Protein AF-0000000070116468 (afdb_homodimer)

Structure (mmCIF, N/CA/C/O backbone):
data_AF-0000000070116468-model_v1
#
loop_
_entity.id
_entity.type
_entity.pdbx_description
1 polymer 'ATP/maltotriose-dependent transcriptional regulator MalT'
#
loop_
_atom_site.group_PDB
_atom_site.id
_atom_site.type_symbol
_atom_site.label_atom_id
_atom_site.label_alt_id
_atom_site.label_comp_id
_atom_site.label_asym_id
_atom_site.label_entity_id
_atom_site.label_seq_id
_atom_site.pdbx_PDB_ins_code
_atom_site.Cartn_x
_atom_site.Cartn_y
_atom_site.Cartn_z
_atom_site.occupancy
_atom_site.B_iso_or_equiv
_atom_site.auth_seq_id
_atom_site.auth_comp_id
_atom_site.auth_asym_id
_atom_site.auth_atom_id
_atom_site.pdbx_PDB_model_num
ATOM 1 N N . MET A 1 1 ? 16.938 20.469 -14.484 1 67.75 1 MET A N 1
ATOM 2 C CA . MET A 1 1 ? 17.562 19.625 -13.469 1 67.75 1 MET A CA 1
ATOM 3 C C . MET A 1 1 ? 17.484 18.156 -13.859 1 67.75 1 MET A C 1
ATOM 5 O O . MET A 1 1 ? 16.516 17.719 -14.477 1 67.75 1 MET A O 1
ATOM 9 N N . PRO A 1 2 ? 18.703 17.484 -13.68 1 82.94 2 PRO A N 1
ATOM 10 C CA . PRO A 1 2 ? 18.688 16.078 -14.086 1 82.94 2 PRO A CA 1
ATOM 11 C C . PRO A 1 2 ? 17.703 15.25 -13.266 1 82.94 2 PRO A C 1
ATOM 13 O O . PRO A 1 2 ? 17.297 15.656 -12.172 1 82.94 2 PRO A O 1
ATOM 16 N N . ILE A 1 3 ? 17.266 14.266 -13.914 1 84.81 3 ILE A N 1
ATOM 17 C CA . ILE A 1 3 ? 16.484 13.281 -13.172 1 84.81 3 ILE A CA 1
ATOM 18 C C . ILE A 1 3 ? 17.375 12.586 -12.148 1 84.81 3 ILE A C 1
ATOM 20 O O . ILE A 1 3 ? 18.484 12.125 -12.477 1 84.81 3 ILE A O 1
ATOM 24 N N . ARG A 1 4 ? 16.953 12.664 -10.984 1 88.38 4 ARG A N 1
ATOM 25 C CA . ARG A 1 4 ? 17.734 12.055 -9.914 1 88.38 4 ARG A CA 1
ATOM 26 C C . ARG A 1 4 ? 16.953 10.922 -9.242 1 88.38 4 ARG A C 1
ATOM 28 O O . ARG A 1 4 ? 15.742 11.031 -9.055 1 88.38 4 ARG A O 1
ATOM 35 N N . GLY A 1 5 ? 17.656 9.797 -8.977 1 87.31 5 GLY A N 1
ATOM 36 C CA . GLY A 1 5 ? 17.047 8.68 -8.266 1 87.31 5 GLY A CA 1
ATOM 37 C C . GLY A 1 5 ? 18 8.031 -7.266 1 87.31 5 GLY A C 1
ATOM 38 O O . GLY A 1 5 ? 19.141 7.73 -7.598 1 87.31 5 GLY A O 1
ATOM 39 N N . GLY A 1 6 ? 17.531 7.855 -6.012 1 85.31 6 GLY A N 1
ATOM 40 C CA . GLY A 1 6 ? 18.25 7.113 -4.988 1 85.31 6 GLY A CA 1
ATOM 41 C C . GLY A 1 6 ? 19.453 7.863 -4.441 1 85.31 6 GLY A C 1
ATOM 42 O O . GLY A 1 6 ? 20.156 7.352 -3.576 1 85.31 6 GLY A O 1
ATOM 43 N N . LEU A 1 7 ? 19.719 9.078 -4.926 1 87.62 7 LEU A N 1
ATOM 44 C CA . LEU A 1 7 ? 20.891 9.844 -4.52 1 87.62 7 LEU A CA 1
ATOM 45 C C . LEU A 1 7 ? 20.766 10.297 -3.066 1 87.62 7 LEU A C 1
ATOM 47 O O . LEU A 1 7 ? 19.766 10.906 -2.682 1 87.62 7 LEU A O 1
ATOM 51 N N . PRO A 1 8 ? 21.766 9.836 -2.244 1 85.44 8 PRO A N 1
ATOM 52 C CA . PRO A 1 8 ? 21.75 10.312 -0.86 1 85.44 8 PRO A CA 1
ATOM 53 C C . PRO A 1 8 ? 21.828 11.836 -0.757 1 85.44 8 PRO A C 1
ATOM 55 O O . PRO A 1 8 ? 22.281 12.5 -1.693 1 85.44 8 PRO A O 1
ATOM 58 N N . PRO A 1 9 ? 21.406 12.359 0.322 1 77.75 9 PRO A N 1
ATOM 59 C CA . PRO A 1 9 ? 21.5 13.812 0.491 1 77.75 9 PRO A CA 1
ATOM 60 C C . PRO A 1 9 ? 22.953 14.312 0.49 1 77.75 9 PRO A C 1
ATOM 62 O O . PRO A 1 9 ? 23.844 13.602 0.958 1 77.75 9 PRO A O 1
ATOM 65 N N . ARG A 1 10 ? 23.062 15.461 -0.061 1 84.38 10 ARG A N 1
ATOM 66 C CA . ARG A 1 10 ? 24.406 16.062 -0.109 1 84.38 10 ARG A CA 1
ATOM 67 C C . ARG A 1 10 ? 24.938 16.312 1.296 1 84.38 10 ARG A C 1
ATOM 69 O O . ARG A 1 10 ? 24.203 16.781 2.17 1 84.38 10 ARG A O 1
ATOM 76 N N . ASN A 1 11 ? 26.188 15.977 1.505 1 84.44 11 ASN A N 1
ATOM 77 C CA . ASN A 1 11 ? 26.828 16.25 2.781 1 84.44 11 ASN A CA 1
ATOM 78 C C . ASN A 1 11 ? 27.156 17.734 2.932 1 84.44 11 ASN A C 1
ATOM 80 O O . ASN A 1 11 ? 28.078 18.234 2.271 1 84.44 11 ASN A O 1
ATOM 84 N N . PRO A 1 12 ? 26.391 18.422 3.746 1 75.19 12 PRO A N 1
ATOM 85 C CA . PRO A 1 12 ? 26.641 19.859 3.891 1 75.19 12 PRO A CA 1
ATOM 86 C C . PRO A 1 12 ? 28.016 20.156 4.484 1 75.19 12 PRO A C 1
ATOM 88 O O . PRO A 1 12 ? 28.484 21.297 4.395 1 75.19 12 PRO A O 1
ATOM 91 N N . ARG A 1 13 ? 28.75 19.141 4.996 1 80.31 13 ARG A N 1
ATOM 92 C CA . ARG A 1 13 ? 30.031 19.359 5.664 1 80.31 13 ARG A CA 1
ATOM 93 C C . ARG A 1 13 ? 31.172 18.812 4.828 1 80.31 13 ARG A C 1
ATOM 95 O O . ARG A 1 13 ? 32.25 18.531 5.352 1 80.31 13 ARG A O 1
ATOM 102 N N . PHE A 1 14 ? 30.844 18.516 3.576 1 90.75 14 PHE A N 1
ATOM 103 C CA . PHE A 1 14 ? 31.906 18.016 2.705 1 90.75 14 PHE A CA 1
ATOM 104 C C . PHE A 1 14 ? 33.031 19.047 2.57 1 90.75 14 PHE A C 1
ATOM 106 O O . PHE A 1 14 ? 32.75 20.234 2.402 1 90.75 14 PHE A O 1
ATOM 113 N N . VAL A 1 15 ? 34.25 18.594 2.674 1 91.75 15 VAL A N 1
ATOM 114 C CA . VAL A 1 15 ? 35.375 19.531 2.635 1 91.75 15 VAL A CA 1
ATOM 115 C C . VAL A 1 15 ? 36.438 19.016 1.645 1 91.75 15 VAL A C 1
ATOM 117 O O . VAL A 1 15 ? 36.688 17.812 1.546 1 91.75 15 VAL A O 1
ATOM 120 N N . GLY A 1 16 ? 36.906 20.016 0.88 1 91.31 16 GLY A N 1
ATOM 121 C CA . GLY A 1 16 ? 38.125 19.797 0.096 1 91.31 16 GLY A CA 1
ATOM 122 C C . GLY A 1 16 ? 37.906 18.812 -1.039 1 91.31 16 GLY A C 1
ATOM 123 O O . GLY A 1 16 ? 36.875 18.828 -1.715 1 91.31 16 GLY A O 1
ATOM 124 N N . ARG A 1 17 ? 39.094 17.953 -1.432 1 93.81 17 ARG A N 1
ATOM 125 C CA . ARG A 1 17 ? 39.188 16.875 -2.406 1 93.81 17 ARG A CA 1
ATOM 126 C C . ARG A 1 17 ? 38.969 17.391 -3.824 1 93.81 17 ARG A C 1
ATOM 128 O O . ARG A 1 17 ? 38.469 16.672 -4.688 1 93.81 17 ARG A O 1
ATOM 135 N N . GLU A 1 18 ? 39.344 18.609 -4.02 1 94.56 18 GLU A N 1
ATOM 136 C CA . GLU A 1 18 ? 39.125 19.203 -5.332 1 94.56 18 GLU A CA 1
ATOM 137 C C . GLU A 1 18 ? 39.906 18.469 -6.414 1 94.56 18 GLU A C 1
ATOM 139 O O . GLU A 1 18 ? 39.375 18.234 -7.508 1 94.56 18 GLU A O 1
ATOM 144 N N . GLU A 1 19 ? 41.094 18.094 -6.074 1 94.44 19 GLU A N 1
ATOM 145 C CA . GLU A 1 19 ? 41.938 17.391 -7.043 1 94.44 19 GLU A CA 1
ATOM 146 C C . GLU A 1 19 ? 41.344 16.016 -7.367 1 94.44 19 GLU A C 1
ATOM 148 O O . GLU A 1 19 ? 41.344 15.594 -8.523 1 94.44 19 GLU A O 1
ATOM 153 N N . LEU A 1 20 ? 40.938 15.328 -6.363 1 95.5 20 LEU A N 1
ATOM 154 C CA . LEU A 1 20 ? 40.375 14 -6.57 1 95.5 20 LEU A CA 1
ATOM 155 C C . LEU A 1 20 ? 39.094 14.094 -7.414 1 95.5 20 LEU A C 1
ATOM 157 O O . LEU A 1 20 ? 38.844 13.242 -8.273 1 95.5 20 LEU A O 1
ATOM 161 N N . LEU A 1 21 ? 38.25 15.109 -7.117 1 96.69 21 LEU A N 1
ATOM 162 C CA . LEU A 1 21 ? 37.031 15.312 -7.875 1 96.69 21 LEU A CA 1
ATOM 163 C C . LEU A 1 21 ? 37.344 15.578 -9.344 1 96.69 21 LEU A C 1
ATOM 165 O O . LEU A 1 21 ? 36.625 15.062 -10.227 1 96.69 21 LEU A O 1
ATOM 169 N N . THR A 1 22 ? 38.375 16.312 -9.562 1 96.19 22 THR A N 1
ATOM 170 C CA . THR A 1 22 ? 38.812 16.594 -10.922 1 96.19 22 THR A CA 1
ATOM 171 C C . THR A 1 22 ? 39.312 15.328 -11.609 1 96.19 22 THR A C 1
ATOM 173 O O . THR A 1 22 ? 39.031 15.086 -12.781 1 96.19 22 THR A O 1
ATOM 176 N N . ARG A 1 23 ? 40 14.57 -10.914 1 96.56 23 ARG A N 1
ATOM 177 C CA . ARG A 1 23 ? 40.531 13.312 -11.445 1 96.56 23 ARG A CA 1
ATOM 178 C C . ARG A 1 23 ? 39.406 12.352 -11.781 1 96.56 23 ARG A C 1
ATOM 180 O O . ARG A 1 23 ? 39.438 11.656 -12.797 1 96.56 23 ARG A O 1
ATOM 187 N N . VAL A 1 24 ? 38.438 12.242 -10.875 1 97.06 24 VAL A N 1
ATOM 188 C CA . VAL A 1 24 ? 37.281 11.398 -11.125 1 97.06 24 VAL A CA 1
ATOM 189 C C . VAL A 1 24 ? 36.625 11.789 -12.445 1 97.06 24 VAL A C 1
ATOM 191 O O . VAL A 1 24 ? 36.344 10.938 -13.281 1 97.06 24 VAL A O 1
ATOM 194 N N . ARG A 1 25 ? 36.406 13.102 -12.578 1 95.5 25 ARG A N 1
ATOM 195 C CA . ARG A 1 25 ? 35.75 13.617 -13.781 1 95.5 25 ARG A CA 1
ATOM 196 C C . ARG A 1 25 ? 36.562 13.258 -15.023 1 95.5 25 ARG A C 1
ATOM 198 O O . ARG A 1 25 ? 36 12.844 -16.047 1 95.5 25 ARG A O 1
ATOM 205 N N . GLY A 1 26 ? 37.812 13.422 -14.93 1 95.06 26 GLY A N 1
ATOM 206 C CA . GLY A 1 26 ? 38.688 13.102 -16.047 1 95.06 26 GLY A CA 1
ATOM 207 C C . GLY A 1 26 ? 38.688 11.625 -16.406 1 95.06 26 GLY A C 1
ATOM 208 O O . GLY A 1 26 ? 38.594 11.273 -17.594 1 95.06 26 GLY A O 1
ATOM 209 N N . LEU A 1 27 ? 38.688 10.82 -15.461 1 95.62 27 LEU A N 1
ATOM 210 C CA . LEU A 1 27 ? 38.75 9.375 -15.68 1 95.62 27 LEU A CA 1
ATOM 211 C C . LEU A 1 27 ? 37.406 8.852 -16.219 1 95.62 27 LEU A C 1
ATOM 213 O O . LEU A 1 27 ? 37.406 7.91 -17.016 1 95.62 27 LEU A O 1
ATOM 217 N N . LEU A 1 28 ? 36.344 9.43 -15.781 1 95.31 28 LEU A N 1
ATOM 218 C CA . LEU A 1 28 ? 35 8.969 -16.172 1 95.31 28 LEU A CA 1
ATOM 219 C C . LEU A 1 28 ? 34.812 9.102 -17.672 1 95.31 28 LEU A C 1
ATOM 221 O O . LEU A 1 28 ? 34.031 8.367 -18.281 1 95.31 28 LEU A O 1
ATOM 225 N N . GLY A 1 29 ? 35.531 10 -18.281 1 91.38 29 GLY A N 1
ATOM 226 C CA . GLY A 1 29 ? 35.469 10.148 -19.719 1 91.38 29 GLY A CA 1
ATOM 227 C C . GLY A 1 29 ? 36.031 8.945 -20.469 1 91.38 29 GLY A C 1
ATOM 228 O O . GLY A 1 29 ? 35.688 8.727 -21.641 1 91.38 29 GLY A O 1
ATOM 229 N N . ASN A 1 30 ? 36.812 8.172 -19.781 1 90.75 30 ASN A N 1
ATOM 230 C CA . ASN A 1 30 ? 37.5 7.051 -20.406 1 90.75 30 ASN A CA 1
ATOM 231 C C . ASN A 1 30 ? 36.844 5.719 -20.031 1 90.75 30 ASN A C 1
ATOM 233 O O . ASN A 1 30 ? 37.312 4.66 -20.469 1 90.75 30 ASN A O 1
ATOM 237 N N . GLY A 1 31 ? 35.906 5.754 -19.188 1 90.81 31 GLY A N 1
ATOM 238 C CA . GLY A 1 31 ? 35.25 4.52 -18.75 1 90.81 31 GLY A CA 1
ATOM 239 C C . GLY A 1 31 ? 34.875 4.535 -17.281 1 90.81 31 GLY A C 1
ATOM 240 O O . GLY A 1 31 ? 34.938 5.574 -16.625 1 90.81 31 GLY A O 1
ATOM 241 N N . PRO A 1 32 ? 34.5 3.287 -16.859 1 93.75 32 PRO A N 1
ATOM 242 C CA . PRO A 1 32 ? 34.094 3.197 -15.469 1 93.75 32 PRO A CA 1
ATOM 243 C C . PRO A 1 32 ? 35.219 3.455 -14.492 1 93.75 32 PRO A C 1
ATOM 245 O O . PRO A 1 32 ? 36.375 3.098 -14.773 1 93.75 32 PRO A O 1
ATOM 248 N N . VAL A 1 33 ? 34.938 4.078 -13.398 1 95.88 33 VAL A N 1
ATOM 249 C CA . VAL A 1 33 ? 35.906 4.395 -12.359 1 95.88 33 VAL A CA 1
ATOM 250 C C . VAL A 1 33 ? 35.469 3.744 -11.047 1 95.88 33 VAL A C 1
ATOM 252 O O . VAL A 1 33 ? 34.281 3.74 -10.695 1 95.88 33 VAL A O 1
ATOM 255 N N . VAL A 1 34 ? 36.438 3.092 -10.344 1 95.19 34 VAL A N 1
ATOM 256 C CA . VAL A 1 34 ? 36.156 2.516 -9.031 1 95.19 34 VAL A CA 1
ATOM 257 C C . VAL A 1 34 ? 37 3.211 -7.969 1 95.19 34 VAL A C 1
ATOM 259 O O . VAL A 1 34 ? 38.219 3.346 -8.133 1 95.19 34 VAL A O 1
ATOM 262 N N . LEU A 1 35 ? 36.344 3.746 -6.98 1 95.56 35 LEU A N 1
ATOM 263 C CA . LEU A 1 35 ? 37.031 4.355 -5.836 1 95.56 35 LEU A CA 1
ATOM 264 C C . LEU A 1 35 ? 37.375 3.303 -4.789 1 95.56 35 LEU A C 1
ATOM 266 O O . LEU A 1 35 ? 36.5 2.645 -4.238 1 95.56 35 LEU A O 1
ATOM 270 N N . LEU A 1 36 ? 38.656 3.189 -4.523 1 92.81 36 LEU A N 1
ATOM 271 C CA . LEU A 1 36 ? 39.156 2.232 -3.545 1 92.81 36 LEU A CA 1
ATOM 272 C C . LEU A 1 36 ? 39.906 2.941 -2.439 1 92.81 36 LEU A C 1
ATOM 274 O O . LEU A 1 36 ? 40.406 4.051 -2.637 1 92.81 36 LEU A O 1
ATOM 278 N N . PRO A 1 37 ? 39.906 2.256 -1.253 1 89.06 37 PRO A N 1
ATOM 279 C CA . PRO A 1 37 ? 40.812 2.82 -0.243 1 89.06 37 PRO A CA 1
ATOM 280 C C . PRO A 1 37 ? 42.25 2.797 -0.674 1 89.06 37 PRO A C 1
ATOM 282 O O . PRO A 1 37 ? 42.688 1.862 -1.356 1 89.06 37 PRO A O 1
ATOM 285 N N . SER A 1 38 ? 42.969 3.762 -0.228 1 88.81 38 SER A N 1
ATOM 286 C CA . SER A 1 38 ? 44.406 3.795 -0.542 1 88.81 38 SER A CA 1
ATOM 287 C C . SER A 1 38 ? 45.125 2.631 0.11 1 88.81 38 SER A C 1
ATOM 289 O O . SER A 1 38 ? 44.719 2.146 1.168 1 88.81 38 SER A O 1
ATOM 291 N N . PRO A 1 39 ? 46.156 2.129 -0.491 1 85.06 39 PRO A N 1
ATOM 292 C CA . PRO A 1 39 ? 46.938 0.995 0.039 1 85.06 39 PRO A CA 1
ATOM 293 C C . PRO A 1 39 ? 47.406 1.229 1.465 1 85.06 39 PRO A C 1
ATOM 295 O O . PRO A 1 39 ? 47.562 0.276 2.232 1 85.06 39 PRO A O 1
ATOM 298 N N . ASP A 1 40 ? 47.594 2.463 1.826 1 83.38 40 ASP A N 1
ATOM 299 C CA . ASP A 1 40 ? 48.094 2.785 3.158 1 83.38 40 ASP A CA 1
ATOM 300 C C . ASP A 1 40 ? 46.969 2.717 4.199 1 83.38 40 ASP A C 1
ATOM 302 O O . ASP A 1 40 ? 47.25 2.684 5.402 1 83.38 40 ASP A O 1
ATOM 306 N N . HIS A 1 41 ? 45.812 2.625 3.736 1 83.5 41 HIS A N 1
ATOM 307 C CA . HIS A 1 41 ? 44.656 2.59 4.617 1 83.5 41 HIS A CA 1
ATOM 308 C C . HIS A 1 41 ? 43.625 1.574 4.133 1 83.5 41 HIS A C 1
ATOM 310 O O . HIS A 1 41 ? 42.531 1.945 3.742 1 83.5 41 HIS A O 1
ATOM 316 N N . GLN A 1 42 ? 43.906 0.465 4.379 1 78.12 42 GLN A N 1
ATOM 317 C CA . GLN A 1 42 ? 43.188 -0.621 3.744 1 78.12 42 GLN A CA 1
ATOM 318 C C . GLN A 1 42 ? 41.844 -0.865 4.453 1 78.12 42 GLN A C 1
ATOM 320 O O . GLN A 1 42 ? 40.938 -1.435 3.869 1 78.12 42 GLN A O 1
ATOM 325 N N . LEU A 1 43 ? 41.75 -0.362 5.695 1 78.31 43 LEU A N 1
ATOM 326 C CA . LEU A 1 43 ? 40.531 -0.604 6.449 1 78.31 43 LEU A CA 1
ATOM 327 C C . LEU A 1 43 ? 39.375 0.179 5.852 1 78.31 43 LEU A C 1
ATOM 329 O O . LEU A 1 43 ? 38.219 -0.207 6.016 1 78.31 43 LEU A O 1
ATOM 333 N N . GLY A 1 44 ? 39.719 1.248 5.195 1 83.19 44 GLY A N 1
ATOM 334 C CA . GLY A 1 44 ? 38.688 2.109 4.664 1 83.19 44 GLY A CA 1
ATOM 335 C C . GLY A 1 44 ? 38.375 3.293 5.559 1 83.19 44 GLY A C 1
ATOM 336 O O . GLY A 1 44 ? 39.219 3.725 6.344 1 83.19 44 GLY A O 1
ATOM 337 N N . GLY A 1 45 ? 37.219 3.967 5.316 1 88.62 45 GLY A N 1
ATOM 338 C CA . GLY A 1 45 ? 36.812 5.145 6.078 1 88.62 45 GLY A CA 1
ATOM 339 C C . GLY A 1 45 ? 37.438 6.426 5.559 1 88.62 45 GLY A C 1
ATOM 340 O O . GLY A 1 45 ? 37.562 7.402 6.297 1 88.62 45 GLY A O 1
ATOM 341 N N . THR A 1 46 ? 37.812 6.301 4.352 1 91.75 46 THR A N 1
ATOM 342 C CA . THR A 1 46 ? 38.562 7.43 3.779 1 91.75 46 THR A CA 1
ATOM 343 C C . THR A 1 46 ? 37.594 8.383 3.066 1 91.75 46 THR A C 1
ATOM 345 O O . THR A 1 46 ? 38.031 9.398 2.51 1 91.75 46 THR A O 1
ATOM 348 N N . GLY A 1 47 ? 36.312 8.078 2.998 1 91.88 47 GLY A N 1
ATOM 349 C CA . GLY A 1 47 ? 35.312 9.008 2.469 1 91.88 47 GLY A CA 1
ATOM 350 C C . GLY A 1 47 ? 34.969 8.742 1.015 1 91.88 47 GLY A C 1
ATOM 351 O O . GLY A 1 47 ? 34.531 9.648 0.305 1 91.88 47 GLY A O 1
ATOM 352 N N . ARG A 1 48 ? 35.188 7.547 0.529 1 93.5 48 ARG A N 1
ATOM 353 C CA . ARG A 1 48 ? 34.906 7.18 -0.858 1 93.5 48 ARG A CA 1
ATOM 354 C C . ARG A 1 48 ? 33.469 7.469 -1.23 1 93.5 48 ARG A C 1
ATOM 356 O O . ARG A 1 48 ? 33.188 8.062 -2.273 1 93.5 48 ARG A O 1
ATOM 363 N N . THR A 1 49 ? 32.5 7.039 -0.347 1 92.81 49 THR A N 1
ATOM 364 C CA . THR A 1 49 ? 31.078 7.238 -0.598 1 92.81 49 THR A CA 1
ATOM 365 C C . THR A 1 49 ? 30.75 8.727 -0.632 1 92.81 49 THR A C 1
ATOM 367 O O . THR A 1 49 ? 30 9.18 -1.512 1 92.81 49 THR A O 1
ATOM 370 N N . GLN A 1 50 ? 31.359 9.469 0.258 1 93.25 50 GLN A N 1
ATOM 371 C CA . GLN A 1 50 ? 31.109 10.906 0.311 1 93.25 50 GLN A CA 1
ATOM 372 C C . GLN A 1 50 ? 31.656 11.609 -0.919 1 93.25 50 GLN A C 1
ATOM 374 O O . GLN A 1 50 ? 31.078 12.578 -1.407 1 93.25 50 GLN A O 1
ATOM 379 N N . LEU A 1 51 ? 32.781 11.141 -1.346 1 95.69 51 LEU A N 1
ATOM 380 C CA . LEU A 1 51 ? 33.375 11.695 -2.555 1 95.69 51 LEU A CA 1
ATOM 381 C C . LEU A 1 51 ? 32.469 11.477 -3.76 1 95.69 51 LEU A C 1
ATOM 383 O O . LEU A 1 51 ? 32.281 12.383 -4.57 1 95.69 51 LEU A O 1
ATOM 387 N N . ALA A 1 52 ? 31.953 10.312 -3.867 1 96.56 52 ALA A N 1
ATOM 388 C CA . ALA A 1 52 ? 31.031 9.977 -4.961 1 96.56 52 ALA A CA 1
ATOM 389 C C . ALA A 1 52 ? 29.781 10.836 -4.898 1 96.56 52 ALA A C 1
ATOM 391 O O . ALA A 1 52 ? 29.297 11.312 -5.926 1 96.56 52 ALA A O 1
ATOM 392 N N . VAL A 1 53 ? 29.234 11.031 -3.717 1 94.38 53 VAL A N 1
ATOM 393 C CA . VAL A 1 53 ? 28.031 11.836 -3.52 1 94.38 53 VAL A CA 1
ATOM 394 C C . VAL A 1 53 ? 28.297 13.273 -3.939 1 94.38 53 VAL A C 1
ATOM 396 O O . VAL A 1 53 ? 27.516 13.875 -4.672 1 94.38 53 VAL A O 1
ATOM 399 N N . GLU A 1 54 ? 29.391 13.797 -3.502 1 95.25 54 GLU A N 1
ATOM 400 C CA . GLU A 1 54 ? 29.734 15.18 -3.83 1 95.25 54 GLU A CA 1
ATOM 401 C C . GLU A 1 54 ? 29.938 15.352 -5.332 1 95.25 54 GLU A C 1
ATOM 403 O O . GLU A 1 54 ? 29.5 16.359 -5.906 1 95.25 54 GLU A O 1
ATOM 408 N N . TYR A 1 55 ? 30.562 14.406 -5.91 1 96.69 55 TYR A N 1
ATOM 409 C CA . TYR A 1 55 ? 30.734 14.461 -7.359 1 96.69 55 TYR A CA 1
ATOM 410 C C . TYR A 1 55 ? 29.391 14.523 -8.07 1 96.69 55 TYR A C 1
ATOM 412 O O . TYR A 1 55 ? 29.203 15.336 -8.977 1 96.69 55 TYR A O 1
ATOM 420 N N . ALA A 1 56 ? 28.516 13.672 -7.719 1 95.06 56 ALA A N 1
ATOM 421 C CA . ALA A 1 56 ? 27.203 13.602 -8.344 1 95.06 56 ALA A CA 1
ATOM 422 C C . ALA A 1 56 ? 26.453 14.93 -8.234 1 95.06 56 ALA A C 1
ATOM 424 O O . ALA A 1 56 ? 25.812 15.367 -9.188 1 95.06 56 ALA A O 1
ATOM 425 N N . TYR A 1 57 ? 26.625 15.594 -7.113 1 90.69 57 TYR A N 1
ATOM 426 C CA . TYR A 1 57 ? 25.922 16.859 -6.906 1 90.69 57 TYR A CA 1
ATOM 427 C C . TYR A 1 57 ? 26.609 17.984 -7.656 1 90.69 57 TYR A C 1
ATOM 429 O O . TYR A 1 57 ? 25.953 18.812 -8.297 1 90.69 57 TYR A O 1
ATOM 437 N N . ARG A 1 58 ? 27.828 18.078 -7.66 1 93 58 ARG A N 1
ATOM 438 C CA . ARG A 1 58 ? 28.578 19.172 -8.281 1 93 58 ARG A CA 1
ATOM 439 C C . ARG A 1 58 ? 28.438 19.125 -9.797 1 93 58 ARG A C 1
ATOM 441 O O . ARG A 1 58 ? 28.406 20.172 -10.453 1 93 58 ARG A O 1
ATOM 448 N N . HIS A 1 59 ? 28.344 17.953 -10.273 1 94.06 59 HIS A N 1
ATOM 449 C CA . HIS A 1 59 ? 28.312 17.797 -11.727 1 94.06 59 HIS A CA 1
ATOM 450 C C . HIS A 1 59 ? 26.938 17.375 -12.211 1 94.06 59 HIS A C 1
ATOM 452 O O . HIS A 1 59 ? 26.797 16.859 -13.32 1 94.06 59 HIS A O 1
ATOM 458 N N . ALA A 1 60 ? 25.969 17.547 -11.414 1 90.25 60 ALA A N 1
ATOM 459 C CA . ALA A 1 60 ? 24.609 17.125 -11.727 1 90.25 60 ALA A CA 1
ATOM 460 C C . ALA A 1 60 ? 24.125 17.75 -13.039 1 90.25 60 ALA A C 1
ATOM 462 O O . ALA A 1 60 ? 23.422 17.094 -13.812 1 90.25 60 ALA A O 1
ATOM 463 N N . ASP A 1 61 ? 24.547 18.953 -13.328 1 89.44 61 ASP A N 1
ATOM 464 C CA . ASP A 1 61 ? 24.062 19.703 -14.484 1 89.44 61 ASP A CA 1
ATOM 465 C C . ASP A 1 61 ? 24.625 19.125 -15.781 1 89.44 61 ASP A C 1
ATOM 467 O O . ASP A 1 61 ? 24.094 19.406 -16.859 1 89.44 61 ASP A O 1
ATOM 471 N N . ALA A 1 62 ? 25.625 18.406 -15.656 1 93.19 62 ALA A N 1
ATOM 472 C CA . ALA A 1 62 ? 26.266 17.812 -16.844 1 93.19 62 ALA A CA 1
ATOM 473 C C . ALA A 1 62 ? 25.531 16.547 -17.281 1 93.19 62 ALA A C 1
ATOM 475 O O . ALA A 1 62 ? 25.75 16.047 -18.375 1 93.19 62 ALA A O 1
ATOM 476 N N . TYR A 1 63 ? 24.641 16.156 -16.5 1 94.69 63 TYR A N 1
ATOM 477 C CA . TYR A 1 63 ? 23.953 14.914 -16.797 1 94.69 63 TYR A CA 1
ATOM 478 C C . TYR A 1 63 ? 22.453 15.141 -16.938 1 94.69 63 TYR A C 1
ATOM 480 O O . TYR A 1 63 ? 21.922 16.172 -16.5 1 94.69 63 TYR A O 1
ATOM 488 N N . GLU A 1 64 ? 21.859 14.25 -17.594 1 94.44 64 GLU A N 1
ATOM 489 C CA . GLU A 1 64 ? 20.406 14.242 -17.703 1 94.44 64 GLU A CA 1
ATOM 490 C C . GLU A 1 64 ? 19.781 13.305 -16.672 1 94.44 64 GLU A C 1
ATOM 492 O O . GLU A 1 64 ? 18.625 13.469 -16.297 1 94.44 64 GLU A O 1
ATOM 497 N N . LEU A 1 65 ? 20.609 12.367 -16.328 1 94.56 65 LEU A N 1
ATOM 498 C CA . LEU A 1 65 ? 20.172 11.352 -15.391 1 94.56 65 LEU A CA 1
ATOM 499 C C . LEU A 1 65 ? 21.281 10.977 -14.422 1 94.56 65 LEU A C 1
ATOM 501 O O . LEU A 1 65 ? 22.406 10.719 -14.836 1 94.56 65 LEU A O 1
ATOM 505 N N . VAL A 1 66 ? 20.953 11.016 -13.141 1 95.44 66 VAL A N 1
ATOM 506 C CA . VAL A 1 66 ? 21.859 10.555 -12.086 1 95.44 66 VAL A CA 1
ATOM 507 C C . VAL A 1 66 ? 21.156 9.508 -11.227 1 95.44 66 VAL A C 1
ATOM 509 O O . VAL A 1 66 ? 20.141 9.805 -10.594 1 95.44 66 VAL A O 1
ATOM 512 N N . TRP A 1 67 ? 21.703 8.273 -11.203 1 94.75 67 TRP A N 1
ATOM 513 C CA . TRP A 1 67 ? 21.031 7.191 -10.492 1 94.75 67 TRP A CA 1
ATOM 514 C C . TRP A 1 67 ? 21.984 6.488 -9.539 1 94.75 67 TRP A C 1
ATOM 516 O O . TRP A 1 67 ? 23.078 6.07 -9.938 1 94.75 67 TRP A O 1
ATOM 526 N N . TRP A 1 68 ? 21.594 6.398 -8.258 1 94.94 68 TRP A N 1
ATOM 527 C CA . TRP A 1 68 ? 22.375 5.785 -7.188 1 94.94 68 TRP A CA 1
ATOM 528 C C . TRP A 1 68 ? 21.906 4.359 -6.914 1 94.94 68 TRP A C 1
ATOM 530 O O . TRP A 1 68 ? 20.734 4.137 -6.613 1 94.94 68 TRP A O 1
ATOM 540 N N . ILE A 1 69 ? 22.781 3.32 -6.969 1 94.69 69 ILE A N 1
ATOM 541 C CA . ILE A 1 69 ? 22.438 1.907 -6.879 1 94.69 69 ILE A CA 1
ATOM 542 C C . ILE A 1 69 ? 23.188 1.26 -5.719 1 94.69 69 ILE A C 1
ATOM 544 O O . ILE A 1 69 ? 24.406 1.06 -5.801 1 94.69 69 ILE A O 1
ATOM 548 N N . PRO A 1 70 ? 22.484 0.854 -4.641 1 91.56 70 PRO A N 1
ATOM 549 C CA . PRO A 1 70 ? 23.156 0.035 -3.625 1 91.56 70 PRO A CA 1
ATOM 550 C C . PRO A 1 70 ? 23.547 -1.343 -4.148 1 91.56 70 PRO A C 1
ATOM 552 O O . PRO A 1 70 ? 22.703 -2.109 -4.598 1 91.56 70 PRO A O 1
ATOM 555 N N . ALA A 1 71 ? 24.828 -1.675 -4.078 1 91.12 71 ALA A N 1
ATOM 556 C CA . ALA A 1 71 ? 25.297 -2.877 -4.758 1 91.12 71 ALA A CA 1
ATOM 557 C C . ALA A 1 71 ? 25.922 -3.855 -3.768 1 91.12 71 ALA A C 1
ATOM 559 O O . ALA A 1 71 ? 26.641 -4.785 -4.164 1 91.12 71 ALA A O 1
ATOM 560 N N . GLU A 1 72 ? 25.672 -3.641 -2.508 1 85.88 72 GLU A N 1
ATOM 561 C CA . GLU A 1 72 ? 26.203 -4.562 -1.515 1 85.88 72 GLU A CA 1
ATOM 562 C C . GLU A 1 72 ? 25.578 -5.945 -1.643 1 85.88 72 GLU A C 1
ATOM 564 O O . GLU A 1 72 ? 26.25 -6.961 -1.47 1 85.88 72 GLU A O 1
ATOM 569 N N . GLN A 1 73 ? 24.281 -5.895 -1.912 1 85.88 73 GLN A N 1
ATOM 570 C CA . GLN A 1 73 ? 23.531 -7.133 -2.125 1 85.88 73 GLN A CA 1
ATOM 571 C C . GLN A 1 73 ? 22.844 -7.129 -3.48 1 85.88 73 GLN A C 1
ATOM 573 O O . GLN A 1 73 ? 22.344 -6.094 -3.924 1 85.88 73 GLN A O 1
ATOM 578 N N . SER A 1 74 ? 22.75 -8.305 -4.016 1 85.81 74 SER A N 1
ATOM 579 C CA . SER A 1 74 ? 22.203 -8.43 -5.363 1 85.81 74 SER A CA 1
ATOM 580 C C . SER A 1 74 ? 20.75 -7.969 -5.414 1 85.81 74 SER A C 1
ATOM 582 O O . SER A 1 74 ? 20.344 -7.281 -6.352 1 85.81 74 SER A O 1
ATOM 584 N N . ALA A 1 75 ? 20.047 -8.383 -4.449 1 83.38 75 ALA A N 1
ATOM 585 C CA . ALA A 1 75 ? 18.609 -8.062 -4.461 1 83.38 75 ALA A CA 1
ATOM 586 C C . ALA A 1 75 ? 18.406 -6.551 -4.445 1 83.38 75 ALA A C 1
ATOM 588 O O . ALA A 1 75 ? 17.547 -6.031 -5.16 1 83.38 75 ALA A O 1
ATOM 589 N N . GLY A 1 76 ? 19.188 -5.887 -3.602 1 86.12 76 GLY A N 1
ATOM 590 C CA . GLY A 1 76 ? 19.078 -4.438 -3.551 1 86.12 76 GLY A CA 1
ATOM 591 C C . GLY A 1 76 ? 19.5 -3.764 -4.848 1 86.12 76 GLY A C 1
ATOM 592 O O . GLY A 1 76 ? 18.844 -2.816 -5.297 1 86.12 76 GLY A O 1
ATOM 593 N N . MET A 1 77 ? 20.469 -4.246 -5.434 1 90 77 MET A N 1
ATOM 594 C CA . MET A 1 77 ? 20.953 -3.73 -6.711 1 90 77 MET A CA 1
ATOM 595 C C . MET A 1 77 ? 19.906 -3.896 -7.801 1 90 77 MET A C 1
ATOM 597 O O . MET A 1 77 ? 19.594 -2.943 -8.516 1 90 77 MET A O 1
ATOM 601 N N . ARG A 1 78 ? 19.328 -5.039 -7.84 1 89.06 78 ARG A N 1
ATOM 602 C CA . ARG A 1 78 ? 18.328 -5.348 -8.852 1 89.06 78 ARG A CA 1
ATOM 603 C C . ARG A 1 78 ? 17.078 -4.473 -8.68 1 89.06 78 ARG A C 1
ATOM 605 O O . ARG A 1 78 ? 16.516 -3.994 -9.664 1 89.06 78 ARG A O 1
ATOM 612 N N . ALA A 1 79 ? 16.734 -4.273 -7.473 1 87.19 79 ALA A N 1
ATOM 613 C CA . ALA A 1 79 ? 15.578 -3.428 -7.184 1 87.19 79 ALA A CA 1
ATOM 614 C C . ALA A 1 79 ? 15.82 -1.993 -7.641 1 87.19 79 ALA A C 1
ATOM 616 O O . ALA A 1 79 ? 14.922 -1.356 -8.203 1 87.19 79 ALA A O 1
ATOM 617 N N . ALA A 1 80 ? 16.969 -1.469 -7.363 1 90 80 ALA A N 1
ATOM 618 C CA . ALA A 1 80 ? 17.312 -0.109 -7.773 1 90 80 ALA A CA 1
ATOM 619 C C . ALA A 1 80 ? 17.312 0.024 -9.297 1 90 80 ALA A C 1
ATOM 621 O O . ALA A 1 80 ? 16.844 1.03 -9.836 1 90 80 ALA A O 1
ATOM 622 N N . LEU A 1 81 ? 17.812 -0.946 -9.953 1 91.19 81 LEU A N 1
ATOM 623 C CA . LEU A 1 81 ? 17.844 -0.943 -11.406 1 91.19 81 LEU A CA 1
ATOM 624 C C . LEU A 1 81 ? 16.438 -1.035 -11.984 1 91.19 81 LEU A C 1
ATOM 626 O O . LEU A 1 81 ? 16.141 -0.429 -13.016 1 91.19 81 LEU A O 1
ATOM 630 N N . ALA A 1 82 ? 15.617 -1.781 -11.305 1 88.44 82 ALA A N 1
ATOM 631 C CA . ALA A 1 82 ? 14.219 -1.858 -11.719 1 88.44 82 ALA A CA 1
ATOM 632 C C . ALA A 1 82 ? 13.547 -0.493 -11.625 1 88.44 82 ALA A C 1
ATOM 634 O O . ALA A 1 82 ? 12.734 -0.137 -12.484 1 88.44 82 ALA A O 1
ATOM 635 N N . GLY A 1 83 ? 13.859 0.241 -10.578 1 88.25 83 GLY A N 1
ATOM 636 C CA . GLY A 1 83 ? 13.344 1.594 -10.453 1 88.25 83 GLY A CA 1
ATOM 637 C C . GLY A 1 83 ? 13.781 2.508 -11.578 1 88.25 83 GLY A C 1
ATOM 638 O O . GLY A 1 83 ? 13.016 3.367 -12.023 1 88.25 83 GLY A O 1
ATOM 639 N N . LEU A 1 84 ? 14.945 2.301 -12.047 1 91.81 84 LEU A N 1
ATOM 640 C CA . LEU A 1 84 ? 15.492 3.092 -13.141 1 91.81 84 LEU A CA 1
ATOM 641 C C . LEU A 1 84 ? 14.734 2.816 -14.445 1 91.81 84 LEU A C 1
ATOM 643 O O . LEU A 1 84 ? 14.586 3.711 -15.273 1 91.81 84 LEU A O 1
ATOM 647 N N . ALA A 1 85 ? 14.258 1.643 -14.57 1 90.5 85 ALA A N 1
ATOM 648 C CA . ALA A 1 85 ? 13.516 1.269 -15.773 1 90.5 85 ALA A CA 1
ATOM 649 C C . ALA A 1 85 ? 12.297 2.166 -15.969 1 90.5 85 ALA A C 1
ATOM 651 O O . ALA A 1 85 ? 11.984 2.57 -17.094 1 90.5 85 ALA A O 1
ATOM 652 N N . GLN A 1 86 ? 11.703 2.477 -14.906 1 84.75 86 GLN A N 1
ATOM 653 C CA . GLN A 1 86 ? 10.523 3.334 -14.961 1 84.75 86 GLN A CA 1
ATOM 654 C C . GLN A 1 86 ? 10.883 4.734 -15.453 1 84.75 86 GLN A C 1
ATOM 656 O O . GLN A 1 86 ? 10.156 5.32 -16.25 1 84.75 86 GLN A O 1
ATOM 661 N N . LYS A 1 87 ? 11.992 5.242 -15 1 86.19 87 LYS A N 1
ATOM 662 C CA . LYS A 1 87 ? 12.43 6.582 -15.383 1 86.19 87 LYS A CA 1
ATOM 663 C C . LYS A 1 87 ? 12.891 6.617 -16.844 1 86.19 87 LYS A C 1
ATOM 665 O O . LYS A 1 87 ? 12.852 7.672 -17.484 1 86.19 87 LYS A O 1
ATOM 670 N N . LEU A 1 88 ? 13.305 5.512 -17.297 1 90.81 88 LEU A N 1
ATOM 671 C CA . LEU A 1 88 ? 13.773 5.406 -18.672 1 90.81 88 LEU A CA 1
ATOM 672 C C . LEU A 1 88 ? 12.602 5.141 -19.625 1 90.81 88 LEU A C 1
ATOM 674 O O . LEU A 1 88 ? 12.789 5.082 -20.844 1 90.81 88 LEU A O 1
ATOM 678 N N . GLY A 1 89 ? 11.359 4.945 -19 1 84.62 89 GLY A N 1
ATOM 679 C CA . GLY A 1 89 ? 10.172 4.703 -19.797 1 84.62 89 GLY A CA 1
ATOM 680 C C . GLY A 1 89 ? 10.133 3.311 -20.406 1 84.62 89 GLY A C 1
ATOM 681 O O . GLY A 1 89 ? 9.547 3.104 -21.469 1 84.62 89 GLY A O 1
ATOM 682 N N . LEU A 1 90 ? 10.82 2.477 -19.766 1 84.94 90 LEU A N 1
ATOM 683 C CA . LEU A 1 90 ? 10.844 1.104 -20.266 1 84.94 90 LEU A CA 1
ATOM 684 C C . LEU A 1 90 ? 9.625 0.326 -19.781 1 84.94 90 LEU A C 1
ATOM 686 O O . LEU A 1 90 ? 9.172 0.524 -18.656 1 84.94 90 LEU A O 1
ATOM 690 N N . PRO A 1 91 ? 9.023 -0.371 -20.625 1 73.56 91 PRO A N 1
ATOM 691 C CA . PRO A 1 91 ? 7.863 -1.155 -20.188 1 73.56 91 PRO A CA 1
ATOM 692 C C . PRO A 1 91 ? 8.211 -2.146 -19.078 1 73.56 91 PRO A C 1
ATOM 694 O O . PRO A 1 91 ? 9.305 -2.723 -19.078 1 73.56 91 PRO A O 1
ATOM 697 N N . GLU A 1 92 ? 7.355 -2.127 -18.094 1 66.56 92 GLU A N 1
ATOM 698 C CA . GLU A 1 92 ? 7.559 -3.082 -17.016 1 66.56 92 GLU A CA 1
ATOM 699 C C . GLU A 1 92 ? 7.277 -4.512 -17.469 1 66.56 92 GLU A C 1
ATOM 701 O O . GLU A 1 92 ? 6.223 -4.789 -18.047 1 66.56 92 GLU A O 1
ATOM 706 N N . ALA A 1 93 ? 8.445 -5.344 -17.375 1 63.38 93 ALA A N 1
ATOM 707 C CA . ALA A 1 93 ? 8.297 -6.766 -17.688 1 63.38 93 ALA A CA 1
ATOM 708 C C . ALA A 1 93 ? 7.996 -7.574 -16.422 1 63.38 93 ALA A C 1
ATOM 710 O O . ALA A 1 93 ? 8.258 -7.121 -15.312 1 63.38 93 ALA A O 1
ATOM 711 N N . ARG A 1 94 ? 7.289 -8.68 -16.578 1 65 94 ARG A N 1
ATOM 712 C CA . ARG A 1 94 ? 7.059 -9.586 -15.453 1 65 94 ARG A CA 1
ATOM 713 C C . ARG A 1 94 ? 8.367 -10.172 -14.945 1 65 94 ARG A C 1
ATOM 715 O O . ARG A 1 94 ? 8.562 -10.328 -13.734 1 65 94 ARG A O 1
ATOM 722 N N . ASP A 1 95 ? 9.234 -10.43 -15.898 1 76.06 95 ASP A N 1
ATOM 723 C CA . ASP A 1 95 ? 10.57 -10.914 -15.562 1 76.06 95 ASP A CA 1
ATOM 724 C C . ASP A 1 95 ? 11.539 -9.758 -15.352 1 76.06 95 ASP A C 1
ATOM 726 O O . ASP A 1 95 ? 11.891 -9.047 -16.312 1 76.06 95 ASP A O 1
ATOM 730 N N . LEU A 1 96 ? 12.023 -9.664 -14.188 1 81.31 96 LEU A N 1
ATOM 731 C CA . LEU A 1 96 ? 12.906 -8.555 -13.828 1 81.31 96 LEU A CA 1
ATOM 732 C C . LEU A 1 96 ? 14.203 -8.609 -14.633 1 81.31 96 LEU A C 1
ATOM 734 O O . LEU A 1 96 ? 14.781 -7.574 -14.961 1 81.31 96 LEU A O 1
ATOM 738 N N . ASN A 1 97 ? 14.641 -9.781 -14.977 1 81 97 ASN A N 1
ATOM 739 C CA . ASN A 1 97 ? 15.875 -9.898 -15.75 1 81 97 ASN A CA 1
ATOM 740 C C . ASN A 1 97 ? 15.766 -9.211 -17.109 1 81 97 ASN A C 1
ATOM 742 O O . ASN A 1 97 ? 16.719 -8.57 -17.562 1 81 97 ASN A O 1
ATOM 746 N N . ARG A 1 98 ? 14.68 -9.289 -17.703 1 81.81 98 ARG A N 1
ATOM 747 C CA . ARG A 1 98 ? 14.453 -8.609 -18.969 1 81.81 98 ARG A CA 1
ATOM 748 C C . ARG A 1 98 ? 14.477 -7.094 -18.797 1 81.81 98 ARG A C 1
ATOM 750 O O . ARG A 1 98 ? 15.039 -6.375 -19.625 1 81.81 98 ARG A O 1
ATOM 757 N N . THR A 1 99 ? 13.852 -6.762 -17.719 1 85.75 99 THR A N 1
ATOM 758 C CA . THR A 1 99 ? 13.836 -5.336 -17.406 1 85.75 99 THR A CA 1
ATOM 759 C C . THR A 1 99 ? 15.25 -4.812 -17.188 1 85.75 99 THR A C 1
ATOM 761 O O . THR A 1 99 ? 15.602 -3.744 -17.688 1 85.75 99 THR A O 1
ATOM 764 N N . LEU A 1 100 ? 16.078 -5.547 -16.516 1 89.44 100 LEU A N 1
ATOM 765 C CA . LEU A 1 100 ? 17.438 -5.137 -16.203 1 89.44 100 LEU A CA 1
ATOM 766 C C . LEU A 1 100 ? 18.297 -5.113 -17.453 1 89.44 100 LEU A C 1
ATOM 768 O O . LEU A 1 100 ? 19.125 -4.219 -17.625 1 89.44 100 LEU A O 1
ATOM 772 N N . GLY A 1 101 ? 18.031 -6.086 -18.312 1 87.44 101 GLY A N 1
ATOM 773 C CA . GLY A 1 101 ? 18.719 -6.066 -19.594 1 87.44 101 GLY A CA 1
ATOM 774 C C . GLY A 1 101 ? 18.359 -4.863 -20.438 1 87.44 101 GLY A C 1
ATOM 775 O O . GLY A 1 101 ? 19.219 -4.254 -21.062 1 87.44 101 GLY A O 1
ATOM 776 N N . ALA A 1 102 ? 17.109 -4.535 -20.344 1 86.75 102 ALA A N 1
ATOM 777 C CA . ALA A 1 102 ? 16.625 -3.379 -21.094 1 86.75 102 ALA A CA 1
ATOM 778 C C . ALA A 1 102 ? 17.25 -2.088 -20.562 1 86.75 102 ALA A C 1
ATOM 780 O O . ALA A 1 102 ? 17.531 -1.166 -21.328 1 86.75 102 ALA A O 1
ATOM 781 N N . VAL A 1 103 ? 17.438 -2.027 -19.297 1 92.81 103 VAL A N 1
ATOM 782 C CA . VAL A 1 103 ? 18.047 -0.856 -18.672 1 92.81 103 VAL A CA 1
ATOM 783 C C . VAL A 1 103 ? 19.484 -0.705 -19.156 1 92.81 103 VAL A C 1
ATOM 785 O O . VAL A 1 103 ? 19.906 0.383 -19.562 1 92.81 103 VAL A O 1
ATOM 788 N N . ARG A 1 104 ? 20.234 -1.773 -19.109 1 92.25 104 ARG A N 1
ATOM 789 C CA . ARG A 1 104 ? 21.625 -1.764 -19.562 1 92.25 104 ARG A CA 1
ATOM 790 C C . ARG A 1 104 ? 21.719 -1.344 -21.031 1 92.25 104 ARG A C 1
ATOM 792 O O . ARG A 1 104 ? 22.547 -0.515 -21.391 1 92.25 104 ARG A O 1
ATOM 799 N N . ASP A 1 105 ? 20.797 -1.824 -21.781 1 91.38 105 ASP A N 1
ATOM 800 C CA . ASP A 1 105 ? 20.797 -1.522 -23.219 1 91.38 105 ASP A CA 1
ATOM 801 C C . ASP A 1 105 ? 20.438 -0.059 -23.469 1 91.38 105 ASP A C 1
ATOM 803 O O . ASP A 1 105 ? 21.062 0.601 -24.312 1 91.38 105 ASP A O 1
ATOM 807 N N . ALA A 1 106 ? 19.453 0.365 -22.797 1 92.88 106 ALA A N 1
ATOM 808 C CA . ALA A 1 106 ? 19.016 1.751 -22.938 1 92.88 106 ALA A CA 1
ATOM 809 C C . ALA A 1 106 ? 20.141 2.721 -22.594 1 92.88 106 ALA A C 1
ATOM 811 O O . ALA A 1 106 ? 20.375 3.695 -23.297 1 92.88 106 ALA A O 1
ATOM 812 N N . LEU A 1 107 ? 20.828 2.453 -21.547 1 94 107 LEU A N 1
ATOM 813 C CA . LEU A 1 107 ? 21.938 3.291 -21.109 1 94 107 LEU A CA 1
ATOM 814 C C . LEU A 1 107 ? 23.094 3.217 -22.109 1 94 107 LEU A C 1
ATOM 816 O O . LEU A 1 107 ? 23.734 4.227 -22.406 1 94 107 LEU A O 1
ATOM 820 N N . SER A 1 108 ? 23.312 2.072 -22.641 1 93.69 108 SER A N 1
ATOM 821 C CA . SER A 1 108 ? 24.391 1.874 -23.609 1 93.69 108 SER A CA 1
ATOM 822 C C . SER A 1 108 ? 24.125 2.609 -24.906 1 93.69 108 SER A C 1
ATOM 824 O O . SER A 1 108 ? 25.031 3.186 -25.516 1 93.69 108 SER A O 1
ATOM 826 N N . ARG A 1 109 ? 22.844 2.576 -25.219 1 91.94 109 ARG A N 1
ATOM 827 C CA . ARG A 1 109 ? 22.438 3.264 -26.438 1 91.94 109 ARG A CA 1
ATOM 828 C C . ARG A 1 109 ? 22.391 4.773 -26.234 1 91.94 109 ARG A C 1
ATOM 830 O O . ARG A 1 109 ? 22.547 5.543 -27.188 1 91.94 109 ARG A O 1
ATOM 837 N N . GLY A 1 110 ? 22.172 5.152 -25.047 1 92.75 110 GLY A N 1
ATOM 838 C CA . GLY A 1 110 ? 22.047 6.562 -24.703 1 92.75 110 GLY A CA 1
ATOM 839 C C . GLY A 1 110 ? 20.672 7.125 -25 1 92.75 110 GLY A C 1
ATOM 840 O O . GLY A 1 110 ? 20.531 8.281 -25.406 1 92.75 110 GLY A O 1
ATOM 841 N N . GLU A 1 111 ? 19.703 6.305 -25 1 90.06 111 GLU A N 1
ATOM 842 C CA . GLU A 1 111 ? 18.312 6.695 -25.219 1 90.06 111 GLU A CA 1
ATOM 843 C C . GLU A 1 111 ? 17.438 6.242 -24.062 1 90.06 111 GLU A C 1
ATOM 845 O O . GLU A 1 111 ? 17.469 5.078 -23.672 1 90.06 111 GLU A O 1
ATOM 850 N N . PRO A 1 112 ? 16.672 7.07 -23.531 1 91.94 112 PRO A N 1
ATOM 851 C CA . PRO A 1 112 ? 16.375 8.438 -23.969 1 91.94 112 PRO A CA 1
ATOM 852 C C . PRO A 1 112 ? 17.406 9.453 -23.5 1 91.94 112 PRO A C 1
ATOM 854 O O . PRO A 1 112 ? 17.375 10.609 -23.922 1 91.94 112 PRO A O 1
ATOM 857 N N . TYR A 1 113 ? 18.312 9.086 -22.672 1 92.75 113 TYR A N 1
ATOM 858 C CA . TYR A 1 113 ? 19.297 10.031 -22.141 1 92.75 113 TYR A CA 1
ATOM 859 C C . TYR A 1 113 ? 20.719 9.633 -22.562 1 92.75 113 TYR A C 1
ATOM 861 O O . TYR A 1 113 ? 21.156 8.523 -22.281 1 92.75 113 TYR A O 1
ATOM 869 N N . ARG A 1 114 ? 21.391 10.523 -23.094 1 92.5 114 ARG A N 1
ATOM 870 C CA . ARG A 1 114 ? 22.734 10.266 -23.578 1 92.5 114 ARG A CA 1
ATOM 871 C C . ARG A 1 114 ? 23.766 10.492 -22.469 1 92.5 114 ARG A C 1
ATOM 873 O O . ARG A 1 114 ? 24.734 9.75 -22.344 1 92.5 114 ARG A O 1
ATOM 880 N N . HIS A 1 115 ? 23.516 11.508 -21.703 1 94.56 115 HIS A N 1
ATOM 881 C CA . HIS A 1 115 ? 24.422 11.859 -20.625 1 94.56 115 HIS A CA 1
ATOM 882 C C . HIS A 1 115 ? 23.859 11.422 -19.266 1 94.56 115 HIS A C 1
ATOM 884 O O . HIS A 1 115 ? 23.094 12.156 -18.656 1 94.56 115 HIS A O 1
ATOM 890 N N . TRP A 1 116 ? 24.297 10.289 -18.844 1 95.94 116 TRP A N 1
ATOM 891 C CA . TRP A 1 116 ? 23.812 9.758 -17.578 1 95.94 116 TRP A CA 1
ATOM 892 C C . TRP A 1 116 ? 24.984 9.398 -16.656 1 95.94 116 TRP A C 1
ATOM 894 O O . TRP A 1 116 ? 26.109 9.195 -17.125 1 95.94 116 TRP A O 1
ATOM 904 N N . LEU A 1 117 ? 24.75 9.398 -15.328 1 96.81 117 LEU A N 1
ATOM 905 C CA . LEU A 1 117 ? 25.672 8.938 -14.297 1 96.81 117 LEU A CA 1
ATOM 906 C C . LEU A 1 117 ? 25.031 7.863 -13.43 1 96.81 117 LEU A C 1
ATOM 908 O O . LEU A 1 117 ? 23.969 8.094 -12.852 1 96.81 117 LEU A O 1
ATOM 912 N N . VAL A 1 118 ? 25.609 6.707 -13.453 1 96.19 118 VAL A N 1
ATOM 913 C CA . VAL A 1 118 ? 25.156 5.637 -12.562 1 96.19 118 VAL A CA 1
ATOM 914 C C . VAL A 1 118 ? 26.25 5.34 -11.531 1 96.19 118 VAL A C 1
ATOM 916 O O . VAL A 1 118 ? 27.406 5.156 -11.883 1 96.19 118 VAL A O 1
ATOM 919 N N . VAL A 1 119 ? 25.859 5.309 -10.266 1 96.75 119 VAL A N 1
ATOM 920 C CA . VAL A 1 119 ? 26.812 5.066 -9.18 1 96.75 119 VAL A CA 1
ATOM 921 C C . VAL A 1 119 ? 26.469 3.75 -8.484 1 96.75 119 VAL A C 1
ATOM 923 O O . VAL A 1 119 ? 25.375 3.584 -7.961 1 96.75 119 VAL A O 1
ATOM 926 N N . PHE A 1 120 ? 27.391 2.812 -8.508 1 95.75 120 PHE A N 1
ATOM 927 C CA . PHE A 1 120 ? 27.266 1.574 -7.746 1 95.75 120 PHE A CA 1
ATOM 928 C C . PHE A 1 120 ? 27.938 1.696 -6.391 1 95.75 120 PHE A C 1
ATOM 930 O O . PHE A 1 120 ? 29.172 1.725 -6.309 1 95.75 120 PHE A O 1
ATOM 937 N N . GLU A 1 121 ? 27.188 1.675 -5.379 1 93.19 121 GLU A N 1
ATOM 938 C CA . GLU A 1 121 ? 27.719 1.871 -4.031 1 93.19 121 GLU A CA 1
ATOM 939 C C . GLU A 1 121 ? 28.062 0.538 -3.375 1 93.19 121 GLU A C 1
ATOM 941 O O . GLU A 1 121 ? 27.234 -0.362 -3.307 1 93.19 121 GLU A O 1
ATOM 946 N N . ASN A 1 122 ? 29.188 0.417 -2.852 1 90.88 122 ASN A N 1
ATOM 947 C CA . ASN A 1 122 ? 29.672 -0.719 -2.072 1 90.88 122 ASN A CA 1
ATOM 948 C C . ASN A 1 122 ? 29.594 -2.018 -2.871 1 90.88 122 ASN A C 1
ATOM 950 O O . ASN A 1 122 ? 29.078 -3.021 -2.385 1 90.88 122 ASN A O 1
ATOM 954 N N . ALA A 1 123 ? 30.016 -1.899 -4.129 1 91.94 123 ALA A N 1
ATOM 955 C CA . ALA A 1 123 ? 30.109 -3.084 -4.98 1 91.94 123 ALA A CA 1
ATOM 956 C C . ALA A 1 123 ? 31.375 -3.877 -4.691 1 91.94 123 ALA A C 1
ATOM 958 O O . ALA A 1 123 ? 32.375 -3.756 -5.41 1 91.94 123 ALA A O 1
ATOM 959 N N . ASN A 1 124 ? 31.25 -4.77 -3.811 1 87.88 124 ASN A N 1
ATOM 960 C CA . ASN A 1 124 ? 32.438 -5.465 -3.354 1 87.88 124 ASN A CA 1
ATOM 961 C C . ASN A 1 124 ? 32.688 -6.738 -4.156 1 87.88 124 ASN A C 1
ATOM 963 O O . ASN A 1 124 ? 33.719 -7.402 -3.977 1 87.88 124 ASN A O 1
ATOM 967 N N . ARG A 1 125 ? 31.719 -7.066 -5.004 1 87.75 125 ARG A N 1
ATOM 968 C CA . ARG A 1 125 ? 31.891 -8.18 -5.934 1 87.75 125 ARG A CA 1
ATOM 969 C C . ARG A 1 125 ? 31.672 -7.727 -7.371 1 87.75 125 ARG A C 1
ATOM 971 O O . ARG A 1 125 ? 30.531 -7.742 -7.859 1 87.75 125 ARG A O 1
ATOM 978 N N . PRO A 1 126 ? 32.781 -7.551 -8.023 1 87.75 126 PRO A N 1
ATOM 979 C CA . PRO A 1 126 ? 32.625 -7.066 -9.398 1 87.75 126 PRO A CA 1
ATOM 980 C C . PRO A 1 126 ? 31.797 -8.008 -10.266 1 87.75 126 PRO A C 1
ATOM 982 O O . PRO A 1 126 ? 31.094 -7.562 -11.172 1 87.75 126 PRO A O 1
ATOM 985 N N . GLU A 1 127 ? 31.859 -9.281 -9.992 1 87.06 127 GLU A N 1
ATOM 986 C CA . GLU A 1 127 ? 31.156 -10.281 -10.781 1 87.06 127 GLU A CA 1
ATOM 987 C C . GLU A 1 127 ? 29.656 -10.055 -10.742 1 87.06 127 GLU A C 1
ATOM 989 O O . GLU A 1 127 ? 28.938 -10.383 -11.695 1 87.06 127 GLU A O 1
ATOM 994 N N . ASP A 1 128 ? 29.234 -9.461 -9.711 1 86.5 128 ASP A N 1
ATOM 995 C CA . ASP A 1 128 ? 27.812 -9.258 -9.523 1 86.5 128 ASP A CA 1
ATOM 996 C C . ASP A 1 128 ? 27.312 -8.062 -10.336 1 86.5 128 ASP A C 1
ATOM 998 O O . ASP A 1 128 ? 26.125 -7.984 -10.68 1 86.5 128 ASP A O 1
ATOM 1002 N N . ILE A 1 129 ? 28.156 -7.121 -10.664 1 88.31 129 ILE A N 1
ATOM 1003 C CA . ILE A 1 129 ? 27.703 -5.887 -11.289 1 88.31 129 ILE A CA 1
ATOM 1004 C C . ILE A 1 129 ? 28 -5.918 -12.789 1 88.31 129 ILE A C 1
ATOM 1006 O O . ILE A 1 129 ? 27.375 -5.195 -13.57 1 88.31 129 ILE A O 1
ATOM 1010 N N . MET A 1 130 ? 28.891 -6.773 -13.211 1 88 130 MET A N 1
ATOM 1011 C CA . MET A 1 130 ? 29.406 -6.809 -14.578 1 88 130 MET A CA 1
ATOM 1012 C C . MET A 1 130 ? 28.266 -6.98 -15.578 1 88 130 MET A C 1
ATOM 1014 O O . MET A 1 130 ? 28.219 -6.289 -16.594 1 88 130 MET A O 1
ATOM 1018 N N . PRO A 1 131 ? 27.297 -7.801 -15.227 1 86.81 131 PRO A N 1
ATOM 1019 C CA . PRO A 1 131 ? 26.219 -8.008 -16.203 1 86.81 131 PRO A CA 1
ATOM 1020 C C . PRO A 1 131 ? 25.375 -6.754 -16.406 1 86.81 131 PRO A C 1
ATOM 1022 O O . PRO A 1 131 ? 24.641 -6.664 -17.391 1 86.81 131 PRO A O 1
ATOM 1025 N N . TYR A 1 132 ? 25.516 -5.82 -15.562 1 89.06 132 TYR A N 1
ATOM 1026 C CA . TYR A 1 132 ? 24.625 -4.672 -15.602 1 89.06 132 TYR A CA 1
ATOM 1027 C C . TYR A 1 132 ? 25.375 -3.41 -16 1 89.06 132 TYR A C 1
ATOM 1029 O O . TYR A 1 132 ? 24.797 -2.328 -16.078 1 89.06 132 TYR A O 1
ATOM 1037 N N . LEU A 1 133 ? 26.656 -3.504 -16.312 1 90.12 133 LEU A N 1
ATOM 1038 C CA . LEU A 1 133 ? 27.484 -2.35 -16.672 1 90.12 133 LEU A CA 1
ATOM 1039 C C . LEU A 1 133 ? 27.219 -1.905 -18.094 1 90.12 133 LEU A C 1
ATOM 1041 O O . LEU A 1 133 ? 27.438 -2.668 -19.047 1 90.12 133 LEU A O 1
ATOM 1045 N N . PRO A 1 134 ? 26.75 -0.695 -18.234 1 90.44 134 PRO A N 1
ATOM 1046 C CA . PRO A 1 134 ? 26.516 -0.201 -19.594 1 90.44 134 PRO A CA 1
ATOM 1047 C C . PRO A 1 134 ? 27.812 0.238 -20.281 1 90.44 134 PRO A C 1
ATOM 1049 O O . PRO A 1 134 ? 28.797 0.54 -19.609 1 90.44 134 PRO A O 1
ATOM 1052 N N . SER A 1 135 ? 27.953 0.251 -21.734 1 80.62 135 SER A N 1
ATOM 1053 C CA . SER A 1 135 ? 29.125 0.665 -22.516 1 80.62 135 SER A CA 1
ATOM 1054 C C . SER A 1 135 ? 28.875 1.993 -23.219 1 80.62 135 SER A C 1
ATOM 1056 O O . SER A 1 135 ? 29.688 2.439 -24.016 1 80.62 135 SER A O 1
ATOM 1058 N N . GLY A 1 136 ? 27.891 2.805 -22.844 1 77.75 136 GLY A N 1
ATOM 1059 C CA . GLY A 1 136 ? 27.469 3.994 -23.562 1 77.75 136 GLY A CA 1
ATOM 1060 C C . GLY A 1 136 ? 28.219 5.246 -23.125 1 77.75 136 GLY A C 1
ATOM 1061 O O . GLY A 1 136 ? 29.312 5.164 -22.578 1 77.75 136 GLY A O 1
ATOM 1062 N N . ALA A 1 137 ? 27.797 6.383 -23.594 1 83.69 137 ALA A N 1
ATOM 1063 C CA . ALA A 1 137 ? 28.406 7.699 -23.406 1 83.69 137 ALA A CA 1
ATOM 1064 C C . ALA A 1 137 ? 28.234 8.18 -21.969 1 83.69 137 ALA A C 1
ATOM 1066 O O . ALA A 1 137 ? 28.828 9.172 -21.562 1 83.69 137 ALA A O 1
ATOM 1067 N N . GLY A 1 138 ? 27.531 7.402 -21.25 1 93.44 138 GLY A N 1
ATOM 1068 C CA . GLY A 1 138 ? 27.312 7.812 -19.875 1 93.44 138 GLY A CA 1
ATOM 1069 C C . GLY A 1 138 ? 28.453 7.41 -18.953 1 93.44 138 GLY A C 1
ATOM 1070 O O . GLY A 1 138 ? 29.516 6.977 -19.422 1 93.44 138 GLY A O 1
ATOM 1071 N N . HIS A 1 139 ? 28.406 7.719 -17.719 1 96 139 HIS A N 1
ATOM 1072 C CA . HIS A 1 139 ? 29.469 7.516 -16.75 1 96 139 HIS A CA 1
ATOM 1073 C C . HIS A 1 139 ? 29.047 6.52 -15.672 1 96 139 HIS A C 1
ATOM 1075 O O . HIS A 1 139 ? 27.906 6.523 -15.234 1 96 139 HIS A O 1
ATOM 1081 N N . VAL A 1 140 ? 30.016 5.652 -15.367 1 96.31 140 VAL A N 1
ATOM 1082 C CA . VAL A 1 140 ? 29.812 4.691 -14.289 1 96.31 140 VAL A CA 1
ATOM 1083 C C . VAL A 1 140 ? 30.828 4.918 -13.188 1 96.31 140 VAL A C 1
ATOM 1085 O O . VAL A 1 140 ? 32.031 4.859 -13.43 1 96.31 140 VAL A O 1
ATOM 1088 N N . LEU A 1 141 ? 30.312 5.18 -12.008 1 96.81 141 LEU A N 1
ATOM 1089 C CA . LEU A 1 141 ? 31.141 5.363 -10.828 1 96.81 141 LEU A CA 1
ATOM 1090 C C . LEU A 1 141 ? 30.859 4.285 -9.789 1 96.81 141 LEU A C 1
ATOM 1092 O O . LEU A 1 141 ? 29.703 3.971 -9.516 1 96.81 141 LEU A O 1
ATOM 1096 N N . VAL A 1 142 ? 31.938 3.621 -9.281 1 95.56 142 VAL A N 1
ATOM 1097 C CA . VAL A 1 142 ? 31.781 2.516 -8.344 1 95.56 142 VAL A CA 1
ATOM 1098 C C . VAL A 1 142 ? 32.562 2.811 -7.066 1 95.56 142 VAL A C 1
ATOM 1100 O O . VAL A 1 142 ? 33.656 3.361 -7.113 1 95.56 142 VAL A O 1
ATOM 1103 N N . THR A 1 143 ? 31.938 2.592 -5.906 1 94.56 143 THR A N 1
ATOM 1104 C CA . THR A 1 143 ? 32.688 2.562 -4.652 1 94.56 143 THR A CA 1
ATOM 1105 C C . THR A 1 143 ? 32.844 1.132 -4.145 1 94.56 143 THR A C 1
ATOM 1107 O O . THR A 1 143 ? 31.922 0.326 -4.258 1 94.56 143 THR A O 1
ATOM 1110 N N . SER A 1 144 ? 34 0.758 -3.738 1 92.38 144 SER A N 1
ATOM 1111 C CA . SER A 1 144 ? 34.281 -0.606 -3.293 1 92.38 144 SER A CA 1
ATOM 1112 C C . SER A 1 144 ? 35.406 -0.646 -2.256 1 92.38 144 SER A C 1
ATOM 1114 O O . SER A 1 144 ? 36.188 0.3 -2.145 1 92.38 144 SER A O 1
ATOM 1116 N N . ARG A 1 145 ? 35.406 -1.715 -1.403 1 86.31 145 ARG A N 1
ATOM 1117 C CA . ARG A 1 145 ? 36.531 -1.97 -0.474 1 86.31 145 ARG A CA 1
ATOM 1118 C C . ARG A 1 145 ? 37.375 -3.127 -0.956 1 86.31 145 ARG A C 1
ATOM 1120 O O . ARG A 1 145 ? 38.438 -3.396 -0.381 1 86.31 145 ARG A O 1
ATOM 1127 N N . ASN A 1 146 ? 36.906 -3.689 -2.023 1 84.56 146 ASN A N 1
ATOM 1128 C CA . ASN A 1 146 ? 37.562 -4.891 -2.516 1 84.56 146 ASN A CA 1
ATOM 1129 C C . ASN A 1 146 ? 38.688 -4.547 -3.5 1 84.56 146 ASN A C 1
ATOM 1131 O O . ASN A 1 146 ? 38.406 -3.996 -4.574 1 84.56 146 ASN A O 1
ATOM 1135 N N . PRO A 1 147 ? 39.781 -4.961 -3.17 1 79.94 147 PRO A N 1
ATOM 1136 C CA . PRO A 1 147 ? 40.906 -4.633 -4.07 1 79.94 147 PRO A CA 1
ATOM 1137 C C . PRO A 1 147 ? 40.906 -5.496 -5.332 1 79.94 147 PRO A C 1
ATOM 1139 O O . PRO A 1 147 ? 41.688 -5.234 -6.254 1 79.94 147 PRO A O 1
ATOM 1142 N N . ARG A 1 148 ? 40.031 -6.367 -5.551 1 78.44 148 ARG A N 1
ATOM 1143 C CA . ARG A 1 148 ? 40.031 -7.285 -6.684 1 78.44 148 ARG A CA 1
ATOM 1144 C C . ARG A 1 148 ? 39.562 -6.578 -7.957 1 78.44 148 ARG A C 1
ATOM 1146 O O . ARG A 1 148 ? 39.625 -7.156 -9.047 1 78.44 148 ARG A O 1
ATOM 1153 N N . TRP A 1 149 ? 39.156 -5.516 -7.773 1 84.56 149 TRP A N 1
ATOM 1154 C CA . TRP A 1 149 ? 38.781 -4.77 -8.977 1 84.56 149 TRP A CA 1
ATOM 1155 C C . TRP A 1 149 ? 39.969 -4.602 -9.898 1 84.56 149 TRP A C 1
ATOM 1157 O O . TRP A 1 149 ? 41.062 -4.238 -9.453 1 84.56 149 TRP A O 1
ATOM 1167 N N . THR A 1 150 ? 39.906 -5.188 -11.039 1 78.44 150 THR A N 1
ATOM 1168 C CA . THR A 1 150 ? 41 -5.125 -11.992 1 78.44 150 THR A CA 1
ATOM 1169 C C . THR A 1 150 ? 40.812 -3.934 -12.938 1 78.44 150 THR A C 1
ATOM 1171 O O . THR A 1 150 ? 39.719 -3.438 -13.125 1 78.44 150 THR A O 1
ATOM 1174 N N . ALA A 1 151 ? 41.875 -3.514 -13.398 1 77 151 ALA A N 1
ATOM 1175 C CA . ALA A 1 151 ? 41.906 -2.398 -14.344 1 77 151 ALA A CA 1
ATOM 1176 C C . ALA A 1 151 ? 41.125 -2.727 -15.602 1 77 151 ALA A C 1
ATOM 1178 O O . ALA A 1 151 ? 40.688 -1.825 -16.328 1 77 151 ALA A O 1
ATOM 1179 N N . GLU A 1 152 ? 40.875 -3.969 -15.68 1 78.94 152 GLU A N 1
ATOM 1180 C CA . GLU A 1 152 ? 40.125 -4.383 -16.875 1 78.94 152 GLU A CA 1
ATOM 1181 C C . GLU A 1 152 ? 38.656 -4.039 -16.75 1 78.94 152 GLU A C 1
ATOM 1183 O O . GLU A 1 152 ? 37.969 -3.781 -17.75 1 78.94 152 GLU A O 1
ATOM 1188 N N . VAL A 1 153 ? 38.25 -3.982 -15.57 1 81.38 153 VAL A N 1
ATOM 1189 C CA . VAL A 1 153 ? 36.844 -3.75 -15.359 1 81.38 153 VAL A CA 1
ATOM 1190 C C . VAL A 1 153 ? 36.562 -2.256 -15.172 1 81.38 153 VAL A C 1
ATOM 1192 O O . VAL A 1 153 ? 35.625 -1.71 -15.719 1 81.38 153 VAL A O 1
ATOM 1195 N N . ALA A 1 154 ? 37.469 -1.644 -14.383 1 90.19 154 ALA A N 1
ATOM 1196 C CA . ALA A 1 154 ? 37.281 -0.226 -14.078 1 90.19 154 ALA A CA 1
ATOM 1197 C C . ALA A 1 154 ? 38.625 0.415 -13.703 1 90.19 154 ALA A C 1
ATOM 1199 O O . ALA A 1 154 ? 39.531 -0.26 -13.195 1 90.19 154 ALA A O 1
ATOM 1200 N N . GLN A 1 155 ? 38.719 1.706 -14 1 93.19 155 GLN A N 1
ATOM 1201 C CA . GLN A 1 155 ? 39.875 2.48 -13.586 1 93.19 155 GLN A CA 1
ATOM 1202 C C . GLN A 1 155 ? 39.875 2.705 -12.078 1 93.19 155 GLN A C 1
ATOM 1204 O O . GLN A 1 155 ? 38.906 3.209 -11.516 1 93.19 155 GLN A O 1
ATOM 1209 N N . VAL A 1 156 ? 41.031 2.301 -11.523 1 93.44 156 VAL A N 1
ATOM 1210 C CA . VAL A 1 156 ? 41.125 2.373 -10.07 1 93.44 156 VAL A CA 1
ATOM 1211 C C . VAL A 1 156 ? 41.625 3.754 -9.641 1 93.44 156 VAL A C 1
ATOM 1213 O O . VAL A 1 156 ? 42.625 4.246 -10.164 1 93.44 156 VAL A O 1
ATOM 1216 N N . LEU A 1 157 ? 40.875 4.359 -8.781 1 94.75 157 LEU A N 1
ATOM 1217 C CA . LEU A 1 157 ? 41.312 5.613 -8.164 1 94.75 157 LEU A CA 1
ATOM 1218 C C . LEU A 1 157 ? 41.375 5.473 -6.645 1 94.75 157 LEU A C 1
ATOM 1220 O O . LEU A 1 157 ? 40.312 5.402 -5.977 1 94.75 157 LEU A O 1
ATOM 1224 N N . PRO A 1 158 ? 42.562 5.426 -6.062 1 93.94 158 PRO A N 1
ATOM 1225 C CA . PRO A 1 158 ? 42.688 5.352 -4.605 1 93.94 158 PRO A CA 1
ATOM 1226 C C . PRO A 1 158 ? 42.281 6.652 -3.912 1 93.94 158 PRO A C 1
ATOM 1228 O O . PRO A 1 158 ? 42.594 7.738 -4.395 1 93.94 158 PRO A O 1
ATOM 1231 N N . VAL A 1 159 ? 41.562 6.531 -2.895 1 95.25 159 VAL A N 1
ATOM 1232 C CA . VAL A 1 159 ? 41.125 7.684 -2.104 1 95.25 159 VAL A CA 1
ATOM 1233 C C . VAL A 1 159 ? 41.875 7.711 -0.779 1 95.25 159 VAL A C 1
ATOM 1235 O O . VAL A 1 159 ? 41.594 6.922 0.126 1 95.25 159 VAL A O 1
ATOM 1238 N N . PRO A 1 160 ? 42.75 8.586 -0.643 1 94.5 160 PRO A N 1
ATOM 1239 C CA . PRO A 1 160 ? 43.562 8.664 0.577 1 94.5 160 PRO A CA 1
ATOM 1240 C C . PRO A 1 160 ? 42.844 9.383 1.714 1 94.5 160 PRO A C 1
ATOM 1242 O O . PRO A 1 160 ? 41.719 9.844 1.541 1 94.5 160 PRO A O 1
ATOM 1245 N N . VAL A 1 161 ? 43.562 9.438 2.873 1 94.88 161 VAL A N 1
ATOM 1246 C CA . VAL A 1 161 ? 43.062 10.219 3.988 1 94.88 161 VAL A CA 1
ATOM 1247 C C . VAL A 1 161 ? 43.125 11.711 3.648 1 94.88 161 VAL A C 1
ATOM 1249 O O . VAL A 1 161 ? 43.594 12.086 2.584 1 94.88 161 VAL A O 1
ATOM 1252 N N . PHE A 1 162 ? 42.594 12.5 4.512 1 95.19 162 PHE A N 1
ATOM 1253 C CA . PHE A 1 162 ? 42.531 13.938 4.277 1 95.19 162 PHE A CA 1
ATOM 1254 C C . PHE A 1 162 ? 43.938 14.539 4.359 1 95.19 162 PHE A C 1
ATOM 1256 O O . PHE A 1 162 ? 44.781 14.055 5.105 1 95.19 162 PHE A O 1
ATOM 1263 N N . ASP A 1 163 ? 44.125 15.539 3.484 1 94.75 163 ASP A N 1
ATOM 1264 C CA . ASP A 1 163 ? 45.25 16.422 3.816 1 94.75 163 ASP A CA 1
ATOM 1265 C C . ASP A 1 163 ? 44.969 17.188 5.109 1 94.75 163 ASP A C 1
ATOM 1267 O O . ASP A 1 163 ? 43.812 17.359 5.504 1 94.75 163 ASP A O 1
ATOM 1271 N N . ARG A 1 164 ? 46.031 17.656 5.734 1 95.81 164 ARG A N 1
ATOM 1272 C CA . ARG A 1 164 ? 45.906 18.281 7.047 1 95.81 164 ARG A CA 1
ATOM 1273 C C . ARG A 1 164 ? 44.969 19.469 7 1 95.81 164 ARG A C 1
ATOM 1275 O O . ARG A 1 164 ? 44.156 19.656 7.898 1 95.81 164 ARG A O 1
ATOM 1282 N N . SER A 1 165 ? 45 20.234 5.973 1 95.25 165 SER A N 1
ATOM 1283 C CA . SER A 1 165 ? 44.125 21.391 5.844 1 95.25 165 SER A CA 1
ATOM 1284 C C . SER A 1 165 ? 42.656 21 5.777 1 95.25 165 SER A C 1
ATOM 1286 O O . SER A 1 165 ? 41.812 21.625 6.406 1 95.25 165 SER A O 1
ATOM 1288 N N . ASP A 1 166 ? 42.438 19.938 5.023 1 94.94 166 ASP A N 1
ATOM 1289 C CA . ASP A 1 166 ? 41.062 19.453 4.91 1 94.94 166 ASP A CA 1
ATOM 1290 C C . ASP A 1 166 ? 40.562 18.906 6.246 1 94.94 166 ASP A C 1
ATOM 1292 O O . ASP A 1 166 ? 39.406 19.078 6.598 1 94.94 166 ASP A O 1
ATOM 1296 N N . ALA A 1 167 ? 41.406 18.188 6.941 1 96.25 167 ALA A N 1
ATOM 1297 C CA . ALA A 1 167 ? 41.062 17.641 8.242 1 96.25 167 ALA A CA 1
ATOM 1298 C C . ALA A 1 167 ? 40.688 18.734 9.227 1 96.25 167 ALA A C 1
ATOM 1300 O O . ALA A 1 167 ? 39.688 18.625 9.945 1 96.25 167 ALA A O 1
ATOM 1301 N N . VAL A 1 168 ? 41.438 19.797 9.211 1 96 168 VAL A N 1
ATOM 1302 C CA . VAL A 1 168 ? 41.219 20.938 10.102 1 96 168 VAL A CA 1
ATOM 1303 C C . VAL A 1 168 ? 39.906 21.625 9.727 1 96 168 VAL A C 1
ATOM 1305 O O . VAL A 1 168 ? 39.125 21.984 10.602 1 96 168 VAL A O 1
ATOM 1308 N N . ASP A 1 169 ? 39.656 21.75 8.445 1 94.06 169 ASP A N 1
ATOM 1309 C CA . ASP A 1 169 ? 38.438 22.375 7.969 1 94.06 169 ASP A CA 1
ATOM 1310 C C . ASP A 1 169 ? 37.219 21.562 8.391 1 94.06 169 ASP A C 1
ATOM 1312 O O . ASP A 1 169 ? 36.188 22.141 8.781 1 94.06 169 ASP A O 1
ATOM 1316 N N . LEU A 1 170 ? 37.344 20.266 8.289 1 93.88 170 LEU A N 1
ATOM 1317 C CA . LEU A 1 170 ? 36.219 19.406 8.688 1 93.88 170 LEU A CA 1
ATOM 1318 C C . LEU A 1 170 ? 35.906 19.594 10.172 1 93.88 170 LEU A C 1
ATOM 1320 O O . LEU A 1 170 ? 34.75 19.734 10.547 1 93.88 170 LEU A O 1
ATOM 1324 N N . LEU A 1 171 ? 36.938 19.594 10.992 1 94.62 171 LEU A N 1
ATOM 1325 C CA . LEU A 1 171 ? 36.75 19.703 12.43 1 94.62 171 LEU A CA 1
ATOM 1326 C C . LEU A 1 171 ? 36.156 21.062 12.805 1 94.62 171 LEU A C 1
ATOM 1328 O O . LEU A 1 171 ? 35.281 21.141 13.656 1 94.62 171 LEU A O 1
ATOM 1332 N N . ARG A 1 172 ? 36.531 22.047 12.125 1 90.62 172 ARG A N 1
ATOM 1333 C CA . ARG A 1 172 ? 36.062 23.391 12.438 1 90.62 172 ARG A CA 1
ATOM 1334 C C . ARG A 1 172 ? 34.688 23.656 11.859 1 90.62 172 ARG A C 1
ATOM 1336 O O . ARG A 1 172 ? 33.969 24.531 12.328 1 90.62 172 ARG A O 1
ATOM 1343 N N . GLY A 1 173 ? 34.406 22.984 10.875 1 83.38 173 GLY A N 1
ATOM 1344 C CA . GLY A 1 173 ? 33.094 23.078 10.305 1 83.38 173 GLY A CA 1
ATOM 1345 C C . GLY A 1 173 ? 32 22.547 11.227 1 83.38 173 GLY A C 1
ATOM 1346 O O . GLY A 1 173 ? 30.859 23.031 11.195 1 83.38 173 GLY A O 1
ATOM 1347 N N . ARG A 1 174 ? 32.281 21.594 12.031 1 78.38 174 ARG A N 1
ATOM 1348 C CA . ARG A 1 174 ? 31.312 20.984 12.93 1 78.38 174 ARG A CA 1
ATOM 1349 C C . ARG A 1 174 ? 31.219 21.75 14.242 1 78.38 174 ARG A C 1
ATOM 1351 O O . ARG A 1 174 ? 30.141 21.844 14.836 1 78.38 174 ARG A O 1
ATOM 1358 N N . VAL A 1 175 ? 32.406 22.156 14.711 1 80.19 175 VAL A N 1
ATOM 1359 C CA . VAL A 1 175 ? 32.469 22.922 15.953 1 80.19 175 VAL A CA 1
ATOM 1360 C C . VAL A 1 175 ? 33.094 24.297 15.688 1 80.19 175 VAL A C 1
ATOM 1362 O O . VAL A 1 175 ? 34.312 24.453 15.68 1 80.19 175 VAL A O 1
ATOM 1365 N N . THR A 1 176 ? 32.25 25.234 15.586 1 76.75 176 THR A N 1
ATOM 1366 C CA . THR A 1 176 ? 32.688 26.562 15.148 1 76.75 176 THR A CA 1
ATOM 1367 C C . THR A 1 176 ? 33.625 27.188 16.172 1 76.75 176 THR A C 1
ATOM 1369 O O . THR A 1 176 ? 34.5 28 15.82 1 76.75 176 THR A O 1
ATOM 1372 N N . GLU A 1 177 ? 33.531 26.812 17.406 1 84.38 177 GLU A N 1
ATOM 1373 C CA . GLU A 1 177 ? 34.344 27.438 18.453 1 84.38 177 GLU A CA 1
ATOM 1374 C C . GLU A 1 177 ? 35.719 26.812 18.547 1 84.38 177 GLU A C 1
ATOM 1376 O O . GLU A 1 177 ? 36.594 27.297 19.281 1 84.38 177 GLU A O 1
ATOM 1381 N N . LEU A 1 178 ? 36.031 25.875 17.734 1 90.94 178 LEU A N 1
ATOM 1382 C CA . LEU A 1 178 ? 37.281 25.156 17.781 1 90.94 178 LEU A CA 1
ATOM 1383 C C . LEU A 1 178 ? 38.406 25.984 17.125 1 90.94 178 LEU A C 1
ATOM 1385 O O . LEU A 1 178 ? 38.281 26.391 15.969 1 90.94 178 LEU A O 1
ATOM 1389 N N . SER A 1 179 ? 39.469 26.234 17.828 1 94 179 SER A N 1
ATOM 1390 C CA . SER A 1 179 ? 40.594 26.969 17.281 1 94 179 SER A CA 1
ATOM 1391 C C . SER A 1 179 ? 41.344 26.141 16.234 1 94 179 SER A C 1
ATOM 1393 O O . SER A 1 179 ? 41.312 24.906 16.281 1 94 179 SER A O 1
ATOM 1395 N N . ALA A 1 180 ? 42.031 26.734 15.281 1 94.81 180 ALA A N 1
ATOM 1396 C CA . ALA A 1 180 ? 42.812 26.062 14.25 1 94.81 180 ALA A CA 1
ATOM 1397 C C . ALA A 1 180 ? 43.906 25.188 14.867 1 94.81 180 ALA A C 1
ATOM 1399 O O . ALA A 1 180 ? 44.219 24.109 14.359 1 94.81 180 ALA A O 1
ATOM 1400 N N . ALA A 1 181 ? 44.469 25.672 15.945 1 95.81 181 ALA A N 1
ATOM 1401 C CA . ALA A 1 181 ? 45.531 24.938 16.625 1 95.81 181 ALA A CA 1
ATOM 1402 C C . ALA A 1 181 ? 45 23.641 17.25 1 95.81 181 ALA A C 1
ATOM 1404 O O . ALA A 1 181 ? 45.656 22.594 17.141 1 95.81 181 ALA A O 1
ATOM 1405 N N . ASP A 1 182 ? 43.938 23.797 17.906 1 96.38 182 ASP A N 1
ATOM 1406 C CA . ASP A 1 182 ? 43.312 22.625 18.516 1 96.38 182 ASP A CA 1
ATOM 1407 C C . ASP A 1 182 ? 42.844 21.625 17.453 1 96.38 182 ASP A C 1
ATOM 1409 O O . ASP A 1 182 ? 42.969 20.406 17.641 1 96.38 182 ASP A O 1
ATOM 1413 N N . ALA A 1 183 ? 42.312 22.141 16.375 1 97.31 183 ALA A N 1
ATOM 1414 C CA . ALA A 1 183 ? 41.906 21.281 15.273 1 97.31 183 ALA A CA 1
ATOM 1415 C C . ALA A 1 183 ? 43.094 20.516 14.695 1 97.31 183 ALA A C 1
ATOM 1417 O O . ALA A 1 183 ? 42.969 19.344 14.336 1 97.31 183 ALA A O 1
ATOM 1418 N N . ASP A 1 184 ? 44.219 21.188 14.586 1 97.38 184 ASP A N 1
ATOM 1419 C CA . ASP A 1 184 ? 45.438 20.578 14.07 1 97.38 184 ASP A CA 1
ATOM 1420 C C . ASP A 1 184 ? 45.906 19.453 14.984 1 97.38 184 ASP A C 1
ATOM 1422 O O . ASP A 1 184 ? 46.344 18.391 14.516 1 97.38 184 ASP A O 1
ATOM 1426 N N . ARG A 1 185 ? 45.875 19.641 16.281 1 97.25 185 ARG A N 1
ATOM 1427 C CA . ARG A 1 185 ? 46.281 18.625 17.25 1 97.25 185 ARG A CA 1
ATOM 1428 C C . ARG A 1 185 ? 45.406 17.375 17.141 1 97.25 185 ARG A C 1
ATOM 1430 O O . ARG A 1 185 ? 45.906 16.25 17.156 1 97.25 185 ARG A O 1
ATOM 1437 N N . LEU A 1 186 ? 44.125 17.609 17.078 1 97.25 186 LEU A N 1
ATOM 1438 C CA . LEU A 1 186 ? 43.188 16.5 16.922 1 97.25 186 LEU A CA 1
ATOM 1439 C C . LEU A 1 186 ? 43.469 15.742 15.625 1 97.25 186 LEU A C 1
ATOM 1441 O O . LEU A 1 186 ? 43.5 14.508 15.617 1 97.25 186 LEU A O 1
ATOM 1445 N N . ALA A 1 187 ? 43.562 16.516 14.5 1 97.88 187 ALA A N 1
ATOM 1446 C CA . ALA A 1 187 ? 43.781 15.914 13.188 1 97.88 187 ALA A CA 1
ATOM 1447 C C . ALA A 1 187 ? 45.031 15.047 13.188 1 97.88 187 ALA A C 1
ATOM 1449 O O . ALA A 1 187 ? 45.062 13.953 12.617 1 97.88 187 ALA A O 1
ATOM 1450 N N . ASP A 1 188 ? 46 15.516 13.859 1 97.12 188 ASP A N 1
ATOM 1451 C CA . ASP A 1 188 ? 47.25 14.797 13.93 1 97.12 188 ASP A CA 1
ATOM 1452 C C . ASP A 1 188 ? 47.094 13.469 14.672 1 97.12 188 ASP A C 1
ATOM 1454 O O . ASP A 1 188 ? 47.531 12.422 14.188 1 97.12 188 ASP A O 1
ATOM 1458 N N . ARG A 1 189 ? 46.531 13.5 15.789 1 96.44 189 ARG A N 1
ATOM 1459 C CA . ARG A 1 189 ? 46.375 12.305 16.609 1 96.44 189 ARG A CA 1
ATOM 1460 C C . ARG A 1 189 ? 45.469 11.281 15.906 1 96.44 189 ARG A C 1
ATOM 1462 O O . ARG A 1 189 ? 45.656 10.078 16.062 1 96.44 189 ARG A O 1
ATOM 1469 N N . LEU A 1 190 ? 44.531 11.773 15.188 1 97.19 190 LEU A N 1
ATOM 1470 C CA . LEU A 1 190 ? 43.531 10.906 14.539 1 97.19 190 LEU A CA 1
ATOM 1471 C C . LEU A 1 190 ? 44.031 10.5 13.148 1 97.19 190 LEU A C 1
ATOM 1473 O O . LEU A 1 190 ? 43.312 9.797 12.43 1 97.19 190 LEU A O 1
ATOM 1477 N N . GLY A 1 191 ? 45.188 10.945 12.766 1 94.75 191 GLY A N 1
ATOM 1478 C CA . GLY A 1 191 ? 45.844 10.492 11.547 1 94.75 191 GLY A CA 1
ATOM 1479 C C . GLY A 1 191 ? 45.188 11.023 10.281 1 94.75 191 GLY A C 1
ATOM 1480 O O . GLY A 1 191 ? 45.281 10.406 9.219 1 94.75 191 GLY A O 1
ATOM 1481 N N . ASP A 1 192 ? 44.344 12.078 10.43 1 96.19 192 ASP A N 1
ATOM 1482 C CA . ASP A 1 192 ? 43.656 12.719 9.312 1 96.19 192 ASP A CA 1
ATOM 1483 C C . ASP A 1 192 ? 42.688 11.75 8.641 1 96.19 192 ASP A C 1
ATOM 1485 O O . ASP A 1 192 ? 42.375 11.883 7.449 1 96.19 192 ASP A O 1
ATOM 1489 N N . VAL A 1 193 ? 42.25 10.734 9.359 1 95.44 193 VAL A N 1
ATOM 1490 C CA . VAL A 1 193 ? 41.312 9.758 8.836 1 95.44 193 VAL A CA 1
ATOM 1491 C C . VAL A 1 193 ? 39.906 10.312 8.938 1 95.44 193 VAL A C 1
ATOM 1493 O O . VAL A 1 193 ? 39.406 10.57 10.039 1 95.44 193 VAL A O 1
ATOM 1496 N N . PRO A 1 194 ? 39.125 10.43 7.855 1 94.25 194 PRO A N 1
ATOM 1497 C CA . PRO A 1 194 ? 37.844 11.117 7.812 1 94.25 194 PRO A CA 1
ATOM 1498 C C . PRO A 1 194 ? 36.844 10.562 8.82 1 94.25 194 PRO A C 1
ATOM 1500 O O . PRO A 1 194 ? 36.25 11.312 9.594 1 94.25 194 PRO A O 1
ATOM 1503 N N . ILE A 1 195 ? 36.625 9.273 8.891 1 93.69 195 ILE A N 1
ATOM 1504 C CA . ILE A 1 195 ? 35.625 8.711 9.781 1 93.69 195 ILE A CA 1
ATOM 1505 C C . ILE A 1 195 ? 36 8.953 11.234 1 93.69 195 ILE A C 1
ATOM 1507 O O . ILE A 1 195 ? 35.156 9.18 12.086 1 93.69 195 ILE A O 1
ATOM 1511 N N . ALA A 1 196 ? 37.312 8.875 11.555 1 95.88 196 ALA A N 1
ATOM 1512 C CA . ALA A 1 196 ? 37.812 9.141 12.906 1 95.88 196 ALA A CA 1
ATOM 1513 C C . ALA A 1 196 ? 37.594 10.602 13.297 1 95.88 196 ALA A C 1
ATOM 1515 O O . ALA A 1 196 ? 37.188 10.891 14.422 1 95.88 196 ALA A O 1
ATOM 1516 N N . LEU A 1 197 ? 37.906 11.43 12.344 1 96.06 197 LEU A N 1
ATOM 1517 C CA . LEU A 1 197 ? 37.688 12.859 12.578 1 96.06 197 LEU A CA 1
ATOM 1518 C C . LEU A 1 197 ? 36.219 13.164 12.836 1 96.06 197 LEU A C 1
ATOM 1520 O O . LEU A 1 197 ? 35.906 13.93 13.742 1 96.06 197 LEU A O 1
ATOM 1524 N N . ASP A 1 198 ? 35.406 12.609 12.039 1 94 198 ASP A N 1
ATOM 1525 C CA . ASP A 1 198 ? 33.969 12.812 12.18 1 94 198 ASP A CA 1
ATOM 1526 C C . ASP A 1 198 ? 33.469 12.328 13.539 1 94 198 ASP A C 1
ATOM 1528 O O . ASP A 1 198 ? 32.656 12.992 14.188 1 94 198 ASP A O 1
ATOM 1532 N N . LEU A 1 199 ? 33.938 11.172 13.953 1 95.19 199 LEU A N 1
ATOM 1533 C CA . LEU A 1 199 ? 33.562 10.602 15.242 1 95.19 199 LEU A CA 1
ATOM 1534 C C . LEU A 1 199 ? 34 11.508 16.391 1 95.19 199 LEU A C 1
ATOM 1536 O O . LEU A 1 199 ? 33.25 11.773 17.312 1 95.19 199 LEU A O 1
ATOM 1540 N N . ALA A 1 200 ? 35.188 11.953 16.297 1 96 200 ALA A N 1
ATOM 1541 C CA . ALA A 1 200 ? 35.75 12.82 17.328 1 96 200 ALA A CA 1
ATOM 1542 C C . ALA A 1 200 ? 34.938 14.117 17.422 1 96 200 ALA A C 1
ATOM 1544 O O . ALA A 1 200 ? 34.625 14.57 18.531 1 96 200 ALA A O 1
ATOM 1545 N N . ALA A 1 201 ? 34.688 14.688 16.297 1 94.06 201 ALA A N 1
ATOM 1546 C CA . ALA A 1 201 ? 33.938 15.93 16.266 1 94.06 201 ALA A CA 1
ATOM 1547 C C . ALA A 1 201 ? 32.531 15.727 16.859 1 94.06 201 ALA A C 1
ATOM 1549 O O . ALA A 1 201 ? 32.062 16.562 17.625 1 94.06 201 ALA A O 1
ATOM 1550 N N . ALA A 1 202 ? 31.891 14.656 16.516 1 92.69 202 ALA A N 1
ATOM 1551 C CA . ALA A 1 202 ? 30.547 14.359 17 1 92.69 202 ALA A CA 1
ATOM 1552 C C . ALA A 1 202 ? 30.531 14.164 18.516 1 92.69 202 ALA A C 1
ATOM 1554 O O . ALA A 1 202 ? 29.672 14.703 19.203 1 92.69 202 ALA A O 1
ATOM 1555 N N . VAL A 1 203 ? 31.484 13.414 19.031 1 94.75 203 VAL A N 1
ATOM 1556 C CA . VAL A 1 203 ? 31.547 13.109 20.469 1 94.75 203 VAL A CA 1
ATOM 1557 C C . VAL A 1 203 ? 31.797 14.391 21.25 1 94.75 203 VAL A C 1
ATOM 1559 O O . VAL A 1 203 ? 31.188 14.625 22.297 1 94.75 203 VAL A O 1
ATOM 1562 N N . ARG A 1 204 ? 32.656 15.148 20.75 1 93.62 204 ARG A N 1
ATOM 1563 C CA . ARG A 1 204 ? 32.969 16.406 21.438 1 93.62 204 ARG A CA 1
ATOM 1564 C C . ARG A 1 204 ? 31.75 17.328 21.438 1 93.62 204 ARG A C 1
ATOM 1566 O O . ARG A 1 204 ? 31.469 17.984 22.438 1 93.62 204 ARG A O 1
ATOM 1573 N N . ALA A 1 205 ? 31.125 17.406 20.312 1 88.69 205 ALA A N 1
ATOM 1574 C CA . ALA A 1 205 ? 29.922 18.219 20.234 1 88.69 205 ALA A CA 1
ATOM 1575 C C . ALA A 1 205 ? 28.844 17.719 21.188 1 88.69 205 ALA A C 1
ATOM 1577 O O . ALA A 1 205 ? 28.141 18.5 21.812 1 88.69 205 ALA A O 1
ATOM 1578 N N . ALA A 1 206 ? 28.688 16.438 21.312 1 88.81 206 ALA A N 1
ATOM 1579 C CA . ALA A 1 206 ? 27.641 15.836 22.125 1 88.81 206 ALA A CA 1
ATOM 1580 C C . ALA A 1 206 ? 27.953 15.922 23.609 1 88.81 206 ALA A C 1
ATOM 1582 O O . ALA A 1 206 ? 27.062 16.094 24.438 1 88.81 206 ALA A O 1
ATOM 1583 N N . THR A 1 207 ? 29.203 15.789 23.984 1 91.62 207 THR A N 1
ATOM 1584 C CA . THR A 1 207 ? 29.594 15.711 25.391 1 91.62 207 THR A CA 1
ATOM 1585 C C . THR A 1 207 ? 30.078 17.062 25.891 1 91.62 207 THR A C 1
ATOM 1587 O O . THR A 1 207 ? 30.109 17.328 27.094 1 91.62 207 THR A O 1
ATOM 1590 N N . GLY A 1 208 ? 30.609 17.844 25 1 89 208 GLY A N 1
ATOM 1591 C CA . GLY A 1 208 ? 31.219 19.109 25.391 1 89 208 GLY A CA 1
ATOM 1592 C C . GLY A 1 208 ? 32.656 18.953 25.875 1 89 208 GLY A C 1
ATOM 1593 O O . GLY A 1 208 ? 33.219 19.891 26.422 1 89 208 GLY A O 1
ATOM 1594 N N . TRP A 1 209 ? 33.25 17.797 25.609 1 93.62 209 TRP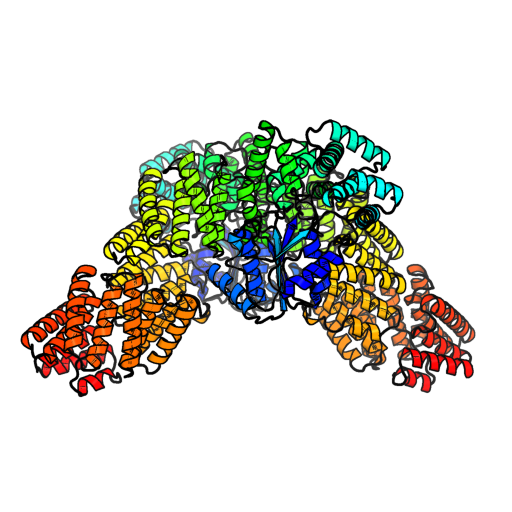 A N 1
ATOM 1595 C CA . TRP A 1 209 ? 34.625 17.578 26.047 1 93.62 209 TRP A CA 1
ATOM 1596 C C . TRP A 1 209 ? 35.562 18.578 25.391 1 93.62 209 TRP A C 1
ATOM 1598 O O . TRP A 1 209 ? 35.594 18.703 24.156 1 93.62 209 TRP A O 1
ATOM 1608 N N . PRO A 1 210 ? 36.406 19.281 26.188 1 94.44 210 PRO A N 1
ATOM 1609 C CA . PRO A 1 210 ? 37.469 20.062 25.562 1 94.44 210 PRO A CA 1
ATOM 1610 C C . PRO A 1 210 ? 38.5 19.203 24.859 1 94.44 210 PRO A C 1
ATOM 1612 O O . PRO A 1 210 ? 38.594 18 25.109 1 94.44 210 PRO A O 1
ATOM 1615 N N . VAL A 1 211 ? 39.312 19.766 23.953 1 96.62 211 VAL A N 1
ATOM 1616 C CA . VAL A 1 211 ? 40.25 19.031 23.109 1 96.62 211 VAL A CA 1
ATOM 1617 C C . VAL A 1 211 ? 41.25 18.297 23.984 1 96.62 211 VAL A C 1
ATOM 1619 O O . VAL A 1 211 ? 41.562 17.125 23.734 1 96.62 211 VAL A O 1
ATOM 1622 N N . ASP A 1 212 ? 41.719 18.891 25.094 1 96.69 212 ASP A N 1
ATOM 1623 C CA . ASP A 1 212 ? 42.719 18.281 25.984 1 96.69 212 ASP A CA 1
ATOM 1624 C C . ASP A 1 212 ? 42.156 17.047 26.672 1 96.69 212 ASP A C 1
ATOM 1626 O O . ASP A 1 212 ? 42.812 16.016 26.781 1 96.69 212 ASP A O 1
ATOM 1630 N N . GLU A 1 213 ? 40.969 17.188 27.031 1 97.19 213 GLU A N 1
ATOM 1631 C CA . GLU A 1 213 ? 40.312 16.047 27.688 1 97.19 213 GLU A CA 1
ATOM 1632 C C . GLU A 1 213 ? 40.094 14.898 26.703 1 97.19 213 GLU A C 1
ATOM 1634 O O . GLU A 1 213 ? 40.312 13.734 27.047 1 97.19 213 GLU A O 1
ATOM 1639 N N . TYR A 1 214 ? 39.625 15.227 25.516 1 97.56 214 TYR A N 1
ATOM 1640 C CA . TYR A 1 214 ? 39.438 14.195 24.5 1 97.56 214 TYR A CA 1
ATOM 1641 C C . TYR A 1 214 ? 40.719 13.469 24.188 1 97.56 214 TYR A C 1
ATOM 1643 O O . TYR A 1 214 ? 40.75 12.234 24.094 1 97.56 214 TYR A O 1
ATOM 1651 N N . LEU A 1 215 ? 41.844 14.188 24.031 1 97.94 215 LEU A N 1
ATOM 1652 C CA . LEU A 1 215 ? 43.125 13.602 23.688 1 97.94 215 LEU A CA 1
ATOM 1653 C C . LEU A 1 215 ? 43.656 12.758 24.828 1 97.94 215 LEU A C 1
ATOM 1655 O O . LEU A 1 215 ? 44.312 11.727 24.594 1 97.94 215 LEU A O 1
ATOM 1659 N N . ASP A 1 216 ? 43.406 13.18 26.047 1 97.81 216 ASP A N 1
ATOM 1660 C CA . ASP A 1 216 ? 43.781 12.367 27.203 1 97.81 216 ASP A CA 1
ATOM 1661 C C . ASP A 1 216 ? 43.062 11.023 27.203 1 97.81 216 ASP A C 1
ATOM 1663 O O . ASP A 1 216 ? 43.688 9.977 27.391 1 97.81 216 ASP A O 1
ATOM 1667 N N . ARG A 1 217 ? 41.75 11.102 26.969 1 97.5 217 ARG A N 1
ATOM 1668 C CA . ARG A 1 217 ? 40.969 9.891 26.891 1 97.5 217 ARG A CA 1
ATOM 1669 C C . ARG A 1 217 ? 41.406 9.008 25.719 1 97.5 217 ARG A C 1
ATOM 1671 O O . ARG A 1 217 ? 41.406 7.781 25.844 1 97.5 217 ARG A O 1
ATOM 1678 N N . TYR A 1 218 ? 41.719 9.672 24.594 1 97.88 218 TYR A N 1
ATOM 1679 C CA . TYR A 1 218 ? 42.188 8.961 23.406 1 97.88 218 TYR A CA 1
ATOM 1680 C C . TYR A 1 218 ? 43.438 8.164 23.719 1 97.88 218 TYR A C 1
ATOM 1682 O O . TYR A 1 218 ? 43.531 6.98 23.391 1 97.88 218 TYR A O 1
ATOM 1690 N N . ASP A 1 219 ? 44.344 8.773 24.406 1 97.25 219 ASP A N 1
ATOM 1691 C CA . ASP A 1 219 ? 45.625 8.148 24.703 1 97.25 219 ASP A CA 1
ATOM 1692 C C . ASP A 1 219 ? 45.469 7 25.703 1 97.25 219 ASP A C 1
ATOM 1694 O O . ASP A 1 219 ? 46.125 5.965 25.578 1 97.25 219 ASP A O 1
ATOM 1698 N N . ARG A 1 220 ? 44.656 7.164 26.625 1 96.75 220 ARG A N 1
ATOM 1699 C CA . ARG A 1 220 ? 44.406 6.109 27.609 1 96.75 220 ARG A CA 1
ATOM 1700 C C . ARG A 1 220 ? 43.781 4.887 26.938 1 96.75 220 ARG A C 1
ATOM 1702 O O . ARG A 1 220 ? 44.188 3.754 27.203 1 96.75 220 ARG A O 1
ATOM 1709 N N . ARG A 1 221 ? 42.781 5.195 26.047 1 95.75 221 ARG A N 1
ATOM 1710 C CA . ARG A 1 221 ? 42.125 4.098 25.344 1 95.75 221 ARG A CA 1
ATOM 1711 C C . ARG A 1 221 ? 43.094 3.412 24.375 1 95.75 221 ARG A C 1
ATOM 1713 O O . ARG A 1 221 ? 43.062 2.188 24.234 1 95.75 221 ARG A O 1
ATOM 1720 N N . ALA A 1 222 ? 43.875 4.16 23.719 1 96.44 222 ALA A N 1
ATOM 1721 C CA . ALA A 1 222 ? 44.875 3.613 22.781 1 96.44 222 ALA A CA 1
ATOM 1722 C C . ALA A 1 222 ? 45.844 2.68 23.5 1 96.44 222 ALA A C 1
ATOM 1724 O O . ALA A 1 222 ? 46.25 1.653 22.953 1 96.44 222 ALA A O 1
ATOM 1725 N N . ALA A 1 223 ? 46.156 2.992 24.688 1 95.62 223 ALA A N 1
ATOM 1726 C CA . ALA A 1 223 ? 47.094 2.215 25.484 1 95.62 223 ALA A CA 1
ATOM 1727 C C . ALA A 1 223 ? 46.5 0.866 25.875 1 95.62 223 ALA A C 1
ATOM 1729 O O . ALA A 1 223 ? 47.25 -0.099 26.094 1 95.62 223 ALA A O 1
ATOM 1730 N N . GLU A 1 224 ? 45.25 0.819 25.922 1 93.19 224 GLU A N 1
ATOM 1731 C CA . GLU A 1 224 ? 44.562 -0.397 26.344 1 93.19 224 GLU A CA 1
ATOM 1732 C C . GLU A 1 224 ? 44.406 -1.379 25.188 1 93.19 224 GLU A C 1
ATOM 1734 O O . GLU A 1 224 ? 44.125 -2.559 25.391 1 93.19 224 GLU A O 1
ATOM 1739 N N . LEU A 1 225 ? 44.625 -0.882 23.938 1 92.12 225 LEU A N 1
ATOM 1740 C CA . LEU A 1 225 ? 44.406 -1.704 22.75 1 92.12 225 LEU A CA 1
ATOM 1741 C C . LEU A 1 225 ? 45.719 -2.281 22.219 1 92.12 225 LEU A C 1
ATOM 1743 O O . LEU A 1 225 ? 46.75 -1.61 22.25 1 92.12 225 LEU A O 1
ATOM 1747 N N . ALA A 1 226 ? 45.656 -3.504 21.781 1 88.69 226 ALA A N 1
ATOM 1748 C CA . ALA A 1 226 ? 46.812 -4.133 21.172 1 88.69 226 ALA A CA 1
ATOM 1749 C C . ALA A 1 226 ? 47.188 -3.449 19.875 1 88.69 226 ALA A C 1
ATOM 1751 O O . ALA A 1 226 ? 48.375 -3.244 19.594 1 88.69 226 ALA A O 1
ATOM 1752 N N . PHE A 1 227 ? 46.156 -3.117 19.078 1 88.38 227 PHE A N 1
ATOM 1753 C CA . PHE A 1 227 ? 46.375 -2.432 17.812 1 88.38 227 PHE A CA 1
ATOM 1754 C C . PHE A 1 227 ? 45.531 -1.167 17.734 1 88.38 227 PHE A C 1
ATOM 1756 O O . PHE A 1 227 ? 44.469 -1.157 17.094 1 88.38 227 PHE A O 1
ATOM 1763 N N . PRO A 1 228 ? 46.031 -0.173 18.281 1 92.56 228 PRO A N 1
ATOM 1764 C CA . PRO A 1 228 ? 45.25 1.062 18.344 1 92.56 228 PRO A CA 1
ATOM 1765 C C . PRO A 1 228 ? 45.281 1.86 17.047 1 92.56 228 PRO A C 1
ATOM 1767 O O . PRO A 1 228 ? 46.156 2.688 16.844 1 92.56 228 PRO A O 1
ATOM 1770 N N . THR A 1 229 ? 44.312 1.658 16.188 1 91.62 229 THR A N 1
ATOM 1771 C CA . THR A 1 229 ? 44.156 2.527 15.039 1 91.62 229 THR A CA 1
ATOM 1772 C C . THR A 1 229 ? 43.25 3.721 15.383 1 91.62 229 THR A C 1
ATOM 1774 O O . THR A 1 229 ? 42.438 3.645 16.312 1 91.62 229 THR A O 1
ATOM 1777 N N . PRO A 1 230 ? 43.438 4.816 14.703 1 94.12 230 PRO A N 1
ATOM 1778 C CA . PRO A 1 230 ? 42.625 6 14.992 1 94.12 230 PRO A CA 1
ATOM 1779 C C . PRO A 1 230 ? 41.125 5.703 14.961 1 94.12 230 PRO A C 1
ATOM 1781 O O . PRO A 1 230 ? 40.375 6.191 15.812 1 94.12 230 PRO A O 1
ATOM 1784 N N . ILE A 1 231 ? 40.719 4.902 14.07 1 93.38 231 ILE A N 1
ATOM 1785 C CA . ILE A 1 231 ? 39.312 4.59 13.93 1 93.38 231 ILE A CA 1
ATOM 1786 C C . ILE A 1 231 ? 38.844 3.799 15.141 1 93.38 231 ILE A C 1
ATOM 1788 O O . ILE A 1 231 ? 37.781 4.098 15.711 1 93.38 231 ILE A O 1
ATOM 1792 N N . ARG A 1 232 ? 39.562 2.838 15.516 1 93.56 232 ARG A N 1
ATOM 1793 C CA . ARG A 1 232 ? 39.188 1.972 16.625 1 93.56 232 ARG A CA 1
ATOM 1794 C C . ARG A 1 232 ? 39.094 2.76 17.938 1 93.56 232 ARG A C 1
ATOM 1796 O O . ARG A 1 232 ? 38.156 2.557 18.719 1 93.56 232 ARG A O 1
ATOM 1803 N N . VAL A 1 233 ? 40.094 3.582 18.141 1 96.31 233 VAL A N 1
ATOM 1804 C CA . VAL A 1 233 ? 40.125 4.359 19.359 1 96.31 233 VAL A CA 1
ATOM 1805 C C . VAL A 1 233 ? 38.969 5.367 19.375 1 96.31 233 VAL A C 1
ATOM 1807 O O . VAL A 1 233 ? 38.25 5.484 20.359 1 96.31 233 VAL A O 1
ATOM 1810 N N . ALA A 1 234 ? 38.844 6.109 18.266 1 96.44 234 ALA A N 1
ATOM 1811 C CA . ALA A 1 234 ? 37.75 7.098 18.156 1 96.44 234 ALA A CA 1
ATOM 1812 C C . ALA A 1 234 ? 36.406 6.438 18.344 1 96.44 234 ALA A C 1
ATOM 1814 O O . ALA A 1 234 ? 35.531 6.98 19.016 1 96.44 234 ALA A O 1
ATOM 1815 N N . TRP A 1 235 ? 36.219 5.332 17.703 1 94.94 235 TRP A N 1
ATOM 1816 C CA . TRP A 1 235 ? 34.969 4.578 17.844 1 94.94 235 TRP A CA 1
ATOM 1817 C C . TRP A 1 235 ? 34.75 4.188 19.297 1 94.94 235 TRP A C 1
ATOM 1819 O O . TRP A 1 235 ? 33.625 4.336 19.812 1 94.94 235 TRP A O 1
ATOM 1829 N N . GLY A 1 236 ? 35.75 3.625 19.922 1 95.5 236 GLY A N 1
ATOM 1830 C CA . GLY A 1 236 ? 35.625 3.236 21.328 1 95.5 236 GLY A CA 1
ATOM 1831 C C . GLY A 1 236 ? 35.188 4.371 22.219 1 95.5 236 GLY A C 1
ATOM 1832 O O . GLY A 1 236 ? 34.344 4.18 23.094 1 95.5 236 GLY A O 1
ATOM 1833 N N . LEU A 1 237 ? 35.75 5.527 22.031 1 96.69 237 LEU A N 1
ATOM 1834 C CA . LEU A 1 237 ? 35.375 6.695 22.828 1 96.69 237 LEU A CA 1
ATOM 1835 C C . LEU A 1 237 ? 33.938 7.102 22.578 1 96.69 237 LEU A C 1
ATOM 1837 O O . LEU A 1 237 ? 33.219 7.461 23.516 1 96.69 237 LEU A O 1
ATOM 1841 N N . ALA A 1 238 ? 33.562 7.09 21.297 1 96.56 238 ALA A N 1
ATOM 1842 C CA . ALA A 1 238 ? 32.188 7.434 20.953 1 96.56 238 ALA A CA 1
ATOM 1843 C C . ALA A 1 238 ? 31.188 6.453 21.578 1 96.56 238 ALA A C 1
ATOM 1845 O O . ALA A 1 238 ? 30.172 6.863 22.156 1 96.56 238 ALA A O 1
ATOM 1846 N N . ALA A 1 239 ? 31.453 5.195 21.516 1 95.69 239 ALA A N 1
ATOM 1847 C CA . ALA A 1 239 ? 30.594 4.152 22.078 1 95.69 239 ALA A CA 1
ATOM 1848 C C . ALA A 1 239 ? 30.484 4.281 23.594 1 95.69 239 ALA A C 1
ATOM 1850 O O . ALA A 1 239 ? 29.406 4.109 24.156 1 95.69 239 ALA A O 1
ATOM 1851 N N . GLU A 1 240 ? 31.594 4.555 24.188 1 95.12 240 GLU A N 1
ATOM 1852 C CA . GLU A 1 240 ? 31.609 4.734 25.641 1 95.12 240 GLU A CA 1
ATOM 1853 C C . GLU A 1 240 ? 30.797 5.957 26.062 1 95.12 240 GLU A C 1
ATOM 1855 O O . GLU A 1 240 ? 30.062 5.91 27.047 1 95.12 240 GLU A O 1
ATOM 1860 N N . ALA A 1 241 ? 31 7.004 25.359 1 96.25 241 ALA A N 1
ATOM 1861 C CA . ALA A 1 241 ? 30.266 8.227 25.656 1 96.25 241 ALA A CA 1
ATOM 1862 C C . ALA A 1 241 ? 28.75 8 25.531 1 96.25 241 ALA A C 1
ATOM 1864 O O . ALA A 1 241 ? 27.984 8.469 26.359 1 96.25 241 ALA A O 1
ATOM 1865 N N . LEU A 1 242 ? 28.344 7.316 24.484 1 95.75 242 LEU A N 1
ATOM 1866 C CA . LEU A 1 242 ? 26.938 7.004 24.297 1 95.75 242 LEU A CA 1
ATOM 1867 C C . LEU A 1 242 ? 26.422 6.137 25.438 1 95.75 242 LEU A C 1
ATOM 1869 O O . LEU A 1 242 ? 25.312 6.363 25.953 1 95.75 242 LEU A O 1
ATOM 1873 N N . ASP A 1 243 ? 27.203 5.168 25.828 1 95.12 243 ASP A N 1
ATOM 1874 C CA . ASP A 1 243 ? 26.812 4.25 26.891 1 95.12 243 ASP A CA 1
ATOM 1875 C C . ASP A 1 243 ? 26.594 5 28.203 1 95.12 243 ASP A C 1
ATOM 1877 O O . ASP A 1 243 ? 25.672 4.684 28.953 1 95.12 243 ASP A O 1
ATOM 1881 N N . ARG A 1 244 ? 27.406 5.898 28.453 1 94.56 244 ARG A N 1
ATOM 1882 C CA . ARG A 1 244 ? 27.297 6.695 29.672 1 94.56 244 ARG A CA 1
ATOM 1883 C C . ARG A 1 244 ? 26.062 7.609 29.609 1 94.56 244 ARG A C 1
ATOM 1885 O O . ARG A 1 244 ? 25.359 7.77 30.609 1 94.56 244 ARG A O 1
ATOM 1892 N N . ALA A 1 245 ? 25.875 8.18 28.484 1 93.12 245 ALA A N 1
ATOM 1893 C CA . ALA A 1 245 ? 24.781 9.141 28.328 1 93.12 245 ALA A CA 1
ATOM 1894 C C . ALA A 1 245 ? 23.438 8.422 28.25 1 93.12 245 ALA A C 1
ATOM 1896 O O . ALA A 1 245 ? 22.438 8.891 28.812 1 93.12 245 ALA A O 1
ATOM 1897 N N . ALA A 1 246 ? 23.359 7.375 27.562 1 94.69 246 ALA A N 1
ATOM 1898 C CA . ALA A 1 246 ? 22.109 6.668 27.312 1 94.69 246 ALA A CA 1
ATOM 1899 C C . ALA A 1 246 ? 22.359 5.184 27.062 1 94.69 246 ALA A C 1
ATOM 1901 O O . ALA A 1 246 ? 22.359 4.73 25.906 1 94.69 246 ALA A O 1
ATOM 1902 N N . PRO A 1 247 ? 22.359 4.391 28.078 1 94.81 247 PRO A N 1
ATOM 1903 C CA . PRO A 1 247 ? 22.688 2.967 27.953 1 94.81 247 PRO A CA 1
ATOM 1904 C C . PRO A 1 247 ? 21.719 2.221 27.031 1 94.81 247 PRO A C 1
ATOM 1906 O O . PRO A 1 247 ? 22.141 1.342 26.266 1 94.81 247 PRO A O 1
ATOM 1909 N N . ALA A 1 248 ? 20.453 2.572 27.078 1 95.56 248 ALA A N 1
ATOM 1910 C CA . ALA A 1 248 ? 19.469 1.924 26.203 1 95.56 248 ALA A CA 1
ATOM 1911 C C . ALA A 1 248 ? 19.781 2.162 24.734 1 95.56 248 ALA A C 1
ATOM 1913 O O . ALA A 1 248 ? 19.594 1.275 23.906 1 95.56 248 ALA A O 1
ATOM 1914 N N . ASP A 1 249 ? 20.328 3.387 24.438 1 96.31 249 ASP A N 1
ATOM 1915 C CA . ASP A 1 249 ? 20.688 3.73 23.062 1 96.31 249 ASP A CA 1
ATOM 1916 C C . ASP A 1 249 ? 21.844 2.875 22.562 1 96.31 249 ASP A C 1
ATOM 1918 O O . ASP A 1 249 ? 21.891 2.498 21.391 1 96.31 249 ASP A O 1
ATOM 1922 N N . ARG A 1 250 ? 22.703 2.578 23.438 1 95.12 250 ARG A N 1
ATOM 1923 C CA . ARG A 1 250 ? 23.844 1.729 23.094 1 95.12 250 ARG A CA 1
ATOM 1924 C C . ARG A 1 250 ? 23.375 0.33 22.703 1 95.12 250 ARG A C 1
ATOM 1926 O O . ARG A 1 250 ? 23.859 -0.241 21.719 1 95.12 250 ARG A O 1
ATOM 1933 N N . VAL A 1 251 ? 22.516 -0.202 23.469 1 95.38 251 VAL A N 1
ATOM 1934 C CA . VAL A 1 251 ? 21.984 -1.528 23.172 1 95.38 251 VAL A CA 1
ATOM 1935 C C . VAL A 1 251 ? 21.25 -1.503 21.828 1 95.38 251 VAL A C 1
ATOM 1937 O O . VAL A 1 251 ? 21.391 -2.43 21.016 1 95.38 251 VAL A O 1
ATOM 1940 N N . LEU A 1 252 ? 20.438 -0.449 21.594 1 95.94 252 LEU A N 1
ATOM 1941 C CA . LEU A 1 252 ? 19.75 -0.298 20.328 1 95.94 252 LEU A CA 1
ATOM 1942 C C . LEU A 1 252 ? 20.75 -0.279 19.156 1 95.94 252 LEU A C 1
ATOM 1944 O O . LEU A 1 252 ? 20.5 -0.896 18.125 1 95.94 252 LEU A O 1
ATOM 1948 N N . LEU A 1 253 ? 21.828 0.431 19.344 1 96 253 LEU A N 1
ATOM 1949 C CA . LEU A 1 253 ? 22.875 0.477 18.328 1 96 253 LEU A CA 1
ATOM 1950 C C . LEU A 1 253 ? 23.484 -0.904 18.125 1 96 253 LEU A C 1
ATOM 1952 O O . LEU A 1 253 ? 23.75 -1.307 16.984 1 96 253 LEU A O 1
ATOM 1956 N N . GLU A 1 254 ? 23.703 -1.604 19.188 1 95.38 254 GLU A N 1
ATOM 1957 C CA . GLU A 1 254 ? 24.234 -2.957 19.094 1 95.38 254 GLU A CA 1
ATOM 1958 C C . GLU A 1 254 ? 23.328 -3.857 18.266 1 95.38 254 GLU A C 1
ATOM 1960 O O . GLU A 1 254 ? 23.797 -4.66 17.469 1 95.38 254 GLU A O 1
ATOM 1965 N N . LEU A 1 255 ? 22.047 -3.721 18.422 1 95.62 255 LEU A N 1
ATOM 1966 C CA . LEU A 1 255 ? 21.109 -4.484 17.625 1 95.62 255 LEU A CA 1
ATOM 1967 C C . LEU A 1 255 ? 21.281 -4.16 16.141 1 95.62 255 LEU A C 1
ATOM 1969 O O . LEU A 1 255 ? 21.25 -5.059 15.297 1 95.62 255 LEU A O 1
ATOM 1973 N N . CYS A 1 256 ? 21.531 -2.922 15.82 1 95.75 256 CYS A N 1
ATOM 1974 C CA . CYS A 1 256 ? 21.641 -2.457 14.445 1 95.75 256 CYS A CA 1
ATOM 1975 C C . CYS A 1 256 ? 22.891 -3.025 13.773 1 95.75 256 CYS A C 1
ATOM 1977 O O . CYS A 1 256 ? 22.953 -3.111 12.547 1 95.75 256 CYS A O 1
ATOM 1979 N N . THR A 1 257 ? 23.844 -3.438 14.57 1 92.81 257 THR A N 1
ATOM 1980 C CA . THR A 1 257 ? 25.109 -3.889 14 1 92.81 257 THR A CA 1
ATOM 1981 C C . THR A 1 257 ? 24.969 -5.289 13.414 1 92.81 257 THR A C 1
ATOM 1983 O O . THR A 1 257 ? 25.828 -5.734 12.648 1 92.81 257 THR A O 1
ATOM 1986 N N . PHE A 1 258 ? 23.891 -5.957 13.734 1 94.94 258 PHE A N 1
ATOM 1987 C CA . PHE A 1 258 ? 23.625 -7.281 13.18 1 94.94 258 PHE A CA 1
ATOM 1988 C C . PHE A 1 258 ? 22.844 -7.176 11.883 1 94.94 258 PHE A C 1
ATOM 1990 O O . PHE A 1 258 ? 22.547 -8.188 11.242 1 94.94 258 PHE A O 1
ATOM 1997 N N . LEU A 1 259 ? 22.484 -5.992 11.477 1 95 259 LEU A N 1
ATOM 1998 C CA . LEU A 1 259 ? 21.781 -5.723 10.234 1 95 259 LEU A CA 1
ATOM 1999 C C . LEU A 1 259 ? 22.734 -5.227 9.156 1 95 259 LEU A C 1
ATOM 2001 O O . LEU A 1 259 ? 23.906 -4.945 9.438 1 95 259 LEU A O 1
ATOM 2005 N N . ALA A 1 260 ? 22.266 -5.168 7.949 1 91.19 260 ALA A N 1
ATOM 2006 C CA . ALA A 1 260 ? 23.062 -4.707 6.824 1 91.19 260 ALA A CA 1
ATOM 2007 C C . ALA A 1 260 ? 23.266 -3.195 6.871 1 91.19 260 ALA A C 1
ATOM 2009 O O . ALA A 1 260 ? 22.672 -2.51 7.703 1 91.19 260 ALA A O 1
ATOM 2010 N N . SER A 1 261 ? 24.234 -2.738 6.027 1 87.94 261 SER A N 1
ATOM 2011 C CA . SER A 1 261 ? 24.453 -1.299 5.902 1 87.94 261 SER A CA 1
ATOM 2012 C C . SER A 1 261 ? 23.375 -0.658 5.027 1 87.94 261 SER A C 1
ATOM 2014 O O . SER A 1 261 ? 23.688 0.081 4.094 1 87.94 261 SER A O 1
ATOM 2016 N N . ALA A 1 262 ? 22.203 -1.123 5.195 1 89.06 262 ALA A N 1
ATOM 2017 C CA . ALA A 1 262 ? 21 -0.553 4.594 1 89.06 262 ALA A CA 1
ATOM 2018 C C . ALA A 1 262 ? 20.203 0.264 5.613 1 89.06 262 ALA A C 1
ATOM 2020 O O . ALA A 1 262 ? 20.391 0.105 6.824 1 89.06 262 ALA A O 1
ATOM 2021 N N . PRO A 1 263 ? 19.422 1.193 5.098 1 91.12 263 PRO A N 1
ATOM 2022 C CA . PRO A 1 263 ? 18.641 2.008 6.027 1 91.12 263 PRO A CA 1
ATOM 2023 C C . PRO A 1 263 ? 17.766 1.166 6.949 1 91.12 263 PRO A C 1
ATOM 2025 O O . PRO A 1 263 ? 17.125 0.204 6.496 1 91.12 263 PRO A O 1
ATOM 2028 N N . ILE A 1 264 ? 17.797 1.46 8.227 1 95.75 264 ILE A N 1
ATOM 2029 C CA . ILE A 1 264 ? 16.984 0.82 9.25 1 95.75 264 ILE A CA 1
ATOM 2030 C C . ILE A 1 264 ? 15.922 1.799 9.758 1 95.75 264 ILE A C 1
ATOM 2032 O O . ILE A 1 264 ? 16.234 2.734 10.5 1 95.75 264 ILE A O 1
ATOM 2036 N N . SER A 1 265 ? 14.711 1.589 9.359 1 95.38 265 SER A N 1
ATOM 2037 C CA . SER A 1 265 ? 13.641 2.498 9.766 1 95.38 265 SER A CA 1
ATOM 2038 C C . SER A 1 265 ? 13.312 2.35 11.242 1 95.38 265 SER A C 1
ATOM 2040 O O . SER A 1 265 ? 13.609 1.318 11.852 1 95.38 265 SER A O 1
ATOM 2042 N N . TRP A 1 266 ? 12.727 3.363 11.875 1 95.69 266 TRP A N 1
ATOM 2043 C CA . TRP A 1 266 ? 12.289 3.266 13.266 1 95.69 266 TRP A CA 1
ATOM 2044 C C . TRP A 1 266 ? 11.227 2.182 13.422 1 95.69 266 TRP A C 1
ATOM 2046 O O . TRP A 1 266 ? 11.141 1.538 14.469 1 95.69 266 TRP A O 1
ATOM 2056 N N . GLN A 1 267 ? 10.453 1.871 12.352 1 95.25 267 GLN A N 1
ATOM 2057 C CA . GLN A 1 267 ? 9.414 0.843 12.406 1 95.25 267 GLN A CA 1
ATOM 2058 C C . GLN A 1 267 ? 10.031 -0.543 12.586 1 95.25 267 GLN A C 1
ATOM 2060 O O . GLN A 1 267 ? 9.477 -1.383 13.305 1 95.25 267 GLN A O 1
ATOM 2065 N N . LEU A 1 268 ? 11.148 -0.713 11.883 1 94.94 268 LEU A N 1
ATOM 2066 C CA . LEU A 1 268 ? 11.828 -1.997 12.023 1 94.94 268 LEU A CA 1
ATOM 2067 C C . LEU A 1 268 ? 12.32 -2.195 13.453 1 94.94 268 LEU A C 1
ATOM 2069 O O . LEU A 1 268 ? 12.141 -3.27 14.031 1 94.94 268 LEU A O 1
ATOM 2073 N N . LEU A 1 269 ? 12.898 -1.158 14.047 1 96.5 269 LEU A N 1
ATOM 2074 C CA . LEU A 1 269 ? 13.352 -1.241 15.43 1 96.5 269 LEU A CA 1
ATOM 2075 C C . LEU A 1 269 ? 12.172 -1.363 16.391 1 96.5 269 LEU A C 1
ATOM 2077 O O . LEU A 1 269 ? 12.25 -2.072 17.391 1 96.5 269 LEU A O 1
ATOM 2081 N N . TRP A 1 270 ? 11.125 -0.679 16 1 96.12 270 TRP A N 1
ATOM 2082 C CA . TRP A 1 270 ? 9.898 -0.663 16.797 1 96.12 270 TRP A CA 1
ATOM 2083 C C . TRP A 1 270 ? 9.281 -2.055 16.859 1 96.12 270 TRP A C 1
ATOM 2085 O O . TRP A 1 270 ? 8.57 -2.375 17.812 1 96.12 270 TRP A O 1
ATOM 2095 N N . ALA A 1 271 ? 9.531 -2.936 15.914 1 95.38 271 ALA A N 1
ATOM 2096 C CA . ALA A 1 271 ? 8.984 -4.289 15.867 1 95.38 271 ALA A CA 1
ATOM 2097 C C . ALA A 1 271 ? 9.461 -5.109 17.062 1 95.38 271 ALA A C 1
ATOM 2099 O O . ALA A 1 271 ? 8.859 -6.133 17.406 1 95.38 271 ALA A O 1
ATOM 2100 N N . ALA A 1 272 ? 10.453 -4.664 17.781 1 95.25 272 ALA A N 1
ATOM 2101 C CA . ALA A 1 272 ? 10.984 -5.375 18.938 1 95.25 272 ALA A CA 1
ATOM 2102 C C . ALA A 1 272 ? 10.117 -5.129 20.172 1 95.25 272 ALA A C 1
ATOM 2104 O O . ALA A 1 272 ? 10.352 -5.715 21.234 1 95.25 272 ALA A O 1
ATOM 2105 N N . ARG A 1 273 ? 9.07 -4.363 20.078 1 93.88 273 ARG A N 1
ATOM 2106 C CA . ARG A 1 273 ? 8.328 -3.84 21.219 1 93.88 273 ARG A CA 1
ATOM 2107 C C . ARG A 1 273 ? 7.648 -4.965 21.984 1 93.88 273 ARG A C 1
ATOM 2109 O O . ARG A 1 273 ? 7.332 -4.812 23.172 1 93.88 273 ARG A O 1
ATOM 2116 N N . THR A 1 274 ? 7.379 -6.086 21.328 1 89 274 THR A N 1
ATOM 2117 C CA . THR A 1 274 ? 6.668 -7.156 22.016 1 89 274 THR A CA 1
ATOM 2118 C C . THR A 1 274 ? 7.629 -8.266 22.438 1 89 274 THR A C 1
ATOM 2120 O O . THR A 1 274 ? 7.207 -9.281 22.984 1 89 274 THR A O 1
ATOM 2123 N N . LEU A 1 275 ? 8.938 -8.102 22.156 1 92.56 275 LEU A N 1
ATOM 2124 C CA . LEU A 1 275 ? 9.938 -9.102 22.516 1 92.56 275 LEU A CA 1
ATOM 2125 C C . LEU A 1 275 ? 10.398 -8.914 23.953 1 92.56 275 LEU A C 1
ATOM 2127 O O . LEU A 1 275 ? 10.227 -7.844 24.547 1 92.56 275 LEU A O 1
ATOM 2131 N N . PRO A 1 276 ? 10.922 -10 24.516 1 90.75 276 PRO A N 1
ATOM 2132 C CA . PRO A 1 276 ? 11.523 -9.859 25.844 1 90.75 276 PRO A CA 1
ATOM 2133 C C . PRO A 1 276 ? 12.852 -9.125 25.812 1 90.75 276 PRO A C 1
ATOM 2135 O O . PRO A 1 276 ? 13.844 -9.641 25.281 1 90.75 276 PRO A O 1
ATOM 2138 N N . LEU A 1 277 ? 12.789 -7.895 26.203 1 93.81 277 LEU A N 1
ATOM 2139 C CA . LEU A 1 277 ? 13.977 -7.043 26.25 1 93.81 277 LEU A CA 1
ATOM 2140 C C . LEU A 1 277 ? 14.25 -6.562 27.672 1 93.81 277 LEU A C 1
ATOM 2142 O O . LEU A 1 277 ? 13.383 -6.668 28.547 1 93.81 277 LEU A O 1
ATOM 2146 N N . GLU A 1 278 ? 15.477 -6.152 27.828 1 92.38 278 GLU A N 1
ATOM 2147 C CA . GLU A 1 278 ? 15.758 -5.449 29.078 1 92.38 278 GLU A CA 1
ATOM 2148 C C . GLU A 1 278 ? 14.852 -4.227 29.234 1 92.38 278 GLU A C 1
ATOM 2150 O O . GLU A 1 278 ? 14.492 -3.582 28.25 1 92.38 278 GLU A O 1
ATOM 2155 N N . GLU A 1 279 ? 14.516 -3.953 30.406 1 92.38 279 GLU A N 1
ATOM 2156 C CA . GLU A 1 279 ? 13.477 -2.975 30.703 1 92.38 279 GLU A CA 1
ATOM 2157 C C . GLU A 1 279 ? 13.789 -1.622 30.062 1 92.38 279 GLU A C 1
ATOM 2159 O O . GLU A 1 279 ? 12.906 -0.972 29.5 1 92.38 279 GLU A O 1
ATOM 2164 N N . GLU A 1 280 ? 15.055 -1.219 30.141 1 91.44 280 GLU A N 1
ATOM 2165 C CA . GLU A 1 280 ? 15.406 0.103 29.625 1 91.44 280 GLU A CA 1
ATOM 2166 C C . GLU A 1 280 ? 15.234 0.167 28.109 1 91.44 280 GLU A C 1
ATOM 2168 O O . GLU A 1 280 ? 14.758 1.169 27.578 1 91.44 280 GLU A O 1
ATOM 2173 N N . VAL A 1 281 ? 15.594 -0.887 27.453 1 95.06 281 VAL A N 1
ATOM 2174 C CA . VAL A 1 281 ? 15.461 -0.955 26 1 95.06 281 VAL A CA 1
ATOM 2175 C C . VAL A 1 281 ? 13.984 -1.114 25.641 1 95.06 281 VAL A C 1
ATOM 2177 O O . VAL A 1 281 ? 13.516 -0.502 24.672 1 95.06 281 VAL A O 1
ATOM 2180 N N . ALA A 1 282 ? 13.297 -1.918 26.453 1 95.38 282 ALA A N 1
ATOM 2181 C CA . ALA A 1 282 ? 11.875 -2.141 26.219 1 95.38 282 ALA A CA 1
ATOM 2182 C C . ALA A 1 282 ? 11.094 -0.833 26.297 1 95.38 282 ALA A C 1
ATOM 2184 O O . ALA A 1 282 ? 10.242 -0.56 25.453 1 95.38 282 ALA A O 1
ATOM 2185 N N . ARG A 1 283 ? 11.414 -0.038 27.297 1 94.5 283 ARG A N 1
ATOM 2186 C CA . ARG A 1 283 ? 10.742 1.248 27.484 1 94.5 283 ARG A CA 1
ATOM 2187 C C . ARG A 1 283 ? 10.984 2.16 26.281 1 94.5 283 ARG A C 1
ATOM 2189 O O . ARG A 1 283 ? 10.102 2.932 25.891 1 94.5 283 ARG A O 1
ATOM 2196 N N . THR A 1 284 ? 12.125 2.045 25.672 1 95.44 284 THR A N 1
ATOM 2197 C CA . THR A 1 284 ? 12.5 2.895 24.547 1 95.44 284 THR A CA 1
ATOM 2198 C C . THR A 1 284 ? 11.742 2.49 23.297 1 95.44 284 THR A C 1
ATOM 2200 O O . THR A 1 284 ? 11.227 3.346 22.562 1 95.44 284 THR A O 1
ATOM 2203 N N . VAL A 1 285 ? 11.578 1.177 23.078 1 96.12 285 VAL A N 1
ATOM 2204 C CA . VAL A 1 285 ? 11.07 0.716 21.797 1 96.12 285 VAL A CA 1
ATOM 2205 C C . VAL A 1 285 ? 9.547 0.635 21.828 1 96.12 285 VAL A C 1
ATOM 2207 O O . VAL A 1 285 ? 8.891 0.524 20.797 1 96.12 285 VAL A O 1
ATOM 2210 N N . ARG A 1 286 ? 8.891 0.717 22.969 1 94.5 286 ARG A N 1
ATOM 2211 C CA . ARG A 1 286 ? 7.449 0.526 23.109 1 94.5 286 ARG A CA 1
ATOM 2212 C C . ARG A 1 286 ? 6.684 1.742 22.594 1 94.5 286 ARG A C 1
ATOM 2214 O O . ARG A 1 286 ? 5.531 1.624 22.172 1 94.5 286 ARG A O 1
ATOM 2221 N N . VAL A 1 287 ? 7.363 2.906 22.672 1 94.38 287 VAL A N 1
ATOM 2222 C CA . VAL A 1 287 ? 6.711 4.164 22.328 1 94.38 287 VAL A CA 1
ATOM 2223 C C . VAL A 1 287 ? 7.488 4.855 21.203 1 94.38 287 VAL A C 1
ATOM 2225 O O . VAL A 1 287 ? 8.695 5.059 21.312 1 94.38 287 VAL A O 1
ATOM 2228 N N . GLU A 1 288 ? 6.812 5.25 20.141 1 93.88 288 GLU A N 1
ATOM 2229 C CA . GLU A 1 288 ? 7.402 5.852 18.953 1 93.88 288 GLU A CA 1
ATOM 2230 C C . GLU A 1 288 ? 8.266 7.059 19.312 1 93.88 288 GLU A C 1
ATOM 2232 O O . GLU A 1 288 ? 9.406 7.168 18.875 1 93.88 288 GLU A O 1
ATOM 2237 N N . ARG A 1 289 ? 7.77 7.969 20.172 1 92.06 289 ARG A N 1
ATOM 2238 C CA . ARG A 1 289 ? 8.438 9.203 20.562 1 92.06 289 ARG A CA 1
ATOM 2239 C C . ARG A 1 289 ? 9.805 8.914 21.172 1 92.06 289 ARG A C 1
ATOM 2241 O O . ARG A 1 289 ? 10.797 9.539 20.797 1 92.06 289 ARG A O 1
ATOM 2248 N N . ARG A 1 290 ? 9.844 7.945 22.094 1 94.81 290 ARG A N 1
ATOM 2249 C CA . ARG A 1 290 ? 11.086 7.609 22.781 1 94.81 290 ARG A CA 1
ATOM 2250 C C . ARG A 1 290 ? 12.086 6.977 21.828 1 94.81 290 ARG A C 1
ATOM 2252 O O . ARG A 1 290 ? 13.281 7.266 21.891 1 94.81 290 ARG A O 1
ATOM 2259 N N . LEU A 1 291 ? 11.586 6.098 20.938 1 96.12 291 LEU A N 1
ATOM 2260 C CA . LEU A 1 291 ? 12.453 5.414 19.984 1 96.12 291 LEU A CA 1
ATOM 2261 C C . LEU A 1 291 ? 13.07 6.406 19.016 1 96.12 291 LEU A C 1
ATOM 2263 O O . LEU A 1 291 ? 14.273 6.352 18.734 1 96.12 291 LEU A O 1
ATOM 2267 N N . ARG A 1 292 ? 12.312 7.297 18.5 1 92.44 292 ARG A N 1
ATOM 2268 C CA . ARG A 1 292 ? 12.82 8.305 17.562 1 92.44 292 ARG A CA 1
ATOM 2269 C C . ARG A 1 292 ? 13.844 9.203 18.25 1 92.44 292 ARG A C 1
ATOM 2271 O O . ARG A 1 292 ? 14.852 9.57 17.641 1 92.44 292 ARG A O 1
ATOM 2278 N N . ALA A 1 293 ? 13.586 9.539 19.484 1 92.31 293 ALA A N 1
ATOM 2279 C CA . ALA A 1 293 ? 14.555 10.32 20.25 1 92.31 293 ALA A CA 1
ATOM 2280 C C . ALA A 1 293 ? 15.867 9.555 20.422 1 92.31 293 ALA A C 1
ATOM 2282 O O . ALA A 1 293 ? 16.953 10.141 20.344 1 92.31 293 ALA A O 1
ATOM 2283 N N . ALA A 1 294 ? 15.719 8.297 20.672 1 95.38 294 ALA A N 1
ATOM 2284 C CA . ALA A 1 294 ? 16.906 7.449 20.828 1 95.38 294 ALA A CA 1
ATOM 2285 C C . ALA A 1 294 ? 17.719 7.406 19.531 1 95.38 294 ALA A C 1
ATOM 2287 O O . ALA A 1 294 ? 18.938 7.508 19.562 1 95.38 294 ALA A O 1
ATOM 2288 N N . MET A 1 295 ? 17.094 7.23 18.422 1 95 295 MET A N 1
ATOM 2289 C CA . MET A 1 295 ? 17.766 7.199 17.125 1 95 295 MET A CA 1
ATOM 2290 C C . MET A 1 295 ? 18.531 8.5 16.875 1 95 295 MET A C 1
ATOM 2292 O O . MET A 1 295 ? 19.656 8.477 16.391 1 95 295 MET A O 1
ATOM 2296 N N . ARG A 1 296 ? 18 9.57 17.281 1 91.25 296 ARG A N 1
ATOM 2297 C CA . ARG A 1 296 ? 18.641 10.867 17.109 1 91.25 296 ARG A CA 1
ATOM 2298 C C . ARG A 1 296 ? 19.875 10.977 18 1 91.25 296 ARG A C 1
ATOM 2300 O O . ARG A 1 296 ? 20.891 11.555 17.594 1 91.25 296 ARG A O 1
ATOM 2307 N N . ARG A 1 297 ? 19.734 10.484 19.188 1 91.38 297 ARG A N 1
ATOM 2308 C CA . ARG A 1 297 ? 20.875 10.523 20.094 1 91.38 297 ARG A CA 1
ATOM 2309 C C . ARG A 1 297 ? 22.031 9.672 19.562 1 91.38 297 ARG A C 1
ATOM 2311 O O . ARG A 1 297 ? 23.188 10.078 19.625 1 91.38 297 ARG A O 1
ATOM 2318 N N . ILE A 1 298 ? 21.672 8.555 19.031 1 95.12 298 ILE A N 1
ATOM 2319 C CA . ILE A 1 298 ? 22.672 7.68 18.453 1 95.12 298 ILE A CA 1
ATOM 2320 C C . ILE A 1 298 ? 23.406 8.406 17.312 1 95.12 298 ILE A C 1
ATOM 2322 O O . ILE A 1 298 ? 24.625 8.383 17.234 1 95.12 298 ILE A O 1
ATOM 2326 N N . ALA A 1 299 ? 22.672 9.055 16.516 1 92.56 299 ALA A N 1
ATOM 2327 C CA . ALA A 1 299 ? 23.234 9.789 15.383 1 92.56 299 ALA A CA 1
ATOM 2328 C C . ALA A 1 299 ? 24.078 10.969 15.859 1 92.56 299 ALA A C 1
ATOM 2330 O O . ALA A 1 299 ? 25.078 11.312 15.234 1 92.56 299 ALA A O 1
ATOM 2331 N N . ARG A 1 300 ? 23.703 11.594 16.969 1 89.81 300 ARG A N 1
ATOM 2332 C CA . ARG A 1 300 ? 24.406 12.75 17.516 1 89.81 300 ARG A CA 1
ATOM 2333 C C . ARG A 1 300 ? 25.812 12.375 17.938 1 89.81 300 ARG A C 1
ATOM 2335 O O . ARG A 1 300 ? 26.734 13.195 17.875 1 89.81 300 ARG A O 1
ATOM 2342 N N . PHE A 1 301 ? 25.969 11.156 18.281 1 93.5 301 PHE A N 1
ATOM 2343 C CA . PHE A 1 301 ? 27.281 10.703 18.734 1 93.5 301 PHE A CA 1
ATOM 2344 C C . PHE A 1 301 ? 28.109 10.211 17.547 1 93.5 301 PHE A C 1
ATOM 2346 O O . PHE A 1 301 ? 29.234 9.742 17.734 1 93.5 301 PHE A O 1
ATOM 2353 N N . GLY A 1 302 ? 27.547 10.273 16.359 1 92.88 302 GLY A N 1
ATOM 2354 C CA . GLY A 1 302 ? 28.281 9.984 15.133 1 92.88 302 GLY A CA 1
ATOM 2355 C C . GLY A 1 302 ? 28.391 8.508 14.836 1 92.88 302 GLY A C 1
ATOM 2356 O O . GLY A 1 302 ? 29.125 8.094 13.938 1 92.88 302 GLY A O 1
ATOM 2357 N N . LEU A 1 303 ? 27.688 7.672 15.562 1 95.38 303 LEU A N 1
ATOM 2358 C CA . LEU A 1 303 ? 27.859 6.227 15.445 1 95.38 303 LEU A CA 1
ATOM 2359 C C . LEU A 1 303 ? 26.938 5.652 14.367 1 95.38 303 LEU A C 1
ATOM 2361 O O . LEU A 1 303 ? 27.109 4.504 13.953 1 95.38 303 LEU A O 1
ATOM 2365 N N . ALA A 1 304 ? 25.969 6.461 13.922 1 94.69 304 ALA A N 1
ATOM 2366 C CA . ALA A 1 304 ? 25.094 6.113 12.812 1 94.69 304 ALA A CA 1
ATOM 2367 C C . ALA A 1 304 ? 24.641 7.359 12.062 1 94.69 304 ALA A C 1
ATOM 2369 O O . ALA A 1 304 ? 24.641 8.461 12.617 1 94.69 304 ALA A O 1
ATOM 2370 N N . GLY A 1 305 ? 24.438 7.141 10.797 1 90.94 305 GLY A N 1
ATOM 2371 C CA . GLY A 1 305 ? 23.828 8.219 10.031 1 90.94 305 GLY A CA 1
ATOM 2372 C C . GLY A 1 305 ? 22.328 8.25 10.133 1 90.94 305 GLY A C 1
ATOM 2373 O O . GLY A 1 305 ? 21.672 7.199 10.195 1 90.94 305 GLY A O 1
ATOM 2374 N N . LEU A 1 306 ? 21.781 9.438 10.219 1 90.19 306 LEU A N 1
ATOM 2375 C CA . LEU A 1 306 ? 20.344 9.633 10.242 1 90.19 306 LEU A CA 1
ATOM 2376 C C . LEU A 1 306 ? 19.875 10.398 9 1 90.19 306 LEU A C 1
ATOM 2378 O O . LEU A 1 306 ? 20.484 11.391 8.609 1 90.19 306 LEU A O 1
ATOM 2382 N N . ASP A 1 307 ? 18.875 9.883 8.336 1 86.12 307 ASP A N 1
ATOM 2383 C CA . ASP A 1 307 ? 18.359 10.578 7.156 1 86.12 307 ASP A CA 1
ATOM 2384 C C . ASP A 1 307 ? 17.719 11.906 7.535 1 86.12 307 ASP A C 1
ATOM 2386 O O . ASP A 1 307 ? 17.359 12.117 8.695 1 86.12 307 ASP A O 1
ATOM 2390 N N . PRO A 1 308 ? 17.531 12.789 6.602 1 78 308 PRO A N 1
ATOM 2391 C CA . PRO A 1 308 ? 17.031 14.133 6.902 1 78 308 PRO A CA 1
ATOM 2392 C C . PRO A 1 308 ? 15.664 14.117 7.598 1 78 308 PRO A C 1
ATOM 2394 O O . PRO A 1 308 ? 15.391 14.977 8.438 1 78 308 PRO A O 1
ATOM 2397 N N . SER A 1 309 ? 14.883 13.117 7.305 1 78.94 309 SER A N 1
ATOM 2398 C CA . SER A 1 309 ? 13.562 13.031 7.926 1 78.94 309 SER A CA 1
ATOM 2399 C C . SER A 1 309 ? 13.648 12.453 9.328 1 78.94 309 SER A C 1
ATOM 2401 O O . SER A 1 309 ? 12.688 12.523 10.102 1 78.94 309 SER A O 1
ATOM 2403 N N . GLY A 1 310 ? 14.859 11.906 9.672 1 86.31 310 GLY A N 1
ATOM 2404 C CA . GLY A 1 310 ? 15.055 11.32 10.984 1 86.31 310 GLY A CA 1
ATOM 2405 C C . GLY A 1 310 ? 14.336 9.992 11.156 1 86.31 310 GLY A C 1
ATOM 2406 O O . GLY A 1 310 ? 14.062 9.578 12.281 1 86.31 310 GLY A O 1
ATOM 2407 N N . GLU A 1 311 ? 14.016 9.328 10.109 1 90 311 GLU A N 1
ATOM 2408 C CA . GLU A 1 311 ? 13.18 8.141 10.195 1 90 311 GLU A CA 1
ATOM 2409 C C . GLU A 1 311 ? 14.016 6.867 10.031 1 90 311 GLU A C 1
ATOM 2411 O O . GLU A 1 311 ? 13.562 5.777 10.383 1 90 311 GLU A O 1
ATOM 2416 N N . ARG A 1 312 ? 15.266 7.043 9.531 1 93.38 312 ARG A N 1
ATOM 2417 C CA . ARG A 1 312 ? 16.062 5.863 9.219 1 93.38 312 ARG A CA 1
ATOM 2418 C C . ARG A 1 312 ? 17.516 6.051 9.672 1 93.38 312 ARG A C 1
ATOM 2420 O O . ARG A 1 312 ? 18.094 7.113 9.461 1 93.38 312 ARG A O 1
ATOM 2427 N N . LEU A 1 313 ? 18.047 4.961 10.195 1 94.81 313 LEU A N 1
ATOM 2428 C CA . LEU A 1 313 ? 19.453 4.91 10.602 1 94.81 313 LEU A CA 1
ATOM 2429 C C . LEU A 1 313 ? 20.281 4.082 9.625 1 94.81 313 LEU A C 1
ATOM 2431 O O . LEU A 1 313 ? 19.781 3.115 9.047 1 94.81 313 LEU A O 1
ATOM 2435 N N . THR A 1 314 ? 21.453 4.477 9.398 1 92.56 314 THR A N 1
ATOM 2436 C CA . THR A 1 314 ? 22.406 3.674 8.648 1 92.56 314 THR A CA 1
ATOM 2437 C C . THR A 1 314 ? 23.719 3.523 9.422 1 92.56 314 THR A C 1
ATOM 2439 O O . THR A 1 314 ? 24.281 4.512 9.883 1 92.56 314 THR A O 1
ATOM 2442 N N . VAL A 1 315 ? 24.094 2.338 9.633 1 94.12 315 VAL A N 1
ATOM 2443 C CA . VAL A 1 315 ? 25.344 2.078 10.344 1 94.12 315 VAL A CA 1
ATOM 2444 C C . VAL A 1 315 ? 26.453 1.723 9.352 1 94.12 315 VAL A C 1
ATOM 2446 O O . VAL A 1 315 ? 26.281 0.808 8.539 1 94.12 315 VAL A O 1
ATOM 2449 N N . HIS A 1 316 ? 27.5 2.434 9.438 1 91.19 316 HIS A N 1
ATOM 2450 C CA . HIS A 1 316 ? 28.641 2.197 8.562 1 91.19 316 HIS A CA 1
ATOM 2451 C C . HIS A 1 316 ? 29.219 0.806 8.781 1 91.19 316 HIS A C 1
ATOM 2453 O O . HIS A 1 316 ? 29.312 0.336 9.914 1 91.19 316 HIS A O 1
ATOM 2459 N N . PRO A 1 317 ? 29.672 0.156 7.699 1 88.81 317 PRO A N 1
ATOM 2460 C CA . PRO A 1 317 ? 30.203 -1.204 7.812 1 88.81 317 PRO A CA 1
ATOM 2461 C C . PRO A 1 317 ? 31.359 -1.307 8.812 1 88.81 317 PRO A C 1
ATOM 2463 O O . PRO A 1 317 ? 31.453 -2.295 9.547 1 88.81 317 PRO A O 1
ATOM 2466 N N . LEU A 1 318 ? 32.156 -0.28 8.93 1 89.12 318 LEU A N 1
ATOM 2467 C CA . LEU A 1 318 ? 33.281 -0.29 9.844 1 89.12 318 LEU A CA 1
ATOM 2468 C C . LEU A 1 318 ? 32.812 -0.242 11.297 1 89.12 318 LEU A C 1
ATOM 2470 O O . LEU A 1 318 ? 33.406 -0.905 12.156 1 89.12 318 LEU A O 1
ATOM 2474 N N . ILE A 1 319 ? 31.828 0.537 11.469 1 91.88 319 ILE A N 1
ATOM 2475 C CA . ILE A 1 319 ? 31.266 0.637 12.812 1 91.88 319 ILE A CA 1
ATOM 2476 C C . ILE A 1 319 ? 30.609 -0.69 13.203 1 91.88 319 ILE A C 1
ATOM 2478 O O . ILE A 1 319 ? 30.797 -1.172 14.32 1 91.88 319 ILE A O 1
ATOM 2482 N N . ARG A 1 320 ? 29.938 -1.281 12.328 1 91.12 320 ARG A N 1
ATOM 2483 C CA . ARG A 1 320 ? 29.312 -2.588 12.547 1 91.12 320 ARG A CA 1
ATOM 2484 C C . ARG A 1 320 ? 30.375 -3.633 12.906 1 91.12 320 ARG A C 1
ATOM 2486 O O . ARG A 1 320 ? 30.188 -4.406 13.852 1 91.12 320 ARG A O 1
ATOM 2493 N N . GLY A 1 321 ? 31.484 -3.604 12.148 1 89.12 321 GLY A N 1
ATOM 2494 C CA . GLY A 1 321 ? 32.562 -4.555 12.391 1 89.12 321 GLY A CA 1
ATOM 2495 C C . GLY A 1 321 ? 33.219 -4.383 13.742 1 89.12 321 GLY A C 1
ATOM 2496 O O . GLY A 1 321 ? 33.562 -5.371 14.414 1 89.12 321 GLY A O 1
ATOM 2497 N N . MET A 1 322 ? 33.375 -3.186 14.156 1 90.62 322 MET A N 1
ATOM 2498 C CA . MET A 1 322 ? 34 -2.902 15.438 1 90.62 322 MET A CA 1
ATOM 2499 C C . MET A 1 322 ? 33.156 -3.387 16.594 1 90.62 322 MET A C 1
ATOM 2501 O O . MET A 1 322 ? 33.688 -3.945 17.562 1 90.62 322 MET A O 1
ATOM 2505 N N . PHE A 1 323 ? 31.891 -3.15 16.5 1 89.31 323 PHE A N 1
ATOM 2506 C CA . PHE A 1 323 ? 30.984 -3.637 17.547 1 89.31 323 PHE A CA 1
ATOM 2507 C C . PHE A 1 323 ? 31.016 -5.16 17.609 1 89.31 323 PHE A C 1
ATOM 2509 O O . PHE A 1 323 ? 31.016 -5.738 18.703 1 89.31 323 PHE A O 1
ATOM 2516 N N . GLY A 1 324 ? 31 -5.766 16.469 1 85.5 324 GLY A N 1
ATOM 2517 C CA . GLY A 1 324 ? 31.031 -7.219 16.422 1 85.5 324 GLY A CA 1
ATOM 2518 C C . GLY A 1 324 ? 32.25 -7.812 17.109 1 85.5 324 GLY A C 1
ATOM 2519 O O . GLY A 1 324 ? 32.156 -8.852 17.766 1 85.5 324 GLY A O 1
ATOM 2520 N N . GLN A 1 325 ? 33.344 -7.121 17.062 1 85.94 325 GLN A N 1
ATOM 2521 C CA . GLN A 1 325 ? 34.594 -7.609 17.641 1 85.94 325 GLN A CA 1
ATOM 2522 C C . GLN A 1 325 ? 34.625 -7.414 19.141 1 85.94 325 GLN A C 1
ATOM 2524 O O . GLN A 1 325 ? 35.312 -8.141 19.859 1 85.94 325 GLN A O 1
ATOM 2529 N N . GLU A 1 326 ? 33.875 -6.57 19.562 1 88.31 326 GLU A N 1
ATOM 2530 C CA . GLU A 1 326 ? 33.906 -6.23 20.984 1 88.31 326 GLU A CA 1
ATOM 2531 C C . GLU A 1 326 ? 32.938 -7.09 21.781 1 88.31 326 GLU A C 1
ATOM 2533 O O . GLU A 1 326 ? 33.125 -7.281 22.984 1 88.31 326 GLU A O 1
ATOM 2538 N N . LEU A 1 327 ? 31.969 -7.664 21.203 1 91.5 327 LEU A N 1
ATOM 2539 C CA . LEU A 1 327 ? 30.922 -8.398 21.906 1 91.5 327 LEU A CA 1
ATOM 2540 C C . LEU A 1 327 ? 31.406 -9.781 22.312 1 91.5 327 LEU A C 1
ATOM 2542 O O . LEU A 1 327 ? 32.125 -10.445 21.562 1 91.5 327 LEU A O 1
ATOM 2546 N N . SER A 1 328 ? 31.078 -10.164 23.547 1 93.19 328 SER A N 1
ATOM 2547 C CA . SER A 1 328 ? 31.312 -11.539 23.969 1 93.19 328 SER A CA 1
ATOM 2548 C C . SER A 1 328 ? 30.438 -12.508 23.172 1 93.19 328 SER A C 1
ATOM 2550 O O . SER A 1 328 ? 29.453 -12.102 22.562 1 93.19 328 SER A O 1
ATOM 2552 N N . SER A 1 329 ? 30.766 -13.75 23.234 1 93.75 329 SER A N 1
ATOM 2553 C CA . SER A 1 329 ? 30.016 -14.758 22.484 1 93.75 329 SER A CA 1
ATOM 2554 C C . SER A 1 329 ? 28.594 -14.875 23.016 1 93.75 329 SER A C 1
ATOM 2556 O O . SER A 1 329 ? 27.656 -15.031 22.234 1 93.75 329 SER A O 1
ATOM 2558 N N . GLN A 1 330 ? 28.484 -14.766 24.312 1 95 330 GLN A N 1
ATOM 2559 C CA . GLN A 1 330 ? 27.156 -14.883 24.922 1 95 330 GLN A CA 1
ATOM 2560 C C . GLN A 1 330 ? 26.266 -13.695 24.562 1 95 330 GLN A C 1
ATOM 2562 O O . GLN A 1 330 ? 25.109 -13.875 24.188 1 95 330 GLN A O 1
ATOM 2567 N N . ARG A 1 331 ? 26.812 -12.539 24.641 1 94.31 331 ARG A N 1
ATOM 2568 C CA . ARG A 1 331 ? 26.062 -11.336 24.312 1 94.31 331 ARG A CA 1
ATOM 2569 C C . ARG A 1 331 ? 25.719 -11.305 22.812 1 94.31 331 ARG A C 1
ATOM 2571 O O . ARG A 1 331 ? 24.625 -10.891 22.438 1 94.31 331 ARG A O 1
ATOM 2578 N N . HIS A 1 332 ? 26.703 -11.766 22.094 1 94.62 332 HIS A N 1
ATOM 2579 C CA . HIS A 1 332 ? 26.5 -11.844 20.656 1 94.62 332 HIS A CA 1
ATOM 2580 C C . HIS A 1 332 ? 25.297 -12.727 20.312 1 94.62 332 HIS A C 1
ATOM 2582 O O . HIS A 1 332 ? 24.406 -12.312 19.562 1 94.62 332 HIS A O 1
ATOM 2588 N N . ALA A 1 333 ? 25.25 -13.852 20.922 1 94.81 333 ALA A N 1
ATOM 2589 C CA . ALA A 1 333 ? 24.172 -14.797 20.656 1 94.81 333 ALA A CA 1
ATOM 2590 C C . ALA A 1 333 ? 22.828 -14.227 21.109 1 94.81 333 ALA A C 1
ATOM 2592 O O . ALA A 1 333 ? 21.812 -14.398 20.422 1 94.81 333 ALA A O 1
ATOM 2593 N N . GLY A 1 334 ? 22.859 -13.586 22.25 1 94.56 334 GLY A N 1
ATOM 2594 C CA . GLY A 1 334 ? 21.641 -12.977 22.75 1 94.56 334 GLY A CA 1
ATOM 2595 C C . GLY A 1 334 ? 21.109 -11.875 21.859 1 94.56 334 GLY A C 1
ATOM 2596 O O . GLY A 1 334 ? 19.906 -11.82 21.578 1 94.56 334 GLY A O 1
ATOM 2597 N N . LEU A 1 335 ? 21.953 -11 21.422 1 95.25 335 LEU A N 1
ATOM 2598 C CA . LEU A 1 335 ? 21.562 -9.898 20.547 1 95.25 335 LEU A CA 1
ATOM 2599 C C . LEU A 1 335 ? 21.094 -10.414 19.203 1 95.25 335 LEU A C 1
ATOM 2601 O O . LEU A 1 335 ? 20.125 -9.898 18.641 1 95.25 335 LEU A O 1
ATOM 2605 N N . LEU A 1 336 ? 21.797 -11.43 18.75 1 95.81 336 LEU A N 1
ATOM 2606 C CA . LEU A 1 336 ? 21.422 -12.016 17.469 1 95.81 336 LEU A CA 1
ATOM 2607 C C . LEU A 1 336 ? 20.016 -12.609 17.547 1 95.81 336 LEU A C 1
ATOM 2609 O O . LEU A 1 336 ? 19.219 -12.445 16.625 1 95.81 336 LEU A O 1
ATOM 2613 N N . ARG A 1 337 ? 19.734 -13.281 18.625 1 95.19 337 ARG A N 1
ATOM 2614 C CA . ARG A 1 337 ? 18.391 -13.836 18.828 1 95.19 337 ARG A CA 1
ATOM 2615 C C . ARG A 1 337 ? 17.344 -12.734 18.828 1 95.19 337 ARG A C 1
ATOM 2617 O O . ARG A 1 337 ? 16.266 -12.891 18.25 1 95.19 337 ARG A O 1
ATOM 2624 N N . THR A 1 338 ? 17.688 -11.672 19.453 1 95.62 338 THR A N 1
ATOM 2625 C CA . THR A 1 338 ? 16.766 -10.539 19.531 1 95.62 338 THR A CA 1
ATOM 2626 C C . THR A 1 338 ? 16.531 -9.938 18.156 1 95.62 338 THR A C 1
ATOM 2628 O O . THR A 1 338 ? 15.383 -9.641 17.781 1 95.62 338 THR A O 1
ATOM 2631 N N . VAL A 1 339 ? 17.578 -9.797 17.391 1 96.94 339 VAL A N 1
ATOM 2632 C CA . VAL A 1 339 ? 17.469 -9.195 16.062 1 96.94 339 VAL A CA 1
ATOM 2633 C C . VAL A 1 339 ? 16.625 -10.094 15.164 1 96.94 339 VAL A C 1
ATOM 2635 O O . VAL A 1 339 ? 15.781 -9.609 14.406 1 96.94 339 VAL A O 1
ATOM 2638 N N . ARG A 1 340 ? 16.875 -11.398 15.266 1 96.69 340 ARG A N 1
ATOM 2639 C CA . ARG A 1 340 ? 16.078 -12.336 14.477 1 96.69 340 ARG A CA 1
ATOM 2640 C C . ARG A 1 340 ? 14.602 -12.273 14.859 1 96.69 340 ARG A C 1
ATOM 2642 O O . ARG A 1 340 ? 13.727 -12.297 13.992 1 96.69 340 ARG A O 1
ATOM 2649 N N . GLY A 1 341 ? 14.383 -12.172 16.156 1 95.62 341 GLY A N 1
ATOM 2650 C CA . GLY A 1 341 ? 13.016 -12 16.625 1 95.62 341 GLY A CA 1
ATOM 2651 C C . GLY A 1 341 ? 12.383 -10.711 16.141 1 95.62 341 GLY A C 1
ATOM 2652 O O . GLY A 1 341 ? 11.203 -10.695 15.766 1 95.62 341 GLY A O 1
ATOM 2653 N N . MET A 1 342 ? 13.133 -9.672 16.141 1 96.44 342 MET A N 1
ATOM 2654 C CA . MET A 1 342 ? 12.68 -8.359 15.695 1 96.44 342 MET A CA 1
ATOM 2655 C C . MET A 1 342 ? 12.289 -8.383 14.219 1 96.44 342 MET A C 1
ATOM 2657 O O . MET A 1 342 ? 11.234 -7.879 13.844 1 96.44 342 MET A O 1
ATOM 2661 N N . LEU A 1 343 ? 13.148 -9.031 13.391 1 97 343 LEU A N 1
ATOM 2662 C CA . LEU A 1 343 ? 12.859 -9.148 11.969 1 97 343 LEU A CA 1
ATOM 2663 C C . LEU A 1 343 ? 11.609 -9.984 11.727 1 97 343 LEU A C 1
ATOM 2665 O O . LEU A 1 343 ? 10.758 -9.617 10.914 1 97 343 LEU A O 1
ATOM 2669 N N . ALA A 1 344 ? 11.477 -11.055 12.461 1 96.12 344 ALA A N 1
ATOM 2670 C CA . ALA A 1 344 ? 10.297 -11.914 12.336 1 96.12 344 ALA A CA 1
ATOM 2671 C C . ALA A 1 344 ? 9.031 -11.172 12.742 1 96.12 344 ALA A C 1
ATOM 2673 O O . ALA A 1 344 ? 7.98 -11.328 12.109 1 96.12 344 ALA A O 1
ATOM 2674 N N . ALA A 1 345 ? 9.133 -10.344 13.781 1 95.62 345 ALA A N 1
ATOM 2675 C CA . ALA A 1 345 ? 7.988 -9.586 14.273 1 95.62 345 ALA A CA 1
ATOM 2676 C C . ALA A 1 345 ? 7.555 -8.531 13.258 1 95.62 345 ALA A C 1
ATOM 2678 O O . ALA A 1 345 ? 6.379 -8.156 13.203 1 95.62 345 ALA A O 1
ATOM 2679 N N . ALA A 1 346 ? 8.492 -8.086 12.438 1 95.94 346 ALA A N 1
ATOM 2680 C CA . ALA A 1 346 ? 8.219 -7.027 11.469 1 95.94 346 ALA A CA 1
ATOM 2681 C C . ALA A 1 346 ? 7.562 -7.59 10.203 1 95.94 346 ALA A C 1
ATOM 2683 O O . ALA A 1 346 ? 7.129 -6.836 9.336 1 95.94 346 ALA A O 1
ATOM 2684 N N . ASP A 1 347 ? 7.457 -8.914 10.055 1 96.19 347 ASP A N 1
ATOM 2685 C CA . ASP A 1 347 ? 6.852 -9.57 8.898 1 96.19 347 ASP A CA 1
ATOM 2686 C C . ASP A 1 347 ? 5.359 -9.266 8.812 1 96.19 347 ASP A C 1
ATOM 2688 O O . ASP A 1 347 ? 4.594 -9.625 9.703 1 96.19 347 ASP A O 1
ATOM 2692 N N . PRO A 1 348 ? 4.891 -8.562 7.77 1 92.69 348 PRO A N 1
ATOM 2693 C CA . PRO A 1 348 ? 3.469 -8.219 7.684 1 92.69 348 PRO A CA 1
ATOM 2694 C C . PRO A 1 348 ? 2.596 -9.414 7.305 1 92.69 348 PRO A C 1
ATOM 2696 O O . PRO A 1 348 ? 1.372 -9.367 7.461 1 92.69 348 PRO A O 1
ATOM 2699 N N . GLY A 1 349 ? 3.197 -10.312 6.801 1 91.44 349 GLY A N 1
ATOM 2700 C CA . GLY A 1 349 ? 2.43 -11.461 6.363 1 91.44 349 GLY A CA 1
ATOM 2701 C C . GLY A 1 349 ? 1.879 -11.312 4.957 1 91.44 349 GLY A C 1
ATOM 2702 O O . GLY A 1 349 ? 1.795 -10.203 4.43 1 91.44 349 GLY A O 1
ATOM 2703 N N . ASP A 1 350 ? 1.784 -12.234 4.059 1 88.25 350 ASP A N 1
ATOM 2704 C CA . ASP A 1 350 ? 1.209 -12.375 2.725 1 88.25 350 ASP A CA 1
ATOM 2705 C C . ASP A 1 350 ? 2.066 -11.672 1.677 1 88.25 350 ASP A C 1
ATOM 2707 O O . ASP A 1 350 ? 1.657 -10.656 1.113 1 88.25 350 ASP A O 1
ATOM 2711 N N . PRO A 1 351 ? 3.131 -12.102 1.398 1 93.25 351 PRO A N 1
ATOM 2712 C CA . PRO A 1 351 ? 4.039 -11.508 0.415 1 93.25 351 PRO A CA 1
ATOM 2713 C C . PRO A 1 351 ? 3.408 -11.383 -0.97 1 93.25 351 PRO A C 1
ATOM 2715 O O . PRO A 1 351 ? 3.959 -10.711 -1.844 1 93.25 351 PRO A O 1
ATOM 2718 N N . ASP A 1 352 ? 2.211 -11.961 -1.224 1 88 352 ASP A N 1
ATOM 2719 C CA . ASP A 1 352 ? 1.553 -11.898 -2.523 1 88 352 ASP A CA 1
ATOM 2720 C C . ASP A 1 352 ? 0.744 -10.609 -2.666 1 88 352 ASP A C 1
ATOM 2722 O O . ASP A 1 352 ? 0.326 -10.25 -3.768 1 88 352 ASP A O 1
ATOM 2726 N N . ASN A 1 353 ? 0.565 -9.938 -1.512 1 85.62 353 ASN A N 1
ATOM 2727 C CA . ASN A 1 353 ? -0.127 -8.656 -1.508 1 85.62 353 ASN A CA 1
ATOM 2728 C C . ASN A 1 353 ? 0.846 -7.492 -1.683 1 85.62 353 ASN A C 1
ATOM 2730 O O . ASN A 1 353 ? 1.666 -7.227 -0.802 1 85.62 353 ASN A O 1
ATOM 2734 N N . PRO A 1 354 ? 0.692 -6.73 -2.773 1 87 354 PRO A N 1
ATOM 2735 C CA . PRO A 1 354 ? 1.632 -5.637 -3.027 1 87 354 PRO A CA 1
ATOM 2736 C C . PRO A 1 354 ? 1.581 -4.551 -1.951 1 87 354 PRO A C 1
ATOM 2738 O O . PRO A 1 354 ? 2.547 -3.805 -1.778 1 87 354 PRO A O 1
ATOM 2741 N N . ALA A 1 355 ? 0.508 -4.492 -1.214 1 84.69 355 ALA A N 1
ATOM 2742 C CA . ALA A 1 355 ? 0.354 -3.457 -0.193 1 84.69 355 ALA A CA 1
ATOM 2743 C C . ALA A 1 355 ? 1.418 -3.596 0.892 1 84.69 355 ALA A C 1
ATOM 2745 O O . ALA A 1 355 ? 1.784 -2.611 1.539 1 84.69 355 ALA A O 1
ATOM 2746 N N . GLY A 1 356 ? 1.959 -4.809 1.046 1 90.19 356 GLY A N 1
ATOM 2747 C CA . GLY A 1 356 ? 2.949 -5.031 2.086 1 90.19 356 GLY A CA 1
ATOM 2748 C C . GLY A 1 356 ? 4.371 -5.074 1.557 1 90.19 356 GLY A C 1
ATOM 2749 O O . GLY A 1 356 ? 5.312 -5.305 2.316 1 90.19 356 GLY A O 1
ATOM 2750 N N . TRP A 1 357 ? 4.566 -4.824 0.243 1 90.94 357 TRP A N 1
ATOM 2751 C CA . TRP A 1 357 ? 5.867 -5.004 -0.392 1 90.94 357 TRP A CA 1
ATOM 2752 C C . TRP A 1 357 ? 6.887 -4.012 0.16 1 90.94 357 TRP A C 1
ATOM 2754 O O . TRP A 1 357 ? 8.078 -4.312 0.228 1 90.94 357 TRP A O 1
ATOM 2764 N N . TYR A 1 358 ? 6.43 -2.812 0.569 1 88.5 358 TYR A N 1
ATOM 2765 C CA . TYR A 1 358 ? 7.348 -1.812 1.106 1 88.5 358 TYR A CA 1
ATOM 2766 C C . TYR A 1 358 ? 8.062 -2.34 2.342 1 88.5 358 TYR A C 1
ATOM 2768 O O . TYR A 1 358 ? 9.25 -2.068 2.541 1 88.5 358 TYR A O 1
ATOM 2776 N N . ARG A 1 359 ? 7.398 -3.145 3.146 1 93.44 359 ARG A N 1
ATOM 2777 C CA . ARG A 1 359 ? 7.992 -3.703 4.355 1 93.44 359 ARG A CA 1
ATOM 2778 C C . ARG A 1 359 ? 8.977 -4.82 4.02 1 93.44 359 ARG A C 1
ATOM 2780 O O . ARG A 1 359 ? 10.062 -4.895 4.602 1 93.44 359 ARG A O 1
ATOM 2787 N N . TYR A 1 360 ? 8.648 -5.656 3.1 1 94.44 360 TYR A N 1
ATOM 2788 C CA . TYR A 1 360 ? 9.555 -6.723 2.705 1 94.44 360 TYR A CA 1
ATOM 2789 C C . TYR A 1 360 ? 10.812 -6.156 2.049 1 94.44 360 TYR A C 1
ATOM 2791 O O . TYR A 1 360 ? 11.898 -6.707 2.201 1 94.44 360 TYR A O 1
ATOM 2799 N N . ALA A 1 361 ? 10.633 -5.066 1.293 1 90.69 361 ALA A N 1
ATOM 2800 C CA . ALA A 1 361 ? 11.781 -4.387 0.699 1 90.69 361 ALA A CA 1
ATOM 2801 C C . ALA A 1 361 ? 12.734 -3.881 1.776 1 90.69 361 ALA A C 1
ATOM 2803 O O . ALA A 1 361 ? 13.953 -3.852 1.571 1 90.69 361 ALA A O 1
ATOM 2804 N N . GLU A 1 362 ? 12.211 -3.535 2.867 1 92 362 GLU A N 1
ATOM 2805 C CA . GLU A 1 362 ? 13.016 -3.074 3.994 1 92 362 GLU A CA 1
ATOM 2806 C C . GLU A 1 362 ? 13.695 -4.242 4.703 1 92 362 GLU A C 1
ATOM 2808 O O . GLU A 1 362 ? 14.82 -4.109 5.195 1 92 362 GLU A O 1
ATOM 2813 N N . LEU A 1 363 ? 13.07 -5.398 4.77 1 95.38 363 LEU A N 1
ATOM 2814 C CA . LEU A 1 363 ? 13.531 -6.555 5.531 1 95.38 363 LEU A CA 1
ATOM 2815 C C . LEU A 1 363 ? 14.578 -7.34 4.75 1 95.38 363 LEU A C 1
ATOM 2817 O O . LEU A 1 363 ? 15.578 -7.777 5.316 1 95.38 363 LEU A O 1
ATOM 2821 N N . ALA A 1 364 ? 14.422 -7.449 3.482 1 92.5 364 ALA A N 1
ATOM 2822 C CA . ALA A 1 364 ? 15.164 -8.367 2.625 1 92.5 364 ALA A CA 1
ATOM 2823 C C . ALA A 1 364 ? 16.672 -8.117 2.717 1 92.5 364 ALA A C 1
ATOM 2825 O O . ALA A 1 364 ? 17.453 -9.062 2.846 1 92.5 364 ALA A O 1
ATOM 2826 N N . PRO A 1 365 ? 17.078 -6.848 2.791 1 90.5 365 PRO A N 1
ATOM 2827 C CA . PRO A 1 365 ? 18.531 -6.609 2.807 1 90.5 365 PRO A CA 1
ATOM 2828 C C . PRO A 1 365 ? 19.203 -7.129 4.078 1 90.5 365 PRO A C 1
ATOM 2830 O O . PRO A 1 365 ? 20.422 -7.312 4.105 1 90.5 365 PRO A O 1
ATOM 2833 N N . HIS A 1 366 ? 18.469 -7.371 5.109 1 94 366 HIS A N 1
ATOM 2834 C CA . HIS A 1 366 ? 19.047 -7.656 6.41 1 94 366 HIS A CA 1
ATOM 2835 C C . HIS A 1 366 ? 19.109 -9.156 6.676 1 94 366 HIS A C 1
ATOM 2837 O O . HIS A 1 366 ? 19.672 -9.594 7.68 1 94 366 HIS A O 1
ATOM 2843 N N . LEU A 1 367 ? 18.594 -10.031 5.801 1 93.56 367 LEU A N 1
ATOM 2844 C CA . LEU A 1 367 ? 18.438 -11.461 6.051 1 93.56 367 LEU A CA 1
ATOM 2845 C C . LEU A 1 367 ? 19.797 -12.141 6.137 1 93.56 367 LEU A C 1
ATOM 2847 O O . LEU A 1 367 ? 20 -13.016 6.98 1 93.56 367 LEU A O 1
ATOM 2851 N N . ILE A 1 368 ? 20.656 -11.656 5.289 1 87.38 368 ILE A N 1
ATOM 2852 C CA . ILE A 1 368 ? 21.938 -12.32 5.191 1 87.38 368 ILE A CA 1
ATOM 2853 C C . ILE A 1 368 ? 22.812 -11.953 6.391 1 87.38 368 ILE A C 1
ATOM 2855 O O . ILE A 1 368 ? 23.328 -12.828 7.082 1 87.38 368 ILE A O 1
ATOM 2859 N N . HIS A 1 369 ? 22.844 -10.688 6.73 1 88.62 369 HIS A N 1
ATOM 2860 C CA . HIS A 1 369 ? 23.734 -10.211 7.785 1 88.62 369 HIS A CA 1
ATOM 2861 C C . HIS A 1 369 ? 23.266 -10.68 9.156 1 88.62 369 HIS A C 1
ATOM 2863 O O . HIS A 1 369 ? 24.062 -10.898 10.062 1 88.62 369 HIS A O 1
ATOM 2869 N N . SER A 1 370 ? 22.016 -10.898 9.281 1 94.56 370 SER A N 1
ATOM 2870 C CA . SER A 1 370 ? 21.469 -11.398 10.539 1 94.56 370 SER A CA 1
ATOM 2871 C C . SER A 1 370 ? 21.484 -12.922 10.578 1 94.56 370 SER A C 1
ATOM 2873 O O . SER A 1 370 ? 21 -13.523 11.547 1 94.56 370 SER A O 1
ATOM 2875 N N . ASP A 1 371 ? 21.922 -13.578 9.539 1 94.31 371 ASP A N 1
ATOM 2876 C CA . ASP A 1 371 ? 21.906 -15.031 9.406 1 94.31 371 ASP A CA 1
ATOM 2877 C C . ASP A 1 371 ? 20.547 -15.602 9.773 1 94.31 371 ASP A C 1
ATOM 2879 O O . ASP A 1 371 ? 20.453 -16.5 10.617 1 94.31 371 ASP A O 1
ATOM 2883 N N . LEU A 1 372 ? 19.594 -15.047 9.25 1 94.88 372 LEU A N 1
ATOM 2884 C CA . LEU A 1 372 ? 18.234 -15.445 9.57 1 94.88 372 LEU A CA 1
ATOM 2885 C C . LEU A 1 372 ? 17.984 -16.906 9.188 1 94.88 372 LEU A C 1
ATOM 2887 O O . LEU A 1 372 ? 17.188 -17.594 9.82 1 94.88 372 LEU A O 1
ATOM 2891 N N . LEU A 1 373 ? 18.641 -17.453 8.156 1 94.12 373 LEU A N 1
ATOM 2892 C CA . LEU A 1 373 ? 18.5 -18.844 7.73 1 94.12 373 LEU A CA 1
ATOM 2893 C C . LEU A 1 373 ? 18.906 -19.797 8.852 1 94.12 373 LEU A C 1
ATOM 2895 O O . LEU A 1 373 ? 18.406 -20.922 8.922 1 94.12 373 LEU A O 1
ATOM 2899 N N . GLY A 1 374 ? 19.766 -19.281 9.68 1 93.44 374 GLY A N 1
ATOM 2900 C CA . GLY A 1 374 ? 20.234 -20.109 10.766 1 93.44 374 GLY A CA 1
ATOM 2901 C C . GLY A 1 374 ? 19.406 -19.969 12.031 1 93.44 374 GLY A C 1
ATOM 2902 O O . GLY A 1 374 ? 19.719 -20.562 13.055 1 93.44 374 GLY A O 1
ATOM 2903 N N . GLY A 1 375 ? 18.344 -19.219 11.914 1 92.75 375 GLY A N 1
ATOM 2904 C CA . GLY A 1 375 ? 17.516 -19 13.086 1 92.75 375 GLY A CA 1
ATOM 2905 C C . GLY A 1 375 ? 16.766 -20.234 13.531 1 92.75 375 GLY A C 1
ATOM 2906 O O . GLY A 1 375 ? 16.328 -21.031 12.703 1 92.75 375 GLY A O 1
ATOM 2907 N N . GLU A 1 376 ? 16.547 -20.375 14.82 1 91.19 376 GLU A N 1
ATOM 2908 C CA . GLU A 1 376 ? 15.891 -21.562 15.367 1 91.19 376 GLU A CA 1
ATOM 2909 C C . GLU A 1 376 ? 14.375 -21.375 15.422 1 91.19 376 GLU A C 1
ATOM 2911 O O . GLU A 1 376 ? 13.625 -22.344 15.312 1 91.19 376 GLU A O 1
ATOM 2916 N N . ALA A 1 377 ? 13.984 -20.203 15.578 1 93.69 377 ALA A N 1
ATOM 2917 C CA . ALA A 1 377 ? 12.562 -19.922 15.727 1 93.69 377 ALA A CA 1
ATOM 2918 C C . ALA A 1 377 ? 11.812 -20.141 14.414 1 93.69 377 ALA A C 1
ATOM 2920 O O . ALA A 1 377 ? 12.289 -19.734 13.352 1 93.69 377 ALA A O 1
ATOM 2921 N N . GLU A 1 378 ? 10.648 -20.781 14.43 1 94.94 378 GLU A N 1
ATOM 2922 C CA . GLU A 1 378 ? 9.867 -21.109 13.234 1 94.94 378 GLU A CA 1
ATOM 2923 C C . GLU A 1 378 ? 9.383 -19.844 12.539 1 94.94 378 GLU A C 1
ATOM 2925 O O . GLU A 1 378 ? 9.281 -19.797 11.305 1 94.94 378 GLU A O 1
ATOM 2930 N N . GLU A 1 379 ? 9.062 -18.812 13.367 1 94.31 379 GLU A N 1
ATOM 2931 C CA . GLU A 1 379 ? 8.578 -17.578 12.766 1 94.31 379 GLU A CA 1
ATOM 2932 C C . GLU A 1 379 ? 9.68 -16.875 11.977 1 94.31 379 GLU A C 1
ATOM 2934 O O . GLU A 1 379 ? 9.406 -16.156 11.008 1 94.31 379 GLU A O 1
ATOM 2939 N N . ALA A 1 380 ? 10.977 -17.078 12.383 1 95.62 380 ALA A N 1
ATOM 2940 C CA . ALA A 1 380 ? 12.102 -16.547 11.625 1 95.62 380 ALA A CA 1
ATOM 2941 C C . ALA A 1 380 ? 12.234 -17.25 10.273 1 95.62 380 ALA A C 1
ATOM 2943 O O . ALA A 1 380 ? 12.469 -16.609 9.25 1 95.62 380 ALA A O 1
ATOM 2944 N N . ARG A 1 381 ? 12.055 -18.531 10.32 1 96.5 381 ARG A N 1
ATOM 2945 C CA . ARG A 1 381 ? 12.141 -19.312 9.078 1 96.5 381 ARG A CA 1
ATOM 2946 C C . ARG A 1 381 ? 10.961 -18.984 8.164 1 96.5 381 ARG A C 1
ATOM 2948 O O . ARG A 1 381 ? 11.109 -18.969 6.938 1 96.5 381 ARG A O 1
ATOM 2955 N N . GLN A 1 382 ? 9.789 -18.719 8.75 1 96.56 382 GLN A N 1
ATOM 2956 C CA . GLN A 1 382 ? 8.641 -18.297 7.961 1 96.56 382 GLN A CA 1
ATOM 2957 C C . GLN A 1 382 ? 8.93 -16.984 7.238 1 96.56 382 GLN A C 1
ATOM 2959 O O . GLN A 1 382 ? 8.492 -16.781 6.102 1 96.56 382 GLN A O 1
ATOM 2964 N N . LEU A 1 383 ? 9.641 -16.078 7.891 1 96.88 383 LEU A N 1
ATOM 2965 C CA . LEU A 1 383 ? 10.016 -14.82 7.242 1 96.88 383 LEU A CA 1
ATOM 2966 C C . LEU A 1 383 ? 10.875 -15.086 6.012 1 96.88 383 LEU A C 1
ATOM 2968 O O . LEU A 1 383 ? 10.703 -14.43 4.98 1 96.88 383 LEU A O 1
ATOM 2972 N N . VAL A 1 384 ? 11.805 -16.047 6.125 1 97.5 384 VAL A N 1
ATOM 2973 C CA . VAL A 1 384 ? 12.641 -16.391 4.984 1 97.5 384 VAL A CA 1
ATOM 2974 C C . VAL A 1 384 ? 11.773 -16.859 3.824 1 97.5 384 VAL A C 1
ATOM 2976 O O . VAL A 1 384 ? 11.93 -16.406 2.691 1 97.5 384 VAL A O 1
ATOM 2979 N N . ILE A 1 385 ? 10.836 -17.719 4.105 1 97.38 385 ILE A N 1
ATOM 2980 C CA . ILE A 1 385 ? 9.922 -18.25 3.09 1 97.38 385 ILE A CA 1
ATOM 2981 C C . ILE A 1 385 ? 9.125 -17.094 2.477 1 97.38 385 ILE A C 1
ATOM 2983 O O . ILE A 1 385 ? 8.969 -17.031 1.255 1 97.38 385 ILE A O 1
ATOM 2987 N N . ASN A 1 386 ? 8.664 -16.188 3.303 1 97.44 386 ASN A N 1
ATOM 2988 C CA . ASN A 1 386 ? 7.902 -15.039 2.814 1 97.44 386 ASN A CA 1
ATOM 2989 C C . ASN A 1 386 ? 8.75 -14.133 1.927 1 97.44 386 ASN A C 1
ATOM 2991 O O . ASN A 1 386 ? 8.25 -13.562 0.956 1 97.44 386 ASN A O 1
ATOM 2995 N N . CYS A 1 387 ? 10.047 -14.016 2.258 1 97 387 CYS A N 1
ATOM 2996 C CA . CYS A 1 387 ? 10.93 -13.211 1.426 1 97 387 CYS A CA 1
ATOM 2997 C C . CYS A 1 387 ? 11.188 -13.891 0.086 1 97 387 CYS A C 1
ATOM 2999 O O . CYS A 1 387 ? 11.32 -13.219 -0.94 1 97 387 CYS A O 1
ATOM 3001 N N . ILE A 1 388 ? 11.266 -15.273 0.086 1 97.25 388 ILE A N 1
ATOM 3002 C CA . ILE A 1 388 ? 11.359 -16.031 -1.161 1 97.25 388 ILE A CA 1
ATOM 3003 C C . ILE A 1 388 ? 10.141 -15.719 -2.037 1 97.25 388 ILE A C 1
ATOM 3005 O O . ILE A 1 388 ? 10.289 -15.398 -3.219 1 97.25 388 ILE A O 1
ATOM 3009 N N . ARG A 1 389 ? 9.016 -15.727 -1.443 1 96.75 389 ARG A N 1
ATOM 3010 C CA . ARG A 1 389 ? 7.754 -15.469 -2.139 1 96.75 389 ARG A CA 1
ATOM 3011 C C . ARG A 1 389 ? 7.672 -14.023 -2.611 1 96.75 389 ARG A C 1
ATOM 3013 O O . ARG A 1 389 ? 7.18 -13.75 -3.709 1 96.75 389 ARG A O 1
ATOM 3020 N N . PHE A 1 390 ? 8.086 -13.102 -1.825 1 95.25 390 PHE A N 1
ATOM 3021 C CA . PHE A 1 390 ? 8.094 -11.688 -2.176 1 95.25 390 PHE A CA 1
ATOM 3022 C C . PHE A 1 390 ? 8.906 -11.453 -3.441 1 95.25 390 PHE A C 1
ATOM 3024 O O . PHE A 1 390 ? 8.43 -10.805 -4.379 1 95.25 390 PHE A O 1
ATOM 3031 N N . HIS A 1 391 ? 10.195 -12 -3.463 1 95.12 391 HIS A N 1
ATOM 3032 C CA . HIS A 1 391 ? 11.039 -11.852 -4.645 1 95.12 391 HIS A CA 1
ATOM 3033 C C . HIS A 1 391 ? 10.359 -12.422 -5.883 1 95.12 391 HIS A C 1
ATOM 3035 O O . HIS A 1 391 ? 10.383 -11.805 -6.949 1 95.12 391 HIS A O 1
ATOM 3041 N N . TYR A 1 392 ? 9.719 -13.539 -5.703 1 94 392 TYR A N 1
ATOM 3042 C CA . TYR A 1 392 ? 9.016 -14.188 -6.809 1 94 392 TYR A CA 1
ATOM 3043 C C . TYR A 1 392 ? 7.855 -13.32 -7.297 1 94 392 TYR A C 1
ATOM 3045 O O . TYR A 1 392 ? 7.707 -13.102 -8.5 1 94 392 TYR A O 1
ATOM 3053 N N . ALA A 1 393 ? 7.082 -12.805 -6.371 1 90.62 393 ALA A N 1
ATOM 3054 C CA . ALA A 1 393 ? 5.895 -12.016 -6.695 1 90.62 393 ALA A CA 1
ATOM 3055 C C . ALA A 1 393 ? 6.27 -10.719 -7.406 1 90.62 393 ALA A C 1
ATOM 3057 O O . ALA A 1 393 ? 5.531 -10.242 -8.266 1 90.62 393 ALA A O 1
ATOM 3058 N N . ARG A 1 394 ? 7.453 -10.258 -7.098 1 86.25 394 ARG A N 1
ATOM 3059 C CA . ARG A 1 394 ? 7.918 -9.016 -7.715 1 86.25 394 ARG A CA 1
ATOM 3060 C C . ARG A 1 394 ? 8.555 -9.289 -9.07 1 86.25 394 ARG A C 1
ATOM 3062 O O . ARG A 1 394 ? 9 -8.359 -9.75 1 86.25 394 ARG A O 1
ATOM 3069 N N . GLY A 1 395 ? 8.68 -10.531 -9.43 1 84 395 GLY A N 1
ATOM 3070 C CA . GLY A 1 395 ? 9.266 -10.906 -10.711 1 84 395 GLY A CA 1
ATOM 3071 C C . GLY A 1 395 ? 10.766 -11.109 -10.648 1 84 395 GLY A C 1
ATOM 3072 O O . GLY A 1 395 ? 11.414 -11.312 -11.68 1 84 395 GLY A O 1
ATOM 3073 N N . ASP A 1 396 ? 11.336 -10.953 -9.469 1 90.75 396 ASP A N 1
ATOM 3074 C CA . ASP A 1 396 ? 12.758 -11.219 -9.273 1 90.75 396 ASP A CA 1
ATOM 3075 C C . ASP A 1 396 ? 13.008 -12.711 -9.023 1 90.75 396 ASP A C 1
ATOM 3077 O O . ASP A 1 396 ? 13.438 -13.094 -7.93 1 90.75 396 ASP A O 1
ATOM 3081 N N . TYR A 1 397 ? 12.93 -13.492 -10.016 1 91.62 397 TYR A N 1
ATOM 3082 C CA . TYR A 1 397 ? 12.969 -14.945 -9.906 1 91.62 397 TYR A CA 1
ATOM 3083 C C . TYR A 1 397 ? 14.359 -15.422 -9.516 1 91.62 397 TYR A C 1
ATOM 3085 O O . TYR A 1 397 ? 14.508 -16.422 -8.805 1 91.62 397 TYR A O 1
ATOM 3093 N N . ASP A 1 398 ? 15.375 -14.703 -9.922 1 90 398 ASP A N 1
ATOM 3094 C CA . ASP A 1 398 ? 16.75 -15.094 -9.594 1 90 398 ASP A CA 1
ATOM 3095 C C . ASP A 1 398 ? 17.016 -14.953 -8.094 1 90 398 ASP A C 1
ATOM 3097 O O . ASP A 1 398 ? 17.547 -15.867 -7.469 1 90 398 ASP A O 1
ATOM 3101 N N . SER A 1 399 ? 16.641 -13.797 -7.578 1 92.38 399 SER A N 1
ATOM 3102 C CA . SER A 1 399 ? 16.812 -13.609 -6.141 1 92.38 399 SER A CA 1
ATOM 3103 C C . SER A 1 399 ? 15.984 -14.617 -5.348 1 92.38 399 SER A C 1
ATOM 3105 O O . SER A 1 399 ? 16.422 -15.109 -4.309 1 92.38 399 SER A O 1
ATOM 3107 N N . SER A 1 400 ? 14.758 -14.898 -5.84 1 95.75 400 SER A N 1
ATOM 3108 C CA . SER A 1 400 ? 13.914 -15.906 -5.211 1 95.75 400 SER A CA 1
ATOM 3109 C C . SER A 1 400 ? 14.586 -17.281 -5.215 1 95.75 400 SER A C 1
ATOM 3111 O O . SER A 1 400 ? 14.648 -17.953 -4.184 1 95.75 400 SER A O 1
ATOM 3113 N N . ARG A 1 401 ? 15.117 -17.672 -6.363 1 95.81 401 ARG A N 1
ATOM 3114 C CA . ARG A 1 401 ? 15.797 -18.953 -6.52 1 95.81 401 ARG A CA 1
ATOM 3115 C C . ARG A 1 401 ? 17 -19.047 -5.594 1 95.81 401 ARG A C 1
ATOM 3117 O O . ARG A 1 401 ? 17.188 -20.062 -4.906 1 95.81 401 ARG A O 1
ATOM 3124 N N . GLU A 1 402 ? 17.828 -18 -5.555 1 94.38 402 GLU A N 1
ATOM 3125 C CA . GLU A 1 402 ? 19.047 -18 -4.746 1 94.38 402 GLU A CA 1
ATOM 3126 C C . GLU A 1 402 ? 18.719 -18.141 -3.262 1 94.38 402 GLU A C 1
ATOM 3128 O O . GLU A 1 402 ? 19.328 -18.953 -2.564 1 94.38 402 GLU A O 1
ATOM 3133 N N . LEU A 1 403 ? 17.797 -17.375 -2.803 1 95.88 403 LEU A N 1
ATOM 3134 C CA . LEU A 1 403 ? 17.406 -17.422 -1.395 1 95.88 403 LEU A CA 1
ATOM 3135 C C . LEU A 1 403 ? 16.781 -18.766 -1.05 1 95.88 403 LEU A C 1
ATOM 3137 O O . LEU A 1 403 ? 17.094 -19.359 -0.014 1 95.88 403 LEU A O 1
ATOM 3141 N N . ALA A 1 404 ? 15.891 -19.234 -1.9 1 98 404 ALA A N 1
ATOM 3142 C CA . ALA A 1 404 ? 15.25 -20.531 -1.681 1 98 404 ALA A CA 1
ATOM 3143 C C . ALA A 1 404 ? 16.266 -21.656 -1.679 1 98 404 ALA A C 1
ATOM 3145 O O . ALA A 1 404 ? 16.203 -22.562 -0.838 1 98 404 ALA A O 1
ATOM 3146 N N . GLY A 1 405 ? 17.172 -21.609 -2.641 1 97.75 405 GLY A N 1
ATOM 3147 C CA . GLY A 1 405 ? 18.219 -22.609 -2.689 1 97.75 405 GLY A CA 1
ATOM 3148 C C . GLY A 1 405 ? 19.062 -22.656 -1.433 1 97.75 405 GLY A C 1
ATOM 3149 O O . GLY A 1 405 ? 19.328 -23.734 -0.893 1 97.75 405 GLY A O 1
ATOM 3150 N N . ALA A 1 406 ? 19.453 -21.469 -1.016 1 96.56 406 ALA A N 1
ATOM 3151 C CA . ALA A 1 406 ? 20.234 -21.375 0.215 1 96.56 406 ALA A CA 1
ATOM 3152 C C . ALA A 1 406 ? 19.453 -21.906 1.406 1 96.56 406 ALA A C 1
ATOM 3154 O O . ALA A 1 406 ? 20 -22.609 2.258 1 96.56 406 ALA A O 1
ATOM 3155 N N . ALA A 1 407 ? 18.188 -21.594 1.523 1 97.56 407 ALA A N 1
ATOM 3156 C CA . ALA A 1 407 ? 17.328 -22.047 2.615 1 97.56 407 ALA A CA 1
ATOM 3157 C C . ALA A 1 407 ? 17.188 -23.578 2.609 1 97.56 407 ALA A C 1
ATOM 3159 O O . ALA A 1 407 ? 17.391 -24.219 3.639 1 97.56 407 ALA A O 1
ATOM 3160 N N . VAL A 1 408 ? 16.922 -24.156 1.449 1 98.12 408 VAL A N 1
ATOM 3161 C CA . VAL A 1 408 ? 16.719 -25.609 1.332 1 98.12 408 VAL A CA 1
ATOM 3162 C C . VAL A 1 408 ? 18 -26.328 1.751 1 98.12 408 VAL A C 1
ATOM 3164 O O . VAL A 1 408 ? 17.953 -27.297 2.518 1 98.12 408 VAL A O 1
ATOM 3167 N N . THR A 1 409 ? 19.125 -25.828 1.269 1 97.44 409 THR A N 1
ATOM 3168 C CA . THR A 1 409 ? 20.406 -26.453 1.596 1 97.44 409 THR A CA 1
ATOM 3169 C C . THR A 1 409 ? 20.672 -26.391 3.098 1 97.44 409 THR A C 1
ATOM 3171 O O . THR A 1 409 ? 20.953 -27.422 3.725 1 97.44 409 THR A O 1
ATOM 3174 N N . ARG A 1 410 ? 20.516 -25.281 3.682 1 97.12 410 ARG A N 1
ATOM 3175 C CA . ARG A 1 410 ? 20.781 -25.078 5.102 1 97.12 410 ARG A CA 1
ATOM 3176 C C . ARG A 1 410 ? 19.812 -25.875 5.965 1 97.12 410 ARG A C 1
ATOM 3178 O O . ARG A 1 410 ? 20.203 -26.5 6.945 1 97.12 410 ARG A O 1
ATOM 3185 N N . TRP A 1 411 ? 18.547 -25.812 5.676 1 97.69 411 TRP A N 1
ATOM 3186 C CA . TRP A 1 411 ? 17.5 -26.422 6.512 1 97.69 411 TRP A CA 1
ATOM 3187 C C . TRP A 1 411 ? 17.484 -27.938 6.348 1 97.69 411 TRP A C 1
ATOM 3189 O O . TRP A 1 411 ? 17.156 -28.656 7.285 1 97.69 411 TRP A O 1
ATOM 3199 N N . ARG A 1 412 ? 17.781 -28.438 5.168 1 96.81 412 ARG A N 1
ATOM 3200 C CA . ARG A 1 412 ? 17.953 -29.875 5.012 1 96.81 412 ARG A CA 1
ATOM 3201 C C . ARG A 1 412 ? 19.016 -30.406 5.973 1 96.81 412 ARG A C 1
ATOM 3203 O O . ARG A 1 412 ? 18.828 -31.469 6.582 1 96.81 412 ARG A O 1
ATOM 3210 N N . ASP A 1 413 ? 20.031 -29.656 6.105 1 96.38 413 ASP A N 1
ATOM 3211 C CA . ASP A 1 413 ? 21.125 -30.062 6.984 1 96.38 413 ASP A CA 1
ATOM 3212 C C . ASP A 1 413 ? 20.75 -29.906 8.453 1 96.38 413 ASP A C 1
ATOM 3214 O O . ASP A 1 413 ? 21.031 -30.781 9.273 1 96.38 413 ASP A O 1
ATOM 3218 N N . ALA A 1 414 ? 20.094 -28.844 8.766 1 96.25 414 ALA A N 1
ATOM 3219 C CA . ALA A 1 414 ? 19.828 -28.5 10.164 1 96.25 414 ALA A CA 1
ATOM 3220 C C . ALA A 1 414 ? 18.578 -29.188 10.672 1 96.25 414 ALA A C 1
ATOM 3222 O O . ALA A 1 414 ? 18.516 -29.609 11.836 1 96.25 414 ALA A O 1
ATOM 3223 N N . LEU A 1 415 ? 17.516 -29.297 9.852 1 96.62 415 LEU A N 1
ATOM 3224 C CA . LEU A 1 415 ? 16.219 -29.75 10.305 1 96.62 415 LEU A CA 1
ATOM 3225 C C . LEU A 1 415 ? 15.883 -31.125 9.727 1 96.62 415 LEU A C 1
ATOM 3227 O O . LEU A 1 415 ? 15.062 -31.859 10.281 1 96.62 415 LEU A O 1
ATOM 3231 N N . GLY A 1 416 ? 16.453 -31.406 8.531 1 96.44 416 GLY A N 1
ATOM 3232 C CA . GLY A 1 416 ? 16.141 -32.656 7.832 1 96.44 416 GLY A CA 1
ATOM 3233 C C . GLY A 1 416 ? 15.352 -32.438 6.555 1 96.44 416 GLY A C 1
ATOM 3234 O O . GLY A 1 416 ? 14.781 -31.359 6.348 1 96.44 416 GLY A O 1
ATOM 3235 N N . GLU A 1 417 ? 15.242 -33.438 5.73 1 95 417 GLU A N 1
ATOM 3236 C CA . GLU A 1 417 ? 14.609 -33.406 4.414 1 95 417 GLU A CA 1
ATOM 3237 C C . GLU A 1 417 ? 13.086 -33.375 4.531 1 95 417 GLU A C 1
ATOM 3239 O O . GLU A 1 417 ? 12.406 -32.812 3.664 1 95 417 GLU A O 1
ATOM 3244 N N . SER A 1 418 ? 12.594 -33.906 5.566 1 96.75 418 SER A N 1
ATOM 3245 C CA . SER A 1 418 ? 11.148 -34.031 5.719 1 96.75 418 SER A CA 1
ATOM 3246 C C . SER A 1 418 ? 10.586 -32.938 6.605 1 96.75 418 SER A C 1
ATOM 3248 O O . SER A 1 418 ? 9.398 -32.906 6.918 1 96.75 418 SER A O 1
ATOM 3250 N N . ALA A 1 419 ? 11.516 -32.031 7.031 1 96.75 419 ALA A N 1
ATOM 3251 C CA . ALA A 1 419 ? 11.047 -30.938 7.898 1 96.75 419 ALA A CA 1
ATOM 3252 C C . ALA A 1 419 ? 10.07 -30.031 7.16 1 96.75 419 ALA A C 1
ATOM 3254 O O . ALA A 1 419 ? 10.25 -29.75 5.973 1 96.75 419 ALA A O 1
ATOM 3255 N N . GLU A 1 420 ? 9.062 -29.516 7.84 1 96.12 420 GLU A N 1
ATOM 3256 C CA . GLU A 1 420 ? 7.992 -28.703 7.27 1 96.12 420 GLU A CA 1
ATOM 3257 C C . GLU A 1 420 ? 8.555 -27.516 6.5 1 96.12 420 GLU A C 1
ATOM 3259 O O . GLU A 1 420 ? 8.172 -27.281 5.352 1 96.12 420 GLU A O 1
ATOM 3264 N N . GLN A 1 421 ? 9.523 -26.797 7.094 1 95.56 421 GLN A N 1
ATOM 3265 C CA . GLN A 1 421 ? 10.062 -25.594 6.473 1 95.56 421 GLN A CA 1
ATOM 3266 C C . GLN A 1 421 ? 10.914 -25.938 5.254 1 95.56 421 GLN A C 1
ATOM 3268 O O . GLN A 1 421 ? 10.922 -25.203 4.266 1 95.56 421 GLN A O 1
ATOM 3273 N N . THR A 1 422 ? 11.641 -27.062 5.324 1 97.62 422 THR A N 1
ATOM 3274 C CA . THR A 1 422 ? 12.422 -27.516 4.18 1 97.62 422 THR A CA 1
ATOM 3275 C C . THR A 1 422 ? 11.523 -27.812 2.986 1 97.62 422 THR A C 1
ATOM 3277 O O . THR A 1 422 ? 11.812 -27.391 1.864 1 97.62 422 THR A O 1
ATOM 3280 N N . LEU A 1 423 ? 10.438 -28.469 3.277 1 97.75 423 LEU A N 1
ATOM 3281 C CA . LEU A 1 423 ? 9.5 -28.859 2.225 1 97.75 423 LEU A CA 1
ATOM 3282 C C . LEU A 1 423 ? 8.828 -27.625 1.622 1 97.75 423 LEU A C 1
ATOM 3284 O O . LEU A 1 423 ? 8.648 -27.547 0.405 1 97.75 423 LEU A O 1
ATOM 3288 N N . LEU A 1 424 ? 8.438 -26.672 2.434 1 97 424 LEU A N 1
ATOM 3289 C CA . LEU A 1 424 ? 7.809 -25.453 1.942 1 97 424 LEU A CA 1
ATOM 3290 C C . LEU A 1 424 ? 8.773 -24.656 1.078 1 97 424 LEU A C 1
ATOM 3292 O O . LEU A 1 424 ? 8.406 -24.172 0.007 1 97 424 LEU A O 1
ATOM 3296 N N . ALA A 1 425 ? 10.062 -24.547 1.535 1 97.81 425 ALA A N 1
ATOM 3297 C CA . ALA A 1 425 ? 11.078 -23.828 0.762 1 97.81 425 ALA A CA 1
ATOM 3298 C C . ALA A 1 425 ? 11.352 -24.531 -0.566 1 97.81 425 ALA A C 1
ATOM 3300 O O . ALA A 1 425 ? 11.586 -23.875 -1.586 1 97.81 425 ALA A O 1
ATOM 3301 N N . SER A 1 426 ? 11.312 -25.875 -0.542 1 98.25 426 SER A N 1
ATOM 3302 C CA . SER A 1 426 ? 11.539 -26.656 -1.75 1 98.25 426 SER A CA 1
ATOM 3303 C C . SER A 1 426 ? 10.461 -26.391 -2.795 1 98.25 426 SER A C 1
ATOM 3305 O O . SER A 1 426 ? 10.758 -26.297 -3.988 1 98.25 426 SER A O 1
ATOM 3307 N N . PHE A 1 427 ? 9.281 -26.281 -2.381 1 97.19 427 PHE A N 1
ATOM 3308 C CA . PHE A 1 427 ? 8.18 -25.953 -3.277 1 97.19 427 PHE A CA 1
ATOM 3309 C C . PHE A 1 427 ? 8.422 -24.625 -3.969 1 97.19 427 PHE A C 1
ATOM 3311 O O . PHE A 1 427 ? 8.281 -24.516 -5.188 1 97.19 427 PHE A O 1
ATOM 3318 N N . HIS A 1 428 ? 8.789 -23.625 -3.217 1 97.44 428 HIS A N 1
ATOM 3319 C CA . HIS A 1 428 ? 9.023 -22.297 -3.779 1 97.44 428 HIS A CA 1
ATOM 3320 C C . HIS A 1 428 ? 10.273 -22.281 -4.648 1 97.44 428 HIS A C 1
ATOM 3322 O O . HIS A 1 428 ? 10.336 -21.547 -5.641 1 97.44 428 HIS A O 1
ATOM 3328 N N . LEU A 1 429 ? 11.273 -23.062 -4.238 1 98.12 429 LEU A N 1
ATOM 3329 C CA . LEU A 1 429 ? 12.461 -23.188 -5.07 1 98.12 429 LEU A CA 1
ATOM 3330 C C . LEU A 1 429 ? 12.109 -23.75 -6.449 1 98.12 429 LEU A C 1
ATOM 3332 O O . LEU A 1 429 ? 12.594 -23.25 -7.465 1 98.12 429 LEU A O 1
ATOM 3336 N N . ALA A 1 430 ? 11.234 -24.734 -6.441 1 97.44 430 ALA A N 1
ATOM 3337 C CA . ALA A 1 430 ? 10.805 -25.328 -7.707 1 97.44 430 ALA A CA 1
ATOM 3338 C C . ALA A 1 430 ? 10.109 -24.281 -8.586 1 97.44 430 ALA A C 1
ATOM 3340 O O . ALA A 1 430 ? 10.344 -24.234 -9.797 1 97.44 430 ALA A O 1
ATOM 3341 N N . ASN A 1 431 ? 9.281 -23.516 -8.008 1 94.56 431 ASN A N 1
ATOM 3342 C CA . ASN A 1 431 ? 8.625 -22.438 -8.742 1 94.56 431 ASN A CA 1
ATOM 3343 C C . ASN A 1 431 ? 9.641 -21.469 -9.352 1 94.56 431 ASN A C 1
ATOM 3345 O O . ASN A 1 431 ? 9.523 -21.078 -10.516 1 94.56 431 ASN A O 1
ATOM 3349 N N . ALA A 1 432 ? 10.633 -21.109 -8.547 1 94.88 432 ALA A N 1
ATOM 3350 C CA . ALA A 1 432 ? 11.656 -20.156 -9.008 1 94.88 432 ALA A CA 1
ATOM 3351 C C . ALA A 1 432 ? 12.508 -20.781 -10.117 1 94.88 432 ALA A C 1
ATOM 3353 O O . ALA A 1 432 ? 12.844 -20.094 -11.086 1 94.88 432 ALA A O 1
ATOM 3354 N N . LEU A 1 433 ? 12.828 -22.047 -9.93 1 94.56 433 LEU A N 1
ATOM 3355 C CA . LEU A 1 433 ? 13.594 -22.75 -10.953 1 94.56 433 LEU A CA 1
ATOM 3356 C C . LEU A 1 433 ? 12.844 -22.781 -12.273 1 94.56 433 LEU A C 1
ATOM 3358 O O . LEU A 1 433 ? 13.43 -22.516 -13.328 1 94.56 433 LEU A O 1
ATOM 3362 N N . ARG A 1 434 ? 11.609 -23.016 -12.25 1 88.75 434 ARG A N 1
ATOM 3363 C CA . ARG A 1 434 ? 10.789 -23.016 -13.453 1 88.75 434 ARG A CA 1
ATOM 3364 C C . ARG A 1 434 ? 10.773 -21.641 -14.109 1 88.75 434 ARG A C 1
ATOM 3366 O O . ARG A 1 434 ? 10.883 -21.531 -15.328 1 88.75 434 ARG A O 1
ATOM 3373 N N . ALA A 1 435 ? 10.664 -20.641 -13.289 1 82.88 435 ALA A N 1
ATOM 3374 C CA . ALA A 1 435 ? 10.562 -19.281 -13.789 1 82.88 435 ALA A CA 1
ATOM 3375 C C . ALA A 1 435 ? 11.844 -18.859 -14.492 1 82.88 435 ALA A C 1
ATOM 3377 O O . ALA A 1 435 ? 11.805 -18.062 -15.438 1 82.88 435 ALA A O 1
ATOM 3378 N N . VAL A 1 436 ? 12.977 -19.453 -14.07 1 85 436 VAL A N 1
ATOM 3379 C CA . VAL A 1 436 ? 14.242 -19.047 -14.688 1 85 436 VAL A CA 1
ATOM 3380 C C . VAL A 1 436 ? 14.609 -20.047 -15.789 1 85 436 VAL A C 1
ATOM 3382 O O . VAL A 1 436 ? 15.75 -20.062 -16.266 1 85 436 VAL A O 1
ATOM 3385 N N . GLY A 1 437 ? 13.695 -20.984 -16.188 1 77.12 437 GLY A N 1
ATOM 3386 C CA . GLY A 1 437 ? 13.867 -21.844 -17.344 1 77.12 437 GLY A CA 1
ATOM 3387 C C . GLY A 1 437 ? 14.477 -23.188 -17 1 77.12 437 GLY A C 1
ATOM 3388 O O . GLY A 1 437 ? 14.734 -24 -17.875 1 77.12 437 GLY A O 1
ATOM 3389 N N . ARG A 1 438 ? 14.758 -23.359 -15.727 1 89.19 438 ARG A N 1
ATOM 3390 C CA . ARG A 1 438 ? 15.281 -24.656 -15.305 1 89.19 438 ARG A CA 1
ATOM 3391 C C . ARG A 1 438 ? 14.148 -25.625 -14.969 1 89.19 438 ARG A C 1
ATOM 3393 O O . ARG A 1 438 ? 14.07 -26.125 -13.844 1 89.19 438 ARG A O 1
ATOM 3400 N N . THR A 1 439 ? 13.391 -25.984 -15.93 1 86.31 439 THR A N 1
ATOM 3401 C CA . THR A 1 439 ? 12.125 -26.688 -15.781 1 86.31 439 THR A CA 1
ATOM 3402 C C . THR A 1 439 ? 12.367 -28.141 -15.375 1 86.31 439 THR A C 1
ATOM 3404 O O . THR A 1 439 ? 11.602 -28.703 -14.594 1 86.31 439 THR A O 1
ATOM 3407 N N . ALA A 1 440 ? 13.469 -28.75 -15.875 1 87.94 440 ALA A N 1
ATOM 3408 C CA . ALA A 1 440 ? 13.758 -30.141 -15.547 1 87.94 440 ALA A CA 1
ATOM 3409 C C . ALA A 1 440 ? 14.094 -30.297 -14.062 1 87.94 440 ALA A C 1
ATOM 3411 O O . ALA A 1 440 ? 13.602 -31.219 -13.406 1 87.94 440 ALA A O 1
ATOM 3412 N N . GLU A 1 441 ? 14.914 -29.344 -13.648 1 93.81 441 GLU A N 1
ATOM 3413 C CA . GLU A 1 441 ? 15.266 -29.375 -12.234 1 93.81 441 GLU A CA 1
ATOM 3414 C C . GLU A 1 441 ? 14.031 -29.125 -11.359 1 93.81 441 GLU A C 1
ATOM 3416 O O . GLU A 1 441 ? 13.867 -29.781 -10.32 1 93.81 441 GLU A O 1
ATOM 3421 N N . ALA A 1 442 ? 13.195 -28.219 -11.766 1 95 442 ALA A N 1
ATOM 3422 C CA . ALA A 1 442 ? 11.961 -27.891 -11.055 1 95 442 ALA A CA 1
ATOM 3423 C C . ALA A 1 442 ? 11.055 -29.125 -10.961 1 95 442 ALA A C 1
ATOM 3425 O O . ALA A 1 442 ? 10.508 -29.422 -9.898 1 95 442 ALA A O 1
ATOM 3426 N N . ARG A 1 443 ? 10.953 -29.859 -12.016 1 93.56 443 ARG A N 1
ATOM 3427 C CA . ARG A 1 443 ? 10.094 -31.047 -12.086 1 93.56 443 ARG A CA 1
ATOM 3428 C C . ARG A 1 443 ? 10.578 -32.125 -11.125 1 93.56 443 ARG A C 1
ATOM 3430 O O . ARG A 1 443 ? 9.789 -32.688 -10.367 1 93.56 443 ARG A O 1
ATOM 3437 N N . ASN A 1 444 ? 11.836 -32.344 -11.18 1 95.69 444 ASN A N 1
ATOM 3438 C CA . ASN A 1 444 ? 12.398 -33.344 -10.305 1 95.69 444 ASN A CA 1
ATOM 3439 C C . ASN A 1 444 ? 12.219 -33 -8.828 1 95.69 444 ASN A C 1
ATOM 3441 O O . ASN A 1 444 ? 11.859 -33.844 -8.016 1 95.69 444 ASN A O 1
ATOM 3445 N N . LEU A 1 445 ? 12.477 -31.781 -8.578 1 96.94 445 LEU A N 1
ATOM 3446 C CA . LEU A 1 445 ? 12.32 -31.297 -7.203 1 96.94 445 LEU A CA 1
ATOM 3447 C C . LEU A 1 445 ? 10.867 -31.406 -6.754 1 96.94 445 LEU A C 1
ATOM 3449 O O . LEU A 1 445 ? 10.586 -31.828 -5.629 1 96.94 445 LEU A O 1
ATOM 3453 N N . ASN A 1 446 ? 9.93 -31.094 -7.613 1 96.94 446 ASN A N 1
ATOM 3454 C CA . ASN A 1 446 ? 8.508 -31.172 -7.293 1 96.94 446 ASN A CA 1
ATOM 3455 C C . ASN A 1 446 ? 8.07 -32.594 -7.016 1 96.94 446 ASN A C 1
ATOM 3457 O O . ASN A 1 446 ? 7.289 -32.844 -6.094 1 96.94 446 ASN A O 1
ATOM 3461 N N . LEU A 1 447 ? 8.555 -33.5 -7.781 1 95.69 447 LEU A N 1
ATOM 3462 C CA . LEU A 1 447 ? 8.188 -34.906 -7.605 1 95.69 447 LEU A CA 1
ATOM 3463 C C . LEU A 1 447 ? 8.672 -35.406 -6.254 1 95.69 447 LEU A C 1
ATOM 3465 O O . LEU A 1 447 ? 7.918 -36.094 -5.535 1 95.69 447 LEU A O 1
ATOM 3469 N N . HIS A 1 448 ? 9.875 -35.062 -6 1 96.31 448 HIS A N 1
ATOM 3470 C CA . HIS A 1 448 ? 10.438 -35.469 -4.723 1 96.31 448 HIS A CA 1
ATOM 3471 C C . HIS A 1 448 ? 9.703 -34.812 -3.555 1 96.31 448 HIS A C 1
ATOM 3473 O O . HIS A 1 448 ? 9.375 -35.5 -2.572 1 96.31 448 HIS A O 1
ATOM 3479 N N . THR A 1 449 ? 9.477 -33.562 -3.645 1 97.5 449 THR A N 1
ATOM 3480 C CA . THR A 1 449 ? 8.789 -32.812 -2.602 1 97.5 449 THR A CA 1
ATOM 3481 C C . THR A 1 449 ? 7.383 -33.344 -2.381 1 97.5 449 THR A C 1
ATOM 3483 O O . THR A 1 449 ? 6.953 -33.531 -1.239 1 97.5 449 THR A O 1
ATOM 3486 N N . LEU A 1 450 ? 6.656 -33.625 -3.479 1 97.38 450 LEU A N 1
ATOM 3487 C CA . LEU A 1 450 ? 5.297 -34.125 -3.389 1 97.38 450 LEU A CA 1
ATOM 3488 C C . LEU A 1 450 ? 5.273 -35.469 -2.658 1 97.38 450 LEU A C 1
ATOM 3490 O O . LEU A 1 450 ? 4.441 -35.688 -1.774 1 97.38 450 LEU A O 1
ATOM 3494 N N . ARG A 1 451 ? 6.18 -36.344 -3.012 1 96.56 451 ARG A N 1
ATOM 3495 C CA . ARG A 1 451 ? 6.25 -37.656 -2.377 1 96.56 451 ARG A CA 1
ATOM 3496 C C . ARG A 1 451 ? 6.477 -37.531 -0.874 1 96.56 451 ARG A C 1
ATOM 3498 O O . ARG A 1 451 ? 5.781 -38.188 -0.079 1 96.56 451 ARG A O 1
ATOM 3505 N N . THR A 1 452 ? 7.41 -36.688 -0.524 1 97.56 452 THR A N 1
ATOM 3506 C CA . THR A 1 452 ? 7.738 -36.5 0.885 1 97.56 452 THR A CA 1
ATOM 3507 C C . THR A 1 452 ? 6.578 -35.844 1.625 1 97.56 452 THR A C 1
ATOM 3509 O O . THR A 1 452 ? 6.277 -36.219 2.764 1 97.56 452 THR A O 1
ATOM 3512 N N . GLN A 1 453 ? 5.941 -34.844 1.036 1 97.5 453 GLN A N 1
ATOM 3513 C CA . GLN A 1 453 ? 4.805 -34.188 1.645 1 97.5 453 GLN A CA 1
ATOM 3514 C C . GLN A 1 453 ? 3.65 -35.156 1.889 1 97.5 453 GLN A C 1
ATOM 3516 O O . GLN A 1 453 ? 2.982 -35.062 2.924 1 97.5 453 GLN A O 1
ATOM 3521 N N . ARG A 1 454 ? 3.381 -36 0.956 1 96.56 454 ARG A N 1
ATOM 3522 C CA . ARG A 1 454 ? 2.318 -36.969 1.122 1 96.56 454 ARG A CA 1
ATOM 3523 C C . ARG A 1 454 ? 2.586 -37.875 2.328 1 96.56 454 ARG A C 1
ATOM 3525 O O . ARG A 1 454 ? 1.662 -38.219 3.062 1 96.56 454 ARG A O 1
ATOM 3532 N N . GLU A 1 455 ? 3.838 -38.125 2.553 1 96.44 455 GLU A N 1
ATOM 3533 C CA . GLU A 1 455 ? 4.23 -38.969 3.662 1 96.44 455 GLU A CA 1
ATOM 3534 C C . GLU A 1 455 ? 4.129 -38.25 4.996 1 96.44 455 GLU A C 1
ATOM 3536 O O . GLU A 1 455 ? 3.682 -38.812 5.992 1 96.44 455 GLU A O 1
ATOM 3541 N N . VAL A 1 456 ? 4.527 -37.031 4.953 1 95.75 456 VAL A N 1
ATOM 3542 C CA . VAL A 1 456 ? 4.711 -36.312 6.211 1 95.75 456 VAL A CA 1
ATOM 3543 C C . VAL A 1 456 ? 3.451 -35.5 6.539 1 95.75 456 VAL A C 1
ATOM 3545 O O . VAL A 1 456 ? 3 -35.5 7.684 1 95.75 456 VAL A O 1
ATOM 3548 N N . PHE A 1 457 ? 2.891 -34.75 5.555 1 93.94 457 PHE A N 1
ATOM 3549 C CA . PHE A 1 457 ? 1.749 -33.875 5.789 1 93.94 457 PHE A CA 1
ATOM 3550 C C . PHE A 1 457 ? 0.439 -34.625 5.547 1 93.94 457 PHE A C 1
ATOM 3552 O O . PHE A 1 457 ? -0.602 -34.25 6.09 1 93.94 457 PHE A O 1
ATOM 3559 N N . GLY A 1 458 ? 0.473 -35.656 4.711 1 94.5 458 GLY A N 1
ATOM 3560 C CA . GLY A 1 458 ? -0.734 -36.344 4.258 1 94.5 458 GLY A CA 1
ATOM 3561 C C . GLY A 1 458 ? -1.21 -35.844 2.9 1 94.5 458 GLY A C 1
ATOM 3562 O O . GLY A 1 458 ? -0.827 -34.781 2.451 1 94.5 458 GLY A O 1
ATOM 3563 N N . ALA A 1 459 ? -2.096 -36.531 2.229 1 93.88 459 ALA A N 1
ATOM 3564 C CA . ALA A 1 459 ? -2.537 -36.312 0.859 1 93.88 459 ALA A CA 1
ATOM 3565 C C . ALA A 1 459 ? -3.539 -35.156 0.805 1 93.88 459 ALA A C 1
ATOM 3567 O O . ALA A 1 459 ? -3.723 -34.531 -0.244 1 93.88 459 ALA A O 1
ATOM 3568 N N . ASP A 1 460 ? -4.09 -34.844 1.937 1 92.19 460 ASP A N 1
ATOM 3569 C CA . ASP A 1 460 ? -5.145 -33.812 1.956 1 92.19 460 ASP A CA 1
ATOM 3570 C C . ASP A 1 460 ? -4.605 -32.469 2.447 1 92.19 460 ASP A C 1
ATOM 3572 O O . ASP A 1 460 ? -5.355 -31.516 2.557 1 92.19 460 ASP A O 1
ATOM 3576 N N . ASP A 1 461 ? -3.316 -32.469 2.742 1 93.38 461 ASP A N 1
ATOM 3577 C CA . ASP A 1 461 ? -2.727 -31.219 3.211 1 93.38 461 ASP A CA 1
ATOM 3578 C C . ASP A 1 461 ? -2.639 -30.203 2.08 1 93.38 461 ASP A C 1
ATOM 3580 O O . ASP A 1 461 ? -2.311 -30.547 0.945 1 93.38 461 ASP A O 1
ATOM 3584 N N . GLU A 1 462 ? -2.904 -28.953 2.402 1 90.25 462 GLU A N 1
ATOM 3585 C CA . GLU A 1 462 ? -2.967 -27.906 1.389 1 90.25 462 GLU A CA 1
ATOM 3586 C C . GLU A 1 462 ? -1.624 -27.734 0.682 1 90.25 462 GLU A C 1
ATOM 3588 O O . GLU A 1 462 ? -1.58 -27.453 -0.518 1 90.25 462 GLU A O 1
ATOM 3593 N N . ALA A 1 463 ? -0.508 -27.859 1.421 1 93.44 463 ALA A N 1
ATOM 3594 C CA . ALA A 1 463 ? 0.812 -27.766 0.806 1 93.44 463 ALA A CA 1
ATOM 3595 C C . ALA A 1 463 ? 1.056 -28.906 -0.171 1 93.44 463 ALA A C 1
ATOM 3597 O O . ALA A 1 463 ? 1.638 -28.703 -1.239 1 93.44 463 ALA A O 1
ATOM 3598 N N . THR A 1 464 ? 0.607 -30.094 0.239 1 96.06 464 THR A N 1
ATOM 3599 C CA . THR A 1 464 ? 0.701 -31.266 -0.628 1 96.06 464 THR A CA 1
ATOM 3600 C C . THR A 1 464 ? -0.11 -31.062 -1.904 1 96.06 464 THR A C 1
ATOM 3602 O O . THR A 1 464 ? 0.375 -31.328 -3.004 1 96.06 464 THR A O 1
ATOM 3605 N N . LEU A 1 465 ? -1.269 -30.516 -1.706 1 95.12 465 LEU A N 1
ATOM 3606 C CA . LEU A 1 465 ? -2.16 -30.297 -2.84 1 95.12 465 LEU A CA 1
ATOM 3607 C C . LEU A 1 465 ? -1.589 -29.25 -3.779 1 95.12 465 LEU A C 1
ATOM 3609 O O . LEU A 1 465 ? -1.709 -29.359 -5 1 95.12 465 LEU A O 1
ATOM 3613 N N . ALA A 1 466 ? -0.987 -28.234 -3.246 1 94.25 466 ALA A N 1
ATOM 3614 C CA . ALA A 1 466 ? -0.364 -27.203 -4.059 1 94.25 466 ALA A CA 1
ATOM 3615 C C . ALA A 1 466 ? 0.78 -27.766 -4.895 1 94.25 466 ALA A C 1
ATOM 3617 O O . ALA A 1 466 ? 0.908 -27.453 -6.078 1 94.25 466 ALA A O 1
ATOM 3618 N N . THR A 1 467 ? 1.616 -28.562 -4.254 1 96.44 467 THR A N 1
ATOM 3619 C CA . THR A 1 467 ? 2.721 -29.203 -4.965 1 96.44 467 THR A CA 1
ATOM 3620 C C . THR A 1 467 ? 2.199 -30.156 -6.035 1 96.44 467 THR A C 1
ATOM 3622 O O . THR A 1 467 ? 2.76 -30.234 -7.129 1 96.44 467 THR A O 1
ATOM 3625 N N . ALA A 1 468 ? 1.103 -30.844 -5.727 1 96.5 468 ALA A N 1
ATOM 3626 C CA . ALA A 1 468 ? 0.486 -31.75 -6.695 1 96.5 468 ALA A CA 1
ATOM 3627 C C . ALA A 1 468 ? 0.019 -30.984 -7.934 1 96.5 468 ALA A C 1
ATOM 3629 O O . ALA A 1 468 ? 0.141 -31.484 -9.055 1 96.5 468 ALA A O 1
ATOM 3630 N N . ASN A 1 469 ? -0.518 -29.891 -7.699 1 94.62 469 ASN A N 1
ATOM 3631 C CA . ASN A 1 469 ? -0.926 -29.047 -8.812 1 94.62 469 ASN A CA 1
ATOM 3632 C C . ASN A 1 469 ? 0.26 -28.688 -9.703 1 94.62 469 ASN A C 1
ATOM 3634 O O . ASN A 1 469 ? 0.144 -28.672 -10.93 1 94.62 469 ASN A O 1
ATOM 3638 N N . SER A 1 470 ? 1.361 -28.375 -9.094 1 94.19 470 SER A N 1
ATOM 3639 C CA . SER A 1 470 ? 2.564 -28.031 -9.844 1 94.19 470 SER A CA 1
ATOM 3640 C C . SER A 1 470 ? 3.07 -29.219 -10.656 1 94.19 470 SER A C 1
ATOM 3642 O O . SER A 1 470 ? 3.512 -29.062 -11.797 1 94.19 470 SER A O 1
ATOM 3644 N N . VAL A 1 471 ? 3.002 -30.375 -10.086 1 95.38 471 VAL A N 1
ATOM 3645 C CA . VAL A 1 471 ? 3.432 -31.578 -10.773 1 95.38 471 VAL A CA 1
ATOM 3646 C C . VAL A 1 471 ? 2.529 -31.844 -11.977 1 95.38 471 VAL A C 1
ATOM 3648 O O . VAL A 1 471 ? 2.998 -32.281 -13.031 1 95.38 471 VAL A O 1
ATOM 3651 N N . GLY A 1 472 ? 1.242 -31.594 -11.773 1 94.81 472 GLY A N 1
ATOM 3652 C CA . GLY A 1 472 ? 0.335 -31.703 -12.906 1 94.81 472 GLY A CA 1
ATOM 3653 C C . GLY A 1 472 ? 0.743 -30.844 -14.086 1 94.81 472 GLY A C 1
ATOM 3654 O O . GLY A 1 472 ? 0.729 -31.297 -15.227 1 94.81 472 GLY A O 1
ATOM 3655 N N . GLY A 1 473 ? 1.103 -29.625 -13.836 1 92.69 473 GLY A N 1
ATOM 3656 C CA . GLY A 1 473 ? 1.594 -28.734 -14.883 1 92.69 473 GLY A CA 1
ATOM 3657 C C . GLY A 1 473 ? 2.861 -29.234 -15.547 1 92.69 473 GLY A C 1
ATOM 3658 O O . GLY A 1 473 ? 3.014 -29.125 -16.766 1 92.69 473 GLY A O 1
ATOM 3659 N N . ASP A 1 474 ? 3.756 -29.859 -14.742 1 92.06 474 ASP A N 1
ATOM 3660 C CA . ASP A 1 474 ? 4.996 -30.406 -15.266 1 92.06 474 ASP A CA 1
ATOM 3661 C C . ASP A 1 474 ? 4.715 -31.594 -16.203 1 92.06 474 ASP A C 1
ATOM 3663 O O . ASP A 1 474 ? 5.367 -31.734 -17.234 1 92.06 474 ASP A O 1
ATOM 3667 N N . LEU A 1 475 ? 3.775 -32.344 -15.828 1 93.56 475 LEU A N 1
ATOM 3668 C CA . LEU A 1 475 ? 3.42 -33.5 -16.641 1 93.56 475 LEU A CA 1
ATOM 3669 C C . LEU A 1 475 ? 2.842 -33.062 -17.984 1 93.56 475 LEU A C 1
ATOM 3671 O O . LEU A 1 475 ? 3.154 -33.656 -19.016 1 93.56 475 LEU A O 1
ATOM 3675 N N . ARG A 1 476 ? 2.041 -32.062 -17.984 1 93.31 476 ARG A N 1
ATOM 3676 C CA . ARG A 1 476 ? 1.511 -31.547 -19.234 1 93.31 476 ARG A CA 1
ATOM 3677 C C . ARG A 1 476 ? 2.635 -31.047 -20.141 1 93.31 476 ARG A C 1
ATOM 3679 O O . ARG A 1 476 ? 2.654 -31.344 -21.328 1 93.31 476 ARG A O 1
ATOM 3686 N N . MET A 1 477 ? 3.58 -30.422 -19.547 1 90.5 477 MET A N 1
ATOM 3687 C CA . MET A 1 477 ? 4.695 -29.875 -20.312 1 90.5 477 MET A CA 1
ATOM 3688 C C . MET A 1 477 ? 5.551 -31 -20.906 1 90.5 477 MET A C 1
ATOM 3690 O O . MET A 1 477 ? 6.148 -30.828 -21.969 1 90.5 477 MET A O 1
ATOM 3694 N N . GLN A 1 478 ? 5.418 -32.156 -20.312 1 91.56 478 GLN A N 1
ATOM 3695 C CA . GLN A 1 478 ? 6.203 -33.312 -20.781 1 91.56 478 GLN A CA 1
ATOM 3696 C C . GLN A 1 478 ? 5.422 -34.125 -21.797 1 91.56 478 GLN A C 1
ATOM 3698 O O . GLN A 1 478 ? 5.957 -35.062 -22.375 1 91.56 478 GLN A O 1
ATOM 3703 N N . GLY A 1 479 ? 4.262 -33.75 -21.953 1 93.38 479 GLY A N 1
ATOM 3704 C CA . GLY A 1 479 ? 3.445 -34.469 -22.906 1 93.38 479 GLY A CA 1
ATOM 3705 C C . GLY A 1 479 ? 2.746 -35.688 -22.312 1 93.38 479 GLY A C 1
ATOM 3706 O O . GLY A 1 479 ? 2.111 -36.469 -23.031 1 93.38 479 GLY A O 1
ATOM 3707 N N . HIS A 1 480 ? 2.898 -35.844 -21.031 1 94.25 480 HIS A N 1
ATOM 3708 C CA . HIS A 1 480 ? 2.217 -36.938 -20.359 1 94.25 480 HIS A CA 1
ATOM 3709 C C . HIS A 1 480 ? 0.805 -36.531 -19.938 1 94.25 480 HIS A C 1
ATOM 3711 O O . HIS A 1 480 ? 0.486 -36.5 -18.75 1 94.25 480 HIS A O 1
ATOM 3717 N N . PHE A 1 481 ? -0.033 -36.344 -20.891 1 96.44 481 PHE A N 1
ATOM 3718 C CA . PHE A 1 481 ? -1.347 -35.75 -20.688 1 96.44 481 PHE A CA 1
ATOM 3719 C C . PHE A 1 481 ? -2.242 -36.656 -19.859 1 96.44 481 PHE A C 1
ATOM 3721 O O . PHE A 1 481 ? -3.014 -36.156 -19.016 1 96.44 481 PHE A O 1
ATOM 3728 N N . GLY A 1 482 ? -2.164 -37.938 -20.047 1 95.44 482 GLY A N 1
ATOM 3729 C CA . GLY A 1 482 ? -2.969 -38.875 -19.281 1 95.44 482 GLY A CA 1
ATOM 3730 C C . GLY A 1 482 ? -2.662 -38.844 -17.797 1 95.44 482 GLY A C 1
ATOM 3731 O O . GLY A 1 482 ? -3.574 -38.844 -16.969 1 95.44 482 GLY A O 1
ATOM 3732 N N . GLN A 1 483 ? -1.391 -38.875 -17.516 1 95.62 483 GLN A N 1
ATOM 3733 C CA . GLN A 1 483 ? -0.967 -38.844 -16.125 1 95.62 483 GLN A CA 1
ATOM 3734 C C . GLN A 1 483 ? -1.363 -37.5 -15.469 1 95.62 483 GLN A C 1
ATOM 3736 O O . GLN A 1 483 ? -1.771 -37.469 -14.305 1 95.62 483 GLN A O 1
ATOM 3741 N N . ALA A 1 484 ? -1.219 -36.438 -16.219 1 96.56 484 ALA A N 1
ATOM 3742 C CA . ALA A 1 484 ? -1.625 -35.125 -15.711 1 96.56 484 ALA A CA 1
ATOM 3743 C C . ALA A 1 484 ? -3.113 -35.094 -15.383 1 96.56 484 ALA A C 1
ATOM 3745 O O . ALA A 1 484 ? -3.516 -34.594 -14.344 1 96.56 484 ALA A O 1
ATOM 3746 N N . ARG A 1 485 ? -3.932 -35.625 -16.25 1 97.31 485 ARG A N 1
ATOM 3747 C CA . ARG A 1 485 ? -5.375 -35.688 -16.062 1 97.31 485 ARG A CA 1
ATOM 3748 C C . ARG A 1 485 ? -5.727 -36.438 -14.766 1 97.31 485 ARG A C 1
ATOM 3750 O O . ARG A 1 485 ? -6.562 -35.969 -13.992 1 97.31 485 ARG A O 1
ATOM 3757 N N . GLN A 1 486 ? -5.066 -37.562 -14.57 1 97.19 486 GLN A N 1
ATOM 3758 C CA . GLN A 1 486 ? -5.336 -38.344 -13.375 1 97.19 486 GLN A CA 1
ATOM 3759 C C . GLN A 1 486 ? -4.984 -37.562 -12.109 1 97.19 486 GLN A C 1
ATOM 3761 O O . GLN A 1 486 ? -5.773 -37.531 -11.164 1 97.19 486 GLN A O 1
ATOM 3766 N N . LEU A 1 487 ? -3.867 -36.969 -12.117 1 96.5 487 LEU A N 1
ATOM 3767 C CA . LEU A 1 487 ? -3.402 -36.219 -10.961 1 96.5 487 LEU A CA 1
ATOM 3768 C C . LEU A 1 487 ? -4.285 -35 -10.703 1 96.5 487 LEU A C 1
ATOM 3770 O O . LEU A 1 487 ? -4.672 -34.75 -9.562 1 96.5 487 LEU A O 1
ATOM 3774 N N . ASP A 1 488 ? -4.598 -34.25 -11.734 1 96.88 488 ASP A N 1
ATOM 3775 C CA . ASP A 1 488 ? -5.402 -33.031 -11.602 1 96.88 488 ASP A CA 1
ATOM 3776 C C . ASP A 1 488 ? -6.832 -33.375 -11.172 1 96.88 488 ASP A C 1
ATOM 3778 O O . ASP A 1 488 ? -7.457 -32.625 -10.43 1 96.88 488 ASP A O 1
ATOM 3782 N N . ALA A 1 489 ? -7.336 -34.469 -11.648 1 97.38 489 ALA A N 1
ATOM 3783 C CA . ALA A 1 489 ? -8.664 -34.938 -11.242 1 97.38 489 ALA A CA 1
ATOM 3784 C C . ALA A 1 489 ? -8.703 -35.25 -9.758 1 97.38 489 ALA A C 1
ATOM 3786 O O . ALA A 1 489 ? -9.633 -34.875 -9.047 1 97.38 489 ALA A O 1
ATOM 3787 N N . ASP A 1 490 ? -7.684 -36 -9.367 1 96.75 490 ASP A N 1
ATOM 3788 C CA . ASP A 1 490 ? -7.578 -36.344 -7.953 1 96.75 490 ASP A CA 1
ATOM 3789 C C . ASP A 1 490 ? -7.469 -35.094 -7.086 1 96.75 490 ASP A C 1
ATOM 3791 O O . ASP A 1 490 ? -8.117 -34.969 -6.047 1 96.75 490 ASP A O 1
ATOM 3795 N N . ASN A 1 491 ? -6.664 -34.188 -7.48 1 96.12 491 ASN A N 1
ATOM 3796 C CA . ASN A 1 491 ? -6.473 -32.938 -6.754 1 96.12 491 ASN A CA 1
ATOM 3797 C C . ASN A 1 491 ? -7.773 -32.156 -6.641 1 96.12 491 ASN A C 1
ATOM 3799 O O . ASN A 1 491 ? -8.078 -31.609 -5.582 1 96.12 491 ASN A O 1
ATOM 3803 N N . LEU A 1 492 ? -8.523 -32.031 -7.75 1 96.62 492 LEU A N 1
ATOM 3804 C CA . LEU A 1 492 ? -9.789 -31.297 -7.758 1 96.62 492 LEU A CA 1
ATOM 3805 C C . LEU A 1 492 ? -10.773 -31.906 -6.77 1 96.62 492 LEU A C 1
ATOM 3807 O O . LEU A 1 492 ? -11.422 -31.172 -6.008 1 96.62 492 LEU A O 1
ATOM 3811 N N . VAL A 1 493 ? -10.828 -33.188 -6.762 1 95.31 493 VAL A N 1
ATOM 3812 C CA . VAL A 1 493 ? -11.75 -33.906 -5.867 1 95.31 493 VAL A CA 1
ATOM 3813 C C . VAL A 1 493 ? -11.406 -33.562 -4.418 1 95.31 493 VAL A C 1
ATOM 3815 O O . VAL A 1 493 ? -12.289 -33.281 -3.609 1 95.31 493 VAL A O 1
ATOM 3818 N N . ARG A 1 494 ? -10.203 -33.562 -4.105 1 93.38 494 ARG A N 1
ATOM 3819 C CA . ARG A 1 494 ? -9.75 -33.312 -2.744 1 93.38 494 ARG A CA 1
ATOM 3820 C C . ARG A 1 494 ? -10.016 -31.859 -2.352 1 93.38 494 ARG A C 1
ATOM 3822 O O . ARG A 1 494 ? -10.531 -31.594 -1.266 1 93.38 494 ARG A O 1
ATOM 3829 N N . TYR A 1 495 ? -9.703 -30.906 -3.229 1 92.12 495 TYR A N 1
ATOM 3830 C CA . TYR A 1 495 ? -9.945 -29.5 -2.936 1 92.12 495 TYR A CA 1
ATOM 3831 C C . TYR A 1 495 ? -11.43 -29.234 -2.711 1 92.12 495 TYR A C 1
ATOM 3833 O O . TYR A 1 495 ? -11.805 -28.516 -1.783 1 92.12 495 TYR A O 1
ATOM 3841 N N . ARG A 1 496 ? -12.258 -29.828 -3.578 1 89.31 496 ARG A N 1
ATOM 3842 C CA . ARG A 1 496 ? -13.695 -29.609 -3.453 1 89.31 496 ARG A CA 1
ATOM 3843 C C . ARG A 1 496 ? -14.219 -30.172 -2.141 1 89.31 496 ARG A C 1
ATOM 3845 O O . ARG A 1 496 ? -15.062 -29.562 -1.484 1 89.31 496 ARG A O 1
ATOM 3852 N N . ARG A 1 497 ? -13.68 -31.297 -1.807 1 84.31 497 ARG A N 1
ATOM 3853 C CA . ARG A 1 497 ? -14.117 -31.953 -0.575 1 84.31 497 ARG A CA 1
ATOM 3854 C C . ARG A 1 497 ? -13.688 -31.141 0.648 1 84.31 497 ARG A C 1
ATOM 3856 O O . ARG A 1 497 ? -14.469 -30.953 1.582 1 84.31 497 ARG A O 1
ATOM 3863 N N . LEU A 1 498 ? -12.477 -30.672 0.587 1 81.62 498 LEU A N 1
ATOM 3864 C CA . LEU A 1 498 ? -11.883 -30.031 1.754 1 81.62 498 LEU A CA 1
ATOM 3865 C C . LEU A 1 498 ? -12.336 -28.578 1.869 1 81.62 498 LEU A C 1
ATOM 3867 O O . LEU A 1 498 ? -12.531 -28.078 2.975 1 81.62 498 LEU A O 1
ATOM 3871 N N . PHE A 1 499 ? -12.508 -27.859 0.67 1 83.5 499 PHE A N 1
ATOM 3872 C CA . PHE A 1 499 ? -12.633 -26.406 0.74 1 83.5 499 PHE A CA 1
ATOM 3873 C C . PHE A 1 499 ? -13.906 -25.938 0.051 1 83.5 499 PHE A C 1
ATOM 3875 O O . PHE A 1 499 ? -14.312 -24.781 0.194 1 83.5 499 PHE A O 1
ATOM 3882 N N . GLY A 1 500 ? -14.578 -26.812 -0.639 1 79.44 500 GLY A N 1
ATOM 3883 C CA . GLY A 1 500 ? -15.812 -26.453 -1.319 1 79.44 500 GLY A CA 1
ATOM 3884 C C . GLY A 1 500 ? -15.625 -26.188 -2.801 1 79.44 500 GLY A C 1
ATOM 3885 O O . GLY A 1 500 ? -14.5 -25.953 -3.254 1 79.44 500 GLY A O 1
ATOM 3886 N N . GLU A 1 501 ? -16.625 -26.078 -3.516 1 83.88 501 GLU A N 1
ATOM 3887 C CA . GLU A 1 501 ? -16.625 -25.984 -4.973 1 83.88 501 GLU A CA 1
ATOM 3888 C C . GLU A 1 501 ? -16.234 -24.594 -5.441 1 83.88 501 GLU A C 1
ATOM 3890 O O . GLU A 1 501 ? -15.688 -24.438 -6.531 1 83.88 501 GLU A O 1
ATOM 3895 N N . SER A 1 502 ? -16.484 -23.641 -4.621 1 83.69 502 SER A N 1
ATOM 3896 C CA . SER A 1 502 ? -16.266 -22.266 -5.055 1 83.69 502 SER A CA 1
ATOM 3897 C C . SER A 1 502 ? -14.93 -21.719 -4.539 1 83.69 502 SER A C 1
ATOM 3899 O O . SER A 1 502 ? -14.602 -20.547 -4.742 1 83.69 502 SER A O 1
ATOM 3901 N N . PHE A 1 503 ? -14.203 -22.609 -3.846 1 85.75 503 PHE A N 1
ATOM 3902 C CA . PHE A 1 503 ? -12.891 -22.188 -3.363 1 85.75 503 PHE A CA 1
ATOM 3903 C C . PHE A 1 503 ? -11.977 -21.828 -4.527 1 85.75 503 PHE A C 1
ATOM 3905 O O . PHE A 1 503 ? -11.859 -22.578 -5.492 1 85.75 503 PHE A O 1
ATOM 3912 N N . PRO A 1 504 ? -11.297 -20.703 -4.469 1 85.12 504 PRO A N 1
ATOM 3913 C CA . PRO A 1 504 ? -10.547 -20.219 -5.617 1 85.12 504 PRO A CA 1
ATOM 3914 C C . PRO A 1 504 ? -9.516 -21.219 -6.129 1 85.12 504 PRO A C 1
ATOM 3916 O O . PRO A 1 504 ? -9.375 -21.406 -7.34 1 85.12 504 PRO A O 1
ATOM 3919 N N . THR A 1 505 ? -8.867 -21.953 -5.262 1 88.75 505 THR A N 1
ATOM 3920 C CA . THR A 1 505 ? -7.867 -22.906 -5.719 1 88.75 505 THR A CA 1
ATOM 3921 C C . THR A 1 505 ? -8.531 -24.141 -6.324 1 88.75 505 THR A C 1
ATOM 3923 O O . THR A 1 505 ? -7.992 -24.75 -7.25 1 88.75 505 THR A O 1
ATOM 3926 N N . ALA A 1 506 ? -9.695 -24.453 -5.781 1 92.06 506 ALA A N 1
ATOM 3927 C CA . ALA A 1 506 ? -10.453 -25.531 -6.422 1 92.06 506 ALA A CA 1
ATOM 3928 C C . ALA A 1 506 ? -10.82 -25.172 -7.855 1 92.06 506 ALA A C 1
ATOM 3930 O O . ALA A 1 506 ? -10.758 -26 -8.75 1 92.06 506 ALA A O 1
ATOM 3931 N N . LEU A 1 507 ? -11.172 -23.953 -8.008 1 92.62 507 LEU A N 1
ATOM 3932 C CA . LEU A 1 507 ? -11.531 -23.484 -9.336 1 92.62 507 LEU A CA 1
ATOM 3933 C C . LEU A 1 507 ? -10.32 -23.484 -10.258 1 92.62 507 LEU A C 1
ATOM 3935 O O . LEU A 1 507 ? -10.438 -23.781 -11.453 1 92.62 507 LEU A O 1
ATOM 3939 N N . ARG A 1 508 ? -9.164 -23.219 -9.727 1 91.62 508 ARG A N 1
ATOM 3940 C CA . ARG A 1 508 ? -7.938 -23.297 -10.516 1 91.62 508 ARG A CA 1
ATOM 3941 C C . ARG A 1 508 ? -7.621 -24.734 -10.891 1 91.62 508 ARG A C 1
ATOM 3943 O O . ARG A 1 508 ? -7.148 -25 -11.992 1 91.62 508 ARG A O 1
ATOM 3950 N N . CYS A 1 509 ? -7.871 -25.609 -9.953 1 94.56 509 CYS A N 1
ATOM 3951 C CA . CYS A 1 509 ? -7.684 -27.031 -10.242 1 94.56 509 CYS A CA 1
ATOM 3952 C C . CYS A 1 509 ? -8.656 -27.5 -11.328 1 94.56 509 CYS A C 1
ATOM 3954 O O . CYS A 1 509 ? -8.281 -28.281 -12.195 1 94.56 509 CYS A O 1
ATOM 3956 N N . ALA A 1 510 ? -9.852 -26.969 -11.227 1 96.19 510 ALA A N 1
ATOM 3957 C CA . ALA A 1 510 ? -10.836 -27.297 -12.258 1 96.19 510 ALA A CA 1
ATOM 3958 C C . ALA A 1 510 ? -10.367 -26.797 -13.625 1 96.19 510 ALA A C 1
ATOM 3960 O O . ALA A 1 510 ? -10.531 -27.484 -14.633 1 96.19 510 ALA A O 1
ATOM 3961 N N . ASN A 1 511 ? -9.875 -25.688 -13.625 1 94.81 511 ASN A N 1
ATOM 3962 C CA . ASN A 1 511 ? -9.305 -25.156 -14.852 1 94.81 511 ASN A CA 1
ATOM 3963 C C . ASN A 1 511 ? -8.18 -26.047 -15.383 1 94.81 511 ASN A C 1
ATOM 3965 O O . ASN A 1 511 ? -8.117 -26.312 -16.578 1 94.81 511 ASN A O 1
ATOM 3969 N N . ASN A 1 512 ? -7.293 -26.5 -14.539 1 95.25 512 ASN A N 1
ATOM 3970 C CA . ASN A 1 512 ? -6.203 -27.375 -14.953 1 95.25 512 ASN A CA 1
ATOM 3971 C C . ASN A 1 512 ? -6.727 -28.688 -15.531 1 95.25 512 ASN A C 1
ATOM 3973 O O . ASN A 1 512 ? -6.215 -29.172 -16.531 1 95.25 512 ASN A O 1
ATOM 3977 N N . LEU A 1 513 ? -7.695 -29.172 -14.859 1 97.12 513 LEU A N 1
ATOM 3978 C CA . LEU A 1 513 ? -8.289 -30.391 -15.383 1 97.12 513 LEU A CA 1
ATOM 3979 C C . LEU A 1 513 ? -8.93 -30.156 -16.75 1 97.12 513 LEU A C 1
ATOM 3981 O O . LEU A 1 513 ? -8.867 -31.016 -17.625 1 97.12 513 LEU A O 1
ATOM 3985 N N . GLY A 1 514 ? -9.562 -29 -16.875 1 97.25 514 GLY A N 1
ATOM 3986 C CA . GLY A 1 514 ? -10.078 -28.625 -18.188 1 97.25 514 GLY A CA 1
ATOM 3987 C C . GLY A 1 514 ? -9.008 -28.625 -19.266 1 97.25 514 GLY A C 1
ATOM 3988 O O . GLY A 1 514 ? -9.25 -29.094 -20.391 1 97.25 514 GLY A O 1
ATOM 3989 N N . ILE A 1 515 ? -7.859 -28.188 -18.984 1 96.5 515 ILE A N 1
ATOM 3990 C CA . ILE A 1 515 ? -6.73 -28.203 -19.906 1 96.5 515 ILE A CA 1
ATOM 3991 C C . ILE A 1 515 ? -6.363 -29.625 -20.266 1 96.5 515 ILE A C 1
ATOM 3993 O O . ILE A 1 515 ? -6.168 -29.953 -21.438 1 96.5 515 ILE A O 1
ATOM 3997 N N . ASP A 1 516 ? -6.297 -30.453 -19.281 1 97.31 516 ASP A N 1
ATOM 3998 C CA . ASP A 1 516 ? -5.965 -31.859 -19.516 1 97.31 516 ASP A CA 1
ATOM 3999 C C . ASP A 1 516 ? -6.949 -32.5 -20.484 1 97.31 516 ASP A C 1
ATOM 4001 O O . ASP A 1 516 ? -6.547 -33.219 -21.391 1 97.31 516 ASP A O 1
ATOM 4005 N N . LEU A 1 517 ? -8.18 -32.219 -20.234 1 97.69 517 LEU A N 1
ATOM 4006 C CA . LEU A 1 517 ? -9.219 -32.812 -21.078 1 97.69 517 LEU A CA 1
ATOM 4007 C C . LEU A 1 517 ? -9.078 -32.312 -22.516 1 97.69 517 LEU A C 1
ATOM 4009 O O . LEU A 1 517 ? -9.195 -33.125 -23.453 1 97.69 517 LEU A O 1
ATOM 4013 N N . ARG A 1 518 ? -8.781 -31.109 -22.688 1 96.5 518 ARG A N 1
ATOM 4014 C CA . ARG A 1 518 ? -8.547 -30.578 -24.016 1 96.5 518 ARG A CA 1
ATOM 4015 C C . ARG A 1 518 ? -7.328 -31.234 -24.672 1 96.5 518 ARG A C 1
ATOM 4017 O O . ARG A 1 518 ? -7.348 -31.562 -25.859 1 96.5 518 ARG A O 1
ATOM 4024 N N . LEU A 1 519 ? -6.305 -31.406 -23.891 1 96.81 519 LEU A N 1
ATOM 4025 C CA . LEU A 1 519 ? -5.066 -31.984 -24.406 1 96.81 519 LEU A CA 1
ATOM 4026 C C . LEU A 1 519 ? -5.27 -33.438 -24.797 1 96.81 519 LEU A C 1
ATOM 4028 O O . LEU A 1 519 ? -4.574 -33.969 -25.672 1 96.81 519 LEU A O 1
ATOM 4032 N N . LEU A 1 520 ? -6.25 -34.031 -24.219 1 96.38 520 LEU A N 1
ATOM 4033 C CA . LEU A 1 520 ? -6.562 -35.406 -24.531 1 96.38 520 LEU A CA 1
ATOM 4034 C C . LEU A 1 520 ? -7.637 -35.5 -25.609 1 96.38 520 LEU A C 1
ATOM 4036 O O . LEU A 1 520 ? -8.07 -36.594 -25.969 1 96.38 520 LEU A O 1
ATOM 4040 N N . GLY A 1 521 ? -8.102 -34.375 -26.062 1 95.12 521 GLY A N 1
ATOM 4041 C CA . GLY A 1 521 ? -9.07 -34.344 -27.141 1 95.12 521 GLY A CA 1
ATOM 4042 C C . GLY A 1 521 ? -10.508 -34.469 -26.672 1 95.12 521 GLY A C 1
ATOM 4043 O O . GLY A 1 521 ? -11.422 -34.625 -27.484 1 95.12 521 GLY A O 1
ATOM 4044 N N . ASP A 1 522 ? -10.727 -34.5 -25.406 1 96.06 522 ASP A N 1
ATOM 4045 C CA . ASP A 1 522 ? -12.07 -34.594 -24.844 1 96.06 522 ASP A CA 1
ATOM 4046 C C . ASP A 1 522 ? -12.68 -33.188 -24.641 1 96.06 522 ASP A C 1
ATOM 4048 O O . ASP A 1 522 ? -12.852 -32.75 -23.516 1 96.06 522 ASP A O 1
ATOM 4052 N N . PHE A 1 523 ? -13.141 -32.594 -25.719 1 96.75 523 PHE A N 1
ATOM 4053 C CA . PHE A 1 523 ? -13.656 -31.219 -25.688 1 96.75 523 PHE A CA 1
ATOM 4054 C C . PHE A 1 523 ? -15.023 -31.172 -25.016 1 96.75 523 PHE A C 1
ATOM 4056 O O . PHE A 1 523 ? -15.383 -30.172 -24.375 1 96.75 523 PHE A O 1
ATOM 4063 N N . ARG A 1 524 ? -15.797 -32.219 -25.062 1 95.81 524 ARG A N 1
ATOM 4064 C CA . ARG A 1 524 ? -17.109 -32.281 -24.422 1 95.81 524 ARG A CA 1
ATOM 4065 C C . ARG A 1 524 ? -16.953 -32.25 -22.906 1 95.81 524 ARG A C 1
ATOM 4067 O O . ARG A 1 524 ? -17.656 -31.5 -22.219 1 95.81 524 ARG A O 1
ATOM 4074 N N . GLY A 1 525 ? -16.078 -33.188 -22.469 1 96.56 525 GLY A N 1
ATOM 4075 C CA . GLY A 1 525 ? -15.805 -33.188 -21.031 1 96.56 525 GLY A CA 1
ATOM 4076 C C . GLY A 1 525 ? -15.25 -31.859 -20.531 1 96.56 525 GLY A C 1
ATOM 4077 O O . GLY A 1 525 ? -15.641 -31.375 -19.469 1 96.56 525 GLY A O 1
ATOM 4078 N N . ALA A 1 526 ? -14.352 -31.234 -21.281 1 97.81 526 ALA A N 1
ATOM 4079 C CA . ALA A 1 526 ? -13.773 -29.938 -20.922 1 97.81 526 ALA A CA 1
ATOM 4080 C C . ALA A 1 526 ? -14.852 -28.859 -20.859 1 97.81 526 ALA A C 1
ATOM 4082 O O . ALA A 1 526 ? -14.852 -28.031 -19.953 1 97.81 526 ALA A O 1
ATOM 4083 N N . ARG A 1 527 ? -15.758 -28.812 -21.828 1 97.31 527 ARG A N 1
ATOM 4084 C CA . ARG A 1 527 ? -16.828 -27.812 -21.875 1 97.31 527 ARG A CA 1
ATOM 4085 C C . ARG A 1 527 ? -17.703 -27.891 -20.641 1 97.31 527 ARG A C 1
ATOM 4087 O O . ARG A 1 527 ? -18.016 -26.859 -20.031 1 97.31 527 ARG A O 1
ATOM 4094 N N . ALA A 1 528 ? -18.062 -29.109 -20.25 1 97.19 528 ALA A N 1
ATOM 4095 C CA . ALA A 1 528 ? -18.906 -29.281 -19.078 1 97.19 528 ALA A CA 1
ATOM 4096 C C . ALA A 1 528 ? -18.234 -28.719 -17.828 1 97.19 528 ALA A C 1
ATOM 4098 O O . ALA A 1 528 ? -18.859 -28 -17.047 1 97.19 528 ALA A O 1
ATOM 4099 N N . LEU A 1 529 ? -17 -29.031 -17.688 1 97.31 529 LEU A N 1
ATOM 4100 C CA . LEU A 1 529 ? -16.25 -28.594 -16.516 1 97.31 529 LEU A CA 1
ATOM 4101 C C . LEU A 1 529 ? -16.031 -27.078 -16.547 1 97.31 529 LEU A C 1
ATOM 4103 O O . LEU A 1 529 ? -16.156 -26.406 -15.531 1 97.31 529 LEU A O 1
ATOM 4107 N N . ASP A 1 530 ? -15.664 -26.547 -17.703 1 97 530 ASP A N 1
ATOM 4108 C CA . ASP A 1 530 ? -15.352 -25.125 -17.844 1 97 530 ASP A CA 1
ATOM 4109 C C . ASP A 1 530 ? -16.609 -24.266 -17.656 1 97 530 ASP A C 1
ATOM 4111 O O . ASP A 1 530 ? -16.531 -23.156 -17.141 1 97 530 ASP A O 1
ATOM 4115 N N . GLU A 1 531 ? -17.734 -24.75 -18.109 1 96 531 GLU A N 1
ATOM 4116 C CA . GLU A 1 531 ? -18.984 -24.047 -17.875 1 96 531 GLU A CA 1
ATOM 4117 C C . GLU A 1 531 ? -19.297 -23.938 -16.391 1 96 531 GLU A C 1
ATOM 4119 O O . GLU A 1 531 ? -19.734 -22.875 -15.93 1 96 531 GLU A O 1
ATOM 4124 N N . GLN A 1 532 ? -19.078 -25.047 -15.734 1 94.31 532 GLN A N 1
ATOM 4125 C CA . GLN A 1 532 ? -19.281 -25.047 -14.289 1 94.31 532 GLN A CA 1
ATOM 4126 C C . GLN A 1 532 ? -18.328 -24.094 -13.594 1 94.31 532 GLN A C 1
ATOM 4128 O O . GLN A 1 532 ? -18.734 -23.328 -12.711 1 94.31 532 GLN A O 1
ATOM 4133 N N . THR A 1 533 ? -17.078 -24.172 -13.969 1 94.88 533 THR A N 1
ATOM 4134 C CA . THR A 1 533 ? -16.047 -23.312 -13.383 1 94.88 533 THR A CA 1
ATOM 4135 C C . THR A 1 533 ? -16.375 -21.844 -13.625 1 94.88 533 THR A C 1
ATOM 4137 O O . THR A 1 533 ? -16.234 -21.016 -12.727 1 94.88 533 THR A O 1
ATOM 4140 N N . LEU A 1 534 ? -16.844 -21.484 -14.789 1 92.81 534 LEU A N 1
ATOM 4141 C CA . LEU A 1 534 ? -17.219 -20.109 -15.133 1 92.81 534 LEU A CA 1
ATOM 4142 C C . LEU A 1 534 ? -18.359 -19.625 -14.258 1 92.81 534 LEU A C 1
ATOM 4144 O O . LEU A 1 534 ? -18.328 -18.5 -13.758 1 92.81 534 LEU A O 1
ATOM 4148 N N . ARG A 1 535 ? -19.297 -20.469 -14 1 87.94 535 ARG A N 1
ATOM 4149 C CA . ARG A 1 535 ? -20.438 -20.109 -13.172 1 87.94 535 ARG A CA 1
ATOM 4150 C C . ARG A 1 535 ? -20.016 -19.797 -11.742 1 87.94 535 ARG A C 1
ATOM 4152 O O . ARG A 1 535 ? -20.453 -18.812 -11.156 1 87.94 535 ARG A O 1
ATOM 4159 N N . HIS A 1 536 ? -19.172 -20.672 -11.258 1 87.88 536 HIS A N 1
ATOM 4160 C CA . HIS A 1 536 ? -18.703 -20.469 -9.891 1 87.88 536 HIS A CA 1
ATOM 4161 C C . HIS A 1 536 ? -17.875 -19.188 -9.781 1 87.88 536 HIS A C 1
ATOM 4163 O O . HIS A 1 536 ? -18.031 -18.438 -8.812 1 87.88 536 HIS A O 1
ATOM 4169 N N . ARG A 1 537 ? -16.953 -18.922 -10.734 1 88.94 537 ARG A N 1
ATOM 4170 C CA . ARG A 1 537 ? -16.109 -17.719 -10.695 1 88.94 537 ARG A CA 1
ATOM 4171 C C . ARG A 1 537 ? -16.953 -16.453 -10.805 1 88.94 537 ARG A C 1
ATOM 4173 O O . ARG A 1 537 ? -16.688 -15.453 -10.141 1 88.94 537 ARG A O 1
ATOM 4180 N N . GLN A 1 538 ? -18 -16.516 -11.641 1 81.06 538 GLN A N 1
ATOM 4181 C CA . GLN A 1 538 ? -18.891 -15.383 -11.797 1 81.06 538 GLN A CA 1
ATOM 4182 C C . GLN A 1 538 ? -19.641 -15.086 -10.508 1 81.06 538 GLN A C 1
ATOM 4184 O O . GLN A 1 538 ? -19.984 -13.93 -10.219 1 81.06 538 GLN A O 1
ATOM 4189 N N . ALA A 1 539 ? -19.797 -16.125 -9.727 1 74.06 539 ALA A N 1
ATOM 4190 C CA . ALA A 1 539 ? -20.547 -15.977 -8.477 1 74.06 539 ALA A CA 1
ATOM 4191 C C . ALA A 1 539 ? -19.656 -15.398 -7.371 1 74.06 539 ALA A C 1
ATOM 4193 O O . ALA A 1 539 ? -20.156 -14.734 -6.457 1 74.06 539 ALA A O 1
ATOM 4194 N N . VAL A 1 540 ? -18.438 -15.703 -7.477 1 74.88 540 VAL A N 1
ATOM 4195 C CA . VAL A 1 540 ? -17.625 -15.383 -6.309 1 74.88 540 VAL A CA 1
ATOM 4196 C C . VAL A 1 540 ? -16.688 -14.219 -6.629 1 74.88 540 VAL A C 1
ATOM 4198 O O . VAL A 1 540 ? -16.25 -13.5 -5.73 1 74.88 540 VAL A O 1
ATOM 4201 N N . LEU A 1 541 ? -16.312 -14 -7.879 1 75.88 541 LEU A N 1
ATOM 4202 C CA . LEU A 1 541 ? -15.344 -12.969 -8.242 1 75.88 541 LEU A CA 1
ATOM 4203 C C . LEU A 1 541 ? -16.062 -11.703 -8.719 1 75.88 541 LEU A C 1
ATOM 4205 O O . LEU A 1 541 ? -17.203 -11.766 -9.164 1 75.88 541 LEU A O 1
ATOM 4209 N N . LEU A 1 542 ? -15.406 -10.594 -8.594 1 63.78 542 LEU A N 1
ATOM 4210 C CA . LEU A 1 542 ? -15.914 -9.305 -9.062 1 63.78 542 LEU A CA 1
ATOM 4211 C C . LEU A 1 542 ? -16.016 -9.289 -10.586 1 63.78 542 LEU A C 1
ATOM 4213 O O . LEU A 1 542 ? -15.32 -10.047 -11.266 1 63.78 542 LEU A O 1
ATOM 4217 N N . ASP A 1 543 ? -16.828 -8.406 -10.984 1 63.78 543 ASP A N 1
ATOM 4218 C CA . ASP A 1 543 ? -16.969 -8.234 -12.422 1 63.78 543 ASP A CA 1
ATOM 4219 C C . ASP A 1 543 ? -15.656 -7.781 -13.062 1 63.78 543 ASP A C 1
ATOM 4221 O O . ASP A 1 543 ? -14.969 -6.918 -12.516 1 63.78 543 ASP A O 1
ATOM 4225 N N . GLY A 1 544 ? -15.336 -8.5 -14.117 1 71 544 GLY A N 1
ATOM 4226 C CA . GLY A 1 544 ? -14.133 -8.109 -14.836 1 71 544 GLY A CA 1
ATOM 4227 C C . GLY A 1 544 ? -12.883 -8.781 -14.32 1 71 544 GLY A C 1
ATOM 4228 O O . GLY A 1 544 ? -11.781 -8.523 -14.812 1 71 544 GLY A O 1
ATOM 4229 N N . HIS A 1 545 ? -13.094 -9.664 -13.391 1 80.44 545 HIS A N 1
ATOM 4230 C CA . HIS A 1 545 ? -11.922 -10.359 -12.883 1 80.44 545 HIS A CA 1
ATOM 4231 C C . HIS A 1 545 ? -11.227 -11.156 -13.984 1 80.44 545 HIS A C 1
ATOM 4233 O O . HIS A 1 545 ? -11.891 -11.828 -14.773 1 80.44 545 HIS A O 1
ATOM 4239 N N . PRO A 1 546 ? -9.914 -11.148 -14.07 1 81.56 546 PRO A N 1
ATOM 4240 C CA . PRO A 1 546 ? -9.18 -11.812 -15.156 1 81.56 546 PRO A CA 1
ATOM 4241 C C . PRO A 1 546 ? -9.43 -13.312 -15.203 1 81.56 546 PRO A C 1
ATOM 4243 O O . PRO A 1 546 ? -9.453 -13.906 -16.281 1 81.56 546 PRO A O 1
ATOM 4246 N N . GLU A 1 547 ? -9.664 -13.961 -14.039 1 87.31 547 GLU A N 1
ATOM 4247 C CA . GLU A 1 547 ? -9.867 -15.406 -14.023 1 87.31 547 GLU A CA 1
ATOM 4248 C C . GLU A 1 547 ? -11.211 -15.781 -14.648 1 87.31 547 GLU A C 1
ATOM 4250 O O . GLU A 1 547 ? -11.375 -16.891 -15.148 1 87.31 547 GLU A O 1
ATOM 4255 N N . THR A 1 548 ? -12.172 -14.844 -14.586 1 87.44 548 THR A N 1
ATOM 4256 C CA . THR A 1 548 ? -13.43 -15.07 -15.289 1 87.44 548 THR A CA 1
ATOM 4257 C C . THR A 1 548 ? -13.219 -15.055 -16.797 1 87.44 548 THR A C 1
ATOM 4259 O O . THR A 1 548 ? -13.805 -15.859 -17.531 1 87.44 548 THR A O 1
ATOM 4262 N N . TRP A 1 549 ? -12.352 -14.18 -17.219 1 88.12 549 TRP A N 1
ATOM 4263 C CA . TRP A 1 549 ? -12.008 -14.109 -18.641 1 88.12 549 TRP A CA 1
ATOM 4264 C C . TRP A 1 549 ? -11.266 -15.367 -19.078 1 88.12 549 TRP A C 1
ATOM 4266 O O . TRP A 1 549 ? -11.492 -15.875 -20.188 1 88.12 549 TRP A O 1
ATOM 4276 N N . ALA A 1 550 ? -10.414 -15.867 -18.219 1 89.75 550 ALA A N 1
ATOM 4277 C CA . ALA A 1 550 ? -9.703 -17.109 -18.516 1 89.75 550 ALA A CA 1
ATOM 4278 C C . ALA A 1 550 ? -10.68 -18.266 -18.719 1 89.75 550 ALA A C 1
ATOM 4280 O O . ALA A 1 550 ? -10.492 -19.109 -19.609 1 89.75 550 ALA A O 1
ATOM 4281 N N . SER A 1 551 ? -11.703 -18.25 -17.891 1 92.62 551 SER A N 1
ATOM 4282 C CA . SER A 1 551 ? -12.703 -19.297 -18 1 92.62 551 SER A CA 1
ATOM 4283 C C . SER A 1 551 ? -13.516 -19.172 -19.281 1 92.62 551 SER A C 1
ATOM 4285 O O . SER A 1 551 ? -13.875 -20.172 -19.906 1 92.62 551 SER A O 1
ATOM 4287 N N . ARG A 1 552 ? -13.773 -17.969 -19.703 1 92.94 552 ARG A N 1
ATOM 4288 C CA . ARG A 1 552 ? -14.477 -17.734 -20.969 1 92.94 552 ARG A CA 1
ATOM 4289 C C . ARG A 1 552 ? -13.633 -18.188 -22.156 1 92.94 552 ARG A C 1
ATOM 4291 O O . ARG A 1 552 ? -14.156 -18.781 -23.109 1 92.94 552 ARG A O 1
ATOM 4298 N N . ALA A 1 553 ? -12.414 -17.891 -22.078 1 92.88 553 ALA A N 1
ATOM 4299 C CA . ALA A 1 553 ? -11.5 -18.297 -23.141 1 92.88 553 ALA A CA 1
ATOM 4300 C C . ALA A 1 553 ? -11.398 -19.828 -23.203 1 92.88 553 ALA A C 1
ATOM 4302 O O . ALA A 1 553 ? -11.352 -20.391 -24.297 1 92.88 553 ALA A O 1
ATOM 4303 N N . ALA A 1 554 ? -11.336 -20.438 -22.031 1 95.12 554 ALA A N 1
ATOM 4304 C CA . ALA A 1 554 ? -11.297 -21.906 -21.984 1 95.12 554 ALA A CA 1
ATOM 4305 C C . ALA A 1 554 ? -12.555 -22.5 -22.609 1 95.12 554 ALA A C 1
ATOM 4307 O O . ALA A 1 554 ? -12.469 -23.438 -23.406 1 95.12 554 ALA A O 1
ATOM 4308 N N . LEU A 1 555 ? -13.633 -21.906 -22.266 1 95.94 555 LEU A N 1
ATOM 4309 C CA . LEU A 1 555 ? -14.891 -22.375 -22.828 1 95.94 555 LEU A CA 1
ATOM 4310 C C . LEU A 1 555 ? -14.93 -22.141 -24.344 1 95.94 555 LEU A C 1
ATOM 4312 O O . LEU A 1 555 ? -15.43 -23 -25.078 1 95.94 555 LEU A O 1
ATOM 4316 N N . ALA A 1 556 ? -14.422 -21.031 -24.75 1 95.94 556 ALA A N 1
ATOM 4317 C CA . ALA A 1 556 ? -14.344 -20.734 -26.172 1 95.94 556 ALA A CA 1
ATOM 4318 C C . ALA A 1 556 ? -13.531 -21.797 -26.906 1 95.94 556 ALA A C 1
ATOM 4320 O O . ALA A 1 556 ? -13.898 -22.219 -28.016 1 95.94 556 ALA A O 1
ATOM 4321 N N . TYR A 1 557 ? -12.477 -22.25 -26.375 1 96.75 557 TYR A N 1
ATOM 4322 C CA . TYR A 1 557 ? -11.656 -23.281 -27 1 96.75 557 TYR A CA 1
ATOM 4323 C C . TYR A 1 557 ? -12.422 -24.594 -27.109 1 96.75 557 TYR A C 1
ATOM 4325 O O . TYR A 1 557 ? -12.281 -25.328 -28.094 1 96.75 557 TYR A O 1
ATOM 4333 N N . ASP A 1 558 ? -13.125 -24.875 -26.078 1 97.31 558 ASP A N 1
ATOM 4334 C CA . ASP A 1 558 ? -13.922 -26.109 -26.094 1 97.31 558 ASP A CA 1
ATOM 4335 C C . ASP A 1 558 ? -14.945 -26.062 -27.234 1 97.31 558 ASP A C 1
ATOM 4337 O O . ASP A 1 558 ? -15.148 -27.062 -27.922 1 97.31 558 ASP A O 1
ATOM 4341 N N . LEU A 1 559 ? -15.562 -24.922 -27.359 1 96.81 559 LEU A N 1
ATOM 4342 C CA . LEU A 1 559 ? -16.531 -24.766 -28.438 1 96.81 559 LEU A CA 1
ATOM 4343 C C . LEU A 1 559 ? -15.852 -24.906 -29.797 1 96.81 559 LEU A C 1
ATOM 4345 O O . LEU A 1 559 ? -16.391 -25.531 -30.703 1 96.81 559 LEU A O 1
ATOM 4349 N N . PHE A 1 560 ? -14.719 -24.359 -29.891 1 96.62 560 PHE A N 1
ATOM 4350 C CA . PHE A 1 560 ? -13.93 -24.484 -31.109 1 96.62 560 PHE A CA 1
ATOM 4351 C C . PHE A 1 560 ? -13.656 -25.953 -31.438 1 96.62 560 PHE A C 1
ATOM 4353 O O . PHE A 1 560 ? -13.852 -26.391 -32.562 1 96.62 560 PHE A O 1
ATOM 4360 N N . GLY A 1 561 ? -13.195 -26.703 -30.422 1 96.19 561 GLY A N 1
ATOM 4361 C CA . GLY A 1 561 ? -12.891 -28.109 -30.609 1 96.19 561 GLY A CA 1
ATOM 4362 C C . GLY A 1 561 ? -14.102 -28.938 -30.984 1 96.19 561 GLY A C 1
ATOM 4363 O O . GLY A 1 561 ? -13.969 -29.969 -31.641 1 96.19 561 GLY A O 1
ATOM 4364 N N . LEU A 1 562 ? -15.234 -28.422 -30.609 1 95.88 562 LEU A N 1
ATOM 4365 C CA . LEU A 1 562 ? -16.484 -29.125 -30.906 1 95.88 562 LEU A CA 1
ATOM 4366 C C . LEU A 1 562 ? -17.062 -28.688 -32.25 1 95.88 562 LEU A C 1
ATOM 4368 O O . LEU A 1 562 ? -18.125 -29.156 -32.656 1 95.88 562 LEU A O 1
ATOM 4372 N N . GLY A 1 563 ? -16.391 -27.812 -32.906 1 94.88 563 GLY A N 1
ATOM 4373 C CA . GLY A 1 563 ? -16.797 -27.391 -34.219 1 94.88 563 GLY A CA 1
ATOM 4374 C C . GLY A 1 563 ? -17.797 -26.234 -34.188 1 94.88 563 GLY A C 1
ATOM 4375 O O . GLY A 1 563 ? -18.344 -25.859 -35.25 1 94.88 563 GLY A O 1
ATOM 4376 N N . ASP A 1 564 ? -18.109 -25.734 -33.062 1 94.81 564 ASP A N 1
ATOM 4377 C CA . ASP A 1 564 ? -19.016 -24.594 -32.906 1 94.81 564 ASP A CA 1
ATOM 4378 C C . ASP A 1 564 ? -18.25 -23.281 -33 1 94.81 564 ASP A C 1
ATOM 4380 O O . ASP A 1 564 ? -18.141 -22.562 -32 1 94.81 564 ASP A O 1
ATOM 4384 N N . TYR A 1 565 ? -17.875 -22.906 -34.188 1 94.19 565 TYR A N 1
ATOM 4385 C CA . TYR A 1 565 ? -17.016 -21.734 -34.375 1 94.19 565 TYR A CA 1
ATOM 4386 C C . TYR A 1 565 ? -17.797 -20.453 -34.125 1 94.19 565 TYR A C 1
ATOM 4388 O O . TYR A 1 565 ? -17.219 -19.453 -33.688 1 94.19 565 TYR A O 1
ATOM 4396 N N . ALA A 1 566 ? -19.078 -20.438 -34.344 1 91 566 ALA A N 1
ATOM 4397 C CA . ALA A 1 566 ? -19.922 -19.266 -34.062 1 91 566 ALA A CA 1
ATOM 4398 C C . ALA A 1 566 ? -20.031 -19.047 -32.531 1 91 566 ALA A C 1
ATOM 4400 O O . ALA A 1 566 ? -20.078 -17.891 -32.094 1 91 566 ALA A O 1
ATOM 4401 N N . GLY A 1 567 ? -20.094 -20.141 -31.859 1 93.56 567 GLY A N 1
ATOM 4402 C CA . GLY A 1 567 ? -20.188 -20.047 -30.406 1 93.56 567 GLY A CA 1
ATOM 4403 C C . GLY A 1 567 ? -18.969 -19.406 -29.766 1 93.56 567 GLY A C 1
ATOM 4404 O O . GLY A 1 567 ? -19.078 -18.766 -28.719 1 93.56 567 GLY A O 1
ATOM 4405 N N . VAL A 1 568 ? -17.766 -19.562 -30.391 1 94.81 568 VAL A N 1
ATOM 4406 C CA . VAL A 1 568 ? -16.531 -18.953 -29.906 1 94.81 568 VAL A CA 1
ATOM 4407 C C . VAL A 1 568 ? -16.688 -17.438 -29.828 1 94.81 568 VAL A C 1
ATOM 4409 O O . VAL A 1 568 ? -16.391 -16.828 -28.812 1 94.81 568 VAL A O 1
ATOM 4412 N N . ALA A 1 569 ? -17.203 -16.812 -30.859 1 89.44 569 ALA A N 1
ATOM 4413 C CA . ALA A 1 569 ? -17.406 -15.367 -30.922 1 89.44 569 ALA A CA 1
ATOM 4414 C C . ALA A 1 569 ? -18.406 -14.906 -29.875 1 89.44 569 ALA A C 1
ATOM 4416 O O . ALA A 1 569 ? -18.219 -13.867 -29.234 1 89.44 569 ALA A O 1
ATOM 4417 N N . ALA A 1 570 ? -19.375 -15.695 -29.688 1 90.94 570 ALA A N 1
ATOM 4418 C CA . ALA A 1 570 ? -20.453 -15.336 -28.75 1 90.94 570 ALA A CA 1
ATOM 4419 C C . ALA A 1 570 ? -19.953 -15.328 -27.312 1 90.94 570 ALA A C 1
ATOM 4421 O O . ALA A 1 570 ? -20.281 -14.43 -26.547 1 90.94 570 ALA A O 1
ATOM 4422 N N . VAL A 1 571 ? -19.156 -16.297 -26.969 1 91.69 571 VAL A N 1
ATOM 4423 C CA . VAL A 1 571 ? -18.672 -16.438 -25.609 1 91.69 571 VAL A CA 1
ATOM 4424 C C . VAL A 1 571 ? -17.656 -15.344 -25.297 1 91.69 571 VAL A C 1
ATOM 4426 O O . VAL A 1 571 ? -17.578 -14.867 -24.156 1 91.69 571 VAL A O 1
ATOM 4429 N N . LEU A 1 572 ? -16.875 -14.867 -26.281 1 89.94 572 LEU A N 1
ATOM 4430 C CA . LEU A 1 572 ? -15.805 -13.898 -26.047 1 89.94 572 LEU A CA 1
ATOM 4431 C C . LEU A 1 572 ? -16.312 -12.477 -26.25 1 89.94 572 LEU A C 1
ATOM 4433 O O . LEU A 1 572 ? -15.633 -11.516 -25.875 1 89.94 572 LEU A O 1
ATOM 4437 N N . ALA A 1 573 ? -17.5 -12.297 -26.734 1 82.88 573 ALA A N 1
ATOM 4438 C CA . ALA A 1 573 ? -18.031 -10.984 -27.094 1 82.88 573 ALA A CA 1
ATOM 4439 C C . ALA A 1 573 ? -18.297 -10.148 -25.844 1 82.88 573 ALA A C 1
ATOM 4441 O O . ALA A 1 573 ? -18.812 -10.656 -24.844 1 82.88 573 ALA A O 1
ATOM 4442 N N . GLY A 1 574 ? -17.906 -8.844 -25.891 1 71.31 574 GLY A N 1
ATOM 4443 C CA . GLY A 1 574 ? -18.328 -7.848 -24.906 1 71.31 574 GLY A CA 1
ATOM 4444 C C . GLY A 1 574 ? -17.5 -7.863 -23.641 1 71.31 574 GLY A C 1
ATOM 4445 O O . GLY A 1 574 ? -17.828 -7.176 -22.672 1 71.31 574 GLY A O 1
ATOM 4446 N N . HIS A 1 575 ? -16.422 -8.57 -23.609 1 67.94 575 HIS A N 1
ATOM 4447 C CA . HIS A 1 575 ? -15.781 -8.695 -22.312 1 67.94 575 HIS A CA 1
ATOM 4448 C C . HIS A 1 575 ? -14.312 -8.305 -22.375 1 67.94 575 HIS A C 1
ATOM 4450 O O . HIS A 1 575 ? -13.594 -8.383 -21.375 1 67.94 575 HIS A O 1
ATOM 4456 N N . ALA A 1 576 ? -13.852 -7.922 -23.516 1 67.25 576 ALA A N 1
ATOM 4457 C CA . ALA A 1 576 ? -12.422 -7.676 -23.703 1 67.25 576 ALA A CA 1
ATOM 4458 C C . ALA A 1 576 ? -12 -6.379 -23.016 1 67.25 576 ALA A C 1
ATOM 4460 O O . ALA A 1 576 ? -10.828 -6.211 -22.656 1 67.25 576 ALA A O 1
ATOM 4461 N N . GLU A 1 577 ? -12.922 -5.559 -22.672 1 66 577 GLU A N 1
ATOM 4462 C CA . GLU A 1 577 ? -12.578 -4.211 -22.234 1 66 577 GLU A CA 1
ATOM 4463 C C . GLU A 1 577 ? -12.031 -4.215 -20.812 1 66 577 GLU A C 1
ATOM 4465 O O . GLU A 1 577 ? -11.344 -3.279 -20.391 1 66 577 GLU A O 1
ATOM 4470 N N . HIS A 1 578 ? -12.195 -5.273 -20.172 1 68.5 578 HIS A N 1
ATOM 4471 C CA . HIS A 1 578 ? -11.867 -5.223 -18.75 1 68.5 578 HIS A CA 1
ATOM 4472 C C . HIS A 1 578 ? -10.461 -5.766 -18.5 1 68.5 578 HIS A C 1
ATOM 4474 O O . HIS A 1 578 ? -9.992 -5.758 -17.359 1 68.5 578 HIS A O 1
ATOM 4480 N N . VAL A 1 579 ? -9.82 -6.246 -19.531 1 76.38 579 VAL A N 1
ATOM 4481 C CA . VAL A 1 579 ? -8.492 -6.824 -19.359 1 76.38 579 VAL A CA 1
ATOM 4482 C C . VAL A 1 579 ? -7.488 -6.102 -20.25 1 76.38 579 VAL A C 1
ATOM 4484 O O . VAL A 1 579 ? -7.809 -5.73 -21.375 1 76.38 579 VAL A O 1
ATOM 4487 N N . ALA A 1 580 ? -6.355 -5.895 -19.734 1 74.31 580 ALA A N 1
ATOM 4488 C CA . ALA A 1 580 ? -5.301 -5.25 -20.5 1 74.31 580 ALA A CA 1
ATOM 4489 C C . ALA A 1 580 ? -5.004 -6.039 -21.781 1 74.31 580 ALA A C 1
ATOM 4491 O O . ALA A 1 580 ? -5.047 -7.27 -21.781 1 74.31 580 ALA A O 1
ATOM 4492 N N . GLU A 1 581 ? -4.664 -5.418 -22.812 1 77.62 581 GLU A N 1
ATOM 4493 C CA . GLU A 1 581 ? -4.473 -6.012 -24.125 1 77.62 581 GLU A CA 1
ATOM 4494 C C . GLU A 1 581 ? -3.322 -7.012 -24.125 1 77.62 581 GLU A C 1
ATOM 4496 O O . GLU A 1 581 ? -3.334 -7.984 -24.875 1 77.62 581 GLU A O 1
ATOM 4501 N N . ASP A 1 582 ? -2.422 -6.777 -23.312 1 79.25 582 ASP A N 1
ATOM 4502 C CA . ASP A 1 582 ? -1.255 -7.656 -23.328 1 79.25 582 ASP A CA 1
ATOM 4503 C C . ASP A 1 582 ? -1.358 -8.719 -22.234 1 79.25 582 ASP A C 1
ATOM 4505 O O . ASP A 1 582 ? -0.405 -9.461 -21.984 1 79.25 582 ASP A O 1
ATOM 4509 N N . HIS A 1 583 ? -2.525 -8.727 -21.594 1 82.44 583 HIS A N 1
ATOM 4510 C CA . HIS A 1 583 ? -2.727 -9.773 -20.609 1 82.44 583 HIS A CA 1
ATOM 4511 C C . HIS A 1 583 ? -2.77 -11.148 -21.266 1 82.44 583 HIS A C 1
ATOM 4513 O O . HIS A 1 583 ? -3.33 -11.305 -22.344 1 82.44 583 HIS A O 1
ATOM 4519 N N . PRO A 1 584 ? -2.184 -12.172 -20.672 1 82.75 584 PRO A N 1
ATOM 4520 C CA . PRO A 1 584 ? -2.135 -13.516 -21.266 1 82.75 584 PRO A CA 1
ATOM 4521 C C . PRO A 1 584 ? -3.51 -14.023 -21.688 1 82.75 584 PRO A C 1
ATOM 4523 O O . PRO A 1 584 ? -3.646 -14.617 -22.766 1 82.75 584 PRO A O 1
ATOM 4526 N N . PHE A 1 585 ? -4.523 -13.695 -20.906 1 85.88 585 PHE A N 1
ATOM 4527 C CA . PHE A 1 585 ? -5.859 -14.203 -21.203 1 85.88 585 PHE A CA 1
ATOM 4528 C C . PHE A 1 585 ? -6.461 -13.461 -22.391 1 85.88 585 PHE A C 1
ATOM 4530 O O . PHE A 1 585 ? -7.234 -14.039 -23.156 1 85.88 585 PHE A O 1
ATOM 4537 N N . ALA A 1 586 ? -6.027 -12.172 -22.562 1 85.69 586 ALA A N 1
ATOM 4538 C CA . ALA A 1 586 ? -6.438 -11.422 -23.75 1 85.69 586 ALA A CA 1
ATOM 4539 C C . ALA A 1 586 ? -5.777 -11.977 -25.016 1 85.69 586 ALA A C 1
ATOM 4541 O O . ALA A 1 586 ? -6.41 -12.055 -26.062 1 85.69 586 ALA A O 1
ATOM 4542 N N . LEU A 1 587 ? -4.582 -12.391 -24.906 1 88.75 587 LEU A N 1
ATOM 4543 C CA . LEU A 1 587 ? -3.848 -12.961 -26.031 1 88.75 587 LEU A CA 1
ATOM 4544 C C . LEU A 1 587 ? -4.422 -14.32 -26.438 1 88.75 587 LEU A C 1
ATOM 4546 O O . LEU A 1 587 ? -4.535 -14.625 -27.625 1 88.75 587 LEU A O 1
ATOM 4550 N N . TRP A 1 588 ? -4.758 -15.055 -25.422 1 90.5 588 TRP A N 1
ATOM 4551 C CA . TRP A 1 588 ? -5.387 -16.344 -25.688 1 90.5 588 TRP A CA 1
ATOM 4552 C C . TRP A 1 588 ? -6.715 -16.172 -26.406 1 90.5 588 TRP A C 1
ATOM 4554 O O . TRP A 1 588 ? -7.004 -16.891 -27.375 1 90.5 588 TRP A O 1
ATOM 4564 N N . ALA A 1 589 ? -7.492 -15.234 -25.922 1 91 589 ALA A N 1
ATOM 4565 C CA . ALA A 1 589 ? -8.773 -14.945 -26.562 1 91 589 ALA A CA 1
ATOM 4566 C C . ALA A 1 589 ? -8.562 -14.43 -27.984 1 91 589 ALA A C 1
ATOM 4568 O O . ALA A 1 589 ? -9.344 -14.758 -28.891 1 91 589 ALA A O 1
ATOM 4569 N N . GLY A 1 590 ? -7.551 -13.633 -28.172 1 92 590 GLY A N 1
ATOM 4570 C CA . GLY A 1 590 ? -7.215 -13.156 -29.5 1 92 590 GLY A CA 1
ATOM 4571 C C . GLY A 1 590 ? -6.859 -14.273 -30.469 1 92 590 GLY A C 1
ATOM 4572 O O . GLY A 1 590 ? -7.305 -14.281 -31.609 1 92 590 GLY A O 1
ATOM 4573 N N . ARG A 1 591 ? -6.094 -15.172 -30.016 1 94.19 591 ARG A N 1
ATOM 4574 C CA . ARG A 1 591 ? -5.738 -16.328 -30.828 1 94.19 591 ARG A CA 1
ATOM 4575 C C . ARG A 1 591 ? -6.98 -17.141 -31.203 1 94.19 591 ARG A C 1
ATOM 4577 O O . ARG A 1 591 ? -7.148 -17.516 -32.375 1 94.19 591 ARG A O 1
ATOM 4584 N N . LEU A 1 592 ? -7.852 -17.328 -30.281 1 94.94 592 LEU A N 1
ATOM 4585 C CA . LEU A 1 592 ? -9.07 -18.094 -30.516 1 94.94 592 LEU A CA 1
ATOM 4586 C C . LEU A 1 592 ? -9.969 -17.391 -31.531 1 94.94 592 LEU A C 1
ATOM 4588 O O . LEU A 1 592 ? -10.594 -18.031 -32.375 1 94.94 592 LEU A O 1
ATOM 4592 N N . THR A 1 593 ? -9.992 -16.109 -31.375 1 94.25 593 THR A N 1
ATOM 4593 C CA . THR A 1 593 ? -10.781 -15.32 -32.312 1 94.25 593 THR A CA 1
ATOM 4594 C C . THR A 1 593 ? -10.242 -15.484 -33.75 1 94.25 593 THR A C 1
ATOM 4596 O O . THR A 1 593 ? -11.023 -15.648 -34.688 1 94.25 593 THR A O 1
ATOM 4599 N N . ALA A 1 594 ? -8.953 -15.469 -33.844 1 95.38 594 ALA A N 1
ATOM 4600 C CA . ALA A 1 594 ? -8.336 -15.648 -35.156 1 95.38 594 ALA A CA 1
ATOM 4601 C C . ALA A 1 594 ? -8.602 -17.047 -35.688 1 95.38 594 ALA A C 1
ATOM 4603 O O . ALA A 1 594 ? -8.906 -17.219 -36.875 1 95.38 594 ALA A O 1
ATOM 4604 N N . MET A 1 595 ? -8.492 -18.047 -34.875 1 96.5 595 MET A N 1
ATOM 4605 C CA . MET A 1 595 ? -8.734 -19.438 -35.25 1 96.5 595 MET A CA 1
ATOM 4606 C C . MET A 1 595 ? -10.172 -19.625 -35.75 1 96.5 595 MET A C 1
ATOM 4608 O O . MET A 1 595 ? -10.406 -20.234 -36.781 1 96.5 595 MET A O 1
ATOM 4612 N N . ALA A 1 596 ? -11.086 -19.094 -34.969 1 96 596 ALA A N 1
ATOM 4613 C CA . ALA A 1 596 ? -12.5 -19.219 -35.312 1 96 596 ALA A CA 1
ATOM 4614 C C . ALA A 1 596 ? -12.805 -18.469 -36.625 1 96 596 ALA A C 1
ATOM 4616 O O . ALA A 1 596 ? -13.57 -18.953 -37.438 1 96 596 ALA A O 1
ATOM 4617 N N . ALA A 1 597 ? -12.227 -17.312 -36.75 1 95.44 597 ALA A N 1
ATOM 4618 C CA . ALA A 1 597 ? -12.422 -16.547 -37.969 1 95.44 597 ALA A CA 1
ATOM 4619 C C . ALA A 1 597 ? -11.914 -17.328 -39.188 1 95.44 597 ALA A C 1
ATOM 4621 O O . ALA A 1 597 ? -12.547 -17.312 -40.25 1 95.44 597 ALA A O 1
ATOM 4622 N N . HIS A 1 598 ? -10.789 -17.953 -39.062 1 95.5 598 HIS A N 1
ATOM 4623 C CA . HIS A 1 598 ? -10.219 -18.766 -40.125 1 95.5 598 HIS A CA 1
ATOM 4624 C C . HIS A 1 598 ? -11.164 -19.906 -40.5 1 95.5 598 HIS A C 1
ATOM 4626 O O . HIS A 1 598 ? -11.469 -20.078 -41.688 1 95.5 598 HIS A O 1
ATOM 4632 N N . ARG A 1 599 ? -11.648 -20.609 -39.531 1 95.06 599 ARG A N 1
ATOM 4633 C CA . ARG A 1 599 ? -12.508 -21.766 -39.781 1 95.06 599 ARG A CA 1
ATOM 4634 C C . ARG A 1 599 ? -13.852 -21.328 -40.344 1 95.06 599 ARG A C 1
ATOM 4636 O O . ARG A 1 599 ? -14.531 -22.094 -41.031 1 95.06 599 ARG A O 1
ATOM 4643 N N . ARG A 1 600 ? -14.195 -20.109 -40.031 1 93.88 600 ARG A N 1
ATOM 4644 C CA . ARG A 1 600 ? -15.445 -19.562 -40.562 1 93.88 600 ARG A CA 1
ATOM 4645 C C . ARG A 1 600 ? -15.242 -18.953 -41.938 1 93.88 600 ARG A C 1
ATOM 4647 O O . ARG A 1 600 ? -16.203 -18.562 -42.594 1 93.88 600 ARG A O 1
ATOM 4654 N N . GLY A 1 601 ? -14.031 -18.859 -42.406 1 92.62 601 GLY A N 1
ATOM 4655 C CA . GLY A 1 601 ? -13.734 -18.359 -43.719 1 92.62 601 GLY A CA 1
ATOM 4656 C C . GLY A 1 601 ? -13.781 -16.844 -43.812 1 92.62 601 GLY A C 1
ATOM 4657 O O . GLY A 1 601 ? -14.07 -16.281 -44.875 1 92.62 601 GLY A O 1
ATOM 4658 N N . LEU A 1 602 ? -13.516 -16.203 -42.688 1 93.25 602 LEU A N 1
ATOM 4659 C CA . LEU A 1 602 ? -13.562 -14.742 -42.656 1 93.25 602 LEU A CA 1
ATOM 4660 C C . LEU A 1 602 ? -12.25 -14.156 -43.188 1 93.25 602 LEU A C 1
ATOM 4662 O O . LEU A 1 602 ? -11.172 -14.664 -42.844 1 93.25 602 LEU A O 1
ATOM 4666 N N . PRO A 1 603 ? -12.297 -13.109 -43.969 1 89.88 603 PRO A N 1
ATOM 4667 C CA . PRO A 1 603 ? -11.102 -12.547 -44.594 1 89.88 603 PRO A CA 1
ATOM 4668 C C . PRO A 1 603 ? -10.133 -11.938 -43.594 1 89.88 603 PRO A C 1
ATOM 4670 O O . PRO A 1 603 ? -8.93 -11.875 -43.844 1 89.88 603 PRO A O 1
ATOM 4673 N N . GLU A 1 604 ? -10.641 -11.547 -42.469 1 93.69 604 GLU A N 1
ATOM 4674 C CA . GLU A 1 604 ? -9.797 -10.859 -41.5 1 93.69 604 GLU A CA 1
ATOM 4675 C C . GLU A 1 604 ? -8.961 -11.844 -40.688 1 93.69 604 GLU A C 1
ATOM 4677 O O . GLU A 1 604 ? -8.117 -11.445 -39.906 1 93.69 604 GLU A O 1
ATOM 4682 N N . ALA A 1 605 ? -9.141 -13.125 -40.875 1 95.25 605 ALA A N 1
ATOM 4683 C CA . ALA A 1 605 ? -8.508 -14.164 -40.062 1 95.25 605 ALA A CA 1
ATOM 4684 C C . ALA A 1 605 ? -6.988 -14.039 -40.094 1 95.25 605 ALA A C 1
ATOM 4686 O O . ALA A 1 605 ? -6.324 -14.117 -39.062 1 95.25 605 ALA A O 1
ATOM 4687 N N . ARG A 1 606 ? -6.398 -13.836 -41.281 1 95.62 606 ARG A N 1
ATOM 4688 C CA . ARG A 1 606 ? -4.949 -13.773 -41.438 1 95.62 606 ARG A CA 1
ATOM 4689 C C . ARG A 1 606 ? -4.363 -12.586 -40.688 1 95.62 606 ARG A C 1
ATOM 4691 O O . ARG A 1 606 ? -3.355 -12.719 -40 1 95.62 606 ARG A O 1
ATOM 4698 N N . GLU A 1 607 ? -5.039 -11.484 -40.812 1 96.19 607 GLU A N 1
ATOM 4699 C CA . GLU A 1 607 ? -4.57 -10.281 -40.156 1 96.19 607 GLU A CA 1
ATOM 4700 C C . GLU A 1 607 ? -4.656 -10.422 -38.625 1 96.19 607 GLU A C 1
ATOM 4702 O O . GLU A 1 607 ? -3.742 -10.016 -37.906 1 96.19 607 GLU A O 1
ATOM 4707 N N . LEU A 1 608 ? -5.734 -10.961 -38.156 1 95.5 608 LEU A N 1
ATOM 4708 C CA . LEU A 1 608 ? -5.918 -11.172 -36.719 1 95.5 608 LEU A CA 1
ATOM 4709 C C . LEU A 1 608 ? -4.859 -12.125 -36.156 1 95.5 608 LEU A C 1
ATOM 4711 O O . LEU A 1 608 ? -4.309 -11.891 -35.094 1 95.5 608 LEU A O 1
ATOM 4715 N N . ALA A 1 609 ? -4.574 -13.18 -36.906 1 96.88 609 ALA A N 1
ATOM 4716 C CA . ALA A 1 609 ? -3.59 -14.172 -36.5 1 96.88 609 ALA A CA 1
ATOM 4717 C C . ALA A 1 609 ? -2.189 -13.562 -36.438 1 96.88 609 ALA A C 1
ATOM 4719 O O . ALA A 1 609 ? -1.437 -13.812 -35.469 1 96.88 609 ALA A O 1
ATOM 4720 N N . ALA A 1 610 ? -1.845 -12.766 -37.438 1 96.19 610 ALA A N 1
ATOM 4721 C CA . ALA A 1 610 ? -0.531 -12.125 -37.5 1 96.19 610 ALA A CA 1
ATOM 4722 C C . ALA A 1 610 ? -0.355 -11.133 -36.344 1 96.19 610 ALA A C 1
ATOM 4724 O O . ALA A 1 610 ? 0.715 -11.055 -35.75 1 96.19 610 ALA A O 1
ATOM 4725 N N . ALA A 1 611 ? -1.391 -10.43 -36.125 1 95 611 ALA A N 1
ATOM 4726 C CA . ALA A 1 611 ? -1.352 -9.453 -35.031 1 95 611 ALA A CA 1
ATOM 4727 C C . ALA A 1 611 ? -1.193 -10.141 -33.688 1 95 611 ALA A C 1
ATOM 4729 O O . ALA A 1 611 ? -0.44 -9.68 -32.812 1 95 611 ALA A O 1
ATOM 4730 N N . THR A 1 612 ? -1.924 -11.172 -33.469 1 94.69 612 THR A N 1
ATOM 4731 C CA . THR A 1 612 ? -1.847 -11.914 -32.219 1 94.69 612 THR A CA 1
ATOM 4732 C C . THR A 1 612 ? -0.463 -12.531 -32.031 1 94.69 612 THR A C 1
ATOM 4734 O O . THR A 1 612 ? 0.074 -12.555 -30.922 1 94.69 612 THR A O 1
ATOM 4737 N N . LEU A 1 613 ? 0.132 -13.086 -33.094 1 96.06 613 LEU A N 1
ATOM 4738 C CA . LEU A 1 613 ? 1.463 -13.672 -33.031 1 96.06 613 LEU A CA 1
ATOM 4739 C C . LEU A 1 613 ? 2.504 -12.633 -32.625 1 96.06 613 LEU A C 1
ATOM 4741 O O . LEU A 1 613 ? 3.379 -12.898 -31.812 1 96.06 613 LEU A O 1
ATOM 4745 N N . ALA A 1 614 ? 2.361 -11.461 -33.188 1 94.12 614 ALA A N 1
ATOM 4746 C CA . ALA A 1 614 ? 3.273 -10.375 -32.844 1 94.12 614 ALA A CA 1
ATOM 4747 C C . ALA A 1 614 ? 3.156 -10 -31.375 1 94.12 614 ALA A C 1
ATOM 4749 O O . ALA A 1 614 ? 4.164 -9.773 -30.703 1 94.12 614 ALA A O 1
ATOM 4750 N N . ALA A 1 615 ? 1.949 -9.93 -30.922 1 90.94 615 ALA A N 1
ATOM 4751 C CA . ALA A 1 615 ? 1.705 -9.594 -29.516 1 90.94 615 ALA A CA 1
ATOM 4752 C C . ALA A 1 615 ? 2.246 -10.672 -28.594 1 90.94 615 ALA A C 1
ATOM 4754 O O . ALA A 1 615 ? 2.803 -10.367 -27.531 1 90.94 615 ALA A O 1
ATOM 4755 N N . CYS A 1 616 ? 2.1 -11.906 -28.938 1 91.62 616 CYS A N 1
ATOM 4756 C CA . CYS A 1 616 ? 2.613 -13.016 -28.141 1 91.62 616 CYS A CA 1
ATOM 4757 C C . CYS A 1 616 ? 4.137 -12.992 -28.094 1 91.62 616 CYS A C 1
ATOM 4759 O O . CYS A 1 616 ? 4.73 -13.234 -27.031 1 91.62 616 CYS A O 1
ATOM 4761 N N . ARG A 1 617 ? 4.746 -12.703 -29.203 1 89.75 617 ARG A N 1
ATOM 4762 C CA . ARG A 1 617 ? 6.203 -12.617 -29.25 1 89.75 617 ARG A CA 1
ATOM 4763 C C . ARG A 1 617 ? 6.715 -11.516 -28.328 1 89.75 617 ARG A C 1
ATOM 4765 O O . ARG A 1 617 ? 7.719 -11.703 -27.641 1 89.75 617 ARG A O 1
ATOM 4772 N N . GLN A 1 618 ? 5.961 -10.508 -28.391 1 81.69 618 GLN A N 1
ATOM 4773 C CA . GLN A 1 618 ? 6.34 -9.383 -27.547 1 81.69 618 GLN A CA 1
ATOM 4774 C C . GLN A 1 618 ? 6.18 -9.719 -26.078 1 81.69 618 GLN A C 1
ATOM 4776 O O . GLN A 1 618 ? 7.047 -9.398 -25.25 1 81.69 618 GLN A O 1
ATOM 4781 N N . ARG A 1 619 ? 5.176 -10.391 -25.75 1 79.06 619 ARG A N 1
ATOM 4782 C CA . ARG A 1 619 ? 4.84 -10.656 -24.344 1 79.06 619 ARG A CA 1
ATOM 4783 C C . ARG A 1 619 ? 5.617 -11.852 -23.812 1 79.06 619 ARG A C 1
ATOM 4785 O O . ARG A 1 619 ? 6.117 -11.82 -22.688 1 79.06 619 ARG A O 1
ATOM 4792 N N . PHE A 1 620 ? 5.734 -12.945 -24.578 1 81.12 620 PHE A N 1
ATOM 4793 C CA . PHE A 1 620 ? 6.211 -14.219 -24.047 1 81.12 620 PHE A CA 1
ATOM 4794 C C . PHE A 1 620 ? 7.586 -14.555 -24.609 1 81.12 620 PHE A C 1
ATOM 4796 O O . PHE A 1 620 ? 8.289 -15.414 -24.078 1 81.12 620 PHE A O 1
ATOM 4803 N N . GLY A 1 621 ? 7.988 -13.945 -25.734 1 81.31 621 GLY A N 1
ATOM 4804 C CA . GLY A 1 621 ? 9.234 -14.297 -26.391 1 81.31 621 GLY A CA 1
ATOM 4805 C C . GLY A 1 621 ? 9.055 -15.344 -27.469 1 81.31 621 GLY A C 1
ATOM 4806 O O . GLY A 1 621 ? 7.98 -15.93 -27.609 1 81.31 621 GLY A O 1
ATOM 4807 N N . ASP A 1 622 ? 10.102 -15.695 -28.141 1 87.12 622 ASP A N 1
ATOM 4808 C CA . ASP A 1 622 ? 10.055 -16.516 -29.359 1 87.12 622 ASP A CA 1
ATOM 4809 C C . ASP A 1 622 ? 10.031 -18 -29.016 1 87.12 622 ASP A C 1
ATOM 4811 O O . ASP A 1 622 ? 9.609 -18.828 -29.828 1 87.12 622 ASP A O 1
ATOM 4815 N N . LEU A 1 623 ? 10.43 -18.328 -27.844 1 86.81 623 LEU A N 1
ATOM 4816 C CA . LEU A 1 623 ? 10.57 -19.75 -27.516 1 86.81 623 LEU A CA 1
ATOM 4817 C C . LEU A 1 623 ? 9.438 -20.219 -26.609 1 86.81 623 LEU A C 1
ATOM 4819 O O . LEU A 1 623 ? 9.391 -21.391 -26.219 1 86.81 623 LEU A O 1
ATOM 4823 N N . SER A 1 624 ? 8.484 -19.312 -26.344 1 87.75 624 SER A N 1
ATOM 4824 C CA . SER A 1 624 ? 7.363 -19.703 -25.5 1 87.75 624 SER A CA 1
ATOM 4825 C C . SER A 1 624 ? 6.418 -20.641 -26.25 1 87.75 624 SER A C 1
ATOM 4827 O O . SER A 1 624 ? 6.164 -20.453 -27.438 1 87.75 624 SER A O 1
ATOM 4829 N N . VAL A 1 625 ? 5.934 -21.578 -25.531 1 91 625 VAL A N 1
ATOM 4830 C CA . VAL A 1 625 ? 5.035 -22.547 -26.141 1 91 625 VAL A CA 1
ATOM 4831 C C . VAL A 1 625 ? 3.785 -21.844 -26.656 1 91 625 VAL A C 1
ATOM 4833 O O . VAL A 1 625 ? 3.236 -22.219 -27.703 1 91 625 VAL A O 1
ATOM 4836 N N . ASP A 1 626 ? 3.328 -20.797 -25.969 1 91 626 ASP A N 1
ATOM 4837 C CA . ASP A 1 626 ? 2.162 -20.031 -26.406 1 91 626 ASP A CA 1
ATOM 4838 C C . ASP A 1 626 ? 2.441 -19.312 -27.719 1 91 626 ASP A C 1
ATOM 4840 O O . ASP A 1 626 ? 1.582 -19.25 -28.594 1 91 626 ASP A O 1
ATOM 4844 N N . THR A 1 627 ? 3.637 -18.812 -27.844 1 93.38 627 THR A N 1
ATOM 4845 C CA . THR A 1 627 ? 4.031 -18.156 -29.078 1 93.38 627 THR A CA 1
ATOM 4846 C C . THR A 1 627 ? 4.102 -19.172 -30.219 1 93.38 627 THR A C 1
ATOM 4848 O O . THR A 1 627 ? 3.604 -18.906 -31.328 1 93.38 627 THR A O 1
ATOM 4851 N N . LEU A 1 628 ? 4.641 -20.281 -29.922 1 95.81 628 LEU A N 1
ATOM 4852 C CA . LEU A 1 628 ? 4.805 -21.312 -30.953 1 95.81 628 LEU A CA 1
ATOM 4853 C C . LEU A 1 628 ? 3.451 -21.859 -31.391 1 95.81 628 LEU A C 1
ATOM 4855 O O . LEU A 1 628 ? 3.23 -22.109 -32.562 1 95.81 628 LEU A O 1
ATOM 4859 N N . ALA A 1 629 ? 2.596 -22.031 -30.391 1 96.19 629 ALA A N 1
ATOM 4860 C CA . ALA A 1 629 ? 1.24 -22.469 -30.719 1 96.19 629 ALA A CA 1
ATOM 4861 C C . ALA A 1 629 ? 0.515 -21.438 -31.578 1 96.19 629 ALA A C 1
ATOM 4863 O O . ALA A 1 629 ? -0.219 -21.797 -32.5 1 96.19 629 ALA A O 1
ATOM 4864 N N . THR A 1 630 ? 0.693 -20.219 -31.281 1 96.44 630 THR A N 1
ATOM 4865 C CA . THR A 1 630 ? 0.086 -19.141 -32.062 1 96.44 630 THR A CA 1
ATOM 4866 C C . THR A 1 630 ? 0.669 -19.094 -33.469 1 96.44 630 THR A C 1
ATOM 4868 O O . THR A 1 630 ? -0.041 -18.797 -34.438 1 96.44 630 THR A O 1
ATOM 4871 N N . ALA A 1 631 ? 1.946 -19.406 -33.594 1 97.44 631 ALA A N 1
ATOM 4872 C CA . ALA A 1 631 ? 2.59 -19.484 -34.875 1 97.44 631 ALA A CA 1
ATOM 4873 C C . ALA A 1 631 ? 1.956 -20.562 -35.75 1 97.44 631 ALA A C 1
ATOM 4875 O O . ALA A 1 631 ? 1.775 -20.391 -36.969 1 97.44 631 ALA A O 1
ATOM 4876 N N . VAL A 1 632 ? 1.68 -21.656 -35.156 1 97.38 632 VAL A N 1
ATOM 4877 C CA . VAL A 1 632 ? 1.038 -22.75 -35.875 1 97.38 632 VAL A CA 1
ATOM 4878 C C . VAL A 1 632 ? -0.319 -22.297 -36.406 1 97.38 632 VAL A C 1
ATOM 4880 O O . VAL A 1 632 ? -0.646 -22.531 -37.594 1 97.38 632 VAL A O 1
ATOM 4883 N N . SER A 1 633 ? -1.1 -21.641 -35.625 1 97.12 633 SER A N 1
ATOM 4884 C CA . SER A 1 633 ? -2.406 -21.141 -36.031 1 97.12 633 SER A CA 1
ATOM 4885 C C . SER A 1 633 ? -2.271 -20.078 -37.125 1 97.12 633 SER A C 1
ATOM 4887 O O . SER A 1 633 ? -3.088 -20.016 -38.031 1 97.12 633 SER A O 1
ATOM 4889 N N . SER A 1 634 ? -1.25 -19.297 -36.969 1 97.56 634 SER A N 1
ATOM 4890 C CA . SER A 1 634 ? -0.993 -18.266 -37.969 1 97.56 634 SER A CA 1
ATOM 4891 C C . SER A 1 634 ? -0.613 -18.906 -39.312 1 97.56 634 SER A C 1
ATOM 4893 O O . SER A 1 634 ? -0.958 -18.375 -40.375 1 97.56 634 SER A O 1
ATOM 4895 N N . ALA A 1 635 ? 0.136 -19.969 -39.281 1 97.62 635 ALA A N 1
ATOM 4896 C CA . ALA A 1 635 ? 0.518 -20.688 -40.469 1 97.62 635 ALA A CA 1
ATOM 4897 C C . ALA A 1 635 ? -0.708 -21.25 -41.188 1 97.62 635 ALA A C 1
ATOM 4899 O O . ALA A 1 635 ? -0.775 -21.266 -42.406 1 97.62 635 ALA A O 1
ATOM 4900 N N . ASN A 1 636 ? -1.667 -21.75 -40.469 1 96.75 636 ASN A N 1
ATOM 4901 C CA . ASN A 1 636 ? -2.914 -22.234 -41.062 1 96.75 636 ASN A CA 1
ATOM 4902 C C . ASN A 1 636 ? -3.631 -21.141 -41.844 1 96.75 636 ASN A C 1
ATOM 4904 O O . ASN A 1 636 ? -4.125 -21.375 -42.938 1 96.75 636 ASN A O 1
ATOM 4908 N N . CYS A 1 637 ? -3.693 -19.984 -41.219 1 96.19 637 CYS A N 1
ATOM 4909 C CA . CYS A 1 637 ? -4.336 -18.844 -41.875 1 96.19 637 CYS A CA 1
ATOM 4910 C C . CYS A 1 637 ? -3.578 -18.438 -43.125 1 96.19 637 CYS A C 1
ATOM 4912 O O . CYS A 1 637 ? -4.188 -18.125 -44.156 1 96.19 637 CYS A O 1
ATOM 4914 N N . ALA A 1 638 ? -2.244 -18.469 -43.031 1 96.62 638 ALA A N 1
ATOM 4915 C CA . ALA A 1 638 ? -1.417 -18.109 -44.188 1 96.62 638 ALA A CA 1
ATOM 4916 C C . ALA A 1 638 ? -1.611 -19.094 -45.344 1 96.62 638 ALA A C 1
ATOM 4918 O O . ALA A 1 638 ? -1.709 -18.688 -46.5 1 96.62 638 ALA A O 1
ATOM 4919 N N . ARG A 1 639 ? -1.59 -20.359 -45.062 1 95.31 639 ARG A N 1
ATOM 4920 C CA . ARG A 1 639 ? -1.821 -21.391 -46.062 1 95.31 639 ARG A CA 1
ATOM 4921 C C . ARG A 1 639 ? -3.17 -21.188 -46.75 1 95.31 639 ARG A C 1
ATOM 4923 O O . ARG A 1 639 ? -3.266 -21.266 -47.969 1 95.31 639 ARG A O 1
ATOM 4930 N N . ALA A 1 640 ? -4.227 -20.938 -45.969 1 92.81 640 ALA A N 1
ATOM 4931 C CA . ALA A 1 640 ? -5.574 -20.75 -46.5 1 92.81 640 ALA A CA 1
ATOM 4932 C C . ALA A 1 640 ? -5.652 -19.516 -47.375 1 92.81 640 ALA A C 1
ATOM 4934 O O . ALA A 1 640 ? -6.422 -19.484 -48.344 1 92.81 640 ALA A O 1
ATOM 4935 N N . ALA A 1 641 ? -4.82 -18.578 -47.031 1 92.5 641 ALA A N 1
ATOM 4936 C CA . ALA A 1 641 ? -4.793 -17.344 -47.812 1 92.5 641 ALA A CA 1
ATOM 4937 C C . ALA A 1 641 ? -3.916 -17.5 -49.062 1 92.5 641 ALA A C 1
ATOM 4939 O O . ALA A 1 641 ? -3.781 -16.562 -49.844 1 92.5 641 ALA A O 1
ATOM 4940 N N . GLY A 1 642 ? -3.256 -18.609 -49.25 1 91.81 642 GLY A N 1
ATOM 4941 C CA . GLY A 1 642 ? -2.473 -18.906 -50.438 1 91.81 642 GLY A CA 1
ATOM 4942 C C . GLY A 1 642 ? -1.003 -18.562 -50.281 1 91.81 642 GLY A C 1
ATOM 4943 O O . GLY A 1 642 ? -0.222 -18.719 -51.25 1 91.81 642 GLY A O 1
ATOM 4944 N N . ASP A 1 643 ? -0.659 -18.125 -49.156 1 95.94 643 ASP A N 1
ATOM 4945 C CA . ASP A 1 643 ? 0.746 -17.828 -48.906 1 95.94 643 ASP A CA 1
ATOM 4946 C C . ASP A 1 643 ? 1.484 -19.062 -48.406 1 95.94 643 ASP A C 1
ATOM 4948 O O . ASP A 1 643 ? 1.856 -19.141 -47.219 1 95.94 643 ASP A O 1
ATOM 4952 N N . LEU A 1 644 ? 1.801 -19.969 -49.281 1 96.69 644 LEU A N 1
ATOM 4953 C CA . LEU A 1 644 ? 2.381 -21.25 -48.938 1 96.69 644 LEU A CA 1
ATOM 4954 C C . LEU A 1 644 ? 3.811 -21.094 -48.438 1 96.69 644 LEU A C 1
ATOM 4956 O O . LEU A 1 644 ? 4.238 -21.797 -47.5 1 96.69 644 LEU A O 1
ATOM 4960 N N . ALA A 1 645 ? 4.516 -20.094 -48.969 1 96.88 645 ALA A N 1
ATOM 4961 C CA . ALA A 1 645 ? 5.891 -19.859 -48.531 1 96.88 645 ALA A CA 1
ATOM 4962 C C . ALA A 1 645 ? 5.934 -19.359 -47.094 1 96.88 645 ALA A C 1
ATOM 4964 O O . ALA A 1 645 ? 6.746 -19.828 -46.281 1 96.88 645 ALA A O 1
ATOM 4965 N N . GLY A 1 646 ? 5.086 -18.406 -46.844 1 96.81 646 GLY A N 1
ATOM 4966 C CA . GLY A 1 646 ? 5.016 -17.891 -45.5 1 96.81 646 GLY A CA 1
ATOM 4967 C C . GLY A 1 646 ? 4.586 -18.922 -44.469 1 96.81 646 GLY A C 1
ATOM 4968 O O . GLY A 1 646 ? 5.133 -18.984 -43.375 1 96.81 646 GLY A O 1
ATOM 4969 N N . ALA A 1 647 ? 3.594 -19.719 -44.844 1 97.75 647 ALA A N 1
ATOM 4970 C CA . ALA A 1 647 ? 3.119 -20.781 -43.969 1 97.75 647 ALA A CA 1
ATOM 4971 C C . ALA A 1 647 ? 4.23 -21.797 -43.688 1 97.75 647 ALA A C 1
ATOM 4973 O O . ALA A 1 647 ? 4.395 -22.25 -42.562 1 97.75 647 ALA A O 1
ATOM 4974 N N . HIS A 1 648 ? 4.957 -22.156 -44.719 1 97.5 648 HIS A N 1
ATOM 4975 C CA . HIS A 1 648 ? 6.055 -23.109 -44.594 1 97.5 648 HIS A CA 1
ATOM 4976 C C . HIS A 1 648 ? 7.129 -22.594 -43.656 1 97.5 648 HIS A C 1
ATOM 4978 O O . HIS A 1 648 ? 7.598 -23.328 -42.781 1 97.5 648 HIS A O 1
ATOM 4984 N N . GLU A 1 649 ? 7.469 -21.344 -43.75 1 97.62 649 GLU A N 1
ATOM 4985 C CA . GLU A 1 649 ? 8.492 -20.75 -42.906 1 97.62 649 GLU A CA 1
ATOM 4986 C C . GLU A 1 649 ? 8.047 -20.734 -41.438 1 97.62 649 GLU A C 1
ATOM 4988 O O . GLU A 1 649 ? 8.828 -21.078 -40.562 1 97.62 649 GLU A O 1
ATOM 4993 N N . LEU A 1 650 ? 6.848 -20.297 -41.219 1 97.44 650 LEU A N 1
ATOM 4994 C CA . LEU A 1 650 ? 6.309 -20.234 -39.875 1 97.44 650 LEU A CA 1
ATOM 4995 C C . LEU A 1 650 ? 6.328 -21.609 -39.219 1 97.44 650 LEU A C 1
ATOM 4997 O O . LEU A 1 650 ? 6.762 -21.75 -38.062 1 97.44 650 LEU A O 1
ATOM 5001 N N . LEU A 1 651 ? 5.914 -22.641 -39.938 1 97.75 651 LEU A N 1
ATOM 5002 C CA . LEU A 1 651 ? 5.801 -23.984 -39.375 1 97.75 651 LEU A CA 1
ATOM 5003 C C . LEU A 1 651 ? 7.176 -24.609 -39.219 1 97.75 651 LEU A C 1
ATOM 5005 O O . LEU A 1 651 ? 7.418 -25.344 -38.25 1 97.75 651 LEU A O 1
ATOM 5009 N N . GLU A 1 652 ? 8.031 -24.375 -40.156 1 97.44 652 GLU A N 1
ATOM 5010 C CA . GLU A 1 652 ? 9.383 -24.906 -40.062 1 97.44 652 GLU A CA 1
ATOM 5011 C C . GLU A 1 652 ? 10.07 -24.391 -38.781 1 97.44 652 GLU A C 1
ATOM 5013 O O . GLU A 1 652 ? 10.641 -25.172 -38.031 1 97.44 652 GLU A O 1
ATOM 5018 N N . ARG A 1 653 ? 9.969 -23.141 -38.594 1 96.88 653 ARG A N 1
ATOM 5019 C CA . ARG A 1 653 ? 10.555 -22.531 -37.406 1 96.88 653 ARG A CA 1
ATOM 5020 C C . ARG A 1 653 ? 9.891 -23.047 -36.125 1 96.88 653 ARG A C 1
ATOM 5022 O O . ARG A 1 653 ? 10.562 -23.328 -35.156 1 96.88 653 ARG A O 1
ATOM 5029 N N . ALA A 1 654 ? 8.555 -23.141 -36.188 1 97.06 654 ALA A N 1
ATOM 5030 C CA . ALA A 1 654 ? 7.816 -23.625 -35.031 1 97.06 654 ALA A CA 1
ATOM 5031 C C . ALA A 1 654 ? 8.211 -25.047 -34.688 1 97.06 654 ALA A C 1
ATOM 5033 O O . ALA A 1 654 ? 8.406 -25.391 -33.5 1 97.06 654 ALA A O 1
ATOM 5034 N N . VAL A 1 655 ? 8.336 -25.906 -35.688 1 97.31 655 VAL A N 1
ATOM 5035 C CA . VAL A 1 655 ? 8.68 -27.312 -35.469 1 97.31 655 VAL A CA 1
ATOM 5036 C C . VAL A 1 655 ? 10.078 -27.422 -34.875 1 97.31 655 VAL A C 1
ATOM 5038 O O . VAL A 1 655 ? 10.297 -28.156 -33.906 1 97.31 655 VAL A O 1
ATOM 5041 N N . ILE A 1 656 ? 11.016 -26.625 -35.344 1 96.69 656 ILE A N 1
ATOM 5042 C CA . ILE A 1 656 ? 12.391 -26.641 -34.875 1 96.69 656 ILE A CA 1
ATOM 5043 C C . ILE A 1 656 ? 12.422 -26.203 -33.406 1 96.69 656 ILE A C 1
ATOM 5045 O O . ILE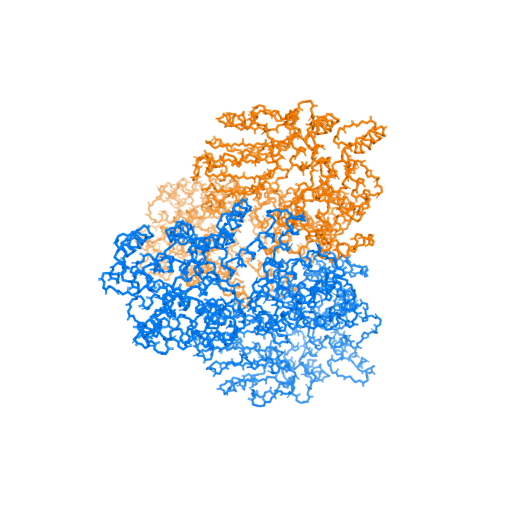 A 1 656 ? 13.07 -26.844 -32.594 1 96.69 656 ILE A O 1
ATOM 5049 N N . ARG A 1 657 ? 11.734 -25.188 -33.156 1 95.12 657 ARG A N 1
ATOM 5050 C CA . ARG A 1 657 ? 11.734 -24.625 -31.812 1 95.12 657 ARG A CA 1
ATOM 5051 C C . ARG A 1 657 ? 10.984 -25.531 -30.844 1 95.12 657 ARG A C 1
ATOM 5053 O O . ARG A 1 657 ? 11.375 -25.672 -29.688 1 95.12 657 ARG A O 1
ATOM 5060 N N . LEU A 1 658 ? 9.906 -26.172 -31.281 1 95.88 658 LEU A N 1
ATOM 5061 C CA . LEU A 1 658 ? 9.18 -27.109 -30.438 1 95.88 658 LEU A CA 1
ATOM 5062 C C . LEU A 1 658 ? 10.039 -28.328 -30.125 1 95.88 658 LEU A C 1
ATOM 5064 O O . LEU A 1 658 ? 10 -28.859 -29.016 1 95.88 658 LEU A O 1
ATOM 5068 N N . HIS A 1 659 ? 10.797 -28.75 -31.094 1 94.19 659 HIS A N 1
ATOM 5069 C CA . HIS A 1 659 ? 11.758 -29.812 -30.844 1 94.19 659 HIS A CA 1
ATOM 5070 C C . HIS A 1 659 ? 12.734 -29.453 -29.75 1 94.19 659 HIS A C 1
ATOM 5072 O O . HIS A 1 659 ? 13.047 -30.266 -28.875 1 94.19 659 HIS A O 1
ATOM 5078 N N . ALA A 1 660 ? 13.125 -28.219 -29.781 1 91.69 660 ALA A N 1
ATOM 5079 C CA . ALA A 1 660 ? 14.117 -27.75 -28.828 1 91.69 660 ALA A CA 1
ATOM 5080 C C . ALA A 1 660 ? 13.523 -27.609 -27.422 1 91.69 660 ALA A C 1
ATOM 5082 O O . ALA A 1 660 ? 14.18 -27.891 -26.422 1 91.69 660 ALA A O 1
ATOM 5083 N N . VAL A 1 661 ? 12.305 -27.172 -27.344 1 88.56 661 VAL A N 1
ATOM 5084 C CA . VAL A 1 661 ? 11.703 -26.797 -26.062 1 88.56 661 VAL A CA 1
ATOM 5085 C C . VAL A 1 661 ? 10.992 -28.016 -25.453 1 88.56 661 VAL A C 1
ATOM 5087 O O . VAL A 1 661 ? 11.047 -28.219 -24.25 1 88.56 661 VAL A O 1
ATOM 5090 N N . LEU A 1 662 ? 10.273 -28.844 -26.312 1 91.81 662 LEU A N 1
ATOM 5091 C CA . LEU A 1 662 ? 9.398 -29.875 -25.781 1 91.81 662 LEU A CA 1
ATOM 5092 C C . LEU A 1 662 ? 9.945 -31.266 -26.094 1 91.81 662 LEU A C 1
ATOM 5094 O O . LEU A 1 662 ? 9.594 -32.25 -25.422 1 91.81 662 LEU A O 1
ATOM 5098 N N . GLY A 1 663 ? 10.781 -31.391 -27.141 1 91.75 663 GLY A N 1
ATOM 5099 C CA . GLY A 1 663 ? 11.32 -32.688 -27.531 1 91.75 663 GLY A CA 1
ATOM 5100 C C . GLY A 1 663 ? 10.664 -33.25 -28.766 1 91.75 663 GLY A C 1
ATOM 5101 O O . GLY A 1 663 ? 9.625 -32.75 -29.219 1 91.75 663 GLY A O 1
ATOM 5102 N N . ASP A 1 664 ? 11.164 -34.344 -29.219 1 92.06 664 ASP A N 1
ATOM 5103 C CA . ASP A 1 664 ? 10.82 -34.875 -30.531 1 92.06 664 ASP A CA 1
ATOM 5104 C C . ASP A 1 664 ? 9.5 -35.656 -30.469 1 92.06 664 ASP A C 1
ATOM 5106 O O . ASP A 1 664 ? 8.727 -35.625 -31.438 1 92.06 664 ASP A O 1
ATOM 5110 N N . GLU A 1 665 ? 9.258 -36.25 -29.438 1 94.31 665 GLU A N 1
ATOM 5111 C CA . GLU A 1 665 ? 8.109 -37.156 -29.375 1 94.31 665 GLU A CA 1
ATOM 5112 C C . GLU A 1 665 ? 6.914 -36.469 -28.719 1 94.31 665 GLU A C 1
ATOM 5114 O O . GLU A 1 665 ? 5.852 -37.062 -28.562 1 94.31 665 GLU A O 1
ATOM 5119 N N . HIS A 1 666 ? 7.145 -35.188 -28.375 1 95.81 666 HIS A N 1
ATOM 5120 C CA . HIS A 1 666 ? 6.035 -34.469 -27.75 1 95.81 666 HIS A CA 1
ATOM 5121 C C . HIS A 1 666 ? 4.875 -34.312 -28.719 1 95.81 666 HIS A C 1
ATOM 5123 O O . HIS A 1 666 ? 5.082 -33.969 -29.891 1 95.81 666 HIS A O 1
ATOM 5129 N N . PRO A 1 667 ? 3.648 -34.469 -28.266 1 96.88 667 PRO A N 1
ATOM 5130 C CA . PRO A 1 667 ? 2.496 -34.375 -29.156 1 96.88 667 PRO A CA 1
ATOM 5131 C C . PRO A 1 667 ? 2.434 -33.062 -29.906 1 96.88 667 PRO A C 1
ATOM 5133 O O . PRO A 1 667 ? 2.01 -33 -31.062 1 96.88 667 PRO A O 1
ATOM 5136 N N . PHE A 1 668 ? 2.891 -31.969 -29.328 1 97.12 668 PHE A N 1
ATOM 5137 C CA . PHE A 1 668 ? 2.844 -30.656 -29.953 1 97.12 668 PHE A CA 1
ATOM 5138 C C . PHE A 1 668 ? 3.848 -30.578 -31.094 1 97.12 668 PHE A C 1
ATOM 5140 O O . PHE A 1 668 ? 3.559 -29.984 -32.156 1 97.12 668 PHE A O 1
ATOM 5147 N N . THR A 1 669 ? 4.996 -31.203 -30.844 1 97.25 669 THR A N 1
ATOM 5148 C CA . THR A 1 669 ? 6 -31.25 -31.906 1 97.25 669 THR A CA 1
ATOM 5149 C C . THR A 1 669 ? 5.5 -32.062 -33.094 1 97.25 669 THR A C 1
ATOM 5151 O O . THR A 1 669 ? 5.625 -31.641 -34.25 1 97.25 669 THR A O 1
ATOM 5154 N N . LEU A 1 670 ? 4.938 -33.156 -32.781 1 97.88 670 LEU A N 1
ATOM 5155 C CA . LEU A 1 670 ? 4.398 -34.031 -33.812 1 97.88 670 LEU A CA 1
ATOM 5156 C C . LEU A 1 670 ? 3.24 -33.344 -34.531 1 97.88 670 LEU A C 1
ATOM 5158 O O . LEU A 1 670 ? 3.174 -33.406 -35.75 1 97.88 670 LEU A O 1
ATOM 5162 N N . ALA A 1 671 ? 2.375 -32.719 -33.812 1 97.81 671 ALA A N 1
ATOM 5163 C CA . ALA A 1 671 ? 1.216 -32.031 -34.375 1 97.81 671 ALA A CA 1
ATOM 5164 C C . ALA A 1 671 ? 1.648 -30.906 -35.312 1 97.81 671 ALA A C 1
ATOM 5166 O O . ALA A 1 671 ? 1.093 -30.734 -36.406 1 97.81 671 ALA A O 1
ATOM 5167 N N . ALA A 1 672 ? 2.596 -30.156 -34.875 1 97.94 672 ALA A N 1
ATOM 5168 C CA . ALA A 1 672 ? 3.113 -29.062 -35.719 1 97.94 672 ALA A CA 1
ATOM 5169 C C . ALA A 1 672 ? 3.762 -29.625 -37 1 97.94 672 ALA A C 1
ATOM 5171 O O . ALA A 1 672 ? 3.652 -29.016 -38.062 1 97.94 672 ALA A O 1
ATOM 5172 N N . SER A 1 673 ? 4.402 -30.766 -36.906 1 98.12 673 SER A N 1
ATOM 5173 C CA . SER A 1 673 ? 5.004 -31.422 -38.062 1 98.12 673 SER A CA 1
ATOM 5174 C C . SER A 1 673 ? 3.939 -31.875 -39.031 1 98.12 673 SER A C 1
ATOM 5176 O O . SER A 1 673 ? 4.148 -31.828 -40.25 1 98.12 673 SER A O 1
ATOM 5178 N N . ALA A 1 674 ? 2.883 -32.344 -38.531 1 97.81 674 ALA A N 1
ATOM 5179 C CA . ALA A 1 674 ? 1.762 -32.688 -39.375 1 97.81 674 ALA A CA 1
ATOM 5180 C C . ALA A 1 674 ? 1.259 -31.469 -40.156 1 97.81 674 ALA A C 1
ATOM 5182 O O . ALA A 1 674 ? 0.875 -31.562 -41.312 1 97.81 674 ALA A O 1
ATOM 5183 N N . GLY A 1 675 ? 1.223 -30.344 -39.406 1 97.38 675 GLY A N 1
ATOM 5184 C CA . GLY A 1 675 ? 0.874 -29.094 -40.094 1 97.38 675 GLY A CA 1
ATOM 5185 C C . GLY A 1 675 ? 1.828 -28.719 -41.188 1 97.38 675 GLY A C 1
ATOM 5186 O O . GLY A 1 675 ? 1.403 -28.234 -42.25 1 97.38 675 GLY A O 1
ATOM 5187 N N . LEU A 1 676 ? 3.074 -28.969 -40.938 1 97.81 676 LEU A N 1
ATOM 5188 C CA . LEU A 1 676 ? 4.082 -28.719 -41.969 1 97.81 676 LEU A CA 1
ATOM 5189 C C . LEU A 1 676 ? 3.859 -29.609 -43.188 1 97.81 676 LEU A C 1
ATOM 5191 O O . LEU A 1 676 ? 3.979 -29.156 -44.312 1 97.81 676 LEU A O 1
ATOM 5195 N N . ALA A 1 677 ? 3.525 -30.875 -42.969 1 97.81 677 ALA A N 1
ATOM 5196 C CA . ALA A 1 677 ? 3.215 -31.797 -44.062 1 97.81 677 ALA A CA 1
ATOM 5197 C C . ALA A 1 677 ? 2.043 -31.281 -44.906 1 97.81 677 ALA A C 1
ATOM 5199 O O . ALA A 1 677 ? 2.023 -31.438 -46.125 1 97.81 677 ALA A O 1
ATOM 5200 N N . GLY A 1 678 ? 1.121 -30.703 -44.25 1 96.88 678 GLY A N 1
ATOM 5201 C CA . GLY A 1 678 ? -0.01 -30.109 -44.938 1 96.88 678 GLY A CA 1
ATOM 5202 C C . GLY A 1 678 ? 0.389 -29 -45.875 1 96.88 678 GLY A C 1
ATOM 5203 O O . GLY A 1 678 ? -0.148 -28.891 -47 1 96.88 678 GLY A O 1
ATOM 5204 N N . VAL A 1 679 ? 1.281 -28.172 -45.469 1 97.31 679 VAL A N 1
ATOM 5205 C CA . VAL A 1 679 ? 1.757 -27.078 -46.312 1 97.31 679 VAL A CA 1
ATOM 5206 C C . VAL A 1 679 ? 2.582 -27.625 -47.469 1 97.31 679 VAL A C 1
ATOM 5208 O O . VAL A 1 679 ? 2.463 -27.172 -48.594 1 97.31 679 VAL A O 1
ATOM 5211 N N . VAL A 1 680 ? 3.375 -28.656 -47.188 1 97.5 680 VAL A N 1
ATOM 5212 C CA . VAL A 1 680 ? 4.195 -29.312 -48.219 1 97.5 680 VAL A CA 1
ATOM 5213 C C . VAL A 1 680 ? 3.297 -29.984 -49.25 1 97.5 680 VAL A C 1
ATOM 5215 O O . VAL A 1 680 ? 3.568 -29.906 -50.469 1 97.5 680 VAL A O 1
ATOM 5218 N N . ARG A 1 681 ? 2.312 -30.578 -48.844 1 96.19 681 ARG A N 1
ATOM 5219 C CA . ARG A 1 681 ? 1.329 -31.188 -49.719 1 96.19 681 ARG A CA 1
ATOM 5220 C C . ARG A 1 681 ? 0.66 -30.125 -50.594 1 96.19 681 ARG A C 1
ATOM 5222 O O . ARG A 1 681 ? 0.478 -30.344 -51.812 1 96.19 681 ARG A O 1
ATOM 5229 N N . ALA A 1 682 ? 0.29 -28.984 -50 1 94.75 682 ALA A N 1
ATOM 5230 C CA . ALA A 1 682 ? -0.363 -27.906 -50.75 1 94.75 682 ALA A CA 1
ATOM 5231 C C . ALA A 1 682 ? 0.557 -27.328 -51.812 1 94.75 682 ALA A C 1
ATOM 5233 O O . ALA A 1 682 ? 0.087 -26.797 -52.812 1 94.75 682 ALA A O 1
ATOM 5234 N N . ALA A 1 683 ? 1.802 -27.531 -51.625 1 95.06 683 ALA A N 1
ATOM 5235 C CA . ALA A 1 683 ? 2.785 -27.062 -52.594 1 95.06 683 ALA A CA 1
ATOM 5236 C C . ALA A 1 683 ? 3.012 -28.094 -53.688 1 95.06 683 ALA A C 1
ATOM 5238 O O . ALA A 1 683 ? 3.844 -27.906 -54.562 1 95.06 683 ALA A O 1
ATOM 5239 N N . GLY A 1 684 ? 2.348 -29.25 -53.656 1 93.31 684 GLY A N 1
ATOM 5240 C CA . GLY A 1 684 ? 2.404 -30.266 -54.688 1 93.31 684 GLY A CA 1
ATOM 5241 C C . GLY A 1 684 ? 3.461 -31.328 -54.438 1 93.31 684 GLY A C 1
ATOM 5242 O O . GLY A 1 684 ? 3.674 -32.219 -55.281 1 93.31 684 GLY A O 1
ATOM 5243 N N . ARG A 1 685 ? 4.141 -31.266 -53.375 1 96 685 ARG A N 1
ATOM 5244 C CA . ARG A 1 685 ? 5.195 -32.219 -53.031 1 96 685 ARG A CA 1
ATOM 5245 C C . ARG A 1 685 ? 4.652 -33.375 -52.188 1 96 685 ARG A C 1
ATOM 5247 O O . ARG A 1 685 ? 5.062 -33.531 -51.031 1 96 685 ARG A O 1
ATOM 5254 N N . HIS A 1 686 ? 3.842 -34.25 -52.719 1 95.81 686 HIS A N 1
ATOM 5255 C CA . HIS A 1 686 ? 3.098 -35.281 -52.031 1 95.81 686 HIS A CA 1
ATOM 5256 C C . HIS A 1 686 ? 4.035 -36.375 -51.5 1 95.81 686 HIS A C 1
ATOM 5258 O O . HIS A 1 686 ? 3.779 -36.938 -50.438 1 95.81 686 HIS A O 1
ATOM 5264 N N . ALA A 1 687 ? 5.117 -36.625 -52.188 1 95.75 687 ALA A N 1
ATOM 5265 C CA . ALA A 1 687 ? 6.055 -37.625 -51.719 1 95.75 687 ALA A CA 1
ATOM 5266 C C . ALA A 1 687 ? 6.719 -37.219 -50.406 1 95.75 687 ALA A C 1
ATOM 5268 O O . ALA A 1 687 ? 6.859 -38.031 -49.5 1 95.75 687 ALA A O 1
ATOM 5269 N N . ASP A 1 688 ? 7.141 -35.969 -50.406 1 96.44 688 ASP A N 1
ATOM 5270 C CA . ASP A 1 688 ? 7.746 -35.438 -49.188 1 96.44 688 ASP A CA 1
ATOM 5271 C C . ASP A 1 688 ? 6.742 -35.406 -48.031 1 96.44 688 ASP A C 1
ATOM 5273 O O . ASP A 1 688 ? 7.074 -35.75 -46.906 1 96.44 688 ASP A O 1
ATOM 5277 N N . ALA A 1 689 ? 5.551 -34.938 -48.281 1 97.69 689 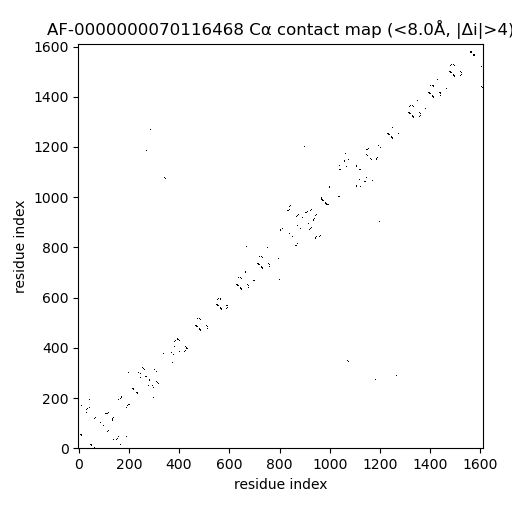ALA A N 1
ATOM 5278 C CA . ALA A 1 689 ? 4.488 -34.875 -47.281 1 97.69 689 ALA A CA 1
ATOM 5279 C C . ALA A 1 689 ? 4.176 -36.25 -46.719 1 97.69 689 ALA A C 1
ATOM 5281 O O . ALA A 1 689 ? 3.939 -36.406 -45.531 1 97.69 689 ALA A O 1
ATOM 5282 N N . ARG A 1 690 ? 4.145 -37.219 -47.594 1 97.12 690 ARG A N 1
ATOM 5283 C CA . ARG A 1 690 ? 3.891 -38.594 -47.188 1 97.12 690 ARG A CA 1
ATOM 5284 C C . ARG A 1 690 ? 4.934 -39.094 -46.188 1 97.12 690 ARG A C 1
ATOM 5286 O O . ARG A 1 690 ? 4.59 -39.688 -45.188 1 97.12 690 ARG A O 1
ATOM 5293 N N . THR A 1 691 ? 6.176 -38.781 -46.438 1 97.44 691 THR A N 1
ATOM 5294 C CA . THR A 1 691 ? 7.262 -39.188 -45.531 1 97.44 691 THR A CA 1
ATOM 5295 C C . THR A 1 691 ? 7.082 -38.594 -44.156 1 97.44 691 THR A C 1
ATOM 5297 O O . THR A 1 691 ? 7.211 -39.281 -43.156 1 97.44 691 THR A O 1
ATOM 5300 N N . ILE A 1 692 ? 6.754 -37.344 -44.094 1 97.56 692 ILE A N 1
ATOM 5301 C CA . ILE A 1 692 ? 6.547 -36.625 -42.844 1 97.56 692 ILE A CA 1
ATOM 5302 C C . ILE A 1 692 ? 5.34 -37.219 -42.125 1 97.56 692 ILE A C 1
ATOM 5304 O O . ILE A 1 692 ? 5.426 -37.594 -40.938 1 97.56 692 ILE A O 1
ATOM 5308 N N . ASP A 1 693 ? 4.266 -37.375 -42.844 1 97.81 693 ASP A N 1
ATOM 5309 C CA . ASP A 1 693 ? 3.006 -37.812 -42.25 1 97.81 693 ASP A CA 1
ATOM 5310 C C . ASP A 1 693 ? 3.111 -39.219 -41.719 1 97.81 693 ASP A C 1
ATOM 5312 O O . ASP A 1 693 ? 2.496 -39.562 -40.688 1 97.81 693 ASP A O 1
ATOM 5316 N N . GLU A 1 694 ? 3.779 -40.094 -42.406 1 97.62 694 GLU A N 1
ATOM 5317 C CA . GLU A 1 694 ? 3.932 -41.469 -41.938 1 97.62 694 GLU A CA 1
ATOM 5318 C C . GLU A 1 694 ? 4.672 -41.531 -40.625 1 97.62 694 GLU A C 1
ATOM 5320 O O . GLU A 1 694 ? 4.254 -42.25 -39.688 1 97.62 694 GLU A O 1
ATOM 5325 N N . GLU A 1 695 ? 5.695 -40.781 -40.531 1 97.25 695 GLU A N 1
ATOM 5326 C CA . GLU A 1 695 ? 6.457 -40.75 -39.281 1 97.25 695 GLU A CA 1
ATOM 5327 C C . GLU A 1 695 ? 5.637 -40.094 -38.156 1 97.25 695 GLU A C 1
ATOM 5329 O O . GLU A 1 695 ? 5.609 -40.625 -37.031 1 97.25 695 GLU A O 1
ATOM 5334 N N . VAL A 1 696 ? 5.023 -39 -38.469 1 98 696 VAL A N 1
ATOM 5335 C CA . VAL A 1 696 ? 4.254 -38.25 -37.5 1 98 696 VAL A CA 1
ATOM 5336 C C . VAL A 1 696 ? 3.064 -39.062 -37.031 1 98 696 VAL A C 1
ATOM 5338 O O . VAL A 1 696 ? 2.754 -39.094 -35.812 1 98 696 VAL A O 1
ATOM 5341 N N . LEU A 1 697 ? 2.348 -39.719 -37.938 1 98.06 697 LEU A N 1
ATOM 5342 C CA . LEU A 1 697 ? 1.19 -40.5 -37.562 1 98.06 697 LEU A CA 1
ATOM 5343 C C . LEU A 1 697 ? 1.584 -41.594 -36.562 1 98.06 697 LEU A C 1
ATOM 5345 O O . LEU A 1 697 ? 0.868 -41.844 -35.594 1 98.06 697 LEU A O 1
ATOM 5349 N N . GLY A 1 698 ? 2.717 -42.312 -36.844 1 97.38 698 GLY A N 1
ATOM 5350 C CA . GLY A 1 698 ? 3.223 -43.312 -35.875 1 97.38 698 GLY A CA 1
ATOM 5351 C C . GLY A 1 698 ? 3.494 -42.719 -34.5 1 97.38 698 GLY A C 1
ATOM 5352 O O . GLY A 1 698 ? 3.137 -43.312 -33.5 1 97.38 698 GLY A O 1
ATOM 5353 N N . GLY A 1 699 ? 4.129 -41.594 -34.5 1 97.25 699 GLY A N 1
ATOM 5354 C CA . GLY A 1 699 ? 4.422 -40.906 -33.25 1 97.25 699 GLY A CA 1
ATOM 5355 C C . GLY A 1 699 ? 3.176 -40.5 -32.5 1 97.25 699 GLY A C 1
ATOM 5356 O O . GLY A 1 699 ? 3.105 -40.656 -31.266 1 97.25 699 GLY A O 1
ATOM 5357 N N . LEU A 1 700 ? 2.18 -39.906 -33.188 1 97.69 700 LEU A N 1
ATOM 5358 C CA . LEU A 1 700 ? 0.941 -39.438 -32.562 1 97.69 700 LEU A CA 1
ATOM 5359 C C . LEU A 1 700 ? 0.158 -40.625 -32 1 97.69 700 LEU A C 1
ATOM 5361 O O . LEU A 1 700 ? -0.427 -40.531 -30.922 1 97.69 700 LEU A O 1
ATOM 5365 N N . ARG A 1 701 ? 0.105 -41.719 -32.688 1 97.25 701 ARG A N 1
ATOM 5366 C CA . ARG A 1 701 ? -0.578 -42.906 -32.219 1 97.25 701 ARG A CA 1
ATOM 5367 C C . ARG A 1 701 ? 0.057 -43.406 -30.922 1 97.25 701 ARG A C 1
ATOM 5369 O O . ARG A 1 701 ? -0.645 -43.875 -30.016 1 97.25 701 ARG A O 1
ATOM 5376 N N . ARG A 1 702 ? 1.364 -43.281 -30.797 1 95.69 702 ARG A N 1
ATOM 5377 C CA . ARG A 1 702 ? 2.074 -43.719 -29.609 1 95.69 702 ARG A CA 1
ATOM 5378 C C . ARG A 1 702 ? 1.868 -42.719 -28.469 1 95.69 702 ARG A C 1
ATOM 5380 O O . ARG A 1 702 ? 1.722 -43.125 -27.297 1 95.69 702 ARG A O 1
ATOM 5387 N N . SER A 1 703 ? 1.818 -41.5 -28.797 1 95 703 SER A N 1
ATOM 5388 C CA . SER A 1 703 ? 1.828 -40.438 -27.766 1 95 703 SER A CA 1
ATOM 5389 C C . SER A 1 703 ? 0.42 -40.156 -27.266 1 95 703 SER A C 1
ATOM 5391 O O . SER A 1 703 ? 0.196 -40.062 -26.047 1 95 703 SER A O 1
ATOM 5393 N N . VAL A 1 704 ? -0.601 -39.938 -28.172 1 95.75 704 VAL A N 1
ATOM 5394 C CA . VAL A 1 704 ? -1.921 -39.5 -27.719 1 95.75 704 VAL A CA 1
ATOM 5395 C C . VAL A 1 704 ? -2.977 -40.531 -28.172 1 95.75 704 VAL A C 1
ATOM 5397 O O . VAL A 1 704 ? -4.141 -40.406 -27.781 1 95.75 704 VAL A O 1
ATOM 5400 N N . GLY A 1 705 ? -2.625 -41.531 -29.031 1 95.38 705 GLY A N 1
ATOM 5401 C CA . GLY A 1 705 ? -3.557 -42.562 -29.422 1 95.38 705 GLY A CA 1
ATOM 5402 C C . GLY A 1 705 ? -4.156 -42.344 -30.797 1 95.38 705 GLY A C 1
ATOM 5403 O O . GLY A 1 705 ? -4.027 -41.25 -31.359 1 95.38 705 GLY A O 1
ATOM 5404 N N . ALA A 1 706 ? -4.895 -43.281 -31.266 1 96.69 706 ALA A N 1
ATOM 5405 C CA . ALA A 1 706 ? -5.391 -43.312 -32.656 1 96.69 706 ALA A CA 1
ATOM 5406 C C . ALA A 1 706 ? -6.641 -42.438 -32.781 1 96.69 706 ALA A C 1
ATOM 5408 O O . ALA A 1 706 ? -6.961 -42 -33.906 1 96.69 706 ALA A O 1
ATOM 5409 N N . ASP A 1 707 ? -7.297 -42.25 -31.734 1 96.81 707 ASP A N 1
ATOM 5410 C CA . ASP A 1 707 ? -8.578 -41.562 -31.797 1 96.81 707 ASP A CA 1
ATOM 5411 C C . ASP A 1 707 ? -8.406 -40.062 -31.531 1 96.81 707 ASP A C 1
ATOM 5413 O O . ASP A 1 707 ? -9.367 -39.281 -31.625 1 96.81 707 ASP A O 1
ATOM 5417 N N . HIS A 1 708 ? -7.211 -39.656 -31.234 1 97.31 708 HIS A N 1
ATOM 5418 C CA . HIS A 1 708 ? -6.977 -38.25 -30.891 1 97.31 708 HIS A CA 1
ATOM 5419 C C . HIS A 1 708 ? -7.176 -37.344 -32.094 1 97.31 708 HIS A C 1
ATOM 5421 O O . HIS A 1 708 ? -6.789 -37.719 -33.219 1 97.31 708 HIS A O 1
ATOM 5427 N N . PRO A 1 709 ? -7.66 -36.125 -31.922 1 96.75 709 PRO A N 1
ATOM 5428 C CA . PRO A 1 709 ? -7.887 -35.188 -33.031 1 96.75 709 PRO A CA 1
ATOM 5429 C C . PRO A 1 709 ? -6.613 -34.906 -33.844 1 96.75 709 PRO A C 1
ATOM 5431 O O . PRO A 1 709 ? -6.66 -34.781 -35.062 1 96.75 709 PRO A O 1
ATOM 5434 N N . PHE A 1 710 ? -5.457 -34.875 -33.219 1 97.44 710 PHE A N 1
ATOM 5435 C CA . PHE A 1 710 ? -4.195 -34.688 -33.938 1 97.44 710 PHE A CA 1
ATOM 5436 C C . PHE A 1 710 ? -3.916 -35.844 -34.875 1 97.44 710 PHE A C 1
ATOM 5438 O O . PHE A 1 710 ? -3.512 -35.625 -36.031 1 97.44 710 PHE A O 1
ATOM 5445 N N . THR A 1 711 ? -4.168 -37 -34.312 1 98.06 711 THR A N 1
ATOM 5446 C CA . THR A 1 711 ? -3.92 -38.219 -35.062 1 98.06 711 THR A CA 1
ATOM 5447 C C . THR A 1 711 ? -4.859 -38.312 -36.281 1 98.06 711 THR A C 1
ATOM 5449 O O . THR A 1 711 ? -4.438 -38.656 -37.375 1 98.06 711 THR A O 1
ATOM 5452 N N . LEU A 1 712 ? -6.074 -37.969 -36.031 1 98.06 712 LEU A N 1
ATOM 5453 C CA . LEU A 1 712 ? -7.07 -38.031 -37.094 1 98.06 712 LEU A CA 1
ATOM 5454 C C . LEU A 1 712 ? -6.75 -37.031 -38.219 1 98.06 712 LEU A C 1
ATOM 5456 O O . LEU A 1 712 ? -6.902 -37.344 -39.406 1 98.06 712 LEU A O 1
ATOM 5460 N N . SER A 1 713 ? -6.312 -35.906 -37.875 1 97.75 713 SER A N 1
ATOM 5461 C CA . SER A 1 713 ? -5.945 -34.906 -38.844 1 97.75 713 SER A CA 1
ATOM 5462 C C . SER A 1 713 ? -4.734 -35.344 -39.656 1 97.75 713 SER A C 1
ATOM 5464 O O . SER A 1 713 ? -4.707 -35.156 -40.875 1 97.75 713 SER A O 1
ATOM 5466 N N . CYS A 1 714 ? -3.754 -35.906 -39 1 98 714 CYS A N 1
ATOM 5467 C CA . CYS A 1 714 ? -2.572 -36.406 -39.688 1 98 714 CYS A CA 1
ATOM 5468 C C . CYS A 1 714 ? -2.939 -37.562 -40.625 1 98 714 CYS A C 1
ATOM 5470 O O . CYS A 1 714 ? -2.465 -37.625 -41.781 1 98 714 CYS A O 1
ATOM 5472 N N . ALA A 1 715 ? -3.814 -38.438 -40.156 1 98.31 715 ALA A N 1
ATOM 5473 C CA . ALA A 1 715 ? -4.262 -39.562 -40.969 1 98.31 715 ALA A CA 1
ATOM 5474 C C . ALA A 1 715 ? -5.004 -39.094 -42.219 1 98.31 715 ALA A C 1
ATOM 5476 O O . ALA A 1 715 ? -4.852 -39.688 -43.281 1 98.31 715 ALA A O 1
ATOM 5477 N N . ASN A 1 716 ? -5.828 -38.125 -42.062 1 97.88 716 ASN A N 1
ATOM 5478 C CA . ASN A 1 716 ? -6.523 -37.562 -43.219 1 97.88 716 ASN A CA 1
ATOM 5479 C C . ASN A 1 716 ? -5.543 -37.031 -44.281 1 97.88 716 ASN A C 1
ATOM 5481 O O . ASN A 1 716 ? -5.738 -37.25 -45.469 1 97.88 716 ASN A O 1
ATOM 5485 N N . GLY A 1 717 ? -4.512 -36.344 -43.844 1 97.31 717 GLY A N 1
ATOM 5486 C CA . GLY A 1 717 ? -3.484 -35.844 -44.719 1 97.31 717 GLY A CA 1
ATOM 5487 C C . GLY A 1 717 ? -2.701 -36.969 -45.406 1 97.31 717 GLY A C 1
ATOM 5488 O O . GLY A 1 717 ? -2.451 -36.906 -46.625 1 97.31 717 GLY A O 1
ATOM 5489 N N . LEU A 1 718 ? -2.361 -37.969 -44.656 1 97.94 718 LEU A N 1
ATOM 5490 C CA . LEU A 1 718 ? -1.604 -39.094 -45.188 1 97.94 718 LEU A CA 1
ATOM 5491 C C . LEU A 1 718 ? -2.418 -39.812 -46.25 1 97.94 718 LEU A C 1
ATOM 5493 O O . LEU A 1 718 ? -1.873 -40.25 -47.281 1 97.94 718 LEU A O 1
ATOM 5497 N N . ALA A 1 719 ? -3.719 -39.969 -46 1 97.5 719 ALA A N 1
ATOM 5498 C CA . ALA A 1 719 ? -4.582 -40.625 -47 1 97.5 719 ALA A CA 1
ATOM 5499 C C . ALA A 1 719 ? -4.543 -39.875 -48.312 1 97.5 719 ALA A C 1
ATOM 5501 O O . ALA A 1 719 ? -4.523 -40.5 -49.375 1 97.5 719 ALA A O 1
ATOM 5502 N N . ALA A 1 720 ? -4.531 -38.625 -48.281 1 96.31 720 ALA A N 1
ATOM 5503 C CA . ALA A 1 720 ? -4.445 -37.781 -49.469 1 96.31 720 ALA A CA 1
ATOM 5504 C C . ALA A 1 720 ? -3.113 -38 -50.188 1 96.31 720 ALA A C 1
ATOM 5506 O O . ALA A 1 720 ? -3.062 -38.062 -51.406 1 96.31 720 ALA A O 1
ATOM 5507 N N . ASP A 1 721 ? -2.09 -38.062 -49.438 1 96.56 721 ASP A N 1
ATOM 5508 C CA . ASP A 1 721 ? -0.76 -38.25 -50.031 1 96.56 721 ASP A CA 1
ATOM 5509 C C . ASP A 1 721 ? -0.629 -39.656 -50.656 1 96.56 721 ASP A C 1
ATOM 5511 O O . ASP A 1 721 ? -0.004 -39.781 -51.719 1 96.56 721 ASP A O 1
ATOM 5515 N N . LEU A 1 722 ? -1.164 -40.625 -50.031 1 96.62 722 LEU A N 1
ATOM 5516 C CA . LEU A 1 722 ? -1.132 -42 -50.562 1 96.62 722 LEU A CA 1
ATOM 5517 C C . LEU A 1 722 ? -1.899 -42.062 -51.875 1 96.62 722 LEU A C 1
ATOM 5519 O O . LEU A 1 722 ? -1.466 -42.75 -52.812 1 96.62 722 LEU A O 1
ATOM 5523 N N . PHE A 1 723 ? -3 -41.469 -51.906 1 94.88 723 PHE A N 1
ATOM 5524 C CA . PHE A 1 723 ? -3.777 -41.438 -53.125 1 94.88 723 PHE A CA 1
ATOM 5525 C C . PHE A 1 723 ? -2.979 -40.781 -54.25 1 94.88 723 PHE A C 1
ATOM 5527 O O . PHE A 1 723 ? -2.949 -41.312 -55.375 1 94.88 723 PHE A O 1
ATOM 5534 N N . ALA A 1 724 ? -2.332 -39.656 -53.969 1 94.31 724 ALA A N 1
ATOM 5535 C CA . ALA A 1 724 ? -1.528 -38.938 -54.969 1 94.31 724 ALA A CA 1
ATOM 5536 C C . ALA A 1 724 ? -0.34 -39.781 -55.406 1 94.31 724 ALA A C 1
ATOM 5538 O O . ALA A 1 724 ? 0.11 -39.656 -56.562 1 94.31 724 ALA A O 1
ATOM 5539 N N . ALA A 1 725 ? 0.082 -40.656 -54.594 1 92.94 725 ALA A N 1
ATOM 5540 C CA . ALA A 1 725 ? 1.221 -41.5 -54.906 1 92.94 725 ALA A CA 1
ATOM 5541 C C . ALA A 1 725 ? 0.777 -42.75 -55.656 1 92.94 725 ALA A C 1
ATOM 5543 O O . ALA A 1 725 ? 1.606 -43.594 -56.031 1 92.94 725 ALA A O 1
ATOM 5544 N N . GLY A 1 726 ? -0.536 -42.938 -55.875 1 91.75 726 GLY A N 1
ATOM 5545 C CA . GLY A 1 726 ? -1.057 -44.062 -56.656 1 91.75 726 GLY A CA 1
ATOM 5546 C C . GLY A 1 726 ? -1.392 -45.281 -55.812 1 91.75 726 GLY A C 1
ATOM 5547 O O . GLY A 1 726 ? -1.699 -46.344 -56.344 1 91.75 726 GLY A O 1
ATOM 5548 N N . GLU A 1 727 ? -1.297 -45.094 -54.562 1 94.44 727 GLU A N 1
ATOM 5549 C CA . GLU A 1 727 ? -1.652 -46.188 -53.688 1 94.44 727 GLU A CA 1
ATOM 5550 C C . GLU A 1 727 ? -3.113 -46.094 -53.25 1 94.44 727 GLU A C 1
ATOM 5552 O O . GLU A 1 727 ? -3.406 -45.969 -52.062 1 94.44 727 GLU A O 1
ATOM 5557 N N . ALA A 1 728 ? -3.973 -46.344 -54.094 1 92.19 728 ALA A N 1
ATOM 5558 C CA . ALA A 1 728 ? -5.395 -46.031 -53.969 1 92.19 728 ALA A CA 1
ATOM 5559 C C . ALA A 1 728 ? -6.055 -46.906 -52.906 1 92.19 728 ALA A C 1
ATOM 5561 O O . ALA A 1 728 ? -6.902 -46.438 -52.125 1 92.19 728 ALA A O 1
ATOM 5562 N N . GLN A 1 729 ? -5.625 -48.188 -52.875 1 94.5 729 GLN A N 1
ATOM 5563 C CA . GLN A 1 729 ? -6.262 -49.094 -51.938 1 94.5 729 GLN A CA 1
ATOM 5564 C C . GLN A 1 729 ? -5.898 -48.75 -50.5 1 94.5 729 GLN A C 1
ATOM 5566 O O . GLN A 1 729 ? -6.77 -48.688 -49.625 1 94.5 729 GLN A O 1
ATOM 5571 N N . ARG A 1 730 ? -4.652 -48.5 -50.281 1 95.25 730 ARG A N 1
ATOM 5572 C CA . ARG A 1 730 ? -4.207 -48.094 -48.969 1 95.25 730 ARG A CA 1
ATOM 5573 C C . ARG A 1 730 ? -4.82 -46.781 -48.531 1 95.25 730 ARG A C 1
ATOM 5575 O O . ARG A 1 730 ? -5.184 -46.594 -47.375 1 95.25 730 ARG A O 1
ATOM 5582 N N . ALA A 1 731 ? -4.848 -45.844 -49.406 1 96.25 731 ALA A N 1
ATOM 5583 C CA . ALA A 1 731 ? -5.453 -44.531 -49.156 1 96.25 731 ALA A CA 1
ATOM 5584 C C . ALA A 1 731 ? -6.914 -44.688 -48.75 1 96.25 731 ALA A C 1
ATOM 5586 O O . ALA A 1 731 ? -7.367 -44.031 -47.812 1 96.25 731 ALA A O 1
ATOM 5587 N N . ARG A 1 732 ? -7.641 -45.5 -49.469 1 96.38 732 ARG A N 1
ATOM 5588 C CA . ARG A 1 732 ? -9.062 -45.688 -49.188 1 96.38 732 ARG A CA 1
ATOM 5589 C C . ARG A 1 732 ? -9.281 -46.312 -47.812 1 96.38 732 ARG A C 1
ATOM 5591 O O . ARG A 1 732 ? -10.164 -45.875 -47.062 1 96.38 732 ARG A O 1
ATOM 5598 N N . GLU A 1 733 ? -8.461 -47.281 -47.469 1 97.38 733 GLU A N 1
ATOM 5599 C CA . GLU A 1 733 ? -8.578 -47.938 -46.188 1 97.38 733 GLU A CA 1
ATOM 5600 C C . GLU A 1 733 ? -8.312 -46.969 -45.031 1 97.38 733 GLU A C 1
ATOM 5602 O O . GLU A 1 733 ? -9.047 -46.938 -44.031 1 97.38 733 GLU A O 1
ATOM 5607 N N . LEU A 1 734 ? -7.289 -46.188 -45.219 1 97.69 734 LEU A N 1
ATOM 5608 C CA . LEU A 1 734 ? -6.941 -45.188 -44.188 1 97.69 734 LEU A CA 1
ATOM 5609 C C . LEU A 1 734 ? -8.016 -44.125 -44.062 1 97.69 734 LEU A C 1
ATOM 5611 O O . LEU A 1 734 ? -8.367 -43.688 -42.969 1 97.69 734 LEU A O 1
ATOM 5615 N N . ALA A 1 735 ? -8.492 -43.625 -45.156 1 97.56 735 ALA A N 1
ATOM 5616 C CA . ALA A 1 735 ? -9.539 -42.594 -45.188 1 97.56 735 ALA A CA 1
ATOM 5617 C C . ALA A 1 735 ? -10.82 -43.125 -44.531 1 97.56 735 ALA A C 1
ATOM 5619 O O . ALA A 1 735 ? -11.477 -42.406 -43.781 1 97.56 735 ALA A O 1
ATOM 5620 N N . ALA A 1 736 ? -11.172 -44.375 -44.844 1 97.56 736 ALA A N 1
ATOM 5621 C CA . ALA A 1 736 ? -12.367 -44.969 -44.25 1 97.56 736 ALA A CA 1
ATOM 5622 C C . ALA A 1 736 ? -12.234 -45.125 -42.75 1 97.56 736 ALA A C 1
ATOM 5624 O O . ALA A 1 736 ? -13.18 -44.875 -42 1 97.56 736 ALA A O 1
ATOM 5625 N N . ASP A 1 737 ? -11.117 -45.625 -42.375 1 98 737 ASP A N 1
ATOM 5626 C CA . ASP A 1 737 ? -10.859 -45.75 -40.938 1 98 737 ASP A CA 1
ATOM 5627 C C . ASP A 1 737 ? -10.898 -44.406 -40.219 1 98 737 ASP A C 1
ATOM 5629 O O . ASP A 1 737 ? -11.445 -44.281 -39.125 1 98 737 ASP A O 1
ATOM 5633 N N . THR A 1 738 ? -10.281 -43.375 -40.844 1 97.81 738 THR A N 1
ATOM 5634 C CA . THR A 1 738 ? -10.242 -42.031 -40.281 1 97.81 738 THR A CA 1
ATOM 5635 C C . THR A 1 738 ? -11.656 -41.469 -40.156 1 97.81 738 THR A C 1
ATOM 5637 O O . THR A 1 738 ? -11.992 -40.875 -39.125 1 97.81 738 THR A O 1
ATOM 5640 N N . LEU A 1 739 ? -12.453 -41.625 -41.156 1 97.56 739 LEU A N 1
ATOM 5641 C CA . LEU A 1 739 ? -13.828 -41.125 -41.125 1 97.56 739 LEU A CA 1
ATOM 5642 C C . LEU A 1 739 ? -14.617 -41.844 -40 1 97.56 739 LEU A C 1
ATOM 5644 O O . LEU A 1 739 ? -15.359 -41.188 -39.281 1 97.56 739 LEU A O 1
ATOM 5648 N N . ARG A 1 740 ? -14.469 -43.156 -39.844 1 97.25 740 ARG A N 1
ATOM 5649 C CA . ARG A 1 740 ? -15.172 -43.906 -38.812 1 97.25 740 ARG A CA 1
ATOM 5650 C C . ARG A 1 740 ? -14.812 -43.406 -37.438 1 97.25 740 ARG A C 1
ATOM 5652 O O . ARG A 1 740 ? -15.695 -43.156 -36.594 1 97.25 740 ARG A O 1
ATOM 5659 N N . ARG A 1 741 ? -13.602 -43.25 -37.188 1 97.19 741 ARG A N 1
ATOM 5660 C CA . ARG A 1 741 ? -13.133 -42.781 -35.875 1 97.19 741 ARG A CA 1
ATOM 5661 C C . ARG A 1 741 ? -13.578 -41.344 -35.625 1 97.19 741 ARG A C 1
ATOM 5663 O O . ARG A 1 741 ? -13.969 -41.031 -34.5 1 97.19 741 ARG A O 1
ATOM 5670 N N . SER A 1 742 ? -13.453 -40.5 -36.656 1 97.38 742 SER A N 1
ATOM 5671 C CA . SER A 1 742 ? -13.875 -39.094 -36.5 1 97.38 742 SER A CA 1
ATOM 5672 C C . SER A 1 742 ? -15.352 -39 -36.125 1 97.38 742 SER A C 1
ATOM 5674 O O . SER A 1 742 ? -15.734 -38.156 -35.312 1 97.38 742 SER A O 1
ATOM 5676 N N . ARG A 1 743 ? -16.188 -39.812 -36.719 1 96.25 743 ARG A N 1
ATOM 5677 C CA . ARG A 1 743 ? -17.609 -39.812 -36.406 1 96.25 743 ARG A CA 1
ATOM 5678 C C . ARG A 1 743 ? -17.859 -40.188 -34.938 1 96.25 743 ARG A C 1
ATOM 5680 O O . ARG A 1 743 ? -18.766 -39.625 -34.312 1 96.25 743 ARG A O 1
ATOM 5687 N N . VAL A 1 744 ? -17.047 -41.031 -34.469 1 94.88 744 VAL A N 1
ATOM 5688 C CA . VAL A 1 744 ? -17.219 -41.5 -33.094 1 94.88 744 VAL A CA 1
ATOM 5689 C C . VAL A 1 744 ? -16.719 -40.438 -32.125 1 94.88 744 VAL A C 1
ATOM 5691 O O . VAL A 1 744 ? -17.391 -40.125 -31.109 1 94.88 744 VAL A O 1
ATOM 5694 N N . VAL A 1 745 ? -15.609 -39.875 -32.438 1 94.38 745 VAL A N 1
ATOM 5695 C CA . VAL A 1 745 ? -14.922 -39 -31.5 1 94.38 745 VAL A CA 1
ATOM 5696 C C . VAL A 1 745 ? -15.5 -37.562 -31.609 1 94.38 745 VAL A C 1
ATOM 5698 O O . VAL A 1 745 ? -15.758 -36.938 -30.594 1 94.38 745 VAL A O 1
ATOM 5701 N N . ARG A 1 746 ? -15.68 -37.031 -32.844 1 94.5 746 ARG A N 1
ATOM 5702 C CA . ARG A 1 746 ? -16.078 -35.656 -33.062 1 94.5 746 ARG A CA 1
ATOM 5703 C C . ARG A 1 746 ? -17.578 -35.531 -33.281 1 94.5 746 ARG A C 1
ATOM 5705 O O . ARG A 1 746 ? -18.172 -34.5 -33 1 94.5 746 ARG A O 1
ATOM 5712 N N . GLY A 1 747 ? -18.156 -36.562 -33.812 1 92.75 747 GLY A N 1
ATOM 5713 C CA . GLY A 1 747 ? -19.547 -36.5 -34.25 1 92.75 747 GLY A CA 1
ATOM 5714 C C . GLY A 1 747 ? -19.719 -36.344 -35.75 1 92.75 747 GLY A C 1
ATOM 5715 O O . GLY A 1 747 ? -18.797 -35.875 -36.438 1 92.75 747 GLY A O 1
ATOM 5716 N N . ALA A 1 748 ? -20.828 -36.625 -36.219 1 91.38 748 ALA A N 1
ATOM 5717 C CA . ALA A 1 748 ? -21.109 -36.656 -37.656 1 91.38 748 ALA A CA 1
ATOM 5718 C C . ALA A 1 748 ? -21.203 -35.25 -38.219 1 91.38 748 ALA A C 1
ATOM 5720 O O . ALA A 1 748 ? -20.844 -35 -39.375 1 91.38 748 ALA A O 1
ATOM 5721 N N . ASP A 1 749 ? -21.609 -34.406 -37.406 1 91.19 749 ASP A N 1
ATOM 5722 C CA . ASP A 1 749 ? -21.875 -33.031 -37.906 1 91.19 749 ASP A CA 1
ATOM 5723 C C . ASP A 1 749 ? -20.641 -32.156 -37.75 1 91.19 749 ASP A C 1
ATOM 5725 O O . ASP A 1 749 ? -20.656 -30.984 -38.156 1 91.19 749 ASP A O 1
ATOM 5729 N N . HIS A 1 750 ? -19.594 -32.688 -37.188 1 95.38 750 HIS A N 1
ATOM 5730 C CA . HIS A 1 750 ? -18.375 -31.906 -37.031 1 95.38 750 HIS A CA 1
ATOM 5731 C C . HIS A 1 750 ? -17.766 -31.562 -38.406 1 95.38 750 HIS A C 1
ATOM 5733 O O . HIS A 1 750 ? -17.703 -32.438 -39.281 1 95.38 750 HIS A O 1
ATOM 5739 N N . PRO A 1 751 ? -17.297 -30.344 -38.594 1 95.38 751 PRO A N 1
ATOM 5740 C CA . PRO A 1 751 ? -16.766 -29.938 -39.875 1 95.38 751 PRO A CA 1
ATOM 5741 C C . PRO A 1 751 ? -15.625 -30.844 -40.344 1 95.38 751 PRO A C 1
ATOM 5743 O O . PRO A 1 751 ? -15.539 -31.172 -41.531 1 95.38 751 PRO A O 1
ATOM 5746 N N . ASP A 1 752 ? -14.773 -31.312 -39.531 1 96.62 752 ASP A N 1
ATOM 5747 C CA . ASP A 1 752 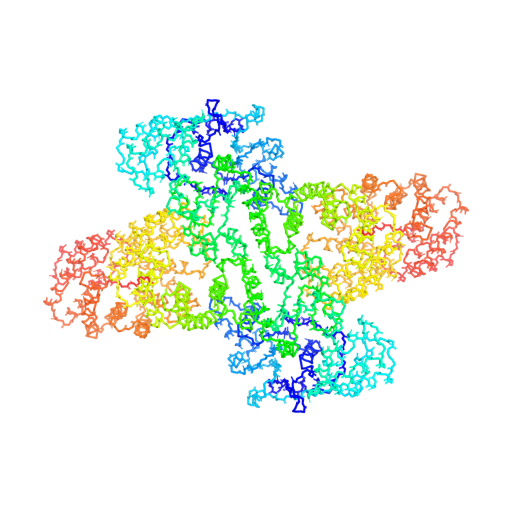? -13.656 -32.156 -39.906 1 96.62 752 ASP A CA 1
ATOM 5748 C C . ASP A 1 752 ? -14.133 -33.562 -40.281 1 96.62 752 ASP A C 1
ATOM 5750 O O . ASP A 1 752 ? -13.523 -34.219 -41.125 1 96.62 752 ASP A O 1
ATOM 5754 N N . THR A 1 753 ? -15.18 -33.969 -39.594 1 97.25 753 THR A N 1
ATOM 5755 C CA . THR A 1 753 ? -15.773 -35.25 -40.031 1 97.25 753 THR A CA 1
ATOM 5756 C C . THR A 1 753 ? -16.375 -35.125 -41.406 1 97.25 753 THR A C 1
ATOM 5758 O O . THR A 1 753 ? -16.219 -36.031 -42.25 1 97.25 753 THR A O 1
ATOM 5761 N N . ALA A 1 754 ? -17.016 -34.031 -41.688 1 96.69 754 ALA A N 1
ATOM 5762 C CA . ALA A 1 754 ? -17.562 -33.781 -43.031 1 96.69 754 ALA A CA 1
ATOM 5763 C C . ALA A 1 754 ? -16.469 -33.719 -44.062 1 96.69 754 ALA A C 1
ATOM 5765 O O . ALA A 1 754 ? -16.641 -34.219 -45.188 1 96.69 754 ALA A O 1
ATOM 5766 N N . ALA A 1 755 ? -15.367 -33.188 -43.719 1 96.69 755 ALA A N 1
ATOM 5767 C CA . ALA A 1 755 ? -14.227 -33.125 -44.625 1 96.69 755 ALA A CA 1
ATOM 5768 C C . ALA A 1 755 ? -13.688 -34.531 -44.938 1 96.69 755 ALA A C 1
ATOM 5770 O O . ALA A 1 755 ? -13.359 -34.844 -46.094 1 96.69 755 ALA A O 1
ATOM 5771 N N . CYS A 1 756 ? -13.594 -35.344 -43.906 1 97.19 756 CYS A N 1
ATOM 5772 C CA . CYS A 1 756 ? -13.148 -36.75 -44.125 1 97.19 756 CYS A CA 1
ATOM 5773 C C . CYS A 1 756 ? -14.117 -37.5 -45 1 97.19 756 CYS A C 1
ATOM 5775 O O . CYS A 1 756 ? -13.695 -38.281 -45.844 1 97.19 756 CYS A O 1
ATOM 5777 N N . ALA A 1 757 ? -15.359 -37.188 -44.812 1 97.25 757 ALA A N 1
ATOM 5778 C CA . ALA A 1 757 ? -16.375 -37.844 -45.656 1 97.25 757 ALA A CA 1
ATOM 5779 C C . ALA A 1 757 ? -16.234 -37.438 -47.094 1 97.25 757 ALA A C 1
ATOM 5781 O O . ALA A 1 757 ? -16.359 -38.25 -48 1 97.25 757 ALA A O 1
ATOM 5782 N N . TRP A 1 758 ? -16 -36.219 -47.375 1 96.88 758 TRP A N 1
ATOM 5783 C CA . TRP A 1 758 ? -15.766 -35.719 -48.719 1 96.88 758 TRP A CA 1
ATOM 5784 C C . TRP A 1 758 ? -14.57 -36.406 -49.375 1 96.88 758 TRP A C 1
ATOM 5786 O O . TRP A 1 758 ? -14.648 -36.875 -50.531 1 96.88 758 TRP A O 1
ATOM 5796 N N . ASN A 1 759 ? -13.492 -36.5 -48.594 1 96.62 759 ASN A N 1
ATOM 5797 C CA . ASN A 1 759 ? -12.258 -37.094 -49.125 1 96.62 759 ASN A CA 1
ATOM 5798 C C . ASN A 1 759 ? -12.445 -38.562 -49.469 1 96.62 759 ASN A C 1
ATOM 5800 O O . ASN A 1 759 ? -11.938 -39.031 -50.5 1 96.62 759 ASN A O 1
ATOM 5804 N N . LEU A 1 760 ? -13.133 -39.25 -48.594 1 96.56 760 LEU A N 1
ATOM 5805 C CA . LEU A 1 760 ? -13.398 -40.656 -48.875 1 96.56 760 LEU A CA 1
ATOM 5806 C C . LEU A 1 760 ? -14.289 -40.812 -50.125 1 96.56 760 LEU A C 1
ATOM 5808 O O . LEU A 1 760 ? -14.062 -41.688 -50.938 1 96.56 760 LEU A O 1
ATOM 5812 N N . ALA A 1 761 ? -15.32 -39.969 -50.219 1 95.88 761 ALA A N 1
ATOM 5813 C CA . ALA A 1 761 ? -16.234 -40 -51.375 1 95.88 761 ALA A CA 1
ATOM 5814 C C . ALA A 1 761 ? -15.477 -39.75 -52.688 1 95.88 761 ALA A C 1
ATOM 5816 O O . ALA A 1 761 ? -15.781 -40.375 -53.719 1 95.88 761 ALA A O 1
ATOM 5817 N N . LEU A 1 762 ? -14.562 -38.875 -52.625 1 93.69 762 LEU A N 1
ATOM 5818 C CA . LEU A 1 762 ? -13.734 -38.594 -53.781 1 93.69 762 LEU A CA 1
ATOM 5819 C C . LEU A 1 762 ? -12.883 -39.781 -54.156 1 93.69 762 LEU A C 1
ATOM 5821 O O . LEU A 1 762 ? -12.68 -40.062 -55.344 1 93.69 762 LEU A O 1
ATOM 5825 N N . THR A 1 763 ? -12.336 -40.406 -53.188 1 91.56 763 THR A N 1
ATOM 5826 C CA . THR A 1 763 ? -11.5 -41.594 -53.406 1 91.56 763 THR A CA 1
ATOM 5827 C C . THR A 1 763 ? -12.312 -42.719 -54 1 91.56 763 THR A C 1
ATOM 5829 O O . THR A 1 763 ? -11.836 -43.438 -54.906 1 91.56 763 THR A O 1
ATOM 5832 N N . ASP A 1 764 ? -13.594 -42.844 -53.656 1 92.62 764 ASP A N 1
ATOM 5833 C CA . ASP A 1 764 ? -14.445 -43.938 -54.094 1 92.62 764 ASP A CA 1
ATOM 5834 C C . ASP A 1 764 ? -15.125 -43.625 -55.406 1 92.62 764 ASP A C 1
ATOM 5836 O O . ASP A 1 764 ? -15.641 -44.531 -56.094 1 92.62 764 ASP A O 1
ATOM 5840 N N . GLY A 1 765 ? -15.141 -42.469 -55.781 1 89.56 765 GLY A N 1
ATOM 5841 C CA . GLY A 1 765 ? -15.859 -42.062 -56.969 1 89.56 765 GLY A CA 1
ATOM 5842 C C . GLY A 1 765 ? -17.359 -42.188 -56.844 1 89.56 765 GLY A C 1
ATOM 5843 O O . GLY A 1 765 ? -18.062 -42.406 -57.844 1 89.56 765 GLY A O 1
ATOM 5844 N N . ASP A 1 766 ? -17.812 -42.094 -55.688 1 92.12 766 ASP A N 1
ATOM 5845 C CA . ASP A 1 766 ? -19.234 -42.25 -55.375 1 92.12 766 ASP A CA 1
ATOM 5846 C C . ASP A 1 766 ? -19.953 -40.906 -55.406 1 92.12 766 ASP A C 1
ATOM 5848 O O . ASP A 1 766 ? -19.844 -40.125 -54.469 1 92.12 766 ASP A O 1
ATOM 5852 N N . ARG A 1 767 ? -20.844 -40.719 -56.375 1 92.94 767 ARG A N 1
ATOM 5853 C CA . ARG A 1 767 ? -21.516 -39.438 -56.562 1 92.94 767 ARG A CA 1
ATOM 5854 C C . ARG A 1 767 ? -22.516 -39.188 -55.469 1 92.94 767 ARG A C 1
ATOM 5856 O O . ARG A 1 767 ? -22.703 -38.031 -55.031 1 92.94 767 ARG A O 1
ATOM 5863 N N . ALA A 1 768 ? -23.156 -40.156 -54.938 1 94.06 768 ALA A N 1
ATOM 5864 C CA . ALA A 1 768 ? -24.141 -40.031 -53.875 1 94.06 768 ALA A CA 1
ATOM 5865 C C . ALA A 1 768 ? -23.469 -39.625 -52.562 1 94.06 768 ALA A C 1
ATOM 5867 O O . ALA A 1 768 ? -23.969 -38.781 -51.844 1 94.06 768 ALA A O 1
ATOM 5868 N N . ALA A 1 769 ? -22.406 -40.312 -52.312 1 94.81 769 ALA A N 1
ATOM 5869 C CA . ALA A 1 769 ? -21.656 -40.031 -51.094 1 94.81 769 ALA A CA 1
ATOM 5870 C C . ALA A 1 769 ? -21.078 -38.594 -51.156 1 94.81 769 ALA A C 1
ATOM 5872 O O . ALA A 1 769 ? -20.984 -37.938 -50.125 1 94.81 769 ALA A O 1
ATOM 5873 N N . ARG A 1 770 ? -20.688 -38.156 -52.312 1 95.19 770 ARG A N 1
ATOM 5874 C CA . ARG A 1 770 ? -20.172 -36.781 -52.469 1 95.19 770 ARG A CA 1
ATOM 5875 C C . ARG A 1 770 ? -21.266 -35.75 -52.156 1 95.19 770 ARG A C 1
ATOM 5877 O O . ARG A 1 770 ? -21 -34.75 -51.5 1 95.19 770 ARG A O 1
ATOM 5884 N N . GLN A 1 771 ? -22.469 -36 -52.594 1 94.69 771 GLN A N 1
ATOM 5885 C CA . GLN A 1 771 ? -23.578 -35.094 -52.375 1 94.69 771 GLN A CA 1
ATOM 5886 C C . GLN A 1 771 ? -23.906 -35.031 -50.875 1 94.69 771 GLN A C 1
ATOM 5888 O O . GLN A 1 771 ? -24.266 -33.969 -50.344 1 94.69 771 GLN A O 1
ATOM 5893 N N . GLN A 1 772 ? -23.844 -36.156 -50.25 1 94.81 772 GLN A N 1
ATOM 5894 C CA . GLN A 1 772 ? -24.094 -36.188 -48.812 1 94.81 772 GLN A CA 1
ATOM 5895 C C . GLN A 1 772 ? -23.031 -35.406 -48.031 1 94.81 772 GLN A C 1
ATOM 5897 O O . GLN A 1 772 ? -23.344 -34.688 -47.094 1 94.81 772 GLN A O 1
ATOM 5902 N N . ALA A 1 773 ? -21.797 -35.594 -48.406 1 95.12 773 ALA A N 1
ATOM 5903 C CA . ALA A 1 773 ? -20.688 -34.875 -47.75 1 95.12 773 ALA A CA 1
ATOM 5904 C C . ALA A 1 773 ? -20.844 -33.375 -47.969 1 95.12 773 ALA A C 1
ATOM 5906 O O . ALA A 1 773 ? -20.547 -32.594 -47.062 1 95.12 773 ALA A O 1
ATOM 5907 N N . LEU A 1 774 ? -21.266 -32.906 -49.156 1 94.62 774 LEU A N 1
ATOM 5908 C CA . LEU A 1 774 ? -21.484 -31.5 -49.469 1 94.62 774 LEU A CA 1
ATOM 5909 C C . LEU A 1 774 ? -22.594 -30.922 -48.594 1 94.62 774 LEU A C 1
ATOM 5911 O O . LEU A 1 774 ? -22.484 -29.781 -48.125 1 94.62 774 LEU A O 1
ATOM 5915 N N . ALA A 1 775 ? -23.609 -31.688 -48.312 1 94.56 775 ALA A N 1
ATOM 5916 C CA . ALA A 1 775 ? -24.703 -31.25 -47.469 1 94.56 775 ALA A CA 1
ATOM 5917 C C . ALA A 1 775 ? -24.234 -31.078 -46.031 1 94.56 775 ALA A C 1
ATOM 5919 O O . ALA A 1 775 ? -24.641 -30.141 -45.344 1 94.56 775 ALA A O 1
ATOM 5920 N N . ALA A 1 776 ? -23.406 -32 -45.594 1 94.31 776 ALA A N 1
ATOM 5921 C CA . ALA A 1 776 ? -22.844 -31.938 -44.25 1 94.31 776 ALA A CA 1
ATOM 5922 C C . ALA A 1 776 ? -21.953 -30.703 -44.125 1 94.31 776 ALA A C 1
ATOM 5924 O O . ALA A 1 776 ? -21.953 -30.047 -43.062 1 94.31 776 ALA A O 1
ATOM 5925 N N . LEU A 1 777 ? -21.156 -30.422 -45.125 1 94.94 777 LEU A N 1
ATOM 5926 C CA . LEU A 1 777 ? -20.297 -29.25 -45.125 1 94.94 777 LEU A CA 1
ATOM 5927 C C . LEU A 1 777 ? -21.125 -27.969 -45.125 1 94.94 777 LEU A C 1
ATOM 5929 O O . LEU A 1 777 ? -20.766 -27 -44.438 1 94.94 777 LEU A O 1
ATOM 5933 N N . ALA A 1 778 ? -22.203 -27.953 -45.812 1 93.69 778 ALA A N 1
ATOM 5934 C CA . ALA A 1 778 ? -23.078 -26.797 -45.844 1 93.69 778 ALA A CA 1
ATOM 5935 C C . ALA A 1 778 ? -23.719 -26.547 -44.5 1 93.69 778 ALA A C 1
ATOM 5937 O O . ALA A 1 778 ? -23.906 -25.391 -44.094 1 93.69 778 ALA A O 1
ATOM 5938 N N . LYS A 1 779 ? -24.078 -27.578 -43.844 1 91.06 779 LYS A N 1
ATOM 5939 C CA . LYS A 1 779 ? -24.641 -27.469 -42.5 1 91.06 779 LYS A CA 1
ATOM 5940 C C . LYS A 1 779 ? -23.625 -26.938 -41.531 1 91.06 779 LYS A C 1
ATOM 5942 O O . LYS A 1 779 ? -23.953 -26.125 -40.656 1 91.06 779 LYS A O 1
ATOM 5947 N N . ALA A 1 780 ? -22.375 -27.391 -41.656 1 90.25 780 ALA A N 1
ATOM 5948 C CA . ALA A 1 780 ? -21.328 -27.047 -40.719 1 90.25 780 ALA A CA 1
ATOM 5949 C C . ALA A 1 780 ? -20.828 -25.625 -40.938 1 90.25 780 ALA A C 1
ATOM 5951 O O . ALA A 1 780 ? -20.547 -24.906 -39.969 1 90.25 780 ALA A O 1
ATOM 5952 N N . TYR A 1 781 ? -20.578 -25.156 -42.219 1 90.56 781 TYR A N 1
ATOM 5953 C CA . TYR A 1 781 ? -19.906 -23.891 -42.531 1 90.56 781 TYR A CA 1
ATOM 5954 C C . TYR A 1 781 ? -20.891 -22.859 -43.062 1 90.56 781 TYR A C 1
ATOM 5956 O O . TYR A 1 781 ? -20.609 -21.656 -43 1 90.56 781 TYR A O 1
ATOM 5964 N N . GLY A 1 782 ? -21.984 -23.281 -43.625 1 86.56 782 GLY A N 1
ATOM 5965 C CA . GLY A 1 782 ? -22.859 -22.391 -44.375 1 86.56 782 GLY A CA 1
ATOM 5966 C C . GLY A 1 782 ? -22.516 -22.328 -45.844 1 86.56 782 GLY A C 1
ATOM 5967 O O . GLY A 1 782 ? -21.406 -22.656 -46.25 1 86.56 782 GLY A O 1
ATOM 5968 N N . ASP A 1 783 ? -23.312 -21.781 -46.781 1 83.94 783 ASP A N 1
ATOM 5969 C CA . ASP A 1 783 ? -23.219 -21.859 -48.219 1 83.94 783 ASP A CA 1
ATOM 5970 C C . ASP A 1 783 ? -22.172 -20.875 -48.781 1 83.94 783 ASP A C 1
ATOM 5972 O O . ASP A 1 783 ? -21.609 -21.094 -49.844 1 83.94 783 ASP A O 1
ATOM 5976 N N . GLY A 1 784 ? -21.859 -19.953 -48.031 1 85.88 784 GLY A N 1
ATOM 5977 C CA . GLY A 1 784 ? -20.938 -18.953 -48.562 1 85.88 784 GLY A CA 1
ATOM 5978 C C . GLY A 1 784 ? -19.5 -19.203 -48.125 1 85.88 784 GLY A C 1
ATOM 5979 O O . GLY A 1 784 ? -18.609 -18.406 -48.438 1 85.88 784 GLY A O 1
ATOM 5980 N N . HIS A 1 785 ? -19.188 -20.391 -47.656 1 92.06 785 HIS A N 1
ATOM 5981 C CA . HIS A 1 785 ? -17.859 -20.688 -47.156 1 92.06 785 HIS A CA 1
ATOM 5982 C C . HIS A 1 785 ? -16.891 -21.016 -48.281 1 92.06 785 HIS A C 1
ATOM 5984 O O . HIS A 1 785 ? -17.281 -21.656 -49.25 1 92.06 785 HIS A O 1
ATOM 5990 N N . PRO A 1 786 ? -15.609 -20.688 -48.156 1 90.81 786 PRO A N 1
ATOM 5991 C CA . PRO A 1 786 ? -14.609 -20.922 -49.188 1 90.81 786 PRO A CA 1
ATOM 5992 C C . PRO A 1 786 ? -14.375 -22.406 -49.469 1 90.81 786 PRO A C 1
ATOM 5994 O O . PRO A 1 786 ? -13.836 -22.766 -50.5 1 90.81 786 PRO A O 1
ATOM 5997 N N . VAL A 1 787 ? -14.805 -23.281 -48.625 1 92 787 VAL A N 1
ATOM 5998 C CA . VAL A 1 787 ? -14.602 -24.719 -48.75 1 92 787 VAL A CA 1
ATOM 5999 C C . VAL A 1 787 ? -15.312 -25.219 -50 1 92 787 VAL A C 1
ATOM 6001 O O . VAL A 1 787 ? -14.852 -26.172 -50.625 1 92 787 VAL A O 1
ATOM 6004 N N . PHE A 1 788 ? -16.297 -24.562 -50.438 1 93.31 788 PHE A N 1
ATOM 6005 C CA . PHE A 1 788 ? -17.094 -25.031 -51.562 1 93.31 788 PHE A CA 1
ATOM 6006 C C . PHE A 1 788 ? -16.406 -24.719 -52.906 1 93.31 788 PHE A C 1
ATOM 6008 O O . PHE A 1 788 ? -16.688 -25.344 -53.906 1 93.31 788 PHE A O 1
ATOM 6015 N N . ARG A 1 789 ? -15.492 -23.797 -52.875 1 92.25 789 ARG A N 1
ATOM 6016 C CA . ARG A 1 789 ? -14.641 -23.594 -54.031 1 92.25 789 ARG A CA 1
ATOM 6017 C C . ARG A 1 789 ? -13.727 -24.797 -54.25 1 92.25 789 ARG A C 1
ATOM 6019 O O . ARG A 1 789 ? -13.5 -25.219 -55.375 1 92.25 789 ARG A O 1
ATOM 6026 N N . ALA A 1 790 ? -13.242 -25.297 -53.219 1 92.06 790 ALA A N 1
ATOM 6027 C CA . ALA A 1 790 ? -12.359 -26.453 -53.281 1 92.06 790 ALA A CA 1
ATOM 6028 C C . ALA A 1 790 ? -13.125 -27.703 -53.688 1 92.06 790 ALA A C 1
ATOM 6030 O O . ALA A 1 790 ? -12.641 -28.484 -54.5 1 92.06 790 ALA A O 1
ATOM 6031 N N . THR A 1 791 ? -14.305 -27.875 -53.156 1 94.19 791 THR A N 1
ATOM 6032 C CA . THR A 1 791 ? -15.078 -29.062 -53.5 1 94.19 791 THR A CA 1
ATOM 6033 C C . THR A 1 791 ? -15.531 -29 -54.938 1 94.19 791 THR A C 1
ATOM 6035 O O . THR A 1 791 ? -15.586 -30.016 -55.625 1 94.19 791 THR A O 1
ATOM 6038 N N . ALA A 1 792 ? -15.836 -27.797 -55.406 1 93.31 792 ALA A N 1
ATOM 6039 C CA . ALA A 1 792 ? -16.234 -27.625 -56.812 1 93.31 792 ALA A CA 1
ATOM 6040 C C . ALA A 1 792 ? -15.086 -27.984 -57.75 1 93.31 792 ALA A C 1
ATOM 6042 O O . ALA A 1 792 ? -15.32 -28.5 -58.844 1 93.31 792 ALA A O 1
ATOM 6043 N N . ALA A 1 793 ? -13.945 -27.797 -57.312 1 93.25 793 ALA A N 1
ATOM 6044 C CA . ALA A 1 793 ? -12.758 -28.094 -58.094 1 93.25 793 ALA A CA 1
ATOM 6045 C C . ALA A 1 793 ? -12.344 -29.562 -57.938 1 93.25 793 ALA A C 1
ATOM 6047 O O . ALA A 1 793 ? -11.344 -30 -58.5 1 93.25 793 ALA A O 1
ATOM 6048 N N . GLY A 1 794 ? -13.062 -30.312 -57.156 1 91.31 794 GLY A N 1
ATOM 6049 C CA . GLY A 1 794 ? -12.766 -31.703 -56.906 1 91.31 794 GLY A CA 1
ATOM 6050 C C . GLY A 1 794 ? -11.516 -31.906 -56.094 1 91.31 794 GLY A C 1
ATOM 6051 O O . GLY A 1 794 ? -10.844 -32.938 -56.219 1 91.31 794 GLY A O 1
ATOM 6052 N N . GLN A 1 795 ? -11.227 -30.938 -55.281 1 92.44 795 GLN A N 1
ATOM 6053 C CA . GLN A 1 795 ? -10.016 -31 -54.469 1 92.44 795 GLN A CA 1
ATOM 6054 C C . GLN A 1 795 ? -10.305 -31.641 -53.125 1 92.44 795 GLN A C 1
ATOM 6056 O O . GLN A 1 795 ? -11.422 -31.531 -52.594 1 92.44 795 GLN A O 1
ATOM 6061 N N . ARG A 1 796 ? -9.32 -32.344 -52.594 1 94.44 796 ARG A N 1
ATOM 6062 C CA . ARG A 1 796 ? -9.43 -32.906 -51.25 1 94.44 796 ARG A CA 1
ATOM 6063 C C . ARG A 1 796 ? -9.312 -31.812 -50.188 1 94.44 796 ARG A C 1
ATOM 6065 O O . ARG A 1 796 ? -8.664 -30.797 -50.406 1 94.44 796 ARG A O 1
ATOM 6072 N N . LEU A 1 797 ? -9.953 -32.062 -49.062 1 95.19 797 LEU A N 1
ATOM 6073 C CA . LEU A 1 797 ? -10.016 -31.062 -48 1 95.19 797 LEU A CA 1
ATOM 6074 C C . LEU A 1 797 ? -9.039 -31.406 -46.875 1 95.19 797 LEU A C 1
ATOM 6076 O O . LEU A 1 797 ? -8.883 -32.594 -46.531 1 95.19 797 LEU A O 1
ATOM 6080 N N . GLU A 1 798 ? -8.344 -30.391 -46.406 1 94.25 798 GLU A N 1
ATOM 6081 C CA . GLU A 1 798 ? -7.445 -30.516 -45.25 1 94.25 798 GLU A CA 1
ATOM 6082 C C . GLU A 1 798 ? -8.188 -30.328 -43.938 1 94.25 798 GLU A C 1
ATOM 6084 O O . GLU A 1 798 ? -9.203 -29.625 -43.875 1 94.25 798 GLU A O 1
ATOM 6089 N N . THR A 1 799 ? -7.773 -30.984 -42.875 1 95.12 799 THR A N 1
ATOM 6090 C CA . THR A 1 799 ? -8.203 -30.734 -41.531 1 95.12 799 THR A CA 1
ATOM 6091 C C . THR A 1 799 ? -7.07 -30.141 -40.688 1 95.12 799 THR A C 1
ATOM 6093 O O . THR A 1 799 ? -6.117 -30.844 -40.344 1 95.12 799 THR A O 1
ATOM 6096 N N . ASP A 1 800 ? -7.156 -28.891 -40.344 1 93.31 800 ASP A N 1
ATOM 6097 C CA . ASP A 1 800 ? -6.082 -28.141 -39.688 1 93.31 800 ASP A CA 1
ATOM 6098 C C . ASP A 1 800 ? -5.91 -28.562 -38.25 1 93.31 800 ASP A C 1
ATOM 6100 O O . ASP A 1 800 ? -6.871 -28.984 -37.594 1 93.31 800 ASP A O 1
ATOM 6104 N N . ILE A 1 801 ? -4.707 -28.406 -37.75 1 94.69 801 ILE A N 1
ATOM 6105 C CA . ILE A 1 801 ? -4.379 -28.703 -36.375 1 94.69 801 ILE A CA 1
ATOM 6106 C C . ILE A 1 801 ? -4.051 -27.406 -35.625 1 94.69 801 ILE A C 1
ATOM 6108 O O . ILE A 1 801 ? -3.279 -26.578 -36.125 1 94.69 801 ILE A O 1
ATOM 6112 N N . ASP A 1 802 ? -4.668 -27.172 -34.531 1 95.5 802 ASP A N 1
ATOM 6113 C CA . ASP A 1 802 ? -4.352 -26.094 -33.594 1 95.5 802 ASP A CA 1
ATOM 6114 C C . ASP A 1 802 ? -3.961 -26.641 -32.219 1 95.5 802 ASP A C 1
ATOM 6116 O O . ASP A 1 802 ? -4.539 -27.641 -31.766 1 95.5 802 ASP A O 1
ATOM 6120 N N . LEU A 1 803 ? -2.971 -26.062 -31.641 1 95.5 803 LEU A N 1
ATOM 6121 C CA . LEU A 1 803 ? -2.451 -26.547 -30.375 1 95.5 803 LEU A CA 1
ATOM 6122 C C . LEU A 1 803 ? -3.115 -25.828 -29.203 1 95.5 803 LEU A C 1
ATOM 6124 O O . LEU A 1 803 ? -3.064 -24.594 -29.109 1 95.5 803 LEU A O 1
ATOM 6128 N N . PRO A 1 804 ? -3.76 -26.562 -28.266 1 93.44 804 PRO A N 1
ATOM 6129 C CA . PRO A 1 804 ? -4.34 -25.922 -27.078 1 93.44 804 PRO A CA 1
ATOM 6130 C C . PRO A 1 804 ? -3.279 -25.406 -26.109 1 93.44 804 PRO A C 1
ATOM 6132 O O . PRO A 1 804 ? -2.117 -25.812 -26.188 1 93.44 804 PRO A O 1
ATOM 6135 N N . PRO A 1 805 ? -3.709 -24.469 -25.203 1 88.62 805 PRO A N 1
ATOM 6136 C CA . PRO A 1 805 ? -2.756 -24.031 -24.188 1 88.62 805 PRO A CA 1
ATOM 6137 C C . PRO A 1 805 ? -2.369 -25.156 -23.219 1 88.62 805 PRO A C 1
ATOM 6139 O O . PRO A 1 805 ? -3.201 -26 -22.891 1 88.62 805 PRO A O 1
ATOM 6142 N N . LEU A 1 806 ? -1.08 -25.094 -22.891 1 86.5 806 LEU A N 1
ATOM 6143 C CA . LEU A 1 806 ? -0.575 -26.109 -21.969 1 86.5 806 LEU A CA 1
ATOM 6144 C C . LEU A 1 806 ? -0.743 -25.656 -20.516 1 86.5 806 LEU A C 1
ATOM 6146 O O . LEU A 1 806 ? 0.206 -25.156 -19.906 1 86.5 806 LEU A O 1
ATOM 6150 N N . MET B 1 1 ? -25.125 -5.836 -15.281 1 68.19 1 MET B N 1
ATOM 6151 C CA . MET B 1 1 ? -25.047 -6.188 -13.867 1 68.19 1 MET B CA 1
ATOM 6152 C C . MET B 1 1 ? -24.828 -4.949 -13.008 1 68.19 1 MET B C 1
ATOM 6154 O O . MET B 1 1 ? -24.141 -4.008 -13.438 1 68.19 1 MET B O 1
ATOM 6158 N N . PRO B 1 2 ? -25.656 -4.922 -11.898 1 82.88 2 PRO B N 1
ATOM 6159 C CA . PRO B 1 2 ? -25.5 -3.725 -11.062 1 82.88 2 PRO B CA 1
ATOM 6160 C C . PRO B 1 2 ? -24.109 -3.602 -10.453 1 82.88 2 PRO B C 1
ATOM 6162 O O . PRO B 1 2 ? -23.375 -4.59 -10.383 1 82.88 2 PRO B O 1
ATOM 6165 N N . ILE B 1 3 ? -23.812 -2.406 -10.234 1 84.75 3 ILE B N 1
ATOM 6166 C CA . ILE B 1 3 ? -22.609 -2.168 -9.461 1 84.75 3 ILE B CA 1
ATOM 6167 C C . ILE B 1 3 ? -22.781 -2.699 -8.039 1 84.75 3 ILE B C 1
ATOM 6169 O O . ILE B 1 3 ? -23.797 -2.416 -7.387 1 84.75 3 ILE B O 1
ATOM 6173 N N . ARG B 1 4 ? -21.922 -3.521 -7.703 1 88.38 4 ARG B N 1
ATOM 6174 C CA . ARG B 1 4 ? -22 -4.105 -6.371 1 88.38 4 ARG B CA 1
ATOM 6175 C C . ARG B 1 4 ? -20.781 -3.725 -5.531 1 88.38 4 ARG B C 1
ATOM 6177 O O . ARG B 1 4 ? -19.656 -3.674 -6.039 1 88.38 4 ARG B O 1
ATOM 6184 N N . GLY B 1 5 ? -21.031 -3.371 -4.258 1 87.31 5 GLY B N 1
ATOM 6185 C CA . GLY B 1 5 ? -19.953 -3.074 -3.324 1 87.31 5 GLY B CA 1
ATOM 6186 C C . GLY B 1 5 ? -20.203 -3.627 -1.934 1 87.31 5 GLY B C 1
ATOM 6187 O O . GLY B 1 5 ? -21.281 -3.441 -1.369 1 87.31 5 GLY B O 1
ATOM 6188 N N . GLY B 1 6 ? -19.203 -4.352 -1.378 1 85.38 6 GLY B N 1
ATOM 6189 C CA . GLY B 1 6 ? -19.219 -4.812 0.001 1 85.38 6 GLY B CA 1
ATOM 6190 C C . GLY B 1 6 ? -20.203 -5.953 0.233 1 85.38 6 GLY B C 1
ATOM 6191 O O . GLY B 1 6 ? -20.328 -6.445 1.355 1 85.38 6 GLY B O 1
ATOM 6192 N N . LEU B 1 7 ? -20.906 -6.406 -0.799 1 87.69 7 LEU B N 1
ATOM 6193 C CA . LEU B 1 7 ? -21.922 -7.449 -0.663 1 87.69 7 LEU B CA 1
ATOM 6194 C C . LEU B 1 7 ? -21.281 -8.789 -0.333 1 87.69 7 LEU B C 1
ATOM 6196 O O . LEU B 1 7 ? -20.375 -9.242 -1.039 1 87.69 7 LEU B O 1
ATOM 6200 N N . PRO B 1 8 ? -21.703 -9.344 0.855 1 85.5 8 PRO B N 1
ATOM 6201 C CA . PRO B 1 8 ? -21.188 -10.68 1.181 1 85.5 8 PRO B CA 1
ATOM 6202 C C . PRO B 1 8 ? -21.531 -11.719 0.125 1 85.5 8 PRO B C 1
ATOM 6204 O O . PRO B 1 8 ? -22.484 -11.539 -0.641 1 85.5 8 PRO B O 1
ATOM 6207 N N . PRO B 1 9 ? -20.812 -12.766 0.076 1 77.88 9 PRO B N 1
ATOM 6208 C CA . PRO B 1 9 ? -21.141 -13.828 -0.88 1 77.88 9 PRO B CA 1
ATOM 6209 C C . PRO B 1 9 ? -22.5 -14.445 -0.618 1 77.88 9 PRO B C 1
ATOM 6211 O O . PRO B 1 9 ? -22.938 -14.555 0.536 1 77.88 9 PRO B O 1
ATOM 6214 N N . ARG B 1 10 ? -23.125 -14.781 -1.7 1 84.88 10 ARG B N 1
ATOM 6215 C CA . ARG B 1 10 ? -24.438 -15.406 -1.588 1 84.88 10 ARG B CA 1
ATOM 6216 C C . ARG B 1 10 ? -24.344 -16.734 -0.846 1 84.88 10 ARG B C 1
ATOM 6218 O O . ARG B 1 10 ? -23.422 -17.516 -1.075 1 84.88 10 ARG B O 1
ATOM 6225 N N . ASN B 1 11 ? -25.25 -16.953 0.058 1 84.81 11 ASN B N 1
ATOM 6226 C CA . ASN B 1 11 ? -25.328 -18.234 0.774 1 84.81 11 ASN B CA 1
ATOM 6227 C C . ASN B 1 11 ? -25.875 -19.344 -0.114 1 84.81 11 ASN B C 1
ATOM 6229 O O . ASN B 1 11 ? -27.062 -19.359 -0.423 1 84.81 11 ASN B O 1
ATOM 6233 N N . PRO B 1 12 ? -24.984 -20.219 -0.573 1 75.31 12 PRO B N 1
ATOM 6234 C CA . PRO B 1 12 ? -25.453 -21.266 -1.466 1 75.31 12 PRO B CA 1
ATOM 6235 C C . PRO B 1 12 ? -26.469 -22.203 -0.796 1 75.31 12 PRO B C 1
ATOM 6237 O O . PRO B 1 12 ? -27.172 -22.953 -1.479 1 75.31 12 PRO B O 1
ATOM 6240 N N . ARG B 1 13 ? -26.656 -22.109 0.55 1 80.38 13 ARG B N 1
ATOM 6241 C CA . ARG B 1 13 ? -27.531 -23.031 1.281 1 80.38 13 ARG B CA 1
ATOM 6242 C C . ARG B 1 13 ? -28.781 -22.297 1.777 1 80.38 13 ARG B C 1
ATOM 6244 O O . ARG B 1 13 ? -29.438 -22.766 2.713 1 80.38 13 ARG B O 1
ATOM 6251 N N . PHE B 1 14 ? -28.969 -21.109 1.215 1 90.88 14 PHE B N 1
ATOM 6252 C CA . PHE B 1 14 ? -30.172 -20.375 1.615 1 90.88 14 PHE B CA 1
ATOM 6253 C C . PHE B 1 14 ? -31.422 -21.156 1.274 1 90.88 14 PHE B C 1
ATOM 6255 O O . PHE B 1 14 ? -31.531 -21.734 0.185 1 90.88 14 PHE B O 1
ATOM 6262 N N . VAL B 1 15 ? -32.375 -21.234 2.207 1 91.81 15 VAL B N 1
ATOM 6263 C CA . VAL B 1 15 ? -33.562 -22.031 1.992 1 91.81 15 VAL B CA 1
ATOM 6264 C C . VAL B 1 15 ? -34.812 -21.188 2.33 1 91.81 15 VAL B C 1
ATOM 6266 O O . VAL B 1 15 ? -34.781 -20.406 3.285 1 91.81 15 VAL B O 1
ATOM 6269 N N . GLY B 1 16 ? -35.781 -21.344 1.401 1 91.38 16 GLY B N 1
ATOM 6270 C CA . GLY B 1 16 ? -37.125 -20.891 1.694 1 91.38 16 GLY B CA 1
ATOM 6271 C C . GLY B 1 16 ? -37.219 -19.375 1.784 1 91.38 16 GLY B C 1
ATOM 6272 O O . GLY B 1 16 ? -36.625 -18.656 0.984 1 91.38 16 GLY B O 1
ATOM 6273 N N . ARG B 1 17 ? -38.25 -18.797 2.734 1 93.88 17 ARG B N 1
ATOM 6274 C CA . ARG B 1 17 ? -38.5 -17.406 3.1 1 93.88 17 ARG B CA 1
ATOM 6275 C C . ARG B 1 17 ? -39.062 -16.625 1.915 1 93.88 17 ARG B C 1
ATOM 6277 O O . ARG B 1 17 ? -38.812 -15.43 1.792 1 93.88 17 ARG B O 1
ATOM 6284 N N . GLU B 1 18 ? -39.719 -17.328 1.076 1 94.56 18 GLU B N 1
ATOM 6285 C CA . GLU B 1 18 ? -40.25 -16.688 -0.121 1 94.56 18 GLU B CA 1
ATOM 6286 C C . GLU B 1 18 ? -41.219 -15.578 0.239 1 94.56 18 GLU B C 1
ATOM 6288 O O . GLU B 1 18 ? -41.188 -14.492 -0.355 1 94.56 18 GLU B O 1
ATOM 6293 N N . GLU B 1 19 ? -42.031 -15.859 1.194 1 94.38 19 GLU B N 1
ATOM 6294 C CA . GLU B 1 19 ? -43.031 -14.875 1.609 1 94.38 19 GLU B CA 1
ATOM 6295 C C . GLU B 1 19 ? -42.375 -13.641 2.223 1 94.38 19 GLU B C 1
ATOM 6297 O O . GLU B 1 19 ? -42.781 -12.508 1.962 1 94.38 19 GLU B O 1
ATOM 6302 N N . LEU B 1 20 ? -41.438 -13.883 3.066 1 95.5 20 LEU B N 1
ATOM 6303 C CA . LEU B 1 20 ? -40.719 -12.773 3.701 1 95.5 20 LEU B CA 1
ATOM 6304 C C . LEU B 1 20 ? -40 -11.922 2.664 1 95.5 20 LEU B C 1
ATOM 6306 O O . LEU B 1 20 ? -40 -10.688 2.77 1 95.5 20 LEU B O 1
ATOM 6310 N N . LEU B 1 21 ? -39.375 -12.594 1.682 1 96.69 21 LEU B N 1
ATOM 6311 C CA . LEU B 1 21 ? -38.656 -11.883 0.619 1 96.69 21 LEU B CA 1
ATOM 6312 C C . LEU B 1 21 ? -39.625 -11.016 -0.18 1 96.69 21 LEU B C 1
ATOM 6314 O O . LEU B 1 21 ? -39.312 -9.883 -0.538 1 96.69 21 LEU B O 1
ATOM 6318 N N . THR B 1 22 ? -40.812 -11.539 -0.386 1 96.19 22 THR B N 1
ATOM 6319 C CA . THR B 1 22 ? -41.844 -10.789 -1.09 1 96.19 22 THR B CA 1
ATOM 6320 C C . THR B 1 22 ? -42.281 -9.594 -0.258 1 96.19 22 THR B C 1
ATOM 6322 O O . THR B 1 22 ? -42.5 -8.5 -0.792 1 96.19 22 THR B O 1
ATOM 6325 N N . ARG B 1 23 ? -42.438 -9.789 0.967 1 96.56 23 ARG B N 1
ATOM 6326 C CA . ARG B 1 23 ? -42.844 -8.719 1.866 1 96.56 23 ARG B CA 1
ATOM 6327 C C . ARG B 1 23 ? -41.781 -7.621 1.929 1 96.56 23 ARG B C 1
ATOM 6329 O O . ARG B 1 23 ? -42.125 -6.434 1.96 1 96.56 23 ARG B O 1
ATOM 6336 N N . VAL B 1 24 ? -40.531 -8.031 2.043 1 97.12 24 VAL B N 1
ATOM 6337 C CA . VAL B 1 24 ? -39.469 -7.055 2.045 1 97.12 24 VAL B CA 1
ATOM 6338 C C . VAL B 1 24 ? -39.562 -6.172 0.802 1 97.12 24 VAL B C 1
ATOM 6340 O O . VAL B 1 24 ? -39.469 -4.945 0.899 1 97.12 24 VAL B O 1
ATOM 6343 N N . ARG B 1 25 ? -39.688 -6.836 -0.349 1 95.5 25 ARG B N 1
ATOM 6344 C CA . ARG B 1 25 ? -39.75 -6.117 -1.614 1 95.5 25 ARG B CA 1
ATOM 6345 C C . ARG B 1 25 ? -40.938 -5.137 -1.612 1 95.5 25 ARG B C 1
ATOM 6347 O O . ARG B 1 25 ? -40.781 -3.994 -2.057 1 95.5 25 ARG B O 1
ATOM 6354 N N . GLY B 1 26 ? -42.031 -5.586 -1.138 1 95.06 26 GLY B N 1
ATOM 6355 C CA . GLY B 1 26 ? -43.219 -4.734 -1.072 1 95.06 26 GLY B CA 1
ATOM 6356 C C . GLY B 1 26 ? -43.031 -3.539 -0.157 1 95.06 26 GLY B C 1
ATOM 6357 O O . GLY B 1 26 ? -43.406 -2.418 -0.512 1 95.06 26 GLY B O 1
ATOM 6358 N N . LEU B 1 27 ? -42.469 -3.746 0.924 1 95.56 27 LEU B N 1
ATOM 6359 C CA . LEU B 1 27 ? -42.281 -2.695 1.921 1 95.56 27 LEU B CA 1
ATOM 6360 C C . LEU B 1 27 ? -41.25 -1.673 1.462 1 95.56 27 LEU B C 1
ATOM 6362 O O . LEU B 1 27 ? -41.375 -0.483 1.76 1 95.56 27 LEU B O 1
ATOM 6366 N N . LEU B 1 28 ? -40.25 -2.133 0.771 1 95.31 28 LEU B N 1
ATOM 6367 C CA . LEU B 1 28 ? -39.156 -1.26 0.337 1 95.31 28 LEU B CA 1
ATOM 6368 C C . LEU B 1 28 ? -39.656 -0.179 -0.607 1 95.31 28 LEU B C 1
ATOM 6370 O O . LEU B 1 28 ? -39.094 0.902 -0.699 1 95.31 28 LEU B O 1
ATOM 6374 N N . GLY B 1 29 ? -40.75 -0.445 -1.259 1 91.44 29 GLY B N 1
ATOM 6375 C CA . GLY B 1 29 ? -41.344 0.555 -2.121 1 91.44 29 GLY B CA 1
ATOM 6376 C C . GLY B 1 29 ? -41.906 1.746 -1.357 1 91.44 29 GLY B C 1
ATOM 6377 O O . GLY B 1 29 ? -42.062 2.828 -1.923 1 91.44 29 GLY B O 1
ATOM 6378 N N . ASN B 1 30 ? -42.125 1.539 -0.082 1 90.62 30 ASN B N 1
ATOM 6379 C CA . ASN B 1 30 ? -42.75 2.574 0.734 1 90.62 30 ASN B CA 1
ATOM 6380 C C . ASN B 1 30 ? -41.719 3.258 1.646 1 90.62 30 ASN B C 1
ATOM 6382 O O . ASN B 1 30 ? -42.094 4.168 2.4 1 90.62 30 ASN B O 1
ATOM 6386 N N . GLY B 1 31 ? -40.531 2.812 1.638 1 90.75 31 GLY B N 1
ATOM 6387 C CA . GLY B 1 31 ? -39.531 3.398 2.494 1 90.75 31 GLY B CA 1
ATOM 6388 C C . GLY B 1 31 ? -38.562 2.377 3.047 1 90.75 31 GLY B C 1
ATOM 6389 O O . GLY B 1 31 ? -38.562 1.219 2.625 1 90.75 31 GLY B O 1
ATOM 6390 N N . PRO B 1 32 ? -37.75 2.916 4.02 1 93.69 32 PRO B N 1
ATOM 6391 C CA . PRO B 1 32 ? -36.781 2.016 4.605 1 93.69 32 PRO B CA 1
ATOM 6392 C C . PRO B 1 32 ? -37.406 0.875 5.402 1 93.69 32 PRO B C 1
ATOM 6394 O O . PRO B 1 32 ? -38.438 1.058 6.023 1 93.69 32 PRO B O 1
ATOM 6397 N N . VAL B 1 33 ? -36.781 -0.254 5.348 1 95.88 33 VAL B N 1
ATOM 6398 C CA . VAL B 1 33 ? -37.25 -1.442 6.055 1 95.88 33 VAL B CA 1
ATOM 6399 C C . VAL B 1 33 ? -36.156 -1.932 7.012 1 95.88 33 VAL B C 1
ATOM 6401 O O . VAL B 1 33 ? -35 -1.935 6.672 1 95.88 33 VAL B O 1
ATOM 6404 N N . VAL B 1 34 ? -36.562 -2.262 8.273 1 95.19 34 VAL B N 1
ATOM 6405 C CA . VAL B 1 34 ? -35.625 -2.824 9.234 1 95.19 34 VAL B CA 1
ATOM 6406 C C . VAL B 1 34 ? -36.062 -4.238 9.617 1 95.19 34 VAL B C 1
ATOM 6408 O O . VAL B 1 34 ? -37.219 -4.465 9.969 1 95.19 34 VAL B O 1
ATOM 6411 N N . LEU B 1 35 ? -35.156 -5.168 9.43 1 95.56 35 LEU B N 1
ATOM 6412 C CA . LEU B 1 35 ? -35.375 -6.551 9.836 1 95.56 35 LEU B CA 1
ATOM 6413 C C . LEU B 1 35 ? -35 -6.754 11.297 1 95.56 35 LEU B C 1
ATOM 6415 O O . LEU B 1 35 ? -33.844 -6.559 11.68 1 95.56 35 LEU B O 1
ATOM 6419 N N . LEU B 1 36 ? -35.969 -7.156 12.07 1 92.88 36 LEU B N 1
ATOM 6420 C CA . LEU B 1 36 ? -35.781 -7.398 13.492 1 92.88 36 LEU B CA 1
ATOM 6421 C C . LEU B 1 36 ? -36.125 -8.836 13.852 1 92.88 36 LEU B C 1
ATOM 6423 O O . LEU B 1 36 ? -36.875 -9.492 13.141 1 92.88 36 LEU B O 1
ATOM 6427 N N . PRO B 1 37 ? -35.438 -9.297 14.945 1 89.19 37 PRO B N 1
ATOM 6428 C CA . PRO B 1 37 ? -35.906 -10.602 15.422 1 89.19 37 PRO B CA 1
ATOM 6429 C C . PRO B 1 37 ? -37.375 -10.578 15.859 1 89.19 37 PRO B C 1
ATOM 6431 O O . PRO B 1 37 ? -37.844 -9.578 16.406 1 89.19 37 PRO B O 1
ATOM 6434 N N . SER B 1 38 ? -38 -11.672 15.672 1 89.06 38 SER B N 1
ATOM 6435 C CA . SER B 1 38 ? -39.375 -11.766 16.109 1 89.06 38 SER B CA 1
ATOM 6436 C C . SER B 1 38 ? -39.5 -11.688 17.625 1 89.06 38 SER B C 1
ATOM 6438 O O . SER B 1 38 ? -38.562 -12.086 18.344 1 89.06 38 SER B O 1
ATOM 6440 N N . PRO B 1 39 ? -40.562 -11.148 18.156 1 85.12 39 PRO B N 1
ATOM 6441 C CA . PRO B 1 39 ? -40.75 -11 19.594 1 85.12 39 PRO B CA 1
ATOM 6442 C C . PRO B 1 39 ? -40.594 -12.32 20.344 1 85.12 39 PRO B C 1
ATOM 6444 O O . PRO B 1 39 ? -40.188 -12.328 21.516 1 85.12 39 PRO B O 1
ATOM 6447 N N . ASP B 1 40 ? -40.844 -13.398 19.688 1 83.5 40 ASP B N 1
ATOM 6448 C CA . ASP B 1 40 ? -40.781 -14.703 20.328 1 83.5 40 ASP B CA 1
ATOM 6449 C C . ASP B 1 40 ? -39.344 -15.203 20.406 1 83.5 40 ASP B C 1
ATOM 6451 O O . ASP B 1 40 ? -39.031 -16.141 21.141 1 83.5 40 ASP B O 1
ATOM 6455 N N . HIS B 1 41 ? -38.5 -14.547 19.75 1 83.69 41 HIS B N 1
ATOM 6456 C CA . HIS B 1 41 ? -37.094 -14.938 19.703 1 83.69 41 HIS B CA 1
ATOM 6457 C C . HIS B 1 41 ? -36.188 -13.711 19.781 1 83.69 41 HIS B C 1
ATOM 6459 O O . HIS B 1 41 ? -35.469 -13.414 18.812 1 83.69 41 HIS B O 1
ATOM 6465 N N . GLN B 1 42 ? -36.094 -13.258 20.844 1 78.56 42 GLN B N 1
ATOM 6466 C CA . GLN B 1 42 ? -35.5 -11.945 21.016 1 78.56 42 GLN B CA 1
ATOM 6467 C C . GLN B 1 42 ? -33.969 -12.031 20.969 1 78.56 42 GLN B C 1
ATOM 6469 O O . GLN B 1 42 ? -33.281 -11.039 20.703 1 78.56 42 GLN B O 1
ATOM 6474 N N . LEU B 1 43 ? -33.438 -13.266 21.188 1 78.56 43 LEU B N 1
ATOM 6475 C CA . LEU B 1 43 ? -32 -13.406 21.203 1 78.56 43 LEU B CA 1
ATOM 6476 C C . LEU B 1 43 ? -31.406 -13.195 19.812 1 78.56 43 LEU B C 1
ATOM 6478 O O . LEU B 1 43 ? -30.234 -12.805 19.688 1 78.56 43 LEU B O 1
ATOM 6482 N N . GLY B 1 44 ? -32.219 -13.453 18.828 1 83.75 44 GLY B N 1
ATOM 6483 C CA . GLY B 1 44 ? -31.734 -13.367 17.469 1 83.75 44 GLY B CA 1
ATOM 6484 C C . GLY B 1 44 ? -31.328 -14.711 16.891 1 83.75 44 GLY B C 1
ATOM 6485 O O . GLY B 1 44 ? -31.828 -15.75 17.328 1 83.75 44 GLY B O 1
ATOM 6486 N N . GLY B 1 45 ? -30.578 -14.703 15.766 1 88.94 45 GLY B N 1
ATOM 6487 C CA . GLY B 1 45 ? -30.156 -15.922 15.094 1 88.94 45 GLY B CA 1
ATOM 6488 C C . GLY B 1 45 ? -31.219 -16.469 14.148 1 88.94 45 GLY B C 1
ATOM 6489 O O . GLY B 1 45 ? -31.234 -17.672 13.852 1 88.94 45 GLY B O 1
ATOM 6490 N N . THR B 1 46 ? -32.062 -15.57 13.805 1 91.88 46 THR B N 1
ATOM 6491 C CA . THR B 1 46 ? -33.188 -16 12.992 1 91.88 46 THR B CA 1
ATOM 6492 C C . THR B 1 46 ? -32.875 -15.859 11.508 1 91.88 46 THR B C 1
ATOM 6494 O O . THR B 1 46 ? -33.719 -16.172 10.656 1 91.88 46 THR B O 1
ATOM 6497 N N . GLY B 1 47 ? -31.703 -15.336 11.133 1 92.06 47 GLY B N 1
ATOM 6498 C CA . GLY B 1 47 ? -31.281 -15.312 9.742 1 92.06 47 GLY B CA 1
ATOM 6499 C C . GLY B 1 47 ? -31.547 -13.984 9.062 1 92.06 47 GLY B C 1
ATOM 6500 O O . GLY B 1 47 ? -31.672 -13.922 7.832 1 92.06 47 GLY B O 1
ATOM 6501 N N . ARG B 1 48 ? -31.688 -12.906 9.812 1 93.62 48 ARG B N 1
ATOM 6502 C CA . ARG B 1 48 ? -31.984 -11.578 9.273 1 93.62 48 ARG B CA 1
ATOM 6503 C C . ARG B 1 48 ? -30.953 -11.164 8.242 1 93.62 48 ARG B C 1
ATOM 6505 O O . ARG B 1 48 ? -31.297 -10.695 7.152 1 93.62 48 ARG B O 1
ATOM 6512 N N . THR B 1 49 ? -29.625 -11.344 8.586 1 92.94 49 THR B N 1
ATOM 6513 C CA . THR B 1 49 ? -28.547 -10.969 7.691 1 92.94 49 THR B CA 1
ATOM 6514 C C . THR B 1 49 ? -28.578 -11.805 6.41 1 92.94 49 THR B C 1
ATOM 6516 O O . THR B 1 49 ? -28.422 -11.266 5.312 1 92.94 49 THR B O 1
ATOM 6519 N N . GLN B 1 50 ? -28.891 -13.07 6.57 1 93.31 50 GLN B N 1
ATOM 6520 C CA . GLN B 1 50 ? -28.953 -13.953 5.41 1 93.31 50 GLN B CA 1
ATOM 6521 C C . GLN B 1 50 ? -30.125 -13.602 4.512 1 93.31 50 GLN B C 1
ATOM 6523 O O . GLN B 1 50 ? -30.047 -13.711 3.287 1 93.31 50 GLN B O 1
ATOM 6528 N N . LEU B 1 51 ? -31.203 -13.227 5.141 1 95.69 51 LEU B N 1
ATOM 6529 C CA . LEU B 1 51 ? -32.375 -12.805 4.383 1 95.69 51 LEU B CA 1
ATOM 6530 C C . LEU B 1 51 ? -32.062 -11.562 3.551 1 95.69 51 LEU B C 1
ATOM 6532 O O . LEU B 1 51 ? -32.438 -11.484 2.381 1 95.69 51 LEU B O 1
ATOM 6536 N N . ALA B 1 52 ? -31.391 -10.641 4.133 1 96.56 52 ALA B N 1
ATOM 6537 C CA . ALA B 1 52 ? -31 -9.422 3.439 1 96.56 52 ALA B CA 1
ATOM 6538 C C . ALA B 1 52 ? -30.062 -9.719 2.279 1 96.56 52 ALA B C 1
ATOM 6540 O O . ALA B 1 52 ? -30.203 -9.148 1.195 1 96.56 52 ALA B O 1
ATOM 6541 N N . VAL B 1 53 ? -29.109 -10.609 2.484 1 94.38 53 VAL B N 1
ATOM 6542 C CA . VAL B 1 53 ? -28.156 -11 1.455 1 94.38 53 VAL B CA 1
ATOM 6543 C C . VAL B 1 53 ? -28.891 -11.648 0.283 1 94.38 53 VAL B C 1
ATOM 6545 O O . VAL B 1 53 ? -28.656 -11.297 -0.876 1 94.38 53 VAL B O 1
ATOM 6548 N N . GLU B 1 54 ? -29.766 -12.539 0.589 1 95.25 54 GLU B N 1
ATOM 6549 C CA . GLU B 1 54 ? -30.5 -13.234 -0.454 1 95.25 54 GLU B CA 1
ATOM 6550 C C . GLU B 1 54 ? -31.375 -12.266 -1.25 1 95.25 54 GLU B C 1
ATOM 6552 O O . GLU B 1 54 ? -31.469 -12.367 -2.475 1 95.25 54 GLU B O 1
ATOM 6557 N N . TYR B 1 55 ? -31.969 -11.375 -0.555 1 96.69 55 TYR B N 1
ATOM 6558 C CA . TYR B 1 55 ? -32.781 -10.359 -1.241 1 96.69 55 TYR B CA 1
ATOM 6559 C C . TYR B 1 55 ? -31.922 -9.578 -2.236 1 96.69 55 TYR B C 1
ATOM 6561 O O . TYR B 1 55 ? -32.344 -9.367 -3.381 1 96.69 55 TYR B O 1
ATOM 6569 N N . ALA B 1 56 ? -30.812 -9.117 -1.806 1 95.06 56 ALA B N 1
ATOM 6570 C CA . ALA B 1 56 ? -29.922 -8.32 -2.639 1 95.06 56 ALA B CA 1
ATOM 6571 C C . ALA B 1 56 ? -29.531 -9.07 -3.902 1 95.06 56 ALA B C 1
ATOM 6573 O O . ALA B 1 56 ? -29.469 -8.492 -4.988 1 95.06 56 ALA B O 1
ATOM 6574 N N . TYR B 1 57 ? -29.312 -10.359 -3.768 1 90.81 57 TYR B N 1
ATOM 6575 C CA . TYR B 1 57 ? -28.891 -11.156 -4.914 1 90.81 57 TYR B CA 1
ATOM 6576 C C . TYR B 1 57 ? -30.078 -11.453 -5.836 1 90.81 57 TYR B C 1
ATOM 6578 O O . TYR B 1 57 ? -29.953 -11.344 -7.059 1 90.81 57 TYR B O 1
ATOM 6586 N N . ARG B 1 58 ? -31.141 -11.766 -5.371 1 93.12 58 ARG B N 1
ATOM 6587 C CA . ARG B 1 58 ? -32.312 -12.148 -6.168 1 93.12 58 ARG B CA 1
ATOM 6588 C C . ARG B 1 58 ? -32.844 -10.961 -6.965 1 93.12 58 ARG B C 1
ATOM 6590 O O . ARG B 1 58 ? -33.344 -11.125 -8.078 1 93.12 58 ARG B O 1
ATOM 6597 N N . HIS B 1 59 ? -32.719 -9.836 -6.355 1 94.06 59 HIS B N 1
ATOM 6598 C CA . HIS B 1 59 ? -33.281 -8.648 -6.984 1 94.06 59 HIS B CA 1
ATOM 6599 C C . HIS B 1 59 ? -32.188 -7.719 -7.508 1 94.06 59 HIS B C 1
ATOM 6601 O O . HIS B 1 59 ? -32.438 -6.535 -7.738 1 94.06 59 HIS B O 1
ATOM 6607 N N . ALA B 1 60 ? -31.047 -8.227 -7.672 1 90.31 60 ALA B N 1
ATOM 6608 C CA . ALA B 1 60 ? -29.906 -7.43 -8.102 1 90.31 60 ALA B CA 1
ATOM 6609 C C . ALA B 1 60 ? -30.188 -6.734 -9.43 1 90.31 60 ALA B C 1
ATOM 6611 O O . ALA B 1 60 ? -29.781 -5.594 -9.641 1 90.31 60 ALA B O 1
ATOM 6612 N N . ASP B 1 61 ? -30.938 -7.355 -10.305 1 89.5 61 ASP B N 1
ATOM 6613 C CA . ASP B 1 61 ? -31.172 -6.855 -11.656 1 89.5 61 ASP B CA 1
ATOM 6614 C C . ASP B 1 61 ? -32.094 -5.645 -11.625 1 89.5 61 ASP B C 1
ATOM 6616 O O . ASP B 1 61 ? -32.188 -4.883 -12.594 1 89.5 61 ASP B O 1
ATOM 6620 N N . ALA B 1 62 ? -32.781 -5.5 -10.578 1 93.19 62 ALA B N 1
ATOM 6621 C CA . ALA B 1 62 ? -33.719 -4.383 -10.445 1 93.19 62 ALA B CA 1
ATOM 6622 C C . ALA B 1 62 ? -33 -3.104 -10.039 1 93.19 62 ALA B C 1
ATOM 6624 O O . ALA B 1 62 ? -33.562 -2.012 -10.109 1 93.19 62 ALA B O 1
ATOM 6625 N N . TYR B 1 63 ? -31.812 -3.252 -9.75 1 94.69 63 TYR B N 1
ATOM 6626 C CA . TYR B 1 63 ? -31.047 -2.104 -9.258 1 94.69 63 TYR B CA 1
ATOM 6627 C C . TYR B 1 63 ? -29.859 -1.816 -10.156 1 94.69 63 TYR B C 1
ATOM 6629 O O . TYR B 1 63 ? -29.438 -2.678 -10.93 1 94.69 63 TYR B O 1
ATOM 6637 N N . GLU B 1 64 ? -29.438 -0.641 -10.078 1 94.44 64 GLU B N 1
ATOM 6638 C CA . GLU B 1 64 ? -28.203 -0.236 -10.758 1 94.44 64 GLU B CA 1
ATOM 6639 C C . GLU B 1 64 ? -27.016 -0.276 -9.812 1 94.44 64 GLU B C 1
ATOM 6641 O O . GLU B 1 64 ? -25.859 -0.4 -10.258 1 94.44 64 GLU B O 1
ATOM 6646 N N . LEU B 1 65 ? -27.375 -0.133 -8.578 1 94.56 65 LEU B N 1
ATOM 6647 C CA . LEU B 1 65 ? -26.359 -0.098 -7.539 1 94.56 65 LEU B CA 1
ATOM 6648 C C . LEU B 1 65 ? -26.828 -0.834 -6.289 1 94.56 65 LEU B C 1
ATOM 6650 O O . LEU B 1 65 ? -27.953 -0.609 -5.816 1 94.56 65 LEU B O 1
ATOM 6654 N N . VAL B 1 66 ? -26 -1.753 -5.812 1 95.44 66 VAL B N 1
ATOM 6655 C CA . VAL B 1 66 ? -26.234 -2.443 -4.551 1 95.44 66 VAL B CA 1
ATOM 6656 C C . VAL B 1 66 ? -25.016 -2.281 -3.643 1 95.44 66 VAL B C 1
ATOM 6658 O O . VAL B 1 66 ? -23.906 -2.717 -3.988 1 95.44 66 VAL B O 1
ATOM 6661 N N . TRP B 1 67 ? -25.203 -1.649 -2.475 1 94.75 67 TRP B N 1
ATOM 6662 C CA . TRP B 1 67 ? -24.078 -1.349 -1.601 1 94.75 67 TRP B CA 1
ATOM 6663 C C . TRP B 1 67 ? -24.344 -1.835 -0.18 1 94.75 67 TRP B C 1
ATOM 6665 O O . TRP B 1 67 ? -25.375 -1.511 0.41 1 94.75 67 TRP B O 1
ATOM 6675 N N . TRP B 1 68 ? -23.422 -2.648 0.361 1 94.94 68 TRP B N 1
ATOM 6676 C CA . TRP B 1 68 ? -23.5 -3.236 1.694 1 94.94 68 TRP B CA 1
ATOM 6677 C C . TRP B 1 68 ? -22.656 -2.447 2.691 1 94.94 68 TRP B C 1
ATOM 6679 O O . TRP B 1 68 ? -21.453 -2.281 2.498 1 94.94 68 TRP B O 1
ATOM 6689 N N . ILE B 1 69 ? -23.219 -1.944 3.822 1 94.69 69 ILE B N 1
ATOM 6690 C CA . ILE B 1 69 ? -22.562 -1.053 4.773 1 94.69 69 ILE B CA 1
ATOM 6691 C C . ILE B 1 69 ? -22.578 -1.681 6.164 1 94.69 69 ILE B C 1
ATOM 6693 O O . ILE B 1 69 ? -23.641 -1.77 6.801 1 94.69 69 ILE B O 1
ATOM 6697 N N . PRO B 1 70 ? -21.422 -2.094 6.707 1 91.56 70 PRO B N 1
ATOM 6698 C CA . PRO B 1 70 ? -21.375 -2.488 8.117 1 91.56 70 PRO B CA 1
ATOM 6699 C C . PRO B 1 70 ? -21.656 -1.322 9.062 1 91.56 70 PRO B C 1
ATOM 6701 O O . PRO B 1 70 ? -20.922 -0.323 9.047 1 91.56 70 PRO B O 1
ATOM 6704 N N . ALA B 1 71 ? -22.656 -1.432 9.891 1 91.12 71 ALA B N 1
ATOM 6705 C CA . ALA B 1 71 ? -23.109 -0.275 10.664 1 91.12 71 ALA B CA 1
ATOM 6706 C C . ALA B 1 71 ? -23.016 -0.539 12.164 1 91.12 71 ALA B C 1
ATOM 6708 O O . ALA B 1 71 ? -23.594 0.189 12.969 1 91.12 71 ALA B O 1
ATOM 6709 N N . GLU B 1 72 ? -22.281 -1.565 12.516 1 85.88 72 GLU B N 1
ATOM 6710 C CA . GLU B 1 72 ? -22.109 -1.85 13.938 1 85.88 72 GLU B CA 1
ATOM 6711 C C . GLU B 1 72 ? -21.312 -0.75 14.633 1 85.88 72 GLU B C 1
ATOM 6713 O O . GLU B 1 72 ? -21.609 -0.387 15.773 1 85.88 72 GLU B O 1
ATOM 6718 N N . GLN B 1 73 ? -20.312 -0.302 13.891 1 85.81 73 GLN B N 1
ATOM 6719 C CA . GLN B 1 73 ? -19.484 0.794 14.391 1 85.81 73 GLN B CA 1
ATOM 6720 C C . GLN B 1 73 ? -19.469 1.962 13.406 1 85.81 73 GLN B C 1
ATOM 6722 O O . GLN B 1 73 ? -19.469 1.759 12.195 1 85.81 73 GLN B O 1
ATOM 6727 N N . SER B 1 74 ? -19.375 3.113 13.984 1 85.75 74 SER B N 1
ATOM 6728 C CA . SER B 1 74 ? -19.469 4.32 13.172 1 85.75 74 SER B CA 1
ATOM 6729 C C . SER B 1 74 ? -18.312 4.395 12.164 1 85.75 74 SER B C 1
ATOM 6731 O O . SER B 1 74 ? -18.531 4.762 11.008 1 85.75 74 SER B O 1
ATOM 6733 N N . ALA B 1 75 ? -17.188 4.086 12.641 1 83.25 75 ALA B N 1
ATOM 6734 C CA . ALA B 1 75 ? -16.031 4.203 11.766 1 83.25 75 ALA B CA 1
ATOM 6735 C C . ALA B 1 75 ? -16.156 3.293 10.547 1 83.25 75 ALA B C 1
ATOM 6737 O O . ALA B 1 75 ? -15.836 3.693 9.43 1 83.25 75 ALA B O 1
ATOM 6738 N N . GLY B 1 76 ? -16.625 2.072 10.82 1 86.06 76 GLY B N 1
ATOM 6739 C CA . GLY B 1 76 ? -16.828 1.147 9.719 1 86.06 76 GLY B CA 1
ATOM 6740 C C . GLY B 1 76 ? -17.891 1.607 8.742 1 86.06 76 GLY B C 1
ATOM 6741 O O . GLY B 1 76 ? -17.734 1.492 7.527 1 86.06 76 GLY B O 1
ATOM 6742 N N . MET B 1 77 ? -18.891 2.143 9.234 1 90.06 77 MET B N 1
ATOM 6743 C CA . MET B 1 77 ? -19.984 2.67 8.422 1 90.06 77 MET B CA 1
ATOM 6744 C C . MET B 1 77 ? -19.516 3.818 7.547 1 90.06 77 MET B C 1
ATOM 6746 O O . MET B 1 77 ? -19.75 3.828 6.34 1 90.06 77 MET B O 1
ATOM 6750 N N . ARG B 1 78 ? -18.781 4.691 8.133 1 89 78 ARG B N 1
ATOM 6751 C CA . ARG B 1 78 ? -18.281 5.863 7.418 1 89 78 ARG B CA 1
ATOM 6752 C C . ARG B 1 78 ? -17.312 5.453 6.312 1 89 78 ARG B C 1
ATOM 6754 O O . ARG B 1 78 ? -17.344 6.016 5.215 1 89 78 ARG B O 1
ATOM 6761 N N . ALA B 1 79 ? -16.516 4.5 6.609 1 87.12 79 ALA B N 1
ATOM 6762 C CA . ALA B 1 79 ? -15.562 4.004 5.617 1 87.12 79 ALA B CA 1
ATOM 6763 C C . ALA B 1 79 ? -16.281 3.398 4.418 1 87.12 79 ALA B C 1
ATOM 6765 O O . ALA B 1 79 ? -15.891 3.617 3.271 1 87.12 79 ALA B O 1
ATOM 6766 N N . ALA B 1 80 ? -17.281 2.611 4.668 1 90.06 80 ALA B N 1
ATOM 6767 C CA . ALA B 1 80 ? -18.062 1.994 3.594 1 90.06 80 ALA B CA 1
ATOM 6768 C C . ALA B 1 80 ? -18.75 3.051 2.736 1 90.06 80 ALA B C 1
ATOM 6770 O O . ALA B 1 80 ? -18.797 2.932 1.51 1 90.06 80 ALA B O 1
ATOM 6771 N N . LEU B 1 81 ? -19.266 4.047 3.35 1 91.19 81 LEU B N 1
ATOM 6772 C CA . LEU B 1 81 ? -19.922 5.129 2.635 1 91.19 81 LEU B CA 1
ATOM 6773 C C . LEU B 1 81 ? -18.922 5.926 1.803 1 91.19 81 LEU B C 1
ATOM 6775 O O . LEU B 1 81 ? -19.25 6.383 0.706 1 91.19 81 LEU B O 1
ATOM 6779 N N . ALA B 1 82 ? -17.766 6.062 2.348 1 88.38 82 ALA B N 1
ATOM 6780 C CA . ALA B 1 82 ? -16.703 6.723 1.59 1 88.38 82 ALA B CA 1
ATOM 6781 C C . ALA B 1 82 ? -16.375 5.949 0.317 1 88.38 82 ALA B C 1
ATOM 6783 O O . ALA B 1 82 ? -16.109 6.543 -0.731 1 88.38 82 ALA B O 1
ATOM 6784 N N . GLY B 1 83 ? -16.344 4.629 0.43 1 88.25 83 GLY B N 1
ATOM 6785 C CA . GLY B 1 83 ? -16.125 3.805 -0.748 1 88.25 83 GLY B CA 1
ATOM 6786 C C . GLY B 1 83 ? -17.203 3.98 -1.803 1 88.25 83 GLY B C 1
ATOM 6787 O O . GLY B 1 83 ? -16.906 3.945 -3.002 1 88.25 83 GLY B O 1
ATOM 6788 N N . LEU B 1 84 ? -18.375 4.203 -1.374 1 91.88 84 LEU B N 1
ATOM 6789 C CA . LEU B 1 84 ? -19.5 4.41 -2.271 1 91.88 84 LEU B CA 1
ATOM 6790 C C . LEU B 1 84 ? -19.359 5.719 -3.041 1 91.88 84 LEU B C 1
ATOM 6792 O O . LEU B 1 84 ? -19.781 5.816 -4.195 1 91.88 84 LEU B O 1
ATOM 6796 N N . ALA B 1 85 ? -18.734 6.652 -2.43 1 90.5 85 ALA B N 1
ATOM 6797 C CA . ALA B 1 85 ? -18.531 7.949 -3.072 1 90.5 85 ALA B CA 1
ATOM 6798 C C . ALA B 1 85 ? -17.75 7.801 -4.371 1 90.5 85 ALA B C 1
ATOM 6800 O O . ALA B 1 85 ? -18.062 8.453 -5.371 1 90.5 85 ALA B O 1
ATOM 6801 N N . GLN B 1 86 ? -16.828 6.945 -4.324 1 84.88 86 GLN B N 1
ATOM 6802 C CA . GLN B 1 86 ? -16 6.711 -5.508 1 84.88 86 GLN B CA 1
ATOM 6803 C C . GLN B 1 86 ? -16.828 6.121 -6.645 1 84.88 86 GLN B C 1
ATOM 6805 O O . GLN B 1 86 ? -16.672 6.516 -7.801 1 84.88 86 GLN B O 1
ATOM 6810 N N . LYS B 1 87 ? -17.734 5.219 -6.324 1 86.12 87 LYS B N 1
ATOM 6811 C CA . LYS B 1 87 ? -18.562 4.57 -7.324 1 86.12 87 LYS B CA 1
ATOM 6812 C C . LYS B 1 87 ? -19.609 5.535 -7.883 1 86.12 87 LYS B C 1
ATOM 6814 O O . LYS B 1 87 ? -20.078 5.363 -9.008 1 86.12 87 LYS B O 1
ATOM 6819 N N . LEU B 1 88 ? -19.938 6.48 -7.094 1 90.81 88 LEU B N 1
ATOM 6820 C CA . LEU B 1 88 ? -20.922 7.477 -7.508 1 90.81 88 LEU B CA 1
ATOM 6821 C C . LEU B 1 88 ? -20.25 8.602 -8.289 1 90.81 88 LEU B C 1
ATOM 6823 O O . LEU B 1 88 ? -20.922 9.516 -8.773 1 90.81 88 LEU B O 1
ATOM 6827 N N . GLY B 1 89 ? -18.844 8.531 -8.375 1 84.81 89 GLY B N 1
ATOM 6828 C CA . GLY B 1 89 ? -18.094 9.539 -9.117 1 84.81 89 GLY B CA 1
ATOM 6829 C C . GLY B 1 89 ? -18.031 10.867 -8.391 1 84.81 89 GLY B C 1
ATOM 6830 O O . GLY B 1 89 ? -17.938 11.922 -9.023 1 84.81 89 GLY B O 1
ATOM 6831 N N . LEU B 1 90 ? -18.172 10.766 -7.148 1 85.06 90 LEU B N 1
ATOM 6832 C CA . LEU B 1 90 ? -18.109 11.992 -6.359 1 85.06 90 LEU B CA 1
ATOM 6833 C C . LEU B 1 90 ? -16.672 12.383 -6.066 1 85.06 90 LEU B C 1
ATOM 6835 O O . LEU B 1 90 ? -15.82 11.516 -5.84 1 85.06 90 LEU B O 1
ATOM 6839 N N . PRO B 1 91 ? -16.359 13.586 -6.238 1 73.44 91 PRO B N 1
ATOM 6840 C CA . PRO B 1 91 ? -14.984 14 -5.93 1 73.44 91 PRO B CA 1
ATOM 6841 C C . PRO B 1 91 ? -14.594 13.711 -4.484 1 73.44 91 PRO B C 1
ATOM 6843 O O . PRO B 1 91 ? -15.422 13.844 -3.578 1 73.44 91 PRO B O 1
ATOM 6846 N N . GLU B 1 92 ? -13.43 13.133 -4.379 1 66.69 92 GLU B N 1
ATOM 6847 C CA . GLU B 1 92 ? -12.922 12.875 -3.033 1 66.69 92 GLU B CA 1
ATOM 6848 C C . GLU B 1 92 ? -12.57 14.18 -2.318 1 66.69 92 GLU B C 1
ATOM 6850 O O . GLU B 1 92 ? -11.82 15 -2.848 1 66.69 92 GLU B O 1
ATOM 6855 N N . ALA B 1 93 ? -13.359 14.383 -1.132 1 63.16 93 ALA B N 1
ATOM 6856 C CA . ALA B 1 93 ? -13.062 15.539 -0.294 1 63.16 93 ALA B CA 1
ATOM 6857 C C . ALA B 1 93 ? -12.07 15.18 0.808 1 63.16 93 ALA B C 1
ATOM 6859 O O . ALA B 1 93 ? -11.898 14 1.135 1 63.16 93 ALA B O 1
ATOM 6860 N N . ARG B 1 94 ? -11.289 16.125 1.244 1 65 94 ARG B N 1
ATOM 6861 C CA . ARG B 1 94 ? -10.391 15.914 2.377 1 65 94 ARG B CA 1
ATOM 6862 C C . ARG B 1 94 ? -11.18 15.617 3.648 1 65 94 ARG B C 1
ATOM 6864 O O . ARG B 1 94 ? -10.781 14.773 4.449 1 65 94 ARG B O 1
ATOM 6871 N N . ASP B 1 95 ? -12.305 16.312 3.738 1 75.75 95 ASP B N 1
ATOM 6872 C CA . ASP B 1 95 ? -13.211 16.062 4.855 1 75.75 95 ASP B CA 1
ATOM 6873 C C . ASP B 1 95 ? -14.219 14.977 4.516 1 75.75 95 ASP B C 1
ATOM 6875 O O . ASP B 1 95 ? -15.094 15.172 3.67 1 75.75 95 ASP B O 1
ATOM 6879 N N . LEU B 1 96 ? -14.148 13.93 5.23 1 80.88 96 LEU B N 1
ATOM 6880 C CA . LEU B 1 96 ? -15.008 12.781 4.969 1 80.88 96 LEU B CA 1
ATOM 6881 C C . LEU B 1 96 ? -16.469 13.133 5.172 1 80.88 96 LEU B C 1
ATOM 6883 O O . LEU B 1 96 ? -17.344 12.602 4.477 1 80.88 96 LEU B O 1
ATOM 6887 N N . ASN B 1 97 ? -16.75 14.031 6.07 1 80.88 97 ASN B N 1
ATOM 6888 C CA . ASN B 1 97 ? -18.141 14.414 6.316 1 80.88 97 ASN B CA 1
ATOM 6889 C C . ASN B 1 97 ? -18.781 15.016 5.074 1 80.88 97 ASN B C 1
ATOM 6891 O O . ASN B 1 97 ? -19.953 14.75 4.785 1 80.88 97 ASN B O 1
ATOM 6895 N N . ARG B 1 98 ? -18.094 15.758 4.367 1 81.81 98 ARG B N 1
ATOM 6896 C CA . ARG B 1 98 ? -18.594 16.328 3.123 1 81.81 98 ARG B CA 1
ATOM 6897 C C . ARG B 1 98 ? -18.859 15.25 2.086 1 81.81 98 ARG B C 1
ATOM 6899 O O . ARG B 1 98 ? -19.875 15.297 1.378 1 81.81 98 ARG B O 1
ATOM 6906 N N . THR B 1 99 ? -17.922 14.367 2.094 1 85.81 99 THR B N 1
ATOM 6907 C CA . THR B 1 99 ? -18.078 13.242 1.176 1 85.81 99 THR B CA 1
ATOM 6908 C C . THR B 1 99 ? -19.344 12.445 1.51 1 85.81 99 THR B C 1
ATOM 6910 O O . THR B 1 99 ? -20.094 12.078 0.615 1 85.81 99 THR B O 1
ATOM 6913 N N . LEU B 1 100 ? -19.594 12.211 2.76 1 89.5 100 LEU B N 1
ATOM 6914 C CA . LEU B 1 100 ? -20.75 11.422 3.203 1 89.5 100 LEU B CA 1
ATOM 6915 C C . LEU B 1 100 ? -22.047 12.164 2.932 1 89.5 100 LEU B C 1
ATOM 6917 O O . LEU B 1 100 ? -23.047 11.547 2.541 1 89.5 100 LEU B O 1
ATOM 6921 N N . GLY B 1 101 ? -21.969 13.469 3.127 1 87.38 101 GLY B N 1
ATOM 6922 C CA . GLY B 1 101 ? -23.125 14.273 2.77 1 87.38 101 GLY B CA 1
ATOM 6923 C C . GLY B 1 101 ? -23.453 14.234 1.287 1 87.38 101 GLY B C 1
ATOM 6924 O O . GLY B 1 101 ? -24.609 14.125 0.899 1 87.38 101 GLY B O 1
ATOM 6925 N N . ALA B 1 102 ? -22.391 14.219 0.553 1 86.69 102 ALA B N 1
ATOM 6926 C CA . ALA B 1 102 ? -22.562 14.156 -0.897 1 86.69 102 ALA B CA 1
ATOM 6927 C C . ALA B 1 102 ? -23.141 12.82 -1.329 1 86.69 102 ALA B C 1
ATOM 6929 O O . ALA B 1 102 ? -23.922 12.75 -2.275 1 86.69 102 ALA B O 1
ATOM 6930 N N . VAL B 1 103 ? -22.781 11.797 -0.666 1 92.75 103 VAL B N 1
ATOM 6931 C CA . VAL B 1 103 ? -23.297 10.469 -0.965 1 92.75 103 VAL B CA 1
ATOM 6932 C C . VAL B 1 103 ? -24.797 10.422 -0.688 1 92.75 103 VAL B C 1
ATOM 6934 O O . VAL B 1 103 ? -25.562 9.953 -1.526 1 92.75 103 VAL B O 1
ATOM 6937 N N . ARG B 1 104 ? -25.188 10.883 0.469 1 92.12 104 ARG B N 1
ATOM 6938 C CA . ARG B 1 104 ? -26.594 10.922 0.84 1 92.12 104 ARG B CA 1
ATOM 6939 C C . ARG B 1 104 ? -27.406 11.734 -0.163 1 92.12 104 ARG B C 1
ATOM 6941 O O . ARG B 1 104 ? -28.484 11.305 -0.602 1 92.12 104 ARG B O 1
ATOM 6948 N N . ASP B 1 105 ? -26.844 12.805 -0.575 1 91.31 105 ASP B N 1
ATOM 6949 C CA . ASP B 1 105 ? -27.531 13.688 -1.514 1 91.31 105 ASP B CA 1
ATOM 6950 C C . ASP B 1 105 ? -27.641 13.039 -2.891 1 91.31 105 ASP B C 1
ATOM 6952 O O . ASP B 1 105 ? -28.688 13.117 -3.533 1 91.31 105 ASP B O 1
ATOM 6956 N N . ALA B 1 106 ? -26.578 12.477 -3.309 1 92.94 106 ALA B N 1
ATOM 6957 C CA . ALA B 1 106 ? -26.562 11.82 -4.613 1 92.94 106 ALA B CA 1
ATOM 6958 C C . ALA B 1 106 ? -27.594 10.703 -4.672 1 92.94 106 ALA B C 1
ATOM 6960 O O . ALA B 1 106 ? -28.328 10.578 -5.656 1 92.94 106 ALA B O 1
ATOM 6961 N N . LEU B 1 107 ? -27.688 9.938 -3.656 1 94 107 LEU B N 1
ATOM 6962 C CA . LEU B 1 107 ? -28.656 8.852 -3.588 1 94 107 LEU B CA 1
ATOM 6963 C C . LEU B 1 107 ? -30.078 9.398 -3.527 1 94 107 LEU B C 1
ATOM 6965 O O . LEU B 1 107 ? -30.984 8.836 -4.145 1 94 107 LEU B O 1
ATOM 6969 N N . SER B 1 108 ? -30.25 10.461 -2.832 1 93.62 108 SER B N 1
ATOM 6970 C CA . SER B 1 108 ? -31.562 11.07 -2.693 1 93.62 108 SER B CA 1
ATOM 6971 C C . SER B 1 108 ? -32.062 11.648 -4.02 1 93.62 108 SER B C 1
ATOM 6973 O O . SER B 1 108 ? -33.219 11.539 -4.355 1 93.62 108 SER B O 1
ATOM 6975 N N . ARG B 1 109 ? -31.062 12.18 -4.711 1 91.94 109 ARG B N 1
ATOM 6976 C CA . ARG B 1 109 ? -31.391 12.75 -6.012 1 91.94 109 ARG B CA 1
ATOM 6977 C C . ARG B 1 109 ? -31.578 11.664 -7.059 1 91.94 109 ARG B C 1
ATOM 6979 O O . ARG B 1 109 ? -32.312 11.852 -8.039 1 91.94 109 ARG B O 1
ATOM 6986 N N . GLY B 1 110 ? -30.953 10.578 -6.84 1 92.81 110 GLY B N 1
ATOM 6987 C CA . GLY B 1 110 ? -31.016 9.469 -7.781 1 92.81 110 GLY B CA 1
ATOM 6988 C C . GLY B 1 110 ? -30.047 9.633 -8.945 1 92.81 110 GLY B C 1
ATOM 6989 O O . GLY B 1 110 ? -30.359 9.242 -10.078 1 92.81 110 GLY B O 1
ATOM 6990 N N . GLU B 1 111 ? -29.031 10.367 -8.75 1 90.19 111 GLU B N 1
ATOM 6991 C CA . GLU B 1 111 ? -28 10.586 -9.758 1 90.19 111 GLU B CA 1
ATOM 6992 C C . GLU B 1 111 ? -26.625 10.195 -9.234 1 90.19 111 GLU B C 1
ATOM 6994 O O . GLU B 1 111 ? -26.219 10.609 -8.148 1 90.19 111 GLU B O 1
ATOM 6999 N N . PRO B 1 112 ? -25.922 9.445 -9.906 1 92 112 PRO B N 1
ATOM 7000 C CA . PRO B 1 112 ? -26.141 8.977 -11.281 1 92 112 PRO B CA 1
ATOM 7001 C C . PRO B 1 112 ? -27.062 7.766 -11.352 1 92 112 PRO B C 1
ATOM 7003 O O . PRO B 1 112 ? -27.484 7.363 -12.438 1 92 112 PRO B O 1
ATOM 7006 N N . TYR B 1 113 ? -27.422 7.164 -10.273 1 92.81 113 TYR B N 1
ATOM 7007 C CA . TYR B 1 113 ? -28.25 5.969 -10.289 1 92.81 113 TYR B CA 1
ATOM 7008 C C . TYR B 1 113 ? -29.578 6.219 -9.586 1 92.81 113 TYR B C 1
ATOM 7010 O O . TYR B 1 113 ? -29.609 6.605 -8.414 1 92.81 113 TYR B O 1
ATOM 7018 N N . ARG B 1 114 ? -30.594 5.926 -10.227 1 92.56 114 ARG B N 1
ATOM 7019 C CA . ARG B 1 114 ? -31.938 6.148 -9.68 1 92.56 114 ARG B CA 1
ATOM 7020 C C . ARG B 1 114 ? -32.406 4.953 -8.852 1 92.56 114 ARG B C 1
ATOM 7022 O O . ARG B 1 114 ? -33.031 5.117 -7.812 1 92.56 114 ARG B O 1
ATOM 7029 N N . HIS B 1 115 ? -32.062 3.811 -9.344 1 94.5 115 HIS B N 1
ATOM 7030 C CA . HIS B 1 115 ? -32.469 2.582 -8.672 1 94.5 115 HIS B CA 1
ATOM 7031 C C . HIS B 1 115 ? -31.297 1.961 -7.914 1 94.5 115 HIS B C 1
ATOM 7033 O O . HIS B 1 115 ? -30.516 1.216 -8.492 1 94.5 115 HIS B O 1
ATOM 7039 N N . TRP B 1 116 ? -31.25 2.252 -6.664 1 95.94 116 TRP B N 1
ATOM 7040 C CA . TRP B 1 116 ? -30.156 1.734 -5.844 1 95.94 116 TRP B CA 1
ATOM 7041 C C . TRP B 1 116 ? -30.703 1.024 -4.605 1 95.94 116 TRP B C 1
ATOM 7043 O O . TRP B 1 116 ? -31.844 1.257 -4.199 1 95.94 116 TRP B O 1
ATOM 7053 N N . LEU B 1 117 ? -29.906 0.078 -4.043 1 96.81 117 LEU B N 1
ATOM 7054 C CA . LEU B 1 117 ? -30.172 -0.605 -2.779 1 96.81 117 LEU B CA 1
ATOM 7055 C C . LEU B 1 117 ? -28.984 -0.443 -1.827 1 96.81 117 LEU B C 1
ATOM 7057 O O . LEU B 1 117 ? -27.859 -0.79 -2.172 1 96.81 117 LEU B O 1
ATOM 7061 N N . VAL B 1 118 ? -29.25 0.171 -0.722 1 96.19 118 VAL B N 1
ATOM 7062 C CA . VAL B 1 118 ? -28.25 0.273 0.33 1 96.19 118 VAL B CA 1
ATOM 7063 C C . VAL B 1 118 ? -28.672 -0.552 1.54 1 96.19 118 VAL B C 1
ATOM 7065 O O . VAL B 1 118 ? -29.812 -0.431 2.01 1 96.19 118 VAL B O 1
ATOM 7068 N N . VAL B 1 119 ? -27.781 -1.393 2.037 1 96.75 119 VAL B N 1
ATOM 7069 C CA . VAL B 1 119 ? -28.078 -2.258 3.174 1 96.75 119 VAL B CA 1
ATOM 7070 C C . VAL B 1 119 ? -27.203 -1.884 4.3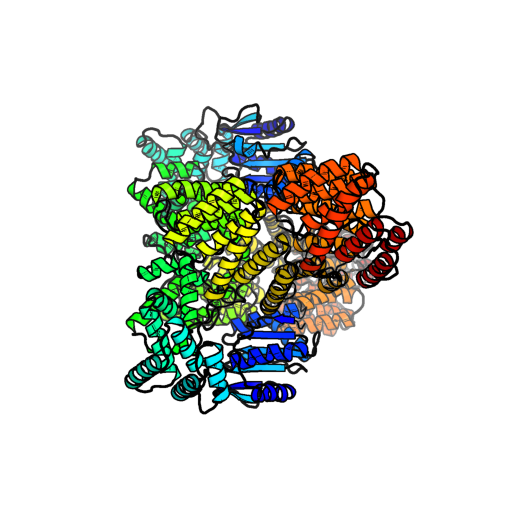59 1 96.75 119 VAL B C 1
ATOM 7072 O O . VAL B 1 119 ? -25.969 -1.925 4.262 1 96.75 119 VAL B O 1
ATOM 7075 N N . PHE B 1 120 ? -27.812 -1.487 5.445 1 95.75 120 PHE B N 1
ATOM 7076 C CA . PHE B 1 120 ? -27.094 -1.254 6.695 1 95.75 120 PHE B CA 1
ATOM 7077 C C . PHE B 1 120 ? -27.125 -2.496 7.578 1 95.75 120 PHE B C 1
ATOM 7079 O O . PHE B 1 120 ? -28.172 -2.842 8.133 1 95.75 120 PHE B O 1
ATOM 7086 N N . GLU B 1 121 ? -26.016 -3.072 7.77 1 93.25 121 GLU B N 1
ATOM 7087 C CA . GLU B 1 121 ? -25.938 -4.32 8.523 1 93.25 121 GLU B CA 1
ATOM 7088 C C . GLU B 1 121 ? -25.656 -4.059 10 1 93.25 121 GLU B C 1
ATOM 7090 O O . GLU B 1 121 ? -24.703 -3.367 10.344 1 93.25 121 GLU B O 1
ATOM 7095 N N . ASN B 1 122 ? -26.375 -4.613 10.844 1 90.94 122 ASN B N 1
ATOM 7096 C CA . ASN B 1 122 ? -26.219 -4.59 12.289 1 90.94 122 ASN B CA 1
ATOM 7097 C C . ASN B 1 122 ? -26.219 -3.166 12.836 1 90.94 122 ASN B C 1
ATOM 7099 O O . ASN B 1 122 ? -25.312 -2.783 13.594 1 90.94 122 ASN B O 1
ATOM 7103 N N . ALA B 1 123 ? -27.156 -2.387 12.305 1 91.94 123 ALA B N 1
ATOM 7104 C CA . ALA B 1 123 ? -27.344 -1.026 12.805 1 91.94 123 ALA B CA 1
ATOM 7105 C C . ALA B 1 123 ? -28.156 -1.024 14.102 1 91.94 123 ALA B C 1
ATOM 7107 O O . ALA B 1 123 ? -29.375 -0.782 14.086 1 91.94 123 ALA B O 1
ATOM 7108 N N . ASN B 1 124 ? -27.484 -1.095 15.156 1 87.81 124 ASN B N 1
ATOM 7109 C CA . ASN B 1 124 ? -28.172 -1.263 16.422 1 87.81 124 ASN B CA 1
ATOM 7110 C C . ASN B 1 124 ? -28.469 0.081 17.094 1 87.81 124 ASN B C 1
ATOM 7112 O O . ASN B 1 124 ? -29.141 0.138 18.125 1 87.81 124 ASN B O 1
ATOM 7116 N N . ARG B 1 125 ? -27.906 1.133 16.484 1 87.81 125 ARG B N 1
ATOM 7117 C CA . ARG B 1 125 ? -28.234 2.484 16.938 1 87.81 125 ARG B CA 1
ATOM 7118 C C . ARG B 1 125 ? -28.766 3.334 15.781 1 87.81 125 ARG B C 1
ATOM 7120 O O . ARG B 1 125 ? -27.984 3.953 15.055 1 87.81 125 ARG B O 1
ATOM 7127 N N . PRO B 1 126 ? -30.047 3.469 15.805 1 87.75 126 PRO B N 1
ATOM 7128 C CA . PRO B 1 126 ? -30.625 4.227 14.688 1 87.75 126 PRO B CA 1
ATOM 7129 C C . PRO B 1 126 ? -30.078 5.652 14.602 1 87.75 126 PRO B C 1
ATOM 7131 O O . PRO B 1 126 ? -29.953 6.199 13.508 1 87.75 126 PRO B O 1
ATOM 7134 N N . GLU B 1 127 ? -29.734 6.219 15.719 1 86.94 127 GLU B N 1
ATOM 7135 C CA . GLU B 1 127 ? -29.25 7.59 15.766 1 86.94 127 GLU B CA 1
ATOM 7136 C C . GLU B 1 127 ? -27.969 7.746 14.953 1 86.94 127 GLU B C 1
ATOM 7138 O O . GLU B 1 127 ? -27.688 8.82 14.414 1 86.94 127 GLU B O 1
ATOM 7143 N N . ASP B 1 128 ? -27.281 6.688 14.844 1 86.25 128 ASP B N 1
ATOM 7144 C CA . ASP B 1 128 ? -25.984 6.734 14.156 1 86.25 128 ASP B CA 1
ATOM 7145 C C . ASP B 1 128 ? -26.172 6.703 12.641 1 86.25 128 ASP B C 1
ATOM 7147 O O . ASP B 1 128 ? -25.312 7.16 11.891 1 86.25 128 ASP B O 1
ATOM 7151 N N . ILE B 1 129 ? -27.266 6.184 12.141 1 88.25 129 ILE B N 1
ATOM 7152 C CA . ILE B 1 129 ? -27.406 5.977 10.703 1 88.25 129 ILE B CA 1
ATOM 7153 C C . ILE B 1 129 ? -28.312 7.055 10.117 1 88.25 129 ILE B C 1
ATOM 7155 O O . ILE B 1 129 ? -28.266 7.324 8.914 1 88.25 129 ILE B O 1
ATOM 7159 N N . MET B 1 130 ? -29.094 7.703 10.938 1 87.88 130 MET B N 1
ATOM 7160 C CA . MET B 1 130 ? -30.125 8.641 10.5 1 87.88 130 MET B CA 1
ATOM 7161 C C . MET B 1 130 ? -29.531 9.75 9.641 1 87.88 130 MET B C 1
ATOM 7163 O O . MET B 1 130 ? -30.094 10.094 8.602 1 87.88 130 MET B O 1
ATOM 7167 N N . PRO B 1 131 ? -28.344 10.211 10 1 86.75 131 PRO B N 1
ATOM 7168 C CA . PRO B 1 131 ? -27.781 11.297 9.203 1 86.75 131 PRO B CA 1
ATOM 7169 C C . PRO B 1 131 ? -27.406 10.867 7.789 1 86.75 131 PRO B C 1
ATOM 7171 O O . PRO B 1 131 ? -27.219 11.711 6.91 1 86.75 131 PRO B O 1
ATOM 7174 N N . TYR B 1 132 ? -27.375 9.602 7.574 1 88.88 132 TYR B N 1
ATOM 7175 C CA . TYR B 1 132 ? -26.875 9.117 6.297 1 88.88 132 TYR B CA 1
ATOM 7176 C C . TYR B 1 132 ? -27.984 8.469 5.477 1 88.88 132 TYR B C 1
ATOM 7178 O O . TYR B 1 132 ? -27.734 7.977 4.371 1 88.88 132 TYR B O 1
ATOM 7186 N N . LEU B 1 133 ? -29.203 8.477 5.953 1 89.94 133 LEU B N 1
ATOM 7187 C CA . LEU B 1 133 ? -30.328 7.836 5.273 1 89.94 133 LEU B CA 1
ATOM 7188 C C . LEU B 1 133 ? -30.812 8.695 4.109 1 89.94 133 LEU B C 1
ATOM 7190 O O . LEU B 1 133 ? -31.25 9.828 4.309 1 89.94 133 LEU B O 1
ATOM 7194 N N . PRO B 1 134 ? -30.719 8.133 2.939 1 90.25 134 PRO B N 1
ATOM 7195 C CA . PRO B 1 134 ? -31.219 8.891 1.793 1 90.25 134 PRO B CA 1
ATOM 7196 C C . PRO B 1 134 ? -32.75 8.859 1.684 1 90.25 134 PRO B C 1
ATOM 7198 O O . PRO B 1 134 ? -33.375 7.957 2.229 1 90.25 134 PRO B O 1
ATOM 7201 N N . SER B 1 135 ? -33.5 9.898 1 1 80.38 135 SER B N 1
ATOM 7202 C CA . SER B 1 135 ? -34.938 9.977 0.816 1 80.38 135 SER B CA 1
ATOM 7203 C C . SER B 1 135 ? -35.344 9.727 -0.639 1 80.38 135 SER B C 1
ATOM 7205 O O . SER B 1 135 ? -36.5 9.875 -1.011 1 80.38 135 SER B O 1
ATOM 7207 N N . GLY B 1 136 ? -34.469 9.164 -1.48 1 77.56 136 GLY B N 1
ATOM 7208 C CA . GLY B 1 136 ? -34.688 9.055 -2.914 1 77.56 136 GLY B CA 1
ATOM 7209 C C . GLY B 1 136 ? -35.438 7.785 -3.309 1 77.56 136 GLY B C 1
ATOM 7210 O O . GLY B 1 136 ? -36.125 7.176 -2.486 1 77.56 136 GLY B O 1
ATOM 7211 N N . ALA B 1 137 ? -35.531 7.508 -4.566 1 83.69 137 ALA B N 1
ATOM 7212 C CA . ALA B 1 137 ? -36.25 6.41 -5.199 1 83.69 137 ALA B CA 1
ATOM 7213 C C . ALA B 1 137 ? -35.562 5.07 -4.914 1 83.69 137 ALA B C 1
ATOM 7215 O O . ALA B 1 137 ? -36.156 4.012 -5.191 1 83.69 137 ALA B O 1
ATOM 7216 N N . GLY B 1 138 ? -34.469 5.16 -4.289 1 93.44 138 GLY B N 1
ATOM 7217 C CA . GLY B 1 138 ? -33.781 3.916 -4 1 93.44 138 GLY B CA 1
ATOM 7218 C C . GLY B 1 138 ? -34.281 3.23 -2.744 1 93.44 138 GLY B C 1
ATOM 7219 O O . GLY B 1 138 ? -35.312 3.617 -2.189 1 93.44 138 GLY B O 1
ATOM 7220 N N . HIS B 1 139 ? -33.781 2.125 -2.387 1 96 139 HIS B N 1
ATOM 7221 C CA . HIS B 1 139 ? -34.25 1.295 -1.283 1 96 139 HIS B CA 1
ATOM 7222 C C . HIS B 1 139 ? -33.188 1.203 -0.181 1 96 139 HIS B C 1
ATOM 7224 O O . HIS B 1 139 ? -32 1.123 -0.464 1 96 139 HIS B O 1
ATOM 7230 N N . VAL B 1 140 ? -33.719 1.302 1.04 1 96.31 140 VAL B N 1
ATOM 7231 C CA . VAL B 1 140 ? -32.844 1.146 2.205 1 96.31 140 VAL B CA 1
ATOM 7232 C C . VAL B 1 140 ? -33.312 -0.048 3.037 1 96.31 140 VAL B C 1
ATOM 7234 O O . VAL B 1 140 ? -34.469 -0.091 3.484 1 96.31 140 VAL B O 1
ATOM 7237 N N . LEU B 1 141 ? -32.406 -0.978 3.209 1 96.81 141 LEU B N 1
ATOM 7238 C CA . LEU B 1 141 ? -32.656 -2.162 4.023 1 96.81 141 LEU B CA 1
ATOM 7239 C C . LEU B 1 141 ? -31.719 -2.201 5.223 1 96.81 141 LEU B C 1
ATOM 7241 O O . LEU B 1 141 ? -30.516 -1.956 5.086 1 96.81 141 LEU B O 1
ATOM 7245 N N . VAL B 1 142 ? -32.281 -2.402 6.43 1 95.62 142 VAL B N 1
ATOM 7246 C CA . VAL B 1 142 ? -31.5 -2.379 7.66 1 95.62 142 VAL B CA 1
ATOM 7247 C C . VAL B 1 142 ? -31.688 -3.693 8.414 1 95.62 142 VAL B C 1
ATOM 7249 O O . VAL B 1 142 ? -32.781 -4.242 8.461 1 95.62 142 VAL B O 1
ATOM 7252 N N . THR B 1 143 ? -30.594 -4.289 8.891 1 94.56 143 THR B N 1
ATOM 7253 C CA . THR B 1 143 ? -30.688 -5.375 9.859 1 94.56 143 THR B CA 1
ATOM 7254 C C . THR B 1 143 ? -30.297 -4.891 11.25 1 94.56 143 THR B C 1
ATOM 7256 O O . THR B 1 143 ? -29.359 -4.098 11.398 1 94.56 143 THR B O 1
ATOM 7259 N N . SER B 1 144 ? -31.047 -5.211 12.25 1 92.44 144 SER B N 1
ATOM 7260 C CA . SER B 1 144 ? -30.781 -4.75 13.609 1 92.44 144 SER B CA 1
ATOM 7261 C C . SER B 1 144 ? -31.297 -5.742 14.641 1 92.44 144 SER B C 1
ATOM 7263 O O . SER B 1 144 ? -32.156 -6.586 14.336 1 92.44 144 SER B O 1
ATOM 7265 N N . ARG B 1 145 ? -30.719 -5.723 15.883 1 86.44 145 ARG B N 1
ATOM 7266 C CA . ARG B 1 145 ? -31.203 -6.496 17.016 1 86.44 145 ARG B CA 1
ATOM 7267 C C . ARG B 1 145 ? -31.922 -5.602 18.031 1 86.44 145 ARG B C 1
ATOM 7269 O O . ARG B 1 145 ? -32.531 -6.094 18.984 1 86.44 145 ARG B O 1
ATOM 7276 N N . ASN B 1 146 ? -31.844 -4.336 17.703 1 84.69 146 ASN B N 1
ATOM 7277 C CA . ASN B 1 146 ? -32.375 -3.365 18.641 1 84.69 146 ASN B CA 1
ATOM 7278 C C . ASN B 1 146 ? -33.875 -3.084 18.375 1 84.69 146 ASN B C 1
ATOM 7280 O O . ASN B 1 146 ? -34.219 -2.557 17.328 1 84.69 146 ASN B O 1
ATOM 7284 N N . PRO B 1 147 ? -34.594 -3.334 19.344 1 80.06 147 PRO B N 1
ATOM 7285 C CA . PRO B 1 147 ? -36.031 -3.105 19.125 1 80.06 147 PRO B CA 1
ATOM 7286 C C . PRO B 1 147 ? -36.406 -1.624 19.156 1 80.06 147 PRO B C 1
ATOM 7288 O O . PRO B 1 147 ? -37.562 -1.263 18.844 1 80.06 147 PRO B O 1
ATOM 7291 N N . ARG B 1 148 ? -35.531 -0.715 19.328 1 78.62 148 ARG B N 1
ATOM 7292 C CA . ARG B 1 148 ? -35.812 0.71 19.453 1 78.62 148 ARG B CA 1
ATOM 7293 C C . ARG B 1 148 ? -36.125 1.322 18.094 1 78.62 148 ARG B C 1
ATOM 7295 O O . ARG B 1 148 ? -36.531 2.488 18 1 78.62 148 ARG B O 1
ATOM 7302 N N . TRP B 1 149 ? -35.906 0.606 17.188 1 84.56 149 TRP B N 1
ATOM 7303 C CA . TRP B 1 149 ? -36.281 1.115 15.867 1 84.56 149 TRP B CA 1
ATOM 7304 C C . TRP B 1 149 ? -37.781 1.434 15.805 1 84.56 149 TRP B C 1
ATOM 7306 O O . TRP B 1 149 ? -38.594 0.632 16.234 1 84.56 149 TRP B O 1
ATOM 7316 N N . THR B 1 150 ? -38.062 2.676 15.641 1 78.44 150 THR B N 1
ATOM 7317 C CA . THR B 1 150 ? -39.469 3.105 15.586 1 78.44 150 THR B CA 1
ATOM 7318 C C . THR B 1 150 ? -40 3.105 14.156 1 78.44 150 THR B C 1
ATOM 7320 O O . THR B 1 150 ? -39.219 3.182 13.203 1 78.44 150 THR B O 1
ATOM 7323 N N . ALA B 1 151 ? -41.188 2.957 14.062 1 76.69 151 ALA B N 1
ATOM 7324 C CA . ALA B 1 151 ? -41.875 2.961 12.766 1 76.69 151 ALA B CA 1
ATOM 7325 C C . ALA B 1 151 ? -41.656 4.285 12.039 1 76.69 151 ALA B C 1
ATOM 7327 O O . ALA B 1 151 ? -41.812 4.359 10.812 1 76.69 151 ALA B O 1
ATOM 7328 N N . GLU B 1 152 ? -41.219 5.168 12.828 1 78.75 152 GLU B N 1
ATOM 7329 C CA . GLU B 1 152 ? -41 6.48 12.227 1 78.75 152 GLU B CA 1
ATOM 7330 C C . GLU B 1 152 ? -39.719 6.5 11.391 1 78.75 152 GLU B C 1
ATOM 7332 O O . GLU B 1 152 ? -39.625 7.238 10.406 1 78.75 152 GLU B O 1
ATOM 7337 N N . VAL B 1 153 ? -38.875 5.672 11.758 1 81.25 153 VAL B N 1
ATOM 7338 C CA . VAL B 1 153 ? -37.594 5.684 11.07 1 81.25 153 VAL B CA 1
ATOM 7339 C C . VAL B 1 153 ? -37.625 4.664 9.93 1 81.25 153 VAL B C 1
ATOM 7341 O O . VAL B 1 153 ? -37.125 4.945 8.836 1 81.25 153 VAL B O 1
ATOM 7344 N N . ALA B 1 154 ? -38.188 3.498 10.25 1 90.06 154 ALA B N 1
ATOM 7345 C CA . ALA B 1 154 ? -38.219 2.418 9.266 1 90.06 154 ALA B CA 1
ATOM 7346 C C . ALA B 1 154 ? -39.344 1.447 9.555 1 90.06 154 ALA B C 1
ATOM 7348 O O . ALA B 1 154 ? -39.75 1.285 10.711 1 90.06 154 ALA B O 1
ATOM 7349 N N . GLN B 1 155 ? -39.844 0.854 8.477 1 93.19 155 GLN B N 1
ATOM 7350 C CA . GLN B 1 155 ? -40.844 -0.192 8.609 1 93.19 155 GLN B CA 1
ATOM 7351 C C . GLN B 1 155 ? -40.25 -1.466 9.195 1 93.19 155 GLN B C 1
ATOM 7353 O O . GLN B 1 155 ? -39.25 -1.989 8.68 1 93.19 155 GLN B O 1
ATOM 7358 N N . VAL B 1 156 ? -40.938 -1.881 10.281 1 93.5 156 VAL B N 1
ATOM 7359 C CA . VAL B 1 156 ? -40.375 -3.031 10.992 1 93.5 156 VAL B CA 1
ATOM 7360 C C . VAL B 1 156 ? -40.938 -4.32 10.383 1 93.5 156 VAL B C 1
ATOM 7362 O O . VAL B 1 156 ? -42.125 -4.461 10.195 1 93.5 156 VAL B O 1
ATOM 7365 N N . LEU B 1 157 ? -40.031 -5.188 10.047 1 94.81 157 LEU B N 1
ATOM 7366 C CA . LEU B 1 157 ? -40.406 -6.523 9.602 1 94.81 157 LEU B CA 1
ATOM 7367 C C . LEU B 1 157 ? -39.781 -7.59 10.484 1 94.81 157 LEU B C 1
ATOM 7369 O O . LEU B 1 157 ? -38.562 -7.82 10.422 1 94.81 157 LEU B O 1
ATOM 7373 N N . PRO B 1 158 ? -40.531 -8.258 11.328 1 94 158 PRO B N 1
ATOM 7374 C CA . PRO B 1 158 ? -40 -9.328 12.172 1 94 158 PRO B CA 1
ATOM 7375 C C . PRO B 1 158 ? -39.625 -10.578 11.367 1 94 158 PRO B C 1
ATOM 7377 O O . PRO B 1 158 ? -40.375 -10.969 10.453 1 94 158 PRO B O 1
ATOM 7380 N N . VAL B 1 159 ? -38.531 -11.102 11.648 1 95.31 159 VAL B N 1
ATOM 7381 C CA . VAL B 1 159 ? -38.062 -12.32 11 1 95.31 159 VAL B CA 1
ATOM 7382 C C . VAL B 1 159 ? -38.156 -13.492 11.969 1 95.31 159 VAL B C 1
ATOM 7384 O O . VAL B 1 159 ? -37.344 -13.617 12.883 1 95.31 159 VAL B O 1
ATOM 7387 N N . PRO B 1 160 ? -39.062 -14.336 11.766 1 94.56 160 PRO B N 1
ATOM 7388 C CA . PRO B 1 160 ? -39.25 -15.469 12.664 1 94.56 160 PRO B CA 1
ATOM 7389 C C . PRO B 1 160 ? -38.281 -16.625 12.375 1 94.56 160 PRO B C 1
ATOM 7391 O O . PRO B 1 160 ? -37.469 -16.531 11.461 1 94.56 160 PRO B O 1
ATOM 7394 N N . VAL B 1 161 ? -38.406 -17.688 13.227 1 94.94 161 VAL B N 1
ATOM 7395 C CA . VAL B 1 161 ? -37.625 -18.891 12.969 1 94.94 161 VAL B CA 1
ATOM 7396 C C . VAL B 1 161 ? -38.156 -19.578 11.711 1 94.94 161 VAL B C 1
ATOM 7398 O O . VAL B 1 161 ? -39.125 -19.125 11.117 1 94.94 161 VAL B O 1
ATOM 7401 N N . PHE B 1 162 ? -37.5 -20.594 11.32 1 95.25 162 PHE B N 1
ATOM 7402 C CA . PHE B 1 162 ? -37.875 -21.312 10.109 1 95.25 162 PHE B CA 1
ATOM 7403 C C . PHE B 1 162 ? -39.188 -22.062 10.305 1 95.25 162 PHE B C 1
ATOM 7405 O O . PHE B 1 162 ? -39.5 -22.5 11.414 1 95.25 162 PHE B O 1
ATOM 7412 N N . ASP B 1 163 ? -39.969 -22.078 9.203 1 94.88 163 ASP B N 1
ATOM 7413 C CA . ASP B 1 163 ? -41 -23.109 9.188 1 94.88 163 ASP B CA 1
ATOM 7414 C C . ASP B 1 163 ? -40.344 -24.5 9.148 1 94.88 163 ASP B C 1
ATOM 7416 O O . ASP B 1 163 ? -39.219 -24.656 8.711 1 94.88 163 ASP B O 1
ATOM 7420 N N . ARG B 1 164 ? -41.094 -25.484 9.586 1 95.88 164 ARG B N 1
ATOM 7421 C CA . ARG B 1 164 ? -40.562 -26.844 9.719 1 95.88 164 ARG B CA 1
ATOM 7422 C C . ARG B 1 164 ? -40.031 -27.344 8.391 1 95.88 164 ARG B C 1
ATOM 7424 O O . ARG B 1 164 ? -38.938 -27.953 8.344 1 95.88 164 ARG B O 1
ATOM 7431 N N . SER B 1 165 ? -40.656 -27.047 7.32 1 95.25 165 SER B N 1
ATOM 7432 C CA . SER B 1 165 ? -40.219 -27.5 6.004 1 95.25 165 SER B CA 1
ATOM 7433 C C . SER B 1 165 ? -38.875 -26.875 5.629 1 95.25 165 SER B C 1
ATOM 7435 O O . SER B 1 165 ? -38 -27.562 5.098 1 95.25 165 SER B O 1
ATOM 7437 N N . ASP B 1 166 ? -38.75 -25.609 5.938 1 95.06 166 ASP B N 1
ATOM 7438 C CA . ASP B 1 166 ? -37.5 -24.922 5.656 1 95.06 166 ASP B CA 1
ATOM 7439 C C . ASP B 1 166 ? -36.375 -25.469 6.512 1 95.06 166 ASP B C 1
ATOM 7441 O O . ASP B 1 166 ? -35.25 -25.594 6.043 1 95.06 166 ASP B O 1
ATOM 7445 N N . ALA B 1 167 ? -36.656 -25.734 7.766 1 96.25 167 ALA B N 1
ATOM 7446 C CA . ALA B 1 167 ? -35.656 -26.281 8.68 1 96.25 167 ALA B CA 1
ATOM 7447 C C . ALA B 1 167 ? -35.156 -27.625 8.188 1 96.25 167 ALA B C 1
ATOM 7449 O O . ALA B 1 167 ? -33.938 -27.875 8.188 1 96.25 167 ALA B O 1
ATOM 7450 N N . VAL B 1 168 ? -36.062 -28.453 7.711 1 96.06 168 VAL B N 1
ATOM 7451 C CA . VAL B 1 168 ? -35.719 -29.781 7.203 1 96.06 168 VAL B CA 1
ATOM 7452 C C . VAL B 1 168 ? -34.875 -29.641 5.93 1 96.06 168 VAL B C 1
ATOM 7454 O O . VAL B 1 168 ? -33.875 -30.359 5.75 1 96.06 168 VAL B O 1
ATOM 7457 N N . ASP B 1 169 ? -35.25 -28.703 5.086 1 94.12 169 ASP B N 1
ATOM 7458 C CA . ASP B 1 169 ? -34.531 -28.469 3.842 1 94.12 169 ASP B CA 1
ATOM 7459 C C . ASP B 1 169 ? -33.094 -28.016 4.121 1 94.12 169 ASP B C 1
ATOM 7461 O O . ASP B 1 169 ? -32.156 -28.438 3.439 1 94.12 169 ASP B O 1
ATOM 7465 N N . LEU B 1 170 ? -32.969 -27.156 5.113 1 93.94 170 LEU B N 1
ATOM 7466 C CA . LEU B 1 170 ? -31.641 -26.672 5.465 1 93.94 170 LEU B CA 1
ATOM 7467 C C . LEU B 1 170 ? -30.75 -27.828 5.93 1 93.94 170 LEU B C 1
ATOM 7469 O O . LEU B 1 170 ? -29.609 -27.938 5.492 1 93.94 170 LEU B O 1
ATOM 7473 N N . LEU B 1 171 ? -31.281 -28.656 6.773 1 94.69 171 LEU B N 1
ATOM 7474 C CA . LEU B 1 171 ? -30.531 -29.781 7.332 1 94.69 171 LEU B CA 1
ATOM 7475 C C . LEU B 1 171 ? -30.141 -30.766 6.242 1 94.69 171 LEU B C 1
ATOM 7477 O O . LEU B 1 171 ? -29 -31.266 6.215 1 94.69 171 LEU B O 1
ATOM 7481 N N . ARG B 1 172 ? -30.969 -30.953 5.324 1 90.75 172 ARG B N 1
ATOM 7482 C CA . ARG B 1 172 ? -30.719 -31.938 4.27 1 90.75 172 ARG B CA 1
ATOM 7483 C C . ARG B 1 172 ? -29.812 -31.359 3.184 1 90.75 172 ARG B C 1
ATOM 7485 O O . ARG B 1 172 ? -29.172 -32.094 2.443 1 90.75 172 ARG B O 1
ATOM 7492 N N . GLY B 1 173 ? -29.875 -30.141 3.092 1 83.38 173 GLY B N 1
ATOM 7493 C CA . GLY B 1 173 ? -28.969 -29.5 2.15 1 83.38 173 GLY B CA 1
ATOM 7494 C C . GLY B 1 173 ? -27.516 -29.625 2.531 1 83.38 173 GLY B C 1
ATOM 7495 O O . GLY B 1 173 ? -26.641 -29.656 1.66 1 83.38 173 GLY B O 1
ATOM 7496 N N . ARG B 1 174 ? -27.203 -29.703 3.768 1 78.62 174 ARG B N 1
ATOM 7497 C CA . ARG B 1 174 ? -25.828 -29.781 4.246 1 78.62 174 ARG B CA 1
ATOM 7498 C C . ARG B 1 174 ? -25.344 -31.234 4.289 1 78.62 174 ARG B C 1
ATOM 7500 O O . ARG B 1 174 ? -24.172 -31.5 4.027 1 78.62 174 ARG B O 1
ATOM 7507 N N . VAL B 1 175 ? -26.281 -32.062 4.758 1 80.38 175 VAL B N 1
ATOM 7508 C CA . VAL B 1 175 ? -25.969 -33.5 4.832 1 80.38 175 VAL B CA 1
ATOM 7509 C C . VAL B 1 175 ? -26.906 -34.281 3.936 1 80.38 175 VAL B C 1
ATOM 7511 O O . VAL B 1 175 ? -28.016 -34.656 4.348 1 80.38 175 VAL B O 1
ATOM 7514 N N . THR B 1 176 ? -26.438 -34.625 2.828 1 76.94 176 THR B N 1
ATOM 7515 C CA . THR B 1 176 ? -27.281 -35.219 1.799 1 76.94 176 THR B CA 1
ATOM 7516 C C . THR B 1 176 ? -27.797 -36.594 2.24 1 76.94 176 THR B C 1
ATOM 7518 O O . THR B 1 176 ? -28.875 -37 1.834 1 76.94 176 THR B O 1
ATOM 7521 N N . GLU B 1 177 ? -27.094 -37.25 3.09 1 84.56 177 GLU B N 1
ATOM 7522 C CA . GLU B 1 177 ? -27.469 -38.594 3.492 1 84.56 177 GLU B CA 1
ATOM 7523 C C . GLU B 1 177 ? -28.516 -38.594 4.613 1 84.56 177 GLU B C 1
ATOM 7525 O O . GLU B 1 177 ? -29.062 -39.625 4.98 1 84.56 177 GLU B O 1
ATOM 7530 N N . LEU B 1 178 ? -28.922 -37.438 5.043 1 91.12 178 LEU B N 1
ATOM 7531 C CA . LEU B 1 178 ? -29.859 -37.312 6.16 1 91.12 178 LEU B CA 1
ATOM 7532 C C . LEU B 1 178 ? -31.281 -37.562 5.703 1 91.12 178 LEU B C 1
ATOM 7534 O O . LEU B 1 178 ? -31.766 -36.938 4.762 1 91.12 178 LEU B O 1
ATOM 7538 N N . SER B 1 179 ? -31.969 -38.469 6.328 1 94.06 179 SER B N 1
ATOM 7539 C CA . SER B 1 179 ? -33.344 -38.781 5.988 1 94.06 179 SER B CA 1
ATOM 7540 C C . SER B 1 179 ? -34.281 -37.625 6.418 1 94.06 179 SER B C 1
ATOM 7542 O O . SER B 1 179 ? -33.969 -36.875 7.34 1 94.06 179 SER B O 1
ATOM 7544 N N . ALA B 1 180 ? -35.438 -37.438 5.801 1 94.81 180 ALA B N 1
ATOM 7545 C CA . ALA B 1 180 ? -36.438 -36.406 6.137 1 94.81 180 ALA B CA 1
ATOM 7546 C C . ALA B 1 180 ? -36.906 -36.562 7.57 1 94.81 180 ALA B C 1
ATOM 7548 O O . ALA B 1 180 ? -37.188 -35.594 8.266 1 94.81 180 ALA B O 1
ATOM 7549 N N . ALA B 1 181 ? -37.062 -37.812 7.996 1 95.81 181 ALA B N 1
ATOM 7550 C CA . ALA B 1 181 ? -37.531 -38.094 9.352 1 95.81 181 ALA B CA 1
ATOM 7551 C C . ALA B 1 181 ? -36.5 -37.625 10.391 1 95.81 181 ALA B C 1
ATOM 7553 O O . ALA B 1 181 ? -36.875 -37.031 11.406 1 95.81 181 ALA B O 1
ATOM 7554 N N . ASP B 1 182 ? -35.312 -38 10.133 1 96.44 182 ASP B N 1
ATOM 7555 C CA . ASP B 1 182 ? -34.25 -37.594 11.047 1 96.44 182 ASP B CA 1
ATOM 7556 C C . ASP B 1 182 ? -34.094 -36.062 11.07 1 96.44 182 ASP B C 1
ATOM 7558 O O . ASP B 1 182 ? -33.844 -35.469 12.125 1 96.44 182 ASP B O 1
ATOM 7562 N N . ALA B 1 183 ? -34.188 -35.469 9.906 1 97.38 183 ALA B N 1
ATOM 7563 C CA . ALA B 1 183 ? -34.125 -34 9.82 1 97.38 183 ALA B CA 1
ATOM 7564 C C . ALA B 1 183 ? -35.25 -33.344 10.625 1 97.38 183 ALA B C 1
ATOM 7566 O O . ALA B 1 183 ? -35.031 -32.312 11.266 1 97.38 183 ALA B O 1
ATOM 7567 N N . ASP B 1 184 ? -36.406 -33.938 10.562 1 97.44 184 ASP B N 1
ATOM 7568 C CA . ASP B 1 184 ? -37.562 -33.406 11.297 1 97.44 184 ASP B CA 1
ATOM 7569 C C . ASP B 1 184 ? -37.344 -33.5 12.805 1 97.44 184 ASP B C 1
ATOM 7571 O O . ASP B 1 184 ? -37.688 -32.594 13.547 1 97.44 184 ASP B O 1
ATOM 7575 N N . ARG B 1 185 ? -36.812 -34.594 13.305 1 97.25 185 ARG B N 1
ATOM 7576 C CA . ARG B 1 185 ? -36.5 -34.781 14.727 1 97.25 185 ARG B CA 1
ATOM 7577 C C . ARG B 1 185 ? -35.5 -33.719 15.219 1 97.25 185 ARG B C 1
ATOM 7579 O O . ARG B 1 185 ? -35.688 -33.125 16.281 1 97.25 185 ARG B O 1
ATOM 7586 N N . LEU B 1 186 ? -34.469 -33.531 14.453 1 97.31 186 LEU B N 1
ATOM 7587 C CA . LEU B 1 186 ? -33.469 -32.531 14.797 1 97.31 186 LEU B CA 1
ATOM 7588 C C . LEU B 1 186 ? -34.094 -31.141 14.836 1 97.31 186 LEU B C 1
ATOM 7590 O O . LEU B 1 186 ? -33.875 -30.375 15.766 1 97.31 186 LEU B O 1
ATOM 7594 N N . ALA B 1 187 ? -34.875 -30.812 13.742 1 97.88 187 ALA B N 1
ATOM 7595 C CA . ALA B 1 187 ? -35.5 -29.5 13.633 1 97.88 187 ALA B CA 1
ATOM 7596 C C . ALA B 1 187 ? -36.406 -29.234 14.828 1 97.88 187 ALA B C 1
ATOM 7598 O O . ALA B 1 187 ? -36.438 -28.125 15.367 1 97.88 187 ALA B O 1
ATOM 7599 N N . ASP B 1 188 ? -37.062 -30.219 15.234 1 97.12 188 ASP B N 1
ATOM 7600 C CA . ASP B 1 188 ? -37.969 -30.109 16.359 1 97.12 188 ASP B CA 1
ATOM 7601 C C . ASP B 1 188 ? -37.219 -29.797 17.656 1 97.12 188 ASP B C 1
ATOM 7603 O O . ASP B 1 188 ? -37.562 -28.875 18.375 1 97.12 188 ASP B O 1
ATOM 7607 N N . ARG B 1 189 ? -36.25 -30.531 17.938 1 96.5 189 ARG B N 1
ATOM 7608 C CA . ARG B 1 189 ? -35.469 -30.359 19.156 1 96.5 189 ARG B CA 1
ATOM 7609 C C . ARG B 1 189 ? -34.781 -29 19.188 1 96.5 189 ARG B C 1
ATOM 7611 O O . ARG B 1 189 ? -34.625 -28.391 20.25 1 96.5 189 ARG B O 1
ATOM 7618 N N . LEU B 1 190 ? -34.375 -28.562 18.047 1 97.25 190 LEU B N 1
ATOM 7619 C CA . LEU B 1 190 ? -33.625 -27.312 17.938 1 97.25 190 LEU B CA 1
ATOM 7620 C C . LEU B 1 190 ? -34.531 -26.125 17.75 1 97.25 190 LEU B C 1
ATOM 7622 O O . LEU B 1 190 ? -34.094 -24.984 17.609 1 97.25 190 LEU B O 1
ATOM 7626 N N . GLY B 1 191 ? -35.812 -26.375 17.734 1 94.88 191 GLY B N 1
ATOM 7627 C CA . GLY B 1 191 ? -36.844 -25.312 17.75 1 94.88 191 GLY B CA 1
ATOM 7628 C C . GLY B 1 191 ? -36.938 -24.562 16.438 1 94.88 191 GLY B C 1
ATOM 7629 O O . GLY B 1 191 ? -37.344 -23.406 16.406 1 94.88 191 GLY B O 1
ATOM 7630 N N . ASP B 1 192 ? -36.344 -25.156 15.359 1 96.25 192 ASP B N 1
ATOM 7631 C CA . ASP B 1 192 ? -36.375 -24.562 14.023 1 96.25 192 ASP B CA 1
ATOM 7632 C C . ASP B 1 192 ? -35.625 -23.25 13.984 1 96.25 192 ASP B C 1
ATOM 7634 O O . ASP B 1 192 ? -35.906 -22.375 13.164 1 96.25 192 ASP B O 1
ATOM 7638 N N . VAL B 1 193 ? -34.719 -23.047 14.922 1 95.44 193 VAL B N 1
ATOM 7639 C CA . VAL B 1 193 ? -33.906 -21.844 14.977 1 95.44 193 VAL B CA 1
ATOM 7640 C C . VAL B 1 193 ? -32.75 -21.953 13.992 1 95.44 193 VAL B C 1
ATOM 7642 O O . VAL B 1 193 ? -31.891 -22.828 14.125 1 95.44 193 VAL B O 1
ATOM 7645 N N . PRO B 1 194 ? -32.594 -21.047 13.031 1 94.38 194 PRO B N 1
ATOM 7646 C CA . PRO B 1 194 ? -31.625 -21.172 11.93 1 94.38 194 PRO B CA 1
ATOM 7647 C C . PRO B 1 194 ? -30.188 -21.359 12.414 1 94.38 194 PRO B C 1
ATOM 7649 O O . PRO B 1 194 ? -29.5 -22.281 11.984 1 94.38 194 PRO B O 1
ATOM 7652 N N . ILE B 1 195 ? -29.672 -20.562 13.312 1 93.88 195 ILE B N 1
ATOM 7653 C CA . ILE B 1 195 ? -28.281 -20.656 13.742 1 93.88 195 ILE B CA 1
ATOM 7654 C C . ILE B 1 195 ? -28.047 -21.984 14.461 1 93.88 195 ILE B C 1
ATOM 7656 O O . ILE B 1 195 ? -26.984 -22.578 14.336 1 93.88 195 ILE B O 1
ATOM 7660 N N . ALA B 1 196 ? -29.047 -22.453 15.242 1 95.94 196 ALA B N 1
ATOM 7661 C CA . ALA B 1 196 ? -28.938 -23.734 15.93 1 95.94 196 ALA B CA 1
ATOM 7662 C C . ALA B 1 196 ? -28.891 -24.891 14.938 1 95.94 196 ALA B C 1
ATOM 7664 O O . ALA B 1 196 ? -28.109 -25.844 15.102 1 95.94 196 ALA B O 1
ATOM 7665 N N . LEU B 1 197 ? -29.766 -24.766 13.977 1 96.12 197 LEU B N 1
ATOM 7666 C CA . LEU B 1 197 ? -29.797 -25.797 12.938 1 96.12 197 LEU B CA 1
ATOM 7667 C C . LEU B 1 197 ? -28.469 -25.859 12.188 1 96.12 197 LEU B C 1
ATOM 7669 O O . LEU B 1 197 ? -27.953 -26.938 11.93 1 96.12 197 LEU B O 1
ATOM 7673 N N . ASP B 1 198 ? -27.984 -24.734 11.852 1 94.06 198 ASP B N 1
ATOM 7674 C CA . ASP B 1 198 ? -26.703 -24.656 11.141 1 94.06 198 ASP B CA 1
ATOM 7675 C C . ASP B 1 198 ? -25.578 -25.25 11.969 1 94.06 198 ASP B C 1
ATOM 7677 O O . ASP B 1 198 ? -24.734 -25.984 11.445 1 94.06 198 ASP B O 1
ATOM 7681 N N . LEU B 1 199 ? -25.531 -24.938 13.25 1 95.25 199 LEU B N 1
ATOM 7682 C CA . LEU B 1 199 ? -24.531 -25.484 14.156 1 95.25 199 LEU B CA 1
ATOM 7683 C C . LEU B 1 199 ? -24.625 -27 14.242 1 95.25 199 LEU B C 1
ATOM 7685 O O . LEU B 1 199 ? -23.609 -27.703 14.18 1 95.25 199 LEU B O 1
ATOM 7689 N N . ALA B 1 200 ? -25.797 -27.469 14.383 1 96.12 200 ALA B N 1
ATOM 7690 C CA . ALA B 1 200 ? -26.016 -28.906 14.484 1 96.12 200 ALA B CA 1
ATOM 7691 C C . ALA B 1 200 ? -25.547 -29.625 13.211 1 96.12 200 ALA B C 1
ATOM 7693 O O . ALA B 1 200 ? -24.891 -30.656 13.281 1 96.12 200 ALA B O 1
ATOM 7694 N N . ALA B 1 201 ? -25.953 -29.062 12.117 1 94.19 201 ALA B N 1
ATOM 7695 C CA . ALA B 1 201 ? -25.562 -29.656 10.836 1 94.19 201 ALA B CA 1
ATOM 7696 C C . ALA B 1 201 ? -24.047 -29.656 10.68 1 94.19 201 ALA B C 1
ATOM 7698 O O . ALA B 1 201 ? -23.469 -30.656 10.219 1 94.19 201 ALA B O 1
ATOM 7699 N N . ALA B 1 202 ? -23.406 -28.609 11.023 1 92.81 202 ALA B N 1
ATOM 7700 C CA . ALA B 1 202 ? -21.953 -28.484 10.898 1 92.81 202 ALA B CA 1
ATOM 7701 C C . ALA B 1 202 ? -21.234 -29.484 11.789 1 92.81 202 ALA B C 1
ATOM 7703 O O . ALA B 1 202 ? -20.297 -30.156 11.359 1 92.81 202 ALA B O 1
ATOM 7704 N N . VAL B 1 203 ? -21.672 -29.625 13.023 1 94.88 203 VAL B N 1
ATOM 7705 C CA . VAL B 1 203 ? -21.031 -30.516 13.992 1 94.88 203 VAL B CA 1
ATOM 7706 C C . VAL B 1 203 ? -21.188 -31.969 13.539 1 94.88 203 VAL B C 1
ATOM 7708 O O . VAL B 1 203 ? -20.234 -32.75 13.609 1 94.88 203 VAL B O 1
ATOM 7711 N N . ARG B 1 204 ? -22.328 -32.25 13.094 1 93.75 204 ARG B N 1
ATOM 7712 C CA . ARG B 1 204 ? -22.562 -33.625 12.633 1 93.75 204 ARG B CA 1
ATOM 7713 C C . ARG B 1 204 ? -21.719 -33.938 11.406 1 93.75 204 ARG B C 1
ATOM 7715 O O . ARG B 1 204 ? -21.172 -35.031 11.289 1 93.75 204 ARG B O 1
ATOM 7722 N N . ALA B 1 205 ? -21.672 -33 10.516 1 88.69 205 ALA B N 1
ATOM 7723 C CA . ALA B 1 205 ? -20.844 -33.188 9.336 1 88.69 205 ALA B CA 1
ATOM 7724 C C . ALA B 1 205 ? -19.375 -33.344 9.719 1 88.69 205 ALA B C 1
ATOM 7726 O O . ALA B 1 205 ? -18.656 -34.156 9.133 1 88.69 205 ALA B O 1
ATOM 7727 N N . ALA B 1 206 ? -18.906 -32.625 10.672 1 88.88 206 ALA B N 1
ATOM 7728 C CA . ALA B 1 206 ? -17.5 -32.625 11.062 1 88.88 206 ALA B CA 1
ATOM 7729 C C . ALA B 1 206 ? -17.141 -33.844 11.875 1 88.88 206 ALA B C 1
ATOM 7731 O O . ALA B 1 206 ? -16.031 -34.375 11.766 1 88.88 206 ALA B O 1
ATOM 7732 N N . THR B 1 207 ? -18.047 -34.312 12.719 1 91.69 207 THR B N 1
ATOM 7733 C CA . THR B 1 207 ? -17.75 -35.406 13.641 1 91.69 207 THR B CA 1
ATOM 7734 C C . THR B 1 207 ? -18.266 -36.75 13.094 1 91.69 207 THR B C 1
ATOM 7736 O O . THR B 1 207 ? -17.812 -37.812 13.516 1 91.69 207 THR B O 1
ATOM 7739 N N . GLY B 1 208 ? -19.281 -36.656 12.297 1 89.06 208 GLY B N 1
ATOM 7740 C CA . GLY B 1 208 ? -19.922 -37.875 11.82 1 89.06 208 GLY B CA 1
ATOM 7741 C C . GLY B 1 208 ? -20.906 -38.469 12.805 1 89.06 208 GLY B C 1
ATOM 7742 O O . GLY B 1 208 ? -21.391 -39.594 12.625 1 89.06 208 GLY B O 1
ATOM 7743 N N . TRP B 1 209 ? -21.312 -37.688 13.805 1 93.69 209 TRP B N 1
ATOM 7744 C CA . TRP B 1 209 ? -22.266 -38.156 14.781 1 93.69 209 TRP B CA 1
ATOM 7745 C C . TRP B 1 209 ? -23.594 -38.5 14.125 1 93.69 209 TRP B C 1
ATOM 7747 O O . TRP B 1 209 ? -24.188 -37.656 13.43 1 93.69 209 TRP B O 1
ATOM 7757 N N . PRO B 1 210 ? -24.125 -39.719 14.352 1 94.44 210 PRO B N 1
ATOM 7758 C CA . PRO B 1 210 ? -25.5 -39.969 13.922 1 94.44 210 PRO B CA 1
ATOM 7759 C C . PRO B 1 210 ? -26.531 -39.125 14.672 1 94.44 210 PRO B C 1
ATOM 7761 O O . PRO B 1 210 ? -26.219 -38.562 15.734 1 94.44 210 PRO B O 1
ATOM 7764 N N . VAL B 1 211 ? -27.734 -38.969 14.164 1 96.62 211 VAL B N 1
ATOM 7765 C CA . VAL B 1 211 ? -28.781 -38.094 14.695 1 96.62 211 VAL B CA 1
ATOM 7766 C C . VAL B 1 211 ? -29.109 -38.5 16.125 1 96.62 211 VAL B C 1
ATOM 7768 O O . VAL B 1 211 ? -29.234 -37.656 17.016 1 96.62 211 VAL B O 1
ATOM 7771 N N . ASP B 1 212 ? -29.172 -39.812 16.438 1 96.75 212 ASP B N 1
ATOM 7772 C CA . ASP B 1 212 ? -29.5 -40.312 17.781 1 96.75 212 ASP B CA 1
ATOM 7773 C C . ASP B 1 212 ? -28.438 -39.938 18.797 1 96.75 212 ASP B C 1
ATOM 7775 O O . ASP B 1 212 ? -28.766 -39.531 19.906 1 96.75 212 ASP B O 1
ATOM 7779 N N . GLU B 1 213 ? -27.281 -40.031 18.344 1 97.25 213 GLU B N 1
ATOM 7780 C CA . GLU B 1 213 ? -26.188 -39.656 19.234 1 97.25 213 GLU B CA 1
ATOM 7781 C C . GLU B 1 213 ? -26.172 -38.156 19.516 1 97.25 213 GLU B C 1
ATOM 7783 O O . GLU B 1 213 ? -25.953 -37.719 20.656 1 97.25 213 GLU B O 1
ATOM 7788 N N . TYR B 1 214 ? -26.344 -37.375 18.469 1 97.62 214 TYR B N 1
ATOM 7789 C CA . TYR B 1 214 ? -26.391 -35.906 18.641 1 97.62 214 TYR B CA 1
ATOM 7790 C C . TYR B 1 214 ? -27.5 -35.531 19.609 1 97.62 214 TYR B C 1
ATOM 7792 O O . TYR B 1 214 ? -27.297 -34.688 20.5 1 97.62 214 TYR B O 1
ATOM 7800 N N . LEU B 1 215 ? -28.688 -36.094 19.469 1 97.94 215 LEU B N 1
ATOM 7801 C CA . LEU B 1 215 ? -29.844 -35.75 20.297 1 97.94 215 LEU B CA 1
ATOM 7802 C C . LEU B 1 215 ? -29.625 -36.188 21.75 1 97.94 215 LEU B C 1
ATOM 7804 O O . LEU B 1 215 ? -30.062 -35.5 22.688 1 97.94 215 LEU B O 1
ATOM 7808 N N . ASP B 1 216 ? -28.953 -37.312 21.922 1 97.81 216 ASP B N 1
ATOM 7809 C CA . ASP B 1 216 ? -28.609 -37.75 23.281 1 97.81 216 ASP B CA 1
ATOM 7810 C C . ASP B 1 216 ? -27.688 -36.75 23.953 1 97.81 216 ASP B C 1
ATOM 7812 O O . ASP B 1 216 ? -27.906 -36.375 25.109 1 97.81 216 ASP B O 1
ATOM 7816 N N . ARG B 1 217 ? -26.672 -36.344 23.203 1 97.5 217 ARG B N 1
ATOM 7817 C CA . ARG B 1 217 ? -25.734 -35.344 23.719 1 97.5 217 ARG B CA 1
ATOM 7818 C C . ARG B 1 217 ? -26.438 -34.031 24 1 97.5 217 ARG B C 1
ATOM 7820 O O . ARG B 1 217 ? -26.141 -33.344 24.984 1 97.5 217 ARG B O 1
ATOM 7827 N N . TYR B 1 218 ? -27.359 -33.656 23.078 1 97.88 218 TYR B N 1
ATOM 7828 C CA . TYR B 1 218 ? -28.141 -32.438 23.219 1 97.88 218 TYR B CA 1
ATOM 7829 C C . TYR B 1 218 ? -28.922 -32.438 24.531 1 97.88 218 TYR B C 1
ATOM 7831 O O . TYR B 1 218 ? -28.891 -31.469 25.297 1 97.88 218 TYR B O 1
ATOM 7839 N N . ASP B 1 219 ? -29.547 -33.531 24.812 1 97.25 219 ASP B N 1
ATOM 7840 C CA . ASP B 1 219 ? -30.391 -33.656 25.984 1 97.25 219 ASP B CA 1
ATOM 7841 C C . ASP B 1 219 ? -29.562 -33.625 27.266 1 97.25 219 ASP B C 1
ATOM 7843 O O . ASP B 1 219 ? -29.969 -33.031 28.266 1 97.25 219 ASP B O 1
ATOM 7847 N N . ARG B 1 220 ? -28.5 -34.25 27.266 1 96.62 220 ARG B N 1
ATOM 7848 C CA . ARG B 1 220 ? -27.609 -34.281 28.422 1 96.62 220 ARG B CA 1
ATOM 7849 C C . ARG B 1 220 ? -27.094 -32.875 28.734 1 96.62 220 ARG B C 1
ATOM 7851 O O . ARG B 1 220 ? -27.078 -32.438 29.891 1 96.62 220 ARG B O 1
ATOM 7858 N N . ARG B 1 221 ? -26.672 -32.188 27.609 1 95.75 221 ARG B N 1
ATOM 7859 C CA . ARG B 1 221 ? -26.172 -30.828 27.797 1 95.75 221 ARG B CA 1
ATOM 7860 C C . ARG B 1 221 ? -27.281 -29.891 28.25 1 95.75 221 ARG B C 1
ATOM 7862 O O . ARG B 1 221 ? -27.062 -29.016 29.094 1 95.75 221 ARG B O 1
ATOM 7869 N N . ALA B 1 222 ? -28.438 -30.016 27.703 1 96.44 222 ALA B N 1
ATOM 7870 C CA . ALA B 1 222 ? -29.578 -29.203 28.094 1 96.44 222 ALA B CA 1
ATOM 7871 C C . ALA B 1 222 ? -29.906 -29.359 29.578 1 96.44 222 ALA B C 1
ATOM 7873 O O . ALA B 1 222 ? -30.281 -28.391 30.234 1 96.44 222 ALA B O 1
ATOM 7874 N N . ALA B 1 223 ? -29.719 -30.516 30.062 1 95.56 223 ALA B N 1
ATOM 7875 C CA . ALA B 1 223 ? -30.031 -30.828 31.453 1 95.56 223 ALA B CA 1
ATOM 7876 C C . ALA B 1 223 ? -29.047 -30.141 32.406 1 95.56 223 ALA B C 1
ATOM 7878 O O . ALA B 1 223 ? -29.375 -29.875 33.562 1 95.56 223 ALA B O 1
ATOM 7879 N N . GLU B 1 224 ? -27.922 -29.875 31.906 1 93.25 224 GLU B N 1
ATOM 7880 C CA . GLU B 1 224 ? -26.875 -29.281 32.719 1 93.25 224 GLU B CA 1
ATOM 7881 C C . GLU B 1 224 ? -27.047 -27.766 32.812 1 93.25 224 GLU B C 1
ATOM 7883 O O . GLU B 1 224 ? -26.438 -27.125 33.688 1 93.25 224 GLU B O 1
ATOM 7888 N N . LEU B 1 225 ? -27.891 -27.188 31.922 1 92.19 225 LEU B N 1
ATOM 7889 C CA . LEU B 1 225 ? -28.016 -25.734 31.844 1 92.19 225 LEU B CA 1
ATOM 7890 C C . LEU B 1 225 ? -29.266 -25.266 32.594 1 92.19 225 LEU B C 1
ATOM 7892 O O . LEU B 1 225 ? -30.297 -25.938 32.562 1 92.19 225 LEU B O 1
ATOM 7896 N N . ALA B 1 226 ? -29.141 -24.156 33.25 1 88.62 226 ALA B N 1
ATOM 7897 C CA . ALA B 1 226 ? -30.281 -23.562 33.938 1 88.62 226 ALA B CA 1
ATOM 7898 C C . ALA B 1 226 ? -31.344 -23.109 32.938 1 88.62 226 ALA B C 1
ATOM 7900 O O . ALA B 1 226 ? -32.531 -23.281 33.156 1 88.62 226 ALA B O 1
ATOM 7901 N N . PHE B 1 227 ? -30.859 -22.484 31.828 1 88.44 227 PHE B N 1
ATOM 7902 C CA . PHE B 1 227 ? -31.734 -22.016 30.781 1 88.44 227 PHE B CA 1
ATOM 7903 C C . PHE B 1 227 ? -31.312 -22.562 29.422 1 88.44 227 PHE B C 1
ATOM 7905 O O . PHE B 1 227 ? -30.672 -21.875 28.641 1 88.44 227 PHE B O 1
ATOM 7912 N N . PRO B 1 228 ? -31.75 -23.703 29.188 1 92.56 228 PRO B N 1
ATOM 7913 C CA . PRO B 1 228 ? -31.297 -24.359 27.953 1 92.56 228 PRO B CA 1
ATOM 7914 C C . PRO B 1 228 ? -32.062 -23.891 26.719 1 92.56 228 PRO B C 1
ATOM 7916 O O . PRO B 1 228 ? -33.156 -24.406 26.422 1 92.56 228 PRO B O 1
ATOM 7919 N N . THR B 1 229 ? -31.562 -22.938 26.016 1 91.75 229 THR B N 1
ATOM 7920 C CA . THR B 1 229 ? -32.094 -22.578 24.719 1 91.75 229 THR B CA 1
ATOM 7921 C C . THR B 1 229 ? -31.438 -23.391 23.609 1 91.75 229 THR B C 1
ATOM 7923 O O . THR B 1 229 ? -30.312 -23.859 23.766 1 91.75 229 THR B O 1
ATOM 7926 N N . PRO B 1 230 ? -32.125 -23.594 22.516 1 94.19 230 PRO B N 1
ATOM 7927 C CA . PRO B 1 230 ? -31.547 -24.375 21.422 1 94.19 230 PRO B CA 1
ATOM 7928 C C . PRO B 1 230 ? -30.188 -23.828 20.969 1 94.19 230 PRO B C 1
ATOM 7930 O O . PRO B 1 230 ? -29.266 -24.609 20.703 1 94.19 230 PRO B O 1
ATOM 7933 N N . ILE B 1 231 ? -30.047 -22.578 20.953 1 93.44 231 ILE B N 1
ATOM 7934 C CA . ILE B 1 231 ? -28.812 -21.969 20.5 1 93.44 231 ILE B CA 1
ATOM 7935 C C . ILE B 1 231 ? -27.688 -22.281 21.5 1 93.44 231 ILE B C 1
ATOM 7937 O O . ILE B 1 231 ? -26.594 -22.672 21.094 1 93.44 231 ILE B O 1
ATOM 7941 N N . ARG B 1 232 ? -27.953 -22.125 22.719 1 93.62 232 ARG B N 1
ATOM 7942 C CA . ARG B 1 232 ? -26.938 -22.328 23.75 1 93.62 232 ARG B CA 1
ATOM 7943 C C . ARG B 1 232 ? -26.469 -23.781 23.766 1 93.62 232 ARG B C 1
ATOM 7945 O O . ARG B 1 232 ? -25.266 -24.047 23.922 1 93.62 232 ARG B O 1
ATOM 7952 N N . VAL B 1 233 ? -27.422 -24.656 23.688 1 96.38 233 VAL B N 1
ATOM 7953 C CA . VAL B 1 233 ? -27.078 -26.078 23.734 1 96.38 233 VAL B CA 1
ATOM 7954 C C . VAL B 1 233 ? -26.297 -26.469 22.484 1 96.38 233 VAL B C 1
ATOM 7956 O O . VAL B 1 233 ? -25.25 -27.125 22.578 1 96.38 233 VAL B O 1
ATOM 7959 N N . ALA B 1 234 ? -26.828 -26.062 21.312 1 96.44 234 ALA B N 1
ATOM 7960 C CA . ALA B 1 234 ? -26.141 -26.375 20.062 1 96.44 234 ALA B CA 1
ATOM 7961 C C . ALA B 1 234 ? -24.734 -25.797 20.047 1 96.44 234 ALA B C 1
ATOM 7963 O O . ALA B 1 234 ? -23.797 -26.453 19.594 1 96.44 234 ALA B O 1
ATOM 7964 N N . TRP B 1 235 ? -24.625 -24.594 20.484 1 95 235 TRP B N 1
ATOM 7965 C CA . TRP B 1 235 ? -23.312 -23.953 20.578 1 95 235 TRP B CA 1
ATOM 7966 C C . TRP B 1 235 ? -22.391 -24.75 21.484 1 95 235 TRP B C 1
ATOM 7968 O O . TRP B 1 235 ? -21.219 -24.969 21.141 1 95 235 TRP B O 1
ATOM 7978 N N . GLY B 1 236 ? -22.875 -25.094 22.656 1 95.56 236 GLY B N 1
ATOM 7979 C CA . GLY B 1 236 ? -22.078 -25.859 23.594 1 95.56 236 GLY B CA 1
ATOM 7980 C C . GLY B 1 236 ? -21.531 -27.156 23 1 95.56 236 GLY B C 1
ATOM 7981 O O . GLY B 1 236 ? -20.375 -27.5 23.203 1 95.56 236 GLY B O 1
ATOM 7982 N N . LEU B 1 237 ? -22.359 -27.859 22.281 1 96.75 237 LEU B N 1
ATOM 7983 C CA . LEU B 1 237 ? -21.953 -29.109 21.641 1 96.75 237 LEU B CA 1
ATOM 7984 C C . LEU B 1 237 ? -20.891 -28.859 20.578 1 96.75 237 LEU B C 1
ATOM 7986 O O . LEU B 1 237 ? -19.938 -29.625 20.469 1 96.75 237 LEU B O 1
ATOM 7990 N N . ALA B 1 238 ? -21.109 -27.797 19.797 1 96.69 238 ALA B N 1
ATOM 7991 C CA . ALA B 1 238 ? -20.141 -27.453 18.766 1 96.69 238 ALA B CA 1
ATOM 7992 C C . ALA B 1 238 ? -18.781 -27.094 19.375 1 96.69 238 ALA B C 1
ATOM 7994 O O . ALA B 1 238 ? -17.75 -27.562 18.906 1 96.69 238 ALA B O 1
ATOM 7995 N N . ALA B 1 239 ? -18.781 -26.328 20.406 1 95.75 239 ALA B N 1
ATOM 7996 C CA . ALA B 1 239 ? -17.562 -25.906 21.094 1 95.75 239 ALA B CA 1
ATOM 7997 C C . ALA B 1 239 ? -16.828 -27.094 21.703 1 95.75 239 ALA B C 1
ATOM 7999 O O . ALA B 1 239 ? -15.594 -27.188 21.625 1 95.75 239 ALA B O 1
ATOM 8000 N N . GLU B 1 240 ? -17.578 -27.953 22.266 1 95.12 240 GLU B N 1
ATOM 8001 C CA . GLU B 1 240 ? -17.016 -29.156 22.859 1 95.12 240 GLU B CA 1
ATOM 8002 C C . GLU B 1 240 ? -16.391 -30.062 21.797 1 95.12 240 GLU B C 1
ATOM 8004 O O . GLU B 1 240 ? -15.305 -30.609 22 1 95.12 240 GLU B O 1
ATOM 8009 N N . ALA B 1 241 ? -17.094 -30.234 20.75 1 96.31 241 ALA B N 1
ATOM 8010 C CA . ALA B 1 241 ? -16.594 -31.062 19.672 1 96.31 241 ALA B CA 1
ATOM 8011 C C . ALA B 1 241 ? -15.281 -30.5 19.109 1 96.31 241 ALA B C 1
ATOM 8013 O O . ALA B 1 241 ? -14.344 -31.25 18.844 1 96.31 241 ALA B O 1
ATOM 8014 N N . LEU B 1 242 ? -15.227 -29.203 18.938 1 95.81 242 LEU B N 1
ATOM 8015 C CA . LEU B 1 242 ? -14.008 -28.562 18.453 1 95.81 242 LEU B CA 1
ATOM 8016 C C . LEU B 1 242 ? -12.867 -28.75 19.453 1 95.81 242 LEU B C 1
ATOM 8018 O O . LEU B 1 242 ? -11.734 -29.047 19.047 1 95.81 242 LEU B O 1
ATOM 8022 N N . ASP B 1 243 ? -13.18 -28.609 20.703 1 95.19 243 ASP B N 1
ATOM 8023 C CA . ASP B 1 243 ? -12.172 -28.75 21.766 1 95.19 243 ASP B CA 1
ATOM 8024 C C . ASP B 1 243 ? -11.57 -30.156 21.75 1 95.19 243 ASP B C 1
ATOM 8026 O O . ASP B 1 243 ? -10.367 -30.312 21.969 1 95.19 243 ASP B O 1
ATOM 8030 N N . ARG B 1 244 ? -12.367 -31.078 21.547 1 94.62 244 ARG B N 1
ATOM 8031 C CA . ARG B 1 244 ? -11.914 -32.469 21.516 1 94.62 244 ARG B CA 1
ATOM 8032 C C . ARG B 1 244 ? -11.07 -32.719 20.266 1 94.62 244 ARG B C 1
ATOM 8034 O O . ARG B 1 244 ? -10.055 -33.406 20.344 1 94.62 244 ARG B O 1
ATOM 8041 N N . ALA B 1 245 ? -11.516 -32.188 19.188 1 93.12 245 ALA B N 1
ATOM 8042 C CA . ALA B 1 245 ? -10.836 -32.438 17.922 1 93.12 245 ALA B CA 1
ATOM 8043 C C . ALA B 1 245 ? -9.539 -31.641 17.828 1 93.12 245 ALA B C 1
ATOM 8045 O O . ALA B 1 245 ? -8.531 -32.156 17.328 1 93.12 245 ALA B O 1
ATOM 8046 N N . ALA B 1 246 ? -9.547 -30.453 18.234 1 94.69 246 ALA B N 1
ATOM 8047 C CA . ALA B 1 246 ? -8.406 -29.547 18.094 1 94.69 246 ALA B CA 1
ATOM 8048 C C . ALA B 1 246 ? -8.414 -28.5 19.188 1 94.69 246 ALA B C 1
ATOM 8050 O O . ALA B 1 246 ? -8.805 -27.344 18.953 1 94.69 246 ALA B O 1
ATOM 8051 N N . PRO B 1 247 ? -7.797 -28.75 20.297 1 94.81 247 PRO B N 1
ATOM 8052 C CA . PRO B 1 247 ? -7.824 -27.844 21.438 1 94.81 247 PRO B CA 1
ATOM 8053 C C . PRO B 1 247 ? -7.223 -26.469 21.125 1 94.81 247 PRO B C 1
ATOM 8055 O O . PRO B 1 247 ? -7.727 -25.438 21.578 1 94.81 247 PRO B O 1
ATOM 8058 N N . ALA B 1 248 ? -6.168 -26.453 20.312 1 95.56 248 ALA B N 1
ATOM 8059 C CA . ALA B 1 248 ? -5.543 -25.188 19.938 1 95.56 248 ALA B CA 1
ATOM 8060 C C . ALA B 1 248 ? -6.52 -24.297 19.172 1 95.56 248 ALA B C 1
ATOM 8062 O O . ALA B 1 248 ? -6.523 -23.078 19.328 1 95.56 248 ALA B O 1
ATOM 8063 N N . ASP B 1 249 ? -7.402 -24.953 18.344 1 96.31 249 ASP B N 1
ATOM 8064 C CA . ASP B 1 249 ? -8.391 -24.219 17.562 1 96.31 249 ASP B CA 1
ATOM 8065 C C . ASP B 1 249 ? -9.43 -23.562 18.453 1 96.31 249 ASP B C 1
ATOM 8067 O O . ASP B 1 249 ? -9.898 -22.469 18.172 1 96.31 249 ASP B O 1
ATOM 8071 N N . ARG B 1 250 ? -9.719 -24.234 19.5 1 95.12 250 ARG B N 1
ATOM 8072 C CA . ARG B 1 250 ? -10.68 -23.688 20.453 1 95.12 250 ARG B CA 1
ATOM 8073 C C . ARG B 1 250 ? -10.133 -22.422 21.109 1 95.12 250 ARG B C 1
ATOM 8075 O O . ARG B 1 250 ? -10.859 -21.438 21.266 1 95.12 250 ARG B O 1
ATOM 8082 N N . VAL B 1 251 ? -8.93 -22.469 21.5 1 95.38 251 VAL B N 1
ATOM 8083 C CA . VAL B 1 251 ? -8.312 -21.297 22.109 1 95.38 251 VAL B CA 1
ATOM 8084 C C . VAL B 1 251 ? -8.266 -20.156 21.109 1 95.38 251 VAL B C 1
ATOM 8086 O O . VAL B 1 251 ? -8.523 -19 21.469 1 95.38 251 VAL B O 1
ATOM 8089 N N . LEU B 1 252 ? -7.887 -20.469 19.859 1 96 252 LEU B N 1
ATOM 8090 C CA . LEU B 1 252 ? -7.871 -19.453 18.797 1 96 252 LEU B CA 1
ATOM 8091 C C . LEU B 1 252 ? -9.242 -18.812 18.641 1 96 252 LEU B C 1
ATOM 8093 O O . LEU B 1 252 ? -9.352 -17.594 18.484 1 96 252 LEU B O 1
ATOM 8097 N N . LEU B 1 253 ? -10.273 -19.625 18.672 1 96 253 LEU B N 1
ATOM 8098 C CA . LEU B 1 253 ? -11.641 -19.125 18.594 1 96 253 LEU B CA 1
ATOM 8099 C C . LEU B 1 253 ? -11.969 -18.234 19.797 1 96 253 LEU B C 1
ATOM 8101 O O . LEU B 1 253 ? -12.602 -17.188 19.641 1 96 253 LEU B O 1
ATOM 8105 N N . GLU B 1 254 ? -11.531 -18.641 20.953 1 95.44 254 GLU B N 1
ATOM 8106 C CA . GLU B 1 254 ? -11.742 -17.844 22.156 1 95.44 254 GLU B CA 1
ATOM 8107 C C . GLU B 1 254 ? -11.109 -16.469 22.016 1 95.44 254 GLU B C 1
ATOM 8109 O O . GLU B 1 254 ? -11.695 -15.461 22.422 1 95.44 254 GLU B O 1
ATOM 8114 N N . LEU B 1 255 ? -9.953 -16.391 21.438 1 95.69 255 LEU B N 1
ATOM 8115 C CA . LEU B 1 255 ? -9.32 -15.109 21.188 1 95.69 255 LEU B CA 1
ATOM 8116 C C . LEU B 1 255 ? -10.18 -14.234 20.281 1 95.69 255 LEU B C 1
ATOM 8118 O O . LEU B 1 255 ? -10.328 -13.039 20.531 1 95.69 255 LEU B O 1
ATOM 8122 N N . CYS B 1 256 ? -10.812 -14.828 19.312 1 95.81 256 CYS B N 1
ATOM 8123 C CA . CYS B 1 256 ? -11.617 -14.109 18.328 1 95.81 256 CYS B CA 1
ATOM 8124 C C . CYS B 1 256 ? -12.867 -13.523 18.953 1 95.81 256 CYS B C 1
ATOM 8126 O O . CYS B 1 256 ? -13.445 -12.562 18.438 1 95.81 256 CYS B O 1
ATOM 8128 N N . THR B 1 257 ? -13.266 -14.07 20.078 1 92.88 257 THR B N 1
ATOM 8129 C CA . THR B 1 257 ? -14.523 -13.633 20.688 1 92.88 257 THR B CA 1
ATOM 8130 C C . THR B 1 257 ? -14.352 -12.281 21.375 1 92.88 257 THR B C 1
ATOM 8132 O O . THR B 1 257 ? -15.336 -11.617 21.703 1 92.88 257 THR B O 1
ATOM 8135 N N . PHE B 1 258 ? -13.117 -11.875 21.578 1 94.94 258 PHE B N 1
ATOM 8136 C CA . PHE B 1 258 ? -12.836 -10.578 22.172 1 94.94 258 PHE B CA 1
ATOM 8137 C C . PHE B 1 258 ? -12.742 -9.492 21.094 1 94.94 258 PHE B C 1
ATOM 8139 O O . PHE B 1 258 ? -12.539 -8.32 21.406 1 94.94 258 PHE B O 1
ATOM 8146 N N . LEU B 1 259 ? -12.875 -9.859 19.859 1 95 259 LEU B N 1
ATOM 8147 C CA . LEU B 1 259 ? -12.859 -8.938 18.734 1 95 259 LEU B CA 1
ATOM 8148 C C . LEU B 1 259 ? -14.273 -8.648 18.234 1 95 259 LEU B C 1
ATOM 8150 O O . LEU B 1 259 ? -15.234 -9.289 18.688 1 95 259 LEU B O 1
ATOM 8154 N N . ALA B 1 260 ? -14.391 -7.68 17.375 1 91.31 260 ALA B N 1
ATOM 8155 C CA . ALA B 1 260 ? -15.695 -7.301 16.828 1 91.31 260 ALA B CA 1
ATOM 8156 C C . ALA B 1 260 ? -16.172 -8.328 15.805 1 91.31 260 ALA B C 1
ATOM 8158 O O . ALA B 1 260 ? -15.438 -9.25 15.453 1 91.31 260 ALA B O 1
ATOM 8159 N N . SER B 1 261 ? -17.5 -8.203 15.469 1 87.94 261 SER B N 1
ATOM 8160 C CA . SER B 1 261 ? -18.047 -9.055 14.422 1 87.94 261 SER B CA 1
ATOM 8161 C C . SER B 1 261 ? -17.625 -8.578 13.031 1 87.94 261 SER B C 1
ATOM 8163 O O . SER B 1 261 ? -18.469 -8.422 12.148 1 87.94 261 SER B O 1
ATOM 8165 N N . ALA B 1 262 ? -16.438 -8.117 12.961 1 89.06 262 ALA B N 1
ATOM 8166 C CA . ALA B 1 262 ? -15.773 -7.766 11.703 1 89.06 262 ALA B CA 1
ATOM 8167 C C . ALA B 1 262 ? -14.82 -8.875 11.258 1 89.06 262 ALA B C 1
ATOM 8169 O O . ALA B 1 262 ? -14.422 -9.719 12.062 1 89.06 262 ALA B O 1
ATOM 8170 N N . PRO B 1 263 ? -14.57 -8.906 9.961 1 91.12 263 PRO B N 1
ATOM 8171 C CA . PRO B 1 263 ? -13.656 -9.938 9.469 1 91.12 263 PRO B CA 1
ATOM 8172 C C . PRO B 1 263 ? -12.297 -9.914 10.172 1 91.12 263 PRO B C 1
ATOM 8174 O O . PRO B 1 263 ? -11.734 -8.836 10.398 1 91.12 263 PRO B O 1
ATOM 8177 N N . ILE B 1 264 ? -11.836 -11.055 10.602 1 95.75 264 ILE B N 1
ATOM 8178 C CA . ILE B 1 264 ? -10.539 -11.25 11.234 1 95.75 264 ILE B CA 1
ATOM 8179 C C . ILE B 1 264 ? -9.609 -12 10.289 1 95.75 264 ILE B C 1
ATOM 8181 O O . ILE B 1 264 ? -9.766 -13.211 10.094 1 95.75 264 ILE B O 1
ATOM 8185 N N . SER B 1 265 ? -8.68 -11.312 9.719 1 95.44 265 SER B N 1
ATOM 8186 C CA . SER B 1 265 ? -7.77 -11.945 8.773 1 95.44 265 SER B CA 1
ATOM 8187 C C . SER B 1 265 ? -6.805 -12.898 9.477 1 95.44 265 SER B C 1
ATOM 8189 O O . SER B 1 265 ? -6.566 -12.766 10.68 1 95.44 265 SER B O 1
ATOM 8191 N N . TRP B 1 266 ? -6.234 -13.867 8.781 1 95.69 266 TRP B N 1
ATOM 8192 C CA . TRP B 1 266 ? -5.223 -14.75 9.352 1 95.69 266 TRP B CA 1
ATOM 8193 C C . TRP B 1 266 ? -3.99 -13.961 9.773 1 95.69 266 TRP B C 1
ATOM 8195 O O . TRP B 1 266 ? -3.314 -14.32 10.742 1 95.69 266 TRP B O 1
ATOM 8205 N N . GLN B 1 267 ? -3.719 -12.805 9.141 1 95.31 267 GLN B N 1
ATOM 8206 C CA . GLN B 1 267 ? -2.566 -11.977 9.477 1 95.31 267 GLN B CA 1
ATOM 8207 C C . GLN B 1 267 ? -2.715 -11.375 10.875 1 95.31 267 GLN B C 1
ATOM 8209 O O . GLN B 1 267 ? -1.736 -11.266 11.617 1 95.31 267 GLN B O 1
ATOM 8214 N N . LEU B 1 268 ? -3.965 -10.984 11.141 1 94.88 268 LEU B N 1
ATOM 8215 C CA . LEU B 1 268 ? -4.211 -10.438 12.469 1 94.88 268 LEU B CA 1
ATOM 8216 C C . LEU B 1 268 ? -3.971 -11.492 13.547 1 94.88 268 LEU B C 1
ATOM 8218 O O . LEU B 1 268 ? -3.326 -11.219 14.562 1 94.88 268 LEU B O 1
ATOM 8222 N N . LEU B 1 269 ? -4.445 -12.703 13.312 1 96.56 269 LEU B N 1
ATOM 8223 C CA . LEU B 1 269 ? -4.223 -13.789 14.266 1 96.56 269 LEU B CA 1
ATOM 8224 C C . LEU B 1 269 ? -2.748 -14.172 14.312 1 96.56 269 LEU B C 1
ATOM 8226 O O . LEU B 1 269 ? -2.225 -14.508 15.383 1 96.56 269 LEU B O 1
ATOM 8230 N N . TRP B 1 270 ? -2.146 -14.094 13.156 1 96.12 270 TRP B N 1
ATOM 8231 C CA . TRP B 1 270 ? -0.736 -14.43 13 1 96.12 270 TRP B CA 1
ATOM 8232 C C . TRP B 1 270 ? 0.145 -13.484 13.812 1 96.12 270 TRP B C 1
ATOM 8234 O O . TRP B 1 270 ? 1.253 -13.844 14.211 1 96.12 270 TRP B O 1
ATOM 8244 N N . ALA B 1 271 ? -0.305 -12.273 14.117 1 95.38 271 ALA B N 1
ATOM 8245 C CA . ALA B 1 271 ? 0.452 -11.281 14.875 1 95.38 271 ALA B CA 1
ATOM 8246 C C . ALA B 1 271 ? 0.736 -11.766 16.281 1 95.38 271 ALA B C 1
ATOM 8248 O O . ALA B 1 271 ? 1.631 -11.25 16.969 1 95.38 271 ALA B O 1
ATOM 8249 N N . ALA B 1 272 ? 0.08 -12.797 16.734 1 95.25 272 ALA B N 1
ATOM 8250 C CA . ALA B 1 272 ? 0.281 -13.344 18.078 1 95.25 272 ALA B CA 1
ATOM 8251 C C . ALA B 1 272 ? 1.521 -14.227 18.141 1 95.25 272 ALA B C 1
ATOM 8253 O O . ALA B 1 272 ? 1.903 -14.711 19.203 1 95.25 272 ALA B O 1
ATOM 8254 N N . ARG B 1 273 ? 2.23 -14.406 17.047 1 93.94 273 ARG B N 1
ATOM 8255 C CA . ARG B 1 273 ? 3.262 -15.43 16.906 1 93.94 273 ARG B CA 1
ATOM 8256 C C . ARG B 1 273 ? 4.441 -15.148 17.828 1 93.94 273 ARG B C 1
ATOM 8258 O O . ARG B 1 273 ? 5.203 -16.062 18.156 1 93.94 273 ARG B O 1
ATOM 8265 N N . THR B 1 274 ? 4.625 -13.883 18.234 1 88.94 274 THR B N 1
ATOM 8266 C CA . THR B 1 274 ? 5.781 -13.57 19.062 1 88.94 274 THR B CA 1
ATOM 8267 C C . THR B 1 274 ? 5.371 -13.406 20.516 1 88.94 274 THR B C 1
ATOM 8269 O O . THR B 1 274 ? 6.203 -13.094 21.375 1 88.94 274 THR B O 1
ATOM 8272 N N . LEU B 1 275 ? 4.078 -13.602 20.844 1 92.56 275 LEU B N 1
ATOM 8273 C CA . LEU B 1 275 ? 3.572 -13.461 22.203 1 92.56 275 LEU B CA 1
ATOM 8274 C C . LEU B 1 275 ? 3.762 -14.758 22.984 1 92.56 275 LEU B C 1
ATOM 8276 O O . LEU B 1 275 ? 3.936 -15.828 22.391 1 92.56 275 LEU B O 1
ATOM 8280 N N . PRO B 1 276 ? 3.789 -14.594 24.297 1 90.62 276 PRO B N 1
ATOM 8281 C CA . PRO B 1 276 ? 3.818 -15.812 25.125 1 90.62 276 PRO B CA 1
ATOM 8282 C C . PRO B 1 276 ? 2.479 -16.547 25.141 1 90.62 276 PRO B C 1
ATOM 8284 O O . PRO B 1 276 ? 1.503 -16.047 25.703 1 90.62 276 PRO B O 1
ATOM 8287 N N . LEU B 1 277 ? 2.436 -17.594 24.391 1 93.75 277 LEU B N 1
ATOM 8288 C CA . LEU B 1 277 ? 1.235 -18.422 24.297 1 93.75 277 LEU B CA 1
ATOM 8289 C C . LEU B 1 277 ? 1.515 -19.844 24.75 1 93.75 277 LEU B C 1
ATOM 8291 O O . LEU B 1 277 ? 2.674 -20.25 24.891 1 93.75 277 LEU B O 1
ATOM 8295 N N . GLU B 1 278 ? 0.426 -20.484 25.062 1 92.25 278 GLU B N 1
ATOM 8296 C CA . GLU B 1 278 ? 0.572 -21.906 25.281 1 92.25 278 GLU B CA 1
ATOM 8297 C C . GLU B 1 278 ? 1.159 -22.594 24.047 1 92.25 278 GLU B C 1
ATOM 8299 O O . GLU B 1 278 ? 0.899 -22.188 22.922 1 92.25 278 GLU B O 1
ATOM 8304 N N . GLU B 1 279 ? 1.895 -23.578 24.266 1 92.25 279 GLU B N 1
ATOM 8305 C CA . GLU B 1 279 ? 2.717 -24.188 23.219 1 92.25 279 GLU B CA 1
ATOM 8306 C C . GLU B 1 279 ? 1.866 -24.625 22.031 1 92.25 279 GLU B C 1
ATOM 8308 O O . GLU B 1 279 ? 2.248 -24.422 20.875 1 92.25 279 GLU B O 1
ATOM 8313 N N . GLU B 1 280 ? 0.711 -25.203 22.328 1 91.44 280 GLU B N 1
ATOM 8314 C CA . GLU B 1 280 ? -0.11 -25.719 21.234 1 91.44 280 GLU B CA 1
ATOM 8315 C C . GLU B 1 280 ? -0.64 -24.594 20.359 1 91.44 280 GLU B C 1
ATOM 8317 O O . GLU B 1 280 ? -0.674 -24.719 19.141 1 91.44 280 GLU B O 1
ATOM 8322 N N . VAL B 1 281 ? -1.005 -23.516 20.984 1 95 281 VAL B N 1
ATOM 8323 C CA . VAL B 1 281 ? -1.506 -22.359 20.25 1 95 281 VAL B CA 1
ATOM 8324 C C . VAL B 1 281 ? -0.349 -21.656 19.547 1 95 281 VAL B C 1
ATOM 8326 O O . VAL B 1 281 ? -0.49 -21.219 18.391 1 95 281 VAL B O 1
ATOM 8329 N N . ALA B 1 282 ? 0.785 -21.625 20.25 1 95.31 282 ALA B N 1
ATOM 8330 C CA . ALA B 1 282 ? 1.974 -21 19.688 1 95.31 282 ALA B CA 1
ATOM 8331 C C . ALA B 1 282 ? 2.404 -21.703 18.391 1 95.31 282 ALA B C 1
ATOM 8333 O O . ALA B 1 282 ? 2.719 -21.047 17.406 1 95.31 282 ALA B O 1
ATOM 8334 N N . ARG B 1 283 ? 2.389 -23.016 18.438 1 94.38 283 ARG B N 1
ATOM 8335 C CA . ARG B 1 283 ? 2.768 -23.812 17.266 1 94.38 283 ARG B CA 1
ATOM 8336 C C . ARG B 1 283 ? 1.837 -23.531 16.094 1 94.38 283 ARG B C 1
ATOM 8338 O O . ARG B 1 283 ? 2.27 -23.531 14.938 1 94.38 283 ARG B O 1
ATOM 8345 N N . THR B 1 284 ? 0.605 -23.25 16.375 1 95.5 284 THR B N 1
ATOM 8346 C CA . THR B 1 284 ? -0.402 -23.031 15.352 1 95.5 284 THR B CA 1
ATOM 8347 C C . THR B 1 284 ? -0.204 -21.656 14.695 1 95.5 284 THR B C 1
ATOM 8349 O O . THR B 1 284 ? -0.25 -21.547 13.469 1 95.5 284 THR B O 1
ATOM 8352 N N . VAL B 1 285 ? 0.14 -20.641 15.492 1 96.06 285 VAL B N 1
ATOM 8353 C CA . VAL B 1 285 ? 0.125 -19.281 14.977 1 96.06 285 VAL B CA 1
ATOM 8354 C C . VAL B 1 285 ? 1.493 -18.938 14.398 1 96.06 285 VAL B C 1
ATOM 8356 O O . VAL B 1 285 ? 1.637 -17.938 13.68 1 96.06 285 VAL B O 1
ATOM 8359 N N . ARG B 1 286 ? 2.537 -19.688 14.609 1 94.38 286 ARG B N 1
ATOM 8360 C CA . ARG B 1 286 ? 3.898 -19.359 14.188 1 94.38 286 ARG B CA 1
ATOM 8361 C C . ARG B 1 286 ? 4.074 -19.578 12.688 1 94.38 286 ARG B C 1
ATOM 8363 O O . ARG B 1 286 ? 4.914 -18.922 12.062 1 94.38 286 ARG B O 1
ATOM 8370 N N . VAL B 1 287 ? 3.268 -20.516 12.156 1 94.25 287 VAL B N 1
ATOM 8371 C CA . VAL B 1 287 ? 3.406 -20.891 10.758 1 94.25 287 VAL B CA 1
ATOM 8372 C C . VAL B 1 287 ? 2.088 -20.656 10.023 1 94.25 287 VAL B C 1
ATOM 8374 O O . VAL B 1 287 ? 1.036 -21.141 10.453 1 94.25 287 VAL B O 1
ATOM 8377 N N . GLU B 1 288 ? 2.123 -19.969 8.906 1 93.88 288 GLU B N 1
ATOM 8378 C CA . GLU B 1 288 ? 0.956 -19.578 8.125 1 93.88 288 GLU B CA 1
ATOM 8379 C C . GLU B 1 288 ? 0.098 -20.781 7.77 1 93.88 288 GLU B C 1
ATOM 8381 O O . GLU B 1 288 ? -1.118 -20.766 7.969 1 93.88 288 GLU B O 1
ATOM 8386 N N . ARG B 1 289 ? 0.703 -21.891 7.305 1 91.94 289 ARG B N 1
ATOM 8387 C CA . ARG B 1 289 ? 0.02 -23.094 6.867 1 91.94 289 ARG B CA 1
ATOM 8388 C C . ARG B 1 289 ? -0.848 -23.672 7.98 1 91.94 289 ARG B C 1
ATOM 8390 O O . ARG B 1 289 ? -2.014 -24 7.762 1 91.94 289 ARG B O 1
ATOM 8397 N N . ARG B 1 290 ? -0.262 -23.766 9.18 1 94.75 290 ARG B N 1
ATOM 8398 C CA . ARG B 1 290 ? -0.97 -24.344 10.32 1 94.75 290 ARG B CA 1
ATOM 8399 C C . ARG B 1 290 ? -2.125 -23.453 10.758 1 94.75 290 ARG B C 1
ATOM 8401 O O . ARG B 1 290 ? -3.205 -23.953 11.094 1 94.75 290 ARG B O 1
ATOM 8408 N N . LEU B 1 291 ? -1.891 -22.141 10.75 1 96.06 291 LEU B N 1
ATOM 8409 C CA . LEU B 1 291 ? -2.914 -21.188 11.164 1 96.06 291 LEU B CA 1
ATOM 8410 C C . LEU B 1 291 ? -4.098 -21.203 10.203 1 96.06 291 LEU B C 1
ATOM 8412 O O . LEU B 1 291 ? -5.254 -21.234 10.641 1 96.06 291 LEU B O 1
ATOM 8416 N N . ARG B 1 292 ? -3.848 -21.203 8.945 1 92.44 292 ARG B N 1
ATOM 8417 C CA . ARG B 1 292 ? -4.914 -21.25 7.953 1 92.44 292 ARG B CA 1
ATOM 8418 C C . ARG B 1 292 ? -5.711 -22.547 8.07 1 92.44 292 ARG B C 1
ATOM 8420 O O . ARG B 1 292 ? -6.938 -22.547 7.934 1 92.44 292 ARG B O 1
ATOM 8427 N N . ALA B 1 293 ? -5.016 -23.641 8.328 1 92.31 293 ALA B N 1
ATOM 8428 C CA . ALA B 1 293 ? -5.699 -24.906 8.539 1 92.31 293 ALA B CA 1
ATOM 8429 C C . ALA B 1 293 ? -6.598 -24.844 9.773 1 92.31 293 ALA B C 1
ATOM 8431 O O . ALA B 1 293 ? -7.707 -25.391 9.766 1 92.31 293 ALA B O 1
ATOM 8432 N N . ALA B 1 294 ? -6.094 -24.203 10.773 1 95.38 294 ALA B N 1
ATOM 8433 C CA . ALA B 1 294 ? -6.875 -24.047 12 1 95.38 294 ALA B CA 1
ATOM 8434 C C . ALA B 1 294 ? -8.141 -23.234 11.75 1 95.38 294 ALA B C 1
ATOM 8436 O O . ALA B 1 294 ? -9.219 -23.578 12.219 1 95.38 294 ALA B O 1
ATOM 8437 N N . MET B 1 295 ? -8.039 -22.156 11.055 1 95 295 MET B N 1
ATOM 8438 C CA . MET B 1 295 ? -9.188 -21.312 10.727 1 95 295 MET B CA 1
ATOM 8439 C C . MET B 1 295 ? -10.242 -22.109 9.961 1 95 295 MET B C 1
ATOM 8441 O O . MET B 1 295 ? -11.438 -21.984 10.234 1 95 295 MET B O 1
ATOM 8445 N N . ARG B 1 296 ? -9.836 -22.953 9.125 1 91.31 296 ARG B N 1
ATOM 8446 C CA . ARG B 1 296 ? -10.758 -23.781 8.359 1 91.31 296 ARG B CA 1
ATOM 8447 C C . ARG B 1 296 ? -11.469 -24.797 9.25 1 91.31 296 ARG B C 1
ATOM 8449 O O . ARG B 1 296 ? -12.656 -25.078 9.062 1 91.31 296 ARG B O 1
ATOM 8456 N N . ARG B 1 297 ? -10.719 -25.344 10.156 1 91.44 297 ARG B N 1
ATOM 8457 C CA . ARG B 1 297 ? -11.328 -26.297 11.078 1 91.44 297 ARG B CA 1
ATOM 8458 C C . ARG B 1 297 ? -12.375 -25.625 11.953 1 91.44 297 ARG B C 1
ATOM 8460 O O . ARG B 1 297 ? -13.453 -26.172 12.18 1 91.44 297 ARG B O 1
ATOM 8467 N N . ILE B 1 298 ? -12.055 -24.438 12.367 1 95.19 298 ILE B N 1
ATOM 8468 C CA . ILE B 1 298 ? -13 -23.672 13.172 1 95.19 298 ILE B CA 1
ATOM 8469 C C . ILE B 1 298 ? -14.281 -23.438 12.383 1 95.19 298 ILE B C 1
ATOM 8471 O O . ILE B 1 298 ? -15.383 -23.641 12.898 1 95.19 298 ILE B O 1
ATOM 8475 N N . ALA B 1 299 ? -14.133 -23.078 11.172 1 92.62 299 ALA B N 1
ATOM 8476 C CA . ALA B 1 299 ? -15.273 -22.812 10.305 1 92.62 299 ALA B CA 1
ATOM 8477 C C . ALA B 1 299 ? -16.062 -24.094 10.023 1 92.62 299 ALA B C 1
ATOM 8479 O O . ALA B 1 299 ? -17.281 -24.062 9.898 1 92.62 299 ALA B O 1
ATOM 8480 N N . ARG B 1 300 ? -15.391 -25.25 9.945 1 89.88 300 ARG B N 1
ATOM 8481 C CA . ARG B 1 300 ? -16.016 -26.531 9.664 1 89.88 300 ARG B CA 1
ATOM 8482 C C . ARG B 1 300 ? -16.984 -26.922 10.781 1 89.88 300 ARG B C 1
ATOM 8484 O O . ARG B 1 300 ? -17.984 -27.594 10.531 1 89.88 300 ARG B O 1
ATOM 8491 N N . PHE B 1 301 ? -16.688 -26.453 11.922 1 93.69 301 PHE B N 1
ATOM 8492 C CA . PHE B 1 301 ? -17.547 -26.781 13.055 1 93.69 301 PHE B CA 1
ATOM 8493 C C . PHE B 1 301 ? -18.672 -25.766 13.203 1 93.69 301 PHE B C 1
ATOM 8495 O O . PHE B 1 301 ? -19.469 -25.844 14.133 1 93.69 301 PHE B O 1
ATOM 8502 N N . GLY B 1 302 ? -18.734 -24.797 12.32 1 92.94 302 GLY B N 1
ATOM 8503 C CA . GLY B 1 302 ? -19.844 -23.859 12.242 1 92.94 302 GLY B CA 1
ATOM 8504 C C . GLY B 1 302 ? -19.734 -22.734 13.25 1 92.94 302 GLY B C 1
ATOM 8505 O O . GLY B 1 302 ? -20.688 -21.953 13.422 1 92.94 302 GLY B O 1
ATOM 8506 N N . LEU B 1 303 ? -18.625 -22.594 13.93 1 95.44 303 LEU B N 1
ATOM 8507 C CA . LEU B 1 303 ? -18.5 -21.641 15.031 1 95.44 303 LEU B CA 1
ATOM 8508 C C . LEU B 1 303 ? -18.047 -20.281 14.523 1 95.44 303 LEU B C 1
ATOM 8510 O O . LEU B 1 303 ? -18.125 -19.281 15.25 1 95.44 303 LEU B O 1
ATOM 8514 N N . ALA B 1 304 ? -17.578 -20.234 13.273 1 94.75 304 ALA B N 1
ATOM 8515 C CA . ALA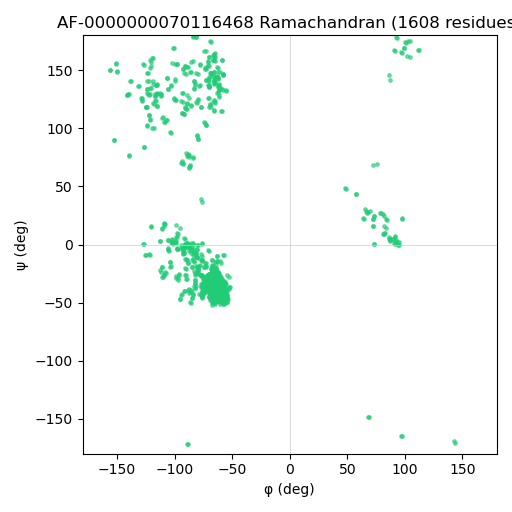 B 1 304 ? -17.219 -19 12.594 1 94.75 304 ALA B CA 1
ATOM 8516 C C . ALA B 1 304 ? -17.422 -19.125 11.086 1 94.75 304 ALA B C 1
ATOM 8518 O O . ALA B 1 304 ? -17.422 -20.219 10.539 1 94.75 304 ALA B O 1
ATOM 8519 N N . GLY B 1 305 ? -17.75 -17.984 10.531 1 91.06 305 GLY B N 1
ATOM 8520 C CA . GLY B 1 305 ? -17.781 -17.953 9.078 1 91.06 305 GLY B CA 1
ATOM 8521 C C . GLY B 1 305 ? -16.422 -17.719 8.445 1 91.06 305 GLY B C 1
ATOM 8522 O O . GLY B 1 305 ? -15.609 -16.984 8.984 1 91.06 305 GLY B O 1
ATOM 8523 N N . LEU B 1 306 ? -16.188 -18.422 7.359 1 90.19 306 LEU B N 1
ATOM 8524 C CA . LEU B 1 306 ? -14.953 -18.25 6.594 1 90.19 306 LEU B CA 1
ATOM 8525 C C . LEU B 1 306 ? -15.258 -17.703 5.203 1 90.19 306 LEU B C 1
ATOM 8527 O O . LEU B 1 306 ? -16.172 -18.172 4.531 1 90.19 306 LEU B O 1
ATOM 8531 N N . ASP B 1 307 ? -14.562 -16.656 4.816 1 86.25 307 ASP B N 1
ATOM 8532 C CA . ASP B 1 307 ? -14.789 -16.094 3.488 1 86.25 307 ASP B CA 1
ATOM 8533 C C . ASP B 1 307 ? -14.344 -17.078 2.398 1 86.25 307 ASP B C 1
ATOM 8535 O O . ASP B 1 307 ? -13.57 -17.984 2.662 1 86.25 307 ASP B O 1
ATOM 8539 N N . PRO B 1 308 ? -14.773 -16.891 1.19 1 78.06 308 PRO B N 1
ATOM 8540 C CA . PRO B 1 308 ? -14.5 -17.844 0.116 1 78.06 308 PRO B CA 1
ATOM 8541 C C . PRO B 1 308 ? -13 -18.062 -0.113 1 78.06 308 PRO B C 1
ATOM 8543 O O . PRO B 1 308 ? -12.578 -19.156 -0.461 1 78.06 308 PRO B O 1
ATOM 8546 N N . SER B 1 309 ? -12.227 -17.047 0.14 1 79.25 309 SER B N 1
ATOM 8547 C CA . SER B 1 309 ? -10.789 -17.172 -0.062 1 79.25 309 SER B CA 1
ATOM 8548 C C . SER B 1 309 ? -10.125 -17.875 1.114 1 79.25 309 SER B C 1
ATOM 8550 O O . SER B 1 309 ? -8.969 -18.281 1.025 1 79.25 309 SER B O 1
ATOM 8552 N N . GLY B 1 310 ? -10.914 -18.047 2.223 1 86.56 310 GLY B N 1
ATOM 8553 C CA . GLY B 1 310 ? -10.383 -18.703 3.408 1 86.56 310 GLY B CA 1
ATOM 8554 C C . GLY B 1 310 ? -9.391 -17.844 4.172 1 86.56 310 GLY B C 1
ATOM 8555 O O . GLY B 1 310 ? -8.57 -18.359 4.934 1 86.56 310 GLY B O 1
ATOM 8556 N N . GLU B 1 311 ? -9.43 -16.562 4.004 1 90.19 311 GLU B N 1
ATOM 8557 C CA . GLU B 1 311 ? -8.406 -15.695 4.574 1 90.19 311 GLU B CA 1
ATOM 8558 C C . GLU B 1 311 ? -8.93 -14.961 5.801 1 90.19 311 GLU B C 1
ATOM 8560 O O . GLU B 1 311 ? -8.141 -14.445 6.602 1 90.19 311 GLU B O 1
ATOM 8565 N N . ARG B 1 312 ? -10.273 -14.977 5.969 1 93.44 312 ARG B N 1
ATOM 8566 C CA . ARG B 1 312 ? -10.852 -14.18 7.047 1 93.44 312 ARG B CA 1
ATOM 8567 C C . ARG B 1 312 ? -11.961 -14.953 7.762 1 93.44 312 ARG B C 1
ATOM 8569 O O . ARG B 1 312 ? -12.797 -15.586 7.117 1 93.44 312 ARG B O 1
ATOM 8576 N N . LEU B 1 313 ? -11.969 -14.781 9.078 1 94.88 313 LEU B N 1
ATOM 8577 C CA . LEU B 1 313 ? -13 -15.359 9.93 1 94.88 313 LEU B CA 1
ATOM 8578 C C . LEU B 1 313 ? -13.969 -14.289 10.422 1 94.88 313 LEU B C 1
ATOM 8580 O O . LEU B 1 313 ? -13.57 -13.141 10.641 1 94.88 313 LEU B O 1
ATOM 8584 N N . THR B 1 314 ? -15.172 -14.617 10.523 1 92.62 314 THR B N 1
ATOM 8585 C CA . THR B 1 314 ? -16.156 -13.766 11.172 1 92.62 314 THR B CA 1
ATOM 8586 C C . THR B 1 314 ? -16.938 -14.531 12.242 1 92.62 314 THR B C 1
ATOM 8588 O O . THR B 1 314 ? -17.453 -15.625 11.977 1 92.62 314 THR B O 1
ATOM 8591 N N . VAL B 1 315 ? -16.906 -14.039 13.406 1 94.19 315 VAL B N 1
ATOM 8592 C CA . VAL B 1 315 ? -17.641 -14.688 14.5 1 94.19 315 VAL B CA 1
ATOM 8593 C C . VAL B 1 315 ? -18.953 -13.953 14.75 1 94.19 315 VAL B C 1
ATOM 8595 O O . VAL B 1 315 ? -18.969 -12.742 14.961 1 94.19 315 VAL B O 1
ATOM 8598 N N . HIS B 1 316 ? -19.984 -14.688 14.719 1 91.25 316 HIS B N 1
ATOM 8599 C CA . HIS B 1 316 ? -21.312 -14.133 14.961 1 91.25 316 HIS B CA 1
ATOM 8600 C C . HIS B 1 316 ? -21.422 -13.555 16.359 1 91.25 316 HIS B C 1
ATOM 8602 O O . HIS B 1 316 ? -20.891 -14.125 17.328 1 91.25 316 HIS B O 1
ATOM 8608 N N . PRO B 1 317 ? -22.141 -12.438 16.5 1 88.81 317 PRO B N 1
ATOM 8609 C CA . PRO B 1 317 ? -22.266 -11.781 17.812 1 88.81 317 PRO B CA 1
ATOM 8610 C C . PRO B 1 317 ? -22.797 -12.719 18.891 1 88.81 317 PRO B C 1
ATOM 8612 O O . PRO B 1 317 ? -22.359 -12.664 20.047 1 88.81 317 PRO B O 1
ATOM 8615 N N . LEU B 1 318 ? -23.656 -13.617 18.531 1 89.25 318 LEU B N 1
ATOM 8616 C CA . LEU B 1 318 ? -24.25 -14.547 19.484 1 89.25 318 LEU B CA 1
ATOM 8617 C C . LEU B 1 318 ? -23.219 -15.562 19.969 1 89.25 318 LEU B C 1
ATOM 8619 O O . LEU B 1 318 ? -23.203 -15.914 21.156 1 89.25 318 LEU B O 1
ATOM 8623 N N . ILE B 1 319 ? -22.453 -15.961 19.047 1 91.94 319 ILE B N 1
ATOM 8624 C CA . ILE B 1 319 ? -21.391 -16.906 19.391 1 91.94 319 ILE B CA 1
ATOM 8625 C C . ILE B 1 319 ? -20.375 -16.234 20.297 1 91.94 319 ILE B C 1
ATOM 8627 O O . ILE B 1 319 ? -19.938 -16.797 21.297 1 91.94 319 ILE B O 1
ATOM 8631 N N . ARG B 1 320 ? -20.031 -15.055 20 1 91.19 320 ARG B N 1
ATOM 8632 C CA . ARG B 1 320 ? -19.109 -14.266 20.812 1 91.19 320 ARG B CA 1
ATOM 8633 C C . ARG B 1 320 ? -19.641 -14.109 22.234 1 91.19 320 ARG B C 1
ATOM 8635 O O . ARG B 1 320 ? -18.906 -14.289 23.203 1 91.19 320 ARG B O 1
ATOM 8642 N N . GLY B 1 321 ? -20.953 -13.797 22.328 1 89.25 321 GLY B N 1
ATOM 8643 C CA . GLY B 1 321 ? -21.578 -13.617 23.625 1 89.25 321 GLY B CA 1
ATOM 8644 C C . GLY B 1 321 ? -21.594 -14.883 24.469 1 89.25 321 GLY B C 1
ATOM 8645 O O . GLY B 1 321 ? -21.375 -14.836 25.672 1 89.25 321 GLY B O 1
ATOM 8646 N N . MET B 1 322 ? -21.812 -15.977 23.859 1 90.69 322 MET B N 1
ATOM 8647 C CA . MET B 1 322 ? -21.875 -17.25 24.562 1 90.69 322 MET B CA 1
ATOM 8648 C C . MET B 1 322 ? -20.516 -17.641 25.125 1 90.69 322 MET B C 1
ATOM 8650 O O . MET B 1 322 ? -20.406 -18.125 26.25 1 90.69 322 MET B O 1
ATOM 8654 N N . PHE B 1 323 ? -19.5 -17.438 24.344 1 89.44 323 PHE B N 1
ATOM 8655 C CA . PHE B 1 323 ? -18.156 -17.734 24.828 1 89.44 323 PHE B CA 1
ATOM 8656 C C . PHE B 1 323 ? -17.812 -16.828 26 1 89.44 323 PHE B C 1
ATOM 8658 O O . PHE B 1 323 ? -17.203 -17.281 26.984 1 89.44 323 PHE B O 1
ATOM 8665 N N . GLY B 1 324 ? -18.156 -15.586 25.875 1 85.81 324 GLY B N 1
ATOM 8666 C CA . GLY B 1 324 ? -17.891 -14.648 26.953 1 85.81 324 GLY B CA 1
ATOM 8667 C C . GLY B 1 324 ? -18.516 -15.055 28.266 1 85.81 324 GLY B C 1
ATOM 8668 O O . GLY B 1 324 ? -17.906 -14.883 29.328 1 85.81 324 GLY B O 1
ATOM 8669 N N . GLN B 1 325 ? -19.641 -15.688 28.219 1 86.06 325 GLN B N 1
ATOM 8670 C CA . GLN B 1 325 ? -20.375 -16.078 29.422 1 86.06 325 GLN B CA 1
ATOM 8671 C C . GLN B 1 325 ? -19.797 -17.344 30.047 1 86.06 325 GLN B C 1
ATOM 8673 O O . GLN B 1 325 ? -19.938 -17.562 31.25 1 86.06 325 GLN B O 1
ATOM 8678 N N . GLU B 1 326 ? -19.141 -18.016 29.281 1 88.44 326 GLU B N 1
ATOM 8679 C CA . GLU B 1 326 ? -18.641 -19.297 29.75 1 88.44 326 GLU B CA 1
ATOM 8680 C C . GLU B 1 326 ? -17.25 -19.156 30.375 1 88.44 326 GLU B C 1
ATOM 8682 O O . GLU B 1 326 ? -16.844 -19.984 31.188 1 88.44 326 GLU B O 1
ATOM 8687 N N . LEU B 1 327 ? -16.531 -18.141 30.094 1 91.62 327 LEU B N 1
ATOM 8688 C CA . LEU B 1 327 ? -15.156 -17.984 30.531 1 91.62 327 LEU B CA 1
ATOM 8689 C C . LEU B 1 327 ? -15.102 -17.547 32 1 91.62 327 LEU B C 1
ATOM 8691 O O . LEU B 1 327 ? -15.914 -16.719 32.438 1 91.62 327 LEU B O 1
ATOM 8695 N N . SER B 1 328 ? -14.188 -18.156 32.75 1 93.25 328 SER B N 1
ATOM 8696 C CA . SER B 1 328 ? -13.906 -17.656 34.094 1 93.25 328 SER B CA 1
ATOM 8697 C C . SER B 1 328 ? -13.273 -16.266 34.031 1 93.25 328 SER B C 1
ATOM 8699 O O . SER B 1 328 ? -12.773 -15.844 33 1 93.25 328 SER B O 1
ATOM 8701 N N . SER B 1 329 ? -13.273 -15.609 35.125 1 93.75 329 SER B N 1
ATOM 8702 C CA . SER B 1 329 ? -12.719 -14.258 35.188 1 93.75 329 SER B CA 1
ATOM 8703 C C . SER B 1 329 ? -11.219 -14.273 34.906 1 93.75 329 SER B C 1
ATOM 8705 O O . SER B 1 329 ? -10.703 -13.383 34.25 1 93.75 329 SER B O 1
ATOM 8707 N N . GLN B 1 330 ? -10.57 -15.289 35.438 1 94.94 330 GLN B N 1
ATOM 8708 C CA . GLN B 1 330 ? -9.125 -15.383 35.25 1 94.94 330 GLN B CA 1
ATOM 8709 C C . GLN B 1 330 ? -8.773 -15.664 33.812 1 94.94 330 GLN B C 1
ATOM 8711 O O . GLN B 1 330 ? -7.879 -15.023 33.25 1 94.94 330 GLN B O 1
ATOM 8716 N N . ARG B 1 331 ? -9.469 -16.562 33.219 1 94.38 331 ARG B N 1
ATOM 8717 C CA . ARG B 1 331 ? -9.219 -16.891 31.828 1 94.38 331 ARG B CA 1
ATOM 8718 C C . ARG B 1 331 ? -9.586 -15.734 30.906 1 94.38 331 ARG B C 1
ATOM 8720 O O . ARG B 1 331 ? -8.883 -15.461 29.938 1 94.38 331 ARG B O 1
ATOM 8727 N N . HIS B 1 332 ? -10.656 -15.117 31.312 1 94.62 332 HIS B N 1
ATOM 8728 C CA . HIS B 1 332 ? -11.086 -13.945 30.562 1 94.62 332 HIS B CA 1
ATOM 8729 C C . HIS B 1 332 ? -9.992 -12.883 30.531 1 94.62 332 HIS B C 1
ATOM 8731 O O . HIS B 1 332 ? -9.633 -12.375 29.469 1 94.62 332 HIS B O 1
ATOM 8737 N N . ALA B 1 333 ? -9.445 -12.617 31.656 1 94.81 333 ALA B N 1
ATOM 8738 C CA . ALA B 1 333 ? -8.398 -11.602 31.766 1 94.81 333 ALA B CA 1
ATOM 8739 C C . ALA B 1 333 ? -7.16 -12 30.969 1 94.81 333 ALA B C 1
ATOM 8741 O O . ALA B 1 333 ? -6.535 -11.164 30.312 1 94.81 333 ALA B O 1
ATOM 8742 N N . GLY B 1 334 ? -6.84 -13.258 31.078 1 94.56 334 GLY B N 1
ATOM 8743 C CA . GLY B 1 334 ? -5.684 -13.75 30.344 1 94.56 334 GLY B CA 1
ATOM 8744 C C . GLY B 1 334 ? -5.852 -13.664 28.828 1 94.56 334 GLY B C 1
ATOM 8745 O O . GLY B 1 334 ? -4.941 -13.219 28.125 1 94.56 334 GLY B O 1
ATOM 8746 N N . LEU B 1 335 ? -6.977 -14.07 28.328 1 95.31 335 LEU B N 1
ATOM 8747 C CA . LEU B 1 335 ? -7.25 -14.023 26.906 1 95.31 335 LEU B CA 1
ATOM 8748 C C . LEU B 1 335 ? -7.316 -12.586 26.406 1 95.31 335 LEU B C 1
ATOM 8750 O O . LEU B 1 335 ? -6.824 -12.273 25.328 1 95.31 335 LEU B O 1
ATOM 8754 N N . LEU B 1 336 ? -7.906 -11.773 27.25 1 95.81 336 LEU B N 1
ATOM 8755 C CA . LEU B 1 336 ? -8 -10.367 26.891 1 95.81 336 LEU B CA 1
ATOM 8756 C C . LEU B 1 336 ? -6.617 -9.742 26.766 1 95.81 336 LEU B C 1
ATOM 8758 O O . LEU B 1 336 ? -6.363 -8.977 25.828 1 95.81 336 LEU B O 1
ATOM 8762 N N . ARG B 1 337 ? -5.746 -10.07 27.656 1 95.12 337 ARG B N 1
ATOM 8763 C CA . ARG B 1 337 ? -4.371 -9.578 27.594 1 95.12 337 ARG B CA 1
ATOM 8764 C C . ARG B 1 337 ? -3.686 -10.047 26.312 1 95.12 337 ARG B C 1
ATOM 8766 O O . ARG B 1 337 ? -2.973 -9.273 25.672 1 95.12 337 ARG B O 1
ATOM 8773 N N . THR B 1 338 ? -3.949 -11.25 25.969 1 95.62 338 THR B N 1
ATOM 8774 C CA . THR B 1 338 ? -3.361 -11.82 24.766 1 95.62 338 THR B CA 1
ATOM 8775 C C . THR B 1 338 ? -3.887 -11.109 23.531 1 95.62 338 THR B C 1
ATOM 8777 O O . THR B 1 338 ? -3.117 -10.773 22.625 1 95.62 338 THR B O 1
ATOM 8780 N N . VAL B 1 339 ? -5.164 -10.852 23.5 1 96.94 339 VAL B N 1
ATOM 8781 C CA . VAL B 1 339 ? -5.781 -10.211 22.344 1 96.94 339 VAL B CA 1
ATOM 8782 C C . VAL B 1 339 ? -5.246 -8.789 22.203 1 96.94 339 VAL B C 1
ATOM 8784 O O . VAL B 1 339 ? -4.941 -8.344 21.094 1 96.94 339 VAL B O 1
ATOM 8787 N N . ARG B 1 340 ? -5.129 -8.102 23.344 1 96.75 340 ARG B N 1
ATOM 8788 C CA . ARG B 1 340 ? -4.582 -6.75 23.312 1 96.75 340 ARG B CA 1
ATOM 8789 C C . ARG B 1 340 ? -3.139 -6.754 22.812 1 96.75 340 ARG B C 1
ATOM 8791 O O . ARG B 1 340 ? -2.75 -5.902 22.016 1 96.75 340 ARG B O 1
ATOM 8798 N N . GLY B 1 341 ? -2.402 -7.738 23.281 1 95.62 341 GLY B N 1
ATOM 8799 C CA . GLY B 1 341 ? -1.042 -7.898 22.781 1 95.62 341 GLY B CA 1
ATOM 8800 C C . GLY B 1 341 ? -0.977 -8.211 21.297 1 95.62 341 GLY B C 1
ATOM 8801 O O . GLY B 1 341 ? -0.119 -7.684 20.594 1 95.62 341 GLY B O 1
ATOM 8802 N N . MET B 1 342 ? -1.865 -9.016 20.844 1 96.44 342 MET B N 1
ATOM 8803 C CA . MET B 1 342 ? -1.948 -9.406 19.438 1 96.44 342 MET B CA 1
ATOM 8804 C C . MET B 1 342 ? -2.25 -8.203 18.562 1 96.44 342 MET B C 1
ATOM 8806 O O . MET B 1 342 ? -1.597 -7.996 17.531 1 96.44 342 MET B O 1
ATOM 8810 N N . LEU B 1 343 ? -3.219 -7.359 19.016 1 97 343 LEU B N 1
ATOM 8811 C CA . LEU B 1 343 ? -3.568 -6.156 18.266 1 97 343 LEU B CA 1
ATOM 8812 C C . LEU B 1 343 ? -2.396 -5.184 18.219 1 97 343 LEU B C 1
ATOM 8814 O O . LEU B 1 343 ? -2.096 -4.613 17.172 1 97 343 LEU B O 1
ATOM 8818 N N . ALA B 1 344 ? -1.719 -5.035 19.328 1 96.19 344 ALA B N 1
ATOM 8819 C CA . ALA B 1 344 ? -0.562 -4.145 19.391 1 96.19 344 ALA B CA 1
ATOM 8820 C C . ALA B 1 344 ? 0.561 -4.641 18.484 1 96.19 344 ALA B C 1
ATOM 8822 O O . ALA B 1 344 ? 1.229 -3.842 17.828 1 96.19 344 ALA B O 1
ATOM 8823 N N . ALA B 1 345 ? 0.744 -5.957 18.422 1 95.62 345 ALA B N 1
ATOM 8824 C CA . ALA B 1 345 ? 1.79 -6.555 17.594 1 95.62 345 ALA B CA 1
ATOM 8825 C C . ALA B 1 345 ? 1.493 -6.359 16.109 1 95.62 345 ALA B C 1
ATOM 8827 O O . ALA B 1 345 ? 2.412 -6.293 15.297 1 95.62 345 ALA B O 1
ATOM 8828 N N . ALA B 1 346 ? 0.219 -6.227 15.789 1 95.94 346 ALA B N 1
ATOM 8829 C CA . ALA B 1 346 ? -0.198 -6.102 14.398 1 95.94 346 ALA B CA 1
ATOM 8830 C C . ALA B 1 346 ? -0.058 -4.664 13.906 1 95.94 346 ALA B C 1
ATOM 8832 O O . ALA B 1 346 ? -0.227 -4.387 12.719 1 95.94 346 ALA B O 1
ATOM 8833 N N . ASP B 1 347 ? 0.258 -3.697 14.766 1 96.19 347 ASP B N 1
ATOM 8834 C CA . ASP B 1 347 ? 0.424 -2.289 14.422 1 96.19 347 ASP B CA 1
ATOM 8835 C C . ASP B 1 347 ? 1.624 -2.092 13.492 1 96.19 347 ASP B C 1
ATOM 8837 O O . ASP B 1 347 ? 2.762 -2.365 13.883 1 96.19 347 ASP B O 1
ATOM 8841 N N . PRO B 1 348 ? 1.427 -1.646 12.242 1 92.75 348 PRO B N 1
ATOM 8842 C CA . PRO B 1 348 ? 2.557 -1.482 11.328 1 92.75 348 PRO B CA 1
ATOM 8843 C C . PRO B 1 348 ? 3.406 -0.256 11.656 1 92.75 348 PRO B C 1
ATOM 8845 O O . PRO B 1 348 ? 4.531 -0.131 11.156 1 92.75 348 PRO B O 1
ATOM 8848 N N . GLY B 1 349 ? 2.84 0.564 12.344 1 91.69 349 GLY B N 1
ATOM 8849 C CA . GLY B 1 349 ? 3.553 1.795 12.648 1 91.69 349 GLY B CA 1
ATOM 8850 C C . GLY B 1 349 ? 3.387 2.861 11.586 1 91.69 349 GLY B C 1
ATOM 8851 O O . GLY B 1 349 ? 3 2.561 10.453 1 91.69 349 GLY B O 1
ATOM 8852 N N . ASP B 1 350 ? 3.336 4.133 11.789 1 88.38 350 ASP B N 1
ATOM 8853 C CA . ASP B 1 350 ? 3.295 5.332 10.969 1 88.38 350 ASP B CA 1
ATOM 8854 C C . ASP B 1 350 ? 1.936 5.488 10.289 1 88.38 350 ASP B C 1
ATOM 8856 O O . ASP B 1 350 ? 1.831 5.383 9.062 1 88.38 350 ASP B O 1
ATOM 8860 N N . PRO B 1 351 ? 0.965 5.734 10.953 1 93.25 351 PRO B N 1
ATOM 8861 C CA . PRO B 1 351 ? -0.385 5.898 10.406 1 93.25 351 PRO B CA 1
ATOM 8862 C C . PRO B 1 351 ? -0.467 7 9.352 1 93.25 351 PRO B C 1
ATOM 8864 O O . PRO B 1 351 ? -1.473 7.109 8.648 1 93.25 351 PRO B O 1
ATOM 8867 N N . ASP B 1 352 ? 0.581 7.824 9.148 1 87.94 352 ASP B N 1
ATOM 8868 C CA . ASP B 1 352 ? 0.573 8.906 8.164 1 87.94 352 ASP B CA 1
ATOM 8869 C C . ASP B 1 352 ? 0.934 8.383 6.777 1 87.94 352 ASP B C 1
ATOM 8871 O O . ASP B 1 352 ? 0.736 9.078 5.777 1 87.94 352 ASP B O 1
ATOM 8875 N N . ASN B 1 353 ? 1.443 7.133 6.77 1 85.56 353 ASN B N 1
ATOM 8876 C CA . ASN B 1 353 ? 1.768 6.48 5.504 1 85.56 353 ASN B CA 1
ATOM 8877 C C . ASN B 1 353 ? 0.589 5.668 4.973 1 85.56 353 ASN B C 1
ATOM 8879 O O . ASN B 1 353 ? 0.202 4.664 5.574 1 85.56 353 ASN B O 1
ATOM 8883 N N . PRO B 1 354 ? 0.082 6.043 3.793 1 87 354 PRO B N 1
ATOM 8884 C CA . PRO B 1 354 ? -1.089 5.34 3.26 1 87 354 PRO B CA 1
ATOM 8885 C C . PRO B 1 354 ? -0.809 3.869 2.961 1 87 354 PRO B C 1
ATOM 8887 O O . PRO B 1 354 ? -1.737 3.059 2.908 1 87 354 PRO B O 1
ATOM 8890 N N . ALA B 1 355 ? 0.433 3.516 2.805 1 84.69 355 ALA B N 1
ATOM 8891 C CA . ALA B 1 355 ? 0.789 2.139 2.469 1 84.69 355 ALA B CA 1
ATOM 8892 C C . ALA B 1 355 ? 0.361 1.177 3.572 1 84.69 355 ALA B C 1
ATOM 8894 O O . ALA B 1 355 ? 0.098 0 3.312 1 84.69 355 ALA B O 1
ATOM 8895 N N . GLY B 1 356 ? 0.223 1.691 4.797 1 90.19 356 GLY B N 1
ATOM 8896 C CA . GLY B 1 356 ? -0.14 0.832 5.914 1 90.19 356 GLY B CA 1
ATOM 8897 C C . GLY B 1 356 ? -1.602 0.945 6.305 1 90.19 356 GLY B C 1
ATOM 8898 O O . GLY B 1 356 ? -2.043 0.317 7.27 1 90.19 356 GLY B O 1
ATOM 8899 N N . TRP B 1 357 ? -2.404 1.731 5.543 1 90.88 357 TRP B N 1
ATOM 8900 C CA . TRP B 1 357 ? -3.777 2.035 5.934 1 90.88 357 TRP B CA 1
ATOM 8901 C C . TRP B 1 357 ? -4.641 0.777 5.906 1 90.88 357 TRP B C 1
ATOM 8903 O O . TRP B 1 357 ? -5.586 0.65 6.688 1 90.88 357 TRP B O 1
ATOM 8913 N N . TYR B 1 358 ? -4.316 -0.183 5.012 1 88.44 358 TYR B N 1
ATOM 8914 C CA . TYR B 1 358 ? -5.098 -1.412 4.93 1 88.44 358 TYR B CA 1
ATOM 8915 C C . TYR B 1 358 ? -5.07 -2.166 6.254 1 88.44 358 TYR B C 1
ATOM 8917 O O . TYR B 1 358 ? -6.074 -2.744 6.668 1 88.44 358 TYR B O 1
ATOM 8925 N N . ARG B 1 359 ? -3.967 -2.111 6.969 1 93.5 359 ARG B N 1
ATOM 8926 C CA . ARG B 1 359 ? -3.836 -2.799 8.25 1 93.5 359 ARG B CA 1
ATOM 8927 C C . ARG B 1 359 ? -4.602 -2.064 9.344 1 93.5 359 ARG B C 1
ATOM 8929 O O . ARG B 1 359 ? -5.277 -2.691 10.164 1 93.5 359 ARG B O 1
ATOM 8936 N N . TYR B 1 360 ? -4.535 -0.783 9.375 1 94.38 360 TYR B N 1
ATOM 8937 C CA . TYR B 1 360 ? -5.273 -0.02 10.375 1 94.38 360 TYR B CA 1
ATOM 8938 C C . TYR B 1 360 ? -6.773 -0.161 10.172 1 94.38 360 TYR B C 1
ATOM 8940 O O . TYR B 1 360 ? -7.543 -0.171 11.141 1 94.38 360 TYR B O 1
ATOM 8948 N N . ALA B 1 361 ? -7.188 -0.237 8.898 1 90.62 361 ALA B N 1
ATOM 8949 C CA . ALA B 1 361 ? -8.594 -0.472 8.594 1 90.62 361 ALA B CA 1
ATOM 8950 C C . ALA B 1 361 ? -9.07 -1.806 9.172 1 90.62 361 ALA B C 1
ATOM 8952 O O . ALA B 1 361 ? -10.227 -1.94 9.578 1 90.62 361 ALA B O 1
ATOM 8953 N N . GLU B 1 362 ? -8.203 -2.723 9.234 1 91.94 362 GLU B N 1
ATOM 8954 C CA . GLU B 1 362 ? -8.508 -4.031 9.805 1 91.94 362 GLU B CA 1
ATOM 8955 C C . GLU B 1 362 ? -8.539 -3.979 11.328 1 91.94 362 GLU B C 1
ATOM 8957 O O . GLU B 1 362 ? -9.328 -4.684 11.961 1 91.94 362 GLU B O 1
ATOM 8962 N N . LEU B 1 363 ? -7.719 -3.166 11.953 1 95.38 363 LEU B N 1
ATOM 8963 C CA . LEU B 1 363 ? -7.531 -3.113 13.398 1 95.38 363 LEU B CA 1
ATOM 8964 C C . LEU B 1 363 ? -8.617 -2.264 14.055 1 95.38 363 LEU B C 1
ATOM 8966 O O . LEU B 1 363 ? -9.148 -2.633 15.102 1 95.38 363 LEU B O 1
ATOM 8970 N N . ALA B 1 364 ? -9.016 -1.205 13.438 1 92.44 364 ALA B N 1
ATOM 8971 C CA . ALA B 1 364 ? -9.828 -0.145 14.023 1 92.44 364 ALA B CA 1
ATOM 8972 C C . ALA B 1 364 ? -11.156 -0.697 14.539 1 92.44 364 ALA B C 1
ATOM 8974 O O . ALA B 1 364 ? -11.578 -0.376 15.648 1 92.44 364 ALA B O 1
ATOM 8975 N N . PRO B 1 365 ? -11.766 -1.643 13.812 1 90.44 365 PRO B N 1
ATOM 8976 C CA . PRO B 1 365 ? -13.07 -2.121 14.273 1 90.44 365 PRO B CA 1
ATOM 8977 C C . PRO B 1 365 ? -12.984 -2.895 15.586 1 90.44 365 PRO B C 1
ATOM 8979 O O . PRO B 1 365 ? -13.992 -3.064 16.266 1 90.44 365 PRO B O 1
ATOM 8982 N N . HIS B 1 366 ? -11.844 -3.35 15.961 1 94 366 HIS B N 1
ATOM 8983 C CA . HIS B 1 366 ? -11.719 -4.277 17.078 1 94 366 HIS B CA 1
ATOM 8984 C C . HIS B 1 366 ? -11.328 -3.551 18.359 1 94 366 HIS B C 1
ATOM 8986 O O . HIS B 1 366 ? -11.289 -4.156 19.438 1 94 366 HIS B O 1
ATOM 8992 N N . LEU B 1 367 ? -11.07 -2.24 18.344 1 93.5 367 LEU B N 1
ATOM 8993 C CA . LEU B 1 367 ? -10.516 -1.5 19.484 1 93.5 367 LEU B CA 1
ATOM 8994 C C . LEU B 1 367 ? -11.508 -1.43 20.625 1 93.5 367 LEU B C 1
ATOM 8996 O O . LEU B 1 367 ? -11.133 -1.561 21.797 1 93.5 367 LEU B O 1
ATOM 9000 N N . ILE B 1 368 ? -12.727 -1.295 20.219 1 87.31 368 ILE B N 1
ATOM 9001 C CA . ILE B 1 368 ? -13.75 -1.081 21.234 1 87.31 368 ILE B CA 1
ATOM 9002 C C . ILE B 1 368 ? -14.062 -2.4 21.938 1 87.31 368 ILE B C 1
ATOM 9004 O O . ILE B 1 368 ? -14.016 -2.48 23.172 1 87.31 368 ILE B O 1
ATOM 9008 N N . HIS B 1 369 ? -14.234 -3.451 21.172 1 88.69 369 HIS B N 1
ATOM 9009 C CA . HIS B 1 369 ? -14.648 -4.734 21.734 1 88.69 369 HIS B CA 1
ATOM 9010 C C . HIS B 1 369 ? -13.531 -5.363 22.562 1 88.69 369 HIS B C 1
ATOM 9012 O O . HIS B 1 369 ? -13.797 -6.082 23.516 1 88.69 369 HIS B O 1
ATOM 9018 N N . SER B 1 370 ? -12.344 -5.043 22.234 1 94.69 370 SER B N 1
ATOM 9019 C CA . SER B 1 370 ? -11.211 -5.559 23 1 94.69 370 SER B CA 1
ATOM 9020 C C . SER B 1 370 ? -10.867 -4.641 24.172 1 94.69 370 SER B C 1
ATOM 9022 O O . SER B 1 370 ? -9.898 -4.887 24.891 1 94.69 370 SER B O 1
ATOM 9024 N N . ASP B 1 371 ? -11.562 -3.543 24.328 1 94.31 371 ASP B N 1
ATOM 9025 C CA . ASP B 1 371 ? -11.289 -2.533 25.344 1 94.31 371 ASP B CA 1
ATOM 9026 C C . ASP B 1 371 ? -9.812 -2.152 25.359 1 94.31 371 ASP B C 1
ATOM 9028 O O . ASP B 1 371 ? -9.172 -2.193 26.406 1 94.31 371 ASP B O 1
ATOM 9032 N N . LEU B 1 372 ? -9.336 -1.908 24.266 1 94.88 372 LEU B N 1
ATOM 9033 C CA . LEU B 1 372 ? -7.922 -1.597 24.125 1 94.88 372 LEU B CA 1
ATOM 9034 C C . LEU B 1 372 ? -7.559 -0.346 24.922 1 94.88 372 LEU B C 1
ATOM 9036 O O . LEU B 1 372 ? -6.43 -0.218 25.406 1 94.88 372 LEU B O 1
ATOM 9040 N N . LEU B 1 373 ? -8.453 0.626 25.094 1 94.19 373 LEU B N 1
ATOM 9041 C CA . LEU B 1 373 ? -8.219 1.847 25.859 1 94.19 373 LEU B CA 1
ATOM 9042 C C . LEU B 1 373 ? -7.871 1.522 27.312 1 94.19 373 LEU B C 1
ATOM 9044 O O . LEU B 1 373 ? -7.16 2.285 27.969 1 94.19 373 LEU B O 1
ATOM 9048 N N . GLY B 1 374 ? -8.391 0.395 27.719 1 93.5 374 GLY B N 1
ATOM 9049 C CA . GLY B 1 374 ? -8.141 0.004 29.094 1 93.5 374 GLY B CA 1
ATOM 9050 C C . GLY B 1 374 ? -6.895 -0.851 29.25 1 93.5 374 GLY B C 1
ATOM 9051 O O . GLY B 1 374 ? -6.594 -1.313 30.359 1 93.5 374 GLY B O 1
ATOM 9052 N N . GLY B 1 375 ? -6.188 -1.018 28.172 1 92.88 375 GLY B N 1
ATOM 9053 C CA . GLY B 1 375 ? -4.996 -1.851 28.219 1 92.88 375 GLY B CA 1
ATOM 9054 C C . GLY B 1 375 ? -3.881 -1.24 29.047 1 92.88 375 GLY B C 1
ATOM 9055 O O . GLY B 1 375 ? -3.684 -0.023 29.031 1 92.88 375 GLY B O 1
ATOM 9056 N N . GLU B 1 376 ? -3.088 -2.066 29.703 1 91.19 376 GLU B N 1
ATOM 9057 C CA . GLU B 1 376 ? -2.018 -1.595 30.562 1 91.19 376 GLU B CA 1
ATOM 9058 C C . GLU B 1 376 ? -0.713 -1.418 29.797 1 91.19 376 GLU B C 1
ATOM 9060 O O . GLU B 1 376 ? 0.113 -0.572 30.141 1 91.19 376 GLU B O 1
ATOM 9065 N N . ALA B 1 377 ? -0.563 -2.189 28.812 1 93.75 377 ALA B N 1
ATOM 9066 C CA . ALA B 1 377 ? 0.689 -2.166 28.062 1 93.75 377 ALA B CA 1
ATOM 9067 C C . ALA B 1 377 ? 0.814 -0.881 27.25 1 93.75 377 ALA B C 1
ATOM 9069 O O . ALA B 1 377 ? -0.15 -0.442 26.625 1 93.75 377 ALA B O 1
ATOM 9070 N N . GLU B 1 378 ? 1.978 -0.241 27.219 1 95 378 GLU B N 1
ATOM 9071 C CA . GLU B 1 378 ? 2.207 1.025 26.531 1 95 378 GLU B CA 1
ATOM 9072 C C . GLU B 1 378 ? 2.049 0.869 25.031 1 95 378 GLU B C 1
ATOM 9074 O O . GLU B 1 378 ? 1.589 1.789 24.344 1 95 378 GLU B O 1
ATOM 9079 N N . GLU B 1 379 ? 2.469 -0.332 24.531 1 94.31 379 GLU B N 1
ATOM 9080 C CA . GLU B 1 379 ? 2.357 -0.543 23.094 1 94.31 379 GLU B CA 1
ATOM 9081 C C . GLU B 1 379 ? 0.897 -0.635 22.656 1 94.31 379 GLU B C 1
ATOM 9083 O O . GLU B 1 379 ? 0.56 -0.303 21.516 1 94.31 379 GLU B O 1
ATOM 9088 N N . ALA B 1 380 ? -0.012 -1.099 23.578 1 95.62 380 ALA B N 1
ATOM 9089 C CA . ALA B 1 380 ? -1.443 -1.109 23.297 1 95.62 380 ALA B CA 1
ATOM 9090 C C . ALA B 1 380 ? -1.996 0.31 23.203 1 95.62 380 ALA B C 1
ATOM 9092 O O . ALA B 1 380 ? -2.785 0.624 22.312 1 95.62 380 ALA B O 1
ATOM 9093 N N . ARG B 1 381 ? -1.548 1.125 24.109 1 96.56 381 ARG B N 1
ATOM 9094 C CA . ARG B 1 381 ? -1.994 2.514 24.109 1 96.56 381 ARG B CA 1
ATOM 9095 C C . ARG B 1 381 ? -1.438 3.26 22.891 1 96.56 381 ARG B C 1
ATOM 9097 O O . ARG B 1 381 ? -2.109 4.129 22.328 1 96.56 381 ARG B O 1
ATOM 9104 N N . GLN B 1 382 ? -0.213 2.916 22.484 1 96.62 382 GLN B N 1
ATOM 9105 C CA . GLN B 1 382 ? 0.353 3.492 21.266 1 96.62 382 GLN B CA 1
ATOM 9106 C C . GLN B 1 382 ? -0.499 3.148 20.047 1 96.62 382 GLN B C 1
ATOM 9108 O O . GLN B 1 382 ? -0.661 3.973 19.141 1 96.62 382 GLN B O 1
ATOM 9113 N N . LEU B 1 383 ? -1.033 1.931 20 1 96.88 383 LEU B N 1
ATOM 9114 C CA . LEU B 1 383 ? -1.915 1.55 18.906 1 96.88 383 LEU B CA 1
ATOM 9115 C C . LEU B 1 383 ? -3.146 2.449 18.859 1 96.88 383 LEU B C 1
ATOM 9117 O O . LEU B 1 383 ? -3.594 2.846 17.781 1 96.88 383 LEU B O 1
ATOM 9121 N N . VAL B 1 384 ? -3.701 2.756 20.031 1 97.5 384 VAL B N 1
ATOM 9122 C CA . VAL B 1 384 ? -4.855 3.646 20.094 1 97.5 384 VAL B CA 1
ATOM 9123 C C . VAL B 1 384 ? -4.5 5 19.484 1 97.5 384 VAL B C 1
ATOM 9125 O O . VAL B 1 384 ? -5.234 5.527 18.656 1 97.5 384 VAL B O 1
ATOM 9128 N N . ILE B 1 385 ? -3.373 5.543 19.875 1 97.44 385 ILE B N 1
ATOM 9129 C CA . ILE B 1 385 ? -2.908 6.824 19.359 1 97.44 385 ILE B CA 1
ATOM 9130 C C . ILE B 1 385 ? -2.73 6.738 17.844 1 97.44 385 ILE B C 1
ATOM 9132 O O . ILE B 1 385 ? -3.137 7.645 17.109 1 97.44 385 ILE B O 1
ATOM 9136 N N . ASN B 1 386 ? -2.168 5.648 17.375 1 97.44 386 ASN B N 1
ATOM 9137 C CA . ASN B 1 386 ? -1.96 5.465 15.938 1 97.44 386 ASN B CA 1
ATOM 9138 C C . ASN B 1 386 ? -3.285 5.375 15.188 1 97.44 386 ASN B C 1
ATOM 9140 O O . ASN B 1 386 ? -3.395 5.855 14.055 1 97.44 386 ASN B O 1
ATOM 9144 N N . CYS B 1 387 ? -4.297 4.777 15.82 1 97 387 CYS B N 1
ATOM 9145 C CA . CYS B 1 387 ? -5.605 4.703 15.188 1 97 387 CYS B CA 1
ATOM 9146 C C . CYS B 1 387 ? -6.27 6.074 15.141 1 97 387 CYS B C 1
ATOM 9148 O O . CYS B 1 387 ? -6.973 6.395 14.188 1 97 387 CYS B O 1
ATOM 9150 N N . ILE B 1 388 ? -6.039 6.926 16.219 1 97.19 388 ILE B N 1
ATOM 9151 C CA . ILE B 1 388 ? -6.496 8.312 16.203 1 97.19 388 ILE B CA 1
ATOM 9152 C C . ILE B 1 388 ? -5.887 9.039 15.008 1 97.19 388 ILE B C 1
ATOM 9154 O O . ILE B 1 388 ? -6.598 9.688 14.234 1 97.19 388 ILE B O 1
ATOM 9158 N N . ARG B 1 389 ? -4.633 8.836 14.805 1 96.69 389 ARG B N 1
ATOM 9159 C CA . ARG B 1 389 ? -3.891 9.477 13.727 1 96.69 389 ARG B CA 1
ATOM 9160 C C . ARG B 1 389 ? -4.34 8.945 12.367 1 96.69 389 ARG B C 1
ATOM 9162 O O . ARG B 1 389 ? -4.449 9.703 11.406 1 96.69 389 ARG B O 1
ATOM 9169 N N . PHE B 1 390 ? -4.57 7.695 12.25 1 95.25 390 PHE B N 1
ATOM 9170 C CA . PHE B 1 390 ? -5.039 7.074 11.016 1 95.25 390 PHE B CA 1
ATOM 9171 C C . PHE B 1 390 ? -6.355 7.695 10.562 1 95.25 390 PHE B C 1
ATOM 9173 O O . PHE B 1 390 ? -6.492 8.094 9.406 1 95.25 390 PHE B O 1
ATOM 9180 N N . HIS B 1 391 ? -7.367 7.766 11.539 1 95.06 391 HIS B N 1
ATOM 9181 C CA . HIS B 1 391 ? -8.648 8.375 11.203 1 95.06 391 HIS B CA 1
ATOM 9182 C C . HIS B 1 391 ? -8.469 9.805 10.719 1 95.06 391 HIS B C 1
ATOM 9184 O O . HIS B 1 391 ? -9.094 10.219 9.734 1 95.06 391 HIS B O 1
ATOM 9190 N N . TYR B 1 392 ? -7.594 10.516 11.359 1 93.88 392 TYR B N 1
ATOM 9191 C CA . TYR B 1 392 ? -7.324 11.898 10.992 1 93.88 392 TYR B CA 1
ATOM 9192 C C . TYR B 1 392 ? -6.711 11.977 9.594 1 93.88 392 TYR B C 1
ATOM 9194 O O . TYR B 1 392 ? -7.156 12.773 8.766 1 93.88 392 TYR B O 1
ATOM 9202 N N . ALA B 1 393 ? -5.742 11.125 9.328 1 90.5 393 ALA B N 1
ATOM 9203 C CA . ALA B 1 393 ? -5.02 11.133 8.062 1 90.5 393 ALA B CA 1
ATOM 9204 C C . ALA B 1 393 ? -5.941 10.773 6.898 1 90.5 393 ALA B C 1
ATOM 9206 O O . ALA B 1 393 ? -5.777 11.289 5.785 1 90.5 393 ALA B O 1
ATOM 9207 N N . ARG B 1 394 ? -6.941 10 7.215 1 86.12 394 ARG B N 1
ATOM 9208 C CA . ARG B 1 394 ? -7.883 9.586 6.184 1 86.12 394 ARG B CA 1
ATOM 9209 C C . ARG B 1 394 ? -8.977 10.633 5.984 1 86.12 394 ARG B C 1
ATOM 9211 O O . ARG B 1 394 ? -9.859 10.461 5.145 1 86.12 394 ARG B O 1
ATOM 9218 N N . GLY B 1 395 ? -8.977 11.648 6.797 1 83.88 395 GLY B N 1
ATOM 9219 C CA . GLY B 1 395 ? -9.961 12.719 6.695 1 83.88 395 GLY B CA 1
ATOM 9220 C C . GLY B 1 395 ? -11.195 12.477 7.543 1 83.88 395 GLY B C 1
ATOM 9221 O O . GLY B 1 395 ? -12.164 13.234 7.469 1 83.88 395 GLY B O 1
ATOM 9222 N N . ASP B 1 396 ? -11.211 11.367 8.258 1 90.69 396 ASP B N 1
ATOM 9223 C CA . ASP B 1 396 ? -12.312 11.086 9.172 1 90.69 396 ASP B CA 1
ATOM 9224 C C . ASP B 1 396 ? -12.086 11.766 10.523 1 90.69 396 ASP B C 1
ATOM 9226 O O . ASP B 1 396 ? -11.906 11.094 11.539 1 90.69 396 ASP B O 1
ATOM 9230 N N . TYR B 1 397 ? -12.281 13.023 10.578 1 91.5 397 TYR B N 1
ATOM 9231 C CA . TYR B 1 397 ? -11.953 13.836 11.742 1 91.5 397 TYR B CA 1
ATOM 9232 C C . TYR B 1 397 ? -12.898 13.539 12.898 1 91.5 397 TYR B C 1
ATOM 9234 O O . TYR B 1 397 ? -12.492 13.594 14.07 1 91.5 397 TYR B O 1
ATOM 9242 N N . ASP B 1 398 ? -14.117 13.172 12.609 1 90 398 ASP B N 1
ATOM 9243 C CA . ASP B 1 398 ? -15.086 12.867 13.656 1 90 398 ASP B CA 1
ATOM 9244 C C . ASP B 1 398 ? -14.695 11.602 14.414 1 90 398 ASP B C 1
ATOM 9246 O O . ASP B 1 398 ? -14.688 11.586 15.648 1 90 398 ASP B O 1
ATOM 9250 N N . SER B 1 399 ? -14.391 10.578 13.641 1 92.31 399 SER B N 1
ATOM 9251 C CA . SER B 1 399 ? -13.953 9.344 14.297 1 92.31 399 SER B CA 1
ATOM 9252 C C . SER B 1 399 ? -12.672 9.562 15.086 1 92.31 399 SER B C 1
ATOM 9254 O O . SER B 1 399 ? -12.492 8.992 16.156 1 92.31 399 SER B O 1
ATOM 9256 N N . SER B 1 400 ? -11.758 10.367 14.508 1 95.69 400 SER B N 1
ATOM 9257 C CA . SER B 1 400 ? -10.523 10.703 15.211 1 95.69 400 SER B CA 1
ATOM 9258 C C . SER B 1 400 ? -10.812 11.414 16.531 1 95.69 400 SER B C 1
ATOM 9260 O O . SER B 1 400 ? -10.273 11.047 17.562 1 95.69 400 SER B O 1
ATOM 9262 N N . ARG B 1 401 ? -11.688 12.406 16.484 1 95.75 401 ARG B N 1
ATOM 9263 C CA . ARG B 1 401 ? -12.07 13.18 17.672 1 95.75 401 ARG B CA 1
ATOM 9264 C C . ARG B 1 401 ? -12.695 12.289 18.734 1 95.75 401 ARG B C 1
ATOM 9266 O O . ARG B 1 401 ? -12.336 12.359 19.906 1 95.75 401 ARG B O 1
ATOM 9273 N N . GLU B 1 402 ? -13.625 11.422 18.328 1 94.31 402 GLU B N 1
ATOM 9274 C CA . GLU B 1 402 ? -14.336 10.555 19.25 1 94.31 402 GLU B CA 1
ATOM 9275 C C . GLU B 1 402 ? -13.375 9.594 19.953 1 94.31 402 GLU B C 1
ATOM 9277 O O . GLU B 1 402 ? -13.422 9.453 21.188 1 94.31 402 GLU B O 1
ATOM 9282 N N . LEU B 1 403 ? -12.539 8.969 19.188 1 95.88 403 LEU B N 1
ATOM 9283 C CA . LEU B 1 403 ? -11.578 8.031 19.766 1 95.88 403 LEU B CA 1
ATOM 9284 C C . LEU B 1 403 ? -10.586 8.75 20.672 1 95.88 403 LEU B C 1
ATOM 9286 O O . LEU B 1 403 ? -10.273 8.273 21.766 1 95.88 403 LEU B O 1
ATOM 9290 N N . ALA B 1 404 ? -10.078 9.875 20.219 1 98 404 ALA B N 1
ATOM 9291 C CA . ALA B 1 404 ? -9.133 10.664 21 1 98 404 ALA B CA 1
ATOM 9292 C C . ALA B 1 404 ? -9.773 11.148 22.297 1 98 404 ALA B C 1
ATOM 9294 O O . ALA B 1 404 ? -9.156 11.094 23.375 1 98 404 ALA B O 1
ATOM 9295 N N . GLY B 1 405 ? -10.992 11.641 22.188 1 97.75 405 GLY B N 1
ATOM 9296 C CA . GLY B 1 405 ? -11.711 12.078 23.359 1 97.75 405 GLY B CA 1
ATOM 9297 C C . GLY B 1 405 ? -11.898 10.977 24.391 1 97.75 405 GLY B C 1
ATOM 9298 O O . GLY B 1 405 ? -11.664 11.188 25.578 1 97.75 405 GLY B O 1
ATOM 9299 N N . ALA B 1 406 ? -12.312 9.836 23.891 1 96.56 406 ALA B N 1
ATOM 9300 C CA . ALA B 1 406 ? -12.477 8.688 24.766 1 96.56 406 ALA B CA 1
ATOM 9301 C C . ALA B 1 406 ? -11.156 8.305 25.422 1 96.56 406 ALA B C 1
ATOM 9303 O O . ALA B 1 406 ? -11.109 7.98 26.609 1 96.56 406 ALA B O 1
ATOM 9304 N N . ALA B 1 407 ? -10.07 8.289 24.703 1 97.56 407 ALA B N 1
ATOM 9305 C CA . ALA B 1 407 ? -8.742 7.945 25.203 1 97.56 407 ALA B CA 1
ATOM 9306 C C . ALA B 1 407 ? -8.297 8.93 26.281 1 97.56 407 ALA B C 1
ATOM 9308 O O . ALA B 1 407 ? -7.875 8.523 27.375 1 97.56 407 ALA B O 1
ATOM 9309 N N . VAL B 1 408 ? -8.438 10.234 26.031 1 98.12 408 VAL B N 1
ATOM 9310 C CA . VAL B 1 408 ? -8.008 11.266 26.969 1 98.12 408 VAL B CA 1
ATOM 9311 C C . VAL B 1 408 ? -8.781 11.133 28.281 1 98.12 408 VAL B C 1
ATOM 9313 O O . VAL B 1 408 ? -8.195 11.164 29.359 1 98.12 408 VAL B O 1
ATOM 9316 N N . THR B 1 409 ? -10.086 10.922 28.141 1 97.44 409 THR B N 1
ATOM 9317 C CA . THR B 1 409 ? -10.914 10.789 29.328 1 97.44 409 THR B CA 1
ATOM 9318 C C . THR B 1 409 ? -10.5 9.57 30.156 1 97.44 409 THR B C 1
ATOM 9320 O O . THR B 1 409 ? -10.258 9.68 31.359 1 97.44 409 THR B O 1
ATOM 9323 N N . ARG B 1 410 ? -10.352 8.477 29.547 1 97.12 410 ARG B N 1
ATOM 9324 C CA . ARG B 1 410 ? -10.016 7.23 30.219 1 97.12 410 ARG B CA 1
ATOM 9325 C C . ARG B 1 410 ? -8.609 7.289 30.812 1 97.12 410 ARG B C 1
ATOM 9327 O O . ARG B 1 410 ? -8.391 6.859 31.953 1 97.12 410 ARG B O 1
ATOM 9334 N N . TRP B 1 411 ? -7.648 7.746 30.078 1 97.75 411 TRP B N 1
ATOM 9335 C CA . TRP B 1 411 ? -6.25 7.723 30.5 1 97.75 411 TRP B CA 1
ATOM 9336 C C . TRP B 1 411 ? -5.973 8.797 31.547 1 97.75 411 TRP B C 1
ATOM 9338 O O . TRP B 1 411 ? -5.109 8.625 32.406 1 97.75 411 TRP B O 1
ATOM 9348 N N . ARG B 1 412 ? -6.641 9.93 31.453 1 96.81 412 ARG B N 1
ATOM 9349 C CA . ARG B 1 412 ? -6.543 10.914 32.531 1 96.81 412 ARG B CA 1
ATOM 9350 C C . ARG B 1 412 ? -6.926 10.305 33.875 1 96.81 412 ARG B C 1
ATOM 9352 O O . ARG B 1 412 ? -6.266 10.555 34.875 1 96.81 412 ARG B O 1
ATOM 9359 N N . ASP B 1 413 ? -7.922 9.5 33.812 1 96.44 413 ASP B N 1
ATOM 9360 C CA . ASP B 1 413 ? -8.406 8.859 35.031 1 96.44 413 ASP B CA 1
ATOM 9361 C C . ASP B 1 413 ? -7.465 7.746 35.469 1 96.44 413 ASP B C 1
ATOM 9363 O O . ASP B 1 413 ? -7.164 7.621 36.656 1 96.44 413 ASP B O 1
ATOM 9367 N N . ALA B 1 414 ? -6.992 7 34.562 1 96.31 414 ALA B N 1
ATOM 9368 C CA . ALA B 1 414 ? -6.234 5.793 34.875 1 96.31 414 ALA B CA 1
ATOM 9369 C C . ALA B 1 414 ? -4.758 6.113 35.125 1 96.31 414 ALA B C 1
ATOM 9371 O O . ALA B 1 414 ? -4.109 5.512 35.969 1 96.31 414 ALA B O 1
ATOM 9372 N N . LEU B 1 415 ? -4.184 7.016 34.312 1 96.69 415 LEU B N 1
ATOM 9373 C CA . LEU B 1 415 ? -2.742 7.246 34.312 1 96.69 415 LEU B CA 1
ATOM 9374 C C . LEU B 1 415 ? -2.41 8.609 34.906 1 96.69 415 LEU B C 1
ATOM 9376 O O . LEU B 1 415 ? -1.293 8.828 35.375 1 96.69 415 LEU B O 1
ATOM 9380 N N . GLY B 1 416 ? -3.367 9.562 34.781 1 96.5 416 GLY B N 1
ATOM 9381 C CA . GLY B 1 416 ? -3.131 10.93 35.219 1 96.5 416 GLY B CA 1
ATOM 9382 C C . GLY B 1 416 ? -3.043 11.922 34.094 1 96.5 416 GLY B C 1
ATOM 9383 O O . GLY B 1 416 ? -2.857 11.531 32.938 1 96.5 416 GLY B O 1
ATOM 9384 N N . GLU B 1 417 ? -3.088 13.195 34.375 1 95.06 417 GLU B N 1
ATOM 9385 C CA . GLU B 1 417 ? -3.121 14.281 33.406 1 95.06 417 GLU B CA 1
ATOM 9386 C C . GLU B 1 417 ? -1.749 14.508 32.781 1 95.06 417 GLU B C 1
ATOM 9388 O O . GLU B 1 417 ? -1.649 14.953 31.625 1 95.06 417 GLU B O 1
ATOM 9393 N N . SER B 1 418 ? -0.746 14.18 33.5 1 96.81 418 SER B N 1
ATOM 9394 C CA . SER B 1 418 ? 0.611 14.461 33.031 1 96.81 418 SER B CA 1
ATOM 9395 C C . SER B 1 418 ? 1.245 13.227 32.406 1 96.81 418 SER B C 1
ATOM 9397 O O . SER B 1 418 ? 2.42 13.25 32.031 1 96.81 418 SER B O 1
ATOM 9399 N N . ALA B 1 419 ? 0.429 12.141 32.344 1 96.81 419 ALA B N 1
ATOM 9400 C CA . ALA B 1 419 ? 0.979 10.914 31.75 1 96.81 419 ALA B CA 1
ATOM 9401 C C . ALA B 1 419 ? 1.31 11.117 30.281 1 96.81 419 ALA B C 1
ATOM 9403 O O . ALA B 1 419 ? 0.574 11.789 29.547 1 96.81 419 ALA B O 1
ATOM 9404 N N . GLU B 1 420 ? 2.375 10.5 29.797 1 96.25 420 GLU B N 1
ATOM 9405 C CA . GLU B 1 420 ? 2.885 10.656 28.438 1 96.25 420 GLU B CA 1
ATOM 9406 C C . GLU B 1 420 ? 1.798 10.367 27.406 1 96.25 420 GLU B C 1
ATOM 9408 O O . GLU B 1 420 ? 1.578 11.156 26.484 1 96.25 420 GLU B O 1
ATOM 9413 N N . GLN B 1 421 ? 1.057 9.266 27.594 1 95.69 421 GLN B N 1
ATOM 9414 C CA . GLN B 1 421 ? 0.054 8.859 26.609 1 95.69 421 GLN B CA 1
ATOM 9415 C C . GLN B 1 421 ? -1.146 9.805 26.625 1 95.69 421 GLN B C 1
ATOM 9417 O O . GLN B 1 421 ? -1.748 10.07 25.594 1 95.69 421 GLN B O 1
ATOM 9422 N N . THR B 1 422 ? -1.508 10.297 27.828 1 97.69 422 THR B N 1
ATOM 9423 C CA . THR B 1 422 ? -2.594 11.266 27.938 1 97.69 422 THR B CA 1
ATOM 9424 C C . THR B 1 422 ? -2.26 12.539 27.172 1 97.69 422 THR B C 1
ATOM 9426 O O . THR B 1 422 ? -3.094 13.055 26.422 1 97.69 422 THR B O 1
ATOM 9429 N N . LEU B 1 423 ? -1.042 12.977 27.328 1 97.75 423 LEU B N 1
ATOM 9430 C CA . LEU B 1 423 ? -0.602 14.203 26.688 1 97.75 423 LEU B CA 1
ATOM 9431 C C . LEU B 1 423 ? -0.545 14.039 25.172 1 97.75 423 LEU B C 1
ATOM 9433 O O . LEU B 1 423 ? -0.944 14.93 24.422 1 97.75 423 LEU B O 1
ATOM 9437 N N . LEU B 1 424 ? -0.064 12.906 24.688 1 97.06 424 LEU B N 1
ATOM 9438 C CA . LEU B 1 424 ? 0.004 12.648 23.25 1 97.06 424 LEU B CA 1
ATOM 9439 C C . LEU B 1 424 ? -1.394 12.578 22.641 1 97.06 424 LEU B C 1
ATOM 9441 O O . LEU B 1 424 ? -1.641 13.156 21.594 1 97.06 424 LEU B O 1
ATOM 9445 N N . ALA B 1 425 ? -2.334 11.891 23.359 1 97.81 425 ALA B N 1
ATOM 9446 C CA . ALA B 1 425 ? -3.713 11.805 22.875 1 97.81 425 ALA B CA 1
ATOM 9447 C C . ALA B 1 425 ? -4.371 13.188 22.859 1 97.81 425 ALA B C 1
ATOM 9449 O O . ALA B 1 425 ? -5.164 13.492 21.969 1 97.81 425 ALA B O 1
ATOM 9450 N N . SER B 1 426 ? -4.047 14.008 23.859 1 98.31 426 SER B N 1
ATOM 9451 C CA . SER B 1 426 ? -4.602 15.352 23.953 1 98.31 426 SER B CA 1
ATOM 9452 C C . SER B 1 426 ? -4.176 16.203 22.766 1 98.31 426 SER B C 1
ATOM 9454 O O . SER B 1 426 ? -4.973 16.969 22.219 1 98.31 426 SER B O 1
ATOM 9456 N N . PHE B 1 427 ? -2.98 16.094 22.359 1 97.25 427 PHE B N 1
ATOM 9457 C CA . PHE B 1 427 ? -2.482 16.797 21.188 1 97.25 427 PHE B CA 1
ATOM 9458 C C . PHE B 1 427 ? -3.291 16.422 19.953 1 97.25 427 PHE B C 1
ATOM 9460 O O . PHE B 1 427 ? -3.721 17.297 19.203 1 97.25 427 PHE B O 1
ATOM 9467 N N . HIS B 1 428 ? -3.51 15.156 19.734 1 97.5 428 HIS B N 1
ATOM 9468 C CA . HIS B 1 428 ? -4.246 14.695 18.562 1 97.5 428 HIS B CA 1
ATOM 9469 C C . HIS B 1 428 ? -5.723 15.062 18.672 1 97.5 428 HIS B C 1
ATOM 9471 O O . HIS B 1 428 ? -6.371 15.344 17.656 1 97.5 428 HIS B O 1
ATOM 9477 N N . LEU B 1 429 ? -6.242 15.039 19.906 1 98.12 429 LEU B N 1
ATOM 9478 C CA . LEU B 1 429 ? -7.613 15.484 20.109 1 98.12 429 LEU B CA 1
ATOM 9479 C C . LEU B 1 429 ? -7.781 16.938 19.672 1 98.12 429 LEU B C 1
ATOM 9481 O O . LEU B 1 429 ? -8.758 17.281 19 1 98.12 429 LEU B O 1
ATOM 9485 N N . ALA B 1 430 ? -6.797 17.734 20.047 1 97.44 430 ALA B N 1
ATOM 9486 C CA . ALA B 1 430 ? -6.848 19.156 19.672 1 97.44 430 ALA B CA 1
ATOM 9487 C C . ALA B 1 430 ? -6.848 19.312 18.156 1 97.44 430 ALA B C 1
ATOM 9489 O O . ALA B 1 430 ? -7.59 20.125 17.609 1 97.44 430 ALA B O 1
ATOM 9490 N N . ASN B 1 431 ? -6.047 18.578 17.484 1 94.56 431 ASN B N 1
ATOM 9491 C CA . ASN B 1 431 ? -6.035 18.594 16.031 1 94.56 431 ASN B CA 1
ATOM 9492 C C . ASN B 1 431 ? -7.398 18.219 15.445 1 94.56 431 ASN B C 1
ATOM 9494 O O . ASN B 1 431 ? -7.883 18.891 14.531 1 94.56 431 ASN B O 1
ATOM 9498 N N . ALA B 1 432 ? -7.992 17.172 16 1 94.88 432 ALA B N 1
ATOM 9499 C CA . ALA B 1 432 ? -9.289 16.719 15.516 1 94.88 432 ALA B CA 1
ATOM 9500 C C . ALA B 1 432 ? -10.375 17.75 15.797 1 94.88 432 ALA B C 1
ATOM 9502 O O . ALA B 1 432 ? -11.25 17.984 14.953 1 94.88 432 ALA B O 1
ATOM 9503 N N . LEU B 1 433 ? -10.305 18.328 16.984 1 94.5 433 LEU B N 1
ATOM 9504 C CA . LEU B 1 433 ? -11.258 19.375 17.344 1 94.5 433 LEU B CA 1
ATOM 9505 C C . LEU B 1 433 ? -11.18 20.547 16.375 1 94.5 433 LEU B C 1
ATOM 9507 O O . LEU B 1 433 ? -12.203 21.047 15.914 1 94.5 433 LEU B O 1
ATOM 9511 N N . ARG B 1 434 ? -10.039 20.938 16.031 1 88.75 434 ARG B N 1
ATOM 9512 C CA . ARG B 1 434 ? -9.844 22.016 15.078 1 88.75 434 ARG B CA 1
ATOM 9513 C C . ARG B 1 434 ? -10.414 21.656 13.711 1 88.75 434 ARG B C 1
ATOM 9515 O O . ARG B 1 434 ? -11.07 22.484 13.062 1 88.75 434 ARG B O 1
ATOM 9522 N N . ALA B 1 435 ? -10.18 20.438 13.32 1 82.75 435 ALA B N 1
ATOM 9523 C CA . ALA B 1 435 ? -10.609 19.984 12 1 82.75 435 ALA B CA 1
ATOM 9524 C C . ALA B 1 435 ? -12.125 19.969 11.891 1 82.75 435 ALA B C 1
ATOM 9526 O O . ALA B 1 435 ? -12.68 20.188 10.812 1 82.75 435 ALA B O 1
ATOM 9527 N N . VAL B 1 436 ? -12.805 19.781 13.047 1 84.94 436 VAL B N 1
ATOM 9528 C CA . VAL B 1 436 ? -14.258 19.719 12.992 1 84.94 436 VAL B CA 1
ATOM 9529 C C . VAL B 1 436 ? -14.852 21.078 13.344 1 84.94 436 VAL B C 1
ATOM 9531 O O . VAL B 1 436 ? -16.047 21.203 13.617 1 84.94 436 VAL B O 1
ATOM 9534 N N . GLY B 1 437 ? -14.023 22.156 13.461 1 77.19 437 GLY B N 1
ATOM 9535 C CA . GLY B 1 437 ? -14.484 23.531 13.602 1 77.19 437 GLY B CA 1
ATOM 9536 C C . GLY B 1 437 ? -14.57 23.984 15.055 1 77.19 437 GLY B C 1
ATOM 9537 O O . GLY B 1 437 ? -14.992 25.109 15.336 1 77.19 437 GLY B O 1
ATOM 9538 N N . ARG B 1 438 ? -14.227 23.078 15.93 1 89.25 438 ARG B N 1
ATOM 9539 C CA . ARG B 1 438 ? -14.219 23.453 17.344 1 89.25 438 ARG B CA 1
ATOM 9540 C C . ARG B 1 438 ? -12.875 24.047 17.734 1 89.25 438 ARG B C 1
ATOM 9542 O O . ARG B 1 438 ? -12.203 23.547 18.641 1 89.25 438 ARG B O 1
ATOM 9549 N N . THR B 1 439 ? -12.555 25.172 17.203 1 86.62 439 THR B N 1
ATOM 9550 C CA . THR B 1 439 ? -11.227 25.781 17.25 1 86.62 439 THR B CA 1
ATOM 9551 C C . THR B 1 439 ? -10.938 26.328 18.641 1 86.62 439 THR B C 1
ATOM 9553 O O . THR B 1 439 ? -9.805 26.266 19.125 1 86.62 439 THR B O 1
ATOM 9556 N N . ALA B 1 440 ? -11.984 26.844 19.344 1 88.25 440 ALA B N 1
ATOM 9557 C CA . ALA B 1 440 ? -11.789 27.406 20.672 1 88.25 440 ALA B CA 1
ATOM 9558 C C . ALA B 1 440 ? -11.398 26.312 21.672 1 88.25 440 ALA B C 1
ATOM 9560 O O . ALA B 1 440 ? -10.484 26.5 22.484 1 88.25 440 ALA B O 1
ATOM 9561 N N . GLU B 1 441 ? -12.148 25.219 21.531 1 94 441 GLU B N 1
ATOM 9562 C CA . GLU B 1 441 ? -11.828 24.094 22.391 1 94 441 GLU B CA 1
ATOM 9563 C C . GLU B 1 441 ? -10.422 23.562 22.125 1 94 441 GLU B C 1
ATOM 9565 O O . GLU B 1 441 ? -9.688 23.234 23.047 1 94 441 GLU B O 1
ATOM 9570 N N . ALA B 1 442 ? -10.07 23.469 20.859 1 95.12 442 ALA B N 1
ATOM 9571 C CA . ALA B 1 442 ? -8.75 23.016 20.438 1 95.12 442 ALA B CA 1
ATOM 9572 C C . ALA B 1 442 ? -7.648 23.906 21 1 95.12 442 ALA B C 1
ATOM 9574 O O . ALA B 1 442 ? -6.641 23.406 21.516 1 95.12 442 ALA B O 1
ATOM 9575 N N . ARG B 1 443 ? -7.859 25.188 20.984 1 93.81 443 ARG B N 1
ATOM 9576 C CA . ARG B 1 443 ? -6.883 26.156 21.469 1 93.81 443 ARG B CA 1
ATOM 9577 C C . ARG B 1 443 ? -6.652 26.016 22.969 1 93.81 443 ARG B C 1
ATOM 9579 O O . ARG B 1 443 ? -5.508 25.969 23.422 1 93.81 443 ARG B O 1
ATOM 9586 N N . ASN B 1 444 ? -7.719 25.906 23.641 1 95.75 444 ASN B N 1
ATOM 9587 C CA . ASN B 1 444 ? -7.609 25.766 25.094 1 95.75 444 ASN B CA 1
ATOM 9588 C C . ASN B 1 444 ? -6.891 24.469 25.469 1 95.75 444 ASN B C 1
ATOM 9590 O O . ASN B 1 444 ? -6.039 24.469 26.359 1 95.75 444 ASN B O 1
ATOM 9594 N N . LEU B 1 445 ? -7.266 23.469 24.797 1 97 445 LEU B N 1
ATOM 9595 C CA . LEU B 1 445 ? -6.637 22.172 25.047 1 97 445 LEU B CA 1
ATOM 9596 C C . LEU B 1 445 ? -5.148 22.219 24.719 1 97 445 LEU B C 1
ATOM 9598 O O . LEU B 1 445 ? -4.32 21.703 25.469 1 97 445 LEU B O 1
ATOM 9602 N N . ASN B 1 446 ? -4.777 22.875 23.656 1 97 446 ASN B N 1
ATOM 9603 C CA . ASN B 1 446 ? -3.383 22.984 23.25 1 97 446 ASN B CA 1
ATOM 9604 C C . ASN B 1 446 ? -2.562 23.766 24.266 1 97 446 ASN B C 1
ATOM 9606 O O . ASN B 1 446 ? -1.428 23.406 24.578 1 97 446 ASN B O 1
ATOM 9610 N N . LEU B 1 447 ? -3.121 24.797 24.766 1 95.75 447 LEU B N 1
ATOM 9611 C CA . LEU B 1 447 ? -2.416 25.625 25.75 1 95.75 447 LEU B CA 1
ATOM 9612 C C . LEU B 1 447 ? -2.133 24.828 27.016 1 95.75 447 LEU B C 1
ATOM 9614 O O . LEU B 1 447 ? -1.02 24.875 27.547 1 95.75 447 LEU B O 1
ATOM 9618 N N . HIS B 1 448 ? -3.158 24.156 27.406 1 96.31 448 HIS B N 1
ATOM 9619 C CA . HIS B 1 448 ? -3.002 23.328 28.594 1 96.31 448 HIS B CA 1
ATOM 9620 C C . HIS B 1 448 ? -1.993 22.203 28.375 1 96.31 448 HIS B C 1
ATOM 9622 O O . HIS B 1 448 ? -1.13 21.969 29.219 1 96.31 448 HIS B O 1
ATOM 9628 N N . THR B 1 449 ? -2.105 21.531 27.281 1 97.56 449 THR B N 1
ATOM 9629 C CA . THR B 1 449 ? -1.214 20.438 26.938 1 97.56 449 THR B CA 1
ATOM 9630 C C . THR B 1 449 ? 0.23 20.906 26.844 1 97.56 449 THR B C 1
ATOM 9632 O O . THR B 1 449 ? 1.145 20.266 27.344 1 97.56 449 THR B O 1
ATOM 9635 N N . LEU B 1 450 ? 0.437 22.062 26.172 1 97.44 450 LEU B N 1
ATOM 9636 C CA . LEU B 1 450 ? 1.776 22.625 26.016 1 97.44 450 LEU B CA 1
ATOM 9637 C C . LEU B 1 450 ? 2.408 22.906 27.375 1 97.44 450 LEU B C 1
ATOM 9639 O O . LEU B 1 450 ? 3.568 22.562 27.609 1 97.44 450 LEU B O 1
ATOM 9643 N N . ARG B 1 451 ? 1.657 23.531 28.25 1 96.56 451 ARG B N 1
ATOM 9644 C CA . ARG B 1 451 ? 2.158 23.859 29.578 1 96.56 451 ARG B CA 1
ATOM 9645 C C . ARG B 1 451 ? 2.588 22.609 30.328 1 96.56 451 ARG B C 1
ATOM 9647 O O . ARG B 1 451 ? 3.68 22.562 30.906 1 96.56 451 ARG B O 1
ATOM 9654 N N . THR B 1 452 ? 1.744 21.609 30.281 1 97.62 452 THR B N 1
ATOM 9655 C CA . THR B 1 452 ? 2.029 20.359 30.984 1 97.62 452 THR B CA 1
ATOM 9656 C C . THR B 1 452 ? 3.219 19.641 30.359 1 97.62 452 THR B C 1
ATOM 9658 O O . THR B 1 452 ? 4.059 19.094 31.062 1 97.62 452 THR B O 1
ATOM 9661 N N . GLN B 1 453 ? 3.299 19.609 29.047 1 97.56 453 GLN B N 1
ATOM 9662 C CA . GLN B 1 453 ? 4.406 18.969 28.344 1 97.56 453 GLN B CA 1
ATOM 9663 C C . GLN B 1 453 ? 5.734 19.641 28.672 1 97.56 453 GLN B C 1
ATOM 9665 O O . GLN B 1 453 ? 6.75 18.969 28.844 1 97.56 453 GLN B O 1
ATOM 9670 N N . ARG B 1 454 ? 5.75 20.938 28.719 1 96.62 454 ARG B N 1
ATOM 9671 C CA . ARG B 1 454 ? 6.969 21.656 29.078 1 96.62 454 ARG B CA 1
ATOM 9672 C C . ARG B 1 454 ? 7.457 21.25 30.469 1 96.62 454 ARG B C 1
ATOM 9674 O O . ARG B 1 454 ? 8.664 21.125 30.703 1 96.62 454 ARG B O 1
ATOM 9681 N N . GLU B 1 455 ? 6.52 20.969 31.312 1 96.5 455 GLU B N 1
ATOM 9682 C CA . GLU B 1 455 ? 6.852 20.578 32.688 1 96.5 455 GLU B CA 1
ATOM 9683 C C . GLU B 1 455 ? 7.359 19.141 32.75 1 96.5 455 GLU B C 1
ATOM 9685 O O . GLU B 1 455 ? 8.312 18.859 33.469 1 96.5 455 GLU B O 1
ATOM 9690 N N . VAL B 1 456 ? 6.723 18.328 31.984 1 95.88 456 VAL B N 1
ATOM 9691 C CA . VAL B 1 456 ? 6.949 16.891 32.156 1 95.88 456 VAL B CA 1
ATOM 9692 C C . VAL B 1 456 ? 8.016 16.422 31.172 1 95.88 456 VAL B C 1
ATOM 9694 O O . VAL B 1 456 ? 8.906 15.656 31.531 1 95.88 456 VAL B O 1
ATOM 9697 N N . PHE B 1 457 ? 7.91 16.812 29.875 1 94.06 457 PHE B N 1
ATOM 9698 C CA . PHE B 1 457 ? 8.82 16.344 28.828 1 94.06 457 PHE B CA 1
ATOM 9699 C C . PHE B 1 457 ? 10.016 17.266 28.703 1 94.06 457 PHE B C 1
ATOM 9701 O O . PHE B 1 457 ? 11.086 16.859 28.234 1 94.06 457 PHE B O 1
ATOM 9708 N N . GLY B 1 458 ? 9.852 18.547 29.078 1 94.62 458 GLY B N 1
ATOM 9709 C CA . GLY B 1 458 ? 10.852 19.562 28.828 1 94.62 458 GLY B CA 1
ATOM 9710 C C . GLY B 1 458 ? 10.57 20.391 27.578 1 94.62 458 GLY B C 1
ATOM 9711 O O . GLY B 1 458 ? 9.805 19.969 26.719 1 94.62 458 GLY B O 1
ATOM 9712 N N . ALA B 1 459 ? 11.195 21.516 27.391 1 93.94 459 ALA B N 1
ATOM 9713 C CA . ALA B 1 459 ? 10.93 22.484 26.328 1 93.94 459 ALA B CA 1
ATOM 9714 C C . ALA B 1 459 ? 11.531 22.031 25 1 93.94 459 ALA B C 1
ATOM 9716 O O . ALA B 1 459 ? 11.102 22.469 23.938 1 93.94 459 ALA B O 1
ATOM 9717 N N . ASP B 1 460 ? 12.438 21.109 25.094 1 92.31 460 ASP B N 1
ATOM 9718 C CA . ASP B 1 460 ? 13.141 20.688 23.875 1 92.31 460 ASP B CA 1
ATOM 9719 C C . ASP B 1 460 ? 12.602 19.359 23.359 1 92.31 460 ASP B C 1
ATOM 9721 O O . ASP B 1 460 ? 13.094 18.844 22.359 1 92.31 460 ASP B O 1
ATOM 9725 N N . ASP B 1 461 ? 11.602 18.859 24.047 1 93.44 461 ASP B N 1
ATOM 9726 C CA . ASP B 1 461 ? 11.023 17.609 23.609 1 93.44 461 ASP B CA 1
ATOM 9727 C C . ASP B 1 461 ? 10.227 17.797 22.312 1 93.44 461 ASP B C 1
ATOM 9729 O O . ASP B 1 461 ? 9.523 18.797 22.156 1 93.44 461 ASP B O 1
ATOM 9733 N N . GLU B 1 462 ? 10.32 16.812 21.422 1 90.38 462 GLU B N 1
ATOM 9734 C CA . GLU B 1 462 ? 9.703 16.938 20.109 1 90.38 462 GLU B CA 1
ATOM 9735 C C . GLU B 1 462 ? 8.188 17.078 20.219 1 90.38 462 GLU B C 1
ATOM 9737 O O . GLU B 1 462 ? 7.562 17.781 19.422 1 90.38 462 GLU B O 1
ATOM 9742 N N . ALA B 1 463 ? 7.562 16.359 21.172 1 93.56 463 ALA B N 1
ATOM 9743 C CA . ALA B 1 463 ? 6.117 16.469 21.359 1 93.56 463 ALA B CA 1
ATOM 9744 C C . ALA B 1 463 ? 5.73 17.859 21.844 1 93.56 463 ALA B C 1
ATOM 9746 O O . ALA B 1 463 ? 4.711 18.406 21.406 1 93.56 463 ALA B O 1
ATOM 9747 N N . THR B 1 464 ? 6.562 18.391 22.75 1 96.12 464 THR B N 1
ATOM 9748 C CA . THR B 1 464 ? 6.359 19.75 23.234 1 96.12 464 THR B CA 1
ATOM 9749 C C . THR B 1 464 ? 6.465 20.766 22.094 1 96.12 464 THR B C 1
ATOM 9751 O O . THR B 1 464 ? 5.617 21.641 21.953 1 96.12 464 THR B O 1
ATOM 9754 N N . LEU B 1 465 ? 7.449 20.531 21.281 1 95.19 465 LEU B N 1
ATOM 9755 C CA . LEU B 1 465 ? 7.684 21.438 20.156 1 95.19 465 LEU B CA 1
ATOM 9756 C C . LEU B 1 465 ? 6.547 21.359 19.141 1 95.19 465 LEU B C 1
ATOM 9758 O O . LEU B 1 465 ? 6.145 22.375 18.578 1 95.19 465 LEU B O 1
ATOM 9762 N N . ALA B 1 466 ? 6.031 20.203 18.922 1 94.25 466 ALA B N 1
ATOM 9763 C CA . ALA B 1 466 ? 4.906 20.031 18 1 94.25 466 ALA B CA 1
ATOM 9764 C C . ALA B 1 466 ? 3.666 20.75 18.516 1 94.25 466 ALA B C 1
ATOM 9766 O O . ALA B 1 466 ? 2.967 21.406 17.734 1 94.25 466 ALA B O 1
ATOM 9767 N N . THR B 1 467 ? 3.393 20.594 19.797 1 96.5 467 THR B N 1
ATOM 9768 C CA . THR B 1 467 ? 2.254 21.281 20.406 1 96.5 467 THR B CA 1
ATOM 9769 C C . THR B 1 467 ? 2.449 22.797 20.359 1 96.5 467 THR B C 1
ATOM 9771 O O . THR B 1 467 ? 1.499 23.547 20.109 1 96.5 467 THR B O 1
ATOM 9774 N N . ALA B 1 468 ? 3.688 23.234 20.547 1 96.56 468 ALA B N 1
ATOM 9775 C CA . ALA B 1 468 ? 3.996 24.656 20.469 1 96.56 468 ALA B CA 1
ATOM 9776 C C . ALA B 1 468 ? 3.697 25.219 19.078 1 96.56 468 ALA B C 1
ATOM 9778 O O . ALA B 1 468 ? 3.209 26.328 18.938 1 96.56 468 ALA B O 1
ATOM 9779 N N . ASN B 1 469 ? 4.027 24.469 18.141 1 94.69 469 ASN B N 1
ATOM 9780 C CA . ASN B 1 469 ? 3.707 24.859 16.766 1 94.69 469 ASN B CA 1
ATOM 9781 C C . ASN B 1 469 ? 2.205 25.047 16.578 1 94.69 469 ASN B C 1
ATOM 9783 O O . ASN B 1 469 ? 1.769 25.984 15.906 1 94.69 469 ASN B O 1
ATOM 9787 N N . SER B 1 470 ? 1.443 24.156 17.125 1 94.25 470 SER B N 1
ATOM 9788 C CA . SER B 1 470 ? -0.009 24.234 17.031 1 94.25 470 SER B CA 1
ATOM 9789 C C . SER B 1 470 ? -0.543 25.484 17.734 1 94.25 470 SER B C 1
ATOM 9791 O O . SER B 1 470 ? -1.463 26.141 17.234 1 94.25 470 SER B O 1
ATOM 9793 N N . VAL B 1 471 ? 0.02 25.797 18.844 1 95.44 471 VAL B N 1
ATOM 9794 C CA . VAL B 1 471 ? -0.391 26.969 19.609 1 95.44 471 VAL B CA 1
ATOM 9795 C C . VAL B 1 471 ? -0.071 28.234 18.812 1 95.44 471 VAL B C 1
ATOM 9797 O O . VAL B 1 471 ? -0.846 29.188 18.812 1 95.44 471 VAL B O 1
ATOM 9800 N N . GLY B 1 472 ? 1.084 28.203 18.156 1 94.94 472 GLY B N 1
ATOM 9801 C CA . GLY B 1 472 ? 1.406 29.312 17.281 1 94.94 472 GLY B CA 1
ATOM 9802 C C . GLY B 1 472 ? 0.345 29.578 16.234 1 94.94 472 GLY B C 1
ATOM 9803 O O . GLY B 1 472 ? -0.041 30.719 16 1 94.94 472 GLY B O 1
ATOM 9804 N N . GLY B 1 473 ? -0.133 28.562 15.594 1 92.88 473 GLY B N 1
ATOM 9805 C CA . GLY B 1 473 ? -1.21 28.672 14.625 1 92.88 473 GLY B CA 1
ATOM 9806 C C . GLY B 1 473 ? -2.498 29.203 15.227 1 92.88 473 GLY B C 1
ATOM 9807 O O . GLY B 1 473 ? -3.189 30.016 14.602 1 92.88 473 GLY B O 1
ATOM 9808 N N . ASP B 1 474 ? -2.791 28.797 16.469 1 92.31 474 ASP B N 1
ATOM 9809 C CA . ASP B 1 474 ? -3.982 29.266 17.172 1 92.31 474 ASP B CA 1
ATOM 9810 C C . ASP B 1 474 ? -3.891 30.766 17.469 1 92.31 474 ASP B C 1
ATOM 9812 O O . ASP B 1 474 ? -4.879 31.484 17.344 1 92.31 474 ASP B O 1
ATOM 9816 N N . LEU B 1 475 ? -2.746 31.172 17.812 1 93.62 475 LEU B N 1
ATOM 9817 C CA . LEU B 1 475 ? -2.535 32.562 18.125 1 93.62 475 LEU B CA 1
ATOM 9818 C C . LEU B 1 475 ? -2.711 33.438 16.875 1 93.62 475 LEU B C 1
ATOM 9820 O O . LEU B 1 475 ? -3.307 34.531 16.938 1 93.62 475 LEU B O 1
ATOM 9824 N N . ARG B 1 476 ? -2.225 32.969 15.773 1 93.5 476 ARG B N 1
ATOM 9825 C CA . ARG B 1 476 ? -2.424 33.719 14.523 1 93.5 476 ARG B CA 1
ATOM 9826 C C . ARG B 1 476 ? -3.908 33.812 14.188 1 93.5 476 ARG B C 1
ATOM 9828 O O . ARG B 1 476 ? -4.383 34.906 13.82 1 93.5 476 ARG B O 1
ATOM 9835 N N . MET B 1 477 ? -4.609 32.781 14.43 1 90.56 477 MET B N 1
ATOM 9836 C CA . MET B 1 477 ? -6.039 32.781 14.125 1 90.56 477 MET B CA 1
ATOM 9837 C C . MET B 1 477 ? -6.797 33.75 15.047 1 90.56 477 MET B C 1
ATOM 9839 O O . MET B 1 477 ? -7.816 34.312 14.648 1 90.56 477 MET B O 1
ATOM 9843 N N . GLN B 1 478 ? -6.176 34.031 16.156 1 91.69 478 GLN B N 1
ATOM 9844 C CA . GLN B 1 478 ? -6.812 34.938 17.125 1 91.69 478 GLN B CA 1
ATOM 9845 C C . GLN B 1 478 ? -6.395 36.375 16.891 1 91.69 478 GLN B C 1
ATOM 9847 O O . GLN B 1 478 ? -6.906 37.281 17.547 1 91.69 478 GLN B O 1
ATOM 9852 N N . GLY B 1 479 ? -5.523 36.531 16.016 1 93.44 479 GLY B N 1
ATOM 9853 C CA . GLY B 1 479 ? -5.074 37.875 15.734 1 93.44 479 GLY B CA 1
ATOM 9854 C C . GLY B 1 479 ? -3.939 38.344 16.625 1 93.44 479 GLY B C 1
ATOM 9855 O O . GLY B 1 479 ? -3.525 39.5 16.578 1 93.44 479 GLY B O 1
ATOM 9856 N N . HIS B 1 480 ? -3.482 37.438 17.453 1 94.31 480 HIS B N 1
ATOM 9857 C CA . HIS B 1 480 ? -2.35 37.781 18.312 1 94.31 480 HIS B CA 1
ATOM 9858 C C . HIS B 1 480 ? -1.026 37.531 17.609 1 94.31 480 HIS B C 1
ATOM 9860 O O . HIS B 1 480 ? -0.234 36.688 18.047 1 94.31 480 HIS B O 1
ATOM 9866 N N . PHE B 1 481 ? -0.751 38.281 16.625 1 96.44 481 PHE B N 1
ATOM 9867 C CA . PHE B 1 481 ? 0.348 38.031 15.695 1 96.44 481 PHE B CA 1
ATOM 9868 C C . PHE B 1 481 ? 1.691 38.188 16.406 1 96.44 481 PHE B C 1
ATOM 9870 O O . PHE B 1 481 ? 2.623 37.406 16.125 1 96.44 481 PHE B O 1
ATOM 9877 N N . GLY B 1 482 ? 1.825 39.125 17.312 1 95.38 482 GLY B N 1
ATOM 9878 C CA . GLY B 1 482 ? 3.066 39.312 18.031 1 95.38 482 GLY B CA 1
ATOM 9879 C C . GLY B 1 482 ? 3.441 38.125 18.906 1 95.38 482 GLY B C 1
ATOM 9880 O O . GLY B 1 482 ? 4.598 37.688 18.906 1 95.38 482 GLY B O 1
ATOM 9881 N N . GLN B 1 483 ? 2.459 37.625 19.609 1 95.62 483 GLN B N 1
ATOM 9882 C CA . GLN B 1 483 ? 2.688 36.469 20.453 1 95.62 483 GLN B CA 1
ATOM 9883 C C . GLN B 1 483 ? 3.029 35.25 19.609 1 95.62 483 GLN B C 1
ATOM 9885 O O . GLN B 1 483 ? 3.887 34.438 20 1 95.62 483 GLN B O 1
ATOM 9890 N N . ALA B 1 484 ? 2.348 35.094 18.516 1 96.62 484 ALA B N 1
ATOM 9891 C CA . ALA B 1 484 ? 2.637 33.969 17.594 1 96.62 484 ALA B CA 1
ATOM 9892 C C . ALA B 1 484 ? 4.074 34.031 17.094 1 96.62 484 ALA B C 1
ATOM 9894 O O . ALA B 1 484 ? 4.766 33.031 17.047 1 96.62 484 ALA B O 1
ATOM 9895 N N . ARG B 1 485 ? 4.523 35.219 16.703 1 97.31 485 ARG B N 1
ATOM 9896 C CA . ARG B 1 485 ? 5.883 35.406 16.219 1 97.31 485 ARG B CA 1
ATOM 9897 C C . ARG B 1 485 ? 6.91 35 17.25 1 97.31 485 ARG B C 1
ATOM 9899 O O . ARG B 1 485 ? 7.883 34.312 16.938 1 97.31 485 ARG B O 1
ATOM 9906 N N . GLN B 1 486 ? 6.664 35.406 18.484 1 97.19 486 GLN B N 1
ATOM 9907 C CA . GLN B 1 486 ? 7.594 35.062 19.562 1 97.19 486 GLN B CA 1
ATOM 9908 C C . GLN B 1 486 ? 7.672 33.562 19.766 1 97.19 486 GLN B C 1
ATOM 9910 O O . GLN B 1 486 ? 8.766 33 19.859 1 97.19 486 GLN B O 1
ATOM 9915 N N . LEU B 1 487 ? 6.566 32.938 19.797 1 96.56 487 LEU B N 1
ATOM 9916 C CA . LEU B 1 487 ? 6.504 31.516 20.016 1 96.56 487 LEU B CA 1
ATOM 9917 C C . LEU B 1 487 ? 7.121 30.75 18.844 1 96.56 487 LEU B C 1
ATOM 9919 O O . LEU B 1 487 ? 7.898 29.812 19.047 1 96.56 487 LEU B O 1
ATOM 9923 N N . ASP B 1 488 ? 6.773 31.109 17.625 1 96.88 488 ASP B N 1
ATOM 9924 C CA . ASP B 1 488 ? 7.273 30.422 16.438 1 96.88 488 ASP B CA 1
ATOM 9925 C C . ASP B 1 488 ? 8.781 30.625 16.281 1 96.88 488 ASP B C 1
ATOM 9927 O O . ASP B 1 488 ? 9.484 29.734 15.805 1 96.88 488 ASP B O 1
ATOM 9931 N N . ALA B 1 489 ? 9.258 31.781 16.656 1 97.38 489 ALA B N 1
ATOM 9932 C CA . ALA B 1 489 ? 10.695 32.062 16.609 1 97.38 489 ALA B CA 1
ATOM 9933 C C . ALA B 1 489 ? 11.445 31.156 17.594 1 97.38 489 ALA B C 1
ATOM 9935 O O . ALA B 1 489 ? 12.484 30.578 17.234 1 97.38 489 ALA B O 1
ATOM 9936 N N . ASP B 1 490 ? 10.891 31.094 18.766 1 96.69 490 ASP B N 1
ATOM 9937 C CA . ASP B 1 490 ? 11.492 30.219 19.781 1 96.69 490 ASP B CA 1
ATOM 9938 C C . ASP B 1 490 ? 11.5 28.766 19.312 1 96.69 490 ASP B C 1
ATOM 9940 O O . ASP B 1 490 ? 12.5 28.062 19.469 1 96.69 490 ASP B O 1
ATOM 9944 N N . ASN B 1 491 ? 10.438 28.344 18.812 1 96.06 491 ASN B N 1
ATOM 9945 C CA . ASN B 1 491 ? 10.312 26.969 18.312 1 96.06 491 ASN B CA 1
ATOM 9946 C C . ASN B 1 491 ? 11.328 26.672 17.219 1 96.06 491 ASN B C 1
ATOM 9948 O O . ASN B 1 491 ? 11.938 25.609 17.203 1 96.06 491 ASN B O 1
ATOM 9952 N N . LEU B 1 492 ? 11.477 27.594 16.234 1 96.56 492 LEU B N 1
ATOM 9953 C CA . LEU B 1 492 ? 12.406 27.406 15.133 1 96.56 492 LEU B CA 1
ATOM 9954 C C . LEU B 1 492 ? 13.836 27.266 15.648 1 96.56 492 LEU B C 1
ATOM 9956 O O . LEU B 1 492 ? 14.57 26.375 15.203 1 96.56 492 LEU B O 1
ATOM 9960 N N . VAL B 1 493 ? 14.172 28.078 16.594 1 95.31 493 VAL B N 1
ATOM 9961 C CA . VAL B 1 493 ? 15.516 28.047 17.172 1 95.31 493 VAL B CA 1
ATOM 9962 C C . VAL B 1 493 ? 15.781 26.688 17.797 1 95.31 493 VAL B C 1
ATOM 9964 O O . VAL B 1 493 ? 16.844 26.094 17.594 1 95.31 493 VAL B O 1
ATOM 9967 N N . ARG B 1 494 ? 14.859 26.188 18.484 1 93.44 494 ARG B N 1
ATOM 9968 C CA . ARG B 1 494 ? 15 24.891 19.156 1 93.44 494 ARG B CA 1
ATOM 9969 C C . ARG B 1 494 ? 15.094 23.75 18.141 1 93.44 494 ARG B C 1
ATOM 9971 O O . ARG B 1 494 ? 15.953 22.891 18.25 1 93.44 494 ARG B O 1
ATOM 9978 N N . TYR B 1 495 ? 14.219 23.75 17.125 1 92.06 495 TYR B N 1
ATOM 9979 C CA . TYR B 1 495 ? 14.258 22.703 16.109 1 92.06 495 TYR B CA 1
ATOM 9980 C C . TYR B 1 495 ? 15.594 22.703 15.383 1 92.06 495 TYR B C 1
ATOM 9982 O O . TYR B 1 495 ? 16.172 21.641 15.141 1 92.06 495 TYR B O 1
ATOM 9990 N N . ARG B 1 496 ? 16.062 23.891 15.031 1 89.25 496 ARG B N 1
ATOM 9991 C CA . ARG B 1 496 ? 17.328 23.984 14.312 1 89.25 496 ARG B CA 1
ATOM 9992 C C . ARG B 1 496 ? 18.484 23.469 15.156 1 89.25 496 ARG B C 1
ATOM 9994 O O . ARG B 1 496 ? 19.375 22.781 14.656 1 89.25 496 ARG B O 1
ATOM 10001 N N . ARG B 1 497 ? 18.406 23.812 16.391 1 84.31 497 ARG B N 1
ATOM 10002 C CA . ARG B 1 497 ? 19.469 23.391 17.297 1 84.31 497 ARG B CA 1
ATOM 10003 C C . ARG B 1 497 ? 19.453 21.875 17.5 1 84.31 497 ARG B C 1
ATOM 10005 O O . ARG B 1 497 ? 20.5 21.219 17.484 1 84.31 497 ARG B O 1
ATOM 10012 N N . LEU B 1 498 ? 18.266 21.359 17.641 1 81.69 498 LEU B N 1
ATOM 10013 C CA . LEU B 1 498 ? 18.125 19.953 18.016 1 81.69 498 LEU B CA 1
ATOM 10014 C C . LEU B 1 498 ? 18.25 19.062 16.781 1 81.69 498 LEU B C 1
ATOM 10016 O O . LEU B 1 498 ? 18.797 17.953 16.859 1 81.69 498 LEU B O 1
ATOM 10020 N N . PHE B 1 499 ? 17.719 19.531 15.562 1 83.38 499 PHE B N 1
ATOM 10021 C CA . PHE B 1 499 ? 17.547 18.609 14.453 1 83.38 499 PHE B CA 1
ATOM 10022 C C . PHE B 1 499 ? 18.25 19.109 13.203 1 83.38 499 PHE B C 1
ATOM 10024 O O . PHE B 1 499 ? 18.422 18.359 12.234 1 83.38 499 PHE B O 1
ATOM 10031 N N . GLY B 1 500 ? 18.734 20.328 13.227 1 79.25 500 GLY B N 1
ATOM 10032 C CA . GLY B 1 500 ? 19.422 20.875 12.078 1 79.25 500 GLY B CA 1
ATOM 10033 C C . GLY B 1 500 ? 18.562 21.781 11.227 1 79.25 500 GLY B C 1
ATOM 10034 O O . GLY B 1 500 ? 17.328 21.719 11.312 1 79.25 500 GLY B O 1
ATOM 10035 N N . GLU B 1 501 ? 19.094 22.469 10.344 1 83.62 501 GLU B N 1
ATOM 10036 C CA . GLU B 1 501 ? 18.438 23.5 9.555 1 83.62 501 GLU B CA 1
ATOM 10037 C C . GLU B 1 501 ? 17.594 22.891 8.438 1 83.62 501 GLU B C 1
ATOM 10039 O O . GLU B 1 501 ? 16.594 23.484 8.016 1 83.62 501 GLU B O 1
ATOM 10044 N N . SER B 1 502 ? 17.953 21.734 8.039 1 83.62 502 SER B N 1
ATOM 10045 C CA . SER B 1 502 ? 17.266 21.156 6.887 1 83.62 502 SER B CA 1
ATOM 10046 C C . SER B 1 502 ? 16.203 20.141 7.324 1 83.62 502 SER B C 1
ATOM 10048 O O . SER B 1 502 ? 15.586 19.484 6.484 1 83.62 502 SER B O 1
ATOM 10050 N N . PHE B 1 503 ? 16.062 20.016 8.641 1 85.62 503 PHE B N 1
ATOM 10051 C CA . PHE B 1 503 ? 15.047 19.109 9.141 1 85.62 503 PHE B CA 1
ATOM 10052 C C . PHE B 1 503 ? 13.656 19.547 8.68 1 85.62 503 PHE B C 1
ATOM 10054 O O . PHE B 1 503 ? 13.305 20.719 8.82 1 85.62 503 PHE B O 1
ATOM 10061 N N . PRO B 1 504 ? 12.852 18.672 8.18 1 84.94 504 PRO B N 1
ATOM 10062 C CA . PRO B 1 504 ? 11.578 19.047 7.559 1 84.94 504 PRO B CA 1
ATOM 10063 C C . PRO B 1 504 ? 10.68 19.844 8.508 1 84.94 504 PRO B C 1
ATOM 10065 O O . PRO B 1 504 ? 10.07 20.828 8.102 1 84.94 504 PRO B O 1
ATOM 10068 N N . THR B 1 505 ? 10.648 19.5 9.766 1 88.62 505 THR B N 1
ATOM 10069 C CA . THR B 1 505 ? 9.781 20.219 10.688 1 88.62 505 THR B CA 1
ATOM 10070 C C . THR B 1 505 ? 10.367 21.594 11.016 1 88.62 505 THR B C 1
ATOM 10072 O O . THR B 1 505 ? 9.625 22.547 11.25 1 88.62 505 THR B O 1
ATOM 10075 N N . ALA B 1 506 ? 11.695 21.641 11.031 1 92 506 ALA B N 1
ATOM 10076 C CA . ALA B 1 506 ? 12.312 22.953 11.188 1 92 506 ALA B CA 1
ATOM 10077 C C . ALA B 1 506 ? 11.93 23.875 10.039 1 92 506 ALA B C 1
ATOM 10079 O O . ALA B 1 506 ? 11.664 25.062 10.25 1 92 506 ALA B O 1
ATOM 10080 N N . LEU B 1 507 ? 11.898 23.312 8.898 1 92.56 507 LEU B N 1
ATOM 10081 C CA . LEU B 1 507 ? 11.531 24.094 7.723 1 92.56 507 LEU B CA 1
ATOM 10082 C C . LEU B 1 507 ? 10.07 24.516 7.789 1 92.56 507 LEU B C 1
ATOM 10084 O O . LEU B 1 507 ? 9.719 25.625 7.367 1 92.56 507 LEU B O 1
ATOM 10088 N N . ARG B 1 508 ? 9.242 23.719 8.359 1 91.56 508 ARG B N 1
ATOM 10089 C CA . ARG B 1 508 ? 7.84 24.078 8.562 1 91.56 508 ARG B CA 1
ATOM 10090 C C . ARG B 1 508 ? 7.715 25.188 9.594 1 91.56 508 ARG B C 1
ATOM 10092 O O . ARG B 1 508 ? 6.879 26.094 9.453 1 91.56 508 ARG B O 1
ATOM 10099 N N . CYS B 1 509 ? 8.531 25.094 10.602 1 94.44 509 CYS B N 1
ATOM 10100 C CA . CYS B 1 509 ? 8.547 26.156 11.602 1 94.44 509 CYS B CA 1
ATOM 10101 C C . CYS B 1 509 ? 9.031 27.469 10.992 1 94.44 509 CYS B C 1
ATOM 10103 O O . CYS B 1 509 ? 8.5 28.531 11.32 1 94.44 509 CYS B O 1
ATOM 10105 N N . ALA B 1 510 ? 10 27.328 10.133 1 96.19 510 ALA B N 1
ATOM 10106 C CA . ALA B 1 510 ? 10.477 28.516 9.43 1 96.19 510 ALA B CA 1
ATOM 10107 C C . ALA B 1 510 ? 9.367 29.141 8.586 1 96.19 510 ALA B C 1
ATOM 10109 O O . ALA B 1 510 ? 9.227 30.359 8.531 1 96.19 510 ALA B O 1
ATOM 10110 N N . ASN B 1 511 ? 8.695 28.328 7.969 1 94.81 511 ASN B N 1
ATOM 10111 C CA . ASN B 1 511 ? 7.543 28.797 7.203 1 94.81 511 ASN B CA 1
ATOM 10112 C C . ASN B 1 511 ? 6.527 29.5 8.094 1 94.81 511 ASN B C 1
ATOM 10114 O O . ASN B 1 511 ? 6 30.562 7.727 1 94.81 511 ASN B O 1
ATOM 10118 N N . ASN B 1 512 ? 6.223 28.953 9.234 1 95.31 512 ASN B N 1
ATOM 10119 C CA . ASN B 1 512 ? 5.277 29.578 10.164 1 95.31 512 ASN B CA 1
ATOM 10120 C C . ASN B 1 512 ? 5.77 30.953 10.625 1 95.31 512 ASN B C 1
ATOM 10122 O O . ASN B 1 512 ? 4.984 31.891 10.711 1 95.31 512 ASN B O 1
ATOM 10126 N N . LEU B 1 513 ? 7.004 30.953 10.906 1 97.19 513 LEU B N 1
ATOM 10127 C CA . LEU B 1 513 ? 7.562 32.25 11.305 1 97.19 513 LEU B CA 1
ATOM 10128 C C . LEU B 1 513 ? 7.477 33.25 10.164 1 97.19 513 LEU B C 1
ATOM 10130 O O . LEU B 1 513 ? 7.23 34.438 10.398 1 97.19 513 LEU B O 1
ATOM 10134 N N . GLY B 1 514 ? 7.719 32.781 8.961 1 97.25 514 GLY B N 1
ATOM 10135 C CA . GLY B 1 514 ? 7.516 33.625 7.809 1 97.25 514 GLY B CA 1
ATOM 10136 C C . GLY B 1 514 ? 6.117 34.219 7.73 1 97.25 514 GLY B C 1
ATOM 10137 O O . GLY B 1 514 ? 5.941 35.406 7.426 1 97.25 514 GLY B O 1
ATOM 10138 N N . ILE B 1 515 ? 5.141 33.469 8.055 1 96.56 515 ILE B N 1
ATOM 10139 C CA . ILE B 1 515 ? 3.752 33.906 8.086 1 96.56 515 ILE B CA 1
ATOM 10140 C C . ILE B 1 515 ? 3.584 35 9.141 1 96.56 515 ILE B C 1
ATOM 10142 O O . ILE B 1 515 ? 2.975 36.031 8.883 1 96.56 515 ILE B O 1
ATOM 10146 N N . ASP B 1 516 ? 4.137 34.781 10.281 1 97.31 516 ASP B N 1
ATOM 10147 C CA . ASP B 1 516 ? 4.051 35.75 11.359 1 97.31 516 ASP B CA 1
ATOM 10148 C C . ASP B 1 516 ? 4.625 37.094 10.93 1 97.31 516 ASP B C 1
ATOM 10150 O O . ASP B 1 516 ? 4.031 38.125 11.195 1 97.31 516 ASP B O 1
ATOM 10154 N N . LEU B 1 517 ? 5.746 37 10.297 1 97.69 517 LEU B N 1
ATOM 10155 C CA . LEU B 1 517 ? 6.41 38.219 9.875 1 97.69 517 LEU B CA 1
ATOM 10156 C C . LEU B 1 517 ? 5.559 38.969 8.859 1 97.69 517 LEU B C 1
ATOM 10158 O O . LEU B 1 517 ? 5.43 40.188 8.945 1 97.69 517 LEU B O 1
ATOM 10162 N N . ARG B 1 518 ? 4.961 38.25 7.996 1 96.56 518 ARG B N 1
ATOM 10163 C CA . ARG B 1 518 ? 4.055 38.875 7.031 1 96.56 518 ARG B CA 1
ATOM 10164 C C . ARG B 1 518 ? 2.854 39.5 7.734 1 96.56 518 ARG B C 1
ATOM 10166 O O . ARG B 1 518 ? 2.42 40.594 7.379 1 96.56 518 ARG B O 1
ATOM 10173 N N . LEU B 1 519 ? 2.336 38.812 8.695 1 96.81 519 LEU B N 1
ATOM 10174 C CA . LEU B 1 519 ? 1.158 39.312 9.414 1 96.81 519 LEU B CA 1
ATOM 10175 C C . LEU B 1 519 ? 1.48 40.562 10.227 1 96.81 519 LEU B C 1
ATOM 10177 O O . LEU B 1 519 ? 0.599 41.375 10.477 1 96.81 519 LEU B O 1
ATOM 10181 N N . LEU B 1 520 ? 2.709 40.688 10.523 1 96.44 520 LEU B N 1
ATOM 10182 C CA . LEU B 1 520 ? 3.152 41.844 11.273 1 96.44 520 LEU B CA 1
ATOM 10183 C C . LEU B 1 520 ? 3.635 42.969 10.336 1 96.44 520 LEU B C 1
ATOM 10185 O O . LEU B 1 520 ? 4.098 44 10.797 1 96.44 520 LEU B O 1
ATOM 10189 N N . GLY B 1 521 ? 3.6 42.688 9.062 1 95.12 521 GLY B N 1
ATOM 10190 C CA . GLY B 1 521 ? 3.963 43.688 8.07 1 95.12 521 GLY B CA 1
ATOM 10191 C C . GLY B 1 521 ? 5.453 43.75 7.777 1 95.12 521 GLY B C 1
ATOM 10192 O O . GLY B 1 521 ? 5.934 44.656 7.09 1 95.12 521 GLY B O 1
ATOM 10193 N N . ASP B 1 522 ? 6.199 42.844 8.336 1 96.06 522 ASP B N 1
ATOM 10194 C CA . ASP B 1 522 ? 7.637 42.781 8.086 1 96.06 522 ASP B CA 1
ATOM 10195 C C . ASP B 1 522 ? 7.953 41.875 6.887 1 96.06 522 ASP B C 1
ATOM 10197 O O . ASP B 1 522 ? 8.492 40.781 7.043 1 96.06 522 ASP B O 1
ATOM 10201 N N . PHE B 1 523 ? 7.762 42.406 5.691 1 96.81 523 PHE B N 1
ATOM 10202 C CA . PHE B 1 523 ? 7.93 41.656 4.461 1 96.81 523 PHE B CA 1
ATOM 10203 C C . PHE B 1 523 ? 9.406 41.406 4.168 1 96.81 523 PHE B C 1
ATOM 10205 O O . PHE B 1 523 ? 9.773 40.406 3.576 1 96.81 523 PHE B O 1
ATOM 10212 N N . ARG B 1 524 ? 10.289 42.281 4.59 1 95.81 524 ARG B N 1
ATOM 10213 C CA . ARG B 1 524 ? 11.727 42.125 4.383 1 95.81 524 ARG B CA 1
ATOM 10214 C C . ARG B 1 524 ? 12.258 40.938 5.188 1 95.81 524 ARG B C 1
ATOM 10216 O O . ARG B 1 524 ? 13 40.094 4.664 1 95.81 524 ARG B O 1
ATOM 10223 N N . GLY B 1 525 ? 11.867 41 6.477 1 96.56 525 GLY B N 1
ATOM 10224 C CA . GLY B 1 525 ? 12.258 39.875 7.301 1 96.56 525 GLY B CA 1
ATOM 10225 C C . GLY B 1 525 ? 11.711 38.531 6.801 1 96.56 525 GLY B C 1
ATOM 10226 O O . GLY B 1 525 ? 12.414 37.531 6.805 1 96.56 525 GLY B O 1
ATOM 10227 N N . ALA B 1 526 ? 10.461 38.5 6.352 1 97.81 526 ALA B N 1
ATOM 10228 C CA . ALA B 1 526 ? 9.836 37.312 5.812 1 97.81 526 ALA B CA 1
ATOM 10229 C C . ALA B 1 526 ? 10.562 36.812 4.562 1 97.81 526 ALA B C 1
ATOM 10231 O O . ALA B 1 526 ? 10.781 35.625 4.395 1 97.81 526 ALA B O 1
ATOM 10232 N N . ARG B 1 527 ? 10.922 37.719 3.658 1 97.31 527 ARG B N 1
ATOM 10233 C CA . ARG B 1 527 ? 11.609 37.375 2.422 1 97.31 527 ARG B CA 1
ATOM 10234 C C . ARG B 1 527 ? 12.93 36.656 2.709 1 97.31 527 ARG B C 1
ATOM 10236 O O . ARG B 1 527 ? 13.242 35.625 2.102 1 97.31 527 ARG B O 1
ATOM 10243 N N . ALA B 1 528 ? 13.68 37.219 3.658 1 97.19 528 ALA B N 1
ATOM 10244 C CA . ALA B 1 528 ? 14.977 36.625 4.004 1 97.19 528 ALA B CA 1
ATOM 10245 C C . ALA B 1 528 ? 14.805 35.188 4.5 1 97.19 528 ALA B C 1
ATOM 10247 O O . ALA B 1 528 ? 15.539 34.281 4.074 1 97.19 528 ALA B O 1
ATOM 10248 N N . LEU B 1 529 ? 13.875 35.031 5.344 1 97.31 529 LEU B N 1
ATOM 10249 C CA . LEU B 1 529 ? 13.625 33.688 5.918 1 97.31 529 LEU B CA 1
ATOM 10250 C C . LEU B 1 529 ? 13.078 32.75 4.867 1 97.31 529 LEU B C 1
ATOM 10252 O O . LEU B 1 529 ? 13.492 31.578 4.805 1 97.31 529 LEU B O 1
ATOM 10256 N N . ASP B 1 530 ? 12.148 33.188 4.062 1 97.06 530 ASP B N 1
ATOM 10257 C CA . ASP B 1 530 ? 11.508 32.344 3.064 1 97.06 530 ASP B CA 1
ATOM 10258 C C . ASP B 1 530 ? 12.492 31.938 1.963 1 97.06 530 ASP B C 1
ATOM 10260 O O . ASP B 1 530 ? 12.406 30.844 1.417 1 97.06 530 ASP B O 1
ATOM 10264 N N . GLU B 1 531 ? 13.383 32.812 1.619 1 96.06 531 GLU B N 1
ATOM 10265 C CA . GLU B 1 531 ? 14.422 32.5 0.65 1 96.06 531 GLU B CA 1
ATOM 10266 C C . GLU B 1 531 ? 15.32 31.359 1.166 1 96.06 531 GLU B C 1
ATOM 10268 O O . GLU B 1 531 ? 15.672 30.453 0.419 1 96.06 531 GLU B O 1
ATOM 10273 N N . GLN B 1 532 ? 15.664 31.531 2.426 1 94.38 532 GLN B N 1
ATOM 10274 C CA . GLN B 1 532 ? 16.484 30.484 3.051 1 94.38 532 GLN B CA 1
ATOM 10275 C C . GLN B 1 532 ? 15.734 29.156 3.098 1 94.38 532 GLN B C 1
ATOM 10277 O O . GLN B 1 532 ? 16.297 28.109 2.787 1 94.38 532 GLN B O 1
ATOM 10282 N N . THR B 1 533 ? 14.5 29.203 3.514 1 94.81 533 THR B N 1
ATOM 10283 C CA . THR B 1 533 ? 13.672 28.016 3.602 1 94.81 533 THR B CA 1
ATOM 10284 C C . THR B 1 533 ? 13.531 27.344 2.236 1 94.81 533 THR B C 1
ATOM 10286 O O . THR B 1 533 ? 13.625 26.125 2.123 1 94.81 533 THR B O 1
ATOM 10289 N N . LEU B 1 534 ? 13.344 28.094 1.185 1 92.81 534 LEU B N 1
ATOM 10290 C CA . LEU B 1 534 ? 13.219 27.578 -0.174 1 92.81 534 LEU B CA 1
ATOM 10291 C C . LEU B 1 534 ? 14.5 26.875 -0.607 1 92.81 534 LEU B C 1
ATOM 10293 O O . LEU B 1 534 ? 14.445 25.781 -1.185 1 92.81 534 LEU B O 1
ATOM 10297 N N . ARG B 1 535 ? 15.609 27.406 -0.25 1 87.94 535 ARG B N 1
ATOM 10298 C CA . ARG B 1 535 ? 16.891 26.812 -0.608 1 87.94 535 ARG B CA 1
ATOM 10299 C C . ARG B 1 535 ? 17.078 25.453 0.065 1 87.94 535 ARG B C 1
ATOM 10301 O O . ARG B 1 535 ? 17.5 24.5 -0.574 1 87.94 535 ARG B O 1
ATOM 10308 N N . HIS B 1 536 ? 16.75 25.453 1.32 1 87.81 536 HIS B N 1
ATOM 10309 C CA . HIS B 1 536 ? 16.891 24.203 2.057 1 87.81 536 HIS B CA 1
ATOM 10310 C C . HIS B 1 536 ? 15.938 23.125 1.505 1 87.81 536 HIS B C 1
ATOM 10312 O O . HIS B 1 536 ? 16.328 21.969 1.357 1 87.81 536 HIS B O 1
ATOM 10318 N N . ARG B 1 537 ? 14.656 23.469 1.233 1 88.81 537 ARG B N 1
ATOM 10319 C CA . ARG B 1 537 ? 13.688 22.516 0.718 1 88.81 537 ARG B CA 1
ATOM 10320 C C . ARG B 1 537 ? 14.102 22 -0.657 1 88.81 537 ARG B C 1
ATOM 10322 O O . ARG B 1 537 ? 13.938 20.812 -0.958 1 88.81 537 ARG B O 1
ATOM 10329 N N . GLN B 1 538 ? 14.664 22.906 -1.478 1 81.06 538 GLN B N 1
ATOM 10330 C CA . GLN B 1 538 ? 15.125 22.5 -2.803 1 81.06 538 GLN B CA 1
ATOM 10331 C C . GLN B 1 538 ? 16.281 21.516 -2.707 1 81.06 538 GLN B C 1
ATOM 10333 O O . GLN B 1 538 ? 16.453 20.656 -3.578 1 81.06 538 GLN B O 1
ATOM 10338 N N . ALA B 1 539 ? 16.969 21.609 -1.609 1 73.94 539 ALA B N 1
ATOM 10339 C CA . ALA B 1 539 ? 18.141 20.75 -1.423 1 73.94 539 ALA B CA 1
ATOM 10340 C C . ALA B 1 539 ? 17.719 19.359 -0.924 1 73.94 539 ALA B C 1
ATOM 10342 O O . ALA B 1 539 ? 18.406 18.375 -1.186 1 73.94 539 ALA B O 1
ATOM 10343 N N . VAL B 1 540 ? 16.672 19.359 -0.217 1 74.81 540 VAL B N 1
ATOM 10344 C CA . VAL B 1 540 ? 16.406 18.109 0.48 1 74.81 540 VAL B CA 1
ATOM 10345 C C . VAL B 1 540 ? 15.195 17.422 -0.146 1 74.81 540 VAL B C 1
ATOM 10347 O O . VAL B 1 540 ? 15.047 16.203 -0.051 1 74.81 540 VAL B O 1
ATOM 10350 N N . LEU B 1 541 ? 14.281 18.141 -0.766 1 75.88 541 LEU B N 1
ATOM 10351 C CA . LEU B 1 541 ? 13.055 17.562 -1.305 1 75.88 541 LEU B CA 1
ATOM 10352 C C . LEU B 1 541 ? 13.195 17.297 -2.799 1 75.88 541 LEU B C 1
ATOM 10354 O O . LEU B 1 541 ? 14.016 17.922 -3.473 1 75.88 541 LEU B O 1
ATOM 10358 N N . LEU B 1 542 ? 12.438 16.375 -3.297 1 63.62 542 LEU B N 1
ATOM 10359 C CA . LEU B 1 542 ? 12.398 16.031 -4.715 1 63.62 542 LEU B CA 1
ATOM 10360 C C . LEU B 1 542 ? 11.812 17.188 -5.527 1 63.62 542 LEU B C 1
ATOM 10362 O O . LEU B 1 542 ? 11.07 18.016 -4.996 1 63.62 542 LEU B O 1
ATOM 10366 N N . ASP B 1 543 ? 12.148 17.125 -6.738 1 63.84 543 ASP B N 1
ATOM 10367 C CA . ASP B 1 543 ? 11.602 18.125 -7.645 1 63.84 543 ASP B CA 1
ATOM 10368 C C . ASP B 1 543 ? 10.086 18.016 -7.73 1 63.84 543 ASP B C 1
ATOM 10370 O O . ASP B 1 543 ? 9.531 16.922 -7.809 1 63.84 543 ASP B O 1
ATOM 10374 N N . GLY B 1 544 ? 9.492 19.188 -7.566 1 71.12 544 GLY B N 1
ATOM 10375 C CA . GLY B 1 544 ? 8.039 19.219 -7.695 1 71.12 544 GLY B CA 1
ATOM 10376 C C . GLY B 1 544 ? 7.32 18.969 -6.383 1 71.12 544 GLY B C 1
ATOM 10377 O O . GLY B 1 544 ? 6.09 18.938 -6.344 1 71.12 544 GLY B O 1
ATOM 10378 N N . HIS B 1 545 ? 8.109 18.875 -5.359 1 80.38 545 HIS B N 1
ATOM 10379 C CA . HIS B 1 545 ? 7.457 18.672 -4.07 1 80.38 545 HIS B CA 1
ATOM 10380 C C . HIS B 1 545 ? 6.547 19.844 -3.723 1 80.38 545 HIS B C 1
ATOM 10382 O O . HIS B 1 545 ? 6.926 21 -3.898 1 80.38 545 HIS B O 1
ATOM 10388 N N . PRO B 1 546 ? 5.359 19.609 -3.197 1 81.5 546 PRO B N 1
ATOM 10389 C CA . PRO B 1 546 ? 4.391 20.672 -2.92 1 81.5 546 PRO B CA 1
ATOM 10390 C C . PRO B 1 546 ? 4.914 21.703 -1.921 1 81.5 546 PRO B C 1
ATOM 10392 O O . PRO B 1 546 ? 4.594 22.891 -2.025 1 81.5 546 PRO B O 1
ATOM 10395 N N . GLU B 1 547 ? 5.773 21.281 -0.964 1 87.19 547 GLU B N 1
ATOM 10396 C CA . GLU B 1 547 ? 6.277 22.219 0.039 1 87.19 547 GLU B CA 1
ATOM 10397 C C . GLU B 1 547 ? 7.258 23.219 -0.574 1 87.19 547 GLU B C 1
ATOM 10399 O O . GLU B 1 547 ? 7.422 24.328 -0.066 1 87.19 547 GLU B O 1
ATOM 10404 N N . THR B 1 548 ? 7.906 22.797 -1.662 1 87.44 548 THR B N 1
ATOM 10405 C CA . THR B 1 548 ? 8.75 23.734 -2.391 1 87.44 548 THR B CA 1
ATOM 10406 C C . THR B 1 548 ? 7.906 24.812 -3.064 1 87.44 548 THR B C 1
ATOM 10408 O O . THR B 1 548 ? 8.281 25.984 -3.078 1 87.44 548 THR B O 1
ATOM 10411 N N . TRP B 1 549 ? 6.773 24.391 -3.543 1 88.19 549 TRP B N 1
ATOM 10412 C CA . TRP B 1 549 ? 5.844 25.328 -4.152 1 88.19 549 TRP B CA 1
ATOM 10413 C C . TRP B 1 549 ? 5.277 26.297 -3.111 1 88.19 549 TRP B C 1
ATOM 10415 O O . TRP B 1 549 ? 5.102 27.484 -3.381 1 88.19 549 TRP B O 1
ATOM 10425 N N . ALA B 1 550 ? 5.012 25.766 -1.943 1 89.75 550 ALA B N 1
ATOM 10426 C CA . ALA B 1 550 ? 4.531 26.609 -0.853 1 89.75 550 ALA B CA 1
ATOM 10427 C C . ALA B 1 550 ? 5.551 27.688 -0.505 1 89.75 550 ALA B C 1
ATOM 10429 O O . ALA B 1 550 ? 5.18 28.844 -0.233 1 89.75 550 ALA B O 1
ATOM 10430 N N . SER B 1 551 ? 6.801 27.281 -0.536 1 92.62 551 SER B N 1
ATOM 10431 C CA . SER B 1 551 ? 7.855 28.234 -0.233 1 92.62 551 SER B CA 1
ATOM 10432 C C . SER B 1 551 ? 7.977 29.297 -1.328 1 92.62 551 SER B C 1
ATOM 10434 O O . SER B 1 551 ? 8.234 30.469 -1.044 1 92.62 551 SER B O 1
ATOM 10436 N N . ARG B 1 552 ? 7.746 28.922 -2.559 1 92.94 552 ARG B N 1
ATOM 10437 C CA . ARG B 1 552 ? 7.762 29.875 -3.66 1 92.94 552 ARG B CA 1
ATOM 10438 C C . ARG B 1 552 ? 6.605 30.859 -3.549 1 92.94 552 ARG B C 1
ATOM 10440 O O . ARG B 1 552 ? 6.773 32.062 -3.805 1 92.94 552 ARG B O 1
ATOM 10447 N N . ALA B 1 553 ? 5.512 30.344 -3.201 1 92.94 553 ALA B N 1
ATOM 10448 C CA . ALA B 1 553 ? 4.344 31.203 -3.021 1 92.94 553 ALA B CA 1
ATOM 10449 C C . ALA B 1 553 ? 4.559 32.188 -1.869 1 92.94 553 ALA B C 1
ATOM 10451 O O . ALA B 1 553 ? 4.164 33.344 -1.957 1 92.94 553 ALA B O 1
ATOM 10452 N N . ALA B 1 554 ? 5.148 31.688 -0.796 1 95.19 554 ALA B N 1
ATOM 10453 C CA . ALA B 1 554 ? 5.453 32.562 0.34 1 95.19 554 ALA B CA 1
ATOM 10454 C C . ALA B 1 554 ? 6.41 33.656 -0.063 1 95.19 554 ALA B C 1
ATOM 10456 O O . ALA B 1 554 ? 6.188 34.844 0.269 1 95.19 554 ALA B O 1
ATOM 10457 N N . LEU B 1 555 ? 7.367 33.281 -0.814 1 96 555 LEU B N 1
ATOM 10458 C CA . LEU B 1 555 ? 8.32 34.281 -1.301 1 96 555 LEU B CA 1
ATOM 10459 C C . LEU B 1 555 ? 7.645 35.281 -2.232 1 96 555 LEU B C 1
ATOM 10461 O O . LEU B 1 555 ? 7.938 36.469 -2.188 1 96 555 LEU B O 1
ATOM 10465 N N . ALA B 1 556 ? 6.777 34.75 -3.045 1 96 556 ALA B N 1
ATOM 10466 C CA . ALA B 1 556 ? 6.023 35.625 -3.943 1 96 556 ALA B CA 1
ATOM 10467 C C . ALA B 1 556 ? 5.223 36.656 -3.16 1 96 556 ALA B C 1
ATOM 10469 O O . ALA B 1 556 ? 5.152 37.844 -3.555 1 96 556 ALA B O 1
ATOM 10470 N N . TYR B 1 557 ? 4.629 36.312 -2.096 1 96.81 557 TYR B N 1
ATOM 10471 C CA . TYR B 1 557 ? 3.867 37.25 -1.281 1 96.81 557 TYR B CA 1
ATOM 10472 C C . TYR B 1 557 ? 4.773 38.312 -0.683 1 96.81 557 TYR B C 1
ATOM 10474 O O . TYR B 1 557 ? 4.379 39.5 -0.563 1 96.81 557 TYR B O 1
ATOM 10482 N N . ASP B 1 558 ? 5.898 37.875 -0.255 1 97.31 558 ASP B N 1
ATOM 10483 C CA . ASP B 1 558 ? 6.855 38.844 0.299 1 97.31 558 ASP B CA 1
ATOM 10484 C C . ASP B 1 558 ? 7.25 39.875 -0.738 1 97.31 558 ASP B C 1
ATOM 10486 O O . ASP B 1 558 ? 7.336 41.062 -0.425 1 97.31 558 ASP B O 1
ATOM 10490 N N . LEU B 1 559 ? 7.484 39.406 -1.924 1 96.88 559 LEU B N 1
ATOM 10491 C CA . LEU B 1 559 ? 7.824 40.312 -3.004 1 96.88 559 LEU B CA 1
ATOM 10492 C C . LEU B 1 559 ? 6.668 41.281 -3.281 1 96.88 559 LEU B C 1
ATOM 10494 O O . LEU B 1 559 ? 6.887 42.469 -3.5 1 96.88 559 LEU B O 1
ATOM 10498 N N . PHE B 1 560 ? 5.523 40.781 -3.24 1 96.62 560 PHE B N 1
ATOM 10499 C CA . PHE B 1 560 ? 4.328 41.594 -3.41 1 96.62 560 PHE B CA 1
ATOM 10500 C C . PHE B 1 560 ? 4.266 42.688 -2.35 1 96.62 560 PHE B C 1
ATOM 10502 O O . PHE B 1 560 ? 4.035 43.844 -2.668 1 96.62 560 PHE B O 1
ATOM 10509 N N . GLY B 1 561 ? 4.469 42.281 -1.088 1 96.19 561 GLY B N 1
ATOM 10510 C CA . GLY B 1 561 ? 4.43 43.25 0.014 1 96.19 561 GLY B CA 1
ATOM 10511 C C . GLY B 1 561 ? 5.504 44.312 -0.08 1 96.19 561 GLY B C 1
ATOM 10512 O O . GLY B 1 561 ? 5.328 45.406 0.423 1 96.19 561 GLY B O 1
ATOM 10513 N N . LEU B 1 562 ? 6.535 43.938 -0.782 1 95.94 562 LEU B N 1
ATOM 10514 C CA . LEU B 1 562 ? 7.648 44.875 -0.933 1 95.94 562 LEU B CA 1
ATOM 10515 C C . LEU B 1 562 ? 7.473 45.75 -2.178 1 95.94 562 LEU B C 1
ATOM 10517 O O . LEU B 1 562 ? 8.336 46.562 -2.498 1 95.94 562 LEU B O 1
ATOM 10521 N N . GLY B 1 563 ? 6.406 45.531 -2.873 1 94.88 563 GLY B N 1
ATOM 10522 C CA . GLY B 1 563 ? 6.094 46.344 -4.035 1 94.88 563 GLY B CA 1
ATOM 10523 C C . GLY B 1 563 ? 6.723 45.844 -5.312 1 94.88 563 GLY B C 1
ATOM 10524 O O . GLY B 1 563 ? 6.672 46.5 -6.348 1 94.88 563 GLY B O 1
ATOM 10525 N N . ASP B 1 564 ? 7.383 44.719 -5.262 1 94.81 564 ASP B N 1
ATOM 10526 C CA . ASP B 1 564 ? 7.984 44.125 -6.445 1 94.81 564 ASP B CA 1
ATOM 10527 C C . ASP B 1 564 ? 6.996 43.188 -7.145 1 94.81 564 ASP B C 1
ATOM 10529 O O . ASP B 1 564 ? 7.168 41.969 -7.129 1 94.81 564 ASP B O 1
ATOM 10533 N N . TYR B 1 565 ? 6.062 43.75 -7.84 1 94.31 565 TYR B N 1
ATOM 10534 C CA . TYR B 1 565 ? 4.973 43 -8.445 1 94.31 565 TYR B CA 1
ATOM 10535 C C . TYR B 1 565 ? 5.477 42.156 -9.625 1 94.31 565 TYR B C 1
ATOM 10537 O O . TYR B 1 565 ? 4.953 41.094 -9.891 1 94.31 565 TYR B O 1
ATOM 10545 N N . ALA B 1 566 ? 6.504 42.594 -10.289 1 91.12 566 ALA B N 1
ATOM 10546 C CA . ALA B 1 566 ? 7.105 41.844 -11.383 1 91.12 566 ALA B CA 1
ATOM 10547 C C . ALA B 1 566 ? 7.816 40.594 -10.867 1 91.12 566 ALA B C 1
ATOM 10549 O O . ALA B 1 566 ? 7.801 39.531 -11.516 1 91.12 566 ALA B O 1
ATOM 10550 N N . GLY B 1 567 ? 8.43 40.781 -9.742 1 93.69 567 GLY B N 1
ATOM 10551 C CA . GLY B 1 567 ? 9.125 39.656 -9.125 1 93.69 567 GLY B CA 1
ATOM 10552 C C . GLY B 1 567 ? 8.203 38.5 -8.758 1 93.69 567 GLY B C 1
ATOM 10553 O O . GLY B 1 567 ? 8.617 37.344 -8.758 1 93.69 567 GLY B O 1
ATOM 10554 N N . VAL B 1 568 ? 6.902 38.781 -8.43 1 94.94 568 VAL B N 1
ATOM 10555 C CA . VAL B 1 568 ? 5.914 37.781 -8.094 1 94.94 568 VAL B CA 1
ATOM 10556 C C . VAL B 1 568 ? 5.758 36.812 -9.266 1 94.94 568 VAL B C 1
ATOM 10558 O O . VAL B 1 568 ? 5.816 35.594 -9.078 1 94.94 568 VAL B O 1
ATOM 10561 N N . ALA B 1 569 ? 5.625 37.312 -10.477 1 89.56 569 ALA B N 1
ATOM 10562 C CA . ALA B 1 569 ? 5.457 36.469 -11.672 1 89.56 569 ALA B CA 1
ATOM 10563 C C . ALA B 1 569 ? 6.695 35.625 -11.93 1 89.56 569 ALA B C 1
ATOM 10565 O O . ALA B 1 569 ? 6.586 34.469 -12.297 1 89.56 569 ALA B O 1
ATOM 10566 N N . ALA B 1 570 ? 7.805 36.188 -11.672 1 90.94 570 ALA B N 1
ATOM 10567 C CA . ALA B 1 570 ? 9.062 35.5 -11.938 1 90.94 570 ALA B CA 1
ATOM 10568 C C . ALA B 1 570 ? 9.25 34.312 -11.008 1 90.94 570 ALA B C 1
ATOM 10570 O O . ALA B 1 570 ? 9.695 33.25 -11.438 1 90.94 570 ALA B O 1
ATOM 10571 N N . VAL B 1 571 ? 8.914 34.5 -9.766 1 91.81 571 VAL B N 1
ATOM 10572 C CA . VAL B 1 571 ? 9.125 33.469 -8.766 1 91.81 571 VAL B CA 1
ATOM 10573 C C . VAL B 1 571 ? 8.141 32.312 -8.992 1 91.81 571 VAL B C 1
ATOM 10575 O O . VAL B 1 571 ? 8.461 31.156 -8.742 1 91.81 571 VAL B O 1
ATOM 10578 N N . LEU B 1 572 ? 6.922 32.594 -9.492 1 89.94 572 LEU B N 1
ATOM 10579 C CA . LEU B 1 572 ? 5.879 31.578 -9.648 1 89.94 572 LEU B CA 1
ATOM 10580 C C . LEU B 1 572 ? 5.926 30.953 -11.039 1 89.94 572 LEU B C 1
ATOM 10582 O O . LEU B 1 572 ? 5.289 29.922 -11.281 1 89.94 572 LEU B O 1
ATOM 10586 N N . ALA B 1 573 ? 6.715 31.453 -11.922 1 83 573 ALA B N 1
ATOM 10587 C CA . ALA B 1 573 ? 6.754 31 -13.312 1 83 573 ALA B CA 1
ATOM 10588 C C . ALA B 1 573 ? 7.344 29.609 -13.422 1 83 573 ALA B C 1
ATOM 10590 O O . ALA B 1 573 ? 8.336 29.281 -12.766 1 83 573 ALA B O 1
ATOM 10591 N N . GLY B 1 574 ? 6.703 28.734 -14.273 1 71.38 574 GLY B N 1
ATOM 10592 C CA . GLY B 1 574 ? 7.281 27.484 -14.711 1 71.38 574 GLY B CA 1
ATOM 10593 C C . GLY B 1 574 ? 7.113 26.359 -13.703 1 71.38 574 GLY B C 1
ATOM 10594 O O . GLY B 1 574 ? 7.668 25.281 -13.875 1 71.38 574 GLY B O 1
ATOM 10595 N N . HIS B 1 575 ? 6.344 26.547 -12.688 1 68 575 HIS B N 1
ATOM 10596 C CA . HIS B 1 575 ? 6.379 25.5 -11.664 1 68 575 HIS B CA 1
ATOM 10597 C C . HIS B 1 575 ? 4.977 24.984 -11.352 1 68 575 HIS B C 1
ATOM 10599 O O . HIS B 1 575 ? 4.809 24.125 -10.492 1 68 575 HIS B O 1
ATOM 10605 N N . ALA B 1 576 ? 3.996 25.5 -12 1 67.38 576 ALA B N 1
ATOM 10606 C CA . ALA B 1 576 ? 2.615 25.172 -11.664 1 67.38 576 ALA B CA 1
ATOM 10607 C C . ALA B 1 576 ? 2.26 23.75 -12.117 1 67.38 576 ALA B C 1
ATOM 10609 O O . ALA B 1 576 ? 1.357 23.125 -11.555 1 67.38 576 ALA B O 1
ATOM 10610 N N . GLU B 1 577 ? 3.053 23.203 -12.953 1 66 577 GLU B N 1
ATOM 10611 C CA . GLU B 1 577 ? 2.648 21.953 -13.609 1 66 577 GLU B CA 1
ATOM 10612 C C . GLU B 1 577 ? 2.781 20.766 -12.664 1 66 577 GLU B C 1
ATOM 10614 O O . GLU B 1 577 ? 2.148 19.734 -12.867 1 66 577 GLU B O 1
ATOM 10619 N N . HIS B 1 578 ? 3.43 20.969 -11.625 1 68.56 578 HIS B N 1
ATOM 10620 C CA . HIS B 1 578 ? 3.736 19.797 -10.812 1 68.56 578 HIS B CA 1
ATOM 10621 C C . HIS B 1 578 ? 2.742 19.641 -9.664 1 68.56 578 HIS B C 1
ATOM 10623 O O . HIS B 1 578 ? 2.816 18.672 -8.906 1 68.56 578 HIS B O 1
ATOM 10629 N N . VAL B 1 579 ? 1.822 20.594 -9.555 1 76.75 579 VAL B N 1
ATOM 10630 C CA . VAL B 1 579 ? 0.867 20.531 -8.453 1 76.75 579 VAL B CA 1
ATOM 10631 C C . VAL B 1 579 ? -0.558 20.547 -9 1 76.75 579 VAL B C 1
ATOM 10633 O O . VAL B 1 579 ? -0.848 21.234 -9.977 1 76.75 579 VAL B O 1
ATOM 10636 N N . ALA B 1 580 ? -1.38 19.781 -8.406 1 74.31 580 ALA B N 1
ATOM 10637 C CA . ALA B 1 580 ? -2.781 19.734 -8.82 1 74.31 580 ALA B CA 1
ATOM 10638 C C . ALA B 1 580 ? -3.422 21.125 -8.734 1 74.31 580 ALA B C 1
ATOM 10640 O O . ALA B 1 580 ? -3.119 21.891 -7.82 1 74.31 580 ALA B O 1
ATOM 10641 N N . GLU B 1 581 ? -4.289 21.438 -9.562 1 77.69 581 GLU B N 1
ATOM 10642 C CA . GLU B 1 581 ? -4.895 22.766 -9.695 1 77.69 581 GLU B CA 1
ATOM 10643 C C . GLU B 1 581 ? -5.684 23.125 -8.438 1 77.69 581 GLU B C 1
ATOM 10645 O O . GLU B 1 581 ? -5.789 24.312 -8.094 1 77.69 581 GLU B O 1
ATOM 10650 N N . ASP B 1 582 ? -6.176 22.172 -7.832 1 79.31 582 ASP B N 1
ATOM 10651 C CA . ASP B 1 582 ? -7.008 22.469 -6.672 1 79.31 582 ASP B CA 1
ATOM 10652 C C . ASP B 1 582 ? -6.211 22.328 -5.375 1 79.31 582 ASP B C 1
ATOM 10654 O O . ASP B 1 582 ? -6.777 22.406 -4.281 1 79.31 582 ASP B O 1
ATOM 10658 N N . HIS B 1 583 ? -4.918 22.109 -5.555 1 82.62 583 HIS B N 1
ATOM 10659 C CA . HIS B 1 583 ? -4.082 22.062 -4.359 1 82.62 583 HIS B CA 1
ATOM 10660 C C . HIS B 1 583 ? -4.035 23.422 -3.67 1 82.62 583 HIS B C 1
ATOM 10662 O O . HIS B 1 583 ? -3.982 24.469 -4.336 1 82.62 583 HIS B O 1
ATOM 10668 N N . PRO B 1 584 ? -4.062 23.5 -2.357 1 82.88 584 PRO B N 1
ATOM 10669 C CA . PRO B 1 584 ? -4.074 24.766 -1.623 1 82.88 584 PRO B CA 1
ATOM 10670 C C . PRO B 1 584 ? -2.943 25.703 -2.047 1 82.88 584 PRO B C 1
ATOM 10672 O O . PRO B 1 584 ? -3.156 26.906 -2.188 1 82.88 584 PRO B O 1
ATOM 10675 N N . PHE B 1 585 ? -1.783 25.125 -2.346 1 86 585 PHE B N 1
ATOM 10676 C CA . PHE B 1 585 ? -0.637 25.953 -2.699 1 86 585 PHE B CA 1
ATOM 10677 C C . PHE B 1 585 ? -0.792 26.531 -4.105 1 86 585 PHE B C 1
ATOM 10679 O O . PHE B 1 585 ? -0.324 27.625 -4.387 1 86 585 PHE B O 1
ATOM 10686 N N . ALA B 1 586 ? -1.529 25.766 -4.965 1 85.88 586 ALA B N 1
ATOM 10687 C CA . ALA B 1 586 ? -1.847 26.266 -6.297 1 85.88 586 ALA B CA 1
ATOM 10688 C C . ALA B 1 586 ? -2.852 27.406 -6.219 1 85.88 586 ALA B C 1
ATOM 10690 O O . ALA B 1 586 ? -2.74 28.391 -6.957 1 85.88 586 ALA B O 1
ATOM 10691 N N . LEU B 1 587 ? -3.764 27.344 -5.34 1 88.88 587 LEU B N 1
ATOM 10692 C CA . LEU B 1 587 ? -4.77 28.375 -5.156 1 88.88 587 LEU B CA 1
ATOM 10693 C C . LEU B 1 587 ? -4.145 29.641 -4.582 1 88.88 587 LEU B C 1
ATOM 10695 O O . LEU B 1 587 ? -4.496 30.75 -4.988 1 88.88 587 LEU B O 1
ATOM 10699 N N . TRP B 1 588 ? -3.25 29.422 -3.67 1 90.62 588 TRP B N 1
ATOM 10700 C CA . TRP B 1 588 ? -2.533 30.547 -3.102 1 90.62 588 TRP B CA 1
ATOM 10701 C C . TRP B 1 588 ? -1.73 31.281 -4.172 1 90.62 588 TRP B C 1
ATOM 10703 O O . TRP B 1 588 ? -1.737 32.531 -4.23 1 90.62 588 TRP B O 1
ATOM 10713 N N . ALA B 1 589 ? -1.049 30.5 -4.973 1 91 589 ALA B N 1
ATOM 10714 C CA . ALA B 1 589 ? -0.273 31.078 -6.062 1 91 589 ALA B CA 1
ATOM 10715 C C . ALA B 1 589 ? -1.183 31.781 -7.066 1 91 589 ALA B C 1
ATOM 10717 O O . ALA B 1 589 ? -0.827 32.844 -7.609 1 91 589 ALA B O 1
ATOM 10718 N N . GLY B 1 590 ? -2.322 31.203 -7.312 1 92.12 590 GLY B N 1
ATOM 10719 C CA . GLY B 1 590 ? -3.299 31.844 -8.188 1 92.12 590 GLY B CA 1
ATOM 10720 C C . GLY B 1 590 ? -3.789 33.188 -7.672 1 92.12 590 GLY B C 1
ATOM 10721 O O . GLY B 1 590 ? -3.902 34.125 -8.438 1 92.12 590 GLY B O 1
ATOM 10722 N N . ARG B 1 591 ? -4.055 33.219 -6.438 1 94.25 591 ARG B N 1
ATOM 10723 C CA . ARG B 1 591 ? -4.465 34.5 -5.816 1 94.25 591 ARG B CA 1
ATOM 10724 C C . ARG B 1 591 ? -3.371 35.531 -5.945 1 94.25 591 ARG B C 1
ATOM 10726 O O . ARG B 1 591 ? -3.648 36.688 -6.309 1 94.25 591 ARG B O 1
ATOM 10733 N N . LEU B 1 592 ? -2.168 35.156 -5.711 1 95 592 LEU B N 1
ATOM 10734 C CA . LEU B 1 592 ? -1.042 36.094 -5.785 1 95 592 LEU B CA 1
ATOM 10735 C C . LEU B 1 592 ? -0.85 36.594 -7.211 1 95 592 LEU B C 1
ATOM 10737 O O . LEU B 1 592 ? -0.536 37.75 -7.418 1 95 592 LEU B O 1
ATOM 10741 N N . THR B 1 593 ? -1.046 35.688 -8.109 1 94.44 593 THR B N 1
ATOM 10742 C CA . THR B 1 593 ? -0.945 36.094 -9.516 1 94.44 593 THR B CA 1
ATOM 10743 C C . THR B 1 593 ? -1.993 37.125 -9.867 1 94.44 593 THR B C 1
ATOM 10745 O O . THR B 1 593 ? -1.691 38.125 -10.547 1 94.44 593 THR B O 1
ATOM 10748 N N . ALA B 1 594 ? -3.164 36.906 -9.359 1 95.56 594 ALA B N 1
ATOM 10749 C CA . ALA B 1 594 ? -4.234 37.875 -9.602 1 95.56 594 ALA B CA 1
ATOM 10750 C C . ALA B 1 594 ? -3.936 39.219 -8.938 1 95.56 594 ALA B C 1
ATOM 10752 O O . ALA B 1 594 ? -4.148 40.281 -9.531 1 95.56 594 ALA B O 1
ATOM 10753 N N . MET B 1 595 ? -3.473 39.188 -7.746 1 96.56 595 MET B N 1
ATOM 10754 C CA . MET B 1 595 ? -3.117 40.406 -6.996 1 96.56 595 MET B CA 1
ATOM 10755 C C . MET B 1 595 ? -2.035 41.188 -7.719 1 96.56 595 MET B C 1
ATOM 10757 O O . MET B 1 595 ? -2.156 42.406 -7.887 1 96.56 595 MET B O 1
ATOM 10761 N N . ALA B 1 596 ? -1.013 40.469 -8.125 1 96.12 596 ALA B N 1
ATOM 10762 C CA . ALA B 1 596 ? 0.094 41.125 -8.82 1 96.12 596 ALA B CA 1
ATOM 10763 C C . ALA B 1 596 ? -0.363 41.688 -10.164 1 96.12 596 ALA B C 1
ATOM 10765 O O . ALA B 1 596 ? 0.045 42.812 -10.539 1 96.12 596 ALA B O 1
ATOM 10766 N N . ALA B 1 597 ? -1.188 40.969 -10.852 1 95.56 597 ALA B N 1
ATOM 10767 C CA . ALA B 1 597 ? -1.726 41.438 -12.117 1 95.56 597 ALA B CA 1
ATOM 10768 C C . ALA B 1 597 ? -2.529 42.719 -11.914 1 95.56 597 ALA B C 1
ATOM 10770 O O . ALA B 1 597 ? -2.439 43.656 -12.727 1 95.56 597 ALA B O 1
ATOM 10771 N N . HIS B 1 598 ? -3.307 42.781 -10.883 1 95.62 598 HIS B N 1
ATOM 10772 C CA . HIS B 1 598 ? -4.09 43.969 -10.547 1 95.62 598 HIS B CA 1
ATOM 10773 C C . HIS B 1 598 ? -3.193 45.156 -10.305 1 95.62 598 HIS B C 1
ATOM 10775 O O . HIS B 1 598 ? -3.4 46.219 -10.891 1 95.62 598 HIS B O 1
ATOM 10781 N N . ARG B 1 599 ? -2.182 44.969 -9.492 1 95.19 599 ARG B N 1
ATOM 10782 C CA . ARG B 1 599 ? -1.298 46.062 -9.133 1 95.19 599 ARG B CA 1
ATOM 10783 C C . ARG B 1 599 ? -0.463 46.5 -10.336 1 95.19 599 ARG B C 1
ATOM 10785 O O . ARG B 1 599 ? -0.005 47.656 -10.391 1 95.19 599 ARG B O 1
ATOM 10792 N N . ARG B 1 600 ? -0.293 45.594 -11.242 1 94 600 ARG B N 1
ATOM 10793 C CA . ARG B 1 600 ? 0.45 45.938 -12.453 1 94 600 ARG B CA 1
ATOM 10794 C C . ARG B 1 600 ? -0.463 46.531 -13.508 1 94 600 ARG B C 1
ATOM 10796 O O . ARG B 1 600 ? 0.004 47 -14.555 1 94 600 ARG B O 1
ATOM 10803 N N . GLY B 1 601 ? -1.733 46.562 -13.273 1 92.75 601 GLY B N 1
ATOM 10804 C CA . GLY B 1 601 ? -2.686 47.188 -14.18 1 92.75 601 GLY B CA 1
ATOM 10805 C C . GLY B 1 601 ? -3.02 46.312 -15.375 1 92.75 601 GLY B C 1
ATOM 10806 O O . GLY B 1 601 ? -3.357 46.812 -16.453 1 92.75 601 GLY B O 1
ATOM 10807 N N . LEU B 1 602 ? -2.9 45.031 -15.195 1 93.38 602 LEU B N 1
ATOM 10808 C CA . LEU B 1 602 ? -3.172 44.094 -16.297 1 93.38 602 LEU B CA 1
ATOM 10809 C C . LEU B 1 602 ? -4.668 43.812 -16.422 1 93.38 602 LEU B C 1
ATOM 10811 O O . LEU B 1 602 ? -5.355 43.656 -15.406 1 93.38 602 LEU B O 1
ATOM 10815 N N . PRO B 1 603 ? -5.199 43.781 -17.609 1 90 603 PRO B N 1
ATOM 10816 C CA . PRO B 1 603 ? -6.641 43.656 -17.828 1 90 603 PRO B CA 1
ATOM 10817 C C . PRO B 1 603 ? -7.184 42.312 -17.359 1 90 603 PRO B C 1
ATOM 10819 O O . PRO B 1 603 ? -8.367 42.188 -17.016 1 90 603 PRO B O 1
ATOM 10822 N N . GLU B 1 604 ? -6.332 41.344 -17.328 1 93.81 604 GLU B N 1
ATOM 10823 C CA . GLU B 1 604 ? -6.797 40 -17 1 93.81 604 GLU B CA 1
ATOM 10824 C C . GLU B 1 604 ? -6.961 39.812 -15.492 1 93.81 604 GLU B C 1
ATOM 10826 O O . GLU B 1 604 ? -7.445 38.781 -15.031 1 93.81 604 GLU B O 1
ATOM 10831 N N . ALA B 1 605 ? -6.598 40.781 -14.695 1 95.38 605 ALA B N 1
ATOM 10832 C CA . ALA B 1 605 ? -6.57 40.688 -13.242 1 95.38 605 ALA B CA 1
ATOM 10833 C C . ALA B 1 605 ? -7.941 40.281 -12.695 1 95.38 605 ALA B C 1
ATOM 10835 O O . ALA B 1 605 ? -8.047 39.406 -11.828 1 95.38 605 ALA B O 1
ATOM 10836 N N . ARG B 1 606 ? -9.008 40.938 -13.164 1 95.69 606 ARG B N 1
ATOM 10837 C CA . ARG B 1 606 ? -10.359 40.688 -12.664 1 95.69 606 ARG B CA 1
ATOM 10838 C C . ARG B 1 606 ? -10.805 39.25 -12.93 1 95.69 606 ARG B C 1
ATOM 10840 O O . ARG B 1 606 ? -11.352 38.594 -12.039 1 95.69 606 ARG B O 1
ATOM 10847 N N . GLU B 1 607 ? -10.516 38.844 -14.109 1 96.25 607 GLU B N 1
ATOM 10848 C CA . GLU B 1 607 ? -10.898 37.469 -14.484 1 96.25 607 GLU B CA 1
ATOM 10849 C C . GLU B 1 607 ? -10.125 36.438 -13.656 1 96.25 607 GLU B C 1
ATOM 10851 O O . GLU B 1 607 ? -10.703 35.438 -13.203 1 96.25 607 GLU B O 1
ATOM 10856 N N . LEU B 1 608 ? -8.859 36.625 -13.492 1 95.69 608 LEU B N 1
ATOM 10857 C CA . LEU B 1 608 ? -8.023 35.75 -12.703 1 95.69 608 LEU B CA 1
ATOM 10858 C C . LEU B 1 608 ? -8.508 35.688 -11.258 1 95.69 608 LEU B C 1
ATOM 10860 O O . LEU B 1 608 ? -8.562 34.625 -10.656 1 95.69 608 LEU B O 1
ATOM 10864 N N . ALA B 1 609 ? -8.844 36.844 -10.703 1 96.94 609 ALA B N 1
ATOM 10865 C CA . ALA B 1 609 ? -9.297 36.938 -9.312 1 96.94 609 ALA B CA 1
ATOM 10866 C C . ALA B 1 609 ? -10.625 36.188 -9.133 1 96.94 609 ALA B C 1
ATOM 10868 O O . ALA B 1 609 ? -10.812 35.469 -8.148 1 96.94 609 ALA B O 1
ATOM 10869 N N . ALA B 1 610 ? -11.539 36.375 -10.086 1 96.25 610 ALA B N 1
ATOM 10870 C CA . ALA B 1 610 ? -12.852 35.75 -10.016 1 96.25 610 ALA B CA 1
ATOM 10871 C C . ALA B 1 610 ? -12.727 34.219 -10.117 1 96.25 610 ALA B C 1
ATOM 10873 O O . ALA B 1 610 ? -13.414 33.5 -9.406 1 96.25 610 ALA B O 1
ATOM 10874 N N . ALA B 1 611 ? -11.875 33.844 -10.984 1 95.12 611 ALA B N 1
ATOM 10875 C CA . ALA B 1 611 ? -11.648 32.406 -11.164 1 95.12 611 ALA B CA 1
ATOM 10876 C C . ALA B 1 611 ? -11.047 31.781 -9.906 1 95.12 611 ALA B C 1
ATOM 10878 O O . ALA B 1 611 ? -11.438 30.688 -9.5 1 95.12 611 ALA B O 1
ATOM 10879 N N . THR B 1 612 ? -10.094 32.438 -9.344 1 94.81 612 THR B N 1
ATOM 10880 C CA . THR B 1 612 ? -9.453 31.922 -8.133 1 94.81 612 THR B CA 1
ATOM 10881 C C . THR B 1 612 ? -10.445 31.875 -6.977 1 94.81 612 THR B C 1
ATOM 10883 O O . THR B 1 612 ? -10.43 30.938 -6.176 1 94.81 612 THR B O 1
ATOM 10886 N N . LEU B 1 613 ? -11.305 32.906 -6.828 1 96.19 613 LEU B N 1
ATOM 10887 C CA . LEU B 1 613 ? -12.312 32.938 -5.77 1 96.19 613 LEU B CA 1
ATOM 10888 C C . LEU B 1 613 ? -13.281 31.75 -5.906 1 96.19 613 LEU B C 1
ATOM 10890 O O . LEU B 1 613 ? -13.625 31.109 -4.91 1 96.19 613 LEU B O 1
ATOM 10894 N N . ALA B 1 614 ? -13.648 31.469 -7.113 1 94.25 614 ALA B N 1
ATOM 10895 C CA . ALA B 1 614 ? -14.539 30.344 -7.367 1 94.25 614 ALA B CA 1
ATOM 10896 C C . ALA B 1 614 ? -13.875 29.031 -6.969 1 94.25 614 ALA B C 1
ATOM 10898 O O . ALA B 1 614 ? -14.516 28.156 -6.363 1 94.25 614 ALA B O 1
ATOM 10899 N N . ALA B 1 615 ? -12.641 28.906 -7.324 1 91.06 615 ALA B N 1
ATOM 10900 C CA . ALA B 1 615 ? -11.898 27.688 -6.992 1 91.06 615 ALA B CA 1
ATOM 10901 C C . ALA B 1 615 ? -11.727 27.547 -5.48 1 91.06 615 ALA B C 1
ATOM 10903 O O . ALA B 1 615 ? -11.82 26.438 -4.941 1 91.06 615 ALA B O 1
ATOM 10904 N N . CYS B 1 616 ? -11.477 28.625 -4.789 1 91.69 616 CYS B N 1
ATOM 10905 C CA . CYS B 1 616 ? -11.336 28.594 -3.338 1 91.69 616 CYS B CA 1
ATOM 10906 C C . CYS B 1 616 ? -12.648 28.219 -2.664 1 91.69 616 CYS B C 1
ATOM 10908 O O . CYS B 1 616 ? -12.656 27.453 -1.7 1 91.69 616 CYS B O 1
ATOM 10910 N N . ARG B 1 617 ? -13.727 28.734 -3.164 1 89.88 617 ARG B N 1
ATOM 10911 C CA . ARG B 1 617 ? -15.039 28.406 -2.617 1 89.88 617 ARG B CA 1
ATOM 10912 C C . ARG B 1 617 ? -15.328 26.906 -2.76 1 89.88 617 ARG B C 1
ATOM 10914 O O . ARG B 1 617 ? -15.859 26.281 -1.842 1 89.88 617 ARG B O 1
ATOM 10921 N N . GLN B 1 618 ? -14.914 26.5 -3.883 1 81.94 618 GLN B N 1
ATOM 10922 C CA . GLN B 1 618 ? -15.125 25.078 -4.145 1 81.94 618 GLN B CA 1
ATOM 10923 C C . GLN B 1 618 ? -14.266 24.219 -3.229 1 81.94 618 GLN B C 1
ATOM 10925 O O . GLN B 1 618 ? -14.742 23.203 -2.689 1 81.94 618 GLN B O 1
ATOM 10930 N N . ARG B 1 619 ? -13.102 24.594 -3.002 1 78.94 619 ARG B N 1
ATOM 10931 C CA . ARG B 1 619 ? -12.141 23.781 -2.26 1 78.94 619 ARG B CA 1
ATOM 10932 C C . ARG B 1 619 ? -12.32 23.969 -0.755 1 78.94 619 ARG B C 1
ATOM 10934 O O . ARG B 1 619 ? -12.273 22.984 -0.002 1 78.94 619 ARG B O 1
ATOM 10941 N N . PHE B 1 620 ? -12.523 25.203 -0.265 1 81.31 620 PHE B N 1
ATOM 10942 C CA . PHE B 1 620 ? -12.43 25.5 1.162 1 81.31 620 PHE B CA 1
ATOM 10943 C C . PHE B 1 620 ? -13.797 25.828 1.739 1 81.31 620 PHE B C 1
ATOM 10945 O O . PHE B 1 620 ? -13.992 25.797 2.957 1 81.31 620 PHE B O 1
ATOM 10952 N N . GLY B 1 621 ? -14.773 26.188 0.897 1 81.38 621 GLY B N 1
ATOM 10953 C CA . GLY B 1 621 ? -16.062 26.641 1.375 1 81.38 621 GLY B CA 1
ATOM 10954 C C . GLY B 1 621 ? -16.156 28.141 1.549 1 81.38 621 GLY B C 1
ATOM 10955 O O . GLY B 1 621 ? -15.148 28.844 1.451 1 81.38 621 GLY B O 1
ATOM 10956 N N . ASP B 1 622 ? -17.281 28.641 1.938 1 87.25 622 ASP B N 1
ATOM 10957 C CA . ASP B 1 622 ? -17.594 30.062 1.934 1 87.25 622 ASP B CA 1
ATOM 10958 C C . ASP B 1 622 ? -17.094 30.734 3.211 1 87.25 622 ASP B C 1
ATOM 10960 O O . ASP B 1 622 ? -16.906 31.953 3.242 1 87.25 622 ASP B O 1
ATOM 10964 N N . LEU B 1 623 ? -16.859 29.969 4.211 1 87 623 LEU B N 1
ATOM 10965 C CA . LEU B 1 623 ? -16.531 30.578 5.496 1 87 623 LEU B CA 1
ATOM 10966 C C . LEU B 1 623 ? -15.055 30.438 5.809 1 87 623 LEU B C 1
ATOM 10968 O O . LEU B 1 623 ? -14.586 30.891 6.855 1 87 623 LEU B O 1
ATOM 10972 N N . SER B 1 624 ? -14.297 29.875 4.84 1 87.81 624 SER B N 1
ATOM 10973 C CA . SER B 1 624 ? -12.867 29.75 5.07 1 87.81 624 SER B CA 1
ATOM 10974 C C . SER B 1 624 ? -12.156 31.094 4.988 1 87.81 624 SER B C 1
ATOM 10976 O O . SER B 1 624 ? -12.5 31.922 4.145 1 87.81 624 SER B O 1
ATOM 10978 N N . VAL B 1 625 ? -11.219 31.25 5.84 1 91.12 625 VAL B N 1
ATOM 10979 C CA . VAL B 1 625 ? -10.484 32.531 5.867 1 91.12 625 VAL B CA 1
ATOM 10980 C C . VAL B 1 625 ? -9.781 32.719 4.531 1 91.12 625 VAL B C 1
ATOM 10982 O O . VAL B 1 625 ? -9.672 33.875 4.055 1 91.12 625 VAL B O 1
ATOM 10985 N N . ASP B 1 626 ? -9.305 31.656 3.891 1 91.06 626 ASP B N 1
ATOM 10986 C CA . ASP B 1 626 ? -8.641 31.766 2.594 1 91.06 626 ASP B CA 1
ATOM 10987 C C . ASP B 1 626 ? -9.617 32.219 1.517 1 91.06 626 ASP B C 1
ATOM 10989 O O . ASP B 1 626 ? -9.266 33.062 0.663 1 91.06 626 ASP B O 1
ATOM 10993 N N . THR B 1 627 ? -10.828 31.766 1.615 1 93.44 627 THR B N 1
ATOM 10994 C CA . THR B 1 627 ? -11.859 32.188 0.681 1 93.44 627 THR B CA 1
ATOM 10995 C C . THR B 1 627 ? -12.195 33.656 0.894 1 93.44 627 THR B C 1
ATOM 10997 O O . THR B 1 627 ? -12.305 34.438 -0.068 1 93.44 627 THR B O 1
ATOM 11000 N N . LEU B 1 628 ? -12.289 34.031 2.115 1 95.88 628 LEU B N 1
ATOM 11001 C CA . LEU B 1 628 ? -12.656 35.406 2.441 1 95.88 628 LEU B CA 1
ATOM 11002 C C . LEU B 1 628 ? -11.539 36.344 2.055 1 95.88 628 LEU B C 1
ATOM 11004 O O . LEU B 1 628 ? -11.812 37.469 1.56 1 95.88 628 LEU B O 1
ATOM 11008 N N . ALA B 1 629 ? -10.336 35.906 2.301 1 96.25 629 ALA B N 1
ATOM 11009 C CA . ALA B 1 629 ? -9.195 36.719 1.883 1 96.25 629 ALA B CA 1
ATOM 11010 C C . ALA B 1 629 ? -9.156 36.875 0.365 1 96.25 629 ALA B C 1
ATOM 11012 O O . ALA B 1 629 ? -8.844 37.938 -0.148 1 96.25 629 ALA B O 1
ATOM 11013 N N . THR B 1 630 ? -9.453 35.844 -0.332 1 96.44 630 THR B N 1
ATOM 11014 C CA . THR B 1 630 ? -9.5 35.906 -1.789 1 96.44 630 THR B CA 1
ATOM 11015 C C . THR B 1 630 ? -10.633 36.812 -2.27 1 96.44 630 THR B C 1
ATOM 11017 O O . THR B 1 630 ? -10.492 37.5 -3.283 1 96.44 630 THR B O 1
ATOM 11020 N N . ALA B 1 631 ? -11.727 36.812 -1.527 1 97.44 631 ALA B N 1
ATOM 11021 C CA . ALA B 1 631 ? -12.844 37.688 -1.843 1 97.44 631 ALA B CA 1
ATOM 11022 C C . ALA B 1 631 ? -12.43 39.156 -1.735 1 97.44 631 ALA B C 1
ATOM 11024 O O . ALA B 1 631 ? -12.836 40 -2.551 1 97.44 631 ALA B O 1
ATOM 11025 N N . VAL B 1 632 ? -11.688 39.469 -0.747 1 97.44 632 VAL B N 1
ATOM 11026 C CA . VAL B 1 632 ? -11.203 40.812 -0.563 1 97.44 632 VAL B CA 1
ATOM 11027 C C . VAL B 1 632 ? -10.352 41.219 -1.761 1 97.44 632 VAL B C 1
ATOM 11029 O O . VAL B 1 632 ? -10.523 42.312 -2.309 1 97.44 632 VAL B O 1
ATOM 11032 N N . SER B 1 633 ? -9.461 40.375 -2.193 1 97.12 633 SER B N 1
ATOM 11033 C CA . SER B 1 633 ? -8.609 40.656 -3.344 1 97.12 633 SER B CA 1
ATOM 11034 C C . SER B 1 633 ? -9.438 40.781 -4.621 1 97.12 633 SER B C 1
ATOM 11036 O O . SER B 1 633 ? -9.141 41.625 -5.477 1 97.12 633 SER B O 1
ATOM 11038 N N . SER B 1 634 ? -10.438 39.969 -4.699 1 97.56 634 SER B N 1
ATOM 11039 C CA . SER B 1 634 ? -11.328 40.031 -5.855 1 97.56 634 SER B CA 1
ATOM 11040 C C . SER B 1 634 ? -12.102 41.344 -5.883 1 97.56 634 SER B C 1
ATOM 11042 O O . SER B 1 634 ? -12.375 41.906 -6.953 1 97.56 634 SER B O 1
ATOM 11044 N N . ALA B 1 635 ? -12.5 41.812 -4.738 1 97.62 635 ALA B N 1
ATOM 11045 C CA . ALA B 1 635 ? -13.203 43.094 -4.633 1 97.62 635 ALA B CA 1
ATOM 11046 C C . ALA B 1 635 ? -12.312 44.25 -5.09 1 97.62 635 ALA B C 1
ATOM 11048 O O . ALA B 1 635 ? -12.789 45.188 -5.73 1 97.62 635 ALA B O 1
ATOM 11049 N N . ASN B 1 636 ? -11.055 44.219 -4.766 1 96.81 636 ASN B N 1
ATOM 11050 C CA . ASN B 1 636 ? -10.109 45.219 -5.234 1 96.81 636 ASN B CA 1
ATOM 11051 C C . ASN B 1 636 ? -10.062 45.281 -6.758 1 96.81 636 ASN B C 1
ATOM 11053 O O . ASN B 1 636 ? -10.062 46.375 -7.344 1 96.81 636 ASN B O 1
ATOM 11057 N N . CYS B 1 637 ? -10 44.125 -7.348 1 96.25 637 CYS B N 1
ATOM 11058 C CA . CYS B 1 637 ? -9.977 44.031 -8.805 1 96.25 637 CYS B CA 1
ATOM 11059 C C . CYS B 1 637 ? -11.273 44.562 -9.406 1 96.25 637 CYS B C 1
ATOM 11061 O O . CYS B 1 637 ? -11.258 45.281 -10.414 1 96.25 637 CYS B O 1
ATOM 11063 N N . ALA B 1 638 ? -12.398 44.25 -8.766 1 96.62 638 ALA B N 1
ATOM 11064 C CA . ALA B 1 638 ? -13.695 44.688 -9.242 1 96.62 638 ALA B CA 1
ATOM 11065 C C . ALA B 1 638 ? -13.812 46.219 -9.164 1 96.62 638 ALA B C 1
ATOM 11067 O O . ALA B 1 638 ? -14.32 46.844 -10.086 1 96.62 638 ALA B O 1
ATOM 11068 N N . ARG B 1 639 ? -13.43 46.781 -8.07 1 95.31 639 ARG B N 1
ATOM 11069 C CA . ARG B 1 639 ? -13.438 48.219 -7.898 1 95.31 639 ARG B CA 1
ATOM 11070 C C . ARG B 1 639 ? -12.602 48.906 -8.977 1 95.31 639 ARG B C 1
ATOM 11072 O O . ARG B 1 639 ? -13.031 49.906 -9.57 1 95.31 639 ARG B O 1
ATOM 11079 N N . ALA B 1 640 ? -11.398 48.406 -9.234 1 92.75 640 ALA B N 1
ATOM 11080 C CA . ALA B 1 640 ? -10.492 48.969 -10.219 1 92.75 640 ALA B CA 1
ATOM 11081 C C . ALA B 1 640 ? -11.086 48.875 -11.625 1 92.75 640 ALA B C 1
ATOM 11083 O O . ALA B 1 640 ? -10.836 49.75 -12.461 1 92.75 640 ALA B O 1
ATOM 11084 N N . ALA B 1 641 ? -11.859 47.875 -11.789 1 92.5 641 ALA B N 1
ATOM 11085 C CA . ALA B 1 641 ? -12.492 47.688 -13.094 1 92.5 641 ALA B CA 1
ATOM 11086 C C . ALA B 1 641 ? -13.766 48.5 -13.211 1 92.5 641 ALA B C 1
ATOM 11088 O O . ALA B 1 641 ? -14.438 48.5 -14.25 1 92.5 641 ALA B O 1
ATOM 11089 N N . GLY B 1 642 ? -14.18 49.219 -12.188 1 91.81 642 GLY B N 1
ATOM 11090 C CA . GLY B 1 642 ? -15.312 50.125 -12.219 1 91.81 642 GLY B CA 1
ATOM 11091 C C . GLY B 1 642 ? -16.609 49.469 -11.758 1 91.81 642 GLY B C 1
ATOM 11092 O O . GLY B 1 642 ? -17.672 50.094 -11.773 1 91.81 642 GLY B O 1
ATOM 11093 N N . ASP B 1 643 ? -16.516 48.281 -11.375 1 95.94 643 ASP B N 1
ATOM 11094 C CA . ASP B 1 643 ? -17.688 47.594 -10.852 1 95.94 643 ASP B CA 1
ATOM 11095 C C . ASP B 1 643 ? -17.844 47.812 -9.352 1 95.94 643 ASP B C 1
ATOM 11097 O O . ASP B 1 643 ? -17.641 46.906 -8.555 1 95.94 643 ASP B O 1
ATOM 11101 N N . LEU B 1 644 ? -18.312 48.969 -8.984 1 96.69 644 LEU B N 1
ATOM 11102 C CA . LEU B 1 644 ? -18.391 49.375 -7.586 1 96.69 644 LEU B CA 1
ATOM 11103 C C . LEU B 1 644 ? -19.453 48.594 -6.84 1 96.69 644 LEU B C 1
ATOM 11105 O O . LEU B 1 644 ? -19.281 48.25 -5.668 1 96.69 644 LEU B O 1
ATOM 11109 N N . ALA B 1 645 ? -20.516 48.219 -7.543 1 96.88 645 ALA B N 1
ATOM 11110 C CA . ALA B 1 645 ? -21.578 47.469 -6.906 1 96.88 645 ALA B CA 1
ATOM 11111 C C . ALA B 1 645 ? -21.094 46.062 -6.547 1 96.88 645 ALA B C 1
ATOM 11113 O O . ALA B 1 645 ? -21.359 45.562 -5.441 1 96.88 645 ALA B O 1
ATOM 11114 N N . GLY B 1 646 ? -20.469 45.469 -7.52 1 96.81 646 GLY B N 1
ATOM 11115 C CA . GLY B 1 646 ? -19.938 44.125 -7.27 1 96.81 646 GLY B CA 1
ATOM 11116 C C . GLY B 1 646 ? -18.891 44.125 -6.172 1 96.81 646 GLY B C 1
ATOM 11117 O O . GLY B 1 646 ? -18.875 43.219 -5.336 1 96.81 646 GLY B O 1
ATOM 11118 N N . ALA B 1 647 ? -18 45.094 -6.176 1 97.81 647 ALA B N 1
ATOM 11119 C CA . ALA B 1 647 ? -16.969 45.219 -5.145 1 97.81 647 ALA B CA 1
ATOM 11120 C C . ALA B 1 647 ? -17.609 45.375 -3.764 1 97.81 647 ALA B C 1
ATOM 11122 O O . ALA B 1 647 ? -17.156 44.781 -2.789 1 97.81 647 ALA B O 1
ATOM 11123 N N . HIS B 1 648 ? -18.609 46.25 -3.691 1 97.5 648 HIS B N 1
ATOM 11124 C CA . HIS B 1 648 ? -19.312 46.5 -2.436 1 97.5 648 HIS B CA 1
ATOM 11125 C C . HIS B 1 648 ? -19.953 45.219 -1.885 1 97.5 648 HIS B C 1
ATOM 11127 O O . HIS B 1 648 ? -19.812 44.938 -0.696 1 97.5 648 HIS B O 1
ATOM 11133 N N . GLU B 1 649 ? -20.562 44.469 -2.73 1 97.62 649 GLU B N 1
ATOM 11134 C CA . GLU B 1 649 ? -21.203 43.219 -2.314 1 97.62 649 GLU B CA 1
ATOM 11135 C C . GLU B 1 649 ? -20.188 42.219 -1.792 1 97.62 649 GLU B C 1
ATOM 11137 O O . GLU B 1 649 ? -20.406 41.594 -0.752 1 97.62 649 GLU B O 1
ATOM 11142 N N . LEU B 1 650 ? -19.141 42.031 -2.533 1 97.5 650 LEU B N 1
ATOM 11143 C CA . LEU B 1 650 ? -18.094 41.094 -2.141 1 97.5 650 LEU B CA 1
ATOM 11144 C C . LEU B 1 650 ? -17.531 41.469 -0.772 1 97.5 650 LEU B C 1
ATOM 11146 O O . LEU B 1 650 ? -17.375 40.594 0.091 1 97.5 650 LEU B O 1
ATOM 11150 N N . LEU B 1 651 ? -17.25 42.75 -0.538 1 97.81 651 LEU B N 1
ATOM 11151 C CA . LEU B 1 651 ? -16.625 43.188 0.699 1 97.81 651 LEU B CA 1
ATOM 11152 C C . LEU B 1 651 ? -17.609 43.156 1.858 1 97.81 651 LEU B C 1
ATOM 11154 O O . LEU B 1 651 ? -17.25 42.812 2.988 1 97.81 651 LEU B O 1
ATOM 11158 N N . GLU B 1 652 ? -18.812 43.531 1.578 1 97.44 652 GLU B N 1
ATOM 11159 C CA . GLU B 1 652 ? -19.828 43.469 2.627 1 97.44 652 GLU B CA 1
ATOM 11160 C C . GLU B 1 652 ? -20 42.062 3.166 1 97.44 652 GLU B C 1
ATOM 11162 O O . GLU B 1 652 ? -19.984 41.844 4.379 1 97.44 652 GLU B O 1
ATOM 11167 N N . ARG B 1 653 ? -20.094 41.156 2.275 1 96.88 653 ARG B N 1
ATOM 11168 C CA . ARG B 1 653 ? -20.234 39.75 2.664 1 96.88 653 ARG B CA 1
ATOM 11169 C C . ARG B 1 653 ? -18.984 39.281 3.391 1 96.88 653 ARG B C 1
ATOM 11171 O O . ARG B 1 653 ? -19.078 38.531 4.387 1 96.88 653 ARG B O 1
ATOM 11178 N N . ALA B 1 654 ? -17.812 39.656 2.85 1 97.12 654 ALA B N 1
ATOM 11179 C CA . ALA B 1 654 ? -16.562 39.219 3.467 1 97.12 654 ALA B CA 1
ATOM 11180 C C . ALA B 1 654 ? -16.438 39.781 4.887 1 97.12 654 ALA B C 1
ATOM 11182 O O . ALA B 1 654 ? -16.031 39.062 5.801 1 97.12 654 ALA B O 1
ATOM 11183 N N . VAL B 1 655 ? -16.797 41.031 5.094 1 97.31 655 VAL B N 1
ATOM 11184 C CA . VAL B 1 655 ? -16.703 41.688 6.398 1 97.31 655 VAL B CA 1
ATOM 11185 C C . VAL B 1 655 ? -17.641 41 7.387 1 97.31 655 VAL B C 1
ATOM 11187 O O . VAL B 1 655 ? -17.25 40.688 8.508 1 97.31 655 VAL B O 1
ATOM 11190 N N . ILE B 1 656 ? -18.828 40.656 6.961 1 96.69 656 ILE B N 1
ATOM 11191 C CA . ILE B 1 656 ? -19.812 40 7.809 1 96.69 656 ILE B CA 1
ATOM 11192 C C . ILE B 1 656 ? -19.297 38.625 8.219 1 96.69 656 ILE B C 1
ATOM 11194 O O . ILE B 1 656 ? -19.359 38.25 9.398 1 96.69 656 ILE B O 1
ATOM 11198 N N . ARG B 1 657 ? -18.828 37.969 7.285 1 95.19 657 ARG B N 1
ATOM 11199 C CA . ARG B 1 657 ? -18.359 36.594 7.531 1 95.19 657 ARG B CA 1
ATOM 11200 C C . ARG B 1 657 ? -17.094 36.594 8.367 1 95.19 657 ARG B C 1
ATOM 11202 O O . ARG B 1 657 ? -16.891 35.719 9.211 1 95.19 657 ARG B O 1
ATOM 11209 N N . LEU B 1 658 ? -16.188 37.562 8.148 1 96 658 LEU B N 1
ATOM 11210 C CA . LEU B 1 658 ? -14.984 37.656 8.961 1 96 658 LEU B CA 1
ATOM 11211 C C . LEU B 1 658 ? -15.336 38 10.406 1 96 658 LEU B C 1
ATOM 11213 O O . LEU B 1 658 ? -14.695 37.5 11.336 1 96 658 LEU B O 1
ATOM 11217 N N . HIS B 1 659 ? -16.328 38.812 10.578 1 94.25 659 HIS B N 1
ATOM 11218 C CA . HIS B 1 659 ? -16.812 39.094 11.922 1 94.25 659 HIS B CA 1
ATOM 11219 C C . HIS B 1 659 ? -17.281 37.844 12.617 1 94.25 659 HIS B C 1
ATOM 11221 O O . HIS B 1 659 ? -16.984 37.625 13.805 1 94.25 659 HIS B O 1
ATOM 11227 N N . ALA B 1 660 ? -17.891 37 11.852 1 91.75 660 ALA B N 1
ATOM 11228 C CA . ALA B 1 660 ? -18.438 35.781 12.398 1 91.75 660 ALA B CA 1
ATOM 11229 C C . ALA B 1 660 ? -17.344 34.781 12.727 1 91.75 660 ALA B C 1
ATOM 11231 O O . ALA B 1 660 ? -17.422 34.062 13.727 1 91.75 660 ALA B O 1
ATOM 11232 N N . VAL B 1 661 ? -16.328 34.688 11.914 1 88.69 661 VAL B N 1
ATOM 11233 C CA . VAL B 1 661 ? -15.336 33.625 12.008 1 88.69 661 VAL B CA 1
ATOM 11234 C C . VAL B 1 661 ? -14.188 34.094 12.906 1 88.69 661 VAL B C 1
ATOM 11236 O O . VAL B 1 661 ? -13.656 33.312 13.695 1 88.69 661 VAL B O 1
ATOM 11239 N N . LEU B 1 662 ? -13.758 35.406 12.797 1 92 662 LEU B N 1
ATOM 11240 C CA . LEU B 1 662 ? -12.531 35.844 13.453 1 92 662 LEU B CA 1
ATOM 11241 C C . LEU B 1 662 ? -12.844 36.844 14.578 1 92 662 LEU B C 1
ATOM 11243 O O . LEU B 1 662 ? -12.031 37.031 15.492 1 92 662 LEU B O 1
ATOM 11247 N N . GLY B 1 663 ? -14.008 37.5 14.531 1 91.88 663 GLY B N 1
ATOM 11248 C CA . GLY B 1 663 ? -14.367 38.5 15.539 1 91.88 663 GLY B CA 1
ATOM 11249 C C . GLY B 1 663 ? -14.211 39.938 15.062 1 91.88 663 GLY B C 1
ATOM 11250 O O . GLY B 1 663 ? -13.617 40.188 14.008 1 91.88 663 GLY B O 1
ATOM 11251 N N . ASP B 1 664 ? -14.602 40.844 15.867 1 92.06 664 ASP B N 1
ATOM 11252 C CA . ASP B 1 664 ? -14.758 42.219 15.477 1 92.06 664 ASP B CA 1
ATOM 11253 C C . ASP B 1 664 ? -13.414 42.969 15.508 1 92.06 664 ASP B C 1
ATOM 11255 O O . ASP B 1 664 ? -13.164 43.844 14.68 1 92.06 664 ASP B O 1
ATOM 11259 N N . GLU B 1 665 ? -12.617 42.594 16.375 1 94.31 665 GLU B N 1
ATOM 11260 C CA . GLU B 1 665 ? -11.391 43.375 16.562 1 94.31 665 GLU B CA 1
ATOM 11261 C C . GLU B 1 665 ? -10.211 42.719 15.852 1 94.31 665 GLU B C 1
ATOM 11263 O O . GLU B 1 665 ? -9.086 43.188 15.922 1 94.31 665 GLU B O 1
ATOM 11268 N N . HIS B 1 666 ? -10.539 41.594 15.172 1 95.88 666 HIS B N 1
ATOM 11269 C CA . HIS B 1 666 ? -9.453 40.938 14.461 1 95.88 666 HIS B CA 1
ATOM 11270 C C . HIS B 1 666 ? -8.906 41.812 13.336 1 95.88 666 HIS B C 1
ATOM 11272 O O . HIS B 1 666 ? -9.672 42.438 12.602 1 95.88 666 HIS B O 1
ATOM 11278 N N . PRO B 1 667 ? -7.598 41.844 13.164 1 96.88 667 PRO B N 1
ATOM 11279 C CA . PRO B 1 667 ? -7.004 42.719 12.148 1 96.88 667 PRO B CA 1
ATOM 11280 C C . PRO B 1 667 ? -7.566 42.438 10.75 1 96.88 667 PRO B C 1
ATOM 11282 O O . PRO B 1 667 ? -7.715 43.375 9.961 1 96.88 667 PRO B O 1
ATOM 11285 N N . PHE B 1 668 ? -7.941 41.25 10.422 1 97.19 668 PHE B N 1
ATOM 11286 C CA . PHE B 1 668 ? -8.461 40.906 9.102 1 97.19 668 PHE B CA 1
ATOM 11287 C C . PHE B 1 668 ? -9.859 41.5 8.906 1 97.19 668 PHE B C 1
ATOM 11289 O O . PHE B 1 668 ? -10.188 41.969 7.82 1 97.19 668 PHE B O 1
ATOM 11296 N N . THR B 1 669 ? -10.617 41.438 10.016 1 97.31 669 THR B N 1
ATOM 11297 C CA . THR B 1 669 ? -11.945 42.031 9.953 1 97.31 669 THR B CA 1
ATOM 11298 C C . THR B 1 669 ? -11.844 43.562 9.758 1 97.31 669 THR B C 1
ATOM 11300 O O . THR B 1 669 ? -12.555 44.125 8.922 1 97.31 669 THR B O 1
ATOM 11303 N N . LEU B 1 670 ? -10.977 44.125 10.492 1 97.88 670 LEU B N 1
ATOM 11304 C CA . LEU B 1 670 ? -10.766 45.562 10.398 1 97.88 670 LEU B CA 1
ATOM 11305 C C . LEU B 1 670 ? -10.227 45.938 9.031 1 97.88 670 LEU B C 1
ATOM 11307 O O . LEU B 1 670 ? -10.695 46.906 8.422 1 97.88 670 LEU B O 1
ATOM 11311 N N . ALA B 1 671 ? -9.297 45.188 8.531 1 97.81 671 ALA B N 1
ATOM 11312 C CA . ALA B 1 671 ? -8.688 45.438 7.234 1 97.81 671 ALA B CA 1
ATOM 11313 C C . ALA B 1 671 ? -9.711 45.344 6.113 1 97.81 671 ALA B C 1
ATOM 11315 O O . ALA B 1 671 ? -9.734 46.156 5.199 1 97.81 671 ALA B O 1
ATOM 11316 N N . ALA B 1 672 ? -10.516 44.344 6.164 1 97.94 672 ALA B N 1
ATOM 11317 C CA . ALA B 1 672 ? -11.57 44.188 5.164 1 97.94 672 ALA B CA 1
ATOM 11318 C C . ALA B 1 672 ? -12.57 45.344 5.23 1 97.94 672 ALA B C 1
ATOM 11320 O O . ALA B 1 672 ? -13.07 45.781 4.199 1 97.94 672 ALA B O 1
ATOM 11321 N N . SER B 1 673 ? -12.836 45.844 6.418 1 98.12 673 SER B N 1
ATOM 11322 C CA . SER B 1 673 ? -13.727 46.969 6.598 1 98.12 673 SER B CA 1
ATOM 11323 C C . SER B 1 673 ? -13.125 48.25 5.988 1 98.12 673 SER B C 1
ATOM 11325 O O . SER B 1 673 ? -13.852 49.062 5.438 1 98.12 673 SER B O 1
ATOM 11327 N N . ALA B 1 674 ? -11.867 48.375 6.148 1 97.88 674 ALA B N 1
ATOM 11328 C CA . ALA B 1 674 ? -11.195 49.5 5.484 1 97.88 674 ALA B CA 1
ATOM 11329 C C . ALA B 1 674 ? -11.352 49.406 3.971 1 97.88 674 ALA B C 1
ATOM 11331 O O . ALA B 1 674 ? -11.508 50.406 3.297 1 97.88 674 ALA B O 1
ATOM 11332 N N . GLY B 1 675 ? -11.258 48.156 3.459 1 97.44 675 GLY B N 1
ATOM 11333 C CA . GLY B 1 675 ? -11.516 47.969 2.043 1 97.44 675 GLY B CA 1
ATOM 11334 C C . GLY B 1 675 ? -12.914 48.344 1.624 1 97.44 675 GLY B C 1
ATOM 11335 O O . GLY B 1 675 ? -13.109 48.938 0.552 1 97.44 675 GLY B O 1
ATOM 11336 N N . LEU B 1 676 ? -13.828 48.062 2.479 1 97.88 676 LEU B N 1
ATOM 11337 C CA . LEU B 1 676 ? -15.211 48.438 2.219 1 97.88 676 LEU B CA 1
ATOM 11338 C C . LEU B 1 676 ? -15.352 49.969 2.189 1 97.88 676 LEU B C 1
ATOM 11340 O O . LEU B 1 676 ? -16.062 50.5 1.336 1 97.88 676 LEU B O 1
ATOM 11344 N N . ALA B 1 677 ? -14.695 50.656 3.094 1 97.81 677 ALA B N 1
ATOM 11345 C CA . ALA B 1 677 ? -14.703 52.125 3.107 1 97.81 677 ALA B CA 1
ATOM 11346 C C . ALA B 1 677 ? -14.148 52.688 1.801 1 97.81 677 ALA B C 1
ATOM 11348 O O . ALA B 1 677 ? -14.633 53.719 1.308 1 97.81 677 ALA B O 1
ATOM 11349 N N . GLY B 1 678 ? -13.195 52.031 1.295 1 96.94 678 GLY B N 1
ATOM 11350 C CA . GLY B 1 678 ? -12.641 52.438 0.014 1 96.94 678 GLY B CA 1
ATOM 11351 C C . GLY B 1 678 ? -13.641 52.375 -1.121 1 96.94 678 GLY B C 1
ATOM 11352 O O . GLY B 1 678 ? -13.672 53.25 -1.986 1 96.94 678 GLY B O 1
ATOM 11353 N N . VAL B 1 679 ? -14.422 51.344 -1.151 1 97.31 679 VAL B N 1
ATOM 11354 C CA . VAL B 1 679 ? -15.438 51.188 -2.184 1 97.31 679 VAL B CA 1
ATOM 11355 C C . VAL B 1 679 ? -16.547 52.219 -1.982 1 97.31 679 VAL B C 1
ATOM 11357 O O . VAL B 1 679 ? -17.031 52.812 -2.949 1 97.31 679 VAL B O 1
ATOM 11360 N N . VAL B 1 680 ? -16.891 52.5 -0.728 1 97.5 680 VAL B N 1
ATOM 11361 C CA . VAL B 1 680 ? -17.906 53.469 -0.382 1 97.5 680 VAL B CA 1
ATOM 11362 C C . VAL B 1 680 ? -17.422 54.875 -0.796 1 97.5 680 VAL B C 1
ATOM 11364 O O . VAL B 1 680 ? -18.203 55.656 -1.334 1 97.5 680 VAL B O 1
ATOM 11367 N N . ARG B 1 681 ? -16.266 55.125 -0.56 1 96.19 681 ARG B N 1
ATOM 11368 C CA . ARG B 1 681 ? -15.656 56.406 -0.976 1 96.19 681 ARG B CA 1
ATOM 11369 C C . ARG B 1 681 ? -15.68 56.531 -2.494 1 96.19 681 ARG B C 1
ATOM 11371 O O . ARG B 1 681 ? -15.992 57.625 -3.014 1 96.19 681 ARG B O 1
ATOM 11378 N N . ALA B 1 682 ? -15.352 55.5 -3.221 1 94.81 682 ALA B N 1
ATOM 11379 C CA . ALA B 1 682 ? -15.328 55.5 -4.68 1 94.81 682 ALA B CA 1
ATOM 11380 C C . ALA B 1 682 ? -16.734 55.75 -5.246 1 94.81 682 ALA B C 1
ATOM 11382 O O . ALA B 1 682 ? -16.875 56.281 -6.348 1 94.81 682 ALA B O 1
ATOM 11383 N N . ALA B 1 683 ? -17.688 55.469 -4.461 1 95.06 683 ALA B N 1
ATOM 11384 C CA . ALA B 1 683 ? -19.062 55.688 -4.867 1 95.06 683 ALA B CA 1
ATOM 11385 C C . ALA B 1 683 ? -19.516 57.094 -4.527 1 95.06 683 ALA B C 1
ATOM 11387 O O . ALA B 1 683 ? -20.672 57.469 -4.746 1 95.06 683 ALA B O 1
ATOM 11388 N N . GLY B 1 684 ? -18.672 57.938 -3.943 1 93.38 684 GLY B N 1
ATOM 11389 C CA . GLY B 1 684 ? -18.938 59.344 -3.672 1 93.38 684 GLY B CA 1
ATOM 11390 C C . GLY B 1 684 ? -19.531 59.594 -2.293 1 93.38 684 GLY B C 1
ATOM 11391 O O . GLY B 1 684 ? -19.891 60.719 -1.95 1 93.38 684 GLY B O 1
ATOM 11392 N N . ARG B 1 685 ? -19.656 58.594 -1.508 1 95.94 685 ARG B N 1
ATOM 11393 C CA . ARG B 1 685 ? -20.234 58.719 -0.17 1 95.94 685 ARG B CA 1
ATOM 11394 C C . ARG B 1 685 ? -19.141 58.906 0.879 1 95.94 685 ARG B C 1
ATOM 11396 O O . ARG B 1 685 ? -18.969 58.062 1.758 1 95.94 685 ARG B O 1
ATOM 11403 N N . HIS B 1 686 ? -18.469 60.031 0.921 1 95.94 686 HIS B N 1
ATOM 11404 C CA . HIS B 1 686 ? -17.297 60.312 1.729 1 95.94 686 HIS B CA 1
ATOM 11405 C C . HIS B 1 686 ? -17.641 60.375 3.213 1 95.94 686 HIS B C 1
ATOM 11407 O O . HIS B 1 686 ? -16.828 60 4.062 1 95.94 686 HIS B O 1
ATOM 11413 N N . ALA B 1 687 ? -18.844 60.812 3.523 1 95.81 687 ALA B N 1
ATOM 11414 C CA . ALA B 1 687 ? -19.25 60.906 4.926 1 95.81 687 ALA B CA 1
ATOM 11415 C C . ALA B 1 687 ? -19.344 59.5 5.555 1 95.81 687 ALA B C 1
ATOM 11417 O O . ALA B 1 687 ? -18.891 59.281 6.68 1 95.81 687 ALA B O 1
ATOM 11418 N N . ASP B 1 688 ? -19.969 58.625 4.805 1 96.5 688 ASP B N 1
ATOM 11419 C CA . ASP B 1 688 ? -20.094 57.25 5.277 1 96.5 688 ASP B CA 1
ATOM 11420 C C . ASP B 1 688 ? -18.719 56.594 5.387 1 96.5 688 ASP B C 1
ATOM 11422 O O . ASP B 1 688 ? -18.438 55.875 6.363 1 96.5 688 ASP B O 1
ATOM 11426 N N . ALA B 1 689 ? -17.891 56.719 4.391 1 97.69 689 ALA B N 1
ATOM 11427 C CA . ALA B 1 689 ? -16.547 56.188 4.375 1 97.69 689 ALA B CA 1
ATOM 11428 C C . ALA B 1 689 ? -15.727 56.688 5.555 1 97.69 689 ALA B C 1
ATOM 11430 O O . ALA B 1 689 ? -14.961 55.938 6.168 1 97.69 689 ALA B O 1
ATOM 11431 N N . ARG B 1 690 ? -15.867 57.969 5.84 1 97.12 690 ARG B N 1
ATOM 11432 C CA . ARG B 1 690 ? -15.164 58.562 6.965 1 97.12 690 ARG B CA 1
ATOM 11433 C C . ARG B 1 690 ? -15.531 57.906 8.273 1 97.12 690 ARG B C 1
ATOM 11435 O O . ARG B 1 690 ? -14.664 57.594 9.094 1 97.12 690 ARG B O 1
ATOM 11442 N N . THR B 1 691 ? -16.797 57.625 8.484 1 97.5 691 THR B N 1
ATOM 11443 C CA . THR B 1 691 ? -17.266 56.969 9.703 1 97.5 691 THR B CA 1
ATOM 11444 C C . THR B 1 691 ? -16.641 55.594 9.852 1 97.5 691 THR B C 1
ATOM 11446 O O . THR B 1 691 ? -16.156 55.219 10.93 1 97.5 691 THR B O 1
ATOM 11449 N N . ILE B 1 692 ? -16.594 54.844 8.789 1 97.56 692 ILE B N 1
ATOM 11450 C CA . ILE B 1 692 ? -16.031 53.5 8.805 1 97.56 692 ILE B CA 1
ATOM 11451 C C . ILE B 1 692 ? -14.523 53.594 9.078 1 97.56 692 ILE B C 1
ATOM 11453 O O . ILE B 1 692 ? -14.008 52.906 9.969 1 97.56 692 ILE B O 1
ATOM 11457 N N . ASP B 1 693 ? -13.867 54.438 8.367 1 97.81 693 ASP B N 1
ATOM 11458 C CA . ASP B 1 693 ? -12.414 54.531 8.438 1 97.81 693 ASP B CA 1
ATOM 11459 C C . ASP B 1 693 ? -11.969 55 9.82 1 97.81 693 ASP B C 1
ATOM 11461 O O . ASP B 1 693 ? -10.914 54.594 10.312 1 97.81 693 ASP B O 1
ATOM 11465 N N . GLU B 1 694 ? -12.656 55.938 10.414 1 97.62 694 GLU B N 1
ATOM 11466 C CA . GLU B 1 694 ? -12.289 56.438 11.742 1 97.62 694 GLU B CA 1
ATOM 11467 C C . GLU B 1 694 ? -12.344 55.312 12.773 1 97.62 694 GLU B C 1
ATOM 11469 O O . GLU B 1 694 ? -11.422 55.156 13.586 1 97.62 694 GLU B O 1
ATOM 11474 N N . GLU B 1 695 ? -13.359 54.531 12.711 1 97.31 695 GLU B N 1
ATOM 11475 C CA . GLU B 1 695 ? -13.492 53.406 13.617 1 97.31 695 GLU B CA 1
ATOM 11476 C C . GLU B 1 695 ? -12.422 52.344 13.344 1 97.31 695 GLU B C 1
ATOM 11478 O O . GLU B 1 695 ? -11.797 51.844 14.273 1 97.31 695 GLU B O 1
ATOM 11483 N N . VAL B 1 696 ? -12.266 52.031 12.102 1 98 696 VAL B N 1
ATOM 11484 C CA . VAL B 1 696 ? -11.336 51 11.68 1 98 696 VAL B CA 1
ATOM 11485 C C . VAL B 1 696 ? -9.906 51.406 12.016 1 98 696 VAL B C 1
ATOM 11487 O O . VAL B 1 696 ? -9.117 50.594 12.492 1 98 696 VAL B O 1
ATOM 11490 N N . LEU B 1 697 ? -9.547 52.625 11.727 1 98.06 697 LEU B N 1
ATOM 11491 C CA . LEU B 1 697 ? -8.195 53.125 12.008 1 98.06 697 LEU B CA 1
ATOM 11492 C C . LEU B 1 697 ? -7.875 52.969 13.492 1 98.06 697 LEU B C 1
ATOM 11494 O O . LEU B 1 697 ? -6.77 52.562 13.859 1 98.06 697 LEU B O 1
ATOM 11498 N N . GLY B 1 698 ? -8.812 53.375 14.398 1 97.44 698 GLY B N 1
ATOM 11499 C CA . GLY B 1 698 ? -8.625 53.156 15.828 1 97.44 698 GLY B CA 1
ATOM 11500 C C . GLY B 1 698 ? -8.391 51.719 16.188 1 97.44 698 GLY B C 1
ATOM 11501 O O . GLY B 1 698 ? -7.508 51.406 16.984 1 97.44 698 GLY B O 1
ATOM 11502 N N . GLY B 1 699 ? -9.195 50.844 15.617 1 97.25 699 GLY B N 1
ATOM 11503 C CA . GLY B 1 699 ? -9.055 49.438 15.852 1 97.25 699 GLY B CA 1
ATOM 11504 C C . GLY B 1 699 ? -7.719 48.875 15.383 1 97.25 699 GLY B C 1
ATOM 11505 O O . GLY B 1 699 ? -7.09 48.062 16.078 1 97.25 699 GLY B O 1
ATOM 11506 N N . LEU B 1 700 ? -7.289 49.25 14.148 1 97.69 700 LEU B N 1
ATOM 11507 C CA . LEU B 1 700 ? -6.031 48.75 13.586 1 97.69 700 LEU B CA 1
ATOM 11508 C C . LEU B 1 700 ? -4.844 49.25 14.406 1 97.69 700 LEU B C 1
ATOM 11510 O O . LEU B 1 700 ? -3.881 48.5 14.617 1 97.69 700 LEU B O 1
ATOM 11514 N N . ARG B 1 701 ? -4.859 50.469 14.859 1 97.25 701 ARG B N 1
ATOM 11515 C CA . ARG B 1 701 ? -3.791 50.969 15.703 1 97.25 701 ARG B CA 1
ATOM 11516 C C . ARG B 1 701 ? -3.674 50.188 17 1 97.25 701 ARG B C 1
ATOM 11518 O O . ARG B 1 701 ? -2.566 49.938 17.484 1 97.25 701 ARG B O 1
ATOM 11525 N N . ARG B 1 702 ? -4.797 49.719 17.516 1 95.69 702 ARG B N 1
ATOM 11526 C CA . ARG B 1 702 ? -4.801 48.938 18.75 1 95.69 702 ARG B CA 1
ATOM 11527 C C . ARG B 1 702 ? -4.336 47.5 18.484 1 95.69 702 ARG B C 1
ATOM 11529 O O . ARG B 1 702 ? -3.613 46.938 19.281 1 95.69 702 ARG B O 1
ATOM 11536 N N . SER B 1 703 ? -4.707 47 17.375 1 95 703 SER B N 1
ATOM 11537 C CA . SER B 1 703 ? -4.5 45.594 17.094 1 95 703 SER B CA 1
ATOM 11538 C C . SER B 1 703 ? -3.109 45.344 16.516 1 95 703 SER B C 1
ATOM 11540 O O . SER B 1 703 ? -2.406 44.438 16.953 1 95 703 SER B O 1
ATOM 11542 N N . VAL B 1 704 ? -2.662 46.094 15.469 1 95.75 704 VAL B N 1
ATOM 11543 C CA . VAL B 1 704 ? -1.411 45.781 14.789 1 95.75 704 VAL B CA 1
ATOM 11544 C C . VAL B 1 704 ? -0.467 47 14.859 1 95.75 704 VAL B C 1
ATOM 11546 O O . VAL B 1 704 ? 0.7 46.875 14.469 1 95.75 704 VAL B O 1
ATOM 11549 N N . GLY B 1 705 ? -0.929 48.156 15.344 1 95.31 705 GLY B N 1
ATOM 11550 C CA . GLY B 1 705 ? -0.061 49.312 15.523 1 95.31 705 GLY B CA 1
ATOM 11551 C C . GLY B 1 705 ? -0.182 50.344 14.414 1 95.31 705 GLY B C 1
ATOM 11552 O O . GLY B 1 705 ? -0.78 50.062 13.367 1 95.31 705 GLY B O 1
ATOM 11553 N N . ALA B 1 706 ? 0.455 51.438 14.539 1 96.62 706 ALA B N 1
ATOM 11554 C CA . ALA B 1 706 ? 0.3 52.594 13.664 1 96.62 706 ALA B CA 1
ATOM 11555 C C . ALA B 1 706 ? 1.142 52.469 12.398 1 96.62 706 ALA B C 1
ATOM 11557 O O . ALA B 1 706 ? 0.845 53.062 11.375 1 96.62 706 ALA B O 1
ATOM 11558 N N . ASP B 1 707 ? 2.133 51.688 12.508 1 96.75 707 ASP B N 1
ATOM 11559 C CA . ASP B 1 707 ? 3.076 51.562 11.398 1 96.75 707 ASP B CA 1
ATOM 11560 C C . ASP B 1 707 ? 2.717 50.406 10.484 1 96.75 707 ASP B C 1
ATOM 11562 O O . ASP B 1 707 ? 3.359 50.188 9.453 1 96.75 707 ASP B O 1
ATOM 11566 N N . HIS B 1 708 ? 1.717 49.656 10.836 1 97.38 708 HIS B N 1
ATOM 11567 C CA . HIS B 1 708 ? 1.359 48.469 10.055 1 97.38 708 HIS B CA 1
ATOM 11568 C C . HIS B 1 708 ? 0.805 48.875 8.688 1 97.38 708 HIS B C 1
ATOM 11570 O O . HIS B 1 708 ? 0.059 49.844 8.57 1 97.38 708 HIS B O 1
ATOM 11576 N N . PRO B 1 709 ? 1.041 48.062 7.645 1 96.81 709 PRO B N 1
ATOM 11577 C CA . PRO B 1 709 ? 0.551 48.406 6.305 1 96.81 709 PRO B CA 1
ATOM 11578 C C . PRO B 1 709 ? -0.969 48.531 6.25 1 96.81 709 PRO B C 1
ATOM 11580 O O . PRO B 1 709 ? -1.489 49.406 5.531 1 96.81 709 PRO B O 1
ATOM 11583 N N . PHE B 1 710 ? -1.73 47.812 7.02 1 97.44 710 PHE B N 1
ATOM 11584 C CA . PHE B 1 710 ? -3.182 47.938 7.078 1 97.44 710 PHE B CA 1
ATOM 11585 C C . PHE B 1 710 ? -3.582 49.312 7.605 1 97.44 710 PHE B C 1
ATOM 11587 O O . PHE B 1 710 ? -4.48 49.969 7.055 1 97.44 710 PHE B O 1
ATOM 11594 N N . THR B 1 711 ? -2.863 49.656 8.656 1 98.06 711 THR B N 1
ATOM 11595 C CA . THR B 1 711 ? -3.145 50.938 9.297 1 98.06 711 THR B CA 1
ATOM 11596 C C . THR B 1 711 ? -2.828 52.094 8.359 1 98.06 711 THR B C 1
ATOM 11598 O O . THR B 1 711 ? -3.602 53.062 8.266 1 98.06 711 THR B O 1
ATOM 11601 N N . LEU B 1 712 ? -1.744 51.969 7.684 1 98.06 712 LEU B N 1
ATOM 11602 C CA . LEU B 1 712 ? -1.322 53.031 6.77 1 98.06 712 LEU B CA 1
ATOM 11603 C C . LEU B 1 712 ? -2.305 53.188 5.613 1 98.06 712 LEU B C 1
ATOM 11605 O O . LEU B 1 712 ? -2.619 54.312 5.195 1 98.06 712 LEU B O 1
ATOM 11609 N N . SER B 1 713 ? -2.783 52.125 5.129 1 97.75 713 SER B N 1
ATOM 11610 C CA . SER B 1 713 ? -3.754 52.156 4.043 1 97.75 713 SER B CA 1
ATOM 11611 C C . SER B 1 713 ? -5.07 52.781 4.492 1 97.75 713 SER B C 1
ATOM 11613 O O . SER B 1 713 ? -5.664 53.562 3.771 1 97.75 713 SER B O 1
ATOM 11615 N N . CYS B 1 714 ? -5.512 52.406 5.668 1 98 714 CYS B N 1
ATOM 11616 C CA . CYS B 1 714 ? -6.73 53 6.223 1 98 714 CYS B CA 1
ATOM 11617 C C . CYS B 1 714 ? -6.57 54.5 6.453 1 98 714 CYS B C 1
ATOM 11619 O O . CYS B 1 714 ? -7.469 55.281 6.137 1 98 714 CYS B O 1
ATOM 11621 N N . ALA B 1 715 ? -5.41 54.875 6.961 1 98.31 715 ALA B N 1
ATOM 11622 C CA . ALA B 1 715 ? -5.125 56.281 7.223 1 98.31 715 ALA B CA 1
ATOM 11623 C C . ALA B 1 715 ? -5.121 57.094 5.93 1 98.31 715 ALA B C 1
ATOM 11625 O O . ALA B 1 715 ? -5.594 58.25 5.902 1 98.31 715 ALA B O 1
ATOM 11626 N N . ASN B 1 716 ? -4.559 56.562 4.922 1 97.94 716 ASN B N 1
ATOM 11627 C CA . ASN B 1 716 ? -4.578 57.219 3.617 1 97.94 716 ASN B CA 1
ATOM 11628 C C . ASN B 1 716 ? -6.004 57.469 3.137 1 97.94 716 ASN B C 1
ATOM 11630 O O . ASN B 1 716 ? -6.309 58.531 2.625 1 97.94 716 ASN B O 1
ATOM 11634 N N . GLY B 1 717 ? -6.863 56.469 3.277 1 97.38 717 GLY B N 1
ATOM 11635 C CA . GLY B 1 717 ? -8.258 56.625 2.906 1 97.38 717 GLY B CA 1
ATOM 11636 C C . GLY B 1 717 ? -9 57.656 3.742 1 97.38 717 GLY B C 1
ATOM 11637 O O . GLY B 1 717 ? -9.75 58.469 3.207 1 97.38 717 GLY B O 1
ATOM 11638 N N . LEU B 1 718 ? -8.734 57.625 5.027 1 97.94 718 LEU B N 1
ATOM 11639 C CA . LEU B 1 718 ? -9.391 58.562 5.922 1 97.94 718 LEU B CA 1
ATOM 11640 C C . LEU B 1 718 ? -8.984 60 5.594 1 97.94 718 LEU B C 1
ATOM 11642 O O . LEU B 1 718 ? -9.812 60.906 5.652 1 97.94 718 LEU B O 1
ATOM 11646 N N . ALA B 1 719 ? -7.711 60.219 5.277 1 97.5 719 ALA B N 1
ATOM 11647 C CA . ALA B 1 719 ? -7.25 61.531 4.891 1 97.5 719 ALA B CA 1
ATOM 11648 C C . ALA B 1 719 ? -8.023 62.062 3.686 1 97.5 719 ALA B C 1
ATOM 11650 O O . ALA B 1 719 ? -8.375 63.25 3.627 1 97.5 719 ALA B O 1
ATOM 11651 N N . ALA B 1 720 ? -8.281 61.219 2.768 1 96.38 720 ALA B N 1
ATOM 11652 C CA . ALA B 1 720 ? -9.062 61.594 1.588 1 96.38 720 ALA B CA 1
ATOM 11653 C C . ALA B 1 720 ? -10.492 61.969 1.967 1 96.38 720 ALA B C 1
ATOM 11655 O O . ALA B 1 720 ? -11.055 62.938 1.432 1 96.38 720 ALA B O 1
ATOM 11656 N N . ASP B 1 721 ? -11.039 61.25 2.838 1 96.62 721 ASP B N 1
ATOM 11657 C CA . ASP B 1 721 ? -12.414 61.5 3.279 1 96.62 721 ASP B CA 1
ATOM 11658 C C . ASP B 1 721 ? -12.5 62.812 4.059 1 96.62 721 ASP B C 1
ATOM 11660 O O . ASP B 1 721 ? -13.469 63.562 3.914 1 96.62 721 ASP B O 1
ATOM 11664 N N . LEU B 1 722 ? -11.539 63.062 4.875 1 96.69 722 LEU B N 1
ATOM 11665 C CA . LEU B 1 722 ? -11.508 64.312 5.641 1 96.69 722 LEU B CA 1
ATOM 11666 C C . LEU B 1 722 ? -11.391 65.5 4.715 1 96.69 722 LEU B C 1
ATOM 11668 O O . LEU B 1 722 ? -12.023 66.562 4.949 1 96.69 722 LEU B O 1
ATOM 11672 N N . PHE B 1 723 ? -10.57 65.375 3.768 1 94.94 723 PHE B N 1
ATOM 11673 C CA . PHE B 1 723 ? -10.438 66.5 2.791 1 94.94 723 PHE B CA 1
ATOM 11674 C C . PHE B 1 723 ? -11.766 66.75 2.096 1 94.94 723 PHE B C 1
ATOM 11676 O O . PHE B 1 723 ? -12.164 67.875 1.937 1 94.94 723 PHE B O 1
ATOM 11683 N N . ALA B 1 724 ? -12.445 65.688 1.67 1 94.31 724 ALA B N 1
ATOM 11684 C CA . ALA B 1 724 ? -13.734 65.812 0.993 1 94.31 724 ALA B CA 1
ATOM 11685 C C . ALA B 1 724 ? -14.789 66.438 1.918 1 94.31 724 ALA B C 1
ATOM 11687 O O . ALA B 1 724 ? -15.703 67.125 1.46 1 94.31 724 ALA B O 1
ATOM 11688 N N . ALA B 1 725 ? -14.617 66.25 3.158 1 93.06 725 ALA B N 1
ATOM 11689 C CA . ALA B 1 725 ? -15.555 66.75 4.152 1 93.06 725 ALA B CA 1
ATOM 11690 C C . ALA B 1 725 ? -15.227 68.188 4.52 1 93.06 725 ALA B C 1
ATOM 11692 O O . ALA B 1 725 ? -15.945 68.812 5.305 1 93.06 725 ALA B O 1
ATOM 11693 N N . GLY B 1 726 ? -14.133 68.75 3.982 1 91.81 726 GLY B N 1
ATOM 11694 C CA . GLY B 1 726 ? -13.781 70.125 4.195 1 91.81 726 GLY B CA 1
ATOM 11695 C C . GLY B 1 726 ? -12.859 70.375 5.383 1 91.81 726 GLY B C 1
ATOM 11696 O O . GLY B 1 726 ? -12.594 71.5 5.781 1 91.81 726 GLY B O 1
ATOM 11697 N N . GLU B 1 727 ? -12.438 69.312 5.906 1 94.5 727 GLU B N 1
ATOM 11698 C CA . GLU B 1 727 ? -11.5 69.375 7.023 1 94.5 727 GLU B CA 1
ATOM 11699 C C . GLU B 1 727 ? -10.055 69.312 6.535 1 94.5 727 GLU B C 1
ATOM 11701 O O . GLU B 1 727 ? -9.312 68.438 6.902 1 94.5 727 GLU B O 1
ATOM 11706 N N . ALA B 1 728 ? -9.625 70.312 5.914 1 92.19 728 ALA B N 1
ATOM 11707 C CA . ALA B 1 728 ? -8.398 70.312 5.129 1 92.19 728 ALA B CA 1
ATOM 11708 C C . ALA B 1 728 ? -7.168 70.188 6.027 1 92.19 728 ALA B C 1
ATOM 11710 O O . ALA B 1 728 ? -6.195 69.562 5.688 1 92.19 728 ALA B O 1
ATOM 11711 N N . GLN B 1 729 ? -7.254 70.875 7.184 1 94.38 729 GLN B N 1
ATOM 11712 C CA . GLN B 1 729 ? -6.09 70.875 8.062 1 94.38 729 GLN B CA 1
ATOM 11713 C C . GLN B 1 729 ? -5.855 69.5 8.672 1 94.38 729 GLN B C 1
ATOM 11715 O O . GLN B 1 729 ? -4.727 69 8.68 1 94.38 729 GLN B O 1
ATOM 11720 N N . ARG B 1 730 ? -6.914 68.938 9.117 1 95.25 730 ARG B N 1
ATOM 11721 C CA . ARG B 1 730 ? -6.805 67.625 9.688 1 95.25 730 ARG B CA 1
ATOM 11722 C C . ARG B 1 730 ? -6.371 66.562 8.633 1 95.25 730 ARG B C 1
ATOM 11724 O O . ARG B 1 730 ? -5.586 65.688 8.922 1 95.25 730 ARG B O 1
ATOM 11731 N N . ALA B 1 731 ? -6.93 66.688 7.504 1 96.25 731 ALA B N 1
ATOM 11732 C CA . ALA B 1 731 ? -6.582 65.812 6.375 1 96.25 731 ALA B CA 1
ATOM 11733 C C . ALA B 1 731 ? -5.094 65.875 6.051 1 96.25 731 ALA B C 1
ATOM 11735 O O . ALA B 1 731 ? -4.43 64.875 5.832 1 96.25 731 ALA B O 1
ATOM 11736 N N . ARG B 1 732 ? -4.594 67.125 5.98 1 96.44 732 ARG B N 1
ATOM 11737 C CA . ARG B 1 732 ? -3.195 67.312 5.645 1 96.44 732 ARG B CA 1
ATOM 11738 C C . ARG B 1 732 ? -2.271 66.75 6.695 1 96.44 732 ARG B C 1
ATOM 11740 O O . ARG B 1 732 ? -1.265 66.125 6.355 1 96.44 732 ARG B O 1
ATOM 11747 N N . GLU B 1 733 ? -2.617 66.875 7.961 1 97.38 733 GLU B N 1
ATOM 11748 C CA . GLU B 1 733 ? -1.804 66.375 9.047 1 97.38 733 GLU B CA 1
ATOM 11749 C C . GLU B 1 733 ? -1.757 64.812 9 1 97.38 733 GLU B C 1
ATOM 11751 O O . GLU B 1 733 ? -0.69 64.25 9.148 1 97.38 733 GLU B O 1
ATOM 11756 N N . LEU B 1 734 ? -2.895 64.25 8.766 1 97.69 734 LEU B N 1
ATOM 11757 C CA . LEU B 1 734 ? -2.967 62.781 8.688 1 97.69 734 LEU B CA 1
ATOM 11758 C C . LEU B 1 734 ? -2.213 62.281 7.469 1 97.69 734 LEU B C 1
ATOM 11760 O O . LEU B 1 734 ? -1.517 61.25 7.551 1 97.69 734 LEU B O 1
ATOM 11764 N N . ALA B 1 735 ? -2.375 62.906 6.348 1 97.62 735 ALA B N 1
ATOM 11765 C CA . ALA B 1 735 ? -1.688 62.5 5.117 1 97.62 735 ALA B CA 1
ATOM 11766 C C . ALA B 1 735 ? -0.174 62.594 5.277 1 97.62 735 ALA B C 1
ATOM 11768 O O . ALA B 1 735 ? 0.57 61.719 4.824 1 97.62 735 ALA B O 1
ATOM 11769 N N . ALA B 1 736 ? 0.265 63.688 5.906 1 97.56 736 ALA B N 1
ATOM 11770 C CA . ALA B 1 736 ? 1.693 63.906 6.125 1 97.56 736 ALA B CA 1
ATOM 11771 C C . ALA B 1 736 ? 2.27 62.844 7.051 1 97.56 736 ALA B C 1
ATOM 11773 O O . ALA B 1 736 ? 3.365 62.344 6.809 1 97.56 736 ALA B O 1
ATOM 11774 N N . ASP B 1 737 ? 1.566 62.625 8.086 1 98 737 ASP B N 1
ATOM 11775 C CA . ASP B 1 737 ? 1.996 61.562 9.016 1 98 737 ASP B CA 1
ATOM 11776 C C . ASP B 1 737 ? 2.039 60.219 8.336 1 98 737 ASP B C 1
ATOM 11778 O O . ASP B 1 737 ? 2.973 59.438 8.555 1 98 737 ASP B O 1
ATOM 11782 N N . THR B 1 738 ? 1.009 59.875 7.531 1 97.81 738 THR B N 1
ATOM 11783 C CA . THR B 1 738 ? 0.928 58.625 6.812 1 97.81 738 THR B CA 1
ATOM 11784 C C . THR B 1 738 ? 2.096 58.469 5.844 1 97.81 738 THR B C 1
ATOM 11786 O O . THR B 1 738 ? 2.709 57.406 5.758 1 97.81 738 THR B O 1
ATOM 11789 N N . LEU B 1 739 ? 2.381 59.5 5.113 1 97.62 739 LEU B N 1
ATOM 11790 C CA . LEU B 1 739 ? 3.494 59.469 4.172 1 97.62 739 LEU B CA 1
ATOM 11791 C C . LEU B 1 739 ? 4.816 59.25 4.898 1 97.62 739 LEU B C 1
ATOM 11793 O O . LEU B 1 739 ? 5.648 58.438 4.457 1 97.62 739 LEU B O 1
ATOM 11797 N N . ARG B 1 740 ? 5.047 59.906 6.027 1 97.25 740 ARG B N 1
ATOM 11798 C CA . ARG B 1 740 ? 6.273 59.781 6.809 1 97.25 740 ARG B CA 1
ATOM 11799 C C . ARG B 1 740 ? 6.461 58.344 7.277 1 97.25 740 ARG B C 1
ATOM 11801 O O . ARG B 1 740 ? 7.539 57.75 7.121 1 97.25 740 ARG B O 1
ATOM 11808 N N . ARG B 1 741 ? 5.473 57.781 7.809 1 97.25 741 ARG B N 1
ATOM 11809 C CA . ARG B 1 741 ? 5.527 56.406 8.312 1 97.25 741 ARG B CA 1
ATOM 11810 C C . ARG B 1 741 ? 5.719 55.438 7.168 1 97.25 741 ARG B C 1
ATOM 11812 O O . ARG B 1 741 ? 6.477 54.469 7.301 1 97.25 741 ARG B O 1
ATOM 11819 N N . SER B 1 742 ? 4.98 55.625 6.062 1 97.38 742 SER B N 1
ATOM 11820 C CA . SER B 1 742 ? 5.102 54.75 4.906 1 97.38 742 SER B CA 1
ATOM 11821 C C . SER B 1 742 ? 6.531 54.719 4.371 1 97.38 742 SER B C 1
ATOM 11823 O O . SER B 1 742 ? 7.043 53.656 3.992 1 97.38 742 SER B O 1
ATOM 11825 N N . ARG B 1 743 ? 7.188 55.844 4.328 1 96.25 743 ARG B N 1
ATOM 11826 C CA . ARG B 1 743 ? 8.57 55.938 3.861 1 96.25 743 ARG B CA 1
ATOM 11827 C C . ARG B 1 743 ? 9.5 55.125 4.746 1 96.25 743 ARG B C 1
ATOM 11829 O O . ARG B 1 743 ? 10.438 54.5 4.25 1 96.25 743 ARG B O 1
ATOM 11836 N N . VAL B 1 744 ? 9.195 55.125 5.996 1 94.88 744 VAL B N 1
ATOM 11837 C CA . VAL B 1 744 ? 10.047 54.406 6.953 1 94.88 744 VAL B CA 1
ATOM 11838 C C . VAL B 1 744 ? 9.805 52.906 6.852 1 94.88 744 VAL B C 1
ATOM 11840 O O . VAL B 1 744 ? 10.75 52.125 6.832 1 94.88 744 VAL B O 1
ATOM 11843 N N . VAL B 1 745 ? 8.562 52.562 6.75 1 94.31 745 VAL B N 1
ATOM 11844 C CA . VAL B 1 745 ? 8.18 51.156 6.852 1 94.31 745 VAL B CA 1
ATOM 11845 C C . VAL B 1 745 ? 8.328 50.469 5.488 1 94.31 745 VAL B C 1
ATOM 11847 O O . VAL B 1 745 ? 8.852 49.375 5.395 1 94.31 745 VAL B O 1
ATOM 11850 N N . ARG B 1 746 ? 7.828 51.125 4.391 1 94.5 746 ARG B N 1
ATOM 11851 C CA . ARG B 1 746 ? 7.777 50.5 3.07 1 94.5 746 ARG B CA 1
ATOM 11852 C C . ARG B 1 746 ? 8.969 50.906 2.221 1 94.5 746 ARG B C 1
ATOM 11854 O O . ARG B 1 746 ? 9.406 50.188 1.335 1 94.5 746 ARG B O 1
ATOM 11861 N N . GLY B 1 747 ? 9.461 52.094 2.461 1 92.94 747 GLY B N 1
ATOM 11862 C CA . GLY B 1 747 ? 10.484 52.656 1.608 1 92.94 747 GLY B CA 1
ATOM 11863 C C . GLY B 1 747 ? 9.938 53.719 0.671 1 92.94 747 GLY B C 1
ATOM 11864 O O . GLY B 1 747 ? 8.742 53.75 0.386 1 92.94 747 GLY B O 1
ATOM 11865 N N . ALA B 1 748 ? 10.766 54.5 0.164 1 91.38 748 ALA B N 1
ATOM 11866 C CA . ALA B 1 748 ? 10.391 55.656 -0.649 1 91.38 748 ALA B CA 1
ATOM 11867 C C . ALA B 1 748 ? 9.914 55.219 -2.031 1 91.38 748 ALA B C 1
ATOM 11869 O O . ALA B 1 748 ? 9.047 55.875 -2.625 1 91.38 748 ALA B O 1
ATOM 11870 N N . ASP B 1 749 ? 10.43 54.188 -2.439 1 91.19 749 ASP B N 1
ATOM 11871 C CA . ASP B 1 749 ? 10.156 53.75 -3.811 1 91.19 749 ASP 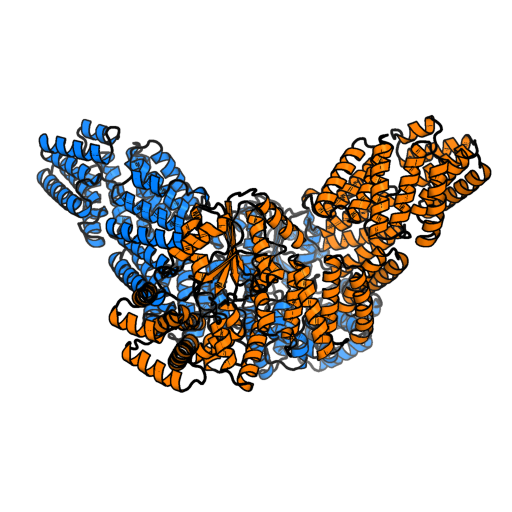B CA 1
ATOM 11872 C C . ASP B 1 749 ? 8.953 52.812 -3.867 1 91.19 749 ASP B C 1
ATOM 11874 O O . ASP B 1 749 ? 8.539 52.406 -4.949 1 91.19 749 ASP B O 1
ATOM 11878 N N . HIS B 1 750 ? 8.406 52.5 -2.727 1 95.5 750 HIS B N 1
ATOM 11879 C CA . HIS B 1 750 ? 7.234 51.625 -2.715 1 95.5 750 HIS B CA 1
ATOM 11880 C C . HIS B 1 750 ? 6.039 52.312 -3.379 1 95.5 750 HIS B C 1
ATOM 11882 O O . HIS B 1 750 ? 5.773 53.5 -3.135 1 95.5 750 HIS B O 1
ATOM 11888 N N . PRO B 1 751 ? 5.277 51.594 -4.176 1 95.44 751 PRO B N 1
ATOM 11889 C CA . PRO B 1 751 ? 4.152 52.188 -4.891 1 95.44 751 PRO B CA 1
ATOM 11890 C C . PRO B 1 751 ? 3.15 52.875 -3.955 1 95.44 751 PRO B C 1
ATOM 11892 O O . PRO B 1 751 ? 2.629 53.938 -4.27 1 95.44 751 PRO B O 1
ATOM 11895 N N . ASP B 1 752 ? 2.883 52.344 -2.83 1 96.69 752 ASP B N 1
ATOM 11896 C CA . ASP B 1 752 ? 1.921 52.906 -1.893 1 96.69 752 ASP B CA 1
ATOM 11897 C C . ASP B 1 752 ? 2.473 54.188 -1.244 1 96.69 752 ASP B C 1
ATOM 11899 O O . ASP B 1 752 ? 1.713 55.094 -0.9 1 96.69 752 ASP B O 1
ATOM 11903 N N . THR B 1 753 ? 3.771 54.156 -1.049 1 97.25 753 THR B N 1
ATOM 11904 C CA . THR B 1 753 ? 4.391 55.406 -0.561 1 97.25 753 THR B CA 1
ATOM 11905 C C . THR B 1 753 ? 4.273 56.5 -1.599 1 97.25 753 THR B C 1
ATOM 11907 O O . THR B 1 753 ? 3.977 57.656 -1.257 1 97.25 753 THR B O 1
ATOM 11910 N N . ALA B 1 754 ? 4.473 56.156 -2.844 1 96.75 754 ALA B N 1
ATOM 11911 C CA . ALA B 1 754 ? 4.324 57.125 -3.928 1 96.75 754 ALA B CA 1
ATOM 11912 C C . ALA B 1 754 ? 2.891 57.625 -4.008 1 96.75 754 ALA B C 1
ATOM 11914 O O . ALA B 1 754 ? 2.666 58.812 -4.285 1 96.75 754 ALA B O 1
ATOM 11915 N N . ALA B 1 755 ? 1.972 56.812 -3.756 1 96.69 755 ALA B N 1
ATOM 11916 C CA . ALA B 1 755 ? 0.565 57.188 -3.756 1 96.69 755 ALA B CA 1
ATOM 11917 C C . ALA B 1 755 ? 0.27 58.188 -2.625 1 96.69 755 ALA B C 1
ATOM 11919 O O . ALA B 1 755 ? -0.452 59.156 -2.818 1 96.69 755 ALA B O 1
ATOM 11920 N N . CYS B 1 756 ? 0.807 57.906 -1.461 1 97.25 756 CYS B N 1
ATOM 11921 C CA . CYS B 1 756 ? 0.638 58.812 -0.33 1 97.25 756 CYS B CA 1
ATOM 11922 C C . CYS B 1 756 ? 1.258 60.188 -0.625 1 97.25 756 CYS B C 1
ATOM 11924 O O . CYS B 1 756 ? 0.69 61.219 -0.271 1 97.25 756 CYS B O 1
ATOM 11926 N N . ALA B 1 757 ? 2.352 60.125 -1.297 1 97.31 757 ALA B N 1
ATOM 11927 C CA . ALA B 1 757 ? 3.02 61.344 -1.668 1 97.31 757 ALA B CA 1
ATOM 11928 C C . ALA B 1 757 ? 2.166 62.156 -2.637 1 97.31 757 ALA B C 1
ATOM 11930 O O . ALA B 1 757 ? 2.066 63.406 -2.51 1 97.31 757 ALA B O 1
ATOM 11931 N N . TRP B 1 758 ? 1.59 61.594 -3.572 1 96.94 758 TRP B N 1
ATOM 11932 C CA . TRP B 1 758 ? 0.692 62.219 -4.523 1 96.94 758 TRP B CA 1
ATOM 11933 C C . TRP B 1 758 ? -0.484 62.875 -3.801 1 96.94 758 TRP B C 1
ATOM 11935 O O . TRP B 1 758 ? -0.821 64.062 -4.066 1 96.94 758 TRP B O 1
ATOM 11945 N N . ASN B 1 759 ? -1.078 62.125 -2.896 1 96.69 759 ASN B N 1
ATOM 11946 C CA . ASN B 1 759 ? -2.25 62.625 -2.18 1 96.69 759 ASN B CA 1
ATOM 11947 C C . ASN B 1 759 ? -1.913 63.844 -1.324 1 96.69 759 ASN B C 1
ATOM 11949 O O . ASN B 1 759 ? -2.697 64.75 -1.251 1 96.69 759 ASN B O 1
ATOM 11953 N N . LEU B 1 760 ? -0.793 63.75 -0.684 1 96.62 760 LEU B N 1
ATOM 11954 C CA . LEU B 1 760 ? -0.379 64.875 0.122 1 96.62 760 LEU B CA 1
ATOM 11955 C C . LEU B 1 760 ? -0.097 66.125 -0.759 1 96.62 760 LEU B C 1
ATOM 11957 O O . LEU B 1 760 ? -0.467 67.25 -0.413 1 96.62 760 LEU B O 1
ATOM 11961 N N . ALA B 1 761 ? 0.574 65.875 -1.893 1 95.94 761 ALA B N 1
ATOM 11962 C CA . ALA B 1 761 ? 0.875 67 -2.818 1 95.94 761 ALA B CA 1
ATOM 11963 C C . ALA B 1 761 ? -0.406 67.625 -3.326 1 95.94 761 ALA B C 1
ATOM 11965 O O . ALA B 1 761 ? -0.454 68.875 -3.516 1 95.94 761 ALA B O 1
ATOM 11966 N N . LEU B 1 762 ? -1.378 66.875 -3.568 1 93.75 762 LEU B N 1
ATOM 11967 C CA . LEU B 1 762 ? -2.674 67.375 -4 1 93.75 762 LEU B CA 1
ATOM 11968 C C . LEU B 1 762 ? -3.316 68.25 -2.908 1 93.75 762 LEU B C 1
ATOM 11970 O O . LEU B 1 762 ? -3.945 69.25 -3.195 1 93.75 762 LEU B O 1
ATOM 11974 N N . THR B 1 763 ? -3.217 67.75 -1.714 1 91.69 763 THR B N 1
ATOM 11975 C CA . THR B 1 763 ? -3.785 68.5 -0.576 1 91.69 763 THR B CA 1
ATOM 11976 C C . THR B 1 763 ? -3.088 69.812 -0.377 1 91.69 763 THR B C 1
ATOM 11978 O O . THR B 1 763 ? -3.738 70.812 -0.08 1 91.69 763 THR B O 1
ATOM 11981 N N . ASP B 1 764 ? -1.805 69.875 -0.662 1 92.69 764 ASP B N 1
ATOM 11982 C CA . ASP B 1 764 ? -1.002 71.125 -0.423 1 92.69 764 ASP B CA 1
ATOM 11983 C C . ASP B 1 764 ? -1.056 72.062 -1.621 1 92.69 764 ASP B C 1
ATOM 11985 O O . ASP B 1 764 ? -0.694 73.25 -1.51 1 92.69 764 ASP B O 1
ATOM 11989 N N . GLY B 1 765 ? -1.443 71.625 -2.697 1 89.62 765 GLY B N 1
ATOM 11990 C CA . GLY B 1 765 ? -1.428 72.375 -3.912 1 89.62 765 GLY B CA 1
ATOM 11991 C C . GLY B 1 765 ? -0.027 72.688 -4.406 1 89.62 765 GLY B C 1
ATOM 11992 O O . GLY B 1 765 ? 0.201 73.75 -5.035 1 89.62 765 GLY B O 1
ATOM 11993 N N . ASP B 1 766 ? 0.853 71.875 -4.086 1 92.19 766 ASP B N 1
ATOM 11994 C CA . ASP B 1 766 ? 2.26 72.062 -4.434 1 92.19 766 ASP B CA 1
ATOM 11995 C C . ASP B 1 766 ? 2.584 71.375 -5.77 1 92.19 766 ASP B C 1
ATOM 11997 O O . ASP B 1 766 ? 2.711 70.188 -5.848 1 92.19 766 ASP B O 1
ATOM 12001 N N . ARG B 1 767 ? 2.887 72.188 -6.785 1 93 767 ARG B N 1
ATOM 12002 C CA . ARG B 1 767 ? 3.109 71.688 -8.133 1 93 767 ARG B CA 1
ATOM 12003 C C . ARG B 1 767 ? 4.422 70.938 -8.211 1 93 767 ARG B C 1
ATOM 12005 O O . ARG B 1 767 ? 4.516 69.938 -8.922 1 93 767 ARG B O 1
ATOM 12012 N N . ALA B 1 768 ? 5.41 71.312 -7.496 1 94 768 ALA B N 1
ATOM 12013 C CA . ALA B 1 768 ? 6.703 70.625 -7.508 1 94 768 ALA B CA 1
ATOM 12014 C C . ALA B 1 768 ? 6.602 69.25 -6.848 1 94 768 ALA B C 1
ATOM 12016 O O . ALA B 1 768 ? 7.164 68.25 -7.348 1 94 768 ALA B O 1
ATOM 12017 N N . ALA B 1 769 ? 5.938 69.25 -5.754 1 94.81 769 ALA B N 1
ATOM 12018 C CA . ALA B 1 769 ? 5.738 68 -5.047 1 94.81 769 ALA B CA 1
ATOM 12019 C C . ALA B 1 769 ? 4.906 67 -5.883 1 94.81 769 ALA B C 1
ATOM 12021 O O . ALA B 1 769 ? 5.121 65.812 -5.832 1 94.81 769 ALA B O 1
ATOM 12022 N N . ARG B 1 770 ? 3.957 67.5 -6.613 1 95.25 770 ARG B N 1
ATOM 12023 C CA . ARG B 1 770 ? 3.146 66.688 -7.496 1 95.25 770 ARG B CA 1
ATOM 12024 C C . ARG B 1 770 ? 4.004 66 -8.578 1 95.25 770 ARG B C 1
ATOM 12026 O O . ARG B 1 770 ? 3.84 64.875 -8.891 1 95.25 770 ARG B O 1
ATOM 12033 N N . GLN B 1 771 ? 4.906 66.812 -9.156 1 94.81 771 GLN B N 1
ATOM 12034 C CA . GLN B 1 771 ? 5.773 66.25 -10.203 1 94.81 771 GLN B CA 1
ATOM 12035 C C . GLN B 1 771 ? 6.703 65.188 -9.664 1 94.81 771 GLN B C 1
ATOM 12037 O O . GLN B 1 771 ? 6.996 64.188 -10.359 1 94.81 771 GLN B O 1
ATOM 12042 N N . GLN B 1 772 ? 7.16 65.375 -8.484 1 94.94 772 GLN B N 1
ATOM 12043 C CA . GLN B 1 772 ? 8.016 64.375 -7.848 1 94.94 772 GLN B CA 1
ATOM 12044 C C . GLN B 1 772 ? 7.25 63.094 -7.594 1 94.94 772 GLN B C 1
ATOM 12046 O O . GLN B 1 772 ? 7.789 62 -7.785 1 94.94 772 GLN B O 1
ATOM 12051 N N . ALA B 1 773 ? 6.066 63.219 -7.074 1 95.25 773 ALA B N 1
ATOM 12052 C CA . ALA B 1 773 ? 5.227 62.031 -6.824 1 95.25 773 ALA B CA 1
ATOM 12053 C C . ALA B 1 773 ? 4.93 61.281 -8.125 1 95.25 773 ALA B C 1
ATOM 12055 O O . ALA B 1 773 ? 4.891 60.062 -8.141 1 95.25 773 ALA B O 1
ATOM 12056 N N . LEU B 1 774 ? 4.691 62 -9.234 1 94.69 774 LEU B N 1
ATOM 12057 C CA . LEU B 1 774 ? 4.434 61.375 -10.539 1 94.69 774 LEU B CA 1
ATOM 12058 C C . LEU B 1 774 ? 5.652 60.625 -11.031 1 94.69 774 LEU B C 1
ATOM 12060 O O . LEU B 1 774 ? 5.516 59.531 -11.609 1 94.69 774 LEU B O 1
ATOM 12064 N N . ALA B 1 775 ? 6.828 61.125 -10.766 1 94.62 775 ALA B N 1
ATOM 12065 C CA . ALA B 1 775 ? 8.062 60.438 -11.148 1 94.62 775 ALA B CA 1
ATOM 12066 C C . ALA B 1 775 ? 8.234 59.156 -10.352 1 94.62 775 ALA B C 1
ATOM 12068 O O . ALA B 1 775 ? 8.688 58.125 -10.898 1 94.62 775 ALA B O 1
ATOM 12069 N N . ALA B 1 776 ? 7.898 59.25 -9.086 1 94.31 776 ALA B N 1
ATOM 12070 C CA . ALA B 1 776 ? 7.98 58.062 -8.234 1 94.31 776 ALA B CA 1
ATOM 12071 C C . ALA B 1 776 ? 6.992 56.969 -8.688 1 94.31 776 ALA B C 1
ATOM 12073 O O . ALA B 1 776 ? 7.309 55.781 -8.68 1 94.31 776 ALA B O 1
ATOM 12074 N N . LEU B 1 777 ? 5.805 57.406 -9.055 1 95 777 LEU B N 1
ATOM 12075 C CA . LEU B 1 777 ? 4.797 56.469 -9.562 1 95 777 LEU B CA 1
ATOM 12076 C C . LEU B 1 777 ? 5.242 55.844 -10.875 1 95 777 LEU B C 1
ATOM 12078 O O . LEU B 1 777 ? 5.012 54.656 -11.117 1 95 777 LEU B O 1
ATOM 12082 N N . ALA B 1 778 ? 5.871 56.594 -11.711 1 93.75 778 ALA B N 1
ATOM 12083 C CA . ALA B 1 778 ? 6.367 56.094 -12.984 1 93.75 778 ALA B CA 1
ATOM 12084 C C . ALA B 1 778 ? 7.465 55.062 -12.773 1 93.75 778 ALA B C 1
ATOM 12086 O O . ALA B 1 778 ? 7.555 54.062 -13.516 1 93.75 778 ALA B O 1
ATOM 12087 N N . LYS B 1 779 ? 8.273 55.312 -11.844 1 91.19 779 LYS B N 1
ATOM 12088 C CA . LYS B 1 779 ? 9.336 54.344 -11.508 1 91.19 779 LYS B CA 1
ATOM 12089 C C . LYS B 1 779 ? 8.758 53.062 -10.969 1 91.19 779 LYS B C 1
ATOM 12091 O O . LYS B 1 779 ? 9.242 51.969 -11.297 1 91.19 779 LYS B O 1
ATOM 12096 N N . ALA B 1 780 ? 7.711 53.188 -10.156 1 90.56 780 ALA B N 1
ATOM 12097 C CA . ALA B 1 780 ? 7.129 52.031 -9.477 1 90.56 780 ALA B CA 1
ATOM 12098 C C . ALA B 1 780 ? 6.289 51.188 -10.438 1 90.56 780 ALA B C 1
ATOM 12100 O O . ALA B 1 780 ? 6.312 49.969 -10.391 1 90.56 780 ALA B O 1
ATOM 12101 N N . TYR B 1 781 ? 5.406 51.812 -11.32 1 90.69 781 TYR B N 1
ATOM 12102 C CA . TYR B 1 781 ? 4.414 51.094 -12.109 1 90.69 781 TYR B CA 1
ATOM 12103 C C . TYR B 1 781 ? 4.809 51.062 -13.586 1 90.69 781 TYR B C 1
ATOM 12105 O O . TYR B 1 781 ? 4.328 50.219 -14.336 1 90.69 781 TYR B O 1
ATOM 12113 N N . GLY B 1 782 ? 5.625 52 -14.031 1 86.75 782 GLY B N 1
ATOM 12114 C CA . GLY B 1 782 ? 5.867 52.188 -15.445 1 86.75 782 GLY B CA 1
ATOM 12115 C C . GLY B 1 782 ? 4.91 53.188 -16.078 1 86.75 782 GLY B C 1
ATOM 12116 O O . GLY B 1 782 ? 3.83 53.438 -15.539 1 86.75 782 GLY B O 1
ATOM 12117 N N . ASP B 1 783 ? 5.078 53.719 -17.281 1 84.44 783 ASP B N 1
ATOM 12118 C CA . ASP B 1 783 ? 4.383 54.844 -17.906 1 84.44 783 ASP B CA 1
ATOM 12119 C C . ASP B 1 783 ? 3.021 54.406 -18.453 1 84.44 783 ASP B C 1
ATOM 12121 O O . ASP B 1 783 ? 2.107 55.219 -18.578 1 84.44 783 ASP B O 1
ATOM 12125 N N . GLY B 1 784 ? 2.863 53.219 -18.672 1 86.25 784 GLY B N 1
ATOM 12126 C CA . GLY B 1 784 ? 1.616 52.781 -19.266 1 86.25 784 GLY B CA 1
ATOM 12127 C C . GLY B 1 784 ? 0.598 52.312 -18.25 1 86.25 784 GLY B C 1
ATOM 12128 O O . GLY B 1 784 ? -0.482 51.844 -18.609 1 86.25 784 GLY B O 1
ATOM 12129 N N . HIS B 1 785 ? 0.789 52.594 -17 1 92.25 785 HIS B N 1
ATOM 12130 C CA . HIS B 1 785 ? -0.084 52.125 -15.93 1 92.25 785 HIS B CA 1
ATOM 12131 C C . HIS B 1 785 ? -1.353 52.969 -15.828 1 92.25 785 HIS B C 1
ATOM 12133 O O . HIS B 1 785 ? -1.309 54.188 -16 1 92.25 785 HIS B O 1
ATOM 12139 N N . PRO B 1 786 ? -2.473 52.375 -15.453 1 91.12 786 PRO B N 1
ATOM 12140 C CA . PRO B 1 786 ? -3.752 53.062 -15.352 1 91.12 786 PRO B CA 1
ATOM 12141 C C . PRO B 1 786 ? -3.75 54.156 -14.273 1 91.12 786 PRO B C 1
ATOM 12143 O O . PRO B 1 786 ? -4.602 55.031 -14.289 1 91.12 786 PRO B O 1
ATOM 12146 N N . VAL B 1 787 ? -2.83 54.156 -13.375 1 92.12 787 VAL B N 1
ATOM 12147 C CA . VAL B 1 787 ? -2.746 55.125 -12.281 1 92.12 787 VAL B CA 1
ATOM 12148 C C . VAL B 1 787 ? -2.568 56.531 -12.828 1 92.12 787 VAL B C 1
ATOM 12150 O O . VAL B 1 787 ? -3.029 57.5 -12.227 1 92.12 787 VAL B O 1
ATOM 12153 N N . PHE B 1 788 ? -2.047 56.688 -13.984 1 93.38 788 PHE B N 1
ATOM 12154 C CA . PHE B 1 788 ? -1.739 58 -14.539 1 93.38 788 PHE B CA 1
ATOM 12155 C C . PHE B 1 788 ? -2.986 58.625 -15.133 1 93.38 788 PHE B C 1
ATOM 12157 O O . PHE B 1 788 ? -3.049 59.844 -15.281 1 93.38 788 PHE B O 1
ATOM 12164 N N . ARG B 1 789 ? -3.959 57.844 -15.406 1 92.31 789 ARG B N 1
ATOM 12165 C CA . ARG B 1 789 ? -5.254 58.406 -15.758 1 92.31 789 ARG B CA 1
ATOM 12166 C C . ARG B 1 789 ? -5.879 59.125 -14.562 1 92.31 789 ARG B C 1
ATOM 12168 O O . ARG B 1 789 ? -6.484 60.188 -14.719 1 92.31 789 ARG B O 1
ATOM 12175 N N . ALA B 1 790 ? -5.75 58.531 -13.477 1 92.12 790 ALA B N 1
ATOM 12176 C CA . ALA B 1 790 ? -6.297 59.125 -12.258 1 92.12 790 ALA B CA 1
ATOM 12177 C C . ALA B 1 790 ? -5.543 60.375 -11.867 1 92.12 790 ALA B C 1
ATOM 12179 O O . ALA B 1 790 ? -6.152 61.375 -11.477 1 92.12 790 ALA B O 1
ATOM 12180 N N . THR B 1 791 ? -4.23 60.344 -11.977 1 94.31 791 THR B N 1
ATOM 12181 C CA . THR B 1 791 ? -3.455 61.5 -11.594 1 94.31 791 THR B CA 1
ATOM 12182 C C . THR B 1 791 ? -3.699 62.656 -12.562 1 94.31 791 THR B C 1
ATOM 12184 O O . THR B 1 791 ? -3.734 63.812 -12.156 1 94.31 791 THR B O 1
ATOM 12187 N N . ALA B 1 792 ? -3.895 62.312 -13.812 1 93.5 792 ALA B N 1
ATOM 12188 C CA . ALA B 1 792 ? -4.195 63.344 -14.812 1 93.5 792 ALA B CA 1
ATOM 12189 C C . ALA B 1 792 ? -5.523 64.062 -14.516 1 93.5 792 ALA B C 1
ATOM 12191 O O . ALA B 1 792 ? -5.688 65.25 -14.773 1 93.5 792 ALA B O 1
ATOM 12192 N N . ALA B 1 793 ? -6.371 63.312 -13.938 1 93.38 793 ALA B N 1
ATOM 12193 C CA . ALA B 1 793 ? -7.684 63.844 -13.594 1 93.38 793 ALA B CA 1
ATOM 12194 C C . ALA B 1 793 ? -7.652 64.562 -12.227 1 93.38 793 ALA B C 1
ATOM 12196 O O . ALA B 1 793 ? -8.68 65 -11.742 1 93.38 793 ALA B O 1
ATOM 12197 N N . GLY B 1 794 ? -6.535 64.625 -11.609 1 91.5 794 GLY B N 1
ATOM 12198 C CA . GLY B 1 794 ? -6.379 65.188 -10.297 1 91.5 794 GLY B CA 1
ATOM 12199 C C . GLY B 1 794 ? -7.059 64.438 -9.188 1 91.5 794 GLY B C 1
ATOM 12200 O O . GLY B 1 794 ? -7.477 65 -8.188 1 91.5 794 GLY B O 1
ATOM 12201 N N . GLN B 1 795 ? -7.18 63.188 -9.398 1 92.5 795 GLN B N 1
ATOM 12202 C CA . GLN B 1 795 ? -7.859 62.344 -8.422 1 92.5 795 GLN B CA 1
ATOM 12203 C C . GLN B 1 795 ? -6.879 61.781 -7.387 1 92.5 795 GLN B C 1
ATOM 12205 O O . GLN B 1 795 ? -5.703 61.562 -7.695 1 92.5 795 GLN B O 1
ATOM 12210 N N . ARG B 1 796 ? -7.367 61.625 -6.184 1 94.56 796 ARG B N 1
ATOM 12211 C CA . ARG B 1 796 ? -6.566 61 -5.137 1 94.56 796 ARG B CA 1
ATOM 12212 C C . ARG B 1 796 ? -6.434 59.5 -5.375 1 94.56 796 ARG B C 1
ATOM 12214 O O . ARG B 1 796 ? -7.316 58.875 -5.977 1 94.56 796 ARG B O 1
ATOM 12221 N N . LEU B 1 797 ? -5.336 58.938 -4.914 1 95.25 797 LEU B N 1
ATOM 12222 C CA . LEU B 1 797 ? -5.039 57.531 -5.16 1 95.25 797 LEU B CA 1
ATOM 12223 C C . LEU B 1 797 ? -5.324 56.688 -3.92 1 95.25 797 LEU B C 1
ATOM 12225 O O . LEU B 1 797 ? -5.055 57.125 -2.795 1 95.25 797 LEU B O 1
ATOM 12229 N N . GLU B 1 798 ? -5.941 55.531 -4.133 1 94.31 798 GLU B N 1
ATOM 12230 C CA . GLU B 1 798 ? -6.199 54.562 -3.076 1 94.31 798 GLU B CA 1
ATOM 12231 C C . GLU B 1 798 ? -5.012 53.625 -2.887 1 94.31 798 GLU B C 1
ATOM 12233 O O . GLU B 1 798 ? -4.254 53.375 -3.828 1 94.31 798 GLU B O 1
ATOM 12238 N N . THR B 1 799 ? -4.773 53.156 -1.689 1 95.19 799 THR B N 1
ATOM 12239 C CA . THR B 1 799 ? -3.852 52.062 -1.387 1 95.19 799 THR B CA 1
ATOM 12240 C C . THR B 1 799 ? -4.613 50.812 -0.932 1 95.19 799 THR B C 1
ATOM 12242 O O . THR B 1 799 ? -5.141 50.781 0.182 1 95.19 799 THR B O 1
ATOM 12245 N N . ASP B 1 800 ? -4.652 49.781 -1.733 1 93.25 800 ASP B N 1
ATOM 12246 C CA . ASP B 1 800 ? -5.473 48.594 -1.517 1 93.25 800 ASP B CA 1
ATOM 12247 C C . ASP B 1 800 ? -4.895 47.719 -0.402 1 93.25 800 ASP B C 1
ATOM 12249 O O . ASP B 1 800 ? -3.684 47.719 -0.173 1 93.25 800 ASP B O 1
ATOM 12253 N N . ILE B 1 801 ? -5.766 47 0.251 1 94.69 801 ILE B N 1
ATOM 12254 C CA . ILE B 1 801 ? -5.383 46.062 1.305 1 94.69 801 ILE B CA 1
ATOM 12255 C C . ILE B 1 801 ? -5.641 44.656 0.842 1 94.69 801 ILE B C 1
ATOM 12257 O O . ILE B 1 801 ? -6.719 44.344 0.328 1 94.69 801 ILE B O 1
ATOM 12261 N N . ASP B 1 802 ? -4.664 43.781 0.936 1 95.56 802 ASP B N 1
ATOM 12262 C CA . ASP B 1 802 ? -4.773 42.344 0.737 1 95.56 802 ASP B CA 1
ATOM 12263 C C . ASP B 1 802 ? -4.395 41.594 2.006 1 95.56 802 ASP B C 1
ATOM 12265 O O . ASP B 1 802 ? -3.477 42 2.725 1 95.56 802 ASP B O 1
ATOM 12269 N N . LEU B 1 803 ? -5.121 40.562 2.281 1 95.56 803 LEU B N 1
ATOM 12270 C CA . LEU B 1 803 ? -4.91 39.812 3.508 1 95.56 803 LEU B CA 1
ATOM 12271 C C . LEU B 1 803 ? -3.979 38.625 3.262 1 95.56 803 LEU B C 1
ATOM 12273 O O . LEU B 1 803 ? 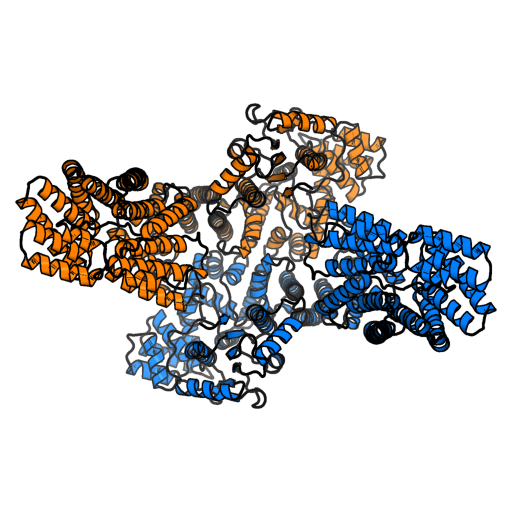-4.25 37.781 2.406 1 95.56 803 LEU B O 1
ATOM 12277 N N . PRO B 1 804 ? -2.85 38.531 4 1 93.56 804 PRO B N 1
ATOM 12278 C CA . PRO B 1 804 ? -1.967 37.375 3.855 1 93.56 804 PRO B CA 1
ATOM 12279 C C . PRO B 1 804 ? -2.58 36.094 4.414 1 93.56 804 PRO B C 1
ATOM 12281 O O . PRO B 1 804 ? -3.531 36.125 5.195 1 93.56 804 PRO B O 1
ATOM 12284 N N . PRO B 1 805 ? -2.012 34.906 3.979 1 89.06 805 PRO B N 1
ATOM 12285 C CA . PRO B 1 805 ? -2.49 33.656 4.574 1 89.06 805 PRO B CA 1
ATOM 12286 C C . PRO B 1 805 ? -2.162 33.562 6.062 1 89.06 805 PRO B C 1
ATOM 12288 O O . PRO B 1 805 ? -1.105 34 6.5 1 89.06 805 PRO B O 1
ATOM 12291 N N . LEU B 1 806 ? -3.152 32.969 6.75 1 86.75 806 LEU B N 1
ATOM 12292 C CA . LEU B 1 806 ? -2.971 32.812 8.188 1 86.75 806 LEU B CA 1
ATOM 12293 C C . LEU B 1 806 ? -2.285 31.484 8.5 1 86.75 806 LEU B C 1
ATOM 12295 O O . LEU B 1 806 ? -2.748 30.422 8.07 1 86.75 806 LEU B O 1
#

Nearest PDB structures (foldseek):
  7ai4-assembly2_B  TM=6.988E-01  e=2.528E-06  Homo sapiens
  6swu-assembly1_B  TM=6.249E-01  e=1.227E-06  Mus musculus
  6fv0-assembly1_A  TM=6.706E-01  e=8.230E-06  Mus musculus
  3nf1-assembly1_A  TM=5.952E-01  e=7.068E-06  Homo sapiens
  7ai4-assembly1_A  TM=3.693E-01  e=1.274E-06  Homo sapiens

Sequence (1612 aa):
MPIRGGLPPRNPRFVGREELLTRVRGLLGNGPVVLLPSPDHQLGGTGRTQLAVEYAYRHADAYELVWWIPAEQSAGMRAALAGLAQKLGLPEARDLNRTLGAVRDALSRGEPYRHWLVVFENANRPEDIMPYLPSGAGHVLVTSRNPRWTAEVAQVLPVPVFDRSDAVDLLRGRVTELSAADADRLADRLGDVPIALDLAAAVRAATGWPVDEYLDRYDRRAAELAFPTPIRVAWGLAAEALDRAAPADRVLLELCTFLASAPISWQLLWAARTLPLEEEVARTVRVERRLRAAMRRIARFGLAGLDPSGERLTVHPLIRGMFGQELSSQRHAGLLRTVRGMLAAADPGDPDNPAGWYRYAELAPHLIHSDLLGGEAEEARQLVINCIRFHYARGDYDSSRELAGAAVTRWRDALGESAEQTLLASFHLANALRAVGRTAEARNLNLHTLRTQREVFGADDEATLATANSVGGDLRMQGHFGQARQLDADNLVRYRRLFGESFPTALRCANNLGIDLRLLGDFRGARALDEQTLRHRQAVLLDGHPETWASRAALAYDLFGLGDYAGVAAVLAGHAEHVAEDHPFALWAGRLTAMAAHRRGLPEARELAAATLAACRQRFGDLSVDTLATAVSSANCARAAGDLAGAHELLERAVIRLHAVLGDEHPFTLAASAGLAGVVRAAGRHADARTIDEEVLGGLRRSVGADHPFTLSCANGLAADLFAAGEAQRARELAADTLRRSRVVRGADHPDTAACAWNLALTDGDRAARQQALAALAKAYGDGHPVFRATAAGQRLETDIDLPPLMPIRGGLPPRNPRFVGREELLTRVRGLLGNGPVVLLPSPDHQLGGTGRTQLAVEYAYRHADAYELVWWIPAEQSAGMRAALAGLAQKLGLPEARDLNRTLGAVRDALSRGEPYRHWLVVFENANRPEDIMPYLPSGAGHVLVTSRNPRWTAEVAQVLPVPVFDRSDAVDLLRGRVTELSAADADRLADRLGDVPIALDLAAAVRAATGWPVDEYLDRYDRRAAELAFPTPIRVAWGLAAEALDRAAPADRVLLELCTFLASAPISWQLLWAARTLPLEEEVARTVRVERRLRAAMRRIARFGLAGLDPSGERLTVHPLIRGMFGQELSSQRHAGLLRTVRGMLAAADPGDPDNPAGWYRYAELAPHLIHSDLLGGEAEEARQLVINCIRFHYARGDYDSSRELAGAAVTRWRDALGESAEQTLLASFHLANALRAVGRTAEARNLNLHTLRTQREVFGADDEATLATANSVGGDLRMQGHFGQARQLDADNLVRYRRLFGESFPTALRCANNLGIDLRLLGDFRGARALDEQTLRHRQAVLLDGHPETWASRAALAYDLFGLGDYAGVAAVLAGHAEHVAEDHPFALWAGRLTAMAAHRRGLPEARELAAATLAACRQRFGDLSVDTLATAVSSANCARAAGDLAGAHELLERAVIRLHAVLGDEHPFTLAASAGLAGVVRAAGRHADARTIDEEVLGGLRRSVGADHPFTLSCANGLAADLFAAGEAQRARELAADTLRRSRVVRGADHPDTAACAWNLALTDGDRAARQQALAALAKAYGDGHPVFRATAAGQRLETDIDLPPL

pLDDT: mean 92.51, std 5.75, range [63.16, 98.31]

Secondary structure (DSSP, 8-state):
--EEESPPPP-TT----HHHHHHHHHHHTTS-EEEEE-TT-TT--S-HHHHHHHHHHHTGGG-SEEEEEE-SSHHHHHHHHHHHHHHTTPPPPSSHHHHHHHHHHHHHHT-S-SSEEEEEET---HHHHGGG---SSSEEEEE-S-TT--TTTSEEEEE-PPPHHHHHHHHHHH-TT--HHHHHHHHHHTTT-HHHHHHHHHHHHHH---HHHHHHHHHHHHHH-SS--HHHHHHHHHHHHHHHH-HHHHHHHHHHTTS-SS-EEHHHHHGGGGS---HHHHHHHHSHHHHHHHHHHHHHTTSSEE-TTS-EEE--HHHHHHHHHHS-HHHHHHHHHHHHHHHHHT--S-TT-GGGHHHHHHHGGGTTTTTGGG--SHHHHHHHHHHHHHHHHTT-HHHHHHHHHHHHHHHHHHT-TT-HHHHHHHHHHHHHHHHTT-HHHHHHHHHHHHHHHHHHT-TT-HHHHHHHHHHHHHHHHHT-HHHHHHHHHHHHHHHHHHH-TT-HHHHHHHHHHHHHHHHTT-HHHHHHHHHHHHHHHHHHSPTT-HHHHHHHHHHHHHHHHTT-HHHHHHHHTT-GGGS-TTSHHHHHHHHHHHHHHHHTT-TTHHHHHHHHHHHHHHHH-TT-HHHHHHHHHHHHHHHHTT-HHHHHHHHHHHHHHHHHHH-TT-HHHHHHHHHHHHHHHHTT-HHHHHHHHHHHHHHHHHHT-TTSHHHHHHHHHHHHHHHHTT-HHHHHHHHHHHHHHHHHHT-TTSHHHHHHHHHHHHHHT-HHHHHHHHHHHHHHH-TT-THHHHHHTTPPPP----PPP-/--EEESPPPP-TT----HHHHHHHHHHHTTS-EEEEE-TT-TT--S-HHHHHHHHHHHTGGG-SEEEEEE-SSHHHHHHHHHHHHHHTTPPPPSSHHHHHHHHHHHHHHT-S-SSEEEEEET---HHHHGGG---SSSEEEEE-S-TT--TTTSEEEEE----HHHHHHHHHHH-TT--HHHHHHHHHHTTT-HHHHHHHHHHHHHH---HHHHHHHHHHHHHH-SS--HHHHHHHHHHHHHHHH-HHHHHHHHHHTTS-SS-EEHHHHHGGGGS---HHHHHHHHSHHHHHHHHHHHHHTTSSEE-TTS-EEE--HHHHHHHHHHS-HHHHHHHHHHHHHHHHHT--S-TT-GGGHHHHHHHGGGTTTTTGGG--SHHHHHHHHHHHHHHHHTT-HHHHHHHHHHHHHHHHHHT-TT-HHHHHHHHHHHHHHHHTT-HHHHHHHHHHHHHHHHHHT-TT-HHHHHHHHHHHHHHHHHT-HHHHHHHHHHHHHHHHHHH-TT-HHHHHHHHHHHHHHHHTT-HHHHHHHHHHHHHHHHHHSPTT-HHHHHHHHHHHHHHHHTT-HHHHHHHHTT-GGGS-TTSHHHHHHHHHHHHHHHHHT-TTHHHHHHHHHHHHHHHH-TT-HHHHHHHHHHHHHHHHTT-HHHHHHHHHHHHHHHHHHH-TT-HHHHHHHHHHHHHHHHTT-HHHHHHHHHHHHHHHHHHT-TTSHHHHHHHHHHHHHHHHTT-HHHHHHHHHHHHHHHHHHT-TTSHHHHHHHHHHHHHHT-HHHHHHHHHHHHHHH-TT-THHHHHHTTPPPP----PPP-

Organism: Actinoplanes teichomyceticus (NCBI:txid1867)

Solvent-accessible surface area (backbone atoms only — not comparable to full-atom values): 81104 Å² total; per-residue (Å²): 131,42,48,72,39,75,65,73,78,75,65,90,71,70,61,77,61,60,67,58,52,51,48,51,58,56,47,30,77,77,37,38,31,29,34,30,47,20,86,92,39,69,90,48,54,40,45,55,67,57,50,54,49,49,47,53,61,73,48,34,82,74,25,51,31,40,39,41,28,52,34,72,42,69,63,52,27,53,52,42,47,53,56,47,23,58,78,61,67,46,75,87,52,69,46,39,67,58,35,45,51,48,41,26,48,28,44,32,70,22,49,85,48,43,38,32,38,40,34,35,38,46,39,58,49,64,80,76,48,57,87,57,62,55,83,27,79,34,32,40,41,33,28,28,79,45,79,78,69,42,71,86,74,26,44,77,42,65,37,53,56,48,52,70,70,39,32,28,49,42,42,32,69,76,36,75,86,52,49,71,66,59,29,45,54,51,28,57,73,31,65,21,29,46,53,22,48,50,22,46,46,23,31,29,68,69,70,62,53,51,71,68,56,48,51,52,53,46,51,56,50,32,68,73,40,95,75,59,42,41,51,58,38,31,48,50,53,29,54,50,51,41,37,73,74,36,51,44,42,41,53,54,50,55,45,52,42,42,38,36,76,46,71,43,41,55,52,53,60,35,31,39,43,71,50,96,56,58,65,65,46,38,62,29,32,32,34,69,70,50,35,49,51,37,54,50,52,42,28,49,32,45,66,27,47,59,45,71,82,58,52,30,37,32,43,49,68,66,55,28,52,52,54,61,70,67,50,50,72,67,56,43,51,53,44,48,52,48,44,42,48,15,55,32,50,52,54,74,62,61,47,82,41,74,67,49,43,69,56,49,65,59,48,59,68,28,40,67,60,46,42,33,83,73,44,84,51,61,39,32,46,45,42,52,50,38,50,28,44,30,29,41,65,69,19,34,30,64,57,12,26,53,51,19,47,52,43,29,57,52,33,31,72,74,66,27,73,78,28,69,67,25,42,54,26,45,54,52,24,23,54,20,29,39,72,72,68,39,45,68,61,16,44,53,48,35,54,54,47,31,56,50,29,37,70,70,65,29,75,83,27,69,69,28,43,53,39,46,51,51,46,25,55,45,27,44,63,62,45,39,39,68,62,18,33,54,50,27,47,54,49,28,54,50,35,31,71,75,64,31,73,67,16,61,66,26,39,49,30,47,50,52,30,29,38,28,27,46,74,63,54,35,27,65,63,18,32,57,50,28,51,51,44,35,52,41,40,62,66,72,45,63,89,62,40,67,68,47,49,39,28,37,40,52,32,23,50,21,30,44,71,59,50,35,40,70,54,26,56,61,58,57,53,94,57,63,83,60,50,58,75,82,35,70,56,44,45,51,40,40,44,50,51,15,53,33,29,41,75,60,56,42,85,60,13,44,59,42,22,50,51,38,34,53,52,32,34,70,72,63,30,79,80,28,67,69,26,36,32,37,33,43,47,30,18,53,32,28,42,76,71,65,35,48,66,61,17,43,50,40,26,51,54,34,33,54,49,31,35,72,72,54,28,73,72,20,56,67,25,33,43,39,42,36,49,40,23,52,45,38,36,74,70,69,40,34,70,63,19,31,56,48,21,56,55,31,35,56,48,30,38,72,56,69,27,72,73,22,62,62,27,40,31,28,42,49,53,34,19,54,23,32,40,76,71,66,38,51,68,62,14,48,53,45,25,49,52,40,31,55,46,32,34,70,70,63,27,70,68,18,51,61,27,18,35,36,38,35,41,40,18,62,72,68,68,36,68,67,50,35,53,52,20,51,51,42,39,34,71,50,61,39,86,86,29,66,66,55,60,40,52,72,67,69,46,76,64,86,51,86,69,72,65,76,80,128,130,43,48,73,38,74,65,74,75,76,65,91,70,70,60,76,62,59,67,59,51,51,48,51,58,60,47,30,75,77,36,38,31,31,34,29,46,20,88,91,40,68,90,49,55,41,44,54,68,57,51,52,48,50,48,52,61,77,48,35,82,75,26,50,31,40,39,41,27,53,33,71,41,69,64,53,26,52,52,40,47,53,57,48,22,58,78,62,66,45,76,87,52,67,47,38,67,59,36,44,52,47,40,26,48,30,44,31,71,20,51,85,48,43,38,31,38,40,34,33,37,47,38,59,48,63,79,77,49,57,86,55,61,56,84,29,78,33,32,39,40,32,29,27,79,46,81,77,68,41,72,84,74,26,43,76,43,65,36,54,55,48,54,70,68,39,33,28,50,43,42,34,67,77,36,75,86,53,49,71,67,59,28,44,53,51,28,58,72,31,65,22,28,46,52,23,48,50,23,46,47,21,32,28,68,67,70,62,54,51,70,69,56,50,52,52,52,45,51,55,51,31,69,73,40,93,76,62,42,41,51,58,38,31,49,49,52,28,53,49,52,41,37,72,75,35,51,45,43,40,52,55,49,55,46,53,42,42,39,37,74,46,71,43,42,55,53,54,59,34,32,37,44,69,52,97,56,58,66,64,42,38,63,30,32,32,35,69,72,51,34,48,51,37,55,50,52,42,29,48,32,47,66,28,48,59,45,70,82,58,51,32,38,31,45,48,67,66,55,28,52,52,54,60,70,68,49,50,72,68,56,44,52,52,44,47,52,49,44,40,49,16,55,32,49,51,55,74,62,62,48,83,41,72,68,49,44,71,57,51,64,59,49,59,69,28,41,69,59,48,43,32,83,73,44,83,50,61,40,31,46,44,41,53,48,39,50,27,43,29,29,41,66,70,18,34,29,64,58,12,26,52,51,20,48,52,43,29,56,52,32,32,71,73,67,27,74,80,28,69,67,26,42,54,28,44,55,53,24,22,54,20,29,38,71,72,67,39,45,68,62,16,44,52,49,36,55,54,45,33,56,50,29,37,71,70,67,28,75,82,27,68,69,28,43,53,38,46,53,52,44,26,56,47,27,43,65,63,47,39,36,70,62,19,32,54,50,28,48,52,49,26,53,48,35,30,70,76,62,30,74,68,16,60,67,26,40,50,30,46,50,52,31,29,40,27,28,47,73,64,55,36,25,69,63,19,32,57,50,28,53,53,46,34,52,44,39,62,65,73,46,62,89,61,38,66,69,47,48,41,30,38,39,52,32,24,51,21,31,44,71,58,51,36,41,70,55,26,55,62,57,56,54,94,57,62,86,60,49,59,76,81,35,68,54,44,44,51,40,42,45,50,51,15,52,33,28,42,75,60,56,42,86,60,14,44,60,43,22,51,52,38,35,53,51,32,34,71,71,61,31,82,80,28,67,68,27,35,34,37,33,42,45,30,19,54,31,28,41,76,70,66,37,49,68,61,17,43,51,40,26,52,53,35,32,55,50,31,34,71,72,53,29,74,73,19,54,66,27,32,43,40,43,37,50,39,23,52,44,38,36,74,71,68,39,34,70,62,18,32,57,47,22,55,54,31,36,56,48,29,37,71,57,69,26,71,73,21,63,62,27,39,31,30,40,51,52,33,19,54,23,30,39,76,70,66,38,50,68,62,14,47,54,44,25,50,52,40,31,56,47,31,34,70,69,64,25,70,68,19,52,62,28,18,34,34,39,34,40,38,18,61,70,69,68,36,68,68,49,34,53,51,20,51,51,42,39,34,70,49,61,39,85,85,30,65,66,56,61,40,51,73,68,69,47,77,63,87,52,87,71,72,64,76,79,128

Foldseek 3Di:
DAAEEPQADQDPLDFDCPVVLVVLVVQQQVAEEEEEADPVCLLDLQCLVNSVSVSCVVCVVVFNEEFEFEAQDLVRRLVSLLVVLVVLVHDDFLASVVSLQVSLVCQQVQPPHQEYEYEYEANADPVSCQSNHHNGSYGYYYYYSHPPDDVVRHHYDHRYADDLVRQLSSLCSLPVPQDSVLSSVLCVVLVSRNLLSLLLSLQCVLPVDDSVRSVVQLVVQQVVDPDDHSNLSSLVSLLVSCCVVQVLLSLLLLLCLLFDQDWDFLLLSLLLLPPDDDPSVNVQSVDSVSVLVSLVSCVSSVQWDAGPVSGITGGDNSSSVSSVVVDDPVVVVVSLLSSLSSLLSQDPDDLLDPVCLVSLSNSVRGCVSSVLLPDDDVSSLVNLLSNLVNCVNSNNLVVSLVSLVVSLVSCCVVPNCLDPSNLSSLLSNLVSCVSVPNNVVSLVSLVVSLVSCCVRVNCLDPSSLVSLLVNLVSCVLQLVLVVSLVSLVVSLVSCCVVPNCLPPVSLVSLVSNLLSCVSLLNLVVSLVSLVSSLVSCVVPPDQLDVVNLLSLLSNLVSCVSLLNLVVSCVSNPPRLVSDDCLPPSNLSSLLSPLLSCVSLQHPCSLVSLVVSLVSCCVRPNDLDPSSLLSLQSNLSSCVVVVNLVSSLVSLVSSLVSCCVSRNCLRLVNLLSLLSNLVSCVSVVNLVVSLVSLVVSLVSNCVSNRCLHPSNLLSLLSNLVSCVVVVNLVVSLVSLVVSLVSCCVSNNCLRLVNLLSQCQNCLSVVPPVSNVVSVVSNCSSNNDPHCVVVCVVVSHRDHDGDGDDDD/DAAEEPQADQDPLDFDCPVVLVVLVVQQQVAEEEEEADPVCLLDLQCLVNSVSVSCVVCVVVFNEEFEFEAQDLVRRLVSLLVVLVVLVHDDFLASVVSLQVSLVCQQVQPPHQEYEYEYEANADPVSCQSRHHNGSYGYYYYYSHPPDDVVRHHYDHRYADDLVRQLSSLCSLPVPDDSVLSSVLCVLLVSRNLLSLLLSLQCVLPVDDSVRSVVQLVVQQVVDPDDHSNLSSLVSLLVSCCVVQVLLSLLLLLCLLFDQDWDFLLLSLLLLPPDDDPSVNVQSVDSVSVLVSLVSCVSSVQWDAGPVSGITGGDNSSSVSSVVVDDPVVVVVSLLSSLSSLLSQDPDDLLDPVCLVSLSNSVRGCVSSVLLPDDDVSSLVNLLSNLVNCVNSNNLVVSLVSLVVSLVSCCVVPNCLDPSNLSSLLSNLVSCVSVPNNVVSLVSLVVSLVSCCVRVNCLDPSSLVSLLVNLVSCVLQLVLVVSLVSLVVSLVSCCVVPNCLPPVSLVSLVSNLLSCVSLLNLVVSLVSLVSSLVSCVVPPDQLDVVNLLSLLSNLVSCVSLLNLVVSCVSNPPRLVSDDCLPPSNLSSLLSPLLSCVLLQHPCSLVSLVVSLVSCCVRPNDLDPSSLLSLQSNLSSCVSVVNLVSSLVSLVSSLVSCCVSRNCLRLVSLLSLLSNLVSCVSVVNLVVSLVSLVVSLVSCCVSSRCLHPSNLLSLLSNLVSCVVVVNLVVSLVSLVVSLVSCCVSNNCLRLVSLLSQCQNCLSVVPPVSNVVSVVSNCSSNNDPHPVVVCVVVVHRDHDGDGDDDD

Radius of gyration: 39.85 Å; Cα contacts (8 Å, |Δi|>4): 2635; chains: 2; bounding box: 91×122×93 Å

InterPro domains:
  IPR011990 Tetratricopeptide-like helical domain superfamily [G3DSA:1.25.40.10] (378-581)
  IPR011990 Tetratricopeptide-like helical domain superfamily [G3DSA:1.25.40.10] (582-783)
  IPR011990 Tetratricopeptide-like helical domain superfamily [SSF48452] (390-486)
  IPR011990 Tetratricopeptide-like helical domain superfamily [SSF48452] (464-570)
  IPR027417 P-loop containing nucleoside triphosphate hydrolase [G3DSA:3.40.50.300] (2-156)
  IPR027417 P-loop containing nucleoside triphosphate hydrolase [SSF52540] (3-225)
  IPR053137 Nucleotide-binding leucine-rich repeat (NLR)-like [PTHR46082] (42-565)